Protein 1UGO (pdb70)

Solvent-accessible surface area: 7170 Å² total; per-residue (Å²): 137,115,88,73,117,107,71,163,145,170,73,132,128,58,86,6,27,35,112,4,110,98,6,54,158,66,6,126,69,11,64,74,93,0,80,66,21,107,12,113,58,79,63,180,82,12,88,170,10,55,133,34,0,55,120,17,42,153,74,0,106,80,7,95,27,138,71,81,38,101,4,78,86,18,42,92,115,0,18,109,66,0,82,136,16,29,135,71,0,79,102,44,6,75,25,108,64,107,112

GO terms:
  GO:0030314 junctional membrane complex (C, IDA)
  GO:0005515 protein binding (F, IPI)

Foldseek 3Di:
DDDDDDDDDDDPDDPLNVLLVVLQCQCVVCLVVLLVDEAAQDDDRLVVSLCSLVVSLVVLVVRDCVPPCVRVVSSVVSNVSSVVSNVSNNVNHPPDDDD

CATH classification: 1.20.58.120

Organism: Mus musculus (NCBI:txid10090)

Structure (mmCIF, N/CA/C/O backbone):
data_1UGO
#
_entry.id   1UGO
#
_cell.length_a   1.000
_cell.length_b   1.000
_cell.length_c   1.000
_cell.angle_alpha   90.00
_cell.angle_beta   90.00
_cell.angle_gamma   90.00
#
_symmetry.space_group_name_H-M   'P 1'
#
loop_
_atom_site.group_PDB
_atom_site.id
_atom_site.type_symbol
_atom_site.label_atom_id
_atom_site.label_alt_id
_atom_site.label_comp_id
_atom_site.label_asym_id
_atom_site.label_entity_id
_atom_site.label_seq_id
_atom_site.pdbx_PDB_ins_code
_atom_site.Cartn_x
_atom_site.Cartn_y
_atom_site.Cartn_z
_atom_site.occupancy
_atom_site.B_iso_or_equiv
_atom_site.auth_seq_id
_atom_site.auth_comp_id
_atom_site.auth_asym_id
_atom_site.auth_atom_id
_atom_site.pdbx_PDB_model_num
ATOM 1 N N . GLY A 1 1 ? -9.657 -5.046 -15.587 1.00 0.00 1 GLY A N 1
ATOM 2 C CA . GLY A 1 1 ? -10.838 -4.200 -15.622 1.00 0.00 1 GLY A CA 1
ATOM 3 C C . GLY A 1 1 ? -11.631 -4.312 -14.318 1.00 0.00 1 GLY A C 1
ATOM 4 O O . GLY A 1 1 ? -11.779 -3.331 -13.591 1.00 0.00 1 GLY A O 1
ATOM 8 N N . SER A 1 2 ? -12.121 -5.517 -14.062 1.00 0.00 2 SER A N 1
ATOM 9 C CA . SER A 1 2 ? -12.895 -5.770 -12.859 1.00 0.00 2 SER A CA 1
ATOM 10 C C . SER A 1 2 ? -12.827 -7.254 -12.495 1.00 0.00 2 SER A C 1
ATOM 11 O O . SER A 1 2 ? -13.543 -8.071 -13.071 1.00 0.00 2 SER A O 1
ATOM 19 N N . SER A 1 3 ? -11.958 -7.557 -11.541 1.00 0.00 3 SER A N 1
ATOM 20 C CA . SER A 1 3 ? -11.787 -8.929 -11.094 1.00 0.00 3 SER A CA 1
ATOM 21 C C . SER A 1 3 ? -12.815 -9.258 -10.009 1.00 0.00 3 SER A C 1
ATOM 22 O O . SER A 1 3 ? -12.622 -8.918 -8.843 1.00 0.00 3 SER A O 1
ATOM 30 N N . GLY A 1 4 ? -13.885 -9.915 -10.431 1.00 0.00 4 GLY A N 1
ATOM 31 C CA . GLY A 1 4 ? -14.943 -10.293 -9.510 1.00 0.00 4 GLY A CA 1
ATOM 32 C C . GLY A 1 4 ? -15.609 -11.600 -9.947 1.00 0.00 4 GLY A C 1
ATOM 33 O O . GLY A 1 4 ? -16.741 -11.593 -10.429 1.00 0.00 4 GLY A O 1
ATOM 37 N N . SER A 1 5 ? -14.878 -12.690 -9.764 1.00 0.00 5 SER A N 1
ATOM 38 C CA . SER A 1 5 ? -15.384 -14.001 -10.133 1.00 0.00 5 SER A CA 1
ATOM 39 C C . SER A 1 5 ? -14.402 -15.085 -9.684 1.00 0.00 5 SER A C 1
ATOM 40 O O . SER A 1 5 ? -13.576 -15.544 -10.471 1.00 0.00 5 SER A O 1
ATOM 48 N N . SER A 1 6 ? -14.526 -15.465 -8.421 1.00 0.00 6 SER A N 1
ATOM 49 C CA . SER A 1 6 ? -13.660 -16.487 -7.858 1.00 0.00 6 SER A CA 1
ATOM 50 C C . SER A 1 6 ? -14.261 -17.024 -6.558 1.00 0.00 6 SER A C 1
ATOM 51 O O . SER A 1 6 ? -14.868 -16.275 -5.794 1.00 0.00 6 SER A O 1
ATOM 59 N N . GLY A 1 7 ? -14.071 -18.318 -6.345 1.00 0.00 7 GLY A N 1
ATOM 60 C CA . GLY A 1 7 ? -14.587 -18.964 -5.150 1.00 0.00 7 GLY A CA 1
ATOM 61 C C . GLY A 1 7 ? -13.524 -19.010 -4.050 1.00 0.00 7 GLY A C 1
ATOM 62 O O . GLY A 1 7 ? -12.389 -18.585 -4.260 1.00 0.00 7 GLY A O 1
ATOM 66 N N . MET A 1 8 ? -13.930 -19.529 -2.901 1.00 0.00 8 MET A N 1
ATOM 67 C CA . MET A 1 8 ? -13.028 -19.637 -1.767 1.00 0.00 8 MET A CA 1
ATOM 68 C C . MET A 1 8 ? -13.617 -20.537 -0.680 1.00 0.00 8 MET A C 1
ATOM 69 O O . MET A 1 8 ? -14.528 -20.131 0.041 1.00 0.00 8 MET A O 1
ATOM 83 N N . ASP A 1 9 ? -13.074 -21.742 -0.595 1.00 0.00 9 ASP A N 1
ATOM 84 C CA . ASP A 1 9 ? -13.535 -22.703 0.393 1.00 0.00 9 ASP A CA 1
ATOM 85 C C . ASP A 1 9 ? -12.358 -23.572 0.840 1.00 0.00 9 ASP A C 1
ATOM 86 O O . ASP A 1 9 ? -11.865 -24.398 0.074 1.00 0.00 9 ASP A O 1
ATOM 95 N N . MET A 1 10 ? -11.942 -23.357 2.080 1.00 0.00 10 MET A N 1
ATOM 96 C CA . MET A 1 10 ? -10.833 -24.110 2.638 1.00 0.00 10 MET A CA 1
ATOM 97 C C . MET A 1 10 ? -10.521 -23.652 4.064 1.00 0.00 10 MET A C 1
ATOM 98 O O . MET A 1 10 ? -10.610 -22.464 4.372 1.00 0.00 10 MET A O 1
ATOM 112 N N . GLY A 1 11 ? -10.163 -24.618 4.897 1.00 0.00 11 GLY A N 1
ATOM 113 C CA . GLY A 1 11 ? -9.838 -24.328 6.284 1.00 0.00 11 GLY A CA 1
ATOM 114 C C . GLY A 1 11 ? -8.347 -24.021 6.445 1.00 0.00 11 GLY A C 1
ATOM 115 O O . GLY A 1 11 ? -7.571 -24.887 6.845 1.00 0.00 11 GLY A O 1
ATOM 119 N N . ASN A 1 12 ? -7.993 -22.785 6.125 1.00 0.00 12 ASN A N 1
ATOM 120 C CA . ASN A 1 12 ? -6.610 -22.352 6.229 1.00 0.00 12 ASN A CA 1
ATOM 121 C C . ASN A 1 12 ? -6.463 -20.970 5.590 1.00 0.00 12 ASN A C 1
ATOM 122 O O . ASN A 1 12 ? -6.736 -20.798 4.404 1.00 0.00 12 ASN A O 1
ATOM 133 N N . GLN A 1 13 ? -6.031 -20.019 6.406 1.00 0.00 13 GLN A N 1
ATOM 134 C CA . GLN A 1 13 ? -5.844 -18.657 5.936 1.00 0.00 13 GLN A CA 1
ATOM 135 C C . GLN A 1 13 ? -4.391 -18.437 5.510 1.00 0.00 13 GLN A C 1
ATOM 136 O O . GLN A 1 13 ? -3.509 -18.290 6.354 1.00 0.00 13 GLN A O 1
ATOM 150 N N . HIS A 1 14 ? -4.188 -18.423 4.200 1.00 0.00 14 HIS A N 1
ATOM 151 C CA . HIS A 1 14 ? -2.857 -18.224 3.652 1.00 0.00 14 HIS A CA 1
ATOM 152 C C . HIS A 1 14 ? -2.151 -17.101 4.415 1.00 0.00 14 HIS A C 1
ATOM 153 O O . HIS A 1 14 ? -2.773 -16.103 4.776 1.00 0.00 14 HIS A O 1
ATOM 167 N N . PRO A 1 15 ? -0.826 -17.307 4.643 1.00 0.00 15 PRO A N 1
ATOM 168 C CA . PRO A 1 15 ? -0.028 -16.324 5.356 1.00 0.00 15 PRO A CA 1
ATOM 169 C C . PRO A 1 15 ? 0.278 -15.116 4.467 1.00 0.00 15 PRO A C 1
ATOM 170 O O . PRO A 1 15 ? 0.855 -14.132 4.928 1.00 0.00 15 PRO A O 1
ATOM 181 N N . SER A 1 16 ? -0.123 -15.231 3.210 1.00 0.00 16 SER A N 1
ATOM 182 C CA . SER A 1 16 ? 0.100 -14.161 2.252 1.00 0.00 16 SER A CA 1
ATOM 183 C C . SER A 1 16 ? -1.172 -13.327 2.093 1.00 0.00 16 SER A C 1
ATOM 184 O O . SER A 1 16 ? -1.103 -12.116 1.888 1.00 0.00 16 SER A O 1
ATOM 192 N N . ILE A 1 17 ? -2.304 -14.008 2.194 1.00 0.00 17 ILE A N 1
ATOM 193 C CA . ILE A 1 17 ? -3.591 -13.345 2.064 1.00 0.00 17 ILE A CA 1
ATOM 194 C C . ILE A 1 17 ? -3.811 -12.428 3.268 1.00 0.00 17 ILE A C 1
ATOM 195 O O . ILE A 1 17 ? -4.060 -11.234 3.107 1.00 0.00 17 ILE A O 1
ATOM 211 N N . SER A 1 18 ? -3.711 -13.021 4.449 1.00 0.00 18 SER A N 1
ATOM 212 C CA . SER A 1 18 ? -3.897 -12.272 5.681 1.00 0.00 18 SER A CA 1
ATOM 213 C C . SER A 1 18 ? -2.982 -11.045 5.690 1.00 0.00 18 SER A C 1
ATOM 214 O O . SER A 1 18 ? -3.405 -9.955 6.070 1.00 0.00 18 SER A O 1
ATOM 222 N N . ARG A 1 19 ? -1.746 -11.265 5.266 1.00 0.00 19 ARG A N 1
ATOM 223 C CA . ARG A 1 19 ? -0.769 -10.191 5.221 1.00 0.00 19 ARG A CA 1
ATOM 224 C C . ARG A 1 19 ? -1.293 -9.032 4.370 1.00 0.00 19 ARG A C 1
ATOM 225 O O . ARG A 1 19 ? -1.480 -7.924 4.872 1.00 0.00 19 ARG A O 1
ATOM 246 N N . LEU A 1 20 ? -1.514 -9.327 3.098 1.00 0.00 20 LEU A N 1
ATOM 247 C CA . LEU A 1 20 ? -2.013 -8.323 2.173 1.00 0.00 20 LEU A CA 1
ATOM 248 C C . LEU A 1 20 ? -3.244 -7.645 2.778 1.00 0.00 20 LEU A C 1
ATOM 249 O O . LEU A 1 20 ? -3.444 -6.444 2.602 1.00 0.00 20 LEU A O 1
ATOM 265 N N . GLN A 1 21 ? -4.036 -8.444 3.477 1.00 0.00 21 GLN A N 1
ATOM 266 C CA . GLN A 1 21 ? -5.242 -7.936 4.109 1.00 0.00 21 GLN A CA 1
ATOM 267 C C . GLN A 1 21 ? -4.882 -7.050 5.304 1.00 0.00 21 GLN A C 1
ATOM 268 O O . GLN A 1 21 ? -5.663 -6.184 5.696 1.00 0.00 21 GLN A O 1
ATOM 282 N N . GLU A 1 22 ? -3.700 -7.297 5.849 1.00 0.00 22 GLU A N 1
ATOM 283 C CA . GLU A 1 22 ? -3.228 -6.533 6.990 1.00 0.00 22 GLU A CA 1
ATOM 284 C C . GLU A 1 22 ? -2.392 -5.340 6.522 1.00 0.00 22 GLU A C 1
ATOM 285 O O . GLU A 1 22 ? -2.140 -4.414 7.291 1.00 0.00 22 GLU A O 1
ATOM 297 N N . ILE A 1 23 ? -1.987 -5.401 5.262 1.00 0.00 23 ILE A N 1
ATOM 298 C CA . ILE A 1 23 ? -1.186 -4.337 4.681 1.00 0.00 23 ILE A CA 1
ATOM 299 C C . ILE A 1 23 ? -2.080 -3.442 3.820 1.00 0.00 23 ILE A C 1
ATOM 300 O O . ILE A 1 23 ? -1.823 -2.247 3.686 1.00 0.00 23 ILE A O 1
ATOM 316 N N . GLN A 1 24 ? -3.111 -4.056 3.259 1.00 0.00 24 GLN A N 1
ATOM 317 C CA . GLN A 1 24 ? -4.045 -3.330 2.415 1.00 0.00 24 GLN A CA 1
ATOM 318 C C . GLN A 1 24 ? -4.865 -2.347 3.253 1.00 0.00 24 GLN A C 1
ATOM 319 O O . GLN A 1 24 ? -4.929 -1.160 2.938 1.00 0.00 24 GLN A O 1
ATOM 333 N N . ARG A 1 25 ? -5.471 -2.878 4.305 1.00 0.00 25 ARG A N 1
ATOM 334 C CA . ARG A 1 25 ? -6.284 -2.062 5.191 1.00 0.00 25 ARG A CA 1
ATOM 335 C C . ARG A 1 25 ? -5.474 -0.874 5.711 1.00 0.00 25 ARG A C 1
ATOM 336 O O . ARG A 1 25 ? -6.042 0.131 6.137 1.00 0.00 25 ARG A O 1
ATOM 357 N N . GLU A 1 26 ? -4.159 -1.027 5.660 1.00 0.00 26 GLU A N 1
ATOM 358 C CA . GLU A 1 26 ? -3.264 0.021 6.121 1.00 0.00 26 GLU A CA 1
ATOM 359 C C . GLU A 1 26 ? -3.187 1.145 5.087 1.00 0.00 26 GLU A C 1
ATOM 360 O O . GLU A 1 26 ? -3.482 2.299 5.395 1.00 0.00 26 GLU A O 1
ATOM 372 N N . VAL A 1 27 ? -2.788 0.770 3.880 1.00 0.00 27 VAL A N 1
ATOM 373 C CA . VAL A 1 27 ? -2.668 1.733 2.799 1.00 0.00 27 VAL A CA 1
ATOM 374 C C . VAL A 1 27 ? -4.034 2.371 2.535 1.00 0.00 27 VAL A C 1
ATOM 375 O O . VAL A 1 27 ? -4.114 3.530 2.132 1.00 0.00 27 VAL A O 1
ATOM 388 N N . LYS A 1 28 ? -5.074 1.585 2.774 1.00 0.00 28 LYS A N 1
ATOM 389 C CA . LYS A 1 28 ? -6.432 2.059 2.568 1.00 0.00 28 LYS A CA 1
ATOM 390 C C . LYS A 1 28 ? -6.843 2.946 3.745 1.00 0.00 28 LYS A C 1
ATOM 391 O O . LYS A 1 28 ? -7.474 3.984 3.554 1.00 0.00 28 LYS A O 1
ATOM 410 N N . ALA A 1 29 ? -6.467 2.504 4.937 1.00 0.00 29 ALA A N 1
ATOM 411 C CA . ALA A 1 29 ? -6.789 3.245 6.145 1.00 0.00 29 ALA A CA 1
ATOM 412 C C . ALA A 1 29 ? -5.961 4.531 6.184 1.00 0.00 29 ALA A C 1
ATOM 413 O O . ALA A 1 29 ? -6.236 5.426 6.983 1.00 0.00 29 ALA A O 1
ATOM 420 N N . ILE A 1 30 ? -4.965 4.583 5.312 1.00 0.00 30 ILE A N 1
ATOM 421 C CA . ILE A 1 30 ? -4.096 5.745 5.238 1.00 0.00 30 ILE A CA 1
ATOM 422 C C . ILE A 1 30 ? -4.275 6.424 3.878 1.00 0.00 30 ILE A C 1
ATOM 423 O O . ILE A 1 30 ? -3.715 7.491 3.635 1.00 0.00 30 ILE A O 1
ATOM 439 N N . GLU A 1 31 ? -5.057 5.776 3.028 1.00 0.00 31 GLU A N 1
ATOM 440 C CA . GLU A 1 31 ? -5.317 6.304 1.699 1.00 0.00 31 GLU A CA 1
ATOM 441 C C . GLU A 1 31 ? -5.804 7.751 1.788 1.00 0.00 31 GLU A C 1
ATOM 442 O O . GLU A 1 31 ? -5.341 8.613 1.042 1.00 0.00 31 GLU A O 1
ATOM 454 N N . PRO A 1 32 ? -6.755 7.980 2.732 1.00 0.00 32 PRO A N 1
ATOM 455 C CA . PRO A 1 32 ? -7.310 9.309 2.929 1.00 0.00 32 PRO A CA 1
ATOM 456 C C . PRO A 1 32 ? -6.317 10.215 3.660 1.00 0.00 32 PRO A C 1
ATOM 457 O O . PRO A 1 32 ? -6.290 11.423 3.433 1.00 0.00 32 PRO A O 1
ATOM 468 N N . GLN A 1 33 ? -5.526 9.596 4.524 1.00 0.00 33 GLN A N 1
ATOM 469 C CA . GLN A 1 33 ? -4.534 10.331 5.290 1.00 0.00 33 GLN A CA 1
ATOM 470 C C . GLN A 1 33 ? -3.579 11.071 4.351 1.00 0.00 33 GLN A C 1
ATOM 471 O O . GLN A 1 33 ? -2.972 12.068 4.737 1.00 0.00 33 GLN A O 1
ATOM 485 N N . VAL A 1 34 ? -3.477 10.554 3.135 1.00 0.00 34 VAL A N 1
ATOM 486 C CA . VAL A 1 34 ? -2.607 11.153 2.138 1.00 0.00 34 VAL A CA 1
ATOM 487 C C . VAL A 1 34 ? -3.419 12.121 1.274 1.00 0.00 34 VAL A C 1
ATOM 488 O O . VAL A 1 34 ? -3.016 13.265 1.072 1.00 0.00 34 VAL A O 1
ATOM 501 N N . VAL A 1 35 ? -4.547 11.625 0.787 1.00 0.00 35 VAL A N 1
ATOM 502 C CA . VAL A 1 35 ? -5.419 12.431 -0.050 1.00 0.00 35 VAL A CA 1
ATOM 503 C C . VAL A 1 35 ? -5.866 13.669 0.730 1.00 0.00 35 VAL A C 1
ATOM 504 O O . VAL A 1 35 ? -6.052 14.738 0.150 1.00 0.00 35 VAL A O 1
ATOM 517 N N . GLY A 1 36 ? -6.026 13.483 2.032 1.00 0.00 36 GLY A N 1
ATOM 518 C CA . GLY A 1 36 ? -6.447 14.572 2.897 1.00 0.00 36 GLY A CA 1
ATOM 519 C C . GLY A 1 36 ? -5.250 15.193 3.619 1.00 0.00 36 GLY A C 1
ATOM 520 O O . GLY A 1 36 ? -5.416 15.872 4.632 1.00 0.00 36 GLY A O 1
ATOM 524 N N . PHE A 1 37 ? -4.072 14.939 3.071 1.00 0.00 37 PHE A N 1
ATOM 525 C CA . PHE A 1 37 ? -2.847 15.465 3.650 1.00 0.00 37 PHE A CA 1
ATOM 526 C C . PHE A 1 37 ? -2.718 16.967 3.388 1.00 0.00 37 PHE A C 1
ATOM 527 O O . PHE A 1 37 ? -3.469 17.529 2.593 1.00 0.00 37 PHE A O 1
ATOM 544 N N . SER A 1 38 ? -1.758 17.574 4.071 1.00 0.00 38 SER A N 1
ATOM 545 C CA . SER A 1 38 ? -1.520 19.000 3.922 1.00 0.00 38 SER A CA 1
ATOM 546 C C . SER A 1 38 ? -0.161 19.369 4.519 1.00 0.00 38 SER A C 1
ATOM 547 O O . SER A 1 38 ? -0.081 19.800 5.668 1.00 0.00 38 SER A O 1
ATOM 555 N N . GLY A 1 39 ? 0.873 19.186 3.712 1.00 0.00 39 GLY A N 1
ATOM 556 C CA . GLY A 1 39 ? 2.225 19.494 4.146 1.00 0.00 39 GLY A CA 1
ATOM 557 C C . GLY A 1 39 ? 3.198 19.478 2.965 1.00 0.00 39 GLY A C 1
ATOM 558 O O . GLY A 1 39 ? 3.066 18.657 2.059 1.00 0.00 39 GLY A O 1
ATOM 562 N N . LEU A 1 40 ? 4.153 20.394 3.014 1.00 0.00 40 LEU A N 1
ATOM 563 C CA . LEU A 1 40 ? 5.148 20.495 1.960 1.00 0.00 40 LEU A CA 1
ATOM 564 C C . LEU A 1 40 ? 5.890 19.163 1.835 1.00 0.00 40 LEU A C 1
ATOM 565 O O . LEU A 1 40 ? 5.818 18.322 2.729 1.00 0.00 40 LEU A O 1
ATOM 581 N N . SER A 1 41 ? 6.585 19.012 0.717 1.00 0.00 41 SER A N 1
ATOM 582 C CA . SER A 1 41 ? 7.339 17.796 0.463 1.00 0.00 41 SER A CA 1
ATOM 583 C C . SER A 1 41 ? 8.424 17.621 1.528 1.00 0.00 41 SER A C 1
ATOM 584 O O . SER A 1 41 ? 9.509 18.188 1.413 1.00 0.00 41 SER A O 1
ATOM 592 N N . ASP A 1 42 ? 8.092 16.834 2.541 1.00 0.00 42 ASP A N 1
ATOM 593 C CA . ASP A 1 42 ? 9.024 16.578 3.626 1.00 0.00 42 ASP A CA 1
ATOM 594 C C . ASP A 1 42 ? 9.004 17.758 4.600 1.00 0.00 42 ASP A C 1
ATOM 595 O O . ASP A 1 42 ? 9.920 18.579 4.604 1.00 0.00 42 ASP A O 1
ATOM 604 N N . ASP A 1 43 ? 7.951 17.805 5.401 1.00 0.00 43 ASP A N 1
ATOM 605 C CA . ASP A 1 43 ? 7.800 18.871 6.377 1.00 0.00 43 ASP A CA 1
ATOM 606 C C . ASP A 1 43 ? 8.089 18.321 7.776 1.00 0.00 43 ASP A C 1
ATOM 607 O O . ASP A 1 43 ? 8.993 18.798 8.459 1.00 0.00 43 ASP A O 1
ATOM 616 N N . LYS A 1 44 ? 7.304 17.325 8.159 1.00 0.00 44 LYS A N 1
ATOM 617 C CA . LYS A 1 44 ? 7.464 16.705 9.463 1.00 0.00 44 LYS A CA 1
ATOM 618 C C . LYS A 1 44 ? 6.504 15.519 9.581 1.00 0.00 44 LYS A C 1
ATOM 619 O O . LYS A 1 44 ? 6.863 14.478 10.129 1.00 0.00 44 LYS A O 1
ATOM 638 N N . ASN A 1 45 ? 5.303 15.717 9.059 1.00 0.00 45 ASN A N 1
ATOM 639 C CA . ASN A 1 45 ? 4.289 14.677 9.099 1.00 0.00 45 ASN A CA 1
ATOM 640 C C . ASN A 1 45 ? 4.300 13.910 7.776 1.00 0.00 45 ASN A C 1
ATOM 641 O O . ASN A 1 45 ? 3.760 12.808 7.689 1.00 0.00 45 ASN A O 1
ATOM 652 N N . TYR A 1 46 ? 4.920 14.522 6.778 1.00 0.00 46 TYR A N 1
ATOM 653 C CA . TYR A 1 46 ? 5.008 13.910 5.463 1.00 0.00 46 TYR A CA 1
ATOM 654 C C . TYR A 1 46 ? 5.815 12.611 5.516 1.00 0.00 46 TYR A C 1
ATOM 655 O O . TYR A 1 46 ? 5.582 11.699 4.724 1.00 0.00 46 TYR A O 1
ATOM 673 N N . LYS A 1 47 ? 6.747 12.569 6.457 1.00 0.00 47 LYS A N 1
ATOM 674 C CA . LYS A 1 47 ? 7.590 11.397 6.623 1.00 0.00 47 LYS A CA 1
ATOM 675 C C . LYS A 1 47 ? 6.724 10.207 7.041 1.00 0.00 47 LYS A C 1
ATOM 676 O O . LYS A 1 47 ? 6.685 9.190 6.349 1.00 0.00 47 LYS A O 1
ATOM 695 N N . ARG A 1 48 ? 6.050 10.372 8.170 1.00 0.00 48 ARG A N 1
ATOM 696 C CA . ARG A 1 48 ? 5.187 9.324 8.687 1.00 0.00 48 ARG A CA 1
ATOM 697 C C . ARG A 1 48 ? 4.365 8.706 7.555 1.00 0.00 48 ARG A C 1
ATOM 698 O O . ARG A 1 48 ? 4.491 7.516 7.269 1.00 0.00 48 ARG A O 1
ATOM 719 N N . LEU A 1 49 ? 3.541 9.542 6.940 1.00 0.00 49 LEU A N 1
ATOM 720 C CA . LEU A 1 49 ? 2.698 9.093 5.845 1.00 0.00 49 LEU A CA 1
ATOM 721 C C . LEU A 1 49 ? 3.519 8.206 4.907 1.00 0.00 49 LEU A C 1
ATOM 722 O O . LEU A 1 49 ? 3.260 7.008 4.795 1.00 0.00 49 LEU A O 1
ATOM 738 N N . GLU A 1 50 ? 4.491 8.828 4.256 1.00 0.00 50 GLU A N 1
ATOM 739 C CA . GLU A 1 50 ? 5.351 8.110 3.330 1.00 0.00 50 GLU A CA 1
ATOM 740 C C . GLU A 1 50 ? 5.876 6.828 3.980 1.00 0.00 50 GLU A C 1
ATOM 741 O O . GLU A 1 50 ? 5.734 5.741 3.421 1.00 0.00 50 GLU A O 1
ATOM 753 N N . ARG A 1 51 ? 6.471 6.997 5.151 1.00 0.00 51 ARG A N 1
ATOM 754 C CA . ARG A 1 51 ? 7.019 5.867 5.883 1.00 0.00 51 ARG A CA 1
ATOM 755 C C . ARG A 1 51 ? 6.025 4.704 5.884 1.00 0.00 51 ARG A C 1
ATOM 756 O O . ARG A 1 51 ? 6.392 3.569 5.582 1.00 0.00 51 ARG A O 1
ATOM 777 N N . ILE A 1 52 ? 4.786 5.026 6.226 1.00 0.00 52 ILE A N 1
ATOM 778 C CA . ILE A 1 52 ? 3.737 4.022 6.271 1.00 0.00 52 ILE A CA 1
ATOM 779 C C . ILE A 1 52 ? 3.720 3.249 4.950 1.00 0.00 52 ILE A C 1
ATOM 780 O O . ILE A 1 52 ? 3.995 2.051 4.924 1.00 0.00 52 ILE A O 1
ATOM 796 N N . LEU A 1 53 ? 3.396 3.968 3.885 1.00 0.00 53 LEU A N 1
ATOM 797 C CA . LEU A 1 53 ? 3.339 3.365 2.564 1.00 0.00 53 LEU A CA 1
ATOM 798 C C . LEU A 1 53 ? 4.644 2.612 2.296 1.00 0.00 53 LEU A C 1
ATOM 799 O O . LEU A 1 53 ? 4.624 1.438 1.929 1.00 0.00 53 LEU A O 1
ATOM 815 N N . THR A 1 54 ? 5.748 3.319 2.489 1.00 0.00 54 THR A N 1
ATOM 816 C CA . THR A 1 54 ? 7.060 2.732 2.273 1.00 0.00 54 THR A CA 1
ATOM 817 C C . THR A 1 54 ? 7.204 1.437 3.074 1.00 0.00 54 THR A C 1
ATOM 818 O O . THR A 1 54 ? 7.791 0.468 2.595 1.00 0.00 54 THR A O 1
ATOM 829 N N . LYS A 1 55 ? 6.657 1.462 4.281 1.00 0.00 55 LYS A N 1
ATOM 830 C CA . LYS A 1 55 ? 6.718 0.302 5.154 1.00 0.00 55 LYS A CA 1
ATOM 831 C C . LYS A 1 55 ? 5.769 -0.777 4.627 1.00 0.00 55 LYS A C 1
ATOM 832 O O . LYS A 1 55 ? 6.172 -1.922 4.433 1.00 0.00 55 LYS A O 1
ATOM 851 N N . GLN A 1 56 ? 4.526 -0.372 4.411 1.00 0.00 56 GLN A N 1
ATOM 852 C CA . GLN A 1 56 ? 3.516 -1.289 3.911 1.00 0.00 56 GLN A CA 1
ATOM 853 C C . GLN A 1 56 ? 3.982 -1.927 2.601 1.00 0.00 56 GLN A C 1
ATOM 854 O O . GLN A 1 56 ? 3.887 -3.142 2.430 1.00 0.00 56 GLN A O 1
ATOM 868 N N . LEU A 1 57 ? 4.474 -1.080 1.709 1.00 0.00 57 LEU A N 1
ATOM 869 C CA . LEU A 1 57 ? 4.954 -1.546 0.419 1.00 0.00 57 LEU A CA 1
ATOM 870 C C . LEU A 1 57 ? 6.009 -2.632 0.635 1.00 0.00 57 LEU A C 1
ATOM 871 O O . LEU A 1 57 ? 5.861 -3.752 0.147 1.00 0.00 57 LEU A O 1
ATOM 887 N N . PHE A 1 58 ? 7.051 -2.264 1.366 1.00 0.00 58 PHE A N 1
ATOM 888 C CA . PHE A 1 58 ? 8.131 -3.193 1.652 1.00 0.00 58 PHE A CA 1
ATOM 889 C C . PHE A 1 58 ? 7.583 -4.543 2.121 1.00 0.00 58 PHE A C 1
ATOM 890 O O . PHE A 1 58 ? 8.220 -5.577 1.928 1.00 0.00 58 PHE A O 1
ATOM 907 N N . GLU A 1 59 ? 6.406 -4.489 2.728 1.00 0.00 59 GLU A N 1
ATOM 908 C CA . GLU A 1 59 ? 5.765 -5.694 3.226 1.00 0.00 59 GLU A CA 1
ATOM 909 C C . GLU A 1 59 ? 5.105 -6.458 2.076 1.00 0.00 59 GLU A C 1
ATOM 910 O O . GLU A 1 59 ? 5.035 -7.686 2.101 1.00 0.00 59 GLU A O 1
ATOM 922 N N . ILE A 1 60 ? 4.637 -5.699 1.095 1.00 0.00 60 ILE A N 1
ATOM 923 C CA . ILE A 1 60 ? 3.985 -6.289 -0.061 1.00 0.00 60 ILE A CA 1
ATOM 924 C C . ILE A 1 60 ? 4.981 -7.184 -0.801 1.00 0.00 60 ILE A C 1
ATOM 925 O O . ILE A 1 60 ? 4.670 -8.330 -1.124 1.00 0.00 60 ILE A O 1
ATOM 941 N N . ASP A 1 61 ? 6.158 -6.628 -1.049 1.00 0.00 61 ASP A N 1
ATOM 942 C CA . ASP A 1 61 ? 7.201 -7.362 -1.745 1.00 0.00 61 ASP A CA 1
ATOM 943 C C . ASP A 1 61 ? 7.638 -8.553 -0.890 1.00 0.00 61 ASP A C 1
ATOM 944 O O . ASP A 1 61 ? 8.137 -9.548 -1.413 1.00 0.00 61 ASP A O 1
ATOM 953 N N . SER A 1 62 ? 7.434 -8.413 0.412 1.00 0.00 62 SER A N 1
ATOM 954 C CA . SER A 1 62 ? 7.800 -9.465 1.345 1.00 0.00 62 SER A CA 1
ATOM 955 C C . SER A 1 62 ? 6.780 -10.603 1.277 1.00 0.00 62 SER A C 1
ATOM 956 O O . SER A 1 62 ? 7.095 -11.745 1.607 1.00 0.00 62 SER A O 1
ATOM 964 N N . VAL A 1 63 ? 5.576 -10.251 0.848 1.00 0.00 63 VAL A N 1
ATOM 965 C CA . VAL A 1 63 ? 4.508 -11.229 0.733 1.00 0.00 63 VAL A CA 1
ATOM 966 C C . VAL A 1 63 ? 4.805 -12.169 -0.436 1.00 0.00 63 VAL A C 1
ATOM 967 O O . VAL A 1 63 ? 4.833 -11.742 -1.589 1.00 0.00 63 VAL A O 1
ATOM 980 N N . ASP A 1 64 ? 5.021 -13.432 -0.098 1.00 0.00 64 ASP A N 1
ATOM 981 C CA . ASP A 1 64 ? 5.316 -14.436 -1.106 1.00 0.00 64 ASP A CA 1
ATOM 982 C C . ASP A 1 64 ? 4.017 -14.857 -1.796 1.00 0.00 64 ASP A C 1
ATOM 983 O O . ASP A 1 64 ? 2.944 -14.801 -1.196 1.00 0.00 64 ASP A O 1
ATOM 992 N N . THR A 1 65 ? 4.156 -15.269 -3.048 1.00 0.00 65 THR A N 1
ATOM 993 C CA . THR A 1 65 ? 3.007 -15.698 -3.826 1.00 0.00 65 THR A CA 1
ATOM 994 C C . THR A 1 65 ? 3.058 -17.209 -4.064 1.00 0.00 65 THR A C 1
ATOM 995 O O . THR A 1 65 ? 2.084 -17.915 -3.811 1.00 0.00 65 THR A O 1
ATOM 1006 N N . GLU A 1 66 ? 4.206 -17.660 -4.549 1.00 0.00 66 GLU A N 1
ATOM 1007 C CA . GLU A 1 66 ? 4.398 -19.074 -4.824 1.00 0.00 66 GLU A CA 1
ATOM 1008 C C . GLU A 1 66 ? 3.595 -19.488 -6.059 1.00 0.00 66 GLU A C 1
ATOM 1009 O O . GLU A 1 66 ? 3.306 -20.668 -6.249 1.00 0.00 66 GLU A O 1
ATOM 1021 N N . GLY A 1 67 ? 3.257 -18.493 -6.867 1.00 0.00 67 GLY A N 1
ATOM 1022 C CA . GLY A 1 67 ? 2.493 -18.739 -8.078 1.00 0.00 67 GLY A CA 1
ATOM 1023 C C . GLY A 1 67 ? 1.013 -18.956 -7.758 1.00 0.00 67 GLY A C 1
ATOM 1024 O O . GLY A 1 67 ? 0.430 -19.965 -8.153 1.00 0.00 67 GLY A O 1
ATOM 1028 N N . LYS A 1 68 ? 0.447 -17.994 -7.045 1.00 0.00 68 LYS A N 1
ATOM 1029 C CA . LYS A 1 68 ? -0.954 -18.067 -6.667 1.00 0.00 68 LYS A CA 1
ATOM 1030 C C . LYS A 1 68 ? -1.664 -16.784 -7.105 1.00 0.00 68 LYS A C 1
ATOM 1031 O O . LYS A 1 68 ? -1.689 -15.802 -6.366 1.00 0.00 68 LYS A O 1
ATOM 1050 N N . GLY A 1 69 ? -2.223 -16.835 -8.305 1.00 0.00 69 GLY A N 1
ATOM 1051 C CA . GLY A 1 69 ? -2.931 -15.689 -8.850 1.00 0.00 69 GLY A CA 1
ATOM 1052 C C . GLY A 1 69 ? -3.704 -14.951 -7.755 1.00 0.00 69 GLY A C 1
ATOM 1053 O O . GLY A 1 69 ? -3.482 -13.762 -7.528 1.00 0.00 69 GLY A O 1
ATOM 1057 N N . ASP A 1 70 ? -4.594 -15.686 -7.105 1.00 0.00 70 ASP A N 1
ATOM 1058 C CA . ASP A 1 70 ? -5.400 -15.115 -6.039 1.00 0.00 70 ASP A CA 1
ATOM 1059 C C . ASP A 1 70 ? -4.540 -14.160 -5.210 1.00 0.00 70 ASP A C 1
ATOM 1060 O O . ASP A 1 70 ? -4.978 -13.062 -4.868 1.00 0.00 70 ASP A O 1
ATOM 1069 N N . ILE A 1 71 ? -3.331 -14.612 -4.911 1.00 0.00 71 ILE A N 1
ATOM 1070 C CA . ILE A 1 71 ? -2.405 -13.811 -4.129 1.00 0.00 71 ILE A CA 1
ATOM 1071 C C . ILE A 1 71 ? -1.655 -12.853 -5.057 1.00 0.00 71 ILE A C 1
ATOM 1072 O O . ILE A 1 71 ? -1.704 -11.638 -4.872 1.00 0.00 71 ILE A O 1
ATOM 1088 N N . GLN A 1 72 ? -0.979 -13.436 -6.035 1.00 0.00 72 GLN A N 1
ATOM 1089 C CA . GLN A 1 72 ? -0.220 -12.649 -6.993 1.00 0.00 72 GLN A CA 1
ATOM 1090 C C . GLN A 1 72 ? -0.997 -11.390 -7.380 1.00 0.00 72 GLN A C 1
ATOM 1091 O O . GLN A 1 72 ? -0.453 -10.287 -7.352 1.00 0.00 72 GLN A O 1
ATOM 1105 N N . GLN A 1 73 ? -2.258 -11.596 -7.731 1.00 0.00 73 GLN A N 1
ATOM 1106 C CA . GLN A 1 73 ? -3.116 -10.490 -8.122 1.00 0.00 73 GLN A CA 1
ATOM 1107 C C . GLN A 1 73 ? -3.159 -9.434 -7.016 1.00 0.00 73 GLN A C 1
ATOM 1108 O O . GLN A 1 73 ? -2.762 -8.290 -7.230 1.00 0.00 73 GLN A O 1
ATOM 1122 N N . ALA A 1 74 ? -3.644 -9.856 -5.858 1.00 0.00 74 ALA A N 1
ATOM 1123 C CA . ALA A 1 74 ? -3.745 -8.960 -4.718 1.00 0.00 74 ALA A CA 1
ATOM 1124 C C . ALA A 1 74 ? -2.411 -8.236 -4.525 1.00 0.00 74 ALA A C 1
ATOM 1125 O O . ALA A 1 74 ? -2.349 -7.010 -4.611 1.00 0.00 74 ALA A O 1
ATOM 1132 N N . ARG A 1 75 ? -1.377 -9.024 -4.269 1.00 0.00 75 ARG A N 1
ATOM 1133 C CA . ARG A 1 75 ? -0.049 -8.472 -4.064 1.00 0.00 75 ARG A CA 1
ATOM 1134 C C . ARG A 1 75 ? 0.233 -7.371 -5.088 1.00 0.00 75 ARG A C 1
ATOM 1135 O O . ARG A 1 75 ? 0.314 -6.196 -4.735 1.00 0.00 75 ARG A O 1
ATOM 1156 N N . LYS A 1 76 ? 0.375 -7.791 -6.337 1.00 0.00 76 LYS A N 1
ATOM 1157 C CA . LYS A 1 76 ? 0.647 -6.855 -7.415 1.00 0.00 76 LYS A CA 1
ATOM 1158 C C . LYS A 1 76 ? -0.371 -5.714 -7.361 1.00 0.00 76 LYS A C 1
ATOM 1159 O O . LYS A 1 76 ? -0.037 -4.566 -7.653 1.00 0.00 76 LYS A O 1
ATOM 1178 N N . ARG A 1 77 ? -1.591 -6.068 -6.986 1.00 0.00 77 ARG A N 1
ATOM 1179 C CA . ARG A 1 77 ? -2.659 -5.088 -6.890 1.00 0.00 77 ARG A CA 1
ATOM 1180 C C . ARG A 1 77 ? -2.405 -4.139 -5.716 1.00 0.00 77 ARG A C 1
ATOM 1181 O O . ARG A 1 77 ? -2.904 -3.015 -5.703 1.00 0.00 77 ARG A O 1
ATOM 1202 N N . ALA A 1 78 ? -1.630 -4.628 -4.759 1.00 0.00 78 ALA A N 1
ATOM 1203 C CA . ALA A 1 78 ? -1.304 -3.838 -3.584 1.00 0.00 78 ALA A CA 1
ATOM 1204 C C . ALA A 1 78 ? 0.017 -3.103 -3.819 1.00 0.00 78 ALA A C 1
ATOM 1205 O O . ALA A 1 78 ? 0.246 -2.034 -3.255 1.00 0.00 78 ALA A O 1
ATOM 1212 N N . ALA A 1 79 ? 0.852 -3.705 -4.653 1.00 0.00 79 ALA A N 1
ATOM 1213 C CA . ALA A 1 79 ? 2.145 -3.122 -4.969 1.00 0.00 79 ALA A CA 1
ATOM 1214 C C . ALA A 1 79 ? 1.935 -1.801 -5.713 1.00 0.00 79 ALA A C 1
ATOM 1215 O O . ALA A 1 79 ? 2.690 -0.850 -5.522 1.00 0.00 79 ALA A O 1
ATOM 1222 N N . GLN A 1 80 ? 0.904 -1.786 -6.547 1.00 0.00 80 GLN A N 1
ATOM 1223 C CA . GLN A 1 80 ? 0.586 -0.598 -7.320 1.00 0.00 80 GLN A CA 1
ATOM 1224 C C . GLN A 1 80 ? -0.251 0.372 -6.483 1.00 0.00 80 GLN A C 1
ATOM 1225 O O . GLN A 1 80 ? -0.050 1.584 -6.546 1.00 0.00 80 GLN A O 1
ATOM 1239 N N . GLU A 1 81 ? -1.172 -0.198 -5.720 1.00 0.00 81 GLU A N 1
ATOM 1240 C CA . GLU A 1 81 ? -2.040 0.601 -4.871 1.00 0.00 81 GLU A CA 1
ATOM 1241 C C . GLU A 1 81 ? -1.206 1.446 -3.906 1.00 0.00 81 GLU A C 1
ATOM 1242 O O . GLU A 1 81 ? -1.359 2.666 -3.853 1.00 0.00 81 GLU A O 1
ATOM 1254 N N . THR A 1 82 ? -0.343 0.765 -3.167 1.00 0.00 82 THR A N 1
ATOM 1255 C CA . THR A 1 82 ? 0.514 1.438 -2.206 1.00 0.00 82 THR A CA 1
ATOM 1256 C C . THR A 1 82 ? 1.242 2.609 -2.870 1.00 0.00 82 THR A C 1
ATOM 1257 O O . THR A 1 82 ? 1.073 3.759 -2.468 1.00 0.00 82 THR A O 1
ATOM 1268 N N . GLU A 1 83 ? 2.038 2.275 -3.876 1.00 0.00 83 GLU A N 1
ATOM 1269 C CA . GLU A 1 83 ? 2.792 3.284 -4.599 1.00 0.00 83 GLU A CA 1
ATOM 1270 C C . GLU A 1 83 ? 1.875 4.435 -5.018 1.00 0.00 83 GLU A C 1
ATOM 1271 O O . GLU A 1 83 ? 2.229 5.603 -4.866 1.00 0.00 83 GLU A O 1
ATOM 1283 N N . ARG A 1 84 ? 0.713 4.065 -5.536 1.00 0.00 84 ARG A N 1
ATOM 1284 C CA . ARG A 1 84 ? -0.258 5.052 -5.977 1.00 0.00 84 ARG A CA 1
ATOM 1285 C C . ARG A 1 84 ? -0.373 6.180 -4.949 1.00 0.00 84 ARG A C 1
ATOM 1286 O O . ARG A 1 84 ? -0.071 7.333 -5.252 1.00 0.00 84 ARG A O 1
ATOM 1307 N N . LEU A 1 85 ? -0.810 5.807 -3.755 1.00 0.00 85 LEU A N 1
ATOM 1308 C CA . LEU A 1 85 ? -0.969 6.773 -2.682 1.00 0.00 85 LEU A CA 1
ATOM 1309 C C . LEU A 1 85 ? 0.327 7.572 -2.525 1.00 0.00 85 LEU A C 1
ATOM 1310 O O . LEU A 1 85 ? 0.306 8.802 -2.524 1.00 0.00 85 LEU A O 1
ATOM 1326 N N . LEU A 1 86 ? 1.424 6.840 -2.395 1.00 0.00 86 LEU A N 1
ATOM 1327 C CA . LEU A 1 86 ? 2.726 7.464 -2.238 1.00 0.00 86 LEU A CA 1
ATOM 1328 C C . LEU A 1 86 ? 2.839 8.648 -3.201 1.00 0.00 86 LEU A C 1
ATOM 1329 O O . LEU A 1 86 ? 3.195 9.753 -2.793 1.00 0.00 86 LEU A O 1
ATOM 1345 N N . LYS A 1 87 ? 2.530 8.377 -4.460 1.00 0.00 87 LYS A N 1
ATOM 1346 C CA . LYS A 1 87 ? 2.592 9.405 -5.484 1.00 0.00 87 LYS A CA 1
ATOM 1347 C C . LYS A 1 87 ? 1.708 10.584 -5.071 1.00 0.00 87 LYS A C 1
ATOM 1348 O O . LYS A 1 87 ? 2.159 11.729 -5.061 1.00 0.00 87 LYS A O 1
ATOM 1367 N N . GLU A 1 88 ? 0.466 10.264 -4.740 1.00 0.00 88 GLU A N 1
ATOM 1368 C CA . GLU A 1 88 ? -0.485 11.282 -4.328 1.00 0.00 88 GLU A CA 1
ATOM 1369 C C . GLU A 1 88 ? 0.159 12.229 -3.312 1.00 0.00 88 GLU A C 1
ATOM 1370 O O . GLU A 1 88 ? 0.171 13.443 -3.511 1.00 0.00 88 GLU A O 1
ATOM 1382 N N . LEU A 1 89 ? 0.678 11.638 -2.247 1.00 0.00 89 LEU A N 1
ATOM 1383 C CA . LEU A 1 89 ? 1.322 12.413 -1.200 1.00 0.00 89 LEU A CA 1
ATOM 1384 C C . LEU A 1 89 ? 2.138 13.541 -1.835 1.00 0.00 89 LEU A C 1
ATOM 1385 O O . LEU A 1 89 ? 1.836 14.717 -1.639 1.00 0.00 89 LEU A O 1
ATOM 1401 N N . GLU A 1 90 ? 3.156 13.143 -2.583 1.00 0.00 90 GLU A N 1
ATOM 1402 C CA . GLU A 1 90 ? 4.018 14.105 -3.249 1.00 0.00 90 GLU A CA 1
ATOM 1403 C C . GLU A 1 90 ? 3.192 15.281 -3.776 1.00 0.00 90 GLU A C 1
ATOM 1404 O O . GLU A 1 90 ? 3.605 16.434 -3.662 1.00 0.00 90 GLU A O 1
ATOM 1416 N N . GLN A 1 91 ? 2.041 14.948 -4.342 1.00 0.00 91 GLN A N 1
ATOM 1417 C CA . GLN A 1 91 ? 1.154 15.961 -4.887 1.00 0.00 91 GLN A CA 1
ATOM 1418 C C . GLN A 1 91 ? 0.363 16.634 -3.763 1.00 0.00 91 GLN A C 1
ATOM 1419 O O . GLN A 1 91 ? 0.470 17.843 -3.562 1.00 0.00 91 GLN A O 1
ATOM 1433 N N . ASN A 1 92 ? -0.413 15.822 -3.061 1.00 0.00 92 ASN A N 1
ATOM 1434 C CA . ASN A 1 92 ? -1.222 16.323 -1.964 1.00 0.00 92 ASN A CA 1
ATOM 1435 C C . ASN A 1 92 ? -0.381 17.273 -1.108 1.00 0.00 92 ASN A C 1
ATOM 1436 O O . ASN A 1 92 ? -0.895 18.257 -0.579 1.00 0.00 92 ASN A O 1
ATOM 1447 N N . ALA A 1 93 ? 0.898 16.944 -0.999 1.00 0.00 93 ALA A N 1
ATOM 1448 C CA . ALA A 1 93 ? 1.815 17.756 -0.217 1.00 0.00 93 ALA A CA 1
ATOM 1449 C C . ALA A 1 93 ? 1.569 19.234 -0.523 1.00 0.00 93 ALA A C 1
ATOM 1450 O O . ALA A 1 93 ? 0.975 19.949 0.283 1.00 0.00 93 ALA A O 1
ATOM 1457 N N . SER A 1 94 ? 2.038 19.650 -1.691 1.00 0.00 94 SER A N 1
ATOM 1458 C CA . SER A 1 94 ? 1.877 21.031 -2.113 1.00 0.00 94 SER A CA 1
ATOM 1459 C C . SER A 1 94 ? 2.498 21.231 -3.497 1.00 0.00 94 SER A C 1
ATOM 1460 O O . SER A 1 94 ? 1.958 21.963 -4.324 1.00 0.00 94 SER A O 1
ATOM 1468 N N . GLY A 1 95 ? 3.626 20.566 -3.706 1.00 0.00 95 GLY A N 1
ATOM 1469 C CA . GLY A 1 95 ? 4.327 20.661 -4.975 1.00 0.00 95 GLY A CA 1
ATOM 1470 C C . GLY A 1 95 ? 3.705 19.728 -6.016 1.00 0.00 95 GLY A C 1
ATOM 1471 O O . GLY A 1 95 ? 3.009 18.777 -5.665 1.00 0.00 95 GLY A O 1
ATOM 1475 N N . PRO A 1 96 ? 3.987 20.042 -7.309 1.00 0.00 96 PRO A N 1
ATOM 1476 C CA . PRO A 1 96 ? 3.463 19.242 -8.404 1.00 0.00 96 PRO A CA 1
ATOM 1477 C C . PRO A 1 96 ? 4.218 17.917 -8.524 1.00 0.00 96 PRO A C 1
ATOM 1478 O O . PRO A 1 96 ? 5.344 17.794 -8.045 1.00 0.00 96 PRO A O 1
ATOM 1489 N N . SER A 1 97 ? 3.568 16.958 -9.168 1.00 0.00 97 SER A N 1
ATOM 1490 C CA . SER A 1 97 ? 4.163 15.647 -9.358 1.00 0.00 97 SER A CA 1
ATOM 1491 C C . SER A 1 97 ? 5.490 15.778 -10.109 1.00 0.00 97 SER A C 1
ATOM 1492 O O . SER A 1 97 ? 6.534 15.364 -9.608 1.00 0.00 97 SER A O 1
ATOM 1500 N N . SER A 1 98 ? 5.405 16.357 -11.298 1.00 0.00 98 SER A N 1
ATOM 1501 C CA . SER A 1 98 ? 6.586 16.548 -12.122 1.00 0.00 98 SER A CA 1
ATOM 1502 C C . SER A 1 98 ? 6.452 17.835 -12.938 1.00 0.00 98 SER A C 1
ATOM 1503 O O . SER A 1 98 ? 7.329 18.696 -12.894 1.00 0.00 98 SER A O 1
ATOM 1511 N N . GLY A 1 99 ? 5.346 17.926 -13.663 1.00 0.00 99 GLY A N 1
ATOM 1512 C CA . GLY A 1 99 ? 5.086 19.094 -14.488 1.00 0.00 99 GLY A CA 1
ATOM 1513 C C . GLY A 1 99 ? 5.014 18.715 -15.968 1.00 0.00 99 GLY A C 1
ATOM 1514 O O . GLY A 1 99 ? 6.038 18.650 -16.647 1.00 0.00 99 GLY A O 1
ATOM 1518 N N . GLY A 1 1 ? -12.319 -17.588 -17.427 1.00 0.00 1 GLY A N 2
ATOM 1519 C CA . GLY A 1 1 ? -11.426 -18.679 -17.781 1.00 0.00 1 GLY A CA 2
ATOM 1520 C C . GLY A 1 1 ? -12.183 -20.007 -17.847 1.00 0.00 1 GLY A C 2
ATOM 1521 O O . GLY A 1 1 ? -12.717 -20.371 -18.893 1.00 0.00 1 GLY A O 2
ATOM 1525 N N . SER A 1 2 ? -12.204 -20.696 -16.715 1.00 0.00 2 SER A N 2
ATOM 1526 C CA . SER A 1 2 ? -12.886 -21.976 -16.630 1.00 0.00 2 SER A CA 2
ATOM 1527 C C . SER A 1 2 ? -13.201 -22.306 -15.170 1.00 0.00 2 SER A C 2
ATOM 1528 O O . SER A 1 2 ? -12.472 -21.899 -14.267 1.00 0.00 2 SER A O 2
ATOM 1536 N N . SER A 1 3 ? -14.287 -23.041 -14.983 1.00 0.00 3 SER A N 2
ATOM 1537 C CA . SER A 1 3 ? -14.707 -23.430 -13.648 1.00 0.00 3 SER A CA 2
ATOM 1538 C C . SER A 1 3 ? -15.001 -22.185 -12.808 1.00 0.00 3 SER A C 2
ATOM 1539 O O . SER A 1 3 ? -14.135 -21.707 -12.077 1.00 0.00 3 SER A O 2
ATOM 1547 N N . GLY A 1 4 ? -16.226 -21.697 -12.941 1.00 0.00 4 GLY A N 2
ATOM 1548 C CA . GLY A 1 4 ? -16.644 -20.517 -12.203 1.00 0.00 4 GLY A CA 2
ATOM 1549 C C . GLY A 1 4 ? -18.031 -20.718 -11.589 1.00 0.00 4 GLY A C 2
ATOM 1550 O O . GLY A 1 4 ? -19.044 -20.444 -12.232 1.00 0.00 4 GLY A O 2
ATOM 1554 N N . SER A 1 5 ? -18.033 -21.194 -10.353 1.00 0.00 5 SER A N 2
ATOM 1555 C CA . SER A 1 5 ? -19.279 -21.434 -9.646 1.00 0.00 5 SER A CA 2
ATOM 1556 C C . SER A 1 5 ? -19.128 -21.049 -8.173 1.00 0.00 5 SER A C 2
ATOM 1557 O O . SER A 1 5 ? -18.117 -21.364 -7.546 1.00 0.00 5 SER A O 2
ATOM 1565 N N . SER A 1 6 ? -20.147 -20.372 -7.663 1.00 0.00 6 SER A N 2
ATOM 1566 C CA . SER A 1 6 ? -20.139 -19.941 -6.276 1.00 0.00 6 SER A CA 2
ATOM 1567 C C . SER A 1 6 ? -20.368 -21.140 -5.353 1.00 0.00 6 SER A C 2
ATOM 1568 O O . SER A 1 6 ? -21.491 -21.623 -5.224 1.00 0.00 6 SER A O 2
ATOM 1576 N N . GLY A 1 7 ? -19.284 -21.586 -4.736 1.00 0.00 7 GLY A N 2
ATOM 1577 C CA . GLY A 1 7 ? -19.352 -22.719 -3.829 1.00 0.00 7 GLY A CA 2
ATOM 1578 C C . GLY A 1 7 ? -18.115 -22.777 -2.930 1.00 0.00 7 GLY A C 2
ATOM 1579 O O . GLY A 1 7 ? -17.052 -23.226 -3.358 1.00 0.00 7 GLY A O 2
ATOM 1583 N N . MET A 1 8 ? -18.294 -22.317 -1.701 1.00 0.00 8 MET A N 2
ATOM 1584 C CA . MET A 1 8 ? -17.205 -22.311 -0.738 1.00 0.00 8 MET A CA 2
ATOM 1585 C C . MET A 1 8 ? -17.360 -23.451 0.271 1.00 0.00 8 MET A C 2
ATOM 1586 O O . MET A 1 8 ? -18.442 -23.661 0.815 1.00 0.00 8 MET A O 2
ATOM 1600 N N . ASP A 1 9 ? -16.260 -24.158 0.490 1.00 0.00 9 ASP A N 2
ATOM 1601 C CA . ASP A 1 9 ? -16.260 -25.271 1.424 1.00 0.00 9 ASP A CA 2
ATOM 1602 C C . ASP A 1 9 ? -14.850 -25.456 1.989 1.00 0.00 9 ASP A C 2
ATOM 1603 O O . ASP A 1 9 ? -13.986 -26.037 1.334 1.00 0.00 9 ASP A O 2
ATOM 1612 N N . MET A 1 10 ? -14.661 -24.951 3.199 1.00 0.00 10 MET A N 2
ATOM 1613 C CA . MET A 1 10 ? -13.371 -25.054 3.860 1.00 0.00 10 MET A CA 2
ATOM 1614 C C . MET A 1 10 ? -12.274 -24.390 3.026 1.00 0.00 10 MET A C 2
ATOM 1615 O O . MET A 1 10 ? -12.006 -24.808 1.901 1.00 0.00 10 MET A O 2
ATOM 1629 N N . GLY A 1 11 ? -11.668 -23.366 3.610 1.00 0.00 11 GLY A N 2
ATOM 1630 C CA . GLY A 1 11 ? -10.606 -22.641 2.935 1.00 0.00 11 GLY A CA 2
ATOM 1631 C C . GLY A 1 11 ? -9.559 -22.146 3.935 1.00 0.00 11 GLY A C 2
ATOM 1632 O O . GLY A 1 11 ? -9.884 -21.412 4.867 1.00 0.00 11 GLY A O 2
ATOM 1636 N N . ASN A 1 12 ? -8.324 -22.567 3.707 1.00 0.00 12 ASN A N 2
ATOM 1637 C CA . ASN A 1 12 ? -7.227 -22.176 4.576 1.00 0.00 12 ASN A CA 2
ATOM 1638 C C . ASN A 1 12 ? -6.969 -20.676 4.421 1.00 0.00 12 ASN A C 2
ATOM 1639 O O . ASN A 1 12 ? -7.283 -20.093 3.384 1.00 0.00 12 ASN A O 2
ATOM 1650 N N . GLN A 1 13 ? -6.399 -20.094 5.466 1.00 0.00 13 GLN A N 2
ATOM 1651 C CA . GLN A 1 13 ? -6.096 -18.673 5.459 1.00 0.00 13 GLN A CA 2
ATOM 1652 C C . GLN A 1 13 ? -4.609 -18.450 5.173 1.00 0.00 13 GLN A C 2
ATOM 1653 O O . GLN A 1 13 ? -3.804 -18.349 6.097 1.00 0.00 13 GLN A O 2
ATOM 1667 N N . HIS A 1 14 ? -4.290 -18.379 3.889 1.00 0.00 14 HIS A N 2
ATOM 1668 C CA . HIS A 1 14 ? -2.915 -18.170 3.469 1.00 0.00 14 HIS A CA 2
ATOM 1669 C C . HIS A 1 14 ? -2.243 -17.160 4.402 1.00 0.00 14 HIS A C 2
ATOM 1670 O O . HIS A 1 14 ? -2.879 -16.212 4.859 1.00 0.00 14 HIS A O 2
ATOM 1684 N N . PRO A 1 15 ? -0.930 -17.405 4.663 1.00 0.00 15 PRO A N 2
ATOM 1685 C CA . PRO A 1 15 ? -0.164 -16.529 5.533 1.00 0.00 15 PRO A CA 2
ATOM 1686 C C . PRO A 1 15 ? 0.186 -15.220 4.822 1.00 0.00 15 PRO A C 2
ATOM 1687 O O . PRO A 1 15 ? 0.577 -14.246 5.464 1.00 0.00 15 PRO A O 2
ATOM 1698 N N . SER A 1 16 ? 0.032 -15.239 3.506 1.00 0.00 16 SER A N 2
ATOM 1699 C CA . SER A 1 16 ? 0.326 -14.066 2.701 1.00 0.00 16 SER A CA 2
ATOM 1700 C C . SER A 1 16 ? -0.911 -13.171 2.607 1.00 0.00 16 SER A C 2
ATOM 1701 O O . SER A 1 16 ? -0.806 -11.949 2.696 1.00 0.00 16 SER A O 2
ATOM 1709 N N . ILE A 1 17 ? -2.055 -13.815 2.429 1.00 0.00 17 ILE A N 2
ATOM 1710 C CA . ILE A 1 17 ? -3.312 -13.093 2.321 1.00 0.00 17 ILE A CA 2
ATOM 1711 C C . ILE A 1 17 ? -3.626 -12.424 3.661 1.00 0.00 17 ILE A C 2
ATOM 1712 O O . ILE A 1 17 ? -3.943 -11.237 3.706 1.00 0.00 17 ILE A O 2
ATOM 1728 N N . SER A 1 18 ? -3.528 -13.216 4.719 1.00 0.00 18 SER A N 2
ATOM 1729 C CA . SER A 1 18 ? -3.798 -12.715 6.056 1.00 0.00 18 SER A CA 2
ATOM 1730 C C . SER A 1 18 ? -2.934 -11.484 6.338 1.00 0.00 18 SER A C 2
ATOM 1731 O O . SER A 1 18 ? -3.261 -10.678 7.207 1.00 0.00 18 SER A O 2
ATOM 1739 N N . ARG A 1 19 ? -1.847 -11.379 5.588 1.00 0.00 19 ARG A N 2
ATOM 1740 C CA . ARG A 1 19 ? -0.933 -10.261 5.746 1.00 0.00 19 ARG A CA 2
ATOM 1741 C C . ARG A 1 19 ? -1.414 -9.062 4.927 1.00 0.00 19 ARG A C 2
ATOM 1742 O O . ARG A 1 19 ? -1.663 -7.990 5.477 1.00 0.00 19 ARG A O 2
ATOM 1763 N N . LEU A 1 20 ? -1.531 -9.283 3.626 1.00 0.00 20 LEU A N 2
ATOM 1764 C CA . LEU A 1 20 ? -1.978 -8.234 2.726 1.00 0.00 20 LEU A CA 2
ATOM 1765 C C . LEU A 1 20 ? -3.245 -7.589 3.290 1.00 0.00 20 LEU A C 2
ATOM 1766 O O . LEU A 1 20 ? -3.336 -6.366 3.381 1.00 0.00 20 LEU A O 2
ATOM 1782 N N . GLN A 1 21 ? -4.192 -8.441 3.656 1.00 0.00 21 GLN A N 2
ATOM 1783 C CA . GLN A 1 21 ? -5.450 -7.969 4.209 1.00 0.00 21 GLN A CA 2
ATOM 1784 C C . GLN A 1 21 ? -5.194 -6.900 5.273 1.00 0.00 21 GLN A C 2
ATOM 1785 O O . GLN A 1 21 ? -5.985 -5.970 5.426 1.00 0.00 21 GLN A O 2
ATOM 1799 N N . GLU A 1 22 ? -4.087 -7.067 5.980 1.00 0.00 22 GLU A N 2
ATOM 1800 C CA . GLU A 1 22 ? -3.717 -6.128 7.026 1.00 0.00 22 GLU A CA 2
ATOM 1801 C C . GLU A 1 22 ? -3.007 -4.914 6.422 1.00 0.00 22 GLU A C 2
ATOM 1802 O O . GLU A 1 22 ? -3.125 -3.803 6.935 1.00 0.00 22 GLU A O 2
ATOM 1814 N N . ILE A 1 23 ? -2.286 -5.169 5.340 1.00 0.00 23 ILE A N 2
ATOM 1815 C CA . ILE A 1 23 ? -1.558 -4.111 4.660 1.00 0.00 23 ILE A CA 2
ATOM 1816 C C . ILE A 1 23 ? -2.545 -3.229 3.893 1.00 0.00 23 ILE A C 2
ATOM 1817 O O . ILE A 1 23 ? -2.407 -2.007 3.876 1.00 0.00 23 ILE A O 2
ATOM 1833 N N . GLN A 1 24 ? -3.518 -3.883 3.277 1.00 0.00 24 GLN A N 2
ATOM 1834 C CA . GLN A 1 24 ? -4.528 -3.174 2.510 1.00 0.00 24 GLN A CA 2
ATOM 1835 C C . GLN A 1 24 ? -5.285 -2.193 3.407 1.00 0.00 24 GLN A C 2
ATOM 1836 O O . GLN A 1 24 ? -5.267 -0.987 3.169 1.00 0.00 24 GLN A O 2
ATOM 1850 N N . ARG A 1 25 ? -5.933 -2.748 4.421 1.00 0.00 25 ARG A N 2
ATOM 1851 C CA . ARG A 1 25 ? -6.695 -1.937 5.356 1.00 0.00 25 ARG A CA 2
ATOM 1852 C C . ARG A 1 25 ? -5.861 -0.743 5.824 1.00 0.00 25 ARG A C 2
ATOM 1853 O O . ARG A 1 25 ? -6.405 0.319 6.123 1.00 0.00 25 ARG A O 2
ATOM 1874 N N . GLU A 1 26 ? -4.555 -0.956 5.873 1.00 0.00 26 GLU A N 2
ATOM 1875 C CA . GLU A 1 26 ? -3.641 0.090 6.300 1.00 0.00 26 GLU A CA 2
ATOM 1876 C C . GLU A 1 26 ? -3.537 1.174 5.226 1.00 0.00 26 GLU A C 2
ATOM 1877 O O . GLU A 1 26 ? -4.058 2.275 5.397 1.00 0.00 26 GLU A O 2
ATOM 1889 N N . VAL A 1 27 ? -2.859 0.826 4.142 1.00 0.00 27 VAL A N 2
ATOM 1890 C CA . VAL A 1 27 ? -2.680 1.756 3.040 1.00 0.00 27 VAL A CA 2
ATOM 1891 C C . VAL A 1 27 ? -4.017 2.429 2.724 1.00 0.00 27 VAL A C 2
ATOM 1892 O O . VAL A 1 27 ? -4.048 3.566 2.255 1.00 0.00 27 VAL A O 2
ATOM 1905 N N . LYS A 1 28 ? -5.090 1.700 2.994 1.00 0.00 28 LYS A N 2
ATOM 1906 C CA . LYS A 1 28 ? -6.426 2.213 2.745 1.00 0.00 28 LYS A CA 2
ATOM 1907 C C . LYS A 1 28 ? -6.827 3.154 3.882 1.00 0.00 28 LYS A C 2
ATOM 1908 O O . LYS A 1 28 ? -7.421 4.204 3.644 1.00 0.00 28 LYS A O 2
ATOM 1927 N N . ALA A 1 29 ? -6.485 2.743 5.095 1.00 0.00 29 ALA A N 2
ATOM 1928 C CA . ALA A 1 29 ? -6.802 3.537 6.270 1.00 0.00 29 ALA A CA 2
ATOM 1929 C C . ALA A 1 29 ? -5.950 4.807 6.267 1.00 0.00 29 ALA A C 2
ATOM 1930 O O . ALA A 1 29 ? -6.221 5.743 7.019 1.00 0.00 29 ALA A O 2
ATOM 1937 N N . ILE A 1 30 ? -4.937 4.800 5.414 1.00 0.00 30 ILE A N 2
ATOM 1938 C CA . ILE A 1 30 ? -4.043 5.940 5.303 1.00 0.00 30 ILE A CA 2
ATOM 1939 C C . ILE A 1 30 ? -4.216 6.587 3.927 1.00 0.00 30 ILE A C 2
ATOM 1940 O O . ILE A 1 30 ? -3.595 7.608 3.635 1.00 0.00 30 ILE A O 2
ATOM 1956 N N . GLU A 1 31 ? -5.061 5.965 3.119 1.00 0.00 31 GLU A N 2
ATOM 1957 C CA . GLU A 1 31 ? -5.323 6.467 1.780 1.00 0.00 31 GLU A CA 2
ATOM 1958 C C . GLU A 1 31 ? -5.798 7.920 1.842 1.00 0.00 31 GLU A C 2
ATOM 1959 O O . GLU A 1 31 ? -5.351 8.757 1.059 1.00 0.00 31 GLU A O 2
ATOM 1971 N N . PRO A 1 32 ? -6.722 8.182 2.805 1.00 0.00 32 PRO A N 2
ATOM 1972 C CA . PRO A 1 32 ? -7.263 9.520 2.979 1.00 0.00 32 PRO A CA 2
ATOM 1973 C C . PRO A 1 32 ? -6.245 10.439 3.657 1.00 0.00 32 PRO A C 2
ATOM 1974 O O . PRO A 1 32 ? -6.263 11.651 3.451 1.00 0.00 32 PRO A O 2
ATOM 1985 N N . GLN A 1 33 ? -5.380 9.826 4.452 1.00 0.00 33 GLN A N 2
ATOM 1986 C CA . GLN A 1 33 ? -4.356 10.574 5.162 1.00 0.00 33 GLN A CA 2
ATOM 1987 C C . GLN A 1 33 ? -3.414 11.257 4.168 1.00 0.00 33 GLN A C 2
ATOM 1988 O O . GLN A 1 33 ? -2.737 12.225 4.514 1.00 0.00 33 GLN A O 2
ATOM 2002 N N . VAL A 1 34 ? -3.399 10.727 2.954 1.00 0.00 34 VAL A N 2
ATOM 2003 C CA . VAL A 1 34 ? -2.551 11.274 1.909 1.00 0.00 34 VAL A CA 2
ATOM 2004 C C . VAL A 1 34 ? -3.375 12.218 1.032 1.00 0.00 34 VAL A C 2
ATOM 2005 O O . VAL A 1 34 ? -2.945 13.333 0.739 1.00 0.00 34 VAL A O 2
ATOM 2018 N N . VAL A 1 35 ? -4.545 11.738 0.636 1.00 0.00 35 VAL A N 2
ATOM 2019 C CA . VAL A 1 35 ? -5.433 12.526 -0.202 1.00 0.00 35 VAL A CA 2
ATOM 2020 C C . VAL A 1 35 ? -5.841 13.796 0.548 1.00 0.00 35 VAL A C 2
ATOM 2021 O O . VAL A 1 35 ? -5.954 14.864 -0.051 1.00 0.00 35 VAL A O 2
ATOM 2034 N N . GLY A 1 36 ? -6.051 13.637 1.846 1.00 0.00 36 GLY A N 2
ATOM 2035 C CA . GLY A 1 36 ? -6.444 14.757 2.684 1.00 0.00 36 GLY A CA 2
ATOM 2036 C C . GLY A 1 36 ? -5.245 15.309 3.458 1.00 0.00 36 GLY A C 2
ATOM 2037 O O . GLY A 1 36 ? -5.409 15.886 4.533 1.00 0.00 36 GLY A O 2
ATOM 2041 N N . PHE A 1 37 ? -4.068 15.113 2.883 1.00 0.00 37 PHE A N 2
ATOM 2042 C CA . PHE A 1 37 ? -2.843 15.584 3.506 1.00 0.00 37 PHE A CA 2
ATOM 2043 C C . PHE A 1 37 ? -2.671 17.092 3.306 1.00 0.00 37 PHE A C 2
ATOM 2044 O O . PHE A 1 37 ? -3.450 17.720 2.591 1.00 0.00 37 PHE A O 2
ATOM 2061 N N . SER A 1 38 ? -1.646 17.628 3.952 1.00 0.00 38 SER A N 2
ATOM 2062 C CA . SER A 1 38 ? -1.361 19.050 3.854 1.00 0.00 38 SER A CA 2
ATOM 2063 C C . SER A 1 38 ? -0.058 19.374 4.587 1.00 0.00 38 SER A C 2
ATOM 2064 O O . SER A 1 38 ? -0.082 19.870 5.712 1.00 0.00 38 SER A O 2
ATOM 2072 N N . GLY A 1 39 ? 1.048 19.082 3.919 1.00 0.00 39 GLY A N 2
ATOM 2073 C CA . GLY A 1 39 ? 2.358 19.336 4.493 1.00 0.00 39 GLY A CA 2
ATOM 2074 C C . GLY A 1 39 ? 3.383 19.651 3.401 1.00 0.00 39 GLY A C 2
ATOM 2075 O O . GLY A 1 39 ? 3.103 20.423 2.485 1.00 0.00 39 GLY A O 2
ATOM 2079 N N . LEU A 1 40 ? 4.550 19.036 3.535 1.00 0.00 40 LEU A N 2
ATOM 2080 C CA . LEU A 1 40 ? 5.618 19.241 2.571 1.00 0.00 40 LEU A CA 2
ATOM 2081 C C . LEU A 1 40 ? 6.040 17.890 1.990 1.00 0.00 40 LEU A C 2
ATOM 2082 O O . LEU A 1 40 ? 5.823 16.849 2.609 1.00 0.00 40 LEU A O 2
ATOM 2098 N N . SER A 1 41 ? 6.636 17.951 0.808 1.00 0.00 41 SER A N 2
ATOM 2099 C CA . SER A 1 41 ? 7.091 16.745 0.137 1.00 0.00 41 SER A CA 2
ATOM 2100 C C . SER A 1 41 ? 7.764 15.808 1.143 1.00 0.00 41 SER A C 2
ATOM 2101 O O . SER A 1 41 ? 7.428 14.627 1.218 1.00 0.00 41 SER A O 2
ATOM 2109 N N . ASP A 1 42 ? 8.702 16.370 1.891 1.00 0.00 42 ASP A N 2
ATOM 2110 C CA . ASP A 1 42 ? 9.425 15.600 2.888 1.00 0.00 42 ASP A CA 2
ATOM 2111 C C . ASP A 1 42 ? 9.537 16.419 4.176 1.00 0.00 42 ASP A C 2
ATOM 2112 O O . ASP A 1 42 ? 10.589 16.986 4.466 1.00 0.00 42 ASP A O 2
ATOM 2121 N N . ASP A 1 43 ? 8.437 16.455 4.914 1.00 0.00 43 ASP A N 2
ATOM 2122 C CA . ASP A 1 43 ? 8.398 17.195 6.164 1.00 0.00 43 ASP A CA 2
ATOM 2123 C C . ASP A 1 43 ? 6.983 17.137 6.743 1.00 0.00 43 ASP A C 2
ATOM 2124 O O . ASP A 1 43 ? 6.102 16.495 6.173 1.00 0.00 43 ASP A O 2
ATOM 2133 N N . LYS A 1 44 ? 6.810 17.816 7.867 1.00 0.00 44 LYS A N 2
ATOM 2134 C CA . LYS A 1 44 ? 5.517 17.849 8.529 1.00 0.00 44 LYS A CA 2
ATOM 2135 C C . LYS A 1 44 ? 5.169 16.445 9.030 1.00 0.00 44 LYS A C 2
ATOM 2136 O O . LYS A 1 44 ? 5.798 15.940 9.959 1.00 0.00 44 LYS A O 2
ATOM 2155 N N . ASN A 1 45 ? 4.168 15.856 8.393 1.00 0.00 45 ASN A N 2
ATOM 2156 C CA . ASN A 1 45 ? 3.729 14.521 8.762 1.00 0.00 45 ASN A CA 2
ATOM 2157 C C . ASN A 1 45 ? 4.023 13.555 7.612 1.00 0.00 45 ASN A C 2
ATOM 2158 O O . ASN A 1 45 ? 3.933 12.340 7.778 1.00 0.00 45 ASN A O 2
ATOM 2169 N N . TYR A 1 46 ? 4.368 14.133 6.470 1.00 0.00 46 TYR A N 2
ATOM 2170 C CA . TYR A 1 46 ? 4.676 13.339 5.293 1.00 0.00 46 TYR A CA 2
ATOM 2171 C C . TYR A 1 46 ? 5.538 12.129 5.657 1.00 0.00 46 TYR A C 2
ATOM 2172 O O . TYR A 1 46 ? 5.177 10.992 5.355 1.00 0.00 46 TYR A O 2
ATOM 2190 N N . LYS A 1 47 ? 6.660 12.414 6.302 1.00 0.00 47 LYS A N 2
ATOM 2191 C CA . LYS A 1 47 ? 7.576 11.363 6.710 1.00 0.00 47 LYS A CA 2
ATOM 2192 C C . LYS A 1 47 ? 6.774 10.155 7.199 1.00 0.00 47 LYS A C 2
ATOM 2193 O O . LYS A 1 47 ? 6.836 9.081 6.602 1.00 0.00 47 LYS A O 2
ATOM 2212 N N . ARG A 1 48 ? 6.039 10.371 8.280 1.00 0.00 48 ARG A N 2
ATOM 2213 C CA . ARG A 1 48 ? 5.226 9.313 8.855 1.00 0.00 48 ARG A CA 2
ATOM 2214 C C . ARG A 1 48 ? 4.401 8.625 7.766 1.00 0.00 48 ARG A C 2
ATOM 2215 O O . ARG A 1 48 ? 4.504 7.414 7.575 1.00 0.00 48 ARG A O 2
ATOM 2236 N N . LEU A 1 49 ? 3.601 9.427 7.079 1.00 0.00 49 LEU A N 2
ATOM 2237 C CA . LEU A 1 49 ? 2.759 8.911 6.013 1.00 0.00 49 LEU A CA 2
ATOM 2238 C C . LEU A 1 49 ? 3.611 8.077 5.054 1.00 0.00 49 LEU A C 2
ATOM 2239 O O . LEU A 1 49 ? 3.406 6.871 4.923 1.00 0.00 49 LEU A O 2
ATOM 2255 N N . GLU A 1 50 ? 4.550 8.753 4.408 1.00 0.00 50 GLU A N 2
ATOM 2256 C CA . GLU A 1 50 ? 5.435 8.089 3.465 1.00 0.00 50 GLU A CA 2
ATOM 2257 C C . GLU A 1 50 ? 5.954 6.778 4.057 1.00 0.00 50 GLU A C 2
ATOM 2258 O O . GLU A 1 50 ? 5.849 5.725 3.430 1.00 0.00 50 GLU A O 2
ATOM 2270 N N . ARG A 1 51 ? 6.505 6.884 5.258 1.00 0.00 51 ARG A N 2
ATOM 2271 C CA . ARG A 1 51 ? 7.041 5.720 5.941 1.00 0.00 51 ARG A CA 2
ATOM 2272 C C . ARG A 1 51 ? 6.011 4.588 5.949 1.00 0.00 51 ARG A C 2
ATOM 2273 O O . ARG A 1 51 ? 6.329 3.453 5.596 1.00 0.00 51 ARG A O 2
ATOM 2294 N N . ILE A 1 52 ? 4.799 4.936 6.355 1.00 0.00 52 ILE A N 2
ATOM 2295 C CA . ILE A 1 52 ? 3.721 3.963 6.413 1.00 0.00 52 ILE A CA 2
ATOM 2296 C C . ILE A 1 52 ? 3.659 3.198 5.090 1.00 0.00 52 ILE A C 2
ATOM 2297 O O . ILE A 1 52 ? 3.766 1.973 5.071 1.00 0.00 52 ILE A O 2
ATOM 2313 N N . LEU A 1 53 ? 3.486 3.953 4.014 1.00 0.00 53 LEU A N 2
ATOM 2314 C CA . LEU A 1 53 ? 3.407 3.361 2.690 1.00 0.00 53 LEU A CA 2
ATOM 2315 C C . LEU A 1 53 ? 4.704 2.603 2.397 1.00 0.00 53 LEU A C 2
ATOM 2316 O O . LEU A 1 53 ? 4.672 1.429 2.032 1.00 0.00 53 LEU A O 2
ATOM 2332 N N . THR A 1 54 ? 5.814 3.306 2.568 1.00 0.00 54 THR A N 2
ATOM 2333 C CA . THR A 1 54 ? 7.119 2.714 2.327 1.00 0.00 54 THR A CA 2
ATOM 2334 C C . THR A 1 54 ? 7.239 1.373 3.053 1.00 0.00 54 THR A C 2
ATOM 2335 O O . THR A 1 54 ? 7.602 0.366 2.448 1.00 0.00 54 THR A O 2
ATOM 2346 N N . LYS A 1 55 ? 6.927 1.403 4.340 1.00 0.00 55 LYS A N 2
ATOM 2347 C CA . LYS A 1 55 ? 6.995 0.202 5.155 1.00 0.00 55 LYS A CA 2
ATOM 2348 C C . LYS A 1 55 ? 6.048 -0.853 4.580 1.00 0.00 55 LYS A C 2
ATOM 2349 O O . LYS A 1 55 ? 6.487 -1.925 4.164 1.00 0.00 55 LYS A O 2
ATOM 2368 N N . GLN A 1 56 ? 4.767 -0.514 4.576 1.00 0.00 56 GLN A N 2
ATOM 2369 C CA . GLN A 1 56 ? 3.755 -1.420 4.059 1.00 0.00 56 GLN A CA 2
ATOM 2370 C C . GLN A 1 56 ? 4.180 -1.968 2.695 1.00 0.00 56 GLN A C 2
ATOM 2371 O O . GLN A 1 56 ? 4.103 -3.172 2.454 1.00 0.00 56 GLN A O 2
ATOM 2385 N N . LEU A 1 57 ? 4.620 -1.058 1.838 1.00 0.00 57 LEU A N 2
ATOM 2386 C CA . LEU A 1 57 ? 5.057 -1.435 0.505 1.00 0.00 57 LEU A CA 2
ATOM 2387 C C . LEU A 1 57 ? 6.134 -2.516 0.613 1.00 0.00 57 LEU A C 2
ATOM 2388 O O . LEU A 1 57 ? 5.991 -3.599 0.048 1.00 0.00 57 LEU A O 2
ATOM 2404 N N . PHE A 1 58 ? 7.189 -2.184 1.342 1.00 0.00 58 PHE A N 2
ATOM 2405 C CA . PHE A 1 58 ? 8.290 -3.113 1.532 1.00 0.00 58 PHE A CA 2
ATOM 2406 C C . PHE A 1 58 ? 7.777 -4.499 1.926 1.00 0.00 58 PHE A C 2
ATOM 2407 O O . PHE A 1 58 ? 8.426 -5.507 1.652 1.00 0.00 58 PHE A O 2
ATOM 2424 N N . GLU A 1 59 ? 6.615 -4.505 2.564 1.00 0.00 59 GLU A N 2
ATOM 2425 C CA . GLU A 1 59 ? 6.007 -5.751 2.999 1.00 0.00 59 GLU A CA 2
ATOM 2426 C C . GLU A 1 59 ? 5.318 -6.445 1.822 1.00 0.00 59 GLU A C 2
ATOM 2427 O O . GLU A 1 59 ? 5.252 -7.672 1.773 1.00 0.00 59 GLU A O 2
ATOM 2439 N N . ILE A 1 60 ? 4.822 -5.629 0.903 1.00 0.00 60 ILE A N 2
ATOM 2440 C CA . ILE A 1 60 ? 4.141 -6.149 -0.270 1.00 0.00 60 ILE A CA 2
ATOM 2441 C C . ILE A 1 60 ? 5.122 -6.983 -1.097 1.00 0.00 60 ILE A C 2
ATOM 2442 O O . ILE A 1 60 ? 4.772 -8.056 -1.586 1.00 0.00 60 ILE A O 2
ATOM 2458 N N . ASP A 1 61 ? 6.332 -6.457 -1.228 1.00 0.00 61 ASP A N 2
ATOM 2459 C CA . ASP A 1 61 ? 7.366 -7.139 -1.987 1.00 0.00 61 ASP A CA 2
ATOM 2460 C C . ASP A 1 61 ? 7.878 -8.336 -1.182 1.00 0.00 61 ASP A C 2
ATOM 2461 O O . ASP A 1 61 ? 8.390 -9.298 -1.752 1.00 0.00 61 ASP A O 2
ATOM 2470 N N . SER A 1 62 ? 7.721 -8.236 0.130 1.00 0.00 62 SER A N 2
ATOM 2471 C CA . SER A 1 62 ? 8.161 -9.298 1.019 1.00 0.00 62 SER A CA 2
ATOM 2472 C C . SER A 1 62 ? 7.184 -10.474 0.953 1.00 0.00 62 SER A C 2
ATOM 2473 O O . SER A 1 62 ? 7.570 -11.620 1.177 1.00 0.00 62 SER A O 2
ATOM 2481 N N . VAL A 1 63 ? 5.937 -10.148 0.646 1.00 0.00 63 VAL A N 2
ATOM 2482 C CA . VAL A 1 63 ? 4.901 -11.163 0.548 1.00 0.00 63 VAL A CA 2
ATOM 2483 C C . VAL A 1 63 ? 5.115 -11.983 -0.726 1.00 0.00 63 VAL A C 2
ATOM 2484 O O . VAL A 1 63 ? 5.032 -11.451 -1.832 1.00 0.00 63 VAL A O 2
ATOM 2497 N N . ASP A 1 64 ? 5.385 -13.265 -0.528 1.00 0.00 64 ASP A N 2
ATOM 2498 C CA . ASP A 1 64 ? 5.611 -14.163 -1.647 1.00 0.00 64 ASP A CA 2
ATOM 2499 C C . ASP A 1 64 ? 4.270 -14.727 -2.122 1.00 0.00 64 ASP A C 2
ATOM 2500 O O . ASP A 1 64 ? 3.422 -15.088 -1.309 1.00 0.00 64 ASP A O 2
ATOM 2509 N N . THR A 1 65 ? 4.122 -14.784 -3.438 1.00 0.00 65 THR A N 2
ATOM 2510 C CA . THR A 1 65 ? 2.898 -15.297 -4.030 1.00 0.00 65 THR A CA 2
ATOM 2511 C C . THR A 1 65 ? 3.038 -16.791 -4.332 1.00 0.00 65 THR A C 2
ATOM 2512 O O . THR A 1 65 ? 2.138 -17.575 -4.032 1.00 0.00 65 THR A O 2
ATOM 2523 N N . GLU A 1 66 ? 4.172 -17.140 -4.921 1.00 0.00 66 GLU A N 2
ATOM 2524 C CA . GLU A 1 66 ? 4.441 -18.526 -5.265 1.00 0.00 66 GLU A CA 2
ATOM 2525 C C . GLU A 1 66 ? 3.551 -18.965 -6.430 1.00 0.00 66 GLU A C 2
ATOM 2526 O O . GLU A 1 66 ? 3.019 -20.074 -6.425 1.00 0.00 66 GLU A O 2
ATOM 2538 N N . GLY A 1 67 ? 3.417 -18.072 -7.400 1.00 0.00 67 GLY A N 2
ATOM 2539 C CA . GLY A 1 67 ? 2.601 -18.354 -8.569 1.00 0.00 67 GLY A CA 2
ATOM 2540 C C . GLY A 1 67 ? 1.288 -19.031 -8.170 1.00 0.00 67 GLY A C 2
ATOM 2541 O O . GLY A 1 67 ? 1.009 -20.151 -8.596 1.00 0.00 67 GLY A O 2
ATOM 2545 N N . LYS A 1 68 ? 0.517 -18.324 -7.358 1.00 0.00 68 LYS A N 2
ATOM 2546 C CA . LYS A 1 68 ? -0.760 -18.843 -6.898 1.00 0.00 68 LYS A CA 2
ATOM 2547 C C . LYS A 1 68 ? -1.894 -18.045 -7.546 1.00 0.00 68 LYS A C 2
ATOM 2548 O O . LYS A 1 68 ? -2.995 -18.561 -7.727 1.00 0.00 68 LYS A O 2
ATOM 2567 N N . GLY A 1 69 ? -1.584 -16.800 -7.876 1.00 0.00 69 GLY A N 2
ATOM 2568 C CA . GLY A 1 69 ? -2.563 -15.926 -8.500 1.00 0.00 69 GLY A CA 2
ATOM 2569 C C . GLY A 1 69 ? -3.304 -15.095 -7.450 1.00 0.00 69 GLY A C 2
ATOM 2570 O O . GLY A 1 69 ? -3.228 -13.868 -7.458 1.00 0.00 69 GLY A O 2
ATOM 2574 N N . ASP A 1 70 ? -4.004 -15.798 -6.572 1.00 0.00 70 ASP A N 2
ATOM 2575 C CA . ASP A 1 70 ? -4.758 -15.141 -5.518 1.00 0.00 70 ASP A CA 2
ATOM 2576 C C . ASP A 1 70 ? -3.931 -13.987 -4.948 1.00 0.00 70 ASP A C 2
ATOM 2577 O O . ASP A 1 70 ? -4.369 -12.838 -4.961 1.00 0.00 70 ASP A O 2
ATOM 2586 N N . ILE A 1 71 ? -2.748 -14.334 -4.461 1.00 0.00 71 ILE A N 2
ATOM 2587 C CA . ILE A 1 71 ? -1.855 -13.342 -3.887 1.00 0.00 71 ILE A CA 2
ATOM 2588 C C . ILE A 1 71 ? -1.273 -12.478 -5.007 1.00 0.00 71 ILE A C 2
ATOM 2589 O O . ILE A 1 71 ? -1.376 -11.253 -4.968 1.00 0.00 71 ILE A O 2
ATOM 2605 N N . GLN A 1 72 ? -0.674 -13.150 -5.979 1.00 0.00 72 GLN A N 2
ATOM 2606 C CA . GLN A 1 72 ? -0.075 -12.459 -7.108 1.00 0.00 72 GLN A CA 2
ATOM 2607 C C . GLN A 1 72 ? -0.962 -11.292 -7.548 1.00 0.00 72 GLN A C 2
ATOM 2608 O O . GLN A 1 72 ? -0.470 -10.193 -7.798 1.00 0.00 72 GLN A O 2
ATOM 2622 N N . GLN A 1 73 ? -2.255 -11.572 -7.628 1.00 0.00 73 GLN A N 2
ATOM 2623 C CA . GLN A 1 73 ? -3.215 -10.559 -8.033 1.00 0.00 73 GLN A CA 2
ATOM 2624 C C . GLN A 1 73 ? -3.305 -9.459 -6.974 1.00 0.00 73 GLN A C 2
ATOM 2625 O O . GLN A 1 73 ? -3.089 -8.285 -7.273 1.00 0.00 73 GLN A O 2
ATOM 2639 N N . ALA A 1 74 ? -3.625 -9.877 -5.758 1.00 0.00 74 ALA A N 2
ATOM 2640 C CA . ALA A 1 74 ? -3.746 -8.942 -4.653 1.00 0.00 74 ALA A CA 2
ATOM 2641 C C . ALA A 1 74 ? -2.446 -8.145 -4.519 1.00 0.00 74 ALA A C 2
ATOM 2642 O O . ALA A 1 74 ? -2.419 -6.946 -4.790 1.00 0.00 74 ALA A O 2
ATOM 2649 N N . ARG A 1 75 ? -1.401 -8.845 -4.103 1.00 0.00 75 ARG A N 2
ATOM 2650 C CA . ARG A 1 75 ? -0.101 -8.218 -3.930 1.00 0.00 75 ARG A CA 2
ATOM 2651 C C . ARG A 1 75 ? 0.147 -7.198 -5.043 1.00 0.00 75 ARG A C 2
ATOM 2652 O O . ARG A 1 75 ? 0.264 -6.002 -4.779 1.00 0.00 75 ARG A O 2
ATOM 2673 N N . LYS A 1 76 ? 0.221 -7.707 -6.264 1.00 0.00 76 LYS A N 2
ATOM 2674 C CA . LYS A 1 76 ? 0.454 -6.855 -7.418 1.00 0.00 76 LYS A CA 2
ATOM 2675 C C . LYS A 1 76 ? -0.351 -5.564 -7.263 1.00 0.00 76 LYS A C 2
ATOM 2676 O O . LYS A 1 76 ? 0.217 -4.472 -7.246 1.00 0.00 76 LYS A O 2
ATOM 2695 N N . ARG A 1 77 ? -1.661 -5.730 -7.155 1.00 0.00 77 ARG A N 2
ATOM 2696 C CA . ARG A 1 77 ? -2.549 -4.590 -7.003 1.00 0.00 77 ARG A CA 2
ATOM 2697 C C . ARG A 1 77 ? -2.113 -3.732 -5.814 1.00 0.00 77 ARG A C 2
ATOM 2698 O O . ARG A 1 77 ? -1.992 -2.514 -5.934 1.00 0.00 77 ARG A O 2
ATOM 2719 N N . ALA A 1 78 ? -1.889 -4.401 -4.692 1.00 0.00 78 ALA A N 2
ATOM 2720 C CA . ALA A 1 78 ? -1.469 -3.715 -3.482 1.00 0.00 78 ALA A CA 2
ATOM 2721 C C . ALA A 1 78 ? -0.233 -2.866 -3.786 1.00 0.00 78 ALA A C 2
ATOM 2722 O O . ALA A 1 78 ? -0.204 -1.675 -3.481 1.00 0.00 78 ALA A O 2
ATOM 2729 N N . ALA A 1 79 ? 0.758 -3.512 -4.383 1.00 0.00 79 ALA A N 2
ATOM 2730 C CA . ALA A 1 79 ? 1.993 -2.831 -4.731 1.00 0.00 79 ALA A CA 2
ATOM 2731 C C . ALA A 1 79 ? 1.665 -1.554 -5.508 1.00 0.00 79 ALA A C 2
ATOM 2732 O O . ALA A 1 79 ? 2.302 -0.521 -5.308 1.00 0.00 79 ALA A O 2
ATOM 2739 N N . GLN A 1 80 ? 0.671 -1.667 -6.377 1.00 0.00 80 GLN A N 2
ATOM 2740 C CA . GLN A 1 80 ? 0.251 -0.535 -7.184 1.00 0.00 80 GLN A CA 2
ATOM 2741 C C . GLN A 1 80 ? -0.545 0.457 -6.333 1.00 0.00 80 GLN A C 2
ATOM 2742 O O . GLN A 1 80 ? -0.328 1.665 -6.417 1.00 0.00 80 GLN A O 2
ATOM 2756 N N . GLU A 1 81 ? -1.449 -0.090 -5.534 1.00 0.00 81 GLU A N 2
ATOM 2757 C CA . GLU A 1 81 ? -2.278 0.732 -4.669 1.00 0.00 81 GLU A CA 2
ATOM 2758 C C . GLU A 1 81 ? -1.404 1.548 -3.715 1.00 0.00 81 GLU A C 2
ATOM 2759 O O . GLU A 1 81 ? -1.551 2.766 -3.621 1.00 0.00 81 GLU A O 2
ATOM 2771 N N . THR A 1 82 ? -0.513 0.845 -3.031 1.00 0.00 82 THR A N 2
ATOM 2772 C CA . THR A 1 82 ? 0.385 1.489 -2.088 1.00 0.00 82 THR A CA 2
ATOM 2773 C C . THR A 1 82 ? 1.143 2.631 -2.768 1.00 0.00 82 THR A C 2
ATOM 2774 O O . THR A 1 82 ? 1.100 3.771 -2.307 1.00 0.00 82 THR A O 2
ATOM 2785 N N . GLU A 1 83 ? 1.819 2.286 -3.853 1.00 0.00 83 GLU A N 2
ATOM 2786 C CA . GLU A 1 83 ? 2.586 3.268 -4.601 1.00 0.00 83 GLU A CA 2
ATOM 2787 C C . GLU A 1 83 ? 1.694 4.447 -4.998 1.00 0.00 83 GLU A C 2
ATOM 2788 O O . GLU A 1 83 ? 2.007 5.597 -4.693 1.00 0.00 83 GLU A O 2
ATOM 2800 N N . ARG A 1 84 ? 0.602 4.120 -5.672 1.00 0.00 84 ARG A N 2
ATOM 2801 C CA . ARG A 1 84 ? -0.337 5.138 -6.114 1.00 0.00 84 ARG A CA 2
ATOM 2802 C C . ARG A 1 84 ? -0.493 6.218 -5.041 1.00 0.00 84 ARG A C 2
ATOM 2803 O O . ARG A 1 84 ? -0.320 7.404 -5.320 1.00 0.00 84 ARG A O 2
ATOM 2824 N N . LEU A 1 85 ? -0.817 5.769 -3.838 1.00 0.00 85 LEU A N 2
ATOM 2825 C CA . LEU A 1 85 ? -0.997 6.682 -2.722 1.00 0.00 85 LEU A CA 2
ATOM 2826 C C . LEU A 1 85 ? 0.288 7.486 -2.513 1.00 0.00 85 LEU A C 2
ATOM 2827 O O . LEU A 1 85 ? 0.258 8.715 -2.482 1.00 0.00 85 LEU A O 2
ATOM 2843 N N . LEU A 1 86 ? 1.387 6.758 -2.374 1.00 0.00 86 LEU A N 2
ATOM 2844 C CA . LEU A 1 86 ? 2.680 7.388 -2.169 1.00 0.00 86 LEU A CA 2
ATOM 2845 C C . LEU A 1 86 ? 2.821 8.577 -3.121 1.00 0.00 86 LEU A C 2
ATOM 2846 O O . LEU A 1 86 ? 3.224 9.663 -2.708 1.00 0.00 86 LEU A O 2
ATOM 2862 N N . LYS A 1 87 ? 2.480 8.331 -4.378 1.00 0.00 87 LYS A N 2
ATOM 2863 C CA . LYS A 1 87 ? 2.563 9.368 -5.392 1.00 0.00 87 LYS A CA 2
ATOM 2864 C C . LYS A 1 87 ? 1.764 10.590 -4.933 1.00 0.00 87 LYS A C 2
ATOM 2865 O O . LYS A 1 87 ? 2.326 11.668 -4.745 1.00 0.00 87 LYS A O 2
ATOM 2884 N N . GLU A 1 88 ? 0.467 10.380 -4.766 1.00 0.00 88 GLU A N 2
ATOM 2885 C CA . GLU A 1 88 ? -0.414 11.451 -4.332 1.00 0.00 88 GLU A CA 2
ATOM 2886 C C . GLU A 1 88 ? 0.262 12.288 -3.244 1.00 0.00 88 GLU A C 2
ATOM 2887 O O . GLU A 1 88 ? 0.221 13.516 -3.286 1.00 0.00 88 GLU A O 2
ATOM 2899 N N . LEU A 1 89 ? 0.869 11.589 -2.296 1.00 0.00 89 LEU A N 2
ATOM 2900 C CA . LEU A 1 89 ? 1.553 12.252 -1.200 1.00 0.00 89 LEU A CA 2
ATOM 2901 C C . LEU A 1 89 ? 2.453 13.356 -1.759 1.00 0.00 89 LEU A C 2
ATOM 2902 O O . LEU A 1 89 ? 2.332 14.517 -1.371 1.00 0.00 89 LEU A O 2
ATOM 2918 N N . GLU A 1 90 ? 3.337 12.954 -2.661 1.00 0.00 90 GLU A N 2
ATOM 2919 C CA . GLU A 1 90 ? 4.257 13.895 -3.277 1.00 0.00 90 GLU A CA 2
ATOM 2920 C C . GLU A 1 90 ? 3.531 15.195 -3.628 1.00 0.00 90 GLU A C 2
ATOM 2921 O O . GLU A 1 90 ? 3.907 16.267 -3.155 1.00 0.00 90 GLU A O 2
ATOM 2933 N N . GLN A 1 91 ? 2.504 15.058 -4.453 1.00 0.00 91 GLN A N 2
ATOM 2934 C CA . GLN A 1 91 ? 1.722 16.209 -4.872 1.00 0.00 91 GLN A CA 2
ATOM 2935 C C . GLN A 1 91 ? 0.984 16.814 -3.676 1.00 0.00 91 GLN A C 2
ATOM 2936 O O . GLN A 1 91 ? 1.203 17.973 -3.329 1.00 0.00 91 GLN A O 2
ATOM 2950 N N . ASN A 1 92 ? 0.125 16.001 -3.079 1.00 0.00 92 ASN A N 2
ATOM 2951 C CA . ASN A 1 92 ? -0.647 16.441 -1.930 1.00 0.00 92 ASN A CA 2
ATOM 2952 C C . ASN A 1 92 ? 0.245 17.284 -1.015 1.00 0.00 92 ASN A C 2
ATOM 2953 O O . ASN A 1 92 ? -0.184 18.318 -0.506 1.00 0.00 92 ASN A O 2
ATOM 2964 N N . ALA A 1 93 ? 1.469 16.811 -0.836 1.00 0.00 93 ALA A N 2
ATOM 2965 C CA . ALA A 1 93 ? 2.424 17.508 0.008 1.00 0.00 93 ALA A CA 2
ATOM 2966 C C . ALA A 1 93 ? 2.293 19.015 -0.218 1.00 0.00 93 ALA A C 2
ATOM 2967 O O . ALA A 1 93 ? 1.687 19.718 0.590 1.00 0.00 93 ALA A O 2
ATOM 2974 N N . SER A 1 94 ? 2.872 19.468 -1.321 1.00 0.00 94 SER A N 2
ATOM 2975 C CA . SER A 1 94 ? 2.827 20.880 -1.664 1.00 0.00 94 SER A CA 2
ATOM 2976 C C . SER A 1 94 ? 3.559 21.120 -2.986 1.00 0.00 94 SER A C 2
ATOM 2977 O O . SER A 1 94 ? 3.109 21.912 -3.813 1.00 0.00 94 SER A O 2
ATOM 2985 N N . GLY A 1 95 ? 4.674 20.423 -3.143 1.00 0.00 95 GLY A N 2
ATOM 2986 C CA . GLY A 1 95 ? 5.472 20.551 -4.351 1.00 0.00 95 GLY A CA 2
ATOM 2987 C C . GLY A 1 95 ? 5.595 22.016 -4.774 1.00 0.00 95 GLY A C 2
ATOM 2988 O O . GLY A 1 95 ? 5.274 22.918 -4.002 1.00 0.00 95 GLY A O 2
ATOM 2992 N N . PRO A 1 96 ? 6.072 22.213 -6.033 1.00 0.00 96 PRO A N 2
ATOM 2993 C CA . PRO A 1 96 ? 6.241 23.553 -6.568 1.00 0.00 96 PRO A CA 2
ATOM 2994 C C . PRO A 1 96 ? 4.892 24.166 -6.947 1.00 0.00 96 PRO A C 2
ATOM 2995 O O . PRO A 1 96 ? 3.980 23.456 -7.371 1.00 0.00 96 PRO A O 2
ATOM 3006 N N . SER A 1 97 ? 4.806 25.478 -6.782 1.00 0.00 97 SER A N 2
ATOM 3007 C CA . SER A 1 97 ? 3.583 26.194 -7.102 1.00 0.00 97 SER A CA 2
ATOM 3008 C C . SER A 1 97 ? 2.455 25.744 -6.172 1.00 0.00 97 SER A C 2
ATOM 3009 O O . SER A 1 97 ? 2.279 24.550 -5.935 1.00 0.00 97 SER A O 2
ATOM 3017 N N . SER A 1 98 ? 1.719 26.725 -5.669 1.00 0.00 98 SER A N 2
ATOM 3018 C CA . SER A 1 98 ? 0.612 26.445 -4.770 1.00 0.00 98 SER A CA 2
ATOM 3019 C C . SER A 1 98 ? -0.282 27.679 -4.641 1.00 0.00 98 SER A C 2
ATOM 3020 O O . SER A 1 98 ? -0.087 28.501 -3.747 1.00 0.00 98 SER A O 2
ATOM 3028 N N . GLY A 1 99 ? -1.245 27.770 -5.547 1.00 0.00 99 GLY A N 2
ATOM 3029 C CA . GLY A 1 99 ? -2.170 28.891 -5.546 1.00 0.00 99 GLY A CA 2
ATOM 3030 C C . GLY A 1 99 ? -3.529 28.480 -6.116 1.00 0.00 99 GLY A C 2
ATOM 3031 O O . GLY A 1 99 ? -3.791 28.668 -7.303 1.00 0.00 99 GLY A O 2
ATOM 3035 N N . GLY A 1 1 ? -21.039 -2.509 1.377 1.00 0.00 1 GLY A N 3
ATOM 3036 C CA . GLY A 1 1 ? -22.299 -2.724 2.068 1.00 0.00 1 GLY A CA 3
ATOM 3037 C C . GLY A 1 1 ? -22.115 -2.637 3.585 1.00 0.00 1 GLY A C 3
ATOM 3038 O O . GLY A 1 1 ? -22.482 -1.638 4.202 1.00 0.00 1 GLY A O 3
ATOM 3042 N N . SER A 1 2 ? -21.547 -3.696 4.141 1.00 0.00 2 SER A N 3
ATOM 3043 C CA . SER A 1 2 ? -21.310 -3.752 5.574 1.00 0.00 2 SER A CA 3
ATOM 3044 C C . SER A 1 2 ? -22.564 -3.310 6.330 1.00 0.00 2 SER A C 3
ATOM 3045 O O . SER A 1 2 ? -22.760 -2.120 6.572 1.00 0.00 2 SER A O 3
ATOM 3053 N N . SER A 1 3 ? -23.382 -4.292 6.681 1.00 0.00 3 SER A N 3
ATOM 3054 C CA . SER A 1 3 ? -24.612 -4.018 7.404 1.00 0.00 3 SER A CA 3
ATOM 3055 C C . SER A 1 3 ? -25.245 -5.330 7.873 1.00 0.00 3 SER A C 3
ATOM 3056 O O . SER A 1 3 ? -25.528 -6.211 7.063 1.00 0.00 3 SER A O 3
ATOM 3064 N N . GLY A 1 4 ? -25.450 -5.417 9.179 1.00 0.00 4 GLY A N 3
ATOM 3065 C CA . GLY A 1 4 ? -26.045 -6.606 9.766 1.00 0.00 4 GLY A CA 3
ATOM 3066 C C . GLY A 1 4 ? -25.071 -7.785 9.722 1.00 0.00 4 GLY A C 3
ATOM 3067 O O . GLY A 1 4 ? -25.275 -8.736 8.969 1.00 0.00 4 GLY A O 3
ATOM 3071 N N . SER A 1 5 ? -24.032 -7.684 10.539 1.00 0.00 5 SER A N 3
ATOM 3072 C CA . SER A 1 5 ? -23.026 -8.730 10.603 1.00 0.00 5 SER A CA 3
ATOM 3073 C C . SER A 1 5 ? -22.272 -8.650 11.932 1.00 0.00 5 SER A C 3
ATOM 3074 O O . SER A 1 5 ? -21.886 -7.566 12.366 1.00 0.00 5 SER A O 3
ATOM 3082 N N . SER A 1 6 ? -22.085 -9.812 12.541 1.00 0.00 6 SER A N 3
ATOM 3083 C CA . SER A 1 6 ? -21.385 -9.887 13.812 1.00 0.00 6 SER A CA 3
ATOM 3084 C C . SER A 1 6 ? -21.309 -11.341 14.283 1.00 0.00 6 SER A C 3
ATOM 3085 O O . SER A 1 6 ? -22.250 -12.109 14.089 1.00 0.00 6 SER A O 3
ATOM 3093 N N . GLY A 1 7 ? -20.181 -11.674 14.892 1.00 0.00 7 GLY A N 3
ATOM 3094 C CA . GLY A 1 7 ? -19.970 -13.022 15.392 1.00 0.00 7 GLY A CA 3
ATOM 3095 C C . GLY A 1 7 ? -19.426 -13.936 14.292 1.00 0.00 7 GLY A C 3
ATOM 3096 O O . GLY A 1 7 ? -20.185 -14.662 13.652 1.00 0.00 7 GLY A O 3
ATOM 3100 N N . MET A 1 8 ? -18.116 -13.871 14.107 1.00 0.00 8 MET A N 3
ATOM 3101 C CA . MET A 1 8 ? -17.461 -14.683 13.096 1.00 0.00 8 MET A CA 3
ATOM 3102 C C . MET A 1 8 ? -16.194 -15.336 13.653 1.00 0.00 8 MET A C 3
ATOM 3103 O O . MET A 1 8 ? -15.663 -14.899 14.673 1.00 0.00 8 MET A O 3
ATOM 3117 N N . ASP A 1 9 ? -15.747 -16.372 12.959 1.00 0.00 9 ASP A N 3
ATOM 3118 C CA . ASP A 1 9 ? -14.552 -17.089 13.371 1.00 0.00 9 ASP A CA 3
ATOM 3119 C C . ASP A 1 9 ? -14.199 -18.135 12.311 1.00 0.00 9 ASP A C 3
ATOM 3120 O O . ASP A 1 9 ? -15.080 -18.647 11.622 1.00 0.00 9 ASP A O 3
ATOM 3129 N N . MET A 1 10 ? -12.909 -18.421 12.215 1.00 0.00 10 MET A N 3
ATOM 3130 C CA . MET A 1 10 ? -12.429 -19.397 11.251 1.00 0.00 10 MET A CA 3
ATOM 3131 C C . MET A 1 10 ? -10.948 -19.707 11.476 1.00 0.00 10 MET A C 3
ATOM 3132 O O . MET A 1 10 ? -10.583 -20.853 11.735 1.00 0.00 10 MET A O 3
ATOM 3146 N N . GLY A 1 11 ? -10.135 -18.667 11.370 1.00 0.00 11 GLY A N 3
ATOM 3147 C CA . GLY A 1 11 ? -8.702 -18.814 11.559 1.00 0.00 11 GLY A CA 3
ATOM 3148 C C . GLY A 1 11 ? -8.088 -19.672 10.451 1.00 0.00 11 GLY A C 3
ATOM 3149 O O . GLY A 1 11 ? -7.513 -20.725 10.722 1.00 0.00 11 GLY A O 3
ATOM 3153 N N . ASN A 1 12 ? -8.231 -19.189 9.225 1.00 0.00 12 ASN A N 3
ATOM 3154 C CA . ASN A 1 12 ? -7.698 -19.898 8.074 1.00 0.00 12 ASN A CA 3
ATOM 3155 C C . ASN A 1 12 ? -8.011 -19.107 6.803 1.00 0.00 12 ASN A C 3
ATOM 3156 O O . ASN A 1 12 ? -9.171 -18.996 6.406 1.00 0.00 12 ASN A O 3
ATOM 3167 N N . GLN A 1 13 ? -6.958 -18.578 6.199 1.00 0.00 13 GLN A N 3
ATOM 3168 C CA . GLN A 1 13 ? -7.106 -17.800 4.981 1.00 0.00 13 GLN A CA 3
ATOM 3169 C C . GLN A 1 13 ? -5.732 -17.438 4.412 1.00 0.00 13 GLN A C 3
ATOM 3170 O O . GLN A 1 13 ? -5.500 -16.295 4.021 1.00 0.00 13 GLN A O 3
ATOM 3184 N N . HIS A 1 14 ? -4.858 -18.433 4.384 1.00 0.00 14 HIS A N 3
ATOM 3185 C CA . HIS A 1 14 ? -3.514 -18.233 3.869 1.00 0.00 14 HIS A CA 3
ATOM 3186 C C . HIS A 1 14 ? -2.790 -17.185 4.718 1.00 0.00 14 HIS A C 3
ATOM 3187 O O . HIS A 1 14 ? -3.385 -16.186 5.118 1.00 0.00 14 HIS A O 3
ATOM 3201 N N . PRO A 1 15 ? -1.482 -17.457 4.973 1.00 0.00 15 PRO A N 3
ATOM 3202 C CA . PRO A 1 15 ? -0.671 -16.550 5.767 1.00 0.00 15 PRO A CA 3
ATOM 3203 C C . PRO A 1 15 ? -0.291 -15.306 4.960 1.00 0.00 15 PRO A C 3
ATOM 3204 O O . PRO A 1 15 ? -0.059 -14.240 5.528 1.00 0.00 15 PRO A O 3
ATOM 3215 N N . SER A 1 16 ? -0.239 -15.484 3.648 1.00 0.00 16 SER A N 3
ATOM 3216 C CA . SER A 1 16 ? 0.109 -14.390 2.758 1.00 0.00 16 SER A CA 3
ATOM 3217 C C . SER A 1 16 ? -1.095 -13.465 2.570 1.00 0.00 16 SER A C 3
ATOM 3218 O O . SER A 1 16 ? -0.953 -12.243 2.591 1.00 0.00 16 SER A O 3
ATOM 3226 N N . ILE A 1 17 ? -2.253 -14.083 2.391 1.00 0.00 17 ILE A N 3
ATOM 3227 C CA . ILE A 1 17 ? -3.481 -13.331 2.200 1.00 0.00 17 ILE A CA 3
ATOM 3228 C C . ILE A 1 17 ? -3.799 -12.549 3.475 1.00 0.00 17 ILE A C 3
ATOM 3229 O O . ILE A 1 17 ? -4.033 -11.342 3.426 1.00 0.00 17 ILE A O 3
ATOM 3245 N N . SER A 1 18 ? -3.798 -13.268 4.588 1.00 0.00 18 SER A N 3
ATOM 3246 C CA . SER A 1 18 ? -4.083 -12.656 5.875 1.00 0.00 18 SER A CA 3
ATOM 3247 C C . SER A 1 18 ? -3.077 -11.538 6.158 1.00 0.00 18 SER A C 3
ATOM 3248 O O . SER A 1 18 ? -3.334 -10.661 6.980 1.00 0.00 18 SER A O 3
ATOM 3256 N N . ARG A 1 19 ? -1.953 -11.607 5.459 1.00 0.00 19 ARG A N 3
ATOM 3257 C CA . ARG A 1 19 ? -0.908 -10.611 5.625 1.00 0.00 19 ARG A CA 3
ATOM 3258 C C . ARG A 1 19 ? -1.217 -9.371 4.784 1.00 0.00 19 ARG A C 3
ATOM 3259 O O . ARG A 1 19 ? -1.228 -8.254 5.299 1.00 0.00 19 ARG A O 3
ATOM 3280 N N . LEU A 1 20 ? -1.461 -9.610 3.504 1.00 0.00 20 LEU A N 3
ATOM 3281 C CA . LEU A 1 20 ? -1.770 -8.526 2.587 1.00 0.00 20 LEU A CA 3
ATOM 3282 C C . LEU A 1 20 ? -3.006 -7.776 3.088 1.00 0.00 20 LEU A C 3
ATOM 3283 O O . LEU A 1 20 ? -3.061 -6.549 3.021 1.00 0.00 20 LEU A O 3
ATOM 3299 N N . GLN A 1 21 ? -3.967 -8.545 3.579 1.00 0.00 21 GLN A N 3
ATOM 3300 C CA . GLN A 1 21 ? -5.198 -7.969 4.091 1.00 0.00 21 GLN A CA 3
ATOM 3301 C C . GLN A 1 21 ? -4.890 -6.948 5.189 1.00 0.00 21 GLN A C 3
ATOM 3302 O O . GLN A 1 21 ? -5.593 -5.948 5.327 1.00 0.00 21 GLN A O 3
ATOM 3316 N N . GLU A 1 22 ? -3.839 -7.236 5.942 1.00 0.00 22 GLU A N 3
ATOM 3317 C CA . GLU A 1 22 ? -3.429 -6.356 7.024 1.00 0.00 22 GLU A CA 3
ATOM 3318 C C . GLU A 1 22 ? -2.673 -5.148 6.467 1.00 0.00 22 GLU A C 3
ATOM 3319 O O . GLU A 1 22 ? -2.834 -4.031 6.957 1.00 0.00 22 GLU A O 3
ATOM 3331 N N . ILE A 1 23 ? -1.866 -5.413 5.451 1.00 0.00 23 ILE A N 3
ATOM 3332 C CA . ILE A 1 23 ? -1.084 -4.361 4.823 1.00 0.00 23 ILE A CA 3
ATOM 3333 C C . ILE A 1 23 ? -2.024 -3.402 4.090 1.00 0.00 23 ILE A C 3
ATOM 3334 O O . ILE A 1 23 ? -1.839 -2.187 4.138 1.00 0.00 23 ILE A O 3
ATOM 3350 N N . GLN A 1 24 ? -3.013 -3.984 3.427 1.00 0.00 24 GLN A N 3
ATOM 3351 C CA . GLN A 1 24 ? -3.982 -3.197 2.684 1.00 0.00 24 GLN A CA 3
ATOM 3352 C C . GLN A 1 24 ? -4.748 -2.268 3.630 1.00 0.00 24 GLN A C 3
ATOM 3353 O O . GLN A 1 24 ? -4.621 -1.048 3.544 1.00 0.00 24 GLN A O 3
ATOM 3367 N N . ARG A 1 25 ? -5.525 -2.883 4.510 1.00 0.00 25 ARG A N 3
ATOM 3368 C CA . ARG A 1 25 ? -6.311 -2.127 5.470 1.00 0.00 25 ARG A CA 3
ATOM 3369 C C . ARG A 1 25 ? -5.441 -1.069 6.152 1.00 0.00 25 ARG A C 3
ATOM 3370 O O . ARG A 1 25 ? -5.947 -0.046 6.612 1.00 0.00 25 ARG A O 3
ATOM 3391 N N . GLU A 1 26 ? -4.147 -1.350 6.195 1.00 0.00 26 GLU A N 3
ATOM 3392 C CA . GLU A 1 26 ? -3.202 -0.436 6.813 1.00 0.00 26 GLU A CA 3
ATOM 3393 C C . GLU A 1 26 ? -2.980 0.783 5.916 1.00 0.00 26 GLU A C 3
ATOM 3394 O O . GLU A 1 26 ? -3.285 1.910 6.306 1.00 0.00 26 GLU A O 3
ATOM 3406 N N . VAL A 1 27 ? -2.450 0.518 4.731 1.00 0.00 27 VAL A N 3
ATOM 3407 C CA . VAL A 1 27 ? -2.182 1.579 3.776 1.00 0.00 27 VAL A CA 3
ATOM 3408 C C . VAL A 1 27 ? -3.489 2.304 3.447 1.00 0.00 27 VAL A C 3
ATOM 3409 O O . VAL A 1 27 ? -3.506 3.525 3.300 1.00 0.00 27 VAL A O 3
ATOM 3422 N N . LYS A 1 28 ? -4.553 1.521 3.341 1.00 0.00 28 LYS A N 3
ATOM 3423 C CA . LYS A 1 28 ? -5.861 2.073 3.032 1.00 0.00 28 LYS A CA 3
ATOM 3424 C C . LYS A 1 28 ? -6.197 3.171 4.042 1.00 0.00 28 LYS A C 3
ATOM 3425 O O . LYS A 1 28 ? -6.845 4.159 3.698 1.00 0.00 28 LYS A O 3
ATOM 3444 N N . ALA A 1 29 ? -5.743 2.962 5.269 1.00 0.00 29 ALA A N 3
ATOM 3445 C CA . ALA A 1 29 ? -5.988 3.922 6.332 1.00 0.00 29 ALA A CA 3
ATOM 3446 C C . ALA A 1 29 ? -5.099 5.149 6.120 1.00 0.00 29 ALA A C 3
ATOM 3447 O O . ALA A 1 29 ? -5.172 6.113 6.881 1.00 0.00 29 ALA A O 3
ATOM 3454 N N . ILE A 1 30 ? -4.280 5.074 5.081 1.00 0.00 30 ILE A N 3
ATOM 3455 C CA . ILE A 1 30 ? -3.377 6.167 4.759 1.00 0.00 30 ILE A CA 3
ATOM 3456 C C . ILE A 1 30 ? -3.830 6.829 3.456 1.00 0.00 30 ILE A C 3
ATOM 3457 O O . ILE A 1 30 ? -3.382 7.926 3.125 1.00 0.00 30 ILE A O 3
ATOM 3473 N N . GLU A 1 31 ? -4.712 6.135 2.752 1.00 0.00 31 GLU A N 3
ATOM 3474 C CA . GLU A 1 31 ? -5.231 6.642 1.493 1.00 0.00 31 GLU A CA 3
ATOM 3475 C C . GLU A 1 31 ? -5.809 8.045 1.684 1.00 0.00 31 GLU A C 3
ATOM 3476 O O . GLU A 1 31 ? -5.562 8.938 0.875 1.00 0.00 31 GLU A O 3
ATOM 3488 N N . PRO A 1 32 ? -6.590 8.200 2.787 1.00 0.00 32 PRO A N 3
ATOM 3489 C CA . PRO A 1 32 ? -7.205 9.480 3.094 1.00 0.00 32 PRO A CA 3
ATOM 3490 C C . PRO A 1 32 ? -6.173 10.468 3.643 1.00 0.00 32 PRO A C 3
ATOM 3491 O O . PRO A 1 32 ? -6.325 11.679 3.490 1.00 0.00 32 PRO A O 3
ATOM 3502 N N . GLN A 1 33 ? -5.147 9.913 4.271 1.00 0.00 33 GLN A N 3
ATOM 3503 C CA . GLN A 1 33 ? -4.090 10.730 4.843 1.00 0.00 33 GLN A CA 3
ATOM 3504 C C . GLN A 1 33 ? -3.292 11.419 3.734 1.00 0.00 33 GLN A C 3
ATOM 3505 O O . GLN A 1 33 ? -2.617 12.417 3.979 1.00 0.00 33 GLN A O 3
ATOM 3519 N N . VAL A 1 34 ? -3.396 10.857 2.539 1.00 0.00 34 VAL A N 3
ATOM 3520 C CA . VAL A 1 34 ? -2.692 11.405 1.391 1.00 0.00 34 VAL A CA 3
ATOM 3521 C C . VAL A 1 34 ? -3.619 12.363 0.639 1.00 0.00 34 VAL A C 3
ATOM 3522 O O . VAL A 1 34 ? -3.203 13.450 0.242 1.00 0.00 34 VAL A O 3
ATOM 3535 N N . VAL A 1 35 ? -4.857 11.924 0.467 1.00 0.00 35 VAL A N 3
ATOM 3536 C CA . VAL A 1 35 ? -5.846 12.729 -0.230 1.00 0.00 35 VAL A CA 3
ATOM 3537 C C . VAL A 1 35 ? -6.134 13.992 0.583 1.00 0.00 35 VAL A C 3
ATOM 3538 O O . VAL A 1 35 ? -6.275 15.077 0.022 1.00 0.00 35 VAL A O 3
ATOM 3551 N N . GLY A 1 36 ? -6.212 13.809 1.893 1.00 0.00 36 GLY A N 3
ATOM 3552 C CA . GLY A 1 36 ? -6.481 14.921 2.789 1.00 0.00 36 GLY A CA 3
ATOM 3553 C C . GLY A 1 36 ? -5.187 15.451 3.409 1.00 0.00 36 GLY A C 3
ATOM 3554 O O . GLY A 1 36 ? -5.211 16.067 4.473 1.00 0.00 36 GLY A O 3
ATOM 3558 N N . PHE A 1 37 ? -4.087 15.192 2.716 1.00 0.00 37 PHE A N 3
ATOM 3559 C CA . PHE A 1 37 ? -2.785 15.635 3.185 1.00 0.00 37 PHE A CA 3
ATOM 3560 C C . PHE A 1 37 ? -2.617 17.143 2.990 1.00 0.00 37 PHE A C 3
ATOM 3561 O O . PHE A 1 37 ? -3.229 17.729 2.099 1.00 0.00 37 PHE A O 3
ATOM 3578 N N . SER A 1 38 ? -1.784 17.728 3.838 1.00 0.00 38 SER A N 3
ATOM 3579 C CA . SER A 1 38 ? -1.527 19.156 3.770 1.00 0.00 38 SER A CA 3
ATOM 3580 C C . SER A 1 38 ? -0.147 19.468 4.353 1.00 0.00 38 SER A C 3
ATOM 3581 O O . SER A 1 38 ? -0.027 19.795 5.533 1.00 0.00 38 SER A O 3
ATOM 3589 N N . GLY A 1 39 ? 0.860 19.356 3.499 1.00 0.00 39 GLY A N 3
ATOM 3590 C CA . GLY A 1 39 ? 2.227 19.621 3.915 1.00 0.00 39 GLY A CA 3
ATOM 3591 C C . GLY A 1 39 ? 3.211 19.336 2.778 1.00 0.00 39 GLY A C 3
ATOM 3592 O O . GLY A 1 39 ? 2.953 18.486 1.928 1.00 0.00 39 GLY A O 3
ATOM 3596 N N . LEU A 1 40 ? 4.318 20.064 2.801 1.00 0.00 40 LEU A N 3
ATOM 3597 C CA . LEU A 1 40 ? 5.342 19.900 1.783 1.00 0.00 40 LEU A CA 3
ATOM 3598 C C . LEU A 1 40 ? 5.723 18.421 1.682 1.00 0.00 40 LEU A C 3
ATOM 3599 O O . LEU A 1 40 ? 5.243 17.599 2.461 1.00 0.00 40 LEU A O 3
ATOM 3615 N N . SER A 1 41 ? 6.582 18.129 0.717 1.00 0.00 41 SER A N 3
ATOM 3616 C CA . SER A 1 41 ? 7.033 16.764 0.504 1.00 0.00 41 SER A CA 3
ATOM 3617 C C . SER A 1 41 ? 7.845 16.288 1.710 1.00 0.00 41 SER A C 3
ATOM 3618 O O . SER A 1 41 ? 8.052 15.088 1.889 1.00 0.00 41 SER A O 3
ATOM 3626 N N . ASP A 1 42 ? 8.282 17.252 2.507 1.00 0.00 42 ASP A N 3
ATOM 3627 C CA . ASP A 1 42 ? 9.067 16.945 3.691 1.00 0.00 42 ASP A CA 3
ATOM 3628 C C . ASP A 1 42 ? 8.589 17.818 4.854 1.00 0.00 42 ASP A C 3
ATOM 3629 O O . ASP A 1 42 ? 9.238 18.803 5.203 1.00 0.00 42 ASP A O 3
ATOM 3638 N N . ASP A 1 43 ? 7.458 17.425 5.421 1.00 0.00 43 ASP A N 3
ATOM 3639 C CA . ASP A 1 43 ? 6.887 18.159 6.537 1.00 0.00 43 ASP A CA 3
ATOM 3640 C C . ASP A 1 43 ? 6.766 17.229 7.746 1.00 0.00 43 ASP A C 3
ATOM 3641 O O . ASP A 1 43 ? 7.108 16.050 7.663 1.00 0.00 43 ASP A O 3
ATOM 3650 N N . LYS A 1 44 ? 6.278 17.793 8.841 1.00 0.00 44 LYS A N 3
ATOM 3651 C CA . LYS A 1 44 ? 6.109 17.029 10.065 1.00 0.00 44 LYS A CA 3
ATOM 3652 C C . LYS A 1 44 ? 4.830 16.194 9.967 1.00 0.00 44 LYS A C 3
ATOM 3653 O O . LYS A 1 44 ? 3.862 16.449 10.680 1.00 0.00 44 LYS A O 3
ATOM 3672 N N . ASN A 1 45 ? 4.869 15.214 9.077 1.00 0.00 45 ASN A N 3
ATOM 3673 C CA . ASN A 1 45 ? 3.726 14.340 8.876 1.00 0.00 45 ASN A CA 3
ATOM 3674 C C . ASN A 1 45 ? 3.982 13.443 7.663 1.00 0.00 45 ASN A C 3
ATOM 3675 O O . ASN A 1 45 ? 3.843 12.224 7.747 1.00 0.00 45 ASN A O 3
ATOM 3686 N N . TYR A 1 46 ? 4.351 14.081 6.562 1.00 0.00 46 TYR A N 3
ATOM 3687 C CA . TYR A 1 46 ? 4.628 13.357 5.334 1.00 0.00 46 TYR A CA 3
ATOM 3688 C C . TYR A 1 46 ? 5.434 12.087 5.615 1.00 0.00 46 TYR A C 3
ATOM 3689 O O . TYR A 1 46 ? 5.138 11.026 5.069 1.00 0.00 46 TYR A O 3
ATOM 3707 N N . LYS A 1 47 ? 6.437 12.239 6.468 1.00 0.00 47 LYS A N 3
ATOM 3708 C CA . LYS A 1 47 ? 7.288 11.117 6.829 1.00 0.00 47 LYS A CA 3
ATOM 3709 C C . LYS A 1 47 ? 6.415 9.901 7.145 1.00 0.00 47 LYS A C 3
ATOM 3710 O O . LYS A 1 47 ? 6.498 8.880 6.464 1.00 0.00 47 LYS A O 3
ATOM 3729 N N . ARG A 1 48 ? 5.598 10.051 8.177 1.00 0.00 48 ARG A N 3
ATOM 3730 C CA . ARG A 1 48 ? 4.711 8.978 8.592 1.00 0.00 48 ARG A CA 3
ATOM 3731 C C . ARG A 1 48 ? 4.142 8.257 7.368 1.00 0.00 48 ARG A C 3
ATOM 3732 O O . ARG A 1 48 ? 4.563 7.147 7.045 1.00 0.00 48 ARG A O 3
ATOM 3753 N N . LEU A 1 49 ? 3.194 8.918 6.720 1.00 0.00 49 LEU A N 3
ATOM 3754 C CA . LEU A 1 49 ? 2.563 8.354 5.538 1.00 0.00 49 LEU A CA 3
ATOM 3755 C C . LEU A 1 49 ? 3.619 7.642 4.692 1.00 0.00 49 LEU A C 3
ATOM 3756 O O . LEU A 1 49 ? 3.568 6.424 4.524 1.00 0.00 49 LEU A O 3
ATOM 3772 N N . GLU A 1 50 ? 4.553 8.431 4.181 1.00 0.00 50 GLU A N 3
ATOM 3773 C CA . GLU A 1 50 ? 5.620 7.891 3.356 1.00 0.00 50 GLU A CA 3
ATOM 3774 C C . GLU A 1 50 ? 6.199 6.628 3.997 1.00 0.00 50 GLU A C 3
ATOM 3775 O O . GLU A 1 50 ? 6.030 5.528 3.472 1.00 0.00 50 GLU A O 3
ATOM 3787 N N . ARG A 1 51 ? 6.870 6.827 5.122 1.00 0.00 51 ARG A N 3
ATOM 3788 C CA . ARG A 1 51 ? 7.474 5.718 5.840 1.00 0.00 51 ARG A CA 3
ATOM 3789 C C . ARG A 1 51 ? 6.499 4.541 5.918 1.00 0.00 51 ARG A C 3
ATOM 3790 O O . ARG A 1 51 ? 6.873 3.401 5.648 1.00 0.00 51 ARG A O 3
ATOM 3811 N N . ILE A 1 52 ? 5.267 4.859 6.288 1.00 0.00 52 ILE A N 3
ATOM 3812 C CA . ILE A 1 52 ? 4.235 3.842 6.404 1.00 0.00 52 ILE A CA 3
ATOM 3813 C C . ILE A 1 52 ? 4.121 3.084 5.080 1.00 0.00 52 ILE A C 3
ATOM 3814 O O . ILE A 1 52 ? 4.090 1.854 5.066 1.00 0.00 52 ILE A O 3
ATOM 3830 N N . LEU A 1 53 ? 4.062 3.849 4.000 1.00 0.00 53 LEU A N 3
ATOM 3831 C CA . LEU A 1 53 ? 3.951 3.264 2.674 1.00 0.00 53 LEU A CA 3
ATOM 3832 C C . LEU A 1 53 ? 5.231 2.487 2.356 1.00 0.00 53 LEU A C 3
ATOM 3833 O O . LEU A 1 53 ? 5.172 1.369 1.846 1.00 0.00 53 LEU A O 3
ATOM 3849 N N . THR A 1 54 ? 6.357 3.110 2.671 1.00 0.00 54 THR A N 3
ATOM 3850 C CA . THR A 1 54 ? 7.648 2.491 2.425 1.00 0.00 54 THR A CA 3
ATOM 3851 C C . THR A 1 54 ? 7.795 1.215 3.255 1.00 0.00 54 THR A C 3
ATOM 3852 O O . THR A 1 54 ? 8.413 0.249 2.811 1.00 0.00 54 THR A O 3
ATOM 3863 N N . LYS A 1 55 ? 7.215 1.252 4.446 1.00 0.00 55 LYS A N 3
ATOM 3864 C CA . LYS A 1 55 ? 7.273 0.109 5.342 1.00 0.00 55 LYS A CA 3
ATOM 3865 C C . LYS A 1 55 ? 6.321 -0.977 4.839 1.00 0.00 55 LYS A C 3
ATOM 3866 O O . LYS A 1 55 ? 6.730 -2.118 4.629 1.00 0.00 55 LYS A O 3
ATOM 3885 N N . GLN A 1 56 ? 5.068 -0.585 4.660 1.00 0.00 56 GLN A N 3
ATOM 3886 C CA . GLN A 1 56 ? 4.054 -1.511 4.185 1.00 0.00 56 GLN A CA 3
ATOM 3887 C C . GLN A 1 56 ? 4.440 -2.062 2.811 1.00 0.00 56 GLN A C 3
ATOM 3888 O O . GLN A 1 56 ? 4.322 -3.262 2.564 1.00 0.00 56 GLN A O 3
ATOM 3902 N N . LEU A 1 57 ? 4.894 -1.160 1.954 1.00 0.00 57 LEU A N 3
ATOM 3903 C CA . LEU A 1 57 ? 5.298 -1.541 0.611 1.00 0.00 57 LEU A CA 3
ATOM 3904 C C . LEU A 1 57 ? 6.334 -2.664 0.694 1.00 0.00 57 LEU A C 3
ATOM 3905 O O . LEU A 1 57 ? 6.139 -3.737 0.123 1.00 0.00 57 LEU A O 3
ATOM 3921 N N . PHE A 1 58 ? 7.412 -2.380 1.409 1.00 0.00 58 PHE A N 3
ATOM 3922 C CA . PHE A 1 58 ? 8.479 -3.353 1.574 1.00 0.00 58 PHE A CA 3
ATOM 3923 C C . PHE A 1 58 ? 7.917 -4.721 1.968 1.00 0.00 58 PHE A C 3
ATOM 3924 O O . PHE A 1 58 ? 8.521 -5.752 1.676 1.00 0.00 58 PHE A O 3
ATOM 3941 N N . GLU A 1 59 ? 6.767 -4.686 2.624 1.00 0.00 59 GLU A N 3
ATOM 3942 C CA . GLU A 1 59 ? 6.117 -5.910 3.061 1.00 0.00 59 GLU A CA 3
ATOM 3943 C C . GLU A 1 59 ? 5.382 -6.567 1.891 1.00 0.00 59 GLU A C 3
ATOM 3944 O O . GLU A 1 59 ? 5.259 -7.790 1.839 1.00 0.00 59 GLU A O 3
ATOM 3956 N N . ILE A 1 60 ? 4.913 -5.726 0.980 1.00 0.00 60 ILE A N 3
ATOM 3957 C CA . ILE A 1 60 ? 4.194 -6.210 -0.186 1.00 0.00 60 ILE A CA 3
ATOM 3958 C C . ILE A 1 60 ? 5.128 -7.077 -1.032 1.00 0.00 60 ILE A C 3
ATOM 3959 O O . ILE A 1 60 ? 4.736 -8.145 -1.500 1.00 0.00 60 ILE A O 3
ATOM 3975 N N . ASP A 1 61 ? 6.347 -6.586 -1.202 1.00 0.00 61 ASP A N 3
ATOM 3976 C CA . ASP A 1 61 ? 7.340 -7.302 -1.984 1.00 0.00 61 ASP A CA 3
ATOM 3977 C C . ASP A 1 61 ? 7.797 -8.540 -1.210 1.00 0.00 61 ASP A C 3
ATOM 3978 O O . ASP A 1 61 ? 8.279 -9.504 -1.802 1.00 0.00 61 ASP A O 3
ATOM 3987 N N . SER A 1 62 ? 7.628 -8.473 0.103 1.00 0.00 62 SER A N 3
ATOM 3988 C CA . SER A 1 62 ? 8.017 -9.577 0.964 1.00 0.00 62 SER A CA 3
ATOM 3989 C C . SER A 1 62 ? 6.975 -10.694 0.885 1.00 0.00 62 SER A C 3
ATOM 3990 O O . SER A 1 62 ? 7.309 -11.870 1.020 1.00 0.00 62 SER A O 3
ATOM 3998 N N . VAL A 1 63 ? 5.733 -10.287 0.668 1.00 0.00 63 VAL A N 3
ATOM 3999 C CA . VAL A 1 63 ? 4.640 -11.240 0.570 1.00 0.00 63 VAL A CA 3
ATOM 4000 C C . VAL A 1 63 ? 4.860 -12.138 -0.649 1.00 0.00 63 VAL A C 3
ATOM 4001 O O . VAL A 1 63 ? 4.768 -11.680 -1.787 1.00 0.00 63 VAL A O 3
ATOM 4014 N N . ASP A 1 64 ? 5.146 -13.401 -0.369 1.00 0.00 64 ASP A N 3
ATOM 4015 C CA . ASP A 1 64 ? 5.380 -14.367 -1.429 1.00 0.00 64 ASP A CA 3
ATOM 4016 C C . ASP A 1 64 ? 4.044 -14.746 -2.072 1.00 0.00 64 ASP A C 3
ATOM 4017 O O . ASP A 1 64 ? 3.005 -14.723 -1.413 1.00 0.00 64 ASP A O 3
ATOM 4026 N N . THR A 1 65 ? 4.114 -15.086 -3.350 1.00 0.00 65 THR A N 3
ATOM 4027 C CA . THR A 1 65 ? 2.923 -15.469 -4.090 1.00 0.00 65 THR A CA 3
ATOM 4028 C C . THR A 1 65 ? 3.016 -16.932 -4.530 1.00 0.00 65 THR A C 3
ATOM 4029 O O . THR A 1 65 ? 2.019 -17.652 -4.516 1.00 0.00 65 THR A O 3
ATOM 4040 N N . GLU A 1 66 ? 4.223 -17.327 -4.909 1.00 0.00 66 GLU A N 3
ATOM 4041 C CA . GLU A 1 66 ? 4.459 -18.690 -5.352 1.00 0.00 66 GLU A CA 3
ATOM 4042 C C . GLU A 1 66 ? 3.614 -19.000 -6.590 1.00 0.00 66 GLU A C 3
ATOM 4043 O O . GLU A 1 66 ? 3.038 -20.081 -6.698 1.00 0.00 66 GLU A O 3
ATOM 4055 N N . GLY A 1 67 ? 3.567 -18.031 -7.493 1.00 0.00 67 GLY A N 3
ATOM 4056 C CA . GLY A 1 67 ? 2.803 -18.186 -8.718 1.00 0.00 67 GLY A CA 3
ATOM 4057 C C . GLY A 1 67 ? 1.475 -18.899 -8.450 1.00 0.00 67 GLY A C 3
ATOM 4058 O O . GLY A 1 67 ? 1.261 -20.016 -8.917 1.00 0.00 67 GLY A O 3
ATOM 4062 N N . LYS A 1 68 ? 0.619 -18.222 -7.698 1.00 0.00 68 LYS A N 3
ATOM 4063 C CA . LYS A 1 68 ? -0.681 -18.776 -7.362 1.00 0.00 68 LYS A CA 3
ATOM 4064 C C . LYS A 1 68 ? -1.775 -17.946 -8.037 1.00 0.00 68 LYS A C 3
ATOM 4065 O O . LYS A 1 68 ? -2.787 -18.488 -8.479 1.00 0.00 68 LYS A O 3
ATOM 4084 N N . GLY A 1 69 ? -1.534 -16.645 -8.097 1.00 0.00 69 GLY A N 3
ATOM 4085 C CA . GLY A 1 69 ? -2.485 -15.735 -8.711 1.00 0.00 69 GLY A CA 3
ATOM 4086 C C . GLY A 1 69 ? -3.338 -15.035 -7.651 1.00 0.00 69 GLY A C 3
ATOM 4087 O O . GLY A 1 69 ? -3.302 -13.812 -7.528 1.00 0.00 69 GLY A O 3
ATOM 4091 N N . ASP A 1 70 ? -4.085 -15.842 -6.911 1.00 0.00 70 ASP A N 3
ATOM 4092 C CA . ASP A 1 70 ? -4.945 -15.316 -5.865 1.00 0.00 70 ASP A CA 3
ATOM 4093 C C . ASP A 1 70 ? -4.213 -14.194 -5.125 1.00 0.00 70 ASP A C 3
ATOM 4094 O O . ASP A 1 70 ? -4.761 -13.109 -4.938 1.00 0.00 70 ASP A O 3
ATOM 4103 N N . ILE A 1 71 ? -2.987 -14.495 -4.724 1.00 0.00 71 ILE A N 3
ATOM 4104 C CA . ILE A 1 71 ? -2.175 -13.526 -4.008 1.00 0.00 71 ILE A CA 3
ATOM 4105 C C . ILE A 1 71 ? -1.537 -12.562 -5.011 1.00 0.00 71 ILE A C 3
ATOM 4106 O O . ILE A 1 71 ? -1.680 -11.346 -4.886 1.00 0.00 71 ILE A O 3
ATOM 4122 N N . GLN A 1 72 ? -0.848 -13.140 -5.984 1.00 0.00 72 GLN A N 3
ATOM 4123 C CA . GLN A 1 72 ? -0.189 -12.347 -7.007 1.00 0.00 72 GLN A CA 3
ATOM 4124 C C . GLN A 1 72 ? -1.086 -11.185 -7.439 1.00 0.00 72 GLN A C 3
ATOM 4125 O O . GLN A 1 72 ? -0.607 -10.074 -7.657 1.00 0.00 72 GLN A O 3
ATOM 4139 N N . GLN A 1 73 ? -2.372 -11.483 -7.550 1.00 0.00 73 GLN A N 3
ATOM 4140 C CA . GLN A 1 73 ? -3.341 -10.477 -7.952 1.00 0.00 73 GLN A CA 3
ATOM 4141 C C . GLN A 1 73 ? -3.459 -9.395 -6.877 1.00 0.00 73 GLN A C 3
ATOM 4142 O O . GLN A 1 73 ? -3.375 -8.205 -7.177 1.00 0.00 73 GLN A O 3
ATOM 4156 N N . ALA A 1 74 ? -3.653 -9.847 -5.647 1.00 0.00 74 ALA A N 3
ATOM 4157 C CA . ALA A 1 74 ? -3.784 -8.932 -4.526 1.00 0.00 74 ALA A CA 3
ATOM 4158 C C . ALA A 1 74 ? -2.462 -8.190 -4.321 1.00 0.00 74 ALA A C 3
ATOM 4159 O O . ALA A 1 74 ? -2.399 -6.971 -4.477 1.00 0.00 74 ALA A O 3
ATOM 4166 N N . ARG A 1 75 ? -1.437 -8.956 -3.975 1.00 0.00 75 ARG A N 3
ATOM 4167 C CA . ARG A 1 75 ? -0.120 -8.387 -3.748 1.00 0.00 75 ARG A CA 3
ATOM 4168 C C . ARG A 1 75 ? 0.156 -7.268 -4.755 1.00 0.00 75 ARG A C 3
ATOM 4169 O O . ARG A 1 75 ? 0.295 -6.106 -4.375 1.00 0.00 75 ARG A O 3
ATOM 4190 N N . LYS A 1 76 ? 0.226 -7.658 -6.019 1.00 0.00 76 LYS A N 3
ATOM 4191 C CA . LYS A 1 76 ? 0.483 -6.702 -7.083 1.00 0.00 76 LYS A CA 3
ATOM 4192 C C . LYS A 1 76 ? -0.528 -5.558 -6.990 1.00 0.00 76 LYS A C 3
ATOM 4193 O O . LYS A 1 76 ? -0.173 -4.395 -7.179 1.00 0.00 76 LYS A O 3
ATOM 4212 N N . ARG A 1 77 ? -1.766 -5.927 -6.699 1.00 0.00 77 ARG A N 3
ATOM 4213 C CA . ARG A 1 77 ? -2.831 -4.945 -6.578 1.00 0.00 77 ARG A CA 3
ATOM 4214 C C . ARG A 1 77 ? -2.581 -4.036 -5.373 1.00 0.00 77 ARG A C 3
ATOM 4215 O O . ARG A 1 77 ? -3.152 -2.951 -5.280 1.00 0.00 77 ARG A O 3
ATOM 4236 N N . ALA A 1 78 ? -1.726 -4.513 -4.480 1.00 0.00 78 ALA A N 3
ATOM 4237 C CA . ALA A 1 78 ? -1.394 -3.757 -3.284 1.00 0.00 78 ALA A CA 3
ATOM 4238 C C . ALA A 1 78 ? -0.070 -3.022 -3.503 1.00 0.00 78 ALA A C 3
ATOM 4239 O O . ALA A 1 78 ? 0.248 -2.079 -2.780 1.00 0.00 78 ALA A O 3
ATOM 4246 N N . ALA A 1 79 ? 0.668 -3.483 -4.503 1.00 0.00 79 ALA A N 3
ATOM 4247 C CA . ALA A 1 79 ? 1.950 -2.881 -4.826 1.00 0.00 79 ALA A CA 3
ATOM 4248 C C . ALA A 1 79 ? 1.718 -1.549 -5.542 1.00 0.00 79 ALA A C 3
ATOM 4249 O O . ALA A 1 79 ? 2.509 -0.618 -5.401 1.00 0.00 79 ALA A O 3
ATOM 4256 N N . GLN A 1 80 ? 0.629 -1.501 -6.296 1.00 0.00 80 GLN A N 3
ATOM 4257 C CA . GLN A 1 80 ? 0.283 -0.299 -7.034 1.00 0.00 80 GLN A CA 3
ATOM 4258 C C . GLN A 1 80 ? -0.551 0.640 -6.160 1.00 0.00 80 GLN A C 3
ATOM 4259 O O . GLN A 1 80 ? -0.452 1.860 -6.283 1.00 0.00 80 GLN A O 3
ATOM 4273 N N . GLU A 1 81 ? -1.353 0.035 -5.296 1.00 0.00 81 GLU A N 3
ATOM 4274 C CA . GLU A 1 81 ? -2.203 0.802 -4.402 1.00 0.00 81 GLU A CA 3
ATOM 4275 C C . GLU A 1 81 ? -1.354 1.712 -3.512 1.00 0.00 81 GLU A C 3
ATOM 4276 O O . GLU A 1 81 ? -1.599 2.915 -3.434 1.00 0.00 81 GLU A O 3
ATOM 4288 N N . THR A 1 82 ? -0.372 1.103 -2.863 1.00 0.00 82 THR A N 3
ATOM 4289 C CA . THR A 1 82 ? 0.515 1.843 -1.982 1.00 0.00 82 THR A CA 3
ATOM 4290 C C . THR A 1 82 ? 1.246 2.939 -2.760 1.00 0.00 82 THR A C 3
ATOM 4291 O O . THR A 1 82 ? 1.257 4.097 -2.345 1.00 0.00 82 THR A O 3
ATOM 4302 N N . GLU A 1 83 ? 1.839 2.535 -3.873 1.00 0.00 83 GLU A N 3
ATOM 4303 C CA . GLU A 1 83 ? 2.570 3.469 -4.713 1.00 0.00 83 GLU A CA 3
ATOM 4304 C C . GLU A 1 83 ? 1.635 4.564 -5.229 1.00 0.00 83 GLU A C 3
ATOM 4305 O O . GLU A 1 83 ? 1.965 5.748 -5.166 1.00 0.00 83 GLU A O 3
ATOM 4317 N N . ARG A 1 84 ? 0.486 4.131 -5.727 1.00 0.00 84 ARG A N 3
ATOM 4318 C CA . ARG A 1 84 ? -0.500 5.060 -6.253 1.00 0.00 84 ARG A CA 3
ATOM 4319 C C . ARG A 1 84 ? -0.711 6.219 -5.277 1.00 0.00 84 ARG A C 3
ATOM 4320 O O . ARG A 1 84 ? -0.675 7.383 -5.672 1.00 0.00 84 ARG A O 3
ATOM 4341 N N . LEU A 1 85 ? -0.928 5.859 -4.020 1.00 0.00 85 LEU A N 3
ATOM 4342 C CA . LEU A 1 85 ? -1.146 6.855 -2.984 1.00 0.00 85 LEU A CA 3
ATOM 4343 C C . LEU A 1 85 ? 0.132 7.673 -2.792 1.00 0.00 85 LEU A C 3
ATOM 4344 O O . LEU A 1 85 ? 0.078 8.896 -2.673 1.00 0.00 85 LEU A O 3
ATOM 4360 N N . LEU A 1 86 ? 1.252 6.966 -2.769 1.00 0.00 86 LEU A N 3
ATOM 4361 C CA . LEU A 1 86 ? 2.542 7.611 -2.594 1.00 0.00 86 LEU A CA 3
ATOM 4362 C C . LEU A 1 86 ? 2.674 8.758 -3.599 1.00 0.00 86 LEU A C 3
ATOM 4363 O O . LEU A 1 86 ? 3.123 9.847 -3.247 1.00 0.00 86 LEU A O 3
ATOM 4379 N N . LYS A 1 87 ? 2.273 8.473 -4.829 1.00 0.00 87 LYS A N 3
ATOM 4380 C CA . LYS A 1 87 ? 2.341 9.467 -5.887 1.00 0.00 87 LYS A CA 3
ATOM 4381 C C . LYS A 1 87 ? 1.522 10.694 -5.481 1.00 0.00 87 LYS A C 3
ATOM 4382 O O . LYS A 1 87 ? 2.056 11.799 -5.390 1.00 0.00 87 LYS A O 3
ATOM 4401 N N . GLU A 1 88 ? 0.239 10.459 -5.249 1.00 0.00 88 GLU A N 3
ATOM 4402 C CA . GLU A 1 88 ? -0.659 11.531 -4.855 1.00 0.00 88 GLU A CA 3
ATOM 4403 C C . GLU A 1 88 ? -0.032 12.363 -3.734 1.00 0.00 88 GLU A C 3
ATOM 4404 O O . GLU A 1 88 ? 0.009 13.590 -3.815 1.00 0.00 88 GLU A O 3
ATOM 4416 N N . LEU A 1 89 ? 0.441 11.663 -2.713 1.00 0.00 89 LEU A N 3
ATOM 4417 C CA . LEU A 1 89 ? 1.063 12.321 -1.578 1.00 0.00 89 LEU A CA 3
ATOM 4418 C C . LEU A 1 89 ? 1.940 13.471 -2.078 1.00 0.00 89 LEU A C 3
ATOM 4419 O O . LEU A 1 89 ? 1.598 14.639 -1.902 1.00 0.00 89 LEU A O 3
ATOM 4435 N N . GLU A 1 90 ? 3.054 13.100 -2.692 1.00 0.00 90 GLU A N 3
ATOM 4436 C CA . GLU A 1 90 ? 3.982 14.086 -3.219 1.00 0.00 90 GLU A CA 3
ATOM 4437 C C . GLU A 1 90 ? 3.217 15.246 -3.858 1.00 0.00 90 GLU A C 3
ATOM 4438 O O . GLU A 1 90 ? 3.596 16.406 -3.700 1.00 0.00 90 GLU A O 3
ATOM 4450 N N . GLN A 1 91 ? 2.155 14.894 -4.567 1.00 0.00 91 GLN A N 3
ATOM 4451 C CA . GLN A 1 91 ? 1.334 15.892 -5.231 1.00 0.00 91 GLN A CA 3
ATOM 4452 C C . GLN A 1 91 ? 0.562 16.716 -4.199 1.00 0.00 91 GLN A C 3
ATOM 4453 O O . GLN A 1 91 ? 0.785 17.919 -4.067 1.00 0.00 91 GLN A O 3
ATOM 4467 N N . ASN A 1 92 ? -0.330 16.037 -3.493 1.00 0.00 92 ASN A N 3
ATOM 4468 C CA . ASN A 1 92 ? -1.136 16.691 -2.477 1.00 0.00 92 ASN A CA 3
ATOM 4469 C C . ASN A 1 92 ? -0.222 17.480 -1.537 1.00 0.00 92 ASN A C 3
ATOM 4470 O O . ASN A 1 92 ? -0.657 18.444 -0.908 1.00 0.00 92 ASN A O 3
ATOM 4481 N N . ALA A 1 93 ? 1.026 17.042 -1.472 1.00 0.00 93 ALA A N 3
ATOM 4482 C CA . ALA A 1 93 ? 2.005 17.695 -0.620 1.00 0.00 93 ALA A CA 3
ATOM 4483 C C . ALA A 1 93 ? 1.829 19.212 -0.718 1.00 0.00 93 ALA A C 3
ATOM 4484 O O . ALA A 1 93 ? 1.348 19.847 0.220 1.00 0.00 93 ALA A O 3
ATOM 4491 N N . SER A 1 94 ? 2.227 19.749 -1.862 1.00 0.00 94 SER A N 3
ATOM 4492 C CA . SER A 1 94 ? 2.119 21.179 -2.095 1.00 0.00 94 SER A CA 3
ATOM 4493 C C . SER A 1 94 ? 2.632 21.521 -3.495 1.00 0.00 94 SER A C 3
ATOM 4494 O O . SER A 1 94 ? 2.083 22.395 -4.164 1.00 0.00 94 SER A O 3
ATOM 4502 N N . GLY A 1 95 ? 3.678 20.814 -3.897 1.00 0.00 95 GLY A N 3
ATOM 4503 C CA . GLY A 1 95 ? 4.270 21.032 -5.206 1.00 0.00 95 GLY A CA 3
ATOM 4504 C C . GLY A 1 95 ? 3.623 20.129 -6.258 1.00 0.00 95 GLY A C 3
ATOM 4505 O O . GLY A 1 95 ? 3.041 19.099 -5.923 1.00 0.00 95 GLY A O 3
ATOM 4509 N N . PRO A 1 96 ? 3.749 20.561 -7.541 1.00 0.00 96 PRO A N 3
ATOM 4510 C CA . PRO A 1 96 ? 3.183 19.803 -8.645 1.00 0.00 96 PRO A CA 3
ATOM 4511 C C . PRO A 1 96 ? 4.023 18.560 -8.943 1.00 0.00 96 PRO A C 3
ATOM 4512 O O . PRO A 1 96 ? 3.485 17.463 -9.089 1.00 0.00 96 PRO A O 3
ATOM 4523 N N . SER A 1 97 ? 5.328 18.772 -9.026 1.00 0.00 97 SER A N 3
ATOM 4524 C CA . SER A 1 97 ? 6.248 17.681 -9.305 1.00 0.00 97 SER A CA 3
ATOM 4525 C C . SER A 1 97 ? 5.843 16.974 -10.599 1.00 0.00 97 SER A C 3
ATOM 4526 O O . SER A 1 97 ? 5.220 15.914 -10.562 1.00 0.00 97 SER A O 3
ATOM 4534 N N . SER A 1 98 ? 6.213 17.588 -11.713 1.00 0.00 98 SER A N 3
ATOM 4535 C CA . SER A 1 98 ? 5.897 17.030 -13.016 1.00 0.00 98 SER A CA 3
ATOM 4536 C C . SER A 1 98 ? 7.145 16.393 -13.630 1.00 0.00 98 SER A C 3
ATOM 4537 O O . SER A 1 98 ? 8.094 17.092 -13.982 1.00 0.00 98 SER A O 3
ATOM 4545 N N . GLY A 1 99 ? 7.103 15.073 -13.741 1.00 0.00 99 GLY A N 3
ATOM 4546 C CA . GLY A 1 99 ? 8.219 14.334 -14.306 1.00 0.00 99 GLY A CA 3
ATOM 4547 C C . GLY A 1 99 ? 8.025 14.112 -15.807 1.00 0.00 99 GLY A C 3
ATOM 4548 O O . GLY A 1 99 ? 8.920 14.397 -16.601 1.00 0.00 99 GLY A O 3
ATOM 4552 N N . GLY A 1 1 ? -38.624 -12.535 -0.031 1.00 0.00 1 GLY A N 4
ATOM 4553 C CA . GLY A 1 1 ? -37.266 -12.960 -0.325 1.00 0.00 1 GLY A CA 4
ATOM 4554 C C . GLY A 1 1 ? -36.310 -11.766 -0.342 1.00 0.00 1 GLY A C 4
ATOM 4555 O O . GLY A 1 1 ? -36.573 -10.764 -1.005 1.00 0.00 1 GLY A O 4
ATOM 4559 N N . SER A 1 2 ? -35.219 -11.912 0.397 1.00 0.00 2 SER A N 4
ATOM 4560 C CA . SER A 1 2 ? -34.222 -10.858 0.476 1.00 0.00 2 SER A CA 4
ATOM 4561 C C . SER A 1 2 ? -33.022 -11.333 1.297 1.00 0.00 2 SER A C 4
ATOM 4562 O O . SER A 1 2 ? -33.186 -12.039 2.291 1.00 0.00 2 SER A O 4
ATOM 4570 N N . SER A 1 3 ? -31.842 -10.927 0.851 1.00 0.00 3 SER A N 4
ATOM 4571 C CA . SER A 1 3 ? -30.615 -11.302 1.533 1.00 0.00 3 SER A CA 4
ATOM 4572 C C . SER A 1 3 ? -30.193 -12.711 1.111 1.00 0.00 3 SER A C 4
ATOM 4573 O O . SER A 1 3 ? -31.021 -13.504 0.666 1.00 0.00 3 SER A O 4
ATOM 4581 N N . GLY A 1 4 ? -28.905 -12.980 1.267 1.00 0.00 4 GLY A N 4
ATOM 4582 C CA . GLY A 1 4 ? -28.362 -14.279 0.909 1.00 0.00 4 GLY A CA 4
ATOM 4583 C C . GLY A 1 4 ? -27.523 -14.189 -0.367 1.00 0.00 4 GLY A C 4
ATOM 4584 O O . GLY A 1 4 ? -27.977 -13.654 -1.377 1.00 0.00 4 GLY A O 4
ATOM 4588 N N . SER A 1 5 ? -26.313 -14.722 -0.280 1.00 0.00 5 SER A N 4
ATOM 4589 C CA . SER A 1 5 ? -25.406 -14.709 -1.415 1.00 0.00 5 SER A CA 4
ATOM 4590 C C . SER A 1 5 ? -24.493 -15.935 -1.370 1.00 0.00 5 SER A C 4
ATOM 4591 O O . SER A 1 5 ? -24.483 -16.741 -2.299 1.00 0.00 5 SER A O 4
ATOM 4599 N N . SER A 1 6 ? -23.747 -16.039 -0.280 1.00 0.00 6 SER A N 4
ATOM 4600 C CA . SER A 1 6 ? -22.833 -17.154 -0.101 1.00 0.00 6 SER A CA 4
ATOM 4601 C C . SER A 1 6 ? -21.806 -17.176 -1.235 1.00 0.00 6 SER A C 4
ATOM 4602 O O . SER A 1 6 ? -22.089 -17.673 -2.324 1.00 0.00 6 SER A O 4
ATOM 4610 N N . GLY A 1 7 ? -20.635 -16.630 -0.941 1.00 0.00 7 GLY A N 4
ATOM 4611 C CA . GLY A 1 7 ? -19.565 -16.581 -1.923 1.00 0.00 7 GLY A CA 4
ATOM 4612 C C . GLY A 1 7 ? -18.240 -17.042 -1.313 1.00 0.00 7 GLY A C 4
ATOM 4613 O O . GLY A 1 7 ? -17.941 -18.235 -1.299 1.00 0.00 7 GLY A O 4
ATOM 4617 N N . MET A 1 8 ? -17.481 -16.073 -0.824 1.00 0.00 8 MET A N 4
ATOM 4618 C CA . MET A 1 8 ? -16.194 -16.365 -0.214 1.00 0.00 8 MET A CA 4
ATOM 4619 C C . MET A 1 8 ? -16.265 -17.638 0.631 1.00 0.00 8 MET A C 4
ATOM 4620 O O . MET A 1 8 ? -17.275 -17.901 1.282 1.00 0.00 8 MET A O 4
ATOM 4634 N N . ASP A 1 9 ? -15.178 -18.395 0.594 1.00 0.00 9 ASP A N 4
ATOM 4635 C CA . ASP A 1 9 ? -15.103 -19.635 1.348 1.00 0.00 9 ASP A CA 4
ATOM 4636 C C . ASP A 1 9 ? -14.340 -19.389 2.651 1.00 0.00 9 ASP A C 4
ATOM 4637 O O . ASP A 1 9 ? -13.576 -18.430 2.755 1.00 0.00 9 ASP A O 4
ATOM 4646 N N . MET A 1 10 ? -14.572 -20.272 3.611 1.00 0.00 10 MET A N 4
ATOM 4647 C CA . MET A 1 10 ? -13.915 -20.163 4.903 1.00 0.00 10 MET A CA 4
ATOM 4648 C C . MET A 1 10 ? -13.170 -21.453 5.250 1.00 0.00 10 MET A C 4
ATOM 4649 O O . MET A 1 10 ? -13.787 -22.449 5.625 1.00 0.00 10 MET A O 4
ATOM 4663 N N . GLY A 1 11 ? -11.853 -21.393 5.112 1.00 0.00 11 GLY A N 4
ATOM 4664 C CA . GLY A 1 11 ? -11.017 -22.545 5.406 1.00 0.00 11 GLY A CA 4
ATOM 4665 C C . GLY A 1 11 ? -9.573 -22.118 5.679 1.00 0.00 11 GLY A C 4
ATOM 4666 O O . GLY A 1 11 ? -9.332 -21.192 6.451 1.00 0.00 11 GLY A O 4
ATOM 4670 N N . ASN A 1 12 ? -8.652 -22.815 5.031 1.00 0.00 12 ASN A N 4
ATOM 4671 C CA . ASN A 1 12 ? -7.238 -22.520 5.194 1.00 0.00 12 ASN A CA 4
ATOM 4672 C C . ASN A 1 12 ? -6.950 -21.115 4.661 1.00 0.00 12 ASN A C 4
ATOM 4673 O O . ASN A 1 12 ? -6.896 -20.905 3.450 1.00 0.00 12 ASN A O 4
ATOM 4684 N N . GLN A 1 13 ? -6.772 -20.189 5.592 1.00 0.00 13 GLN A N 4
ATOM 4685 C CA . GLN A 1 13 ? -6.491 -18.810 5.231 1.00 0.00 13 GLN A CA 4
ATOM 4686 C C . GLN A 1 13 ? -4.996 -18.626 4.963 1.00 0.00 13 GLN A C 4
ATOM 4687 O O . GLN A 1 13 ? -4.202 -18.529 5.897 1.00 0.00 13 GLN A O 4
ATOM 4701 N N . HIS A 1 14 ? -4.657 -18.583 3.683 1.00 0.00 14 HIS A N 4
ATOM 4702 C CA . HIS A 1 14 ? -3.272 -18.413 3.280 1.00 0.00 14 HIS A CA 4
ATOM 4703 C C . HIS A 1 14 ? -2.615 -17.335 4.145 1.00 0.00 14 HIS A C 4
ATOM 4704 O O . HIS A 1 14 ? -3.242 -16.328 4.471 1.00 0.00 14 HIS A O 4
ATOM 4718 N N . PRO A 1 15 ? -1.327 -17.589 4.501 1.00 0.00 15 PRO A N 4
ATOM 4719 C CA . PRO A 1 15 ? -0.579 -16.652 5.322 1.00 0.00 15 PRO A CA 4
ATOM 4720 C C . PRO A 1 15 ? -0.149 -15.431 4.506 1.00 0.00 15 PRO A C 4
ATOM 4721 O O . PRO A 1 15 ? 0.445 -14.498 5.045 1.00 0.00 15 PRO A O 4
ATOM 4732 N N . SER A 1 16 ? -0.465 -15.477 3.220 1.00 0.00 16 SER A N 4
ATOM 4733 C CA . SER A 1 16 ? -0.119 -14.386 2.326 1.00 0.00 16 SER A CA 4
ATOM 4734 C C . SER A 1 16 ? -1.353 -13.525 2.047 1.00 0.00 16 SER A C 4
ATOM 4735 O O . SER A 1 16 ? -1.236 -12.324 1.809 1.00 0.00 16 SER A O 4
ATOM 4743 N N . ILE A 1 17 ? -2.508 -14.173 2.087 1.00 0.00 17 ILE A N 4
ATOM 4744 C CA . ILE A 1 17 ? -3.762 -13.482 1.842 1.00 0.00 17 ILE A CA 4
ATOM 4745 C C . ILE A 1 17 ? -4.119 -12.633 3.064 1.00 0.00 17 ILE A C 4
ATOM 4746 O O . ILE A 1 17 ? -4.491 -11.469 2.928 1.00 0.00 17 ILE A O 4
ATOM 4762 N N . SER A 1 18 ? -3.992 -13.249 4.230 1.00 0.00 18 SER A N 4
ATOM 4763 C CA . SER A 1 18 ? -4.296 -12.564 5.475 1.00 0.00 18 SER A CA 4
ATOM 4764 C C . SER A 1 18 ? -3.358 -11.370 5.658 1.00 0.00 18 SER A C 4
ATOM 4765 O O . SER A 1 18 ? -3.784 -10.303 6.099 1.00 0.00 18 SER A O 4
ATOM 4773 N N . ARG A 1 19 ? -2.099 -11.588 5.310 1.00 0.00 19 ARG A N 4
ATOM 4774 C CA . ARG A 1 19 ? -1.097 -10.543 5.430 1.00 0.00 19 ARG A CA 4
ATOM 4775 C C . ARG A 1 19 ? -1.505 -9.319 4.607 1.00 0.00 19 ARG A C 4
ATOM 4776 O O . ARG A 1 19 ? -1.661 -8.226 5.148 1.00 0.00 19 ARG A O 4
ATOM 4797 N N . LEU A 1 20 ? -1.667 -9.545 3.311 1.00 0.00 20 LEU A N 4
ATOM 4798 C CA . LEU A 1 20 ? -2.054 -8.474 2.408 1.00 0.00 20 LEU A CA 4
ATOM 4799 C C . LEU A 1 20 ? -3.314 -7.792 2.943 1.00 0.00 20 LEU A C 4
ATOM 4800 O O . LEU A 1 20 ? -3.460 -6.576 2.833 1.00 0.00 20 LEU A O 4
ATOM 4816 N N . GLN A 1 21 ? -4.193 -8.605 3.512 1.00 0.00 21 GLN A N 4
ATOM 4817 C CA . GLN A 1 21 ? -5.436 -8.094 4.064 1.00 0.00 21 GLN A CA 4
ATOM 4818 C C . GLN A 1 21 ? -5.150 -7.168 5.247 1.00 0.00 21 GLN A C 4
ATOM 4819 O O . GLN A 1 21 ? -5.990 -6.349 5.616 1.00 0.00 21 GLN A O 4
ATOM 4833 N N . GLU A 1 22 ? -3.960 -7.328 5.809 1.00 0.00 22 GLU A N 4
ATOM 4834 C CA . GLU A 1 22 ? -3.553 -6.516 6.943 1.00 0.00 22 GLU A CA 4
ATOM 4835 C C . GLU A 1 22 ? -2.648 -5.373 6.479 1.00 0.00 22 GLU A C 4
ATOM 4836 O O . GLU A 1 22 ? -2.343 -4.465 7.251 1.00 0.00 22 GLU A O 4
ATOM 4848 N N . ILE A 1 23 ? -2.243 -5.455 5.221 1.00 0.00 23 ILE A N 4
ATOM 4849 C CA . ILE A 1 23 ? -1.378 -4.439 4.645 1.00 0.00 23 ILE A CA 4
ATOM 4850 C C . ILE A 1 23 ? -2.222 -3.464 3.821 1.00 0.00 23 ILE A C 4
ATOM 4851 O O . ILE A 1 23 ? -1.938 -2.268 3.785 1.00 0.00 23 ILE A O 4
ATOM 4867 N N . GLN A 1 24 ? -3.245 -4.012 3.180 1.00 0.00 24 GLN A N 4
ATOM 4868 C CA . GLN A 1 24 ? -4.132 -3.206 2.359 1.00 0.00 24 GLN A CA 4
ATOM 4869 C C . GLN A 1 24 ? -4.948 -2.254 3.237 1.00 0.00 24 GLN A C 4
ATOM 4870 O O . GLN A 1 24 ? -5.014 -1.056 2.964 1.00 0.00 24 GLN A O 4
ATOM 4884 N N . ARG A 1 25 ? -5.549 -2.823 4.271 1.00 0.00 25 ARG A N 4
ATOM 4885 C CA . ARG A 1 25 ? -6.357 -2.040 5.190 1.00 0.00 25 ARG A CA 4
ATOM 4886 C C . ARG A 1 25 ? -5.529 -0.900 5.787 1.00 0.00 25 ARG A C 4
ATOM 4887 O O . ARG A 1 25 ? -6.081 0.102 6.240 1.00 0.00 25 ARG A O 4
ATOM 4908 N N . GLU A 1 26 ? -4.218 -1.091 5.768 1.00 0.00 26 GLU A N 4
ATOM 4909 C CA . GLU A 1 26 ? -3.309 -0.091 6.302 1.00 0.00 26 GLU A CA 4
ATOM 4910 C C . GLU A 1 26 ? -3.206 1.098 5.345 1.00 0.00 26 GLU A C 4
ATOM 4911 O O . GLU A 1 26 ? -3.471 2.235 5.732 1.00 0.00 26 GLU A O 4
ATOM 4923 N N . VAL A 1 27 ? -2.822 0.795 4.114 1.00 0.00 27 VAL A N 4
ATOM 4924 C CA . VAL A 1 27 ? -2.681 1.825 3.099 1.00 0.00 27 VAL A CA 4
ATOM 4925 C C . VAL A 1 27 ? -4.043 2.472 2.843 1.00 0.00 27 VAL A C 4
ATOM 4926 O O . VAL A 1 27 ? -4.120 3.652 2.501 1.00 0.00 27 VAL A O 4
ATOM 4939 N N . LYS A 1 28 ? -5.085 1.673 3.019 1.00 0.00 28 LYS A N 4
ATOM 4940 C CA . LYS A 1 28 ? -6.441 2.154 2.812 1.00 0.00 28 LYS A CA 4
ATOM 4941 C C . LYS A 1 28 ? -6.856 3.023 4.001 1.00 0.00 28 LYS A C 4
ATOM 4942 O O . LYS A 1 28 ? -7.489 4.063 3.823 1.00 0.00 28 LYS A O 4
ATOM 4961 N N . ALA A 1 29 ? -6.483 2.566 5.187 1.00 0.00 29 ALA A N 4
ATOM 4962 C CA . ALA A 1 29 ? -6.808 3.289 6.404 1.00 0.00 29 ALA A CA 4
ATOM 4963 C C . ALA A 1 29 ? -5.970 4.567 6.473 1.00 0.00 29 ALA A C 4
ATOM 4964 O O . ALA A 1 29 ? -6.249 5.454 7.278 1.00 0.00 29 ALA A O 4
ATOM 4971 N N . ILE A 1 30 ? -4.958 4.619 5.619 1.00 0.00 30 ILE A N 4
ATOM 4972 C CA . ILE A 1 30 ? -4.077 5.774 5.574 1.00 0.00 30 ILE A CA 4
ATOM 4973 C C . ILE A 1 30 ? -4.208 6.456 4.210 1.00 0.00 30 ILE A C 4
ATOM 4974 O O . ILE A 1 30 ? -3.570 7.477 3.960 1.00 0.00 30 ILE A O 4
ATOM 4990 N N . GLU A 1 31 ? -5.039 5.864 3.366 1.00 0.00 31 GLU A N 4
ATOM 4991 C CA . GLU A 1 31 ? -5.262 6.402 2.034 1.00 0.00 31 GLU A CA 4
ATOM 4992 C C . GLU A 1 31 ? -5.761 7.846 2.122 1.00 0.00 31 GLU A C 4
ATOM 4993 O O . GLU A 1 31 ? -5.261 8.723 1.419 1.00 0.00 31 GLU A O 4
ATOM 5005 N N . PRO A 1 32 ? -6.765 8.054 3.015 1.00 0.00 32 PRO A N 4
ATOM 5006 C CA . PRO A 1 32 ? -7.337 9.376 3.204 1.00 0.00 32 PRO A CA 4
ATOM 5007 C C . PRO A 1 32 ? -6.392 10.273 4.006 1.00 0.00 32 PRO A C 4
ATOM 5008 O O . PRO A 1 32 ? -6.581 11.487 4.062 1.00 0.00 32 PRO A O 4
ATOM 5019 N N . GLN A 1 33 ? -5.396 9.639 4.608 1.00 0.00 33 GLN A N 4
ATOM 5020 C CA . GLN A 1 33 ? -4.421 10.364 5.405 1.00 0.00 33 GLN A CA 4
ATOM 5021 C C . GLN A 1 33 ? -3.502 11.187 4.500 1.00 0.00 33 GLN A C 4
ATOM 5022 O O . GLN A 1 33 ? -2.983 12.223 4.913 1.00 0.00 33 GLN A O 4
ATOM 5036 N N . VAL A 1 34 ? -3.328 10.694 3.283 1.00 0.00 34 VAL A N 4
ATOM 5037 C CA . VAL A 1 34 ? -2.480 11.371 2.316 1.00 0.00 34 VAL A CA 4
ATOM 5038 C C . VAL A 1 34 ? -3.346 12.255 1.416 1.00 0.00 34 VAL A C 4
ATOM 5039 O O . VAL A 1 34 ? -2.968 13.382 1.098 1.00 0.00 34 VAL A O 4
ATOM 5052 N N . VAL A 1 35 ? -4.490 11.711 1.029 1.00 0.00 35 VAL A N 4
ATOM 5053 C CA . VAL A 1 35 ? -5.412 12.437 0.172 1.00 0.00 35 VAL A CA 4
ATOM 5054 C C . VAL A 1 35 ? -5.897 13.693 0.899 1.00 0.00 35 VAL A C 4
ATOM 5055 O O . VAL A 1 35 ? -6.131 14.725 0.273 1.00 0.00 35 VAL A O 4
ATOM 5068 N N . GLY A 1 36 ? -6.032 13.564 2.211 1.00 0.00 36 GLY A N 4
ATOM 5069 C CA . GLY A 1 36 ? -6.484 14.676 3.029 1.00 0.00 36 GLY A CA 4
ATOM 5070 C C . GLY A 1 36 ? -5.307 15.347 3.740 1.00 0.00 36 GLY A C 4
ATOM 5071 O O . GLY A 1 36 ? -5.490 16.009 4.761 1.00 0.00 36 GLY A O 4
ATOM 5075 N N . PHE A 1 37 ? -4.126 15.153 3.173 1.00 0.00 37 PHE A N 4
ATOM 5076 C CA . PHE A 1 37 ? -2.919 15.731 3.740 1.00 0.00 37 PHE A CA 4
ATOM 5077 C C . PHE A 1 37 ? -2.797 17.212 3.374 1.00 0.00 37 PHE A C 4
ATOM 5078 O O . PHE A 1 37 ? -3.570 17.721 2.564 1.00 0.00 37 PHE A O 4
ATOM 5095 N N . SER A 1 38 ? -1.819 17.861 3.987 1.00 0.00 38 SER A N 4
ATOM 5096 C CA . SER A 1 38 ? -1.585 19.273 3.736 1.00 0.00 38 SER A CA 4
ATOM 5097 C C . SER A 1 38 ? -0.242 19.696 4.335 1.00 0.00 38 SER A C 4
ATOM 5098 O O . SER A 1 38 ? -0.168 20.062 5.507 1.00 0.00 38 SER A O 4
ATOM 5106 N N . GLY A 1 39 ? 0.788 19.631 3.503 1.00 0.00 39 GLY A N 4
ATOM 5107 C CA . GLY A 1 39 ? 2.124 20.003 3.936 1.00 0.00 39 GLY A CA 4
ATOM 5108 C C . GLY A 1 39 ? 3.050 20.213 2.736 1.00 0.00 39 GLY A C 4
ATOM 5109 O O . GLY A 1 39 ? 2.669 20.853 1.758 1.00 0.00 39 GLY A O 4
ATOM 5113 N N . LEU A 1 40 ? 4.249 19.661 2.851 1.00 0.00 40 LEU A N 4
ATOM 5114 C CA . LEU A 1 40 ? 5.233 19.780 1.788 1.00 0.00 40 LEU A CA 4
ATOM 5115 C C . LEU A 1 40 ? 5.964 18.446 1.624 1.00 0.00 40 LEU A C 4
ATOM 5116 O O . LEU A 1 40 ? 6.135 17.705 2.591 1.00 0.00 40 LEU A O 4
ATOM 5132 N N . SER A 1 41 ? 6.377 18.181 0.393 1.00 0.00 41 SER A N 4
ATOM 5133 C CA . SER A 1 41 ? 7.086 16.950 0.090 1.00 0.00 41 SER A CA 4
ATOM 5134 C C . SER A 1 41 ? 8.338 16.839 0.963 1.00 0.00 41 SER A C 4
ATOM 5135 O O . SER A 1 41 ? 9.321 17.542 0.735 1.00 0.00 41 SER A O 4
ATOM 5143 N N . ASP A 1 42 ? 8.261 15.951 1.943 1.00 0.00 42 ASP A N 4
ATOM 5144 C CA . ASP A 1 42 ? 9.376 15.739 2.850 1.00 0.00 42 ASP A CA 4
ATOM 5145 C C . ASP A 1 42 ? 9.367 16.828 3.925 1.00 0.00 42 ASP A C 4
ATOM 5146 O O . ASP A 1 42 ? 10.000 17.870 3.763 1.00 0.00 42 ASP A O 4
ATOM 5155 N N . ASP A 1 43 ? 8.642 16.549 4.999 1.00 0.00 43 ASP A N 4
ATOM 5156 C CA . ASP A 1 43 ? 8.542 17.491 6.100 1.00 0.00 43 ASP A CA 4
ATOM 5157 C C . ASP A 1 43 ? 8.253 16.728 7.394 1.00 0.00 43 ASP A C 4
ATOM 5158 O O . ASP A 1 43 ? 8.251 15.498 7.406 1.00 0.00 43 ASP A O 4
ATOM 5167 N N . LYS A 1 44 ? 8.016 17.490 8.452 1.00 0.00 44 LYS A N 4
ATOM 5168 C CA . LYS A 1 44 ? 7.726 16.901 9.748 1.00 0.00 44 LYS A CA 4
ATOM 5169 C C . LYS A 1 44 ? 6.259 16.468 9.791 1.00 0.00 44 LYS A C 4
ATOM 5170 O O . LYS A 1 44 ? 5.498 16.924 10.643 1.00 0.00 44 LYS A O 4
ATOM 5189 N N . ASN A 1 45 ? 5.907 15.593 8.861 1.00 0.00 45 ASN A N 4
ATOM 5190 C CA . ASN A 1 45 ? 4.544 15.094 8.781 1.00 0.00 45 ASN A CA 4
ATOM 5191 C C . ASN A 1 45 ? 4.412 14.178 7.563 1.00 0.00 45 ASN A C 4
ATOM 5192 O O . ASN A 1 45 ? 3.922 13.055 7.676 1.00 0.00 45 ASN A O 4
ATOM 5203 N N . TYR A 1 46 ? 4.857 14.691 6.425 1.00 0.00 46 TYR A N 4
ATOM 5204 C CA . TYR A 1 46 ? 4.794 13.933 5.187 1.00 0.00 46 TYR A CA 4
ATOM 5205 C C . TYR A 1 46 ? 5.632 12.657 5.283 1.00 0.00 46 TYR A C 4
ATOM 5206 O O . TYR A 1 46 ? 5.221 11.603 4.799 1.00 0.00 46 TYR A O 4
ATOM 5224 N N . LYS A 1 47 ? 6.791 12.793 5.909 1.00 0.00 47 LYS A N 4
ATOM 5225 C CA . LYS A 1 47 ? 7.690 11.664 6.075 1.00 0.00 47 LYS A CA 4
ATOM 5226 C C . LYS A 1 47 ? 6.922 10.491 6.687 1.00 0.00 47 LYS A C 4
ATOM 5227 O O . LYS A 1 47 ? 6.970 9.375 6.171 1.00 0.00 47 LYS A O 4
ATOM 5246 N N . ARG A 1 48 ? 6.231 10.784 7.779 1.00 0.00 48 ARG A N 4
ATOM 5247 C CA . ARG A 1 48 ? 5.454 9.767 8.468 1.00 0.00 48 ARG A CA 4
ATOM 5248 C C . ARG A 1 48 ? 4.549 9.030 7.478 1.00 0.00 48 ARG A C 4
ATOM 5249 O O . ARG A 1 48 ? 4.661 7.816 7.316 1.00 0.00 48 ARG A O 4
ATOM 5270 N N . LEU A 1 49 ? 3.674 9.795 6.842 1.00 0.00 49 LEU A N 4
ATOM 5271 C CA . LEU A 1 49 ? 2.751 9.229 5.873 1.00 0.00 49 LEU A CA 4
ATOM 5272 C C . LEU A 1 49 ? 3.520 8.318 4.915 1.00 0.00 49 LEU A C 4
ATOM 5273 O O . LEU A 1 49 ? 3.283 7.111 4.876 1.00 0.00 49 LEU A O 4
ATOM 5289 N N . GLU A 1 50 ? 4.424 8.929 4.164 1.00 0.00 50 GLU A N 4
ATOM 5290 C CA . GLU A 1 50 ? 5.229 8.188 3.209 1.00 0.00 50 GLU A CA 4
ATOM 5291 C C . GLU A 1 50 ? 5.811 6.934 3.865 1.00 0.00 50 GLU A C 4
ATOM 5292 O O . GLU A 1 50 ? 5.799 5.856 3.272 1.00 0.00 50 GLU A O 4
ATOM 5304 N N . ARG A 1 51 ? 6.306 7.116 5.080 1.00 0.00 51 ARG A N 4
ATOM 5305 C CA . ARG A 1 51 ? 6.891 6.012 5.823 1.00 0.00 51 ARG A CA 4
ATOM 5306 C C . ARG A 1 51 ? 5.931 4.821 5.848 1.00 0.00 51 ARG A C 4
ATOM 5307 O O . ARG A 1 51 ? 6.277 3.730 5.398 1.00 0.00 51 ARG A O 4
ATOM 5328 N N . ILE A 1 52 ? 4.743 5.071 6.379 1.00 0.00 52 ILE A N 4
ATOM 5329 C CA . ILE A 1 52 ? 3.730 4.033 6.469 1.00 0.00 52 ILE A CA 4
ATOM 5330 C C . ILE A 1 52 ? 3.608 3.327 5.117 1.00 0.00 52 ILE A C 4
ATOM 5331 O O . ILE A 1 52 ? 3.493 2.103 5.060 1.00 0.00 52 ILE A O 4
ATOM 5347 N N . LEU A 1 53 ? 3.638 4.128 4.062 1.00 0.00 53 LEU A N 4
ATOM 5348 C CA . LEU A 1 53 ? 3.533 3.595 2.715 1.00 0.00 53 LEU A CA 4
ATOM 5349 C C . LEU A 1 53 ? 4.799 2.803 2.383 1.00 0.00 53 LEU A C 4
ATOM 5350 O O . LEU A 1 53 ? 4.726 1.624 2.041 1.00 0.00 53 LEU A O 4
ATOM 5366 N N . THR A 1 54 ? 5.930 3.483 2.497 1.00 0.00 54 THR A N 4
ATOM 5367 C CA . THR A 1 54 ? 7.211 2.858 2.214 1.00 0.00 54 THR A CA 4
ATOM 5368 C C . THR A 1 54 ? 7.359 1.560 3.010 1.00 0.00 54 THR A C 4
ATOM 5369 O O . THR A 1 54 ? 7.836 0.556 2.485 1.00 0.00 54 THR A O 4
ATOM 5380 N N . LYS A 1 55 ? 6.940 1.624 4.266 1.00 0.00 55 LYS A N 4
ATOM 5381 C CA . LYS A 1 55 ? 7.020 0.466 5.140 1.00 0.00 55 LYS A CA 4
ATOM 5382 C C . LYS A 1 55 ? 6.078 -0.624 4.624 1.00 0.00 55 LYS A C 4
ATOM 5383 O O . LYS A 1 55 ? 6.523 -1.706 4.247 1.00 0.00 55 LYS A O 4
ATOM 5402 N N . GLN A 1 56 ? 4.793 -0.299 4.624 1.00 0.00 56 GLN A N 4
ATOM 5403 C CA . GLN A 1 56 ? 3.785 -1.237 4.160 1.00 0.00 56 GLN A CA 4
ATOM 5404 C C . GLN A 1 56 ? 4.219 -1.872 2.838 1.00 0.00 56 GLN A C 4
ATOM 5405 O O . GLN A 1 56 ? 4.106 -3.084 2.661 1.00 0.00 56 GLN A O 4
ATOM 5419 N N . LEU A 1 57 ? 4.706 -1.025 1.943 1.00 0.00 57 LEU A N 4
ATOM 5420 C CA . LEU A 1 57 ? 5.158 -1.489 0.642 1.00 0.00 57 LEU A CA 4
ATOM 5421 C C . LEU A 1 57 ? 6.193 -2.599 0.832 1.00 0.00 57 LEU A C 4
ATOM 5422 O O . LEU A 1 57 ? 6.021 -3.706 0.325 1.00 0.00 57 LEU A O 4
ATOM 5438 N N . PHE A 1 58 ? 7.245 -2.264 1.564 1.00 0.00 58 PHE A N 4
ATOM 5439 C CA . PHE A 1 58 ? 8.309 -3.218 1.827 1.00 0.00 58 PHE A CA 4
ATOM 5440 C C . PHE A 1 58 ? 7.738 -4.561 2.287 1.00 0.00 58 PHE A C 4
ATOM 5441 O O . PHE A 1 58 ? 8.356 -5.605 2.081 1.00 0.00 58 PHE A O 4
ATOM 5458 N N . GLU A 1 59 ? 6.566 -4.491 2.900 1.00 0.00 59 GLU A N 4
ATOM 5459 C CA . GLU A 1 59 ? 5.905 -5.689 3.391 1.00 0.00 59 GLU A CA 4
ATOM 5460 C C . GLU A 1 59 ? 5.214 -6.423 2.240 1.00 0.00 59 GLU A C 4
ATOM 5461 O O . GLU A 1 59 ? 5.100 -7.648 2.260 1.00 0.00 59 GLU A O 4
ATOM 5473 N N . ILE A 1 60 ? 4.771 -5.644 1.265 1.00 0.00 60 ILE A N 4
ATOM 5474 C CA . ILE A 1 60 ? 4.095 -6.205 0.107 1.00 0.00 60 ILE A CA 4
ATOM 5475 C C . ILE A 1 60 ? 5.055 -7.132 -0.640 1.00 0.00 60 ILE A C 4
ATOM 5476 O O . ILE A 1 60 ? 4.663 -8.208 -1.088 1.00 0.00 60 ILE A O 4
ATOM 5492 N N . ASP A 1 61 ? 6.296 -6.679 -0.752 1.00 0.00 61 ASP A N 4
ATOM 5493 C CA . ASP A 1 61 ? 7.316 -7.455 -1.438 1.00 0.00 61 ASP A CA 4
ATOM 5494 C C . ASP A 1 61 ? 7.704 -8.656 -0.574 1.00 0.00 61 ASP A C 4
ATOM 5495 O O . ASP A 1 61 ? 8.168 -9.672 -1.089 1.00 0.00 61 ASP A O 4
ATOM 5504 N N . SER A 1 62 ? 7.500 -8.500 0.726 1.00 0.00 62 SER A N 4
ATOM 5505 C CA . SER A 1 62 ? 7.822 -9.560 1.666 1.00 0.00 62 SER A CA 4
ATOM 5506 C C . SER A 1 62 ? 6.784 -10.680 1.570 1.00 0.00 62 SER A C 4
ATOM 5507 O O . SER A 1 62 ? 7.016 -11.788 2.049 1.00 0.00 62 SER A O 4
ATOM 5515 N N . VAL A 1 63 ? 5.662 -10.351 0.947 1.00 0.00 63 VAL A N 4
ATOM 5516 C CA . VAL A 1 63 ? 4.588 -11.315 0.781 1.00 0.00 63 VAL A CA 4
ATOM 5517 C C . VAL A 1 63 ? 4.929 -12.259 -0.374 1.00 0.00 63 VAL A C 4
ATOM 5518 O O . VAL A 1 63 ? 5.050 -11.826 -1.519 1.00 0.00 63 VAL A O 4
ATOM 5531 N N . ASP A 1 64 ? 5.075 -13.531 -0.033 1.00 0.00 64 ASP A N 4
ATOM 5532 C CA . ASP A 1 64 ? 5.400 -14.539 -1.027 1.00 0.00 64 ASP A CA 4
ATOM 5533 C C . ASP A 1 64 ? 4.134 -14.912 -1.802 1.00 0.00 64 ASP A C 4
ATOM 5534 O O . ASP A 1 64 ? 3.022 -14.665 -1.337 1.00 0.00 64 ASP A O 4
ATOM 5543 N N . THR A 1 65 ? 4.345 -15.501 -2.970 1.00 0.00 65 THR A N 4
ATOM 5544 C CA . THR A 1 65 ? 3.235 -15.910 -3.813 1.00 0.00 65 THR A CA 4
ATOM 5545 C C . THR A 1 65 ? 3.306 -17.412 -4.096 1.00 0.00 65 THR A C 4
ATOM 5546 O O . THR A 1 65 ? 2.334 -18.134 -3.881 1.00 0.00 65 THR A O 4
ATOM 5557 N N . GLU A 1 66 ? 4.466 -17.837 -4.576 1.00 0.00 66 GLU A N 4
ATOM 5558 C CA . GLU A 1 66 ? 4.676 -19.240 -4.891 1.00 0.00 66 GLU A CA 4
ATOM 5559 C C . GLU A 1 66 ? 3.847 -19.639 -6.112 1.00 0.00 66 GLU A C 4
ATOM 5560 O O . GLU A 1 66 ? 3.487 -20.805 -6.268 1.00 0.00 66 GLU A O 4
ATOM 5572 N N . GLY A 1 67 ? 3.567 -18.650 -6.948 1.00 0.00 67 GLY A N 4
ATOM 5573 C CA . GLY A 1 67 ? 2.786 -18.884 -8.151 1.00 0.00 67 GLY A CA 4
ATOM 5574 C C . GLY A 1 67 ? 1.303 -19.052 -7.817 1.00 0.00 67 GLY A C 4
ATOM 5575 O O . GLY A 1 67 ? 0.696 -20.065 -8.162 1.00 0.00 67 GLY A O 4
ATOM 5579 N N . LYS A 1 68 ? 0.761 -18.043 -7.151 1.00 0.00 68 LYS A N 4
ATOM 5580 C CA . LYS A 1 68 ? -0.641 -18.066 -6.767 1.00 0.00 68 LYS A CA 4
ATOM 5581 C C . LYS A 1 68 ? -1.302 -16.752 -7.186 1.00 0.00 68 LYS A C 4
ATOM 5582 O O . LYS A 1 68 ? -1.295 -15.781 -6.430 1.00 0.00 68 LYS A O 4
ATOM 5601 N N . GLY A 1 69 ? -1.857 -16.763 -8.389 1.00 0.00 69 GLY A N 4
ATOM 5602 C CA . GLY A 1 69 ? -2.521 -15.583 -8.917 1.00 0.00 69 GLY A CA 4
ATOM 5603 C C . GLY A 1 69 ? -3.334 -14.878 -7.830 1.00 0.00 69 GLY A C 4
ATOM 5604 O O . GLY A 1 69 ? -3.104 -13.705 -7.540 1.00 0.00 69 GLY A O 4
ATOM 5608 N N . ASP A 1 70 ? -4.268 -15.624 -7.258 1.00 0.00 70 ASP A N 4
ATOM 5609 C CA . ASP A 1 70 ? -5.117 -15.085 -6.209 1.00 0.00 70 ASP A CA 4
ATOM 5610 C C . ASP A 1 70 ? -4.286 -14.172 -5.304 1.00 0.00 70 ASP A C 4
ATOM 5611 O O . ASP A 1 70 ? -4.785 -13.164 -4.808 1.00 0.00 70 ASP A O 4
ATOM 5620 N N . ILE A 1 71 ? -3.033 -14.559 -5.119 1.00 0.00 71 ILE A N 4
ATOM 5621 C CA . ILE A 1 71 ? -2.127 -13.788 -4.283 1.00 0.00 71 ILE A CA 4
ATOM 5622 C C . ILE A 1 71 ? -1.330 -12.821 -5.160 1.00 0.00 71 ILE A C 4
ATOM 5623 O O . ILE A 1 71 ? -1.356 -11.611 -4.938 1.00 0.00 71 ILE A O 4
ATOM 5639 N N . GLN A 1 72 ? -0.641 -13.389 -6.138 1.00 0.00 72 GLN A N 4
ATOM 5640 C CA . GLN A 1 72 ? 0.163 -12.592 -7.049 1.00 0.00 72 GLN A CA 4
ATOM 5641 C C . GLN A 1 72 ? -0.610 -11.346 -7.486 1.00 0.00 72 GLN A C 4
ATOM 5642 O O . GLN A 1 72 ? -0.051 -10.252 -7.539 1.00 0.00 72 GLN A O 4
ATOM 5656 N N . GLN A 1 73 ? -1.883 -11.555 -7.790 1.00 0.00 73 GLN A N 4
ATOM 5657 C CA . GLN A 1 73 ? -2.738 -10.462 -8.221 1.00 0.00 73 GLN A CA 4
ATOM 5658 C C . GLN A 1 73 ? -2.863 -9.416 -7.111 1.00 0.00 73 GLN A C 4
ATOM 5659 O O . GLN A 1 73 ? -2.490 -8.259 -7.298 1.00 0.00 73 GLN A O 4
ATOM 5673 N N . ALA A 1 74 ? -3.390 -9.861 -5.980 1.00 0.00 74 ALA A N 4
ATOM 5674 C CA . ALA A 1 74 ? -3.569 -8.978 -4.840 1.00 0.00 74 ALA A CA 4
ATOM 5675 C C . ALA A 1 74 ? -2.260 -8.236 -4.564 1.00 0.00 74 ALA A C 4
ATOM 5676 O O . ALA A 1 74 ? -2.225 -7.006 -4.574 1.00 0.00 74 ALA A O 4
ATOM 5683 N N . ARG A 1 75 ? -1.215 -9.014 -4.324 1.00 0.00 75 ARG A N 4
ATOM 5684 C CA . ARG A 1 75 ? 0.093 -8.446 -4.046 1.00 0.00 75 ARG A CA 4
ATOM 5685 C C . ARG A 1 75 ? 0.443 -7.383 -5.089 1.00 0.00 75 ARG A C 4
ATOM 5686 O O . ARG A 1 75 ? 0.594 -6.208 -4.757 1.00 0.00 75 ARG A O 4
ATOM 5707 N N . LYS A 1 76 ? 0.561 -7.833 -6.330 1.00 0.00 76 LYS A N 4
ATOM 5708 C CA . LYS A 1 76 ? 0.889 -6.934 -7.424 1.00 0.00 76 LYS A CA 4
ATOM 5709 C C . LYS A 1 76 ? -0.153 -5.816 -7.490 1.00 0.00 76 LYS A C 4
ATOM 5710 O O . LYS A 1 76 ? 0.110 -4.750 -8.046 1.00 0.00 76 LYS A O 4
ATOM 5729 N N . ARG A 1 77 ? -1.313 -6.097 -6.916 1.00 0.00 77 ARG A N 4
ATOM 5730 C CA . ARG A 1 77 ? -2.396 -5.128 -6.903 1.00 0.00 77 ARG A CA 4
ATOM 5731 C C . ARG A 1 77 ? -2.221 -4.152 -5.739 1.00 0.00 77 ARG A C 4
ATOM 5732 O O . ARG A 1 77 ? -2.715 -3.026 -5.788 1.00 0.00 77 ARG A O 4
ATOM 5753 N N . ALA A 1 78 ? -1.516 -4.618 -4.718 1.00 0.00 78 ALA A N 4
ATOM 5754 C CA . ALA A 1 78 ? -1.269 -3.800 -3.543 1.00 0.00 78 ALA A CA 4
ATOM 5755 C C . ALA A 1 78 ? 0.029 -3.014 -3.738 1.00 0.00 78 ALA A C 4
ATOM 5756 O O . ALA A 1 78 ? 0.192 -1.929 -3.181 1.00 0.00 78 ALA A O 4
ATOM 5763 N N . ALA A 1 79 ? 0.921 -3.592 -4.529 1.00 0.00 79 ALA A N 4
ATOM 5764 C CA . ALA A 1 79 ? 2.199 -2.960 -4.804 1.00 0.00 79 ALA A CA 4
ATOM 5765 C C . ALA A 1 79 ? 1.970 -1.697 -5.637 1.00 0.00 79 ALA A C 4
ATOM 5766 O O . ALA A 1 79 ? 2.866 -0.863 -5.766 1.00 0.00 79 ALA A O 4
ATOM 5773 N N . GLN A 1 80 ? 0.767 -1.596 -6.181 1.00 0.00 80 GLN A N 4
ATOM 5774 C CA . GLN A 1 80 ? 0.409 -0.449 -6.998 1.00 0.00 80 GLN A CA 4
ATOM 5775 C C . GLN A 1 80 ? -0.394 0.560 -6.174 1.00 0.00 80 GLN A C 4
ATOM 5776 O O . GLN A 1 80 ? -0.135 1.761 -6.233 1.00 0.00 80 GLN A O 4
ATOM 5790 N N . GLU A 1 81 ? -1.352 0.035 -5.424 1.00 0.00 81 GLU A N 4
ATOM 5791 C CA . GLU A 1 81 ? -2.194 0.875 -4.590 1.00 0.00 81 GLU A CA 4
ATOM 5792 C C . GLU A 1 81 ? -1.332 1.750 -3.677 1.00 0.00 81 GLU A C 4
ATOM 5793 O O . GLU A 1 81 ? -1.463 2.973 -3.679 1.00 0.00 81 GLU A O 4
ATOM 5805 N N . THR A 1 82 ? -0.470 1.089 -2.918 1.00 0.00 82 THR A N 4
ATOM 5806 C CA . THR A 1 82 ? 0.413 1.791 -2.002 1.00 0.00 82 THR A CA 4
ATOM 5807 C C . THR A 1 82 ? 1.218 2.856 -2.749 1.00 0.00 82 THR A C 4
ATOM 5808 O O . THR A 1 82 ? 1.206 4.027 -2.372 1.00 0.00 82 THR A O 4
ATOM 5819 N N . GLU A 1 83 ? 1.899 2.412 -3.795 1.00 0.00 83 GLU A N 4
ATOM 5820 C CA . GLU A 1 83 ? 2.709 3.312 -4.599 1.00 0.00 83 GLU A CA 4
ATOM 5821 C C . GLU A 1 83 ? 1.841 4.429 -5.182 1.00 0.00 83 GLU A C 4
ATOM 5822 O O . GLU A 1 83 ? 2.339 5.510 -5.490 1.00 0.00 83 GLU A O 4
ATOM 5834 N N . ARG A 1 84 ? 0.557 4.129 -5.316 1.00 0.00 84 ARG A N 4
ATOM 5835 C CA . ARG A 1 84 ? -0.385 5.094 -5.856 1.00 0.00 84 ARG A CA 4
ATOM 5836 C C . ARG A 1 84 ? -0.516 6.293 -4.914 1.00 0.00 84 ARG A C 4
ATOM 5837 O O . ARG A 1 84 ? -0.418 7.440 -5.347 1.00 0.00 84 ARG A O 4
ATOM 5858 N N . LEU A 1 85 ? -0.735 5.985 -3.644 1.00 0.00 85 LEU A N 4
ATOM 5859 C CA . LEU A 1 85 ? -0.880 7.023 -2.638 1.00 0.00 85 LEU A CA 4
ATOM 5860 C C . LEU A 1 85 ? 0.393 7.870 -2.597 1.00 0.00 85 LEU A C 4
ATOM 5861 O O . LEU A 1 85 ? 0.326 9.098 -2.593 1.00 0.00 85 LEU A O 4
ATOM 5877 N N . LEU A 1 86 ? 1.524 7.180 -2.568 1.00 0.00 86 LEU A N 4
ATOM 5878 C CA . LEU A 1 86 ? 2.811 7.853 -2.527 1.00 0.00 86 LEU A CA 4
ATOM 5879 C C . LEU A 1 86 ? 2.821 8.986 -3.556 1.00 0.00 86 LEU A C 4
ATOM 5880 O O . LEU A 1 86 ? 3.532 9.975 -3.388 1.00 0.00 86 LEU A O 4
ATOM 5896 N N . LYS A 1 87 ? 2.024 8.803 -4.598 1.00 0.00 87 LYS A N 4
ATOM 5897 C CA . LYS A 1 87 ? 1.932 9.798 -5.654 1.00 0.00 87 LYS A CA 4
ATOM 5898 C C . LYS A 1 87 ? 0.942 10.888 -5.237 1.00 0.00 87 LYS A C 4
ATOM 5899 O O . LYS A 1 87 ? 1.206 12.075 -5.423 1.00 0.00 87 LYS A O 4
ATOM 5918 N N . GLU A 1 88 ? -0.177 10.445 -4.683 1.00 0.00 88 GLU A N 4
ATOM 5919 C CA . GLU A 1 88 ? -1.208 11.368 -4.239 1.00 0.00 88 GLU A CA 4
ATOM 5920 C C . GLU A 1 88 ? -0.654 12.304 -3.162 1.00 0.00 88 GLU A C 4
ATOM 5921 O O . GLU A 1 88 ? -0.945 13.499 -3.164 1.00 0.00 88 GLU A O 4
ATOM 5933 N N . LEU A 1 89 ? 0.133 11.725 -2.267 1.00 0.00 89 LEU A N 4
ATOM 5934 C CA . LEU A 1 89 ? 0.730 12.492 -1.187 1.00 0.00 89 LEU A CA 4
ATOM 5935 C C . LEU A 1 89 ? 1.591 13.610 -1.777 1.00 0.00 89 LEU A C 4
ATOM 5936 O O . LEU A 1 89 ? 1.444 14.774 -1.407 1.00 0.00 89 LEU A O 4
ATOM 5952 N N . GLU A 1 90 ? 2.473 13.218 -2.686 1.00 0.00 90 GLU A N 4
ATOM 5953 C CA . GLU A 1 90 ? 3.358 14.172 -3.330 1.00 0.00 90 GLU A CA 4
ATOM 5954 C C . GLU A 1 90 ? 2.550 15.321 -3.937 1.00 0.00 90 GLU A C 4
ATOM 5955 O O . GLU A 1 90 ? 2.996 16.467 -3.935 1.00 0.00 90 GLU A O 4
ATOM 5967 N N . GLN A 1 91 ? 1.375 14.974 -4.441 1.00 0.00 91 GLN A N 4
ATOM 5968 C CA . GLN A 1 91 ? 0.500 15.961 -5.049 1.00 0.00 91 GLN A CA 4
ATOM 5969 C C . GLN A 1 91 ? -0.195 16.792 -3.968 1.00 0.00 91 GLN A C 4
ATOM 5970 O O . GLN A 1 91 ? -0.043 18.012 -3.924 1.00 0.00 91 GLN A O 4
ATOM 5984 N N . ASN A 1 92 ? -0.943 16.099 -3.123 1.00 0.00 92 ASN A N 4
ATOM 5985 C CA . ASN A 1 92 ? -1.661 16.757 -2.045 1.00 0.00 92 ASN A CA 4
ATOM 5986 C C . ASN A 1 92 ? -0.688 17.623 -1.243 1.00 0.00 92 ASN A C 4
ATOM 5987 O O . ASN A 1 92 ? -1.065 18.676 -0.731 1.00 0.00 92 ASN A O 4
ATOM 5998 N N . ALA A 1 93 ? 0.546 17.147 -1.159 1.00 0.00 93 ALA A N 4
ATOM 5999 C CA . ALA A 1 93 ? 1.577 17.864 -0.428 1.00 0.00 93 ALA A CA 4
ATOM 6000 C C . ALA A 1 93 ? 1.516 19.348 -0.793 1.00 0.00 93 ALA A C 4
ATOM 6001 O O . ALA A 1 93 ? 0.979 20.156 -0.037 1.00 0.00 93 ALA A O 4
ATOM 6008 N N . SER A 1 94 ? 2.074 19.663 -1.953 1.00 0.00 94 SER A N 4
ATOM 6009 C CA . SER A 1 94 ? 2.090 21.036 -2.429 1.00 0.00 94 SER A CA 4
ATOM 6010 C C . SER A 1 94 ? 2.800 21.113 -3.781 1.00 0.00 94 SER A C 4
ATOM 6011 O O . SER A 1 94 ? 2.239 21.618 -4.753 1.00 0.00 94 SER A O 4
ATOM 6019 N N . GLY A 1 95 ? 4.023 20.605 -3.801 1.00 0.00 95 GLY A N 4
ATOM 6020 C CA . GLY A 1 95 ? 4.816 20.610 -5.019 1.00 0.00 95 GLY A CA 4
ATOM 6021 C C . GLY A 1 95 ? 5.396 19.223 -5.302 1.00 0.00 95 GLY A C 4
ATOM 6022 O O . GLY A 1 95 ? 5.550 18.413 -4.389 1.00 0.00 95 GLY A O 4
ATOM 6026 N N . PRO A 1 96 ? 5.710 18.985 -6.604 1.00 0.00 96 PRO A N 4
ATOM 6027 C CA . PRO A 1 96 ? 6.269 17.710 -7.018 1.00 0.00 96 PRO A CA 4
ATOM 6028 C C . PRO A 1 96 ? 7.739 17.596 -6.607 1.00 0.00 96 PRO A C 4
ATOM 6029 O O . PRO A 1 96 ? 8.286 18.507 -5.988 1.00 0.00 96 PRO A O 4
ATOM 6040 N N . SER A 1 97 ? 8.336 16.470 -6.969 1.00 0.00 97 SER A N 4
ATOM 6041 C CA . SER A 1 97 ? 9.731 16.226 -6.645 1.00 0.00 97 SER A CA 4
ATOM 6042 C C . SER A 1 97 ? 10.216 14.955 -7.347 1.00 0.00 97 SER A C 4
ATOM 6043 O O . SER A 1 97 ? 9.431 14.042 -7.597 1.00 0.00 97 SER A O 4
ATOM 6051 N N . SER A 1 98 ? 11.507 14.938 -7.644 1.00 0.00 98 SER A N 4
ATOM 6052 C CA . SER A 1 98 ? 12.106 13.795 -8.312 1.00 0.00 98 SER A CA 4
ATOM 6053 C C . SER A 1 98 ? 13.629 13.938 -8.330 1.00 0.00 98 SER A C 4
ATOM 6054 O O . SER A 1 98 ? 14.190 14.532 -9.250 1.00 0.00 98 SER A O 4
ATOM 6062 N N . GLY A 1 99 ? 14.256 13.384 -7.302 1.00 0.00 99 GLY A N 4
ATOM 6063 C CA . GLY A 1 99 ? 15.703 13.443 -7.188 1.00 0.00 99 GLY A CA 4
ATOM 6064 C C . GLY A 1 99 ? 16.124 14.207 -5.931 1.00 0.00 99 GLY A C 4
ATOM 6065 O O . GLY A 1 99 ? 15.585 15.273 -5.638 1.00 0.00 99 GLY A O 4
ATOM 6069 N N . GLY A 1 1 ? -14.599 -5.164 -0.136 1.00 0.00 1 GLY A N 5
ATOM 6070 C CA . GLY A 1 1 ? -15.307 -5.979 0.837 1.00 0.00 1 GLY A CA 5
ATOM 6071 C C . GLY A 1 1 ? -14.763 -7.409 0.854 1.00 0.00 1 GLY A C 5
ATOM 6072 O O . GLY A 1 1 ? -13.806 -7.705 1.569 1.00 0.00 1 GLY A O 5
ATOM 6076 N N . SER A 1 2 ? -15.395 -8.259 0.058 1.00 0.00 2 SER A N 5
ATOM 6077 C CA . SER A 1 2 ? -14.986 -9.650 -0.027 1.00 0.00 2 SER A CA 5
ATOM 6078 C C . SER A 1 2 ? -14.634 -10.005 -1.473 1.00 0.00 2 SER A C 5
ATOM 6079 O O . SER A 1 2 ? -15.490 -10.459 -2.231 1.00 0.00 2 SER A O 5
ATOM 6087 N N . SER A 1 3 ? -13.372 -9.784 -1.812 1.00 0.00 3 SER A N 5
ATOM 6088 C CA . SER A 1 3 ? -12.897 -10.074 -3.154 1.00 0.00 3 SER A CA 5
ATOM 6089 C C . SER A 1 3 ? -11.530 -10.760 -3.088 1.00 0.00 3 SER A C 5
ATOM 6090 O O . SER A 1 3 ? -10.542 -10.145 -2.691 1.00 0.00 3 SER A O 5
ATOM 6098 N N . GLY A 1 4 ? -11.519 -12.025 -3.482 1.00 0.00 4 GLY A N 5
ATOM 6099 C CA . GLY A 1 4 ? -10.291 -12.800 -3.473 1.00 0.00 4 GLY A CA 5
ATOM 6100 C C . GLY A 1 4 ? -9.884 -13.166 -2.044 1.00 0.00 4 GLY A C 5
ATOM 6101 O O . GLY A 1 4 ? -9.193 -12.398 -1.375 1.00 0.00 4 GLY A O 5
ATOM 6105 N N . SER A 1 5 ? -10.330 -14.338 -1.617 1.00 0.00 5 SER A N 5
ATOM 6106 C CA . SER A 1 5 ? -10.021 -14.815 -0.279 1.00 0.00 5 SER A CA 5
ATOM 6107 C C . SER A 1 5 ? -10.267 -16.322 -0.191 1.00 0.00 5 SER A C 5
ATOM 6108 O O . SER A 1 5 ? -11.285 -16.818 -0.672 1.00 0.00 5 SER A O 5
ATOM 6116 N N . SER A 1 6 ? -9.317 -17.009 0.427 1.00 0.00 6 SER A N 5
ATOM 6117 C CA . SER A 1 6 ? -9.418 -18.450 0.584 1.00 0.00 6 SER A CA 5
ATOM 6118 C C . SER A 1 6 ? -9.471 -19.124 -0.789 1.00 0.00 6 SER A C 5
ATOM 6119 O O . SER A 1 6 ? -9.871 -18.504 -1.773 1.00 0.00 6 SER A O 5
ATOM 6127 N N . GLY A 1 7 ? -9.062 -20.384 -0.810 1.00 0.00 7 GLY A N 5
ATOM 6128 C CA . GLY A 1 7 ? -9.058 -21.149 -2.045 1.00 0.00 7 GLY A CA 5
ATOM 6129 C C . GLY A 1 7 ? -8.134 -22.363 -1.936 1.00 0.00 7 GLY A C 5
ATOM 6130 O O . GLY A 1 7 ? -6.970 -22.299 -2.326 1.00 0.00 7 GLY A O 5
ATOM 6134 N N . MET A 1 8 ? -8.689 -23.442 -1.402 1.00 0.00 8 MET A N 5
ATOM 6135 C CA . MET A 1 8 ? -7.929 -24.669 -1.236 1.00 0.00 8 MET A CA 5
ATOM 6136 C C . MET A 1 8 ? -6.491 -24.370 -0.805 1.00 0.00 8 MET A C 5
ATOM 6137 O O . MET A 1 8 ? -5.613 -24.187 -1.647 1.00 0.00 8 MET A O 5
ATOM 6151 N N . ASP A 1 9 ? -6.296 -24.330 0.504 1.00 0.00 9 ASP A N 5
ATOM 6152 C CA . ASP A 1 9 ? -4.980 -24.057 1.057 1.00 0.00 9 ASP A CA 5
ATOM 6153 C C . ASP A 1 9 ? -4.828 -24.794 2.389 1.00 0.00 9 ASP A C 5
ATOM 6154 O O . ASP A 1 9 ? -5.819 -25.120 3.039 1.00 0.00 9 ASP A O 5
ATOM 6163 N N . MET A 1 10 ? -3.577 -25.037 2.754 1.00 0.00 10 MET A N 5
ATOM 6164 C CA . MET A 1 10 ? -3.282 -25.730 3.997 1.00 0.00 10 MET A CA 5
ATOM 6165 C C . MET A 1 10 ? -3.917 -25.012 5.189 1.00 0.00 10 MET A C 5
ATOM 6166 O O . MET A 1 10 ? -3.376 -24.023 5.683 1.00 0.00 10 MET A O 5
ATOM 6180 N N . GLY A 1 11 ? -5.055 -25.537 5.618 1.00 0.00 11 GLY A N 5
ATOM 6181 C CA . GLY A 1 11 ? -5.770 -24.958 6.743 1.00 0.00 11 GLY A CA 5
ATOM 6182 C C . GLY A 1 11 ? -6.901 -24.047 6.264 1.00 0.00 11 GLY A C 5
ATOM 6183 O O . GLY A 1 11 ? -7.790 -24.485 5.536 1.00 0.00 11 GLY A O 5
ATOM 6187 N N . ASN A 1 12 ? -6.832 -22.795 6.693 1.00 0.00 12 ASN A N 5
ATOM 6188 C CA . ASN A 1 12 ? -7.840 -21.818 6.317 1.00 0.00 12 ASN A CA 5
ATOM 6189 C C . ASN A 1 12 ? -7.227 -20.417 6.363 1.00 0.00 12 ASN A C 5
ATOM 6190 O O . ASN A 1 12 ? -6.490 -20.088 7.291 1.00 0.00 12 ASN A O 5
ATOM 6201 N N . GLN A 1 13 ? -7.556 -19.629 5.350 1.00 0.00 13 GLN A N 5
ATOM 6202 C CA . GLN A 1 13 ? -7.047 -18.271 5.263 1.00 0.00 13 GLN A CA 5
ATOM 6203 C C . GLN A 1 13 ? -5.541 -18.284 4.995 1.00 0.00 13 GLN A C 5
ATOM 6204 O O . GLN A 1 13 ? -4.741 -18.336 5.928 1.00 0.00 13 GLN A O 5
ATOM 6218 N N . HIS A 1 14 ? -5.199 -18.235 3.715 1.00 0.00 14 HIS A N 5
ATOM 6219 C CA . HIS A 1 14 ? -3.803 -18.241 3.313 1.00 0.00 14 HIS A CA 5
ATOM 6220 C C . HIS A 1 14 ? -3.015 -17.259 4.181 1.00 0.00 14 HIS A C 5
ATOM 6221 O O . HIS A 1 14 ? -3.520 -16.194 4.535 1.00 0.00 14 HIS A O 5
ATOM 6235 N N . PRO A 1 15 ? -1.757 -17.661 4.507 1.00 0.00 15 PRO A N 5
ATOM 6236 C CA . PRO A 1 15 ? -0.894 -16.828 5.327 1.00 0.00 15 PRO A CA 5
ATOM 6237 C C . PRO A 1 15 ? -0.345 -15.648 4.522 1.00 0.00 15 PRO A C 5
ATOM 6238 O O . PRO A 1 15 ? 0.149 -14.678 5.095 1.00 0.00 15 PRO A O 5
ATOM 6249 N N . SER A 1 16 ? -0.450 -15.770 3.207 1.00 0.00 16 SER A N 5
ATOM 6250 C CA . SER A 1 16 ? 0.030 -14.726 2.318 1.00 0.00 16 SER A CA 5
ATOM 6251 C C . SER A 1 16 ? -1.094 -13.729 2.027 1.00 0.00 16 SER A C 5
ATOM 6252 O O . SER A 1 16 ? -0.838 -12.615 1.574 1.00 0.00 16 SER A O 5
ATOM 6260 N N . ILE A 1 17 ? -2.315 -14.166 2.301 1.00 0.00 17 ILE A N 5
ATOM 6261 C CA . ILE A 1 17 ? -3.478 -13.326 2.074 1.00 0.00 17 ILE A CA 5
ATOM 6262 C C . ILE A 1 17 ? -3.805 -12.558 3.357 1.00 0.00 17 ILE A C 5
ATOM 6263 O O . ILE A 1 17 ? -3.882 -11.331 3.347 1.00 0.00 17 ILE A O 5
ATOM 6279 N N . SER A 1 18 ? -3.989 -13.313 4.430 1.00 0.00 18 SER A N 5
ATOM 6280 C CA . SER A 1 18 ? -4.306 -12.719 5.717 1.00 0.00 18 SER A CA 5
ATOM 6281 C C . SER A 1 18 ? -3.283 -11.634 6.059 1.00 0.00 18 SER A C 5
ATOM 6282 O O . SER A 1 18 ? -3.560 -10.745 6.862 1.00 0.00 18 SER A O 5
ATOM 6290 N N . ARG A 1 19 ? -2.121 -11.743 5.432 1.00 0.00 19 ARG A N 5
ATOM 6291 C CA . ARG A 1 19 ? -1.055 -10.782 5.660 1.00 0.00 19 ARG A CA 5
ATOM 6292 C C . ARG A 1 19 ? -1.315 -9.502 4.863 1.00 0.00 19 ARG A C 5
ATOM 6293 O O . ARG A 1 19 ? -1.190 -8.400 5.395 1.00 0.00 19 ARG A O 5
ATOM 6314 N N . LEU A 1 20 ? -1.671 -9.691 3.601 1.00 0.00 20 LEU A N 5
ATOM 6315 C CA . LEU A 1 20 ? -1.950 -8.565 2.726 1.00 0.00 20 LEU A CA 5
ATOM 6316 C C . LEU A 1 20 ? -3.143 -7.781 3.275 1.00 0.00 20 LEU A C 5
ATOM 6317 O O . LEU A 1 20 ? -3.118 -6.552 3.314 1.00 0.00 20 LEU A O 5
ATOM 6333 N N . GLN A 1 21 ? -4.160 -8.524 3.686 1.00 0.00 21 GLN A N 5
ATOM 6334 C CA . GLN A 1 21 ? -5.361 -7.914 4.231 1.00 0.00 21 GLN A CA 5
ATOM 6335 C C . GLN A 1 21 ? -4.997 -6.925 5.340 1.00 0.00 21 GLN A C 5
ATOM 6336 O O . GLN A 1 21 ? -5.655 -5.898 5.502 1.00 0.00 21 GLN A O 5
ATOM 6350 N N . GLU A 1 22 ? -3.951 -7.269 6.077 1.00 0.00 22 GLU A N 5
ATOM 6351 C CA . GLU A 1 22 ? -3.492 -6.425 7.166 1.00 0.00 22 GLU A CA 5
ATOM 6352 C C . GLU A 1 22 ? -2.701 -5.235 6.618 1.00 0.00 22 GLU A C 5
ATOM 6353 O O . GLU A 1 22 ? -2.698 -4.159 7.215 1.00 0.00 22 GLU A O 5
ATOM 6365 N N . ILE A 1 23 ? -2.050 -5.468 5.488 1.00 0.00 23 ILE A N 5
ATOM 6366 C CA . ILE A 1 23 ? -1.257 -4.429 4.853 1.00 0.00 23 ILE A CA 5
ATOM 6367 C C . ILE A 1 23 ? -2.184 -3.482 4.089 1.00 0.00 23 ILE A C 5
ATOM 6368 O O . ILE A 1 23 ? -1.954 -2.274 4.056 1.00 0.00 23 ILE A O 5
ATOM 6384 N N . GLN A 1 24 ? -3.212 -4.066 3.492 1.00 0.00 24 GLN A N 5
ATOM 6385 C CA . GLN A 1 24 ? -4.175 -3.289 2.729 1.00 0.00 24 GLN A CA 5
ATOM 6386 C C . GLN A 1 24 ? -4.940 -2.339 3.652 1.00 0.00 24 GLN A C 5
ATOM 6387 O O . GLN A 1 24 ? -4.934 -1.127 3.445 1.00 0.00 24 GLN A O 5
ATOM 6401 N N . ARG A 1 25 ? -5.582 -2.926 4.652 1.00 0.00 25 ARG A N 5
ATOM 6402 C CA . ARG A 1 25 ? -6.351 -2.146 5.608 1.00 0.00 25 ARG A CA 5
ATOM 6403 C C . ARG A 1 25 ? -5.514 -0.979 6.136 1.00 0.00 25 ARG A C 5
ATOM 6404 O O . ARG A 1 25 ? -6.058 0.055 6.521 1.00 0.00 25 ARG A O 5
ATOM 6425 N N . GLU A 1 26 ? -4.205 -1.184 6.138 1.00 0.00 26 GLU A N 5
ATOM 6426 C CA . GLU A 1 26 ? -3.288 -0.162 6.613 1.00 0.00 26 GLU A CA 5
ATOM 6427 C C . GLU A 1 26 ? -3.202 0.984 5.603 1.00 0.00 26 GLU A C 5
ATOM 6428 O O . GLU A 1 26 ? -3.687 2.084 5.865 1.00 0.00 26 GLU A O 5
ATOM 6440 N N . VAL A 1 27 ? -2.582 0.688 4.471 1.00 0.00 27 VAL A N 5
ATOM 6441 C CA . VAL A 1 27 ? -2.426 1.680 3.421 1.00 0.00 27 VAL A CA 5
ATOM 6442 C C . VAL A 1 27 ? -3.784 2.321 3.125 1.00 0.00 27 VAL A C 5
ATOM 6443 O O . VAL A 1 27 ? -3.854 3.490 2.750 1.00 0.00 27 VAL A O 5
ATOM 6456 N N . LYS A 1 28 ? -4.829 1.527 3.306 1.00 0.00 28 LYS A N 5
ATOM 6457 C CA . LYS A 1 28 ? -6.181 2.002 3.064 1.00 0.00 28 LYS A CA 5
ATOM 6458 C C . LYS A 1 28 ? -6.612 2.911 4.216 1.00 0.00 28 LYS A C 5
ATOM 6459 O O . LYS A 1 28 ? -7.318 3.895 4.004 1.00 0.00 28 LYS A O 5
ATOM 6478 N N . ALA A 1 29 ? -6.168 2.549 5.411 1.00 0.00 29 ALA A N 5
ATOM 6479 C CA . ALA A 1 29 ? -6.499 3.319 6.597 1.00 0.00 29 ALA A CA 5
ATOM 6480 C C . ALA A 1 29 ? -5.718 4.635 6.580 1.00 0.00 29 ALA A C 5
ATOM 6481 O O . ALA A 1 29 ? -5.915 5.490 7.442 1.00 0.00 29 ALA A O 5
ATOM 6488 N N . ILE A 1 30 ? -4.848 4.756 5.588 1.00 0.00 30 ILE A N 5
ATOM 6489 C CA . ILE A 1 30 ? -4.036 5.954 5.447 1.00 0.00 30 ILE A CA 5
ATOM 6490 C C . ILE A 1 30 ? -4.257 6.553 4.057 1.00 0.00 30 ILE A C 5
ATOM 6491 O O . ILE A 1 30 ? -3.593 7.518 3.681 1.00 0.00 30 ILE A O 5
ATOM 6507 N N . GLU A 1 31 ? -5.192 5.957 3.332 1.00 0.00 31 GLU A N 5
ATOM 6508 C CA . GLU A 1 31 ? -5.509 6.420 1.992 1.00 0.00 31 GLU A CA 5
ATOM 6509 C C . GLU A 1 31 ? -6.190 7.789 2.051 1.00 0.00 31 GLU A C 5
ATOM 6510 O O . GLU A 1 31 ? -5.877 8.677 1.259 1.00 0.00 31 GLU A O 5
ATOM 6522 N N . PRO A 1 32 ? -7.133 7.921 3.022 1.00 0.00 32 PRO A N 5
ATOM 6523 C CA . PRO A 1 32 ? -7.860 9.167 3.194 1.00 0.00 32 PRO A CA 5
ATOM 6524 C C . PRO A 1 32 ? -6.980 10.229 3.856 1.00 0.00 32 PRO A C 5
ATOM 6525 O O . PRO A 1 32 ? -7.419 11.358 4.073 1.00 0.00 32 PRO A O 5
ATOM 6536 N N . GLN A 1 33 ? -5.753 9.830 4.159 1.00 0.00 33 GLN A N 5
ATOM 6537 C CA . GLN A 1 33 ? -4.807 10.734 4.792 1.00 0.00 33 GLN A CA 5
ATOM 6538 C C . GLN A 1 33 ? -4.029 11.515 3.732 1.00 0.00 33 GLN A C 5
ATOM 6539 O O . GLN A 1 33 ? -3.985 12.744 3.768 1.00 0.00 33 GLN A O 5
ATOM 6553 N N . VAL A 1 34 ? -3.433 10.770 2.812 1.00 0.00 34 VAL A N 5
ATOM 6554 C CA . VAL A 1 34 ? -2.658 11.378 1.743 1.00 0.00 34 VAL A CA 5
ATOM 6555 C C . VAL A 1 34 ? -3.578 12.249 0.885 1.00 0.00 34 VAL A C 5
ATOM 6556 O O . VAL A 1 34 ? -3.187 13.333 0.454 1.00 0.00 34 VAL A O 5
ATOM 6569 N N . VAL A 1 35 ? -4.781 11.742 0.662 1.00 0.00 35 VAL A N 5
ATOM 6570 C CA . VAL A 1 35 ? -5.759 12.461 -0.138 1.00 0.00 35 VAL A CA 5
ATOM 6571 C C . VAL A 1 35 ? -6.020 13.830 0.492 1.00 0.00 35 VAL A C 5
ATOM 6572 O O . VAL A 1 35 ? -6.034 14.845 -0.203 1.00 0.00 35 VAL A O 5
ATOM 6585 N N . GLY A 1 36 ? -6.218 13.816 1.802 1.00 0.00 36 GLY A N 5
ATOM 6586 C CA . GLY A 1 36 ? -6.477 15.044 2.534 1.00 0.00 36 GLY A CA 5
ATOM 6587 C C . GLY A 1 36 ? -5.264 15.449 3.373 1.00 0.00 36 GLY A C 5
ATOM 6588 O O . GLY A 1 36 ? -5.414 16.000 4.462 1.00 0.00 36 GLY A O 5
ATOM 6592 N N . PHE A 1 37 ? -4.088 15.159 2.834 1.00 0.00 37 PHE A N 5
ATOM 6593 C CA . PHE A 1 37 ? -2.850 15.485 3.520 1.00 0.00 37 PHE A CA 5
ATOM 6594 C C . PHE A 1 37 ? -2.402 16.911 3.194 1.00 0.00 37 PHE A C 5
ATOM 6595 O O . PHE A 1 37 ? -2.809 17.477 2.180 1.00 0.00 37 PHE A O 5
ATOM 6612 N N . SER A 1 38 ? -1.569 17.452 4.071 1.00 0.00 38 SER A N 5
ATOM 6613 C CA . SER A 1 38 ? -1.062 18.801 3.889 1.00 0.00 38 SER A CA 5
ATOM 6614 C C . SER A 1 38 ? 0.089 19.063 4.863 1.00 0.00 38 SER A C 5
ATOM 6615 O O . SER A 1 38 ? -0.138 19.304 6.048 1.00 0.00 38 SER A O 5
ATOM 6623 N N . GLY A 1 39 ? 1.300 19.007 4.328 1.00 0.00 39 GLY A N 5
ATOM 6624 C CA . GLY A 1 39 ? 2.486 19.235 5.134 1.00 0.00 39 GLY A CA 5
ATOM 6625 C C . GLY A 1 39 ? 3.738 19.318 4.258 1.00 0.00 39 GLY A C 5
ATOM 6626 O O . GLY A 1 39 ? 4.784 18.776 4.611 1.00 0.00 39 GLY A O 5
ATOM 6630 N N . LEU A 1 40 ? 3.588 20.000 3.132 1.00 0.00 40 LEU A N 5
ATOM 6631 C CA . LEU A 1 40 ? 4.693 20.161 2.203 1.00 0.00 40 LEU A CA 5
ATOM 6632 C C . LEU A 1 40 ? 5.314 18.793 1.914 1.00 0.00 40 LEU A C 5
ATOM 6633 O O . LEU A 1 40 ? 4.851 17.776 2.428 1.00 0.00 40 LEU A O 5
ATOM 6649 N N . SER A 1 41 ? 6.353 18.812 1.092 1.00 0.00 41 SER A N 5
ATOM 6650 C CA . SER A 1 41 ? 7.043 17.585 0.728 1.00 0.00 41 SER A CA 5
ATOM 6651 C C . SER A 1 41 ? 8.375 17.492 1.475 1.00 0.00 41 SER A C 5
ATOM 6652 O O . SER A 1 41 ? 9.250 18.338 1.298 1.00 0.00 41 SER A O 5
ATOM 6660 N N . ASP A 1 42 ? 8.486 16.457 2.294 1.00 0.00 42 ASP A N 5
ATOM 6661 C CA . ASP A 1 42 ? 9.696 16.243 3.069 1.00 0.00 42 ASP A CA 5
ATOM 6662 C C . ASP A 1 42 ? 9.665 17.132 4.313 1.00 0.00 42 ASP A C 5
ATOM 6663 O O . ASP A 1 42 ? 10.700 17.638 4.745 1.00 0.00 42 ASP A O 5
ATOM 6672 N N . ASP A 1 43 ? 8.467 17.296 4.854 1.00 0.00 43 ASP A N 5
ATOM 6673 C CA . ASP A 1 43 ? 8.287 18.117 6.040 1.00 0.00 43 ASP A CA 5
ATOM 6674 C C . ASP A 1 43 ? 7.962 17.216 7.233 1.00 0.00 43 ASP A C 5
ATOM 6675 O O . ASP A 1 43 ? 7.850 16.000 7.085 1.00 0.00 43 ASP A O 5
ATOM 6684 N N . LYS A 1 44 ? 7.820 17.847 8.389 1.00 0.00 44 LYS A N 5
ATOM 6685 C CA . LYS A 1 44 ? 7.511 17.118 9.607 1.00 0.00 44 LYS A CA 5
ATOM 6686 C C . LYS A 1 44 ? 6.060 16.636 9.553 1.00 0.00 44 LYS A C 5
ATOM 6687 O O . LYS A 1 44 ? 5.205 17.146 10.276 1.00 0.00 44 LYS A O 5
ATOM 6706 N N . ASN A 1 45 ? 5.826 15.659 8.689 1.00 0.00 45 ASN A N 5
ATOM 6707 C CA . ASN A 1 45 ? 4.493 15.103 8.532 1.00 0.00 45 ASN A CA 5
ATOM 6708 C C . ASN A 1 45 ? 4.475 14.167 7.321 1.00 0.00 45 ASN A C 5
ATOM 6709 O O . ASN A 1 45 ? 3.985 13.042 7.409 1.00 0.00 45 ASN A O 5
ATOM 6720 N N . TYR A 1 46 ? 5.017 14.665 6.220 1.00 0.00 46 TYR A N 5
ATOM 6721 C CA . TYR A 1 46 ? 5.070 13.888 4.994 1.00 0.00 46 TYR A CA 5
ATOM 6722 C C . TYR A 1 46 ? 5.842 12.584 5.205 1.00 0.00 46 TYR A C 5
ATOM 6723 O O . TYR A 1 46 ? 5.426 11.528 4.731 1.00 0.00 46 TYR A O 5
ATOM 6741 N N . LYS A 1 47 ? 6.954 12.700 5.916 1.00 0.00 47 LYS A N 5
ATOM 6742 C CA . LYS A 1 47 ? 7.788 11.543 6.195 1.00 0.00 47 LYS A CA 5
ATOM 6743 C C . LYS A 1 47 ? 6.909 10.395 6.694 1.00 0.00 47 LYS A C 5
ATOM 6744 O O . LYS A 1 47 ? 6.792 9.365 6.032 1.00 0.00 47 LYS A O 5
ATOM 6763 N N . ARG A 1 48 ? 6.315 10.610 7.859 1.00 0.00 48 ARG A N 5
ATOM 6764 C CA . ARG A 1 48 ? 5.450 9.605 8.454 1.00 0.00 48 ARG A CA 5
ATOM 6765 C C . ARG A 1 48 ? 4.571 8.958 7.382 1.00 0.00 48 ARG A C 5
ATOM 6766 O O . ARG A 1 48 ? 4.732 7.779 7.071 1.00 0.00 48 ARG A O 5
ATOM 6787 N N . LEU A 1 49 ? 3.661 9.758 6.845 1.00 0.00 49 LEU A N 5
ATOM 6788 C CA . LEU A 1 49 ? 2.757 9.277 5.814 1.00 0.00 49 LEU A CA 5
ATOM 6789 C C . LEU A 1 49 ? 3.543 8.439 4.804 1.00 0.00 49 LEU A C 5
ATOM 6790 O O . LEU A 1 49 ? 3.323 7.234 4.687 1.00 0.00 49 LEU A O 5
ATOM 6806 N N . GLU A 1 50 ? 4.442 9.110 4.098 1.00 0.00 50 GLU A N 5
ATOM 6807 C CA . GLU A 1 50 ? 5.261 8.442 3.101 1.00 0.00 50 GLU A CA 5
ATOM 6808 C C . GLU A 1 50 ? 5.804 7.124 3.657 1.00 0.00 50 GLU A C 5
ATOM 6809 O O . GLU A 1 50 ? 5.663 6.076 3.030 1.00 0.00 50 GLU A O 5
ATOM 6821 N N . ARG A 1 51 ? 6.415 7.220 4.829 1.00 0.00 51 ARG A N 5
ATOM 6822 C CA . ARG A 1 51 ? 6.981 6.049 5.477 1.00 0.00 51 ARG A CA 5
ATOM 6823 C C . ARG A 1 51 ? 5.930 4.941 5.581 1.00 0.00 51 ARG A C 5
ATOM 6824 O O . ARG A 1 51 ? 6.145 3.830 5.100 1.00 0.00 51 ARG A O 5
ATOM 6845 N N . ILE A 1 52 ? 4.817 5.283 6.213 1.00 0.00 52 ILE A N 5
ATOM 6846 C CA . ILE A 1 52 ? 3.733 4.331 6.387 1.00 0.00 52 ILE A CA 5
ATOM 6847 C C . ILE A 1 52 ? 3.553 3.529 5.097 1.00 0.00 52 ILE A C 5
ATOM 6848 O O . ILE A 1 52 ? 3.385 2.311 5.137 1.00 0.00 52 ILE A O 5
ATOM 6864 N N . LEU A 1 53 ? 3.594 4.244 3.982 1.00 0.00 53 LEU A N 5
ATOM 6865 C CA . LEU A 1 53 ? 3.437 3.614 2.683 1.00 0.00 53 LEU A CA 5
ATOM 6866 C C . LEU A 1 53 ? 4.686 2.789 2.367 1.00 0.00 53 LEU A C 5
ATOM 6867 O O . LEU A 1 53 ? 4.591 1.598 2.076 1.00 0.00 53 LEU A O 5
ATOM 6883 N N . THR A 1 54 ? 5.829 3.455 2.434 1.00 0.00 54 THR A N 5
ATOM 6884 C CA . THR A 1 54 ? 7.096 2.799 2.159 1.00 0.00 54 THR A CA 5
ATOM 6885 C C . THR A 1 54 ? 7.218 1.512 2.978 1.00 0.00 54 THR A C 5
ATOM 6886 O O . THR A 1 54 ? 7.701 0.497 2.477 1.00 0.00 54 THR A O 5
ATOM 6897 N N . LYS A 1 55 ? 6.774 1.596 4.223 1.00 0.00 55 LYS A N 5
ATOM 6898 C CA . LYS A 1 55 ? 6.827 0.451 5.116 1.00 0.00 55 LYS A CA 5
ATOM 6899 C C . LYS A 1 55 ? 5.934 -0.663 4.565 1.00 0.00 55 LYS A C 5
ATOM 6900 O O . LYS A 1 55 ? 6.427 -1.708 4.145 1.00 0.00 55 LYS A O 5
ATOM 6919 N N . GLN A 1 56 ? 4.636 -0.400 4.584 1.00 0.00 56 GLN A N 5
ATOM 6920 C CA . GLN A 1 56 ? 3.669 -1.367 4.091 1.00 0.00 56 GLN A CA 5
ATOM 6921 C C . GLN A 1 56 ? 4.141 -1.959 2.761 1.00 0.00 56 GLN A C 5
ATOM 6922 O O . GLN A 1 56 ? 4.084 -3.171 2.563 1.00 0.00 56 GLN A O 5
ATOM 6936 N N . LEU A 1 57 ? 4.597 -1.075 1.885 1.00 0.00 57 LEU A N 5
ATOM 6937 C CA . LEU A 1 57 ? 5.078 -1.495 0.580 1.00 0.00 57 LEU A CA 5
ATOM 6938 C C . LEU A 1 57 ? 6.148 -2.574 0.759 1.00 0.00 57 LEU A C 5
ATOM 6939 O O . LEU A 1 57 ? 6.015 -3.678 0.233 1.00 0.00 57 LEU A O 5
ATOM 6955 N N . PHE A 1 58 ? 7.185 -2.217 1.503 1.00 0.00 58 PHE A N 5
ATOM 6956 C CA . PHE A 1 58 ? 8.277 -3.141 1.757 1.00 0.00 58 PHE A CA 5
ATOM 6957 C C . PHE A 1 58 ? 7.747 -4.510 2.189 1.00 0.00 58 PHE A C 5
ATOM 6958 O O . PHE A 1 58 ? 8.400 -5.529 1.970 1.00 0.00 58 PHE A O 5
ATOM 6975 N N . GLU A 1 59 ? 6.569 -4.489 2.796 1.00 0.00 59 GLU A N 5
ATOM 6976 C CA . GLU A 1 59 ? 5.945 -5.716 3.260 1.00 0.00 59 GLU A CA 5
ATOM 6977 C C . GLU A 1 59 ? 5.276 -6.445 2.093 1.00 0.00 59 GLU A C 5
ATOM 6978 O O . GLU A 1 59 ? 5.207 -7.673 2.082 1.00 0.00 59 GLU A O 5
ATOM 6990 N N . ILE A 1 60 ? 4.800 -5.658 1.140 1.00 0.00 60 ILE A N 5
ATOM 6991 C CA . ILE A 1 60 ? 4.139 -6.214 -0.029 1.00 0.00 60 ILE A CA 5
ATOM 6992 C C . ILE A 1 60 ? 5.136 -7.065 -0.818 1.00 0.00 60 ILE A C 5
ATOM 6993 O O . ILE A 1 60 ? 4.845 -8.208 -1.163 1.00 0.00 60 ILE A O 5
ATOM 7009 N N . ASP A 1 61 ? 6.293 -6.473 -1.079 1.00 0.00 61 ASP A N 5
ATOM 7010 C CA . ASP A 1 61 ? 7.335 -7.162 -1.820 1.00 0.00 61 ASP A CA 5
ATOM 7011 C C . ASP A 1 61 ? 7.760 -8.414 -1.050 1.00 0.00 61 ASP A C 5
ATOM 7012 O O . ASP A 1 61 ? 8.256 -9.372 -1.641 1.00 0.00 61 ASP A O 5
ATOM 7021 N N . SER A 1 62 ? 7.551 -8.365 0.257 1.00 0.00 62 SER A N 5
ATOM 7022 C CA . SER A 1 62 ? 7.907 -9.483 1.114 1.00 0.00 62 SER A CA 5
ATOM 7023 C C . SER A 1 62 ? 6.892 -10.616 0.945 1.00 0.00 62 SER A C 5
ATOM 7024 O O . SER A 1 62 ? 7.272 -11.775 0.785 1.00 0.00 62 SER A O 5
ATOM 7032 N N . VAL A 1 63 ? 5.622 -10.240 0.985 1.00 0.00 63 VAL A N 5
ATOM 7033 C CA . VAL A 1 63 ? 4.550 -11.210 0.838 1.00 0.00 63 VAL A CA 5
ATOM 7034 C C . VAL A 1 63 ? 4.871 -12.145 -0.330 1.00 0.00 63 VAL A C 5
ATOM 7035 O O . VAL A 1 63 ? 4.946 -11.707 -1.477 1.00 0.00 63 VAL A O 5
ATOM 7048 N N . ASP A 1 64 ? 5.051 -13.415 0.002 1.00 0.00 64 ASP A N 5
ATOM 7049 C CA . ASP A 1 64 ? 5.362 -14.415 -1.005 1.00 0.00 64 ASP A CA 5
ATOM 7050 C C . ASP A 1 64 ? 4.119 -14.678 -1.857 1.00 0.00 64 ASP A C 5
ATOM 7051 O O . ASP A 1 64 ? 3.009 -14.312 -1.472 1.00 0.00 64 ASP A O 5
ATOM 7060 N N . THR A 1 65 ? 4.346 -15.310 -2.999 1.00 0.00 65 THR A N 5
ATOM 7061 C CA . THR A 1 65 ? 3.258 -15.627 -3.908 1.00 0.00 65 THR A CA 5
ATOM 7062 C C . THR A 1 65 ? 3.309 -17.103 -4.308 1.00 0.00 65 THR A C 5
ATOM 7063 O O . THR A 1 65 ? 2.328 -17.828 -4.146 1.00 0.00 65 THR A O 5
ATOM 7074 N N . GLU A 1 66 ? 4.461 -17.503 -4.824 1.00 0.00 66 GLU A N 5
ATOM 7075 C CA . GLU A 1 66 ? 4.653 -18.880 -5.248 1.00 0.00 66 GLU A CA 5
ATOM 7076 C C . GLU A 1 66 ? 3.843 -19.163 -6.515 1.00 0.00 66 GLU A C 5
ATOM 7077 O O . GLU A 1 66 ? 3.351 -20.274 -6.706 1.00 0.00 66 GLU A O 5
ATOM 7089 N N . GLY A 1 67 ? 3.729 -18.138 -7.347 1.00 0.00 67 GLY A N 5
ATOM 7090 C CA . GLY A 1 67 ? 2.987 -18.262 -8.590 1.00 0.00 67 GLY A CA 5
ATOM 7091 C C . GLY A 1 67 ? 1.649 -18.968 -8.361 1.00 0.00 67 GLY A C 5
ATOM 7092 O O . GLY A 1 67 ? 1.419 -20.056 -8.886 1.00 0.00 67 GLY A O 5
ATOM 7096 N N . LYS A 1 68 ? 0.800 -18.319 -7.577 1.00 0.00 68 LYS A N 5
ATOM 7097 C CA . LYS A 1 68 ? -0.509 -18.871 -7.272 1.00 0.00 68 LYS A CA 5
ATOM 7098 C C . LYS A 1 68 ? -1.585 -18.027 -7.958 1.00 0.00 68 LYS A C 5
ATOM 7099 O O . LYS A 1 68 ? -2.647 -18.538 -8.312 1.00 0.00 68 LYS A O 5
ATOM 7118 N N . GLY A 1 69 ? -1.273 -16.751 -8.126 1.00 0.00 69 GLY A N 5
ATOM 7119 C CA . GLY A 1 69 ? -2.201 -15.832 -8.764 1.00 0.00 69 GLY A CA 5
ATOM 7120 C C . GLY A 1 69 ? -3.085 -15.138 -7.726 1.00 0.00 69 GLY A C 5
ATOM 7121 O O . GLY A 1 69 ? -3.016 -13.921 -7.560 1.00 0.00 69 GLY A O 5
ATOM 7125 N N . ASP A 1 70 ? -3.897 -15.941 -7.055 1.00 0.00 70 ASP A N 5
ATOM 7126 C CA . ASP A 1 70 ? -4.794 -15.420 -6.038 1.00 0.00 70 ASP A CA 5
ATOM 7127 C C . ASP A 1 70 ? -4.071 -14.340 -5.231 1.00 0.00 70 ASP A C 5
ATOM 7128 O O . ASP A 1 70 ? -4.648 -13.300 -4.921 1.00 0.00 70 ASP A O 5
ATOM 7137 N N . ILE A 1 71 ? -2.816 -14.626 -4.913 1.00 0.00 71 ILE A N 5
ATOM 7138 C CA . ILE A 1 71 ? -2.008 -13.693 -4.147 1.00 0.00 71 ILE A CA 5
ATOM 7139 C C . ILE A 1 71 ? -1.282 -12.747 -5.106 1.00 0.00 71 ILE A C 5
ATOM 7140 O O . ILE A 1 71 ? -1.341 -11.529 -4.946 1.00 0.00 71 ILE A O 5
ATOM 7156 N N . GLN A 1 72 ? -0.615 -13.343 -6.083 1.00 0.00 72 GLN A N 5
ATOM 7157 C CA . GLN A 1 72 ? 0.121 -12.569 -7.069 1.00 0.00 72 GLN A CA 5
ATOM 7158 C C . GLN A 1 72 ? -0.731 -11.400 -7.569 1.00 0.00 72 GLN A C 5
ATOM 7159 O O . GLN A 1 72 ? -0.200 -10.351 -7.931 1.00 0.00 72 GLN A O 5
ATOM 7173 N N . GLN A 1 73 ? -2.037 -11.620 -7.572 1.00 0.00 73 GLN A N 5
ATOM 7174 C CA . GLN A 1 73 ? -2.967 -10.598 -8.022 1.00 0.00 73 GLN A CA 5
ATOM 7175 C C . GLN A 1 73 ? -3.126 -9.517 -6.951 1.00 0.00 73 GLN A C 5
ATOM 7176 O O . GLN A 1 73 ? -2.937 -8.333 -7.227 1.00 0.00 73 GLN A O 5
ATOM 7190 N N . ALA A 1 74 ? -3.471 -9.963 -5.752 1.00 0.00 74 ALA A N 5
ATOM 7191 C CA . ALA A 1 74 ? -3.657 -9.048 -4.639 1.00 0.00 74 ALA A CA 5
ATOM 7192 C C . ALA A 1 74 ? -2.356 -8.284 -4.388 1.00 0.00 74 ALA A C 5
ATOM 7193 O O . ALA A 1 74 ? -2.337 -7.055 -4.419 1.00 0.00 74 ALA A O 5
ATOM 7200 N N . ARG A 1 75 ? -1.298 -9.045 -4.146 1.00 0.00 75 ARG A N 5
ATOM 7201 C CA . ARG A 1 75 ? 0.005 -8.455 -3.890 1.00 0.00 75 ARG A CA 5
ATOM 7202 C C . ARG A 1 75 ? 0.328 -7.401 -4.952 1.00 0.00 75 ARG A C 5
ATOM 7203 O O . ARG A 1 75 ? 0.485 -6.223 -4.635 1.00 0.00 75 ARG A O 5
ATOM 7224 N N . LYS A 1 76 ? 0.417 -7.863 -6.190 1.00 0.00 76 LYS A N 5
ATOM 7225 C CA . LYS A 1 76 ? 0.719 -6.975 -7.300 1.00 0.00 76 LYS A CA 5
ATOM 7226 C C . LYS A 1 76 ? -0.310 -5.843 -7.336 1.00 0.00 76 LYS A C 5
ATOM 7227 O O . LYS A 1 76 ? -0.023 -4.754 -7.831 1.00 0.00 76 LYS A O 5
ATOM 7246 N N . ARG A 1 77 ? -1.487 -6.139 -6.805 1.00 0.00 77 ARG A N 5
ATOM 7247 C CA . ARG A 1 77 ? -2.559 -5.159 -6.769 1.00 0.00 77 ARG A CA 5
ATOM 7248 C C . ARG A 1 77 ? -2.345 -4.179 -5.614 1.00 0.00 77 ARG A C 5
ATOM 7249 O O . ARG A 1 77 ? -2.829 -3.049 -5.657 1.00 0.00 77 ARG A O 5
ATOM 7270 N N . ALA A 1 78 ? -1.621 -4.648 -4.609 1.00 0.00 78 ALA A N 5
ATOM 7271 C CA . ALA A 1 78 ? -1.337 -3.827 -3.444 1.00 0.00 78 ALA A CA 5
ATOM 7272 C C . ALA A 1 78 ? -0.023 -3.075 -3.664 1.00 0.00 78 ALA A C 5
ATOM 7273 O O . ALA A 1 78 ? 0.177 -1.993 -3.113 1.00 0.00 78 ALA A O 5
ATOM 7280 N N . ALA A 1 79 ? 0.839 -3.676 -4.471 1.00 0.00 79 ALA A N 5
ATOM 7281 C CA . ALA A 1 79 ? 2.128 -3.076 -4.771 1.00 0.00 79 ALA A CA 5
ATOM 7282 C C . ALA A 1 79 ? 1.919 -1.840 -5.647 1.00 0.00 79 ALA A C 5
ATOM 7283 O O . ALA A 1 79 ? 2.801 -0.988 -5.746 1.00 0.00 79 ALA A O 5
ATOM 7290 N N . GLN A 1 80 ? 0.746 -1.779 -6.260 1.00 0.00 80 GLN A N 5
ATOM 7291 C CA . GLN A 1 80 ? 0.410 -0.661 -7.124 1.00 0.00 80 GLN A CA 5
ATOM 7292 C C . GLN A 1 80 ? -0.415 0.374 -6.356 1.00 0.00 80 GLN A C 5
ATOM 7293 O O . GLN A 1 80 ? -0.179 1.575 -6.479 1.00 0.00 80 GLN A O 5
ATOM 7307 N N . GLU A 1 81 ? -1.365 -0.129 -5.582 1.00 0.00 81 GLU A N 5
ATOM 7308 C CA . GLU A 1 81 ? -2.225 0.737 -4.794 1.00 0.00 81 GLU A CA 5
ATOM 7309 C C . GLU A 1 81 ? -1.384 1.660 -3.910 1.00 0.00 81 GLU A C 5
ATOM 7310 O O . GLU A 1 81 ? -1.464 2.882 -4.029 1.00 0.00 81 GLU A O 5
ATOM 7322 N N . THR A 1 82 ? -0.596 1.040 -3.044 1.00 0.00 82 THR A N 5
ATOM 7323 C CA . THR A 1 82 ? 0.259 1.790 -2.140 1.00 0.00 82 THR A CA 5
ATOM 7324 C C . THR A 1 82 ? 1.032 2.865 -2.907 1.00 0.00 82 THR A C 5
ATOM 7325 O O . THR A 1 82 ? 0.917 4.052 -2.604 1.00 0.00 82 THR A O 5
ATOM 7336 N N . GLU A 1 83 ? 1.802 2.411 -3.885 1.00 0.00 83 GLU A N 5
ATOM 7337 C CA . GLU A 1 83 ? 2.593 3.320 -4.698 1.00 0.00 83 GLU A CA 5
ATOM 7338 C C . GLU A 1 83 ? 1.692 4.371 -5.349 1.00 0.00 83 GLU A C 5
ATOM 7339 O O . GLU A 1 83 ? 2.129 5.491 -5.611 1.00 0.00 83 GLU A O 5
ATOM 7351 N N . ARG A 1 84 ? 0.452 3.973 -5.592 1.00 0.00 84 ARG A N 5
ATOM 7352 C CA . ARG A 1 84 ? -0.514 4.867 -6.207 1.00 0.00 84 ARG A CA 5
ATOM 7353 C C . ARG A 1 84 ? -0.755 6.085 -5.313 1.00 0.00 84 ARG A C 5
ATOM 7354 O O . ARG A 1 84 ? -0.828 7.212 -5.801 1.00 0.00 84 ARG A O 5
ATOM 7375 N N . LEU A 1 85 ? -0.871 5.817 -4.021 1.00 0.00 85 LEU A N 5
ATOM 7376 C CA . LEU A 1 85 ? -1.103 6.877 -3.055 1.00 0.00 85 LEU A CA 5
ATOM 7377 C C . LEU A 1 85 ? 0.197 7.655 -2.837 1.00 0.00 85 LEU A C 5
ATOM 7378 O O . LEU A 1 85 ? 0.213 8.882 -2.931 1.00 0.00 85 LEU A O 5
ATOM 7394 N N . LEU A 1 86 ? 1.254 6.911 -2.551 1.00 0.00 86 LEU A N 5
ATOM 7395 C CA . LEU A 1 86 ? 2.555 7.515 -2.320 1.00 0.00 86 LEU A CA 5
ATOM 7396 C C . LEU A 1 86 ? 2.768 8.655 -3.318 1.00 0.00 86 LEU A C 5
ATOM 7397 O O . LEU A 1 86 ? 3.420 9.648 -3.002 1.00 0.00 86 LEU A O 5
ATOM 7413 N N . LYS A 1 87 ? 2.205 8.472 -4.504 1.00 0.00 87 LYS A N 5
ATOM 7414 C CA . LYS A 1 87 ? 2.326 9.472 -5.551 1.00 0.00 87 LYS A CA 5
ATOM 7415 C C . LYS A 1 87 ? 1.523 10.714 -5.159 1.00 0.00 87 LYS A C 5
ATOM 7416 O O . LYS A 1 87 ? 2.064 11.818 -5.109 1.00 0.00 87 LYS A O 5
ATOM 7435 N N . GLU A 1 88 ? 0.245 10.493 -4.889 1.00 0.00 88 GLU A N 5
ATOM 7436 C CA . GLU A 1 88 ? -0.638 11.581 -4.503 1.00 0.00 88 GLU A CA 5
ATOM 7437 C C . GLU A 1 88 ? -0.072 12.317 -3.287 1.00 0.00 88 GLU A C 5
ATOM 7438 O O . GLU A 1 88 ? -0.316 13.509 -3.110 1.00 0.00 88 GLU A O 5
ATOM 7450 N N . LEU A 1 89 ? 0.673 11.575 -2.480 1.00 0.00 89 LEU A N 5
ATOM 7451 C CA . LEU A 1 89 ? 1.276 12.143 -1.286 1.00 0.00 89 LEU A CA 5
ATOM 7452 C C . LEU A 1 89 ? 2.097 13.375 -1.670 1.00 0.00 89 LEU A C 5
ATOM 7453 O O . LEU A 1 89 ? 1.842 14.474 -1.180 1.00 0.00 89 LEU A O 5
ATOM 7469 N N . GLU A 1 90 ? 3.066 13.151 -2.545 1.00 0.00 90 GLU A N 5
ATOM 7470 C CA . GLU A 1 90 ? 3.927 14.229 -3.001 1.00 0.00 90 GLU A CA 5
ATOM 7471 C C . GLU A 1 90 ? 3.086 15.434 -3.429 1.00 0.00 90 GLU A C 5
ATOM 7472 O O . GLU A 1 90 ? 3.289 16.543 -2.937 1.00 0.00 90 GLU A O 5
ATOM 7484 N N . GLN A 1 91 ? 2.160 15.176 -4.340 1.00 0.00 91 GLN A N 5
ATOM 7485 C CA . GLN A 1 91 ? 1.288 16.225 -4.840 1.00 0.00 91 GLN A CA 5
ATOM 7486 C C . GLN A 1 91 ? 0.478 16.832 -3.693 1.00 0.00 91 GLN A C 5
ATOM 7487 O O . GLN A 1 91 ? 0.659 17.999 -3.349 1.00 0.00 91 GLN A O 5
ATOM 7501 N N . ASN A 1 92 ? -0.400 16.013 -3.132 1.00 0.00 92 ASN A N 5
ATOM 7502 C CA . ASN A 1 92 ? -1.239 16.454 -2.031 1.00 0.00 92 ASN A CA 5
ATOM 7503 C C . ASN A 1 92 ? -0.407 17.309 -1.073 1.00 0.00 92 ASN A C 5
ATOM 7504 O O . ASN A 1 92 ? -0.899 18.298 -0.531 1.00 0.00 92 ASN A O 5
ATOM 7515 N N . ALA A 1 93 ? 0.839 16.897 -0.893 1.00 0.00 93 ALA A N 5
ATOM 7516 C CA . ALA A 1 93 ? 1.744 17.613 -0.010 1.00 0.00 93 ALA A CA 5
ATOM 7517 C C . ALA A 1 93 ? 1.541 19.119 -0.190 1.00 0.00 93 ALA A C 5
ATOM 7518 O O . ALA A 1 93 ? 0.965 19.779 0.673 1.00 0.00 93 ALA A O 5
ATOM 7525 N N . SER A 1 94 ? 2.026 19.617 -1.318 1.00 0.00 94 SER A N 5
ATOM 7526 C CA . SER A 1 94 ? 1.905 21.033 -1.623 1.00 0.00 94 SER A CA 5
ATOM 7527 C C . SER A 1 94 ? 2.502 21.324 -3.001 1.00 0.00 94 SER A C 5
ATOM 7528 O O . SER A 1 94 ? 1.975 22.146 -3.749 1.00 0.00 94 SER A O 5
ATOM 7536 N N . GLY A 1 95 ? 3.594 20.633 -3.296 1.00 0.00 95 GLY A N 5
ATOM 7537 C CA . GLY A 1 95 ? 4.268 20.808 -4.572 1.00 0.00 95 GLY A CA 5
ATOM 7538 C C . GLY A 1 95 ? 4.670 22.268 -4.784 1.00 0.00 95 GLY A C 5
ATOM 7539 O O . GLY A 1 95 ? 4.104 23.168 -4.165 1.00 0.00 95 GLY A O 5
ATOM 7543 N N . PRO A 1 96 ? 5.670 22.464 -5.684 1.00 0.00 96 PRO A N 5
ATOM 7544 C CA . PRO A 1 96 ? 6.155 23.800 -5.986 1.00 0.00 96 PRO A CA 5
ATOM 7545 C C . PRO A 1 96 ? 5.163 24.556 -6.873 1.00 0.00 96 PRO A C 5
ATOM 7546 O O . PRO A 1 96 ? 5.268 24.521 -8.098 1.00 0.00 96 PRO A O 5
ATOM 7557 N N . SER A 1 97 ? 4.222 25.221 -6.219 1.00 0.00 97 SER A N 5
ATOM 7558 C CA . SER A 1 97 ? 3.212 25.984 -6.932 1.00 0.00 97 SER A CA 5
ATOM 7559 C C . SER A 1 97 ? 2.655 25.158 -8.093 1.00 0.00 97 SER A C 5
ATOM 7560 O O . SER A 1 97 ? 3.129 25.269 -9.222 1.00 0.00 97 SER A O 5
ATOM 7568 N N . SER A 1 98 ? 1.656 24.347 -7.774 1.00 0.00 98 SER A N 5
ATOM 7569 C CA . SER A 1 98 ? 1.029 23.502 -8.776 1.00 0.00 98 SER A CA 5
ATOM 7570 C C . SER A 1 98 ? 0.524 24.358 -9.940 1.00 0.00 98 SER A C 5
ATOM 7571 O O . SER A 1 98 ? 0.904 24.137 -11.089 1.00 0.00 98 SER A O 5
ATOM 7579 N N . GLY A 1 99 ? -0.326 25.317 -9.602 1.00 0.00 99 GLY A N 5
ATOM 7580 C CA . GLY A 1 99 ? -0.887 26.207 -10.605 1.00 0.00 99 GLY A CA 5
ATOM 7581 C C . GLY A 1 99 ? -2.228 25.679 -11.117 1.00 0.00 99 GLY A C 5
ATOM 7582 O O . GLY A 1 99 ? -3.056 25.214 -10.335 1.00 0.00 99 GLY A O 5
ATOM 7586 N N . GLY A 1 1 ? -25.283 3.157 -13.808 1.00 0.00 1 GLY A N 6
ATOM 7587 C CA . GLY A 1 1 ? -25.130 1.722 -13.636 1.00 0.00 1 GLY A CA 6
ATOM 7588 C C . GLY A 1 1 ? -24.562 1.393 -12.254 1.00 0.00 1 GLY A C 6
ATOM 7589 O O . GLY A 1 1 ? -24.458 2.269 -11.397 1.00 0.00 1 GLY A O 6
ATOM 7593 N N . SER A 1 2 ? -24.209 0.128 -12.081 1.00 0.00 2 SER A N 6
ATOM 7594 C CA . SER A 1 2 ? -23.654 -0.328 -10.817 1.00 0.00 2 SER A CA 6
ATOM 7595 C C . SER A 1 2 ? -23.236 -1.795 -10.928 1.00 0.00 2 SER A C 6
ATOM 7596 O O . SER A 1 2 ? -23.889 -2.580 -11.615 1.00 0.00 2 SER A O 6
ATOM 7604 N N . SER A 1 3 ? -22.150 -2.121 -10.243 1.00 0.00 3 SER A N 6
ATOM 7605 C CA . SER A 1 3 ? -21.637 -3.481 -10.256 1.00 0.00 3 SER A CA 6
ATOM 7606 C C . SER A 1 3 ? -20.811 -3.740 -8.995 1.00 0.00 3 SER A C 6
ATOM 7607 O O . SER A 1 3 ? -19.977 -2.920 -8.615 1.00 0.00 3 SER A O 6
ATOM 7615 N N . GLY A 1 4 ? -21.072 -4.885 -8.380 1.00 0.00 4 GLY A N 6
ATOM 7616 C CA . GLY A 1 4 ? -20.363 -5.263 -7.170 1.00 0.00 4 GLY A CA 6
ATOM 7617 C C . GLY A 1 4 ? -19.557 -6.546 -7.384 1.00 0.00 4 GLY A C 6
ATOM 7618 O O . GLY A 1 4 ? -18.644 -6.579 -8.208 1.00 0.00 4 GLY A O 6
ATOM 7622 N N . SER A 1 5 ? -19.924 -7.570 -6.629 1.00 0.00 5 SER A N 6
ATOM 7623 C CA . SER A 1 5 ? -19.246 -8.852 -6.726 1.00 0.00 5 SER A CA 6
ATOM 7624 C C . SER A 1 5 ? -17.762 -8.686 -6.392 1.00 0.00 5 SER A C 6
ATOM 7625 O O . SER A 1 5 ? -16.998 -8.150 -7.193 1.00 0.00 5 SER A O 6
ATOM 7633 N N . SER A 1 6 ? -17.399 -9.156 -5.207 1.00 0.00 6 SER A N 6
ATOM 7634 C CA . SER A 1 6 ? -16.020 -9.066 -4.758 1.00 0.00 6 SER A CA 6
ATOM 7635 C C . SER A 1 6 ? -15.746 -10.133 -3.696 1.00 0.00 6 SER A C 6
ATOM 7636 O O . SER A 1 6 ? -15.957 -9.899 -2.507 1.00 0.00 6 SER A O 6
ATOM 7644 N N . GLY A 1 7 ? -15.280 -11.281 -4.163 1.00 0.00 7 GLY A N 6
ATOM 7645 C CA . GLY A 1 7 ? -14.974 -12.385 -3.268 1.00 0.00 7 GLY A CA 6
ATOM 7646 C C . GLY A 1 7 ? -14.925 -13.711 -4.030 1.00 0.00 7 GLY A C 6
ATOM 7647 O O . GLY A 1 7 ? -15.354 -13.786 -5.180 1.00 0.00 7 GLY A O 6
ATOM 7651 N N . MET A 1 8 ? -14.399 -14.724 -3.357 1.00 0.00 8 MET A N 6
ATOM 7652 C CA . MET A 1 8 ? -14.288 -16.043 -3.956 1.00 0.00 8 MET A CA 6
ATOM 7653 C C . MET A 1 8 ? -14.131 -17.121 -2.882 1.00 0.00 8 MET A C 6
ATOM 7654 O O . MET A 1 8 ? -13.806 -16.818 -1.735 1.00 0.00 8 MET A O 6
ATOM 7668 N N . ASP A 1 9 ? -14.369 -18.359 -3.292 1.00 0.00 9 ASP A N 6
ATOM 7669 C CA . ASP A 1 9 ? -14.258 -19.484 -2.379 1.00 0.00 9 ASP A CA 6
ATOM 7670 C C . ASP A 1 9 ? -12.810 -19.604 -1.899 1.00 0.00 9 ASP A C 6
ATOM 7671 O O . ASP A 1 9 ? -11.906 -19.845 -2.697 1.00 0.00 9 ASP A O 6
ATOM 7680 N N . MET A 1 10 ? -12.636 -19.432 -0.596 1.00 0.00 10 MET A N 6
ATOM 7681 C CA . MET A 1 10 ? -11.314 -19.518 -0.001 1.00 0.00 10 MET A CA 6
ATOM 7682 C C . MET A 1 10 ? -11.306 -20.494 1.178 1.00 0.00 10 MET A C 6
ATOM 7683 O O . MET A 1 10 ? -11.748 -20.152 2.274 1.00 0.00 10 MET A O 6
ATOM 7697 N N . GLY A 1 11 ? -10.801 -21.689 0.913 1.00 0.00 11 GLY A N 6
ATOM 7698 C CA . GLY A 1 11 ? -10.730 -22.716 1.938 1.00 0.00 11 GLY A CA 6
ATOM 7699 C C . GLY A 1 11 ? -9.698 -22.353 3.008 1.00 0.00 11 GLY A C 6
ATOM 7700 O O . GLY A 1 11 ? -10.038 -21.748 4.024 1.00 0.00 11 GLY A O 6
ATOM 7704 N N . ASN A 1 12 ? -8.458 -22.738 2.744 1.00 0.00 12 ASN A N 6
ATOM 7705 C CA . ASN A 1 12 ? -7.375 -22.461 3.671 1.00 0.00 12 ASN A CA 6
ATOM 7706 C C . ASN A 1 12 ? -6.977 -20.988 3.558 1.00 0.00 12 ASN A C 6
ATOM 7707 O O . ASN A 1 12 ? -6.691 -20.501 2.465 1.00 0.00 12 ASN A O 6
ATOM 7718 N N . GLN A 1 13 ? -6.971 -20.320 4.702 1.00 0.00 13 GLN A N 6
ATOM 7719 C CA . GLN A 1 13 ? -6.612 -18.912 4.745 1.00 0.00 13 GLN A CA 6
ATOM 7720 C C . GLN A 1 13 ? -5.100 -18.745 4.586 1.00 0.00 13 GLN A C 6
ATOM 7721 O O . GLN A 1 13 ? -4.372 -18.682 5.576 1.00 0.00 13 GLN A O 6
ATOM 7735 N N . HIS A 1 14 ? -4.672 -18.676 3.334 1.00 0.00 14 HIS A N 6
ATOM 7736 C CA . HIS A 1 14 ? -3.259 -18.517 3.033 1.00 0.00 14 HIS A CA 6
ATOM 7737 C C . HIS A 1 14 ? -2.637 -17.517 4.009 1.00 0.00 14 HIS A C 6
ATOM 7738 O O . HIS A 1 14 ? -3.267 -16.527 4.376 1.00 0.00 14 HIS A O 6
ATOM 7752 N N . PRO A 1 15 ? -1.374 -17.819 4.413 1.00 0.00 15 PRO A N 6
ATOM 7753 C CA . PRO A 1 15 ? -0.658 -16.958 5.340 1.00 0.00 15 PRO A CA 6
ATOM 7754 C C . PRO A 1 15 ? -0.169 -15.688 4.641 1.00 0.00 15 PRO A C 6
ATOM 7755 O O . PRO A 1 15 ? 0.379 -14.793 5.284 1.00 0.00 15 PRO A O 6
ATOM 7766 N N . SER A 1 16 ? -0.383 -15.649 3.334 1.00 0.00 16 SER A N 6
ATOM 7767 C CA . SER A 1 16 ? 0.030 -14.504 2.541 1.00 0.00 16 SER A CA 6
ATOM 7768 C C . SER A 1 16 ? -1.148 -13.544 2.356 1.00 0.00 16 SER A C 6
ATOM 7769 O O . SER A 1 16 ? -0.953 -12.337 2.218 1.00 0.00 16 SER A O 6
ATOM 7777 N N . ILE A 1 17 ? -2.342 -14.116 2.360 1.00 0.00 17 ILE A N 6
ATOM 7778 C CA . ILE A 1 17 ? -3.551 -13.327 2.194 1.00 0.00 17 ILE A CA 6
ATOM 7779 C C . ILE A 1 17 ? -3.860 -12.595 3.501 1.00 0.00 17 ILE A C 6
ATOM 7780 O O . ILE A 1 17 ? -4.114 -11.391 3.498 1.00 0.00 17 ILE A O 6
ATOM 7796 N N . SER A 1 18 ? -3.828 -13.352 4.588 1.00 0.00 18 SER A N 6
ATOM 7797 C CA . SER A 1 18 ? -4.102 -12.790 5.900 1.00 0.00 18 SER A CA 6
ATOM 7798 C C . SER A 1 18 ? -3.118 -11.657 6.199 1.00 0.00 18 SER A C 6
ATOM 7799 O O . SER A 1 18 ? -3.370 -10.825 7.070 1.00 0.00 18 SER A O 6
ATOM 7807 N N . ARG A 1 19 ? -2.018 -11.661 5.461 1.00 0.00 19 ARG A N 6
ATOM 7808 C CA . ARG A 1 19 ? -0.995 -10.644 5.637 1.00 0.00 19 ARG A CA 6
ATOM 7809 C C . ARG A 1 19 ? -1.379 -9.369 4.883 1.00 0.00 19 ARG A C 6
ATOM 7810 O O . ARG A 1 19 ? -1.495 -8.301 5.481 1.00 0.00 19 ARG A O 6
ATOM 7831 N N . LEU A 1 20 ? -1.565 -9.524 3.580 1.00 0.00 20 LEU A N 6
ATOM 7832 C CA . LEU A 1 20 ? -1.934 -8.399 2.738 1.00 0.00 20 LEU A CA 6
ATOM 7833 C C . LEU A 1 20 ? -3.169 -7.712 3.323 1.00 0.00 20 LEU A C 6
ATOM 7834 O O . LEU A 1 20 ? -3.315 -6.495 3.220 1.00 0.00 20 LEU A O 6
ATOM 7850 N N . GLN A 1 21 ? -4.028 -8.523 3.925 1.00 0.00 21 GLN A N 6
ATOM 7851 C CA . GLN A 1 21 ? -5.246 -8.008 4.527 1.00 0.00 21 GLN A CA 6
ATOM 7852 C C . GLN A 1 21 ? -4.910 -7.058 5.678 1.00 0.00 21 GLN A C 6
ATOM 7853 O O . GLN A 1 21 ? -5.674 -6.141 5.974 1.00 0.00 21 GLN A O 6
ATOM 7867 N N . GLU A 1 22 ? -3.765 -7.311 6.296 1.00 0.00 22 GLU A N 6
ATOM 7868 C CA . GLU A 1 22 ? -3.318 -6.490 7.408 1.00 0.00 22 GLU A CA 6
ATOM 7869 C C . GLU A 1 22 ? -2.478 -5.317 6.898 1.00 0.00 22 GLU A C 6
ATOM 7870 O O . GLU A 1 22 ? -2.199 -4.379 7.643 1.00 0.00 22 GLU A O 6
ATOM 7882 N N . ILE A 1 23 ? -2.098 -5.410 5.632 1.00 0.00 23 ILE A N 6
ATOM 7883 C CA . ILE A 1 23 ? -1.295 -4.368 5.014 1.00 0.00 23 ILE A CA 6
ATOM 7884 C C . ILE A 1 23 ? -2.206 -3.435 4.214 1.00 0.00 23 ILE A C 6
ATOM 7885 O O . ILE A 1 23 ? -2.023 -2.218 4.231 1.00 0.00 23 ILE A O 6
ATOM 7901 N N . GLN A 1 24 ? -3.168 -4.040 3.533 1.00 0.00 24 GLN A N 6
ATOM 7902 C CA . GLN A 1 24 ? -4.109 -3.278 2.729 1.00 0.00 24 GLN A CA 6
ATOM 7903 C C . GLN A 1 24 ? -4.928 -2.339 3.617 1.00 0.00 24 GLN A C 6
ATOM 7904 O O . GLN A 1 24 ? -5.096 -1.164 3.295 1.00 0.00 24 GLN A O 6
ATOM 7918 N N . ARG A 1 25 ? -5.416 -2.893 4.717 1.00 0.00 25 ARG A N 6
ATOM 7919 C CA . ARG A 1 25 ? -6.213 -2.120 5.654 1.00 0.00 25 ARG A CA 6
ATOM 7920 C C . ARG A 1 25 ? -5.400 -0.944 6.200 1.00 0.00 25 ARG A C 6
ATOM 7921 O O . ARG A 1 25 ? -5.965 0.056 6.638 1.00 0.00 25 ARG A O 6
ATOM 7942 N N . GLU A 1 26 ? -4.085 -1.105 6.156 1.00 0.00 26 GLU A N 6
ATOM 7943 C CA . GLU A 1 26 ? -3.188 -0.069 6.640 1.00 0.00 26 GLU A CA 6
ATOM 7944 C C . GLU A 1 26 ? -3.083 1.063 5.617 1.00 0.00 26 GLU A C 6
ATOM 7945 O O . GLU A 1 26 ? -3.486 2.193 5.892 1.00 0.00 26 GLU A O 6
ATOM 7957 N N . VAL A 1 27 ? -2.539 0.722 4.458 1.00 0.00 27 VAL A N 6
ATOM 7958 C CA . VAL A 1 27 ? -2.375 1.696 3.392 1.00 0.00 27 VAL A CA 6
ATOM 7959 C C . VAL A 1 27 ? -3.728 2.342 3.086 1.00 0.00 27 VAL A C 6
ATOM 7960 O O . VAL A 1 27 ? -3.786 3.489 2.644 1.00 0.00 27 VAL A O 6
ATOM 7973 N N . LYS A 1 28 ? -4.782 1.579 3.333 1.00 0.00 28 LYS A N 6
ATOM 7974 C CA . LYS A 1 28 ? -6.130 2.063 3.090 1.00 0.00 28 LYS A CA 6
ATOM 7975 C C . LYS A 1 28 ? -6.548 2.992 4.231 1.00 0.00 28 LYS A C 6
ATOM 7976 O O . LYS A 1 28 ? -7.186 4.018 3.999 1.00 0.00 28 LYS A O 6
ATOM 7995 N N . ALA A 1 29 ? -6.171 2.600 5.439 1.00 0.00 29 ALA A N 6
ATOM 7996 C CA . ALA A 1 29 ? -6.499 3.385 6.617 1.00 0.00 29 ALA A CA 6
ATOM 7997 C C . ALA A 1 29 ? -5.696 4.687 6.597 1.00 0.00 29 ALA A C 6
ATOM 7998 O O . ALA A 1 29 ? -5.953 5.592 7.389 1.00 0.00 29 ALA A O 6
ATOM 8005 N N . ILE A 1 30 ? -4.740 4.741 5.681 1.00 0.00 30 ILE A N 6
ATOM 8006 C CA . ILE A 1 30 ? -3.897 5.917 5.547 1.00 0.00 30 ILE A CA 6
ATOM 8007 C C . ILE A 1 30 ? -4.098 6.527 4.158 1.00 0.00 30 ILE A C 6
ATOM 8008 O O . ILE A 1 30 ? -3.379 7.446 3.770 1.00 0.00 30 ILE A O 6
ATOM 8024 N N . GLU A 1 31 ? -5.079 5.990 3.447 1.00 0.00 31 GLU A N 6
ATOM 8025 C CA . GLU A 1 31 ? -5.383 6.469 2.110 1.00 0.00 31 GLU A CA 6
ATOM 8026 C C . GLU A 1 31 ? -5.999 7.868 2.175 1.00 0.00 31 GLU A C 6
ATOM 8027 O O . GLU A 1 31 ? -5.651 8.741 1.382 1.00 0.00 31 GLU A O 6
ATOM 8039 N N . PRO A 1 32 ? -6.928 8.042 3.152 1.00 0.00 32 PRO A N 6
ATOM 8040 C CA . PRO A 1 32 ? -7.596 9.320 3.331 1.00 0.00 32 PRO A CA 6
ATOM 8041 C C . PRO A 1 32 ? -6.664 10.339 3.989 1.00 0.00 32 PRO A C 6
ATOM 8042 O O . PRO A 1 32 ? -7.056 11.479 4.232 1.00 0.00 32 PRO A O 6
ATOM 8053 N N . GLN A 1 33 ? -5.446 9.891 4.258 1.00 0.00 33 GLN A N 6
ATOM 8054 C CA . GLN A 1 33 ? -4.454 10.750 4.882 1.00 0.00 33 GLN A CA 6
ATOM 8055 C C . GLN A 1 33 ? -3.671 11.519 3.816 1.00 0.00 33 GLN A C 6
ATOM 8056 O O . GLN A 1 33 ? -3.614 12.747 3.848 1.00 0.00 33 GLN A O 6
ATOM 8070 N N . VAL A 1 34 ? -3.087 10.764 2.897 1.00 0.00 34 VAL A N 6
ATOM 8071 C CA . VAL A 1 34 ? -2.310 11.360 1.823 1.00 0.00 34 VAL A CA 6
ATOM 8072 C C . VAL A 1 34 ? -3.232 12.203 0.939 1.00 0.00 34 VAL A C 6
ATOM 8073 O O . VAL A 1 34 ? -2.848 13.279 0.485 1.00 0.00 34 VAL A O 6
ATOM 8086 N N . VAL A 1 35 ? -4.430 11.681 0.721 1.00 0.00 35 VAL A N 6
ATOM 8087 C CA . VAL A 1 35 ? -5.409 12.372 -0.100 1.00 0.00 35 VAL A CA 6
ATOM 8088 C C . VAL A 1 35 ? -5.786 13.695 0.568 1.00 0.00 35 VAL A C 6
ATOM 8089 O O . VAL A 1 35 ? -5.951 14.711 -0.107 1.00 0.00 35 VAL A O 6
ATOM 8102 N N . GLY A 1 36 ? -5.912 13.641 1.886 1.00 0.00 36 GLY A N 6
ATOM 8103 C CA . GLY A 1 36 ? -6.267 14.823 2.653 1.00 0.00 36 GLY A CA 6
ATOM 8104 C C . GLY A 1 36 ? -5.059 15.359 3.424 1.00 0.00 36 GLY A C 6
ATOM 8105 O O . GLY A 1 36 ? -5.214 15.969 4.481 1.00 0.00 36 GLY A O 6
ATOM 8109 N N . PHE A 1 37 ? -3.883 15.111 2.866 1.00 0.00 37 PHE A N 6
ATOM 8110 C CA . PHE A 1 37 ? -2.650 15.561 3.488 1.00 0.00 37 PHE A CA 6
ATOM 8111 C C . PHE A 1 37 ? -2.341 17.011 3.110 1.00 0.00 37 PHE A C 6
ATOM 8112 O O . PHE A 1 37 ? -2.649 17.446 2.001 1.00 0.00 37 PHE A O 6
ATOM 8129 N N . SER A 1 38 ? -1.738 17.720 4.052 1.00 0.00 38 SER A N 6
ATOM 8130 C CA . SER A 1 38 ? -1.384 19.112 3.831 1.00 0.00 38 SER A CA 6
ATOM 8131 C C . SER A 1 38 ? -0.051 19.428 4.512 1.00 0.00 38 SER A C 6
ATOM 8132 O O . SER A 1 38 ? 0.043 19.414 5.738 1.00 0.00 38 SER A O 6
ATOM 8140 N N . GLY A 1 39 ? 0.948 19.704 3.686 1.00 0.00 39 GLY A N 6
ATOM 8141 C CA . GLY A 1 39 ? 2.272 20.023 4.192 1.00 0.00 39 GLY A CA 6
ATOM 8142 C C . GLY A 1 39 ? 3.284 20.134 3.050 1.00 0.00 39 GLY A C 6
ATOM 8143 O O . GLY A 1 39 ? 3.064 20.872 2.091 1.00 0.00 39 GLY A O 6
ATOM 8147 N N . LEU A 1 40 ? 4.371 19.390 3.191 1.00 0.00 40 LEU A N 6
ATOM 8148 C CA . LEU A 1 40 ? 5.417 19.395 2.183 1.00 0.00 40 LEU A CA 6
ATOM 8149 C C . LEU A 1 40 ? 5.825 17.954 1.870 1.00 0.00 40 LEU A C 6
ATOM 8150 O O . LEU A 1 40 ? 5.216 17.010 2.370 1.00 0.00 40 LEU A O 6
ATOM 8166 N N . SER A 1 41 ? 6.854 17.830 1.044 1.00 0.00 41 SER A N 6
ATOM 8167 C CA . SER A 1 41 ? 7.351 16.520 0.659 1.00 0.00 41 SER A CA 6
ATOM 8168 C C . SER A 1 41 ? 8.374 16.026 1.683 1.00 0.00 41 SER A C 6
ATOM 8169 O O . SER A 1 41 ? 9.015 14.997 1.478 1.00 0.00 41 SER A O 6
ATOM 8177 N N . ASP A 1 42 ? 8.495 16.783 2.764 1.00 0.00 42 ASP A N 6
ATOM 8178 C CA . ASP A 1 42 ? 9.429 16.435 3.821 1.00 0.00 42 ASP A CA 6
ATOM 8179 C C . ASP A 1 42 ? 9.195 17.350 5.025 1.00 0.00 42 ASP A C 6
ATOM 8180 O O . ASP A 1 42 ? 10.020 18.212 5.323 1.00 0.00 42 ASP A O 6
ATOM 8189 N N . ASP A 1 43 ? 8.066 17.130 5.683 1.00 0.00 43 ASP A N 6
ATOM 8190 C CA . ASP A 1 43 ? 7.713 17.924 6.848 1.00 0.00 43 ASP A CA 6
ATOM 8191 C C . ASP A 1 43 ? 6.206 17.824 7.090 1.00 0.00 43 ASP A C 6
ATOM 8192 O O . ASP A 1 43 ? 5.497 17.153 6.342 1.00 0.00 43 ASP A O 6
ATOM 8201 N N . LYS A 1 44 ? 5.761 18.500 8.139 1.00 0.00 44 LYS A N 6
ATOM 8202 C CA . LYS A 1 44 ? 4.351 18.495 8.489 1.00 0.00 44 LYS A CA 6
ATOM 8203 C C . LYS A 1 44 ? 3.949 17.093 8.951 1.00 0.00 44 LYS A C 6
ATOM 8204 O O . LYS A 1 44 ? 3.773 16.856 10.145 1.00 0.00 44 LYS A O 6
ATOM 8223 N N . ASN A 1 45 ? 3.817 16.200 7.981 1.00 0.00 45 ASN A N 6
ATOM 8224 C CA . ASN A 1 45 ? 3.440 14.828 8.273 1.00 0.00 45 ASN A CA 6
ATOM 8225 C C . ASN A 1 45 ? 3.566 13.987 7.001 1.00 0.00 45 ASN A C 6
ATOM 8226 O O . ASN A 1 45 ? 2.669 13.212 6.674 1.00 0.00 45 ASN A O 6
ATOM 8237 N N . TYR A 1 46 ? 4.686 14.170 6.318 1.00 0.00 46 TYR A N 6
ATOM 8238 C CA . TYR A 1 46 ? 4.941 13.438 5.088 1.00 0.00 46 TYR A CA 6
ATOM 8239 C C . TYR A 1 46 ? 5.822 12.215 5.351 1.00 0.00 46 TYR A C 6
ATOM 8240 O O . TYR A 1 46 ? 5.541 11.125 4.856 1.00 0.00 46 TYR A O 6
ATOM 8258 N N . LYS A 1 47 ? 6.871 12.437 6.130 1.00 0.00 47 LYS A N 6
ATOM 8259 C CA . LYS A 1 47 ? 7.795 11.367 6.464 1.00 0.00 47 LYS A CA 6
ATOM 8260 C C . LYS A 1 47 ? 7.006 10.155 6.963 1.00 0.00 47 LYS A C 6
ATOM 8261 O O . LYS A 1 47 ? 7.177 9.047 6.456 1.00 0.00 47 LYS A O 6
ATOM 8280 N N . ARG A 1 48 ? 6.159 10.406 7.951 1.00 0.00 48 ARG A N 6
ATOM 8281 C CA . ARG A 1 48 ? 5.343 9.349 8.523 1.00 0.00 48 ARG A CA 6
ATOM 8282 C C . ARG A 1 48 ? 4.521 8.662 7.431 1.00 0.00 48 ARG A C 6
ATOM 8283 O O . ARG A 1 48 ? 4.757 7.498 7.112 1.00 0.00 48 ARG A O 6
ATOM 8304 N N . LEU A 1 49 ? 3.573 9.411 6.888 1.00 0.00 49 LEU A N 6
ATOM 8305 C CA . LEU A 1 49 ? 2.715 8.889 5.839 1.00 0.00 49 LEU A CA 6
ATOM 8306 C C . LEU A 1 49 ? 3.560 8.086 4.848 1.00 0.00 49 LEU A C 6
ATOM 8307 O O . LEU A 1 49 ? 3.270 6.921 4.581 1.00 0.00 49 LEU A O 6
ATOM 8323 N N . GLU A 1 50 ? 4.588 8.741 4.329 1.00 0.00 50 GLU A N 6
ATOM 8324 C CA . GLU A 1 50 ? 5.477 8.102 3.374 1.00 0.00 50 GLU A CA 6
ATOM 8325 C C . GLU A 1 50 ? 6.058 6.816 3.966 1.00 0.00 50 GLU A C 6
ATOM 8326 O O . GLU A 1 50 ? 5.989 5.757 3.345 1.00 0.00 50 GLU A O 6
ATOM 8338 N N . ARG A 1 51 ? 6.616 6.952 5.160 1.00 0.00 51 ARG A N 6
ATOM 8339 C CA . ARG A 1 51 ? 7.207 5.814 5.842 1.00 0.00 51 ARG A CA 6
ATOM 8340 C C . ARG A 1 51 ? 6.211 4.654 5.903 1.00 0.00 51 ARG A C 6
ATOM 8341 O O . ARG A 1 51 ? 6.590 3.496 5.733 1.00 0.00 51 ARG A O 6
ATOM 8362 N N . ILE A 1 52 ? 4.957 5.005 6.145 1.00 0.00 52 ILE A N 6
ATOM 8363 C CA . ILE A 1 52 ? 3.903 4.008 6.229 1.00 0.00 52 ILE A CA 6
ATOM 8364 C C . ILE A 1 52 ? 3.760 3.308 4.877 1.00 0.00 52 ILE A C 6
ATOM 8365 O O . ILE A 1 52 ? 3.810 2.081 4.800 1.00 0.00 52 ILE A O 6
ATOM 8381 N N . LEU A 1 53 ? 3.584 4.117 3.843 1.00 0.00 53 LEU A N 6
ATOM 8382 C CA . LEU A 1 53 ? 3.434 3.591 2.497 1.00 0.00 53 LEU A CA 6
ATOM 8383 C C . LEU A 1 53 ? 4.703 2.831 2.106 1.00 0.00 53 LEU A C 6
ATOM 8384 O O . LEU A 1 53 ? 4.635 1.682 1.673 1.00 0.00 53 LEU A O 6
ATOM 8400 N N . THR A 1 54 ? 5.832 3.505 2.272 1.00 0.00 54 THR A N 6
ATOM 8401 C CA . THR A 1 54 ? 7.115 2.908 1.941 1.00 0.00 54 THR A CA 6
ATOM 8402 C C . THR A 1 54 ? 7.327 1.623 2.743 1.00 0.00 54 THR A C 6
ATOM 8403 O O . THR A 1 54 ? 7.728 0.600 2.190 1.00 0.00 54 THR A O 6
ATOM 8414 N N . LYS A 1 55 ? 7.050 1.717 4.036 1.00 0.00 55 LYS A N 6
ATOM 8415 C CA . LYS A 1 55 ? 7.206 0.574 4.920 1.00 0.00 55 LYS A CA 6
ATOM 8416 C C . LYS A 1 55 ? 6.245 -0.535 4.487 1.00 0.00 55 LYS A C 6
ATOM 8417 O O . LYS A 1 55 ? 6.635 -1.698 4.396 1.00 0.00 55 LYS A O 6
ATOM 8436 N N . GLN A 1 56 ? 5.008 -0.136 4.231 1.00 0.00 56 GLN A N 6
ATOM 8437 C CA . GLN A 1 56 ? 3.988 -1.082 3.810 1.00 0.00 56 GLN A CA 6
ATOM 8438 C C . GLN A 1 56 ? 4.389 -1.741 2.489 1.00 0.00 56 GLN A C 6
ATOM 8439 O O . GLN A 1 56 ? 4.383 -2.966 2.375 1.00 0.00 56 GLN A O 6
ATOM 8453 N N . LEU A 1 57 ? 4.729 -0.900 1.523 1.00 0.00 57 LEU A N 6
ATOM 8454 C CA . LEU A 1 57 ? 5.132 -1.386 0.214 1.00 0.00 57 LEU A CA 6
ATOM 8455 C C . LEU A 1 57 ? 6.233 -2.435 0.382 1.00 0.00 57 LEU A C 6
ATOM 8456 O O . LEU A 1 57 ? 6.124 -3.543 -0.140 1.00 0.00 57 LEU A O 6
ATOM 8472 N N . PHE A 1 58 ? 7.269 -2.047 1.111 1.00 0.00 58 PHE A N 6
ATOM 8473 C CA . PHE A 1 58 ? 8.389 -2.940 1.354 1.00 0.00 58 PHE A CA 6
ATOM 8474 C C . PHE A 1 58 ? 7.908 -4.290 1.890 1.00 0.00 58 PHE A C 6
ATOM 8475 O O . PHE A 1 58 ? 8.576 -5.307 1.710 1.00 0.00 58 PHE A O 6
ATOM 8492 N N . GLU A 1 59 ? 6.753 -4.255 2.539 1.00 0.00 59 GLU A N 6
ATOM 8493 C CA . GLU A 1 59 ? 6.175 -5.463 3.103 1.00 0.00 59 GLU A CA 6
ATOM 8494 C C . GLU A 1 59 ? 5.446 -6.259 2.019 1.00 0.00 59 GLU A C 6
ATOM 8495 O O . GLU A 1 59 ? 5.393 -7.486 2.074 1.00 0.00 59 GLU A O 6
ATOM 8507 N N . ILE A 1 60 ? 4.901 -5.527 1.058 1.00 0.00 60 ILE A N 6
ATOM 8508 C CA . ILE A 1 60 ? 4.177 -6.149 -0.037 1.00 0.00 60 ILE A CA 6
ATOM 8509 C C . ILE A 1 60 ? 5.127 -7.057 -0.820 1.00 0.00 60 ILE A C 6
ATOM 8510 O O . ILE A 1 60 ? 4.770 -8.181 -1.169 1.00 0.00 60 ILE A O 6
ATOM 8526 N N . ASP A 1 61 ? 6.318 -6.535 -1.074 1.00 0.00 61 ASP A N 6
ATOM 8527 C CA . ASP A 1 61 ? 7.322 -7.285 -1.810 1.00 0.00 61 ASP A CA 6
ATOM 8528 C C . ASP A 1 61 ? 7.742 -8.507 -0.991 1.00 0.00 61 ASP A C 6
ATOM 8529 O O . ASP A 1 61 ? 8.192 -9.507 -1.547 1.00 0.00 61 ASP A O 6
ATOM 8538 N N . SER A 1 62 ? 7.580 -8.386 0.319 1.00 0.00 62 SER A N 6
ATOM 8539 C CA . SER A 1 62 ? 7.936 -9.468 1.220 1.00 0.00 62 SER A CA 6
ATOM 8540 C C . SER A 1 62 ? 6.923 -10.608 1.095 1.00 0.00 62 SER A C 6
ATOM 8541 O O . SER A 1 62 ? 7.288 -11.780 1.184 1.00 0.00 62 SER A O 6
ATOM 8549 N N . VAL A 1 63 ? 5.672 -10.225 0.891 1.00 0.00 63 VAL A N 6
ATOM 8550 C CA . VAL A 1 63 ? 4.603 -11.200 0.753 1.00 0.00 63 VAL A CA 6
ATOM 8551 C C . VAL A 1 63 ? 4.912 -12.125 -0.426 1.00 0.00 63 VAL A C 6
ATOM 8552 O O . VAL A 1 63 ? 4.995 -11.675 -1.568 1.00 0.00 63 VAL A O 6
ATOM 8565 N N . ASP A 1 64 ? 5.075 -13.401 -0.109 1.00 0.00 64 ASP A N 6
ATOM 8566 C CA . ASP A 1 64 ? 5.373 -14.394 -1.128 1.00 0.00 64 ASP A CA 6
ATOM 8567 C C . ASP A 1 64 ? 4.086 -14.761 -1.868 1.00 0.00 64 ASP A C 6
ATOM 8568 O O . ASP A 1 64 ? 3.002 -14.734 -1.286 1.00 0.00 64 ASP A O 6
ATOM 8577 N N . THR A 1 65 ? 4.247 -15.095 -3.140 1.00 0.00 65 THR A N 6
ATOM 8578 C CA . THR A 1 65 ? 3.111 -15.468 -3.965 1.00 0.00 65 THR A CA 6
ATOM 8579 C C . THR A 1 65 ? 3.114 -16.975 -4.229 1.00 0.00 65 THR A C 6
ATOM 8580 O O . THR A 1 65 ? 2.094 -17.641 -4.056 1.00 0.00 65 THR A O 6
ATOM 8591 N N . GLU A 1 66 ? 4.272 -17.469 -4.642 1.00 0.00 66 GLU A N 6
ATOM 8592 C CA . GLU A 1 66 ? 4.421 -18.885 -4.931 1.00 0.00 66 GLU A CA 6
ATOM 8593 C C . GLU A 1 66 ? 3.606 -19.263 -6.169 1.00 0.00 66 GLU A C 6
ATOM 8594 O O . GLU A 1 66 ? 3.177 -20.407 -6.309 1.00 0.00 66 GLU A O 6
ATOM 8606 N N . GLY A 1 67 ? 3.417 -18.279 -7.036 1.00 0.00 67 GLY A N 6
ATOM 8607 C CA . GLY A 1 67 ? 2.661 -18.494 -8.259 1.00 0.00 67 GLY A CA 6
ATOM 8608 C C . GLY A 1 67 ? 1.186 -18.761 -7.951 1.00 0.00 67 GLY A C 6
ATOM 8609 O O . GLY A 1 67 ? 0.643 -19.794 -8.343 1.00 0.00 67 GLY A O 6
ATOM 8613 N N . LYS A 1 68 ? 0.579 -17.813 -7.253 1.00 0.00 68 LYS A N 6
ATOM 8614 C CA . LYS A 1 68 ? -0.823 -17.933 -6.889 1.00 0.00 68 LYS A CA 6
ATOM 8615 C C . LYS A 1 68 ? -1.549 -16.633 -7.241 1.00 0.00 68 LYS A C 6
ATOM 8616 O O . LYS A 1 68 ? -1.568 -15.693 -6.448 1.00 0.00 68 LYS A O 6
ATOM 8635 N N . GLY A 1 69 ? -2.130 -16.621 -8.432 1.00 0.00 69 GLY A N 6
ATOM 8636 C CA . GLY A 1 69 ? -2.857 -15.453 -8.899 1.00 0.00 69 GLY A CA 6
ATOM 8637 C C . GLY A 1 69 ? -3.629 -14.794 -7.754 1.00 0.00 69 GLY A C 6
ATOM 8638 O O . GLY A 1 69 ? -3.425 -13.617 -7.460 1.00 0.00 69 GLY A O 6
ATOM 8642 N N . ASP A 1 70 ? -4.499 -15.581 -7.140 1.00 0.00 70 ASP A N 6
ATOM 8643 C CA . ASP A 1 70 ? -5.303 -15.089 -6.034 1.00 0.00 70 ASP A CA 6
ATOM 8644 C C . ASP A 1 70 ? -4.466 -14.126 -5.189 1.00 0.00 70 ASP A C 6
ATOM 8645 O O . ASP A 1 70 ? -4.962 -13.091 -4.746 1.00 0.00 70 ASP A O 6
ATOM 8654 N N . ILE A 1 71 ? -3.210 -14.501 -4.992 1.00 0.00 71 ILE A N 6
ATOM 8655 C CA . ILE A 1 71 ? -2.299 -13.684 -4.209 1.00 0.00 71 ILE A CA 6
ATOM 8656 C C . ILE A 1 71 ? -1.596 -12.685 -5.130 1.00 0.00 71 ILE A C 6
ATOM 8657 O O . ILE A 1 71 ? -1.713 -11.475 -4.945 1.00 0.00 71 ILE A O 6
ATOM 8673 N N . GLN A 1 72 ? -0.881 -13.229 -6.104 1.00 0.00 72 GLN A N 6
ATOM 8674 C CA . GLN A 1 72 ? -0.159 -12.401 -7.055 1.00 0.00 72 GLN A CA 6
ATOM 8675 C C . GLN A 1 72 ? -0.988 -11.169 -7.422 1.00 0.00 72 GLN A C 6
ATOM 8676 O O . GLN A 1 72 ? -0.449 -10.070 -7.549 1.00 0.00 72 GLN A O 6
ATOM 8690 N N . GLN A 1 73 ? -2.284 -11.393 -7.582 1.00 0.00 73 GLN A N 6
ATOM 8691 C CA . GLN A 1 73 ? -3.192 -10.314 -7.932 1.00 0.00 73 GLN A CA 6
ATOM 8692 C C . GLN A 1 73 ? -3.259 -9.288 -6.799 1.00 0.00 73 GLN A C 6
ATOM 8693 O O . GLN A 1 73 ? -2.987 -8.107 -7.009 1.00 0.00 73 GLN A O 6
ATOM 8707 N N . ALA A 1 74 ? -3.622 -9.776 -5.622 1.00 0.00 74 ALA A N 6
ATOM 8708 C CA . ALA A 1 74 ? -3.728 -8.917 -4.456 1.00 0.00 74 ALA A CA 6
ATOM 8709 C C . ALA A 1 74 ? -2.403 -8.182 -4.246 1.00 0.00 74 ALA A C 6
ATOM 8710 O O . ALA A 1 74 ? -2.379 -6.958 -4.126 1.00 0.00 74 ALA A O 6
ATOM 8717 N N . ARG A 1 75 ? -1.331 -8.961 -4.209 1.00 0.00 75 ARG A N 6
ATOM 8718 C CA . ARG A 1 75 ? -0.005 -8.400 -4.016 1.00 0.00 75 ARG A CA 6
ATOM 8719 C C . ARG A 1 75 ? 0.256 -7.290 -5.037 1.00 0.00 75 ARG A C 6
ATOM 8720 O O . ARG A 1 75 ? 0.327 -6.116 -4.677 1.00 0.00 75 ARG A O 6
ATOM 8741 N N . LYS A 1 76 ? 0.390 -7.701 -6.289 1.00 0.00 76 LYS A N 6
ATOM 8742 C CA . LYS A 1 76 ? 0.641 -6.756 -7.364 1.00 0.00 76 LYS A CA 6
ATOM 8743 C C . LYS A 1 76 ? -0.391 -5.628 -7.297 1.00 0.00 76 LYS A C 6
ATOM 8744 O O . LYS A 1 76 ? -0.094 -4.488 -7.653 1.00 0.00 76 LYS A O 6
ATOM 8763 N N . ARG A 1 77 ? -1.581 -5.984 -6.837 1.00 0.00 77 ARG A N 6
ATOM 8764 C CA . ARG A 1 77 ? -2.658 -5.016 -6.718 1.00 0.00 77 ARG A CA 6
ATOM 8765 C C . ARG A 1 77 ? -2.336 -3.995 -5.624 1.00 0.00 77 ARG A C 6
ATOM 8766 O O . ARG A 1 77 ? -2.675 -2.819 -5.748 1.00 0.00 77 ARG A O 6
ATOM 8787 N N . ALA A 1 78 ? -1.685 -4.482 -4.578 1.00 0.00 78 ALA A N 6
ATOM 8788 C CA . ALA A 1 78 ? -1.314 -3.628 -3.463 1.00 0.00 78 ALA A CA 6
ATOM 8789 C C . ALA A 1 78 ? -0.022 -2.883 -3.806 1.00 0.00 78 ALA A C 6
ATOM 8790 O O . ALA A 1 78 ? 0.124 -1.705 -3.483 1.00 0.00 78 ALA A O 6
ATOM 8797 N N . ALA A 1 79 ? 0.883 -3.601 -4.456 1.00 0.00 79 ALA A N 6
ATOM 8798 C CA . ALA A 1 79 ? 2.158 -3.023 -4.845 1.00 0.00 79 ALA A CA 6
ATOM 8799 C C . ALA A 1 79 ? 1.909 -1.767 -5.683 1.00 0.00 79 ALA A C 6
ATOM 8800 O O . ALA A 1 79 ? 2.734 -0.855 -5.703 1.00 0.00 79 ALA A O 6
ATOM 8807 N N . GLN A 1 80 ? 0.767 -1.760 -6.355 1.00 0.00 80 GLN A N 6
ATOM 8808 C CA . GLN A 1 80 ? 0.398 -0.631 -7.193 1.00 0.00 80 GLN A CA 6
ATOM 8809 C C . GLN A 1 80 ? -0.382 0.403 -6.378 1.00 0.00 80 GLN A C 6
ATOM 8810 O O . GLN A 1 80 ? -0.099 1.597 -6.450 1.00 0.00 80 GLN A O 6
ATOM 8824 N N . GLU A 1 81 ? -1.349 -0.095 -5.621 1.00 0.00 81 GLU A N 6
ATOM 8825 C CA . GLU A 1 81 ? -2.173 0.770 -4.794 1.00 0.00 81 GLU A CA 6
ATOM 8826 C C . GLU A 1 81 ? -1.293 1.615 -3.871 1.00 0.00 81 GLU A C 6
ATOM 8827 O O . GLU A 1 81 ? -1.293 2.842 -3.960 1.00 0.00 81 GLU A O 6
ATOM 8839 N N . THR A 1 82 ? -0.565 0.925 -3.005 1.00 0.00 82 THR A N 6
ATOM 8840 C CA . THR A 1 82 ? 0.318 1.598 -2.066 1.00 0.00 82 THR A CA 6
ATOM 8841 C C . THR A 1 82 ? 1.227 2.584 -2.802 1.00 0.00 82 THR A C 6
ATOM 8842 O O . THR A 1 82 ? 1.469 3.689 -2.319 1.00 0.00 82 THR A O 6
ATOM 8853 N N . GLU A 1 83 ? 1.707 2.148 -3.957 1.00 0.00 83 GLU A N 6
ATOM 8854 C CA . GLU A 1 83 ? 2.585 2.978 -4.764 1.00 0.00 83 GLU A CA 6
ATOM 8855 C C . GLU A 1 83 ? 1.787 4.098 -5.436 1.00 0.00 83 GLU A C 6
ATOM 8856 O O . GLU A 1 83 ? 2.350 5.121 -5.821 1.00 0.00 83 GLU A O 6
ATOM 8868 N N . ARG A 1 84 ? 0.488 3.865 -5.556 1.00 0.00 84 ARG A N 6
ATOM 8869 C CA . ARG A 1 84 ? -0.393 4.841 -6.174 1.00 0.00 84 ARG A CA 6
ATOM 8870 C C . ARG A 1 84 ? -0.575 6.050 -5.254 1.00 0.00 84 ARG A C 6
ATOM 8871 O O . ARG A 1 84 ? -0.479 7.193 -5.698 1.00 0.00 84 ARG A O 6
ATOM 8892 N N . LEU A 1 85 ? -0.836 5.756 -3.989 1.00 0.00 85 LEU A N 6
ATOM 8893 C CA . LEU A 1 85 ? -1.033 6.805 -3.002 1.00 0.00 85 LEU A CA 6
ATOM 8894 C C . LEU A 1 85 ? 0.283 7.558 -2.796 1.00 0.00 85 LEU A C 6
ATOM 8895 O O . LEU A 1 85 ? 0.314 8.787 -2.854 1.00 0.00 85 LEU A O 6
ATOM 8911 N N . LEU A 1 86 ? 1.337 6.791 -2.560 1.00 0.00 86 LEU A N 6
ATOM 8912 C CA . LEU A 1 86 ? 2.651 7.371 -2.345 1.00 0.00 86 LEU A CA 6
ATOM 8913 C C . LEU A 1 86 ? 2.891 8.476 -3.376 1.00 0.00 86 LEU A C 6
ATOM 8914 O O . LEU A 1 86 ? 3.477 9.510 -3.058 1.00 0.00 86 LEU A O 6
ATOM 8930 N N . LYS A 1 87 ? 2.426 8.220 -4.590 1.00 0.00 87 LYS A N 6
ATOM 8931 C CA . LYS A 1 87 ? 2.583 9.180 -5.669 1.00 0.00 87 LYS A CA 6
ATOM 8932 C C . LYS A 1 87 ? 1.886 10.487 -5.288 1.00 0.00 87 LYS A C 6
ATOM 8933 O O . LYS A 1 87 ? 2.452 11.567 -5.452 1.00 0.00 87 LYS A O 6
ATOM 8952 N N . GLU A 1 88 ? 0.667 10.347 -4.788 1.00 0.00 88 GLU A N 6
ATOM 8953 C CA . GLU A 1 88 ? -0.114 11.504 -4.383 1.00 0.00 88 GLU A CA 6
ATOM 8954 C C . GLU A 1 88 ? 0.574 12.228 -3.223 1.00 0.00 88 GLU A C 6
ATOM 8955 O O . GLU A 1 88 ? 0.615 13.457 -3.191 1.00 0.00 88 GLU A O 6
ATOM 8967 N N . LEU A 1 89 ? 1.097 11.435 -2.299 1.00 0.00 89 LEU A N 6
ATOM 8968 C CA . LEU A 1 89 ? 1.780 11.986 -1.141 1.00 0.00 89 LEU A CA 6
ATOM 8969 C C . LEU A 1 89 ? 2.726 13.099 -1.594 1.00 0.00 89 LEU A C 6
ATOM 8970 O O . LEU A 1 89 ? 2.884 14.104 -0.903 1.00 0.00 89 LEU A O 6
ATOM 8986 N N . GLU A 1 90 ? 3.331 12.883 -2.753 1.00 0.00 90 GLU A N 6
ATOM 8987 C CA . GLU A 1 90 ? 4.258 13.856 -3.306 1.00 0.00 90 GLU A CA 6
ATOM 8988 C C . GLU A 1 90 ? 3.508 15.119 -3.736 1.00 0.00 90 GLU A C 6
ATOM 8989 O O . GLU A 1 90 ? 3.917 16.231 -3.405 1.00 0.00 90 GLU A O 6
ATOM 9001 N N . GLN A 1 91 ? 2.423 14.905 -4.466 1.00 0.00 91 GLN A N 6
ATOM 9002 C CA . GLN A 1 91 ? 1.612 16.012 -4.943 1.00 0.00 91 GLN A CA 6
ATOM 9003 C C . GLN A 1 91 ? 0.884 16.679 -3.775 1.00 0.00 91 GLN A C 6
ATOM 9004 O O . GLN A 1 91 ? 1.114 17.852 -3.484 1.00 0.00 91 GLN A O 6
ATOM 9018 N N . ASN A 1 92 ? 0.019 15.904 -3.137 1.00 0.00 92 ASN A N 6
ATOM 9019 C CA . ASN A 1 92 ? -0.744 16.405 -2.007 1.00 0.00 92 ASN A CA 6
ATOM 9020 C C . ASN A 1 92 ? 0.169 17.246 -1.113 1.00 0.00 92 ASN A C 6
ATOM 9021 O O . ASN A 1 92 ? -0.244 18.284 -0.599 1.00 0.00 92 ASN A O 6
ATOM 9032 N N . ALA A 1 93 ? 1.394 16.766 -0.955 1.00 0.00 93 ALA A N 6
ATOM 9033 C CA . ALA A 1 93 ? 2.369 17.461 -0.132 1.00 0.00 93 ALA A CA 6
ATOM 9034 C C . ALA A 1 93 ? 2.252 18.968 -0.372 1.00 0.00 93 ALA A C 6
ATOM 9035 O O . ALA A 1 93 ? 1.698 19.690 0.456 1.00 0.00 93 ALA A O 6
ATOM 9042 N N . SER A 1 94 ? 2.781 19.397 -1.508 1.00 0.00 94 SER A N 6
ATOM 9043 C CA . SER A 1 94 ? 2.743 20.804 -1.867 1.00 0.00 94 SER A CA 6
ATOM 9044 C C . SER A 1 94 ? 3.571 21.044 -3.131 1.00 0.00 94 SER A C 6
ATOM 9045 O O . SER A 1 94 ? 3.079 21.621 -4.099 1.00 0.00 94 SER A O 6
ATOM 9053 N N . GLY A 1 95 ? 4.814 20.590 -3.081 1.00 0.00 95 GLY A N 6
ATOM 9054 C CA . GLY A 1 95 ? 5.715 20.748 -4.209 1.00 0.00 95 GLY A CA 6
ATOM 9055 C C . GLY A 1 95 ? 6.786 19.655 -4.214 1.00 0.00 95 GLY A C 6
ATOM 9056 O O . GLY A 1 95 ? 7.133 19.117 -3.164 1.00 0.00 95 GLY A O 6
ATOM 9060 N N . PRO A 1 96 ? 7.292 19.352 -5.440 1.00 0.00 96 PRO A N 6
ATOM 9061 C CA . PRO A 1 96 ? 8.315 18.332 -5.595 1.00 0.00 96 PRO A CA 6
ATOM 9062 C C . PRO A 1 96 ? 9.677 18.846 -5.122 1.00 0.00 96 PRO A C 6
ATOM 9063 O O . PRO A 1 96 ? 10.643 18.844 -5.883 1.00 0.00 96 PRO A O 6
ATOM 9074 N N . SER A 1 97 ? 9.709 19.273 -3.868 1.00 0.00 97 SER A N 6
ATOM 9075 C CA . SER A 1 97 ? 10.936 19.788 -3.285 1.00 0.00 97 SER A CA 6
ATOM 9076 C C . SER A 1 97 ? 11.347 21.083 -3.989 1.00 0.00 97 SER A C 6
ATOM 9077 O O . SER A 1 97 ? 11.642 21.077 -5.184 1.00 0.00 97 SER A O 6
ATOM 9085 N N . SER A 1 98 ? 11.355 22.161 -3.220 1.00 0.00 98 SER A N 6
ATOM 9086 C CA . SER A 1 98 ? 11.725 23.460 -3.756 1.00 0.00 98 SER A CA 6
ATOM 9087 C C . SER A 1 98 ? 13.109 23.862 -3.243 1.00 0.00 98 SER A C 6
ATOM 9088 O O . SER A 1 98 ? 13.585 23.325 -2.244 1.00 0.00 98 SER A O 6
ATOM 9096 N N . GLY A 1 99 ? 13.717 24.804 -3.950 1.00 0.00 99 GLY A N 6
ATOM 9097 C CA . GLY A 1 99 ? 15.037 25.284 -3.579 1.00 0.00 99 GLY A CA 6
ATOM 9098 C C . GLY A 1 99 ? 16.070 24.933 -4.652 1.00 0.00 99 GLY A C 6
ATOM 9099 O O . GLY A 1 99 ? 15.879 25.242 -5.827 1.00 0.00 99 GLY A O 6
ATOM 9103 N N . GLY A 1 1 ? -10.706 -2.780 -15.114 1.00 0.00 1 GLY A N 7
ATOM 9104 C CA . GLY A 1 1 ? -12.133 -2.509 -15.067 1.00 0.00 1 GLY A CA 7
ATOM 9105 C C . GLY A 1 1 ? -12.547 -1.983 -13.691 1.00 0.00 1 GLY A C 7
ATOM 9106 O O . GLY A 1 1 ? -12.718 -2.759 -12.752 1.00 0.00 1 GLY A O 7
ATOM 9110 N N . SER A 1 2 ? -12.695 -0.669 -13.616 1.00 0.00 2 SER A N 7
ATOM 9111 C CA . SER A 1 2 ? -13.085 -0.030 -12.370 1.00 0.00 2 SER A CA 7
ATOM 9112 C C . SER A 1 2 ? -14.164 -0.860 -11.672 1.00 0.00 2 SER A C 7
ATOM 9113 O O . SER A 1 2 ? -15.053 -1.404 -12.324 1.00 0.00 2 SER A O 7
ATOM 9121 N N . SER A 1 3 ? -14.049 -0.932 -10.354 1.00 0.00 3 SER A N 7
ATOM 9122 C CA . SER A 1 3 ? -15.003 -1.687 -9.559 1.00 0.00 3 SER A CA 7
ATOM 9123 C C . SER A 1 3 ? -14.989 -3.157 -9.983 1.00 0.00 3 SER A C 7
ATOM 9124 O O . SER A 1 3 ? -14.419 -3.504 -11.016 1.00 0.00 3 SER A O 7
ATOM 9132 N N . GLY A 1 4 ? -15.625 -3.982 -9.163 1.00 0.00 4 GLY A N 7
ATOM 9133 C CA . GLY A 1 4 ? -15.693 -5.406 -9.440 1.00 0.00 4 GLY A CA 7
ATOM 9134 C C . GLY A 1 4 ? -17.001 -6.004 -8.919 1.00 0.00 4 GLY A C 7
ATOM 9135 O O . GLY A 1 4 ? -17.966 -6.145 -9.669 1.00 0.00 4 GLY A O 7
ATOM 9139 N N . SER A 1 5 ? -16.991 -6.340 -7.637 1.00 0.00 5 SER A N 7
ATOM 9140 C CA . SER A 1 5 ? -18.165 -6.920 -7.007 1.00 0.00 5 SER A CA 7
ATOM 9141 C C . SER A 1 5 ? -17.955 -7.012 -5.494 1.00 0.00 5 SER A C 7
ATOM 9142 O O . SER A 1 5 ? -18.728 -6.449 -4.721 1.00 0.00 5 SER A O 7
ATOM 9150 N N . SER A 1 6 ? -16.905 -7.727 -5.117 1.00 0.00 6 SER A N 7
ATOM 9151 C CA . SER A 1 6 ? -16.584 -7.900 -3.711 1.00 0.00 6 SER A CA 7
ATOM 9152 C C . SER A 1 6 ? -15.189 -8.512 -3.564 1.00 0.00 6 SER A C 7
ATOM 9153 O O . SER A 1 6 ? -14.990 -9.690 -3.860 1.00 0.00 6 SER A O 7
ATOM 9161 N N . GLY A 1 7 ? -14.260 -7.686 -3.108 1.00 0.00 7 GLY A N 7
ATOM 9162 C CA . GLY A 1 7 ? -12.890 -8.131 -2.919 1.00 0.00 7 GLY A CA 7
ATOM 9163 C C . GLY A 1 7 ? -12.746 -8.924 -1.619 1.00 0.00 7 GLY A C 7
ATOM 9164 O O . GLY A 1 7 ? -12.260 -8.400 -0.618 1.00 0.00 7 GLY A O 7
ATOM 9168 N N . MET A 1 8 ? -13.176 -10.176 -1.676 1.00 0.00 8 MET A N 7
ATOM 9169 C CA . MET A 1 8 ? -13.101 -11.047 -0.516 1.00 0.00 8 MET A CA 7
ATOM 9170 C C . MET A 1 8 ? -12.897 -12.504 -0.936 1.00 0.00 8 MET A C 7
ATOM 9171 O O . MET A 1 8 ? -13.506 -12.967 -1.899 1.00 0.00 8 MET A O 7
ATOM 9185 N N . ASP A 1 9 ? -12.039 -13.186 -0.192 1.00 0.00 9 ASP A N 7
ATOM 9186 C CA . ASP A 1 9 ? -11.747 -14.581 -0.475 1.00 0.00 9 ASP A CA 7
ATOM 9187 C C . ASP A 1 9 ? -12.306 -15.453 0.651 1.00 0.00 9 ASP A C 7
ATOM 9188 O O . ASP A 1 9 ? -12.523 -14.974 1.763 1.00 0.00 9 ASP A O 7
ATOM 9197 N N . MET A 1 10 ? -12.522 -16.719 0.324 1.00 0.00 10 MET A N 7
ATOM 9198 C CA . MET A 1 10 ? -13.051 -17.663 1.295 1.00 0.00 10 MET A CA 7
ATOM 9199 C C . MET A 1 10 ? -12.385 -19.032 1.147 1.00 0.00 10 MET A C 7
ATOM 9200 O O . MET A 1 10 ? -11.760 -19.316 0.126 1.00 0.00 10 MET A O 7
ATOM 9214 N N . GLY A 1 11 ? -12.541 -19.845 2.182 1.00 0.00 11 GLY A N 7
ATOM 9215 C CA . GLY A 1 11 ? -11.963 -21.178 2.180 1.00 0.00 11 GLY A CA 7
ATOM 9216 C C . GLY A 1 11 ? -10.450 -21.120 2.405 1.00 0.00 11 GLY A C 7
ATOM 9217 O O . GLY A 1 11 ? -9.713 -20.608 1.564 1.00 0.00 11 GLY A O 7
ATOM 9221 N N . ASN A 1 12 ? -10.033 -21.651 3.545 1.00 0.00 12 ASN A N 7
ATOM 9222 C CA . ASN A 1 12 ? -8.622 -21.666 3.892 1.00 0.00 12 ASN A CA 7
ATOM 9223 C C . ASN A 1 12 ? -8.034 -20.269 3.678 1.00 0.00 12 ASN A C 7
ATOM 9224 O O . ASN A 1 12 ? -7.631 -19.924 2.569 1.00 0.00 12 ASN A O 7
ATOM 9235 N N . GLN A 1 13 ? -8.004 -19.503 4.759 1.00 0.00 13 GLN A N 7
ATOM 9236 C CA . GLN A 1 13 ? -7.472 -18.152 4.704 1.00 0.00 13 GLN A CA 7
ATOM 9237 C C . GLN A 1 13 ? -5.951 -18.187 4.544 1.00 0.00 13 GLN A C 7
ATOM 9238 O O . GLN A 1 13 ? -5.221 -18.254 5.531 1.00 0.00 13 GLN A O 7
ATOM 9252 N N . HIS A 1 14 ? -5.519 -18.139 3.292 1.00 0.00 14 HIS A N 7
ATOM 9253 C CA . HIS A 1 14 ? -4.098 -18.164 2.990 1.00 0.00 14 HIS A CA 7
ATOM 9254 C C . HIS A 1 14 ? -3.342 -17.303 4.005 1.00 0.00 14 HIS A C 7
ATOM 9255 O O . HIS A 1 14 ? -3.820 -16.241 4.401 1.00 0.00 14 HIS A O 7
ATOM 9269 N N . PRO A 1 15 ? -2.144 -17.806 4.406 1.00 0.00 15 PRO A N 7
ATOM 9270 C CA . PRO A 1 15 ? -1.318 -17.095 5.367 1.00 0.00 15 PRO A CA 7
ATOM 9271 C C . PRO A 1 15 ? -0.633 -15.891 4.716 1.00 0.00 15 PRO A C 7
ATOM 9272 O O . PRO A 1 15 ? -0.094 -15.030 5.409 1.00 0.00 15 PRO A O 7
ATOM 9283 N N . SER A 1 16 ? -0.677 -15.871 3.392 1.00 0.00 16 SER A N 7
ATOM 9284 C CA . SER A 1 16 ? -0.068 -14.787 2.640 1.00 0.00 16 SER A CA 7
ATOM 9285 C C . SER A 1 16 ? -1.111 -13.710 2.336 1.00 0.00 16 SER A C 7
ATOM 9286 O O . SER A 1 16 ? -0.765 -12.550 2.113 1.00 0.00 16 SER A O 7
ATOM 9294 N N . ILE A 1 17 ? -2.367 -14.131 2.336 1.00 0.00 17 ILE A N 7
ATOM 9295 C CA . ILE A 1 17 ? -3.463 -13.217 2.063 1.00 0.00 17 ILE A CA 7
ATOM 9296 C C . ILE A 1 17 ? -3.866 -12.509 3.359 1.00 0.00 17 ILE A C 7
ATOM 9297 O O . ILE A 1 17 ? -4.157 -11.313 3.352 1.00 0.00 17 ILE A O 7
ATOM 9313 N N . SER A 1 18 ? -3.870 -13.276 4.438 1.00 0.00 18 SER A N 7
ATOM 9314 C CA . SER A 1 18 ? -4.231 -12.737 5.738 1.00 0.00 18 SER A CA 7
ATOM 9315 C C . SER A 1 18 ? -3.282 -11.598 6.116 1.00 0.00 18 SER A C 7
ATOM 9316 O O . SER A 1 18 ? -3.636 -10.727 6.909 1.00 0.00 18 SER A O 7
ATOM 9324 N N . ARG A 1 19 ? -2.095 -11.642 5.529 1.00 0.00 19 ARG A N 7
ATOM 9325 C CA . ARG A 1 19 ? -1.092 -10.624 5.794 1.00 0.00 19 ARG A CA 7
ATOM 9326 C C . ARG A 1 19 ? -1.414 -9.346 5.017 1.00 0.00 19 ARG A C 7
ATOM 9327 O O . ARG A 1 19 ? -1.424 -8.256 5.585 1.00 0.00 19 ARG A O 7
ATOM 9348 N N . LEU A 1 20 ? -1.669 -9.523 3.729 1.00 0.00 20 LEU A N 7
ATOM 9349 C CA . LEU A 1 20 ? -1.991 -8.398 2.868 1.00 0.00 20 LEU A CA 7
ATOM 9350 C C . LEU A 1 20 ? -3.187 -7.642 3.450 1.00 0.00 20 LEU A C 7
ATOM 9351 O O . LEU A 1 20 ? -3.215 -6.412 3.435 1.00 0.00 20 LEU A O 7
ATOM 9367 N N . GLN A 1 21 ? -4.145 -8.408 3.949 1.00 0.00 21 GLN A N 7
ATOM 9368 C CA . GLN A 1 21 ? -5.340 -7.826 4.535 1.00 0.00 21 GLN A CA 7
ATOM 9369 C C . GLN A 1 21 ? -4.965 -6.893 5.688 1.00 0.00 21 GLN A C 7
ATOM 9370 O O . GLN A 1 21 ? -5.687 -5.941 5.981 1.00 0.00 21 GLN A O 7
ATOM 9384 N N . GLU A 1 22 ? -3.837 -7.199 6.312 1.00 0.00 22 GLU A N 7
ATOM 9385 C CA . GLU A 1 22 ? -3.358 -6.400 7.427 1.00 0.00 22 GLU A CA 7
ATOM 9386 C C . GLU A 1 22 ? -2.535 -5.215 6.916 1.00 0.00 22 GLU A C 7
ATOM 9387 O O . GLU A 1 22 ? -2.373 -4.218 7.618 1.00 0.00 22 GLU A O 7
ATOM 9399 N N . ILE A 1 23 ? -2.038 -5.364 5.697 1.00 0.00 23 ILE A N 7
ATOM 9400 C CA . ILE A 1 23 ? -1.236 -4.319 5.084 1.00 0.00 23 ILE A CA 7
ATOM 9401 C C . ILE A 1 23 ? -2.157 -3.332 4.363 1.00 0.00 23 ILE A C 7
ATOM 9402 O O . ILE A 1 23 ? -1.909 -2.127 4.371 1.00 0.00 23 ILE A O 7
ATOM 9418 N N . GLN A 1 24 ? -3.200 -3.879 3.758 1.00 0.00 24 GLN A N 7
ATOM 9419 C CA . GLN A 1 24 ? -4.159 -3.062 3.034 1.00 0.00 24 GLN A CA 7
ATOM 9420 C C . GLN A 1 24 ? -4.880 -2.113 3.995 1.00 0.00 24 GLN A C 7
ATOM 9421 O O . GLN A 1 24 ? -4.879 -0.900 3.792 1.00 0.00 24 GLN A O 7
ATOM 9435 N N . ARG A 1 25 ? -5.477 -2.702 5.020 1.00 0.00 25 ARG A N 7
ATOM 9436 C CA . ARG A 1 25 ? -6.200 -1.925 6.013 1.00 0.00 25 ARG A CA 7
ATOM 9437 C C . ARG A 1 25 ? -5.315 -0.799 6.552 1.00 0.00 25 ARG A C 7
ATOM 9438 O O . ARG A 1 25 ? -5.819 0.208 7.046 1.00 0.00 25 ARG A O 7
ATOM 9459 N N . GLU A 1 26 ? -4.012 -1.007 6.438 1.00 0.00 26 GLU A N 7
ATOM 9460 C CA . GLU A 1 26 ? -3.053 -0.022 6.908 1.00 0.00 26 GLU A CA 7
ATOM 9461 C C . GLU A 1 26 ? -2.925 1.119 5.897 1.00 0.00 26 GLU A C 7
ATOM 9462 O O . GLU A 1 26 ? -3.318 2.250 6.179 1.00 0.00 26 GLU A O 7
ATOM 9474 N N . VAL A 1 27 ? -2.374 0.782 4.740 1.00 0.00 27 VAL A N 7
ATOM 9475 C CA . VAL A 1 27 ? -2.190 1.765 3.685 1.00 0.00 27 VAL A CA 7
ATOM 9476 C C . VAL A 1 27 ? -3.527 2.448 3.391 1.00 0.00 27 VAL A C 7
ATOM 9477 O O . VAL A 1 27 ? -3.559 3.611 2.993 1.00 0.00 27 VAL A O 7
ATOM 9490 N N . LYS A 1 28 ? -4.598 1.696 3.599 1.00 0.00 28 LYS A N 7
ATOM 9491 C CA . LYS A 1 28 ? -5.934 2.215 3.361 1.00 0.00 28 LYS A CA 7
ATOM 9492 C C . LYS A 1 28 ? -6.338 3.123 4.524 1.00 0.00 28 LYS A C 7
ATOM 9493 O O . LYS A 1 28 ? -6.936 4.177 4.314 1.00 0.00 28 LYS A O 7
ATOM 9512 N N . ALA A 1 29 ? -5.994 2.682 5.725 1.00 0.00 29 ALA A N 7
ATOM 9513 C CA . ALA A 1 29 ? -6.314 3.442 6.922 1.00 0.00 29 ALA A CA 7
ATOM 9514 C C . ALA A 1 29 ? -5.485 4.728 6.940 1.00 0.00 29 ALA A C 7
ATOM 9515 O O . ALA A 1 29 ? -5.721 5.612 7.763 1.00 0.00 29 ALA A O 7
ATOM 9522 N N . ILE A 1 30 ? -4.531 4.793 6.022 1.00 0.00 30 ILE A N 7
ATOM 9523 C CA . ILE A 1 30 ? -3.667 5.956 5.922 1.00 0.00 30 ILE A CA 7
ATOM 9524 C C . ILE A 1 30 ? -3.841 6.599 4.545 1.00 0.00 30 ILE A C 7
ATOM 9525 O O . ILE A 1 30 ? -3.149 7.560 4.212 1.00 0.00 30 ILE A O 7
ATOM 9541 N N . GLU A 1 31 ? -4.769 6.042 3.780 1.00 0.00 31 GLU A N 7
ATOM 9542 C CA . GLU A 1 31 ? -5.042 6.549 2.446 1.00 0.00 31 GLU A CA 7
ATOM 9543 C C . GLU A 1 31 ? -5.587 7.977 2.522 1.00 0.00 31 GLU A C 7
ATOM 9544 O O . GLU A 1 31 ? -5.186 8.841 1.744 1.00 0.00 31 GLU A O 7
ATOM 9556 N N . PRO A 1 32 ? -6.518 8.186 3.492 1.00 0.00 32 PRO A N 7
ATOM 9557 C CA . PRO A 1 32 ? -7.122 9.494 3.680 1.00 0.00 32 PRO A CA 7
ATOM 9558 C C . PRO A 1 32 ? -6.146 10.456 4.361 1.00 0.00 32 PRO A C 7
ATOM 9559 O O . PRO A 1 32 ? -6.484 11.611 4.617 1.00 0.00 32 PRO A O 7
ATOM 9570 N N . GLN A 1 33 ? -4.955 9.945 4.634 1.00 0.00 33 GLN A N 7
ATOM 9571 C CA . GLN A 1 33 ? -3.927 10.744 5.280 1.00 0.00 33 GLN A CA 7
ATOM 9572 C C . GLN A 1 33 ? -3.006 11.371 4.232 1.00 0.00 33 GLN A C 7
ATOM 9573 O O . GLN A 1 33 ? -2.180 12.224 4.557 1.00 0.00 33 GLN A O 7
ATOM 9587 N N . VAL A 1 34 ? -3.178 10.925 2.996 1.00 0.00 34 VAL A N 7
ATOM 9588 C CA . VAL A 1 34 ? -2.372 11.432 1.899 1.00 0.00 34 VAL A CA 7
ATOM 9589 C C . VAL A 1 34 ? -3.284 12.095 0.866 1.00 0.00 34 VAL A C 7
ATOM 9590 O O . VAL A 1 34 ? -2.935 13.128 0.295 1.00 0.00 34 VAL A O 7
ATOM 9603 N N . VAL A 1 35 ? -4.436 11.475 0.656 1.00 0.00 35 VAL A N 7
ATOM 9604 C CA . VAL A 1 35 ? -5.401 11.993 -0.299 1.00 0.00 35 VAL A CA 7
ATOM 9605 C C . VAL A 1 35 ? -5.796 13.416 0.102 1.00 0.00 35 VAL A C 7
ATOM 9606 O O . VAL A 1 35 ? -5.698 14.341 -0.702 1.00 0.00 35 VAL A O 7
ATOM 9619 N N . GLY A 1 36 ? -6.235 13.546 1.346 1.00 0.00 36 GLY A N 7
ATOM 9620 C CA . GLY A 1 36 ? -6.646 14.840 1.863 1.00 0.00 36 GLY A CA 7
ATOM 9621 C C . GLY A 1 36 ? -5.556 15.446 2.750 1.00 0.00 36 GLY A C 7
ATOM 9622 O O . GLY A 1 36 ? -5.853 16.058 3.775 1.00 0.00 36 GLY A O 7
ATOM 9626 N N . PHE A 1 37 ? -4.316 15.256 2.322 1.00 0.00 37 PHE A N 7
ATOM 9627 C CA . PHE A 1 37 ? -3.181 15.777 3.064 1.00 0.00 37 PHE A CA 7
ATOM 9628 C C . PHE A 1 37 ? -2.870 17.217 2.652 1.00 0.00 37 PHE A C 7
ATOM 9629 O O . PHE A 1 37 ? -3.309 17.673 1.597 1.00 0.00 37 PHE A O 7
ATOM 9646 N N . SER A 1 38 ? -2.114 17.893 3.504 1.00 0.00 38 SER A N 7
ATOM 9647 C CA . SER A 1 38 ? -1.739 19.272 3.242 1.00 0.00 38 SER A CA 7
ATOM 9648 C C . SER A 1 38 ? -0.411 19.593 3.929 1.00 0.00 38 SER A C 7
ATOM 9649 O O . SER A 1 38 ? -0.280 19.431 5.141 1.00 0.00 38 SER A O 7
ATOM 9657 N N . GLY A 1 39 ? 0.541 20.044 3.125 1.00 0.00 39 GLY A N 7
ATOM 9658 C CA . GLY A 1 39 ? 1.855 20.389 3.642 1.00 0.00 39 GLY A CA 7
ATOM 9659 C C . GLY A 1 39 ? 2.912 20.326 2.537 1.00 0.00 39 GLY A C 7
ATOM 9660 O O . GLY A 1 39 ? 2.610 20.567 1.369 1.00 0.00 39 GLY A O 7
ATOM 9664 N N . LEU A 1 40 ? 4.130 20.001 2.945 1.00 0.00 40 LEU A N 7
ATOM 9665 C CA . LEU A 1 40 ? 5.233 19.903 2.005 1.00 0.00 40 LEU A CA 7
ATOM 9666 C C . LEU A 1 40 ? 5.631 18.434 1.844 1.00 0.00 40 LEU A C 7
ATOM 9667 O O . LEU A 1 40 ? 5.049 17.556 2.479 1.00 0.00 40 LEU A O 7
ATOM 9683 N N . SER A 1 41 ? 6.621 18.213 0.991 1.00 0.00 41 SER A N 7
ATOM 9684 C CA . SER A 1 41 ? 7.104 16.866 0.738 1.00 0.00 41 SER A CA 7
ATOM 9685 C C . SER A 1 41 ? 8.319 16.572 1.620 1.00 0.00 41 SER A C 7
ATOM 9686 O O . SER A 1 41 ? 9.241 15.875 1.199 1.00 0.00 41 SER A O 7
ATOM 9694 N N . ASP A 1 42 ? 8.281 17.118 2.826 1.00 0.00 42 ASP A N 7
ATOM 9695 C CA . ASP A 1 42 ? 9.368 16.923 3.771 1.00 0.00 42 ASP A CA 7
ATOM 9696 C C . ASP A 1 42 ? 9.074 17.710 5.049 1.00 0.00 42 ASP A C 7
ATOM 9697 O O . ASP A 1 42 ? 9.878 18.539 5.471 1.00 0.00 42 ASP A O 7
ATOM 9706 N N . ASP A 1 43 ? 7.919 17.422 5.631 1.00 0.00 43 ASP A N 7
ATOM 9707 C CA . ASP A 1 43 ? 7.509 18.092 6.853 1.00 0.00 43 ASP A CA 7
ATOM 9708 C C . ASP A 1 43 ? 7.387 17.062 7.978 1.00 0.00 43 ASP A C 7
ATOM 9709 O O . ASP A 1 43 ? 7.697 15.888 7.786 1.00 0.00 43 ASP A O 7
ATOM 9718 N N . LYS A 1 44 ? 6.933 17.540 9.128 1.00 0.00 44 LYS A N 7
ATOM 9719 C CA . LYS A 1 44 ? 6.766 16.676 10.284 1.00 0.00 44 LYS A CA 7
ATOM 9720 C C . LYS A 1 44 ? 5.446 15.912 10.158 1.00 0.00 44 LYS A C 7
ATOM 9721 O O . LYS A 1 44 ? 4.591 15.993 11.038 1.00 0.00 44 LYS A O 7
ATOM 9740 N N . ASN A 1 45 ? 5.322 15.188 9.055 1.00 0.00 45 ASN A N 7
ATOM 9741 C CA . ASN A 1 45 ? 4.121 14.410 8.802 1.00 0.00 45 ASN A CA 7
ATOM 9742 C C . ASN A 1 45 ? 4.285 13.637 7.493 1.00 0.00 45 ASN A C 7
ATOM 9743 O O . ASN A 1 45 ? 4.218 12.409 7.480 1.00 0.00 45 ASN A O 7
ATOM 9754 N N . TYR A 1 46 ? 4.498 14.387 6.422 1.00 0.00 46 TYR A N 7
ATOM 9755 C CA . TYR A 1 46 ? 4.673 13.787 5.110 1.00 0.00 46 TYR A CA 7
ATOM 9756 C C . TYR A 1 46 ? 5.539 12.529 5.194 1.00 0.00 46 TYR A C 7
ATOM 9757 O O . TYR A 1 46 ? 5.140 11.464 4.725 1.00 0.00 46 TYR A O 7
ATOM 9775 N N . LYS A 1 47 ? 6.709 12.694 5.794 1.00 0.00 47 LYS A N 7
ATOM 9776 C CA . LYS A 1 47 ? 7.635 11.584 5.945 1.00 0.00 47 LYS A CA 7
ATOM 9777 C C . LYS A 1 47 ? 6.863 10.337 6.381 1.00 0.00 47 LYS A C 7
ATOM 9778 O O . LYS A 1 47 ? 6.796 9.355 5.644 1.00 0.00 47 LYS A O 7
ATOM 9797 N N . ARG A 1 48 ? 6.300 10.417 7.578 1.00 0.00 48 ARG A N 7
ATOM 9798 C CA . ARG A 1 48 ? 5.536 9.307 8.121 1.00 0.00 48 ARG A CA 7
ATOM 9799 C C . ARG A 1 48 ? 4.597 8.737 7.056 1.00 0.00 48 ARG A C 7
ATOM 9800 O O . ARG A 1 48 ? 4.619 7.539 6.781 1.00 0.00 48 ARG A O 7
ATOM 9821 N N . LEU A 1 49 ? 3.794 9.624 6.485 1.00 0.00 49 LEU A N 7
ATOM 9822 C CA . LEU A 1 49 ? 2.850 9.224 5.456 1.00 0.00 49 LEU A CA 7
ATOM 9823 C C . LEU A 1 49 ? 3.549 8.296 4.460 1.00 0.00 49 LEU A C 7
ATOM 9824 O O . LEU A 1 49 ? 3.068 7.198 4.186 1.00 0.00 49 LEU A O 7
ATOM 9840 N N . GLU A 1 50 ? 4.673 8.773 3.945 1.00 0.00 50 GLU A N 7
ATOM 9841 C CA . GLU A 1 50 ? 5.444 8.000 2.986 1.00 0.00 50 GLU A CA 7
ATOM 9842 C C . GLU A 1 50 ? 6.050 6.769 3.661 1.00 0.00 50 GLU A C 7
ATOM 9843 O O . GLU A 1 50 ? 5.888 5.649 3.179 1.00 0.00 50 GLU A O 7
ATOM 9855 N N . ARG A 1 51 ? 6.737 7.017 4.767 1.00 0.00 51 ARG A N 7
ATOM 9856 C CA . ARG A 1 51 ? 7.369 5.942 5.513 1.00 0.00 51 ARG A CA 7
ATOM 9857 C C . ARG A 1 51 ? 6.416 4.752 5.638 1.00 0.00 51 ARG A C 7
ATOM 9858 O O . ARG A 1 51 ? 6.829 3.603 5.484 1.00 0.00 51 ARG A O 7
ATOM 9879 N N . ILE A 1 52 ? 5.160 5.067 5.916 1.00 0.00 52 ILE A N 7
ATOM 9880 C CA . ILE A 1 52 ? 4.145 4.037 6.064 1.00 0.00 52 ILE A CA 7
ATOM 9881 C C . ILE A 1 52 ? 3.985 3.291 4.738 1.00 0.00 52 ILE A C 7
ATOM 9882 O O . ILE A 1 52 ? 4.169 2.076 4.678 1.00 0.00 52 ILE A O 7
ATOM 9898 N N . LEU A 1 53 ? 3.643 4.050 3.706 1.00 0.00 53 LEU A N 7
ATOM 9899 C CA . LEU A 1 53 ? 3.456 3.476 2.385 1.00 0.00 53 LEU A CA 7
ATOM 9900 C C . LEU A 1 53 ? 4.704 2.679 1.998 1.00 0.00 53 LEU A C 7
ATOM 9901 O O . LEU A 1 53 ? 4.620 1.483 1.723 1.00 0.00 53 LEU A O 7
ATOM 9917 N N . THR A 1 54 ? 5.832 3.373 1.990 1.00 0.00 54 THR A N 7
ATOM 9918 C CA . THR A 1 54 ? 7.095 2.745 1.642 1.00 0.00 54 THR A CA 7
ATOM 9919 C C . THR A 1 54 ? 7.320 1.493 2.492 1.00 0.00 54 THR A C 7
ATOM 9920 O O . THR A 1 54 ? 7.744 0.458 1.979 1.00 0.00 54 THR A O 7
ATOM 9931 N N . LYS A 1 55 ? 7.026 1.627 3.776 1.00 0.00 55 LYS A N 7
ATOM 9932 C CA . LYS A 1 55 ? 7.190 0.519 4.702 1.00 0.00 55 LYS A CA 7
ATOM 9933 C C . LYS A 1 55 ? 6.232 -0.609 4.316 1.00 0.00 55 LYS A C 7
ATOM 9934 O O . LYS A 1 55 ? 6.666 -1.694 3.934 1.00 0.00 55 LYS A O 7
ATOM 9953 N N . GLN A 1 56 ? 4.945 -0.314 4.429 1.00 0.00 56 GLN A N 7
ATOM 9954 C CA . GLN A 1 56 ? 3.921 -1.290 4.096 1.00 0.00 56 GLN A CA 7
ATOM 9955 C C . GLN A 1 56 ? 4.245 -1.965 2.762 1.00 0.00 56 GLN A C 7
ATOM 9956 O O . GLN A 1 56 ? 4.117 -3.182 2.631 1.00 0.00 56 GLN A O 7
ATOM 9970 N N . LEU A 1 57 ? 4.659 -1.147 1.806 1.00 0.00 57 LEU A N 7
ATOM 9971 C CA . LEU A 1 57 ? 5.002 -1.650 0.487 1.00 0.00 57 LEU A CA 7
ATOM 9972 C C . LEU A 1 57 ? 6.003 -2.799 0.629 1.00 0.00 57 LEU A C 7
ATOM 9973 O O . LEU A 1 57 ? 5.755 -3.906 0.154 1.00 0.00 57 LEU A O 7
ATOM 9989 N N . PHE A 1 58 ? 7.114 -2.496 1.285 1.00 0.00 58 PHE A N 7
ATOM 9990 C CA . PHE A 1 58 ? 8.154 -3.489 1.495 1.00 0.00 58 PHE A CA 7
ATOM 9991 C C . PHE A 1 58 ? 7.562 -4.799 2.018 1.00 0.00 58 PHE A C 7
ATOM 9992 O O . PHE A 1 58 ? 8.115 -5.872 1.782 1.00 0.00 58 PHE A O 7
ATOM 10009 N N . GLU A 1 59 ? 6.445 -4.669 2.718 1.00 0.00 59 GLU A N 7
ATOM 10010 C CA . GLU A 1 59 ? 5.772 -5.830 3.277 1.00 0.00 59 GLU A CA 7
ATOM 10011 C C . GLU A 1 59 ? 4.965 -6.548 2.193 1.00 0.00 59 GLU A C 7
ATOM 10012 O O . GLU A 1 59 ? 4.790 -7.764 2.248 1.00 0.00 59 GLU A O 7
ATOM 10024 N N . ILE A 1 60 ? 4.495 -5.764 1.234 1.00 0.00 60 ILE A N 7
ATOM 10025 C CA . ILE A 1 60 ? 3.710 -6.310 0.139 1.00 0.00 60 ILE A CA 7
ATOM 10026 C C . ILE A 1 60 ? 4.573 -7.286 -0.664 1.00 0.00 60 ILE A C 7
ATOM 10027 O O . ILE A 1 60 ? 4.118 -8.371 -1.023 1.00 0.00 60 ILE A O 7
ATOM 10043 N N . ASP A 1 61 ? 5.802 -6.864 -0.923 1.00 0.00 61 ASP A N 7
ATOM 10044 C CA . ASP A 1 61 ? 6.732 -7.687 -1.677 1.00 0.00 61 ASP A CA 7
ATOM 10045 C C . ASP A 1 61 ? 7.125 -8.905 -0.838 1.00 0.00 61 ASP A C 7
ATOM 10046 O O . ASP A 1 61 ? 7.406 -9.972 -1.380 1.00 0.00 61 ASP A O 7
ATOM 10055 N N . SER A 1 62 ? 7.132 -8.704 0.472 1.00 0.00 62 SER A N 7
ATOM 10056 C CA . SER A 1 62 ? 7.485 -9.772 1.391 1.00 0.00 62 SER A CA 7
ATOM 10057 C C . SER A 1 62 ? 6.525 -10.950 1.218 1.00 0.00 62 SER A C 7
ATOM 10058 O O . SER A 1 62 ? 6.940 -12.107 1.273 1.00 0.00 62 SER A O 7
ATOM 10066 N N . VAL A 1 63 ? 5.260 -10.616 1.013 1.00 0.00 63 VAL A N 7
ATOM 10067 C CA . VAL A 1 63 ? 4.237 -11.632 0.832 1.00 0.00 63 VAL A CA 7
ATOM 10068 C C . VAL A 1 63 ? 4.651 -12.569 -0.305 1.00 0.00 63 VAL A C 7
ATOM 10069 O O . VAL A 1 63 ? 4.679 -12.167 -1.467 1.00 0.00 63 VAL A O 7
ATOM 10082 N N . ASP A 1 64 ? 4.962 -13.801 0.070 1.00 0.00 64 ASP A N 7
ATOM 10083 C CA . ASP A 1 64 ? 5.374 -14.799 -0.903 1.00 0.00 64 ASP A CA 7
ATOM 10084 C C . ASP A 1 64 ? 4.198 -15.117 -1.829 1.00 0.00 64 ASP A C 7
ATOM 10085 O O . ASP A 1 64 ? 3.103 -15.428 -1.363 1.00 0.00 64 ASP A O 7
ATOM 10094 N N . THR A 1 65 ? 4.465 -15.027 -3.124 1.00 0.00 65 THR A N 7
ATOM 10095 C CA . THR A 1 65 ? 3.442 -15.302 -4.119 1.00 0.00 65 THR A CA 7
ATOM 10096 C C . THR A 1 65 ? 3.570 -16.737 -4.633 1.00 0.00 65 THR A C 7
ATOM 10097 O O . THR A 1 65 ? 2.581 -17.464 -4.708 1.00 0.00 65 THR A O 7
ATOM 10108 N N . GLU A 1 66 ? 4.797 -17.102 -4.975 1.00 0.00 66 GLU A N 7
ATOM 10109 C CA . GLU A 1 66 ? 5.067 -18.437 -5.480 1.00 0.00 66 GLU A CA 7
ATOM 10110 C C . GLU A 1 66 ? 4.254 -18.699 -6.749 1.00 0.00 66 GLU A C 7
ATOM 10111 O O . GLU A 1 66 ? 3.717 -19.791 -6.932 1.00 0.00 66 GLU A O 7
ATOM 10123 N N . GLY A 1 67 ? 4.189 -17.680 -7.593 1.00 0.00 67 GLY A N 7
ATOM 10124 C CA . GLY A 1 67 ? 3.450 -17.786 -8.840 1.00 0.00 67 GLY A CA 7
ATOM 10125 C C . GLY A 1 67 ? 2.158 -18.582 -8.645 1.00 0.00 67 GLY A C 7
ATOM 10126 O O . GLY A 1 67 ? 1.869 -19.500 -9.410 1.00 0.00 67 GLY A O 7
ATOM 10130 N N . LYS A 1 68 ? 1.415 -18.199 -7.617 1.00 0.00 68 LYS A N 7
ATOM 10131 C CA . LYS A 1 68 ? 0.160 -18.865 -7.312 1.00 0.00 68 LYS A CA 7
ATOM 10132 C C . LYS A 1 68 ? -0.983 -18.143 -8.029 1.00 0.00 68 LYS A C 7
ATOM 10133 O O . LYS A 1 68 ? -1.835 -18.781 -8.645 1.00 0.00 68 LYS A O 7
ATOM 10152 N N . GLY A 1 69 ? -0.964 -16.823 -7.924 1.00 0.00 69 GLY A N 7
ATOM 10153 C CA . GLY A 1 69 ? -1.988 -16.007 -8.555 1.00 0.00 69 GLY A CA 7
ATOM 10154 C C . GLY A 1 69 ? -2.841 -15.290 -7.506 1.00 0.00 69 GLY A C 7
ATOM 10155 O O . GLY A 1 69 ? -2.865 -14.062 -7.455 1.00 0.00 69 GLY A O 7
ATOM 10159 N N . ASP A 1 70 ? -3.520 -16.089 -6.696 1.00 0.00 70 ASP A N 7
ATOM 10160 C CA . ASP A 1 70 ? -4.372 -15.546 -5.652 1.00 0.00 70 ASP A CA 7
ATOM 10161 C C . ASP A 1 70 ? -3.646 -14.393 -4.955 1.00 0.00 70 ASP A C 7
ATOM 10162 O O . ASP A 1 70 ? -4.283 -13.477 -4.437 1.00 0.00 70 ASP A O 7
ATOM 10171 N N . ILE A 1 71 ? -2.324 -14.476 -4.966 1.00 0.00 71 ILE A N 7
ATOM 10172 C CA . ILE A 1 71 ? -1.505 -13.450 -4.342 1.00 0.00 71 ILE A CA 7
ATOM 10173 C C . ILE A 1 71 ? -0.963 -12.510 -5.420 1.00 0.00 71 ILE A C 7
ATOM 10174 O O . ILE A 1 71 ? -1.093 -11.292 -5.309 1.00 0.00 71 ILE A O 7
ATOM 10190 N N . GLN A 1 72 ? -0.367 -13.111 -6.440 1.00 0.00 72 GLN A N 7
ATOM 10191 C CA . GLN A 1 72 ? 0.194 -12.342 -7.537 1.00 0.00 72 GLN A CA 7
ATOM 10192 C C . GLN A 1 72 ? -0.803 -11.281 -8.007 1.00 0.00 72 GLN A C 7
ATOM 10193 O O . GLN A 1 72 ? -0.411 -10.265 -8.579 1.00 0.00 72 GLN A O 7
ATOM 10207 N N . GLN A 1 73 ? -2.074 -11.553 -7.748 1.00 0.00 73 GLN A N 7
ATOM 10208 C CA . GLN A 1 73 ? -3.130 -10.634 -8.138 1.00 0.00 73 GLN A CA 7
ATOM 10209 C C . GLN A 1 73 ? -3.296 -9.539 -7.082 1.00 0.00 73 GLN A C 7
ATOM 10210 O O . GLN A 1 73 ? -3.264 -8.352 -7.404 1.00 0.00 73 GLN A O 7
ATOM 10224 N N . ALA A 1 74 ? -3.471 -9.977 -5.844 1.00 0.00 74 ALA A N 7
ATOM 10225 C CA . ALA A 1 74 ? -3.642 -9.048 -4.739 1.00 0.00 74 ALA A CA 7
ATOM 10226 C C . ALA A 1 74 ? -2.339 -8.278 -4.519 1.00 0.00 74 ALA A C 7
ATOM 10227 O O . ALA A 1 74 ? -2.322 -7.050 -4.577 1.00 0.00 74 ALA A O 7
ATOM 10234 N N . ARG A 1 75 ? -1.278 -9.032 -4.270 1.00 0.00 75 ARG A N 7
ATOM 10235 C CA . ARG A 1 75 ? 0.027 -8.436 -4.041 1.00 0.00 75 ARG A CA 7
ATOM 10236 C C . ARG A 1 75 ? 0.227 -7.228 -4.958 1.00 0.00 75 ARG A C 7
ATOM 10237 O O . ARG A 1 75 ? 0.220 -6.087 -4.499 1.00 0.00 75 ARG A O 7
ATOM 10258 N N . LYS A 1 76 ? 0.402 -7.521 -6.239 1.00 0.00 76 LYS A N 7
ATOM 10259 C CA . LYS A 1 76 ? 0.604 -6.473 -7.225 1.00 0.00 76 LYS A CA 7
ATOM 10260 C C . LYS A 1 76 ? -0.470 -5.397 -7.048 1.00 0.00 76 LYS A C 7
ATOM 10261 O O . LYS A 1 76 ? -0.157 -4.211 -6.959 1.00 0.00 76 LYS A O 7
ATOM 10280 N N . ARG A 1 77 ? -1.714 -5.851 -7.000 1.00 0.00 77 ARG A N 7
ATOM 10281 C CA . ARG A 1 77 ? -2.836 -4.942 -6.835 1.00 0.00 77 ARG A CA 7
ATOM 10282 C C . ARG A 1 77 ? -2.588 -4.003 -5.653 1.00 0.00 77 ARG A C 7
ATOM 10283 O O . ARG A 1 77 ? -2.843 -2.803 -5.744 1.00 0.00 77 ARG A O 7
ATOM 10304 N N . ALA A 1 78 ? -2.093 -4.584 -4.570 1.00 0.00 78 ALA A N 7
ATOM 10305 C CA . ALA A 1 78 ? -1.809 -3.814 -3.371 1.00 0.00 78 ALA A CA 7
ATOM 10306 C C . ALA A 1 78 ? -0.573 -2.945 -3.610 1.00 0.00 78 ALA A C 7
ATOM 10307 O O . ALA A 1 78 ? -0.582 -1.751 -3.315 1.00 0.00 78 ALA A O 7
ATOM 10314 N N . ALA A 1 79 ? 0.462 -3.577 -4.143 1.00 0.00 79 ALA A N 7
ATOM 10315 C CA . ALA A 1 79 ? 1.703 -2.877 -4.426 1.00 0.00 79 ALA A CA 7
ATOM 10316 C C . ALA A 1 79 ? 1.397 -1.605 -5.219 1.00 0.00 79 ALA A C 7
ATOM 10317 O O . ALA A 1 79 ? 1.978 -0.552 -4.960 1.00 0.00 79 ALA A O 7
ATOM 10324 N N . GLN A 1 80 ? 0.484 -1.744 -6.170 1.00 0.00 80 GLN A N 7
ATOM 10325 C CA . GLN A 1 80 ? 0.093 -0.620 -7.003 1.00 0.00 80 GLN A CA 7
ATOM 10326 C C . GLN A 1 80 ? -0.715 0.390 -6.186 1.00 0.00 80 GLN A C 7
ATOM 10327 O O . GLN A 1 80 ? -0.466 1.593 -6.256 1.00 0.00 80 GLN A O 7
ATOM 10341 N N . GLU A 1 81 ? -1.667 -0.136 -5.429 1.00 0.00 81 GLU A N 7
ATOM 10342 C CA . GLU A 1 81 ? -2.514 0.705 -4.600 1.00 0.00 81 GLU A CA 7
ATOM 10343 C C . GLU A 1 81 ? -1.657 1.615 -3.717 1.00 0.00 81 GLU A C 7
ATOM 10344 O O . GLU A 1 81 ? -1.870 2.825 -3.676 1.00 0.00 81 GLU A O 7
ATOM 10356 N N . THR A 1 82 ? -0.705 0.997 -3.033 1.00 0.00 82 THR A N 7
ATOM 10357 C CA . THR A 1 82 ? 0.185 1.736 -2.154 1.00 0.00 82 THR A CA 7
ATOM 10358 C C . THR A 1 82 ? 1.011 2.743 -2.956 1.00 0.00 82 THR A C 7
ATOM 10359 O O . THR A 1 82 ? 0.997 3.937 -2.661 1.00 0.00 82 THR A O 7
ATOM 10370 N N . GLU A 1 83 ? 1.711 2.225 -3.954 1.00 0.00 83 GLU A N 7
ATOM 10371 C CA . GLU A 1 83 ? 2.542 3.064 -4.801 1.00 0.00 83 GLU A CA 7
ATOM 10372 C C . GLU A 1 83 ? 1.718 4.218 -5.376 1.00 0.00 83 GLU A C 7
ATOM 10373 O O . GLU A 1 83 ? 2.254 5.289 -5.655 1.00 0.00 83 GLU A O 7
ATOM 10385 N N . ARG A 1 84 ? 0.429 3.959 -5.538 1.00 0.00 84 ARG A N 7
ATOM 10386 C CA . ARG A 1 84 ? -0.474 4.962 -6.075 1.00 0.00 84 ARG A CA 7
ATOM 10387 C C . ARG A 1 84 ? -0.531 6.177 -5.147 1.00 0.00 84 ARG A C 7
ATOM 10388 O O . ARG A 1 84 ? -0.298 7.305 -5.579 1.00 0.00 84 ARG A O 7
ATOM 10409 N N . LEU A 1 85 ? -0.843 5.905 -3.888 1.00 0.00 85 LEU A N 7
ATOM 10410 C CA . LEU A 1 85 ? -0.934 6.962 -2.895 1.00 0.00 85 LEU A CA 7
ATOM 10411 C C . LEU A 1 85 ? 0.429 7.642 -2.754 1.00 0.00 85 LEU A C 7
ATOM 10412 O O . LEU A 1 85 ? 0.508 8.864 -2.631 1.00 0.00 85 LEU A O 7
ATOM 10428 N N . LEU A 1 86 ? 1.469 6.822 -2.777 1.00 0.00 86 LEU A N 7
ATOM 10429 C CA . LEU A 1 86 ? 2.825 7.329 -2.653 1.00 0.00 86 LEU A CA 7
ATOM 10430 C C . LEU A 1 86 ? 3.048 8.434 -3.688 1.00 0.00 86 LEU A C 7
ATOM 10431 O O . LEU A 1 86 ? 3.935 9.271 -3.527 1.00 0.00 86 LEU A O 7
ATOM 10447 N N . LYS A 1 87 ? 2.228 8.401 -4.728 1.00 0.00 87 LYS A N 7
ATOM 10448 C CA . LYS A 1 87 ? 2.324 9.389 -5.789 1.00 0.00 87 LYS A CA 7
ATOM 10449 C C . LYS A 1 87 ? 1.468 10.604 -5.427 1.00 0.00 87 LYS A C 7
ATOM 10450 O O . LYS A 1 87 ? 1.868 11.743 -5.666 1.00 0.00 87 LYS A O 7
ATOM 10469 N N . GLU A 1 88 ? 0.306 10.321 -4.857 1.00 0.00 88 GLU A N 7
ATOM 10470 C CA . GLU A 1 88 ? -0.610 11.377 -4.460 1.00 0.00 88 GLU A CA 7
ATOM 10471 C C . GLU A 1 88 ? 0.032 12.263 -3.391 1.00 0.00 88 GLU A C 7
ATOM 10472 O O . GLU A 1 88 ? -0.041 13.488 -3.468 1.00 0.00 88 GLU A O 7
ATOM 10484 N N . LEU A 1 89 ? 0.648 11.608 -2.417 1.00 0.00 89 LEU A N 7
ATOM 10485 C CA . LEU A 1 89 ? 1.303 12.321 -1.334 1.00 0.00 89 LEU A CA 7
ATOM 10486 C C . LEU A 1 89 ? 2.063 13.520 -1.904 1.00 0.00 89 LEU A C 7
ATOM 10487 O O . LEU A 1 89 ? 1.765 14.665 -1.569 1.00 0.00 89 LEU A O 7
ATOM 10503 N N . GLU A 1 90 ? 3.032 13.215 -2.755 1.00 0.00 90 GLU A N 7
ATOM 10504 C CA . GLU A 1 90 ? 3.838 14.253 -3.374 1.00 0.00 90 GLU A CA 7
ATOM 10505 C C . GLU A 1 90 ? 2.949 15.410 -3.837 1.00 0.00 90 GLU A C 7
ATOM 10506 O O . GLU A 1 90 ? 3.073 16.529 -3.343 1.00 0.00 90 GLU A O 7
ATOM 10518 N N . GLN A 1 91 ? 2.073 15.099 -4.781 1.00 0.00 91 GLN A N 7
ATOM 10519 C CA . GLN A 1 91 ? 1.163 16.098 -5.316 1.00 0.00 91 GLN A CA 7
ATOM 10520 C C . GLN A 1 91 ? 0.400 16.783 -4.181 1.00 0.00 91 GLN A C 7
ATOM 10521 O O . GLN A 1 91 ? 0.502 17.996 -4.002 1.00 0.00 91 GLN A O 7
ATOM 10535 N N . ASN A 1 92 ? -0.349 15.976 -3.443 1.00 0.00 92 ASN A N 7
ATOM 10536 C CA . ASN A 1 92 ? -1.129 16.489 -2.330 1.00 0.00 92 ASN A CA 7
ATOM 10537 C C . ASN A 1 92 ? -0.286 17.494 -1.541 1.00 0.00 92 ASN A C 7
ATOM 10538 O O . ASN A 1 92 ? -0.725 18.614 -1.288 1.00 0.00 92 ASN A O 7
ATOM 10549 N N . ALA A 1 93 ? 0.909 17.055 -1.175 1.00 0.00 93 ALA A N 7
ATOM 10550 C CA . ALA A 1 93 ? 1.818 17.902 -0.421 1.00 0.00 93 ALA A CA 7
ATOM 10551 C C . ALA A 1 93 ? 1.766 19.325 -0.980 1.00 0.00 93 ALA A C 7
ATOM 10552 O O . ALA A 1 93 ? 1.056 20.179 -0.450 1.00 0.00 93 ALA A O 7
ATOM 10559 N N . SER A 1 94 ? 2.526 19.536 -2.045 1.00 0.00 94 SER A N 7
ATOM 10560 C CA . SER A 1 94 ? 2.576 20.841 -2.682 1.00 0.00 94 SER A CA 7
ATOM 10561 C C . SER A 1 94 ? 3.300 20.740 -4.026 1.00 0.00 94 SER A C 7
ATOM 10562 O O . SER A 1 94 ? 2.735 21.074 -5.066 1.00 0.00 94 SER A O 7
ATOM 10570 N N . GLY A 1 95 ? 4.540 20.278 -3.960 1.00 0.00 95 GLY A N 7
ATOM 10571 C CA . GLY A 1 95 ? 5.347 20.128 -5.159 1.00 0.00 95 GLY A CA 7
ATOM 10572 C C . GLY A 1 95 ? 4.848 18.962 -6.015 1.00 0.00 95 GLY A C 7
ATOM 10573 O O . GLY A 1 95 ? 4.253 18.018 -5.498 1.00 0.00 95 GLY A O 7
ATOM 10577 N N . PRO A 1 96 ? 5.114 19.070 -7.344 1.00 0.00 96 PRO A N 7
ATOM 10578 C CA . PRO A 1 96 ? 4.698 18.036 -8.277 1.00 0.00 96 PRO A CA 7
ATOM 10579 C C . PRO A 1 96 ? 5.594 16.801 -8.162 1.00 0.00 96 PRO A C 7
ATOM 10580 O O . PRO A 1 96 ? 6.542 16.788 -7.377 1.00 0.00 96 PRO A O 7
ATOM 10591 N N . SER A 1 97 ? 5.263 15.793 -8.955 1.00 0.00 97 SER A N 7
ATOM 10592 C CA . SER A 1 97 ? 6.026 14.557 -8.952 1.00 0.00 97 SER A CA 7
ATOM 10593 C C . SER A 1 97 ? 7.223 14.678 -9.897 1.00 0.00 97 SER A C 7
ATOM 10594 O O . SER A 1 97 ? 8.372 14.609 -9.462 1.00 0.00 97 SER A O 7
ATOM 10602 N N . SER A 1 98 ? 6.913 14.856 -11.173 1.00 0.00 98 SER A N 7
ATOM 10603 C CA . SER A 1 98 ? 7.949 14.988 -12.184 1.00 0.00 98 SER A CA 7
ATOM 10604 C C . SER A 1 98 ? 8.830 13.737 -12.196 1.00 0.00 98 SER A C 7
ATOM 10605 O O . SER A 1 98 ? 9.803 13.651 -11.448 1.00 0.00 98 SER A O 7
ATOM 10613 N N . GLY A 1 99 ? 8.458 12.798 -13.053 1.00 0.00 99 GLY A N 7
ATOM 10614 C CA . GLY A 1 99 ? 9.202 11.555 -13.172 1.00 0.00 99 GLY A CA 7
ATOM 10615 C C . GLY A 1 99 ? 8.837 10.588 -12.044 1.00 0.00 99 GLY A C 7
ATOM 10616 O O . GLY A 1 99 ? 9.179 9.407 -12.100 1.00 0.00 99 GLY A O 7
ATOM 10620 N N . GLY A 1 1 ? -17.926 5.038 -2.879 1.00 0.00 1 GLY A N 8
ATOM 10621 C CA . GLY A 1 1 ? -17.342 5.366 -4.169 1.00 0.00 1 GLY A CA 8
ATOM 10622 C C . GLY A 1 1 ? -16.311 4.315 -4.586 1.00 0.00 1 GLY A C 8
ATOM 10623 O O . GLY A 1 1 ? -15.325 4.093 -3.885 1.00 0.00 1 GLY A O 8
ATOM 10627 N N . SER A 1 2 ? -16.574 3.695 -5.727 1.00 0.00 2 SER A N 8
ATOM 10628 C CA . SER A 1 2 ? -15.682 2.673 -6.247 1.00 0.00 2 SER A CA 8
ATOM 10629 C C . SER A 1 2 ? -15.307 1.691 -5.135 1.00 0.00 2 SER A C 8
ATOM 10630 O O . SER A 1 2 ? -14.364 1.930 -4.383 1.00 0.00 2 SER A O 8
ATOM 10638 N N . SER A 1 3 ? -16.065 0.606 -5.067 1.00 0.00 3 SER A N 8
ATOM 10639 C CA . SER A 1 3 ? -15.825 -0.413 -4.059 1.00 0.00 3 SER A CA 8
ATOM 10640 C C . SER A 1 3 ? -16.610 -1.681 -4.400 1.00 0.00 3 SER A C 8
ATOM 10641 O O . SER A 1 3 ? -17.648 -1.615 -5.057 1.00 0.00 3 SER A O 8
ATOM 10649 N N . GLY A 1 4 ? -16.084 -2.806 -3.937 1.00 0.00 4 GLY A N 8
ATOM 10650 C CA . GLY A 1 4 ? -16.723 -4.087 -4.184 1.00 0.00 4 GLY A CA 8
ATOM 10651 C C . GLY A 1 4 ? -15.978 -5.218 -3.472 1.00 0.00 4 GLY A C 8
ATOM 10652 O O . GLY A 1 4 ? -14.863 -5.569 -3.855 1.00 0.00 4 GLY A O 8
ATOM 10656 N N . SER A 1 5 ? -16.624 -5.756 -2.449 1.00 0.00 5 SER A N 8
ATOM 10657 C CA . SER A 1 5 ? -16.036 -6.840 -1.679 1.00 0.00 5 SER A CA 8
ATOM 10658 C C . SER A 1 5 ? -17.090 -7.913 -1.397 1.00 0.00 5 SER A C 8
ATOM 10659 O O . SER A 1 5 ? -18.255 -7.596 -1.160 1.00 0.00 5 SER A O 8
ATOM 10667 N N . SER A 1 6 ? -16.643 -9.160 -1.431 1.00 0.00 6 SER A N 8
ATOM 10668 C CA . SER A 1 6 ? -17.533 -10.280 -1.181 1.00 0.00 6 SER A CA 8
ATOM 10669 C C . SER A 1 6 ? -16.717 -11.538 -0.874 1.00 0.00 6 SER A C 8
ATOM 10670 O O . SER A 1 6 ? -15.534 -11.610 -1.202 1.00 0.00 6 SER A O 8
ATOM 10678 N N . GLY A 1 7 ? -17.383 -12.498 -0.248 1.00 0.00 7 GLY A N 8
ATOM 10679 C CA . GLY A 1 7 ? -16.734 -13.748 0.108 1.00 0.00 7 GLY A CA 8
ATOM 10680 C C . GLY A 1 7 ? -16.956 -14.808 -0.974 1.00 0.00 7 GLY A C 8
ATOM 10681 O O . GLY A 1 7 ? -17.533 -14.519 -2.022 1.00 0.00 7 GLY A O 8
ATOM 10685 N N . MET A 1 8 ? -16.486 -16.012 -0.683 1.00 0.00 8 MET A N 8
ATOM 10686 C CA . MET A 1 8 ? -16.626 -17.116 -1.618 1.00 0.00 8 MET A CA 8
ATOM 10687 C C . MET A 1 8 ? -16.409 -18.458 -0.917 1.00 0.00 8 MET A C 8
ATOM 10688 O O . MET A 1 8 ? -17.290 -19.317 -0.925 1.00 0.00 8 MET A O 8
ATOM 10702 N N . ASP A 1 9 ? -15.230 -18.598 -0.328 1.00 0.00 9 ASP A N 8
ATOM 10703 C CA . ASP A 1 9 ? -14.886 -19.822 0.376 1.00 0.00 9 ASP A CA 8
ATOM 10704 C C . ASP A 1 9 ? -14.366 -19.473 1.772 1.00 0.00 9 ASP A C 8
ATOM 10705 O O . ASP A 1 9 ? -14.003 -18.327 2.035 1.00 0.00 9 ASP A O 8
ATOM 10714 N N . MET A 1 10 ? -14.347 -20.482 2.631 1.00 0.00 10 MET A N 8
ATOM 10715 C CA . MET A 1 10 ? -13.878 -20.296 3.993 1.00 0.00 10 MET A CA 8
ATOM 10716 C C . MET A 1 10 ? -13.368 -21.613 4.582 1.00 0.00 10 MET A C 8
ATOM 10717 O O . MET A 1 10 ? -14.159 -22.455 5.006 1.00 0.00 10 MET A O 8
ATOM 10731 N N . GLY A 1 11 ? -12.050 -21.751 4.589 1.00 0.00 11 GLY A N 8
ATOM 10732 C CA . GLY A 1 11 ? -11.426 -22.951 5.119 1.00 0.00 11 GLY A CA 8
ATOM 10733 C C . GLY A 1 11 ? -10.044 -22.641 5.696 1.00 0.00 11 GLY A C 8
ATOM 10734 O O . GLY A 1 11 ? -9.852 -22.679 6.911 1.00 0.00 11 GLY A O 8
ATOM 10738 N N . ASN A 1 12 ? -9.116 -22.341 4.799 1.00 0.00 12 ASN A N 8
ATOM 10739 C CA . ASN A 1 12 ? -7.757 -22.024 5.205 1.00 0.00 12 ASN A CA 8
ATOM 10740 C C . ASN A 1 12 ? -7.409 -20.608 4.744 1.00 0.00 12 ASN A C 8
ATOM 10741 O O . ASN A 1 12 ? -7.495 -20.299 3.556 1.00 0.00 12 ASN A O 8
ATOM 10752 N N . GLN A 1 13 ? -7.023 -19.784 5.708 1.00 0.00 13 GLN A N 8
ATOM 10753 C CA . GLN A 1 13 ? -6.662 -18.408 5.416 1.00 0.00 13 GLN A CA 8
ATOM 10754 C C . GLN A 1 13 ? -5.164 -18.303 5.122 1.00 0.00 13 GLN A C 8
ATOM 10755 O O . GLN A 1 13 ? -4.354 -18.191 6.040 1.00 0.00 13 GLN A O 8
ATOM 10769 N N . HIS A 1 14 ? -4.841 -18.343 3.837 1.00 0.00 14 HIS A N 8
ATOM 10770 C CA . HIS A 1 14 ? -3.455 -18.254 3.411 1.00 0.00 14 HIS A CA 8
ATOM 10771 C C . HIS A 1 14 ? -2.719 -17.223 4.268 1.00 0.00 14 HIS A C 8
ATOM 10772 O O . HIS A 1 14 ? -3.287 -16.194 4.631 1.00 0.00 14 HIS A O 8
ATOM 10786 N N . PRO A 1 15 ? -1.434 -17.542 4.575 1.00 0.00 15 PRO A N 8
ATOM 10787 C CA . PRO A 1 15 ? -0.614 -16.655 5.383 1.00 0.00 15 PRO A CA 8
ATOM 10788 C C . PRO A 1 15 ? -0.155 -15.442 4.571 1.00 0.00 15 PRO A C 8
ATOM 10789 O O . PRO A 1 15 ? 0.522 -14.559 5.096 1.00 0.00 15 PRO A O 8
ATOM 10800 N N . SER A 1 16 ? -0.543 -15.437 3.304 1.00 0.00 16 SER A N 8
ATOM 10801 C CA . SER A 1 16 ? -0.180 -14.346 2.415 1.00 0.00 16 SER A CA 8
ATOM 10802 C C . SER A 1 16 ? -1.362 -13.389 2.252 1.00 0.00 16 SER A C 8
ATOM 10803 O O . SER A 1 16 ? -1.180 -12.173 2.215 1.00 0.00 16 SER A O 8
ATOM 10811 N N . ILE A 1 17 ? -2.547 -13.973 2.158 1.00 0.00 17 ILE A N 8
ATOM 10812 C CA . ILE A 1 17 ? -3.759 -13.187 1.999 1.00 0.00 17 ILE A CA 8
ATOM 10813 C C . ILE A 1 17 ? -3.951 -12.299 3.230 1.00 0.00 17 ILE A C 8
ATOM 10814 O O . ILE A 1 17 ? -4.108 -11.086 3.107 1.00 0.00 17 ILE A O 8
ATOM 10830 N N . SER A 1 18 ? -3.931 -12.939 4.391 1.00 0.00 18 SER A N 8
ATOM 10831 C CA . SER A 1 18 ? -4.101 -12.223 5.643 1.00 0.00 18 SER A CA 8
ATOM 10832 C C . SER A 1 18 ? -3.105 -11.064 5.723 1.00 0.00 18 SER A C 8
ATOM 10833 O O . SER A 1 18 ? -3.465 -9.959 6.124 1.00 0.00 18 SER A O 8
ATOM 10841 N N . ARG A 1 19 ? -1.873 -11.357 5.333 1.00 0.00 19 ARG A N 8
ATOM 10842 C CA . ARG A 1 19 ? -0.823 -10.353 5.356 1.00 0.00 19 ARG A CA 8
ATOM 10843 C C . ARG A 1 19 ? -1.220 -9.150 4.498 1.00 0.00 19 ARG A C 8
ATOM 10844 O O . ARG A 1 19 ? -1.274 -8.024 4.990 1.00 0.00 19 ARG A O 8
ATOM 10865 N N . LEU A 1 20 ? -1.488 -9.429 3.231 1.00 0.00 20 LEU A N 8
ATOM 10866 C CA . LEU A 1 20 ? -1.879 -8.384 2.301 1.00 0.00 20 LEU A CA 8
ATOM 10867 C C . LEU A 1 20 ? -3.058 -7.603 2.884 1.00 0.00 20 LEU A C 8
ATOM 10868 O O . LEU A 1 20 ? -3.123 -6.382 2.755 1.00 0.00 20 LEU A O 8
ATOM 10884 N N . GLN A 1 21 ? -3.962 -8.341 3.513 1.00 0.00 21 GLN A N 8
ATOM 10885 C CA . GLN A 1 21 ? -5.136 -7.733 4.116 1.00 0.00 21 GLN A CA 8
ATOM 10886 C C . GLN A 1 21 ? -4.729 -6.857 5.303 1.00 0.00 21 GLN A C 8
ATOM 10887 O O . GLN A 1 21 ? -5.368 -5.842 5.579 1.00 0.00 21 GLN A O 8
ATOM 10901 N N . GLU A 1 22 ? -3.668 -7.280 5.974 1.00 0.00 22 GLU A N 8
ATOM 10902 C CA . GLU A 1 22 ? -3.168 -6.547 7.125 1.00 0.00 22 GLU A CA 8
ATOM 10903 C C . GLU A 1 22 ? -2.328 -5.352 6.669 1.00 0.00 22 GLU A C 8
ATOM 10904 O O . GLU A 1 22 ? -2.171 -4.381 7.407 1.00 0.00 22 GLU A O 8
ATOM 10916 N N . ILE A 1 23 ? -1.809 -5.463 5.454 1.00 0.00 23 ILE A N 8
ATOM 10917 C CA . ILE A 1 23 ? -0.989 -4.404 4.892 1.00 0.00 23 ILE A CA 8
ATOM 10918 C C . ILE A 1 23 ? -1.882 -3.426 4.125 1.00 0.00 23 ILE A C 8
ATOM 10919 O O . ILE A 1 23 ? -1.674 -2.215 4.183 1.00 0.00 23 ILE A O 8
ATOM 10935 N N . GLN A 1 24 ? -2.856 -3.988 3.425 1.00 0.00 24 GLN A N 8
ATOM 10936 C CA . GLN A 1 24 ? -3.781 -3.180 2.649 1.00 0.00 24 GLN A CA 8
ATOM 10937 C C . GLN A 1 24 ? -4.558 -2.233 3.565 1.00 0.00 24 GLN A C 8
ATOM 10938 O O . GLN A 1 24 ? -4.625 -1.032 3.309 1.00 0.00 24 GLN A O 8
ATOM 10952 N N . ARG A 1 25 ? -5.124 -2.809 4.616 1.00 0.00 25 ARG A N 8
ATOM 10953 C CA . ARG A 1 25 ? -5.893 -2.030 5.572 1.00 0.00 25 ARG A CA 8
ATOM 10954 C C . ARG A 1 25 ? -5.044 -0.886 6.130 1.00 0.00 25 ARG A C 8
ATOM 10955 O O . ARG A 1 25 ? -5.567 0.180 6.451 1.00 0.00 25 ARG A O 8
ATOM 10976 N N . GLU A 1 26 ? -3.749 -1.145 6.227 1.00 0.00 26 GLU A N 8
ATOM 10977 C CA . GLU A 1 26 ? -2.822 -0.150 6.740 1.00 0.00 26 GLU A CA 8
ATOM 10978 C C . GLU A 1 26 ? -2.727 1.034 5.775 1.00 0.00 26 GLU A C 8
ATOM 10979 O O . GLU A 1 26 ? -3.038 2.165 6.143 1.00 0.00 26 GLU A O 8
ATOM 10991 N N . VAL A 1 27 ? -2.296 0.732 4.559 1.00 0.00 27 VAL A N 8
ATOM 10992 C CA . VAL A 1 27 ? -2.156 1.757 3.539 1.00 0.00 27 VAL A CA 8
ATOM 10993 C C . VAL A 1 27 ? -3.517 2.411 3.290 1.00 0.00 27 VAL A C 8
ATOM 10994 O O . VAL A 1 27 ? -3.588 3.580 2.912 1.00 0.00 27 VAL A O 8
ATOM 11007 N N . LYS A 1 28 ? -4.563 1.629 3.511 1.00 0.00 28 LYS A N 8
ATOM 11008 C CA . LYS A 1 28 ? -5.917 2.118 3.315 1.00 0.00 28 LYS A CA 8
ATOM 11009 C C . LYS A 1 28 ? -6.312 3.003 4.499 1.00 0.00 28 LYS A C 8
ATOM 11010 O O . LYS A 1 28 ? -6.955 4.036 4.319 1.00 0.00 28 LYS A O 8
ATOM 11029 N N . ALA A 1 29 ? -5.910 2.565 5.683 1.00 0.00 29 ALA A N 8
ATOM 11030 C CA . ALA A 1 29 ? -6.214 3.305 6.896 1.00 0.00 29 ALA A CA 8
ATOM 11031 C C . ALA A 1 29 ? -5.426 4.616 6.900 1.00 0.00 29 ALA A C 8
ATOM 11032 O O . ALA A 1 29 ? -5.677 5.494 7.725 1.00 0.00 29 ALA A O 8
ATOM 11039 N N . ILE A 1 30 ? -4.489 4.709 5.968 1.00 0.00 30 ILE A N 8
ATOM 11040 C CA . ILE A 1 30 ? -3.662 5.899 5.853 1.00 0.00 30 ILE A CA 8
ATOM 11041 C C . ILE A 1 30 ? -3.899 6.549 4.489 1.00 0.00 30 ILE A C 8
ATOM 11042 O O . ILE A 1 30 ? -3.239 7.526 4.140 1.00 0.00 30 ILE A O 8
ATOM 11058 N N . GLU A 1 31 ? -4.843 5.980 3.754 1.00 0.00 31 GLU A N 8
ATOM 11059 C CA . GLU A 1 31 ? -5.175 6.492 2.435 1.00 0.00 31 GLU A CA 8
ATOM 11060 C C . GLU A 1 31 ? -5.762 7.901 2.545 1.00 0.00 31 GLU A C 8
ATOM 11061 O O . GLU A 1 31 ? -5.427 8.780 1.752 1.00 0.00 31 GLU A O 8
ATOM 11073 N N . PRO A 1 32 ? -6.650 8.077 3.560 1.00 0.00 32 PRO A N 8
ATOM 11074 C CA . PRO A 1 32 ? -7.286 9.363 3.784 1.00 0.00 32 PRO A CA 8
ATOM 11075 C C . PRO A 1 32 ? -6.309 10.354 4.421 1.00 0.00 32 PRO A C 8
ATOM 11076 O O . PRO A 1 32 ? -6.666 11.503 4.680 1.00 0.00 32 PRO A O 8
ATOM 11087 N N . GLN A 1 33 ? -5.097 9.874 4.654 1.00 0.00 33 GLN A N 8
ATOM 11088 C CA . GLN A 1 33 ? -4.066 10.703 5.256 1.00 0.00 33 GLN A CA 8
ATOM 11089 C C . GLN A 1 33 ? -3.207 11.353 4.169 1.00 0.00 33 GLN A C 8
ATOM 11090 O O . GLN A 1 33 ? -2.401 12.237 4.456 1.00 0.00 33 GLN A O 8
ATOM 11104 N N . VAL A 1 34 ? -3.407 10.888 2.945 1.00 0.00 34 VAL A N 8
ATOM 11105 C CA . VAL A 1 34 ? -2.660 11.413 1.814 1.00 0.00 34 VAL A CA 8
ATOM 11106 C C . VAL A 1 34 ? -3.619 12.136 0.866 1.00 0.00 34 VAL A C 8
ATOM 11107 O O . VAL A 1 34 ? -3.241 13.113 0.221 1.00 0.00 34 VAL A O 8
ATOM 11120 N N . VAL A 1 35 ? -4.841 11.628 0.811 1.00 0.00 35 VAL A N 8
ATOM 11121 C CA . VAL A 1 35 ? -5.857 12.214 -0.047 1.00 0.00 35 VAL A CA 8
ATOM 11122 C C . VAL A 1 35 ? -6.121 13.655 0.392 1.00 0.00 35 VAL A C 8
ATOM 11123 O O . VAL A 1 35 ? -6.235 14.551 -0.442 1.00 0.00 35 VAL A O 8
ATOM 11136 N N . GLY A 1 36 ? -6.210 13.834 1.702 1.00 0.00 36 GLY A N 8
ATOM 11137 C CA . GLY A 1 36 ? -6.459 15.151 2.263 1.00 0.00 36 GLY A CA 8
ATOM 11138 C C . GLY A 1 36 ? -5.201 15.708 2.933 1.00 0.00 36 GLY A C 8
ATOM 11139 O O . GLY A 1 36 ? -5.291 16.447 3.912 1.00 0.00 36 GLY A O 8
ATOM 11143 N N . PHE A 1 37 ? -4.058 15.332 2.379 1.00 0.00 37 PHE A N 8
ATOM 11144 C CA . PHE A 1 37 ? -2.784 15.784 2.911 1.00 0.00 37 PHE A CA 8
ATOM 11145 C C . PHE A 1 37 ? -2.399 17.146 2.328 1.00 0.00 37 PHE A C 8
ATOM 11146 O O . PHE A 1 37 ? -2.805 17.488 1.219 1.00 0.00 37 PHE A O 8
ATOM 11163 N N . SER A 1 38 ? -1.619 17.886 3.103 1.00 0.00 38 SER A N 8
ATOM 11164 C CA . SER A 1 38 ? -1.175 19.202 2.678 1.00 0.00 38 SER A CA 8
ATOM 11165 C C . SER A 1 38 ? 0.137 19.563 3.378 1.00 0.00 38 SER A C 8
ATOM 11166 O O . SER A 1 38 ? 0.183 19.663 4.603 1.00 0.00 38 SER A O 8
ATOM 11174 N N . GLY A 1 39 ? 1.170 19.749 2.570 1.00 0.00 39 GLY A N 8
ATOM 11175 C CA . GLY A 1 39 ? 2.479 20.097 3.097 1.00 0.00 39 GLY A CA 8
ATOM 11176 C C . GLY A 1 39 ? 3.593 19.519 2.223 1.00 0.00 39 GLY A C 8
ATOM 11177 O O . GLY A 1 39 ? 3.454 18.426 1.675 1.00 0.00 39 GLY A O 8
ATOM 11181 N N . LEU A 1 40 ? 4.675 20.278 2.119 1.00 0.00 40 LEU A N 8
ATOM 11182 C CA . LEU A 1 40 ? 5.812 19.854 1.321 1.00 0.00 40 LEU A CA 8
ATOM 11183 C C . LEU A 1 40 ? 6.114 18.383 1.611 1.00 0.00 40 LEU A C 8
ATOM 11184 O O . LEU A 1 40 ? 5.620 17.825 2.590 1.00 0.00 40 LEU A O 8
ATOM 11200 N N . SER A 1 41 ? 6.924 17.795 0.743 1.00 0.00 41 SER A N 8
ATOM 11201 C CA . SER A 1 41 ? 7.298 16.399 0.894 1.00 0.00 41 SER A CA 8
ATOM 11202 C C . SER A 1 41 ? 8.406 16.264 1.940 1.00 0.00 41 SER A C 8
ATOM 11203 O O . SER A 1 41 ? 9.456 15.684 1.667 1.00 0.00 41 SER A O 8
ATOM 11211 N N . ASP A 1 42 ? 8.135 16.810 3.117 1.00 0.00 42 ASP A N 8
ATOM 11212 C CA . ASP A 1 42 ? 9.096 16.758 4.205 1.00 0.00 42 ASP A CA 8
ATOM 11213 C C . ASP A 1 42 ? 8.582 17.601 5.374 1.00 0.00 42 ASP A C 8
ATOM 11214 O O . ASP A 1 42 ? 9.297 18.461 5.886 1.00 0.00 42 ASP A O 8
ATOM 11223 N N . ASP A 1 43 ? 7.345 17.325 5.762 1.00 0.00 43 ASP A N 8
ATOM 11224 C CA . ASP A 1 43 ? 6.728 18.048 6.861 1.00 0.00 43 ASP A CA 8
ATOM 11225 C C . ASP A 1 43 ? 6.330 17.057 7.958 1.00 0.00 43 ASP A C 8
ATOM 11226 O O . ASP A 1 43 ? 6.440 15.846 7.774 1.00 0.00 43 ASP A O 8
ATOM 11235 N N . LYS A 1 44 ? 5.877 17.609 9.074 1.00 0.00 44 LYS A N 8
ATOM 11236 C CA . LYS A 1 44 ? 5.463 16.790 10.199 1.00 0.00 44 LYS A CA 8
ATOM 11237 C C . LYS A 1 44 ? 4.137 16.104 9.865 1.00 0.00 44 LYS A C 8
ATOM 11238 O O . LYS A 1 44 ? 3.110 16.398 10.475 1.00 0.00 44 LYS A O 8
ATOM 11257 N N . ASN A 1 45 ? 4.201 15.202 8.896 1.00 0.00 45 ASN A N 8
ATOM 11258 C CA . ASN A 1 45 ? 3.018 14.472 8.473 1.00 0.00 45 ASN A CA 8
ATOM 11259 C C . ASN A 1 45 ? 3.366 13.604 7.262 1.00 0.00 45 ASN A C 8
ATOM 11260 O O . ASN A 1 45 ? 3.039 12.419 7.230 1.00 0.00 45 ASN A O 8
ATOM 11271 N N . TYR A 1 46 ? 4.025 14.227 6.297 1.00 0.00 46 TYR A N 8
ATOM 11272 C CA . TYR A 1 46 ? 4.421 13.526 5.087 1.00 0.00 46 TYR A CA 8
ATOM 11273 C C . TYR A 1 46 ? 5.358 12.360 5.411 1.00 0.00 46 TYR A C 8
ATOM 11274 O O . TYR A 1 46 ? 5.147 11.242 4.946 1.00 0.00 46 TYR A O 8
ATOM 11292 N N . LYS A 1 47 ? 6.374 12.663 6.206 1.00 0.00 47 LYS A N 8
ATOM 11293 C CA . LYS A 1 47 ? 7.344 11.654 6.598 1.00 0.00 47 LYS A CA 8
ATOM 11294 C C . LYS A 1 47 ? 6.608 10.374 6.999 1.00 0.00 47 LYS A C 8
ATOM 11295 O O . LYS A 1 47 ? 6.705 9.357 6.314 1.00 0.00 47 LYS A O 8
ATOM 11314 N N . ARG A 1 48 ? 5.889 10.466 8.108 1.00 0.00 48 ARG A N 8
ATOM 11315 C CA . ARG A 1 48 ? 5.137 9.328 8.609 1.00 0.00 48 ARG A CA 8
ATOM 11316 C C . ARG A 1 48 ? 4.480 8.574 7.451 1.00 0.00 48 ARG A C 8
ATOM 11317 O O . ARG A 1 48 ? 4.848 7.437 7.158 1.00 0.00 48 ARG A O 8
ATOM 11338 N N . LEU A 1 49 ? 3.520 9.238 6.824 1.00 0.00 49 LEU A N 8
ATOM 11339 C CA . LEU A 1 49 ? 2.809 8.644 5.704 1.00 0.00 49 LEU A CA 8
ATOM 11340 C C . LEU A 1 49 ? 3.798 7.874 4.827 1.00 0.00 49 LEU A C 8
ATOM 11341 O O . LEU A 1 49 ? 3.731 6.649 4.738 1.00 0.00 49 LEU A O 8
ATOM 11357 N N . GLU A 1 50 ? 4.694 8.624 4.202 1.00 0.00 50 GLU A N 8
ATOM 11358 C CA . GLU A 1 50 ? 5.696 8.027 3.335 1.00 0.00 50 GLU A CA 8
ATOM 11359 C C . GLU A 1 50 ? 6.267 6.761 3.978 1.00 0.00 50 GLU A C 8
ATOM 11360 O O . GLU A 1 50 ? 6.267 5.695 3.364 1.00 0.00 50 GLU A O 8
ATOM 11372 N N . ARG A 1 51 ? 6.740 6.920 5.205 1.00 0.00 51 ARG A N 8
ATOM 11373 C CA . ARG A 1 51 ? 7.312 5.804 5.937 1.00 0.00 51 ARG A CA 8
ATOM 11374 C C . ARG A 1 51 ? 6.349 4.615 5.931 1.00 0.00 51 ARG A C 8
ATOM 11375 O O . ARG A 1 51 ? 6.713 3.518 5.511 1.00 0.00 51 ARG A O 8
ATOM 11396 N N . ILE A 1 52 ? 5.138 4.874 6.403 1.00 0.00 52 ILE A N 8
ATOM 11397 C CA . ILE A 1 52 ? 4.119 3.839 6.458 1.00 0.00 52 ILE A CA 8
ATOM 11398 C C . ILE A 1 52 ? 4.048 3.128 5.105 1.00 0.00 52 ILE A C 8
ATOM 11399 O O . ILE A 1 52 ? 4.222 1.912 5.029 1.00 0.00 52 ILE A O 8
ATOM 11415 N N . LEU A 1 53 ? 3.792 3.915 4.071 1.00 0.00 53 LEU A N 8
ATOM 11416 C CA . LEU A 1 53 ? 3.696 3.376 2.725 1.00 0.00 53 LEU A CA 8
ATOM 11417 C C . LEU A 1 53 ? 4.968 2.590 2.403 1.00 0.00 53 LEU A C 8
ATOM 11418 O O . LEU A 1 53 ? 4.907 1.400 2.096 1.00 0.00 53 LEU A O 8
ATOM 11434 N N . THR A 1 54 ? 6.093 3.287 2.484 1.00 0.00 54 THR A N 8
ATOM 11435 C CA . THR A 1 54 ? 7.378 2.669 2.205 1.00 0.00 54 THR A CA 8
ATOM 11436 C C . THR A 1 54 ? 7.536 1.380 3.014 1.00 0.00 54 THR A C 8
ATOM 11437 O O . THR A 1 54 ? 8.147 0.420 2.546 1.00 0.00 54 THR A O 8
ATOM 11448 N N . LYS A 1 55 ? 6.976 1.400 4.214 1.00 0.00 55 LYS A N 8
ATOM 11449 C CA . LYS A 1 55 ? 7.048 0.245 5.093 1.00 0.00 55 LYS A CA 8
ATOM 11450 C C . LYS A 1 55 ? 6.097 -0.840 4.581 1.00 0.00 55 LYS A C 8
ATOM 11451 O O . LYS A 1 55 ? 6.513 -1.974 4.346 1.00 0.00 55 LYS A O 8
ATOM 11470 N N . GLN A 1 56 ? 4.840 -0.454 4.423 1.00 0.00 56 GLN A N 8
ATOM 11471 C CA . GLN A 1 56 ? 3.828 -1.379 3.943 1.00 0.00 56 GLN A CA 8
ATOM 11472 C C . GLN A 1 56 ? 4.272 -2.015 2.625 1.00 0.00 56 GLN A C 8
ATOM 11473 O O . GLN A 1 56 ? 4.181 -3.230 2.456 1.00 0.00 56 GLN A O 8
ATOM 11487 N N . LEU A 1 57 ? 4.743 -1.166 1.724 1.00 0.00 57 LEU A N 8
ATOM 11488 C CA . LEU A 1 57 ? 5.202 -1.630 0.426 1.00 0.00 57 LEU A CA 8
ATOM 11489 C C . LEU A 1 57 ? 6.266 -2.711 0.622 1.00 0.00 57 LEU A C 8
ATOM 11490 O O . LEU A 1 57 ? 6.113 -3.833 0.140 1.00 0.00 57 LEU A O 8
ATOM 11506 N N . PHE A 1 58 ? 7.321 -2.337 1.332 1.00 0.00 58 PHE A N 8
ATOM 11507 C CA . PHE A 1 58 ? 8.410 -3.261 1.598 1.00 0.00 58 PHE A CA 8
ATOM 11508 C C . PHE A 1 58 ? 7.877 -4.610 2.084 1.00 0.00 58 PHE A C 8
ATOM 11509 O O . PHE A 1 58 ? 8.522 -5.641 1.895 1.00 0.00 58 PHE A O 8
ATOM 11526 N N . GLU A 1 59 ? 6.706 -4.561 2.700 1.00 0.00 59 GLU A N 8
ATOM 11527 C CA . GLU A 1 59 ? 6.079 -5.767 3.214 1.00 0.00 59 GLU A CA 8
ATOM 11528 C C . GLU A 1 59 ? 5.389 -6.531 2.083 1.00 0.00 59 GLU A C 8
ATOM 11529 O O . GLU A 1 59 ? 5.327 -7.759 2.105 1.00 0.00 59 GLU A O 8
ATOM 11541 N N . ILE A 1 60 ? 4.887 -5.772 1.120 1.00 0.00 60 ILE A N 8
ATOM 11542 C CA . ILE A 1 60 ? 4.203 -6.361 -0.019 1.00 0.00 60 ILE A CA 8
ATOM 11543 C C . ILE A 1 60 ? 5.182 -7.245 -0.794 1.00 0.00 60 ILE A C 8
ATOM 11544 O O . ILE A 1 60 ? 4.886 -8.405 -1.078 1.00 0.00 60 ILE A O 8
ATOM 11560 N N . ASP A 1 61 ? 6.329 -6.664 -1.114 1.00 0.00 61 ASP A N 8
ATOM 11561 C CA . ASP A 1 61 ? 7.354 -7.385 -1.850 1.00 0.00 61 ASP A CA 8
ATOM 11562 C C . ASP A 1 61 ? 7.788 -8.611 -1.045 1.00 0.00 61 ASP A C 8
ATOM 11563 O O . ASP A 1 61 ? 8.274 -9.589 -1.610 1.00 0.00 61 ASP A O 8
ATOM 11572 N N . SER A 1 62 ? 7.597 -8.517 0.263 1.00 0.00 62 SER A N 8
ATOM 11573 C CA . SER A 1 62 ? 7.963 -9.607 1.152 1.00 0.00 62 SER A CA 8
ATOM 11574 C C . SER A 1 62 ? 6.925 -10.727 1.063 1.00 0.00 62 SER A C 8
ATOM 11575 O O . SER A 1 62 ? 7.253 -11.898 1.247 1.00 0.00 62 SER A O 8
ATOM 11583 N N . VAL A 1 63 ? 5.694 -10.328 0.780 1.00 0.00 63 VAL A N 8
ATOM 11584 C CA . VAL A 1 63 ? 4.605 -11.284 0.664 1.00 0.00 63 VAL A CA 8
ATOM 11585 C C . VAL A 1 63 ? 4.857 -12.193 -0.540 1.00 0.00 63 VAL A C 8
ATOM 11586 O O . VAL A 1 63 ? 4.851 -11.734 -1.682 1.00 0.00 63 VAL A O 8
ATOM 11599 N N . ASP A 1 64 ? 5.073 -13.466 -0.245 1.00 0.00 64 ASP A N 8
ATOM 11600 C CA . ASP A 1 64 ? 5.327 -14.444 -1.289 1.00 0.00 64 ASP A CA 8
ATOM 11601 C C . ASP A 1 64 ? 4.016 -14.767 -2.009 1.00 0.00 64 ASP A C 8
ATOM 11602 O O . ASP A 1 64 ? 2.940 -14.670 -1.420 1.00 0.00 64 ASP A O 8
ATOM 11611 N N . THR A 1 65 ? 4.149 -15.146 -3.272 1.00 0.00 65 THR A N 8
ATOM 11612 C CA . THR A 1 65 ? 2.988 -15.484 -4.078 1.00 0.00 65 THR A CA 8
ATOM 11613 C C . THR A 1 65 ? 2.962 -16.985 -4.371 1.00 0.00 65 THR A C 8
ATOM 11614 O O . THR A 1 65 ? 1.895 -17.596 -4.403 1.00 0.00 65 THR A O 8
ATOM 11625 N N . GLU A 1 66 ? 4.149 -17.536 -4.578 1.00 0.00 66 GLU A N 8
ATOM 11626 C CA . GLU A 1 66 ? 4.275 -18.954 -4.868 1.00 0.00 66 GLU A CA 8
ATOM 11627 C C . GLU A 1 66 ? 3.503 -19.307 -6.141 1.00 0.00 66 GLU A C 8
ATOM 11628 O O . GLU A 1 66 ? 3.089 -20.451 -6.324 1.00 0.00 66 GLU A O 8
ATOM 11640 N N . GLY A 1 67 ? 3.333 -18.303 -6.988 1.00 0.00 67 GLY A N 8
ATOM 11641 C CA . GLY A 1 67 ? 2.618 -18.492 -8.239 1.00 0.00 67 GLY A CA 8
ATOM 11642 C C . GLY A 1 67 ? 1.134 -18.766 -7.987 1.00 0.00 67 GLY A C 8
ATOM 11643 O O . GLY A 1 67 ? 0.605 -19.788 -8.420 1.00 0.00 67 GLY A O 8
ATOM 11647 N N . LYS A 1 68 ? 0.504 -17.835 -7.286 1.00 0.00 68 LYS A N 8
ATOM 11648 C CA . LYS A 1 68 ? -0.908 -17.963 -6.970 1.00 0.00 68 LYS A CA 8
ATOM 11649 C C . LYS A 1 68 ? -1.632 -16.671 -7.357 1.00 0.00 68 LYS A C 8
ATOM 11650 O O . LYS A 1 68 ? -1.577 -15.682 -6.628 1.00 0.00 68 LYS A O 8
ATOM 11669 N N . GLY A 1 69 ? -2.294 -16.722 -8.504 1.00 0.00 69 GLY A N 8
ATOM 11670 C CA . GLY A 1 69 ? -3.027 -15.569 -8.997 1.00 0.00 69 GLY A CA 8
ATOM 11671 C C . GLY A 1 69 ? -3.715 -14.826 -7.850 1.00 0.00 69 GLY A C 8
ATOM 11672 O O . GLY A 1 69 ? -3.488 -13.633 -7.653 1.00 0.00 69 GLY A O 8
ATOM 11676 N N . ASP A 1 70 ? -4.543 -15.562 -7.122 1.00 0.00 70 ASP A N 8
ATOM 11677 C CA . ASP A 1 70 ? -5.265 -14.988 -6.000 1.00 0.00 70 ASP A CA 8
ATOM 11678 C C . ASP A 1 70 ? -4.352 -14.011 -5.257 1.00 0.00 70 ASP A C 8
ATOM 11679 O O . ASP A 1 70 ? -4.699 -12.844 -5.079 1.00 0.00 70 ASP A O 8
ATOM 11688 N N . ILE A 1 71 ? -3.202 -14.523 -4.844 1.00 0.00 71 ILE A N 8
ATOM 11689 C CA . ILE A 1 71 ? -2.236 -13.710 -4.124 1.00 0.00 71 ILE A CA 8
ATOM 11690 C C . ILE A 1 71 ? -1.560 -12.746 -5.101 1.00 0.00 71 ILE A C 8
ATOM 11691 O O . ILE A 1 71 ? -1.625 -11.530 -4.923 1.00 0.00 71 ILE A O 8
ATOM 11707 N N . GLN A 1 72 ? -0.926 -13.324 -6.110 1.00 0.00 72 GLN A N 8
ATOM 11708 C CA . GLN A 1 72 ? -0.238 -12.531 -7.115 1.00 0.00 72 GLN A CA 8
ATOM 11709 C C . GLN A 1 72 ? -1.031 -11.258 -7.420 1.00 0.00 72 GLN A C 8
ATOM 11710 O O . GLN A 1 72 ? -0.495 -10.154 -7.338 1.00 0.00 72 GLN A O 8
ATOM 11724 N N . GLN A 1 73 ? -2.295 -11.455 -7.766 1.00 0.00 73 GLN A N 8
ATOM 11725 C CA . GLN A 1 73 ? -3.166 -10.336 -8.084 1.00 0.00 73 GLN A CA 8
ATOM 11726 C C . GLN A 1 73 ? -3.172 -9.325 -6.936 1.00 0.00 73 GLN A C 8
ATOM 11727 O O . GLN A 1 73 ? -2.814 -8.163 -7.126 1.00 0.00 73 GLN A O 8
ATOM 11741 N N . ALA A 1 74 ? -3.582 -9.803 -5.771 1.00 0.00 74 ALA A N 8
ATOM 11742 C CA . ALA A 1 74 ? -3.639 -8.955 -4.592 1.00 0.00 74 ALA A CA 8
ATOM 11743 C C . ALA A 1 74 ? -2.300 -8.234 -4.423 1.00 0.00 74 ALA A C 8
ATOM 11744 O O . ALA A 1 74 ? -2.243 -7.006 -4.463 1.00 0.00 74 ALA A O 8
ATOM 11751 N N . ARG A 1 75 ? -1.257 -9.028 -4.236 1.00 0.00 75 ARG A N 8
ATOM 11752 C CA . ARG A 1 75 ? 0.078 -8.482 -4.060 1.00 0.00 75 ARG A CA 8
ATOM 11753 C C . ARG A 1 75 ? 0.341 -7.382 -5.090 1.00 0.00 75 ARG A C 8
ATOM 11754 O O . ARG A 1 75 ? 0.426 -6.206 -4.740 1.00 0.00 75 ARG A O 8
ATOM 11775 N N . LYS A 1 76 ? 0.463 -7.804 -6.340 1.00 0.00 76 LYS A N 8
ATOM 11776 C CA . LYS A 1 76 ? 0.715 -6.869 -7.424 1.00 0.00 76 LYS A CA 8
ATOM 11777 C C . LYS A 1 76 ? -0.271 -5.703 -7.326 1.00 0.00 76 LYS A C 8
ATOM 11778 O O . LYS A 1 76 ? 0.101 -4.551 -7.544 1.00 0.00 76 LYS A O 8
ATOM 11797 N N . ARG A 1 77 ? -1.509 -6.042 -6.998 1.00 0.00 77 ARG A N 8
ATOM 11798 C CA . ARG A 1 77 ? -2.550 -5.038 -6.868 1.00 0.00 77 ARG A CA 8
ATOM 11799 C C . ARG A 1 77 ? -2.236 -4.094 -5.705 1.00 0.00 77 ARG A C 8
ATOM 11800 O O . ARG A 1 77 ? -2.635 -2.931 -5.720 1.00 0.00 77 ARG A O 8
ATOM 11821 N N . ALA A 1 78 ? -1.524 -4.631 -4.725 1.00 0.00 78 ALA A N 8
ATOM 11822 C CA . ALA A 1 78 ? -1.151 -3.851 -3.557 1.00 0.00 78 ALA A CA 8
ATOM 11823 C C . ALA A 1 78 ? 0.155 -3.108 -3.841 1.00 0.00 78 ALA A C 8
ATOM 11824 O O . ALA A 1 78 ? 0.336 -1.973 -3.403 1.00 0.00 78 ALA A O 8
ATOM 11831 N N . ALA A 1 79 ? 1.033 -3.778 -4.573 1.00 0.00 79 ALA A N 8
ATOM 11832 C CA . ALA A 1 79 ? 2.318 -3.195 -4.921 1.00 0.00 79 ALA A CA 8
ATOM 11833 C C . ALA A 1 79 ? 2.091 -1.910 -5.719 1.00 0.00 79 ALA A C 8
ATOM 11834 O O . ALA A 1 79 ? 2.989 -1.077 -5.830 1.00 0.00 79 ALA A O 8
ATOM 11841 N N . GLN A 1 80 ? 0.885 -1.790 -6.255 1.00 0.00 80 GLN A N 8
ATOM 11842 C CA . GLN A 1 80 ? 0.529 -0.620 -7.040 1.00 0.00 80 GLN A CA 8
ATOM 11843 C C . GLN A 1 80 ? -0.282 0.362 -6.192 1.00 0.00 80 GLN A C 8
ATOM 11844 O O . GLN A 1 80 ? 0.024 1.552 -6.151 1.00 0.00 80 GLN A O 8
ATOM 11858 N N . GLU A 1 81 ? -1.301 -0.174 -5.536 1.00 0.00 81 GLU A N 8
ATOM 11859 C CA . GLU A 1 81 ? -2.159 0.640 -4.691 1.00 0.00 81 GLU A CA 8
ATOM 11860 C C . GLU A 1 81 ? -1.314 1.559 -3.807 1.00 0.00 81 GLU A C 8
ATOM 11861 O O . GLU A 1 81 ? -1.527 2.770 -3.781 1.00 0.00 81 GLU A O 8
ATOM 11873 N N . THR A 1 82 ? -0.372 0.948 -3.103 1.00 0.00 82 THR A N 8
ATOM 11874 C CA . THR A 1 82 ? 0.506 1.696 -2.219 1.00 0.00 82 THR A CA 8
ATOM 11875 C C . THR A 1 82 ? 1.262 2.770 -3.003 1.00 0.00 82 THR A C 8
ATOM 11876 O O . THR A 1 82 ? 1.131 3.959 -2.718 1.00 0.00 82 THR A O 8
ATOM 11887 N N . GLU A 1 83 ? 2.038 2.312 -3.975 1.00 0.00 83 GLU A N 8
ATOM 11888 C CA . GLU A 1 83 ? 2.816 3.219 -4.802 1.00 0.00 83 GLU A CA 8
ATOM 11889 C C . GLU A 1 83 ? 1.896 4.226 -5.495 1.00 0.00 83 GLU A C 8
ATOM 11890 O O . GLU A 1 83 ? 2.356 5.251 -5.994 1.00 0.00 83 GLU A O 8
ATOM 11902 N N . ARG A 1 84 ? 0.612 3.898 -5.504 1.00 0.00 84 ARG A N 8
ATOM 11903 C CA . ARG A 1 84 ? -0.377 4.760 -6.128 1.00 0.00 84 ARG A CA 8
ATOM 11904 C C . ARG A 1 84 ? -0.634 5.990 -5.256 1.00 0.00 84 ARG A C 8
ATOM 11905 O O . ARG A 1 84 ? -0.663 7.114 -5.755 1.00 0.00 84 ARG A O 8
ATOM 11926 N N . LEU A 1 85 ? -0.815 5.736 -3.968 1.00 0.00 85 LEU A N 8
ATOM 11927 C CA . LEU A 1 85 ? -1.069 6.809 -3.022 1.00 0.00 85 LEU A CA 8
ATOM 11928 C C . LEU A 1 85 ? 0.204 7.639 -2.845 1.00 0.00 85 LEU A C 8
ATOM 11929 O O . LEU A 1 85 ? 0.150 8.868 -2.826 1.00 0.00 85 LEU A O 8
ATOM 11945 N N . LEU A 1 86 ? 1.320 6.935 -2.720 1.00 0.00 86 LEU A N 8
ATOM 11946 C CA . LEU A 1 86 ? 2.604 7.592 -2.546 1.00 0.00 86 LEU A CA 8
ATOM 11947 C C . LEU A 1 86 ? 2.668 8.825 -3.450 1.00 0.00 86 LEU A C 8
ATOM 11948 O O . LEU A 1 86 ? 3.204 9.860 -3.056 1.00 0.00 86 LEU A O 8
ATOM 11964 N N . LYS A 1 87 ? 2.114 8.673 -4.644 1.00 0.00 87 LYS A N 8
ATOM 11965 C CA . LYS A 1 87 ? 2.102 9.762 -5.607 1.00 0.00 87 LYS A CA 8
ATOM 11966 C C . LYS A 1 87 ? 1.303 10.934 -5.034 1.00 0.00 87 LYS A C 8
ATOM 11967 O O . LYS A 1 87 ? 1.868 11.982 -4.722 1.00 0.00 87 LYS A O 8
ATOM 11986 N N . GLU A 1 88 ? 0.001 10.719 -4.913 1.00 0.00 88 GLU A N 8
ATOM 11987 C CA . GLU A 1 88 ? -0.881 11.745 -4.384 1.00 0.00 88 GLU A CA 8
ATOM 11988 C C . GLU A 1 88 ? -0.206 12.478 -3.223 1.00 0.00 88 GLU A C 8
ATOM 11989 O O . GLU A 1 88 ? -0.299 13.700 -3.118 1.00 0.00 88 GLU A O 8
ATOM 12001 N N . LEU A 1 89 ? 0.459 11.701 -2.380 1.00 0.00 89 LEU A N 8
ATOM 12002 C CA . LEU A 1 89 ? 1.149 12.261 -1.231 1.00 0.00 89 LEU A CA 8
ATOM 12003 C C . LEU A 1 89 ? 2.020 13.433 -1.687 1.00 0.00 89 LEU A C 8
ATOM 12004 O O . LEU A 1 89 ? 1.991 14.505 -1.083 1.00 0.00 89 LEU A O 8
ATOM 12020 N N . GLU A 1 90 ? 2.776 13.190 -2.748 1.00 0.00 90 GLU A N 8
ATOM 12021 C CA . GLU A 1 90 ? 3.654 14.212 -3.291 1.00 0.00 90 GLU A CA 8
ATOM 12022 C C . GLU A 1 90 ? 2.834 15.308 -3.975 1.00 0.00 90 GLU A C 8
ATOM 12023 O O . GLU A 1 90 ? 2.971 16.486 -3.649 1.00 0.00 90 GLU A O 8
ATOM 12035 N N . GLN A 1 91 ? 1.999 14.881 -4.910 1.00 0.00 91 GLN A N 8
ATOM 12036 C CA . GLN A 1 91 ? 1.156 15.811 -5.643 1.00 0.00 91 GLN A CA 8
ATOM 12037 C C . GLN A 1 91 ? 0.472 16.781 -4.677 1.00 0.00 91 GLN A C 8
ATOM 12038 O O . GLN A 1 91 ? 0.605 17.996 -4.814 1.00 0.00 91 GLN A O 8
ATOM 12052 N N . ASN A 1 92 ? -0.246 16.207 -3.723 1.00 0.00 92 ASN A N 8
ATOM 12053 C CA . ASN A 1 92 ? -0.951 17.005 -2.735 1.00 0.00 92 ASN A CA 8
ATOM 12054 C C . ASN A 1 92 ? 0.052 17.881 -1.982 1.00 0.00 92 ASN A C 8
ATOM 12055 O O . ASN A 1 92 ? -0.224 19.047 -1.701 1.00 0.00 92 ASN A O 8
ATOM 12066 N N . ALA A 1 93 ? 1.196 17.286 -1.676 1.00 0.00 93 ALA A N 8
ATOM 12067 C CA . ALA A 1 93 ? 2.242 17.998 -0.962 1.00 0.00 93 ALA A CA 8
ATOM 12068 C C . ALA A 1 93 ? 2.336 19.429 -1.496 1.00 0.00 93 ALA A C 8
ATOM 12069 O O . ALA A 1 93 ? 1.865 20.367 -0.855 1.00 0.00 93 ALA A O 8
ATOM 12076 N N . SER A 1 94 ? 2.948 19.551 -2.665 1.00 0.00 94 SER A N 8
ATOM 12077 C CA . SER A 1 94 ? 3.111 20.851 -3.293 1.00 0.00 94 SER A CA 8
ATOM 12078 C C . SER A 1 94 ? 3.791 20.694 -4.654 1.00 0.00 94 SER A C 8
ATOM 12079 O O . SER A 1 94 ? 3.427 21.370 -5.615 1.00 0.00 94 SER A O 8
ATOM 12087 N N . GLY A 1 95 ? 4.766 19.797 -4.693 1.00 0.00 95 GLY A N 8
ATOM 12088 C CA . GLY A 1 95 ? 5.500 19.542 -5.921 1.00 0.00 95 GLY A CA 8
ATOM 12089 C C . GLY A 1 95 ? 6.153 20.823 -6.445 1.00 0.00 95 GLY A C 8
ATOM 12090 O O . GLY A 1 95 ? 5.714 21.925 -6.121 1.00 0.00 95 GLY A O 8
ATOM 12094 N N . PRO A 1 96 ? 7.218 20.630 -7.267 1.00 0.00 96 PRO A N 8
ATOM 12095 C CA . PRO A 1 96 ? 7.936 21.756 -7.839 1.00 0.00 96 PRO A CA 8
ATOM 12096 C C . PRO A 1 96 ? 7.134 22.399 -8.973 1.00 0.00 96 PRO A C 8
ATOM 12097 O O . PRO A 1 96 ? 6.993 23.620 -9.023 1.00 0.00 96 PRO A O 8
ATOM 12108 N N . SER A 1 97 ? 6.630 21.548 -9.854 1.00 0.00 97 SER A N 8
ATOM 12109 C CA . SER A 1 97 ? 5.846 22.018 -10.984 1.00 0.00 97 SER A CA 8
ATOM 12110 C C . SER A 1 97 ? 4.956 20.889 -11.509 1.00 0.00 97 SER A C 8
ATOM 12111 O O . SER A 1 97 ? 5.423 19.769 -11.710 1.00 0.00 97 SER A O 8
ATOM 12119 N N . SER A 1 98 ? 3.691 21.223 -11.716 1.00 0.00 98 SER A N 8
ATOM 12120 C CA . SER A 1 98 ? 2.732 20.252 -12.214 1.00 0.00 98 SER A CA 8
ATOM 12121 C C . SER A 1 98 ? 2.548 20.425 -13.723 1.00 0.00 98 SER A C 8
ATOM 12122 O O . SER A 1 98 ? 2.935 21.447 -14.286 1.00 0.00 98 SER A O 8
ATOM 12130 N N . GLY A 1 99 ? 1.956 19.409 -14.335 1.00 0.00 99 GLY A N 8
ATOM 12131 C CA . GLY A 1 99 ? 1.715 19.436 -15.767 1.00 0.00 99 GLY A CA 8
ATOM 12132 C C . GLY A 1 99 ? 2.408 18.261 -16.462 1.00 0.00 99 GLY A C 8
ATOM 12133 O O . GLY A 1 99 ? 1.751 17.309 -16.880 1.00 0.00 99 GLY A O 8
ATOM 12137 N N . GLY A 1 1 ? -35.042 1.537 -1.056 1.00 0.00 1 GLY A N 9
ATOM 12138 C CA . GLY A 1 1 ? -34.313 0.583 -0.238 1.00 0.00 1 GLY A CA 9
ATOM 12139 C C . GLY A 1 1 ? -33.471 -0.353 -1.106 1.00 0.00 1 GLY A C 9
ATOM 12140 O O . GLY A 1 1 ? -33.547 -0.304 -2.333 1.00 0.00 1 GLY A O 9
ATOM 12144 N N . SER A 1 2 ? -32.687 -1.185 -0.435 1.00 0.00 2 SER A N 9
ATOM 12145 C CA . SER A 1 2 ? -31.832 -2.132 -1.131 1.00 0.00 2 SER A CA 9
ATOM 12146 C C . SER A 1 2 ? -31.362 -3.221 -0.164 1.00 0.00 2 SER A C 9
ATOM 12147 O O . SER A 1 2 ? -31.602 -4.405 -0.394 1.00 0.00 2 SER A O 9
ATOM 12155 N N . SER A 1 3 ? -30.702 -2.781 0.897 1.00 0.00 3 SER A N 9
ATOM 12156 C CA . SER A 1 3 ? -30.197 -3.703 1.900 1.00 0.00 3 SER A CA 9
ATOM 12157 C C . SER A 1 3 ? -29.170 -4.648 1.272 1.00 0.00 3 SER A C 9
ATOM 12158 O O . SER A 1 3 ? -29.082 -4.751 0.049 1.00 0.00 3 SER A O 9
ATOM 12166 N N . GLY A 1 4 ? -28.419 -5.314 2.137 1.00 0.00 4 GLY A N 9
ATOM 12167 C CA . GLY A 1 4 ? -27.402 -6.246 1.682 1.00 0.00 4 GLY A CA 9
ATOM 12168 C C . GLY A 1 4 ? -26.489 -6.667 2.835 1.00 0.00 4 GLY A C 9
ATOM 12169 O O . GLY A 1 4 ? -26.966 -7.113 3.878 1.00 0.00 4 GLY A O 9
ATOM 12173 N N . SER A 1 5 ? -25.193 -6.512 2.610 1.00 0.00 5 SER A N 9
ATOM 12174 C CA . SER A 1 5 ? -24.209 -6.870 3.617 1.00 0.00 5 SER A CA 9
ATOM 12175 C C . SER A 1 5 ? -24.293 -8.368 3.921 1.00 0.00 5 SER A C 9
ATOM 12176 O O . SER A 1 5 ? -25.317 -8.850 4.402 1.00 0.00 5 SER A O 9
ATOM 12184 N N . SER A 1 6 ? -23.203 -9.061 3.626 1.00 0.00 6 SER A N 9
ATOM 12185 C CA . SER A 1 6 ? -23.141 -10.493 3.862 1.00 0.00 6 SER A CA 9
ATOM 12186 C C . SER A 1 6 ? -21.719 -11.002 3.618 1.00 0.00 6 SER A C 9
ATOM 12187 O O . SER A 1 6 ? -20.938 -10.361 2.917 1.00 0.00 6 SER A O 9
ATOM 12195 N N . GLY A 1 7 ? -21.425 -12.150 4.212 1.00 0.00 7 GLY A N 9
ATOM 12196 C CA . GLY A 1 7 ? -20.111 -12.752 4.068 1.00 0.00 7 GLY A CA 9
ATOM 12197 C C . GLY A 1 7 ? -19.433 -12.921 5.429 1.00 0.00 7 GLY A C 9
ATOM 12198 O O . GLY A 1 7 ? -18.979 -11.945 6.026 1.00 0.00 7 GLY A O 9
ATOM 12202 N N . MET A 1 8 ? -19.387 -14.165 5.881 1.00 0.00 8 MET A N 9
ATOM 12203 C CA . MET A 1 8 ? -18.772 -14.474 7.161 1.00 0.00 8 MET A CA 9
ATOM 12204 C C . MET A 1 8 ? -17.723 -15.578 7.013 1.00 0.00 8 MET A C 9
ATOM 12205 O O . MET A 1 8 ? -17.915 -16.523 6.250 1.00 0.00 8 MET A O 9
ATOM 12219 N N . ASP A 1 9 ? -16.638 -15.422 7.757 1.00 0.00 9 ASP A N 9
ATOM 12220 C CA . ASP A 1 9 ? -15.558 -16.394 7.718 1.00 0.00 9 ASP A CA 9
ATOM 12221 C C . ASP A 1 9 ? -15.006 -16.593 9.131 1.00 0.00 9 ASP A C 9
ATOM 12222 O O . ASP A 1 9 ? -15.257 -15.780 10.020 1.00 0.00 9 ASP A O 9
ATOM 12231 N N . MET A 1 10 ? -14.265 -17.679 9.295 1.00 0.00 10 MET A N 9
ATOM 12232 C CA . MET A 1 10 ? -13.675 -17.995 10.585 1.00 0.00 10 MET A CA 9
ATOM 12233 C C . MET A 1 10 ? -12.662 -19.135 10.460 1.00 0.00 10 MET A C 9
ATOM 12234 O O . MET A 1 10 ? -13.022 -20.252 10.094 1.00 0.00 10 MET A O 9
ATOM 12248 N N . GLY A 1 11 ? -11.415 -18.813 10.772 1.00 0.00 11 GLY A N 9
ATOM 12249 C CA . GLY A 1 11 ? -10.348 -19.796 10.700 1.00 0.00 11 GLY A CA 9
ATOM 12250 C C . GLY A 1 11 ? -9.036 -19.148 10.253 1.00 0.00 11 GLY A C 9
ATOM 12251 O O . GLY A 1 11 ? -8.411 -18.413 11.016 1.00 0.00 11 GLY A O 9
ATOM 12255 N N . ASN A 1 12 ? -8.657 -19.445 9.018 1.00 0.00 12 ASN A N 9
ATOM 12256 C CA . ASN A 1 12 ? -7.431 -18.901 8.461 1.00 0.00 12 ASN A CA 9
ATOM 12257 C C . ASN A 1 12 ? -7.683 -18.462 7.017 1.00 0.00 12 ASN A C 9
ATOM 12258 O O . ASN A 1 12 ? -8.548 -19.013 6.339 1.00 0.00 12 ASN A O 9
ATOM 12269 N N . GLN A 1 13 ? -6.911 -17.474 6.589 1.00 0.00 13 GLN A N 9
ATOM 12270 C CA . GLN A 1 13 ? -7.039 -16.955 5.238 1.00 0.00 13 GLN A CA 9
ATOM 12271 C C . GLN A 1 13 ? -5.658 -16.751 4.614 1.00 0.00 13 GLN A C 9
ATOM 12272 O O . GLN A 1 13 ? -5.374 -15.691 4.058 1.00 0.00 13 GLN A O 9
ATOM 12286 N N . HIS A 1 14 ? -4.834 -17.783 4.727 1.00 0.00 14 HIS A N 9
ATOM 12287 C CA . HIS A 1 14 ? -3.489 -17.730 4.181 1.00 0.00 14 HIS A CA 9
ATOM 12288 C C . HIS A 1 14 ? -2.705 -16.603 4.855 1.00 0.00 14 HIS A C 9
ATOM 12289 O O . HIS A 1 14 ? -3.255 -15.537 5.130 1.00 0.00 14 HIS A O 9
ATOM 12303 N N . PRO A 1 15 ? -1.398 -16.883 5.108 1.00 0.00 15 PRO A N 9
ATOM 12304 C CA . PRO A 1 15 ? -0.533 -15.904 5.745 1.00 0.00 15 PRO A CA 9
ATOM 12305 C C . PRO A 1 15 ? -0.141 -14.798 4.764 1.00 0.00 15 PRO A C 9
ATOM 12306 O O . PRO A 1 15 ? 0.292 -13.722 5.176 1.00 0.00 15 PRO A O 9
ATOM 12317 N N . SER A 1 16 ? -0.308 -15.099 3.484 1.00 0.00 16 SER A N 9
ATOM 12318 C CA . SER A 1 16 ? 0.023 -14.143 2.441 1.00 0.00 16 SER A CA 9
ATOM 12319 C C . SER A 1 16 ? -1.203 -13.291 2.105 1.00 0.00 16 SER A C 9
ATOM 12320 O O . SER A 1 16 ? -1.092 -12.078 1.932 1.00 0.00 16 SER A O 9
ATOM 12328 N N . ILE A 1 17 ? -2.344 -13.959 2.021 1.00 0.00 17 ILE A N 9
ATOM 12329 C CA . ILE A 1 17 ? -3.589 -13.279 1.709 1.00 0.00 17 ILE A CA 9
ATOM 12330 C C . ILE A 1 17 ? -4.026 -12.446 2.915 1.00 0.00 17 ILE A C 9
ATOM 12331 O O . ILE A 1 17 ? -4.385 -11.278 2.770 1.00 0.00 17 ILE A O 9
ATOM 12347 N N . SER A 1 18 ? -3.983 -13.078 4.078 1.00 0.00 18 SER A N 9
ATOM 12348 C CA . SER A 1 18 ? -4.370 -12.410 5.309 1.00 0.00 18 SER A CA 9
ATOM 12349 C C . SER A 1 18 ? -3.493 -11.176 5.533 1.00 0.00 18 SER A C 9
ATOM 12350 O O . SER A 1 18 ? -3.924 -10.209 6.159 1.00 0.00 18 SER A O 9
ATOM 12358 N N . ARG A 1 19 ? -2.279 -11.250 5.009 1.00 0.00 19 ARG A N 9
ATOM 12359 C CA . ARG A 1 19 ? -1.337 -10.152 5.144 1.00 0.00 19 ARG A CA 9
ATOM 12360 C C . ARG A 1 19 ? -1.875 -8.903 4.442 1.00 0.00 19 ARG A C 9
ATOM 12361 O O . ARG A 1 19 ? -2.066 -7.865 5.074 1.00 0.00 19 ARG A O 9
ATOM 12382 N N . LEU A 1 20 ? -2.103 -9.044 3.144 1.00 0.00 20 LEU A N 9
ATOM 12383 C CA . LEU A 1 20 ? -2.615 -7.941 2.350 1.00 0.00 20 LEU A CA 9
ATOM 12384 C C . LEU A 1 20 ? -3.816 -7.318 3.064 1.00 0.00 20 LEU A C 9
ATOM 12385 O O . LEU A 1 20 ? -3.990 -6.100 3.047 1.00 0.00 20 LEU A O 9
ATOM 12401 N N . GLN A 1 21 ? -4.615 -8.182 3.673 1.00 0.00 21 GLN A N 9
ATOM 12402 C CA . GLN A 1 21 ? -5.795 -7.732 4.392 1.00 0.00 21 GLN A CA 9
ATOM 12403 C C . GLN A 1 21 ? -5.391 -6.856 5.579 1.00 0.00 21 GLN A C 9
ATOM 12404 O O . GLN A 1 21 ? -6.139 -5.966 5.981 1.00 0.00 21 GLN A O 9
ATOM 12418 N N . GLU A 1 22 ? -4.210 -7.139 6.108 1.00 0.00 22 GLU A N 9
ATOM 12419 C CA . GLU A 1 22 ? -3.698 -6.388 7.242 1.00 0.00 22 GLU A CA 9
ATOM 12420 C C . GLU A 1 22 ? -2.952 -5.142 6.760 1.00 0.00 22 GLU A C 9
ATOM 12421 O O . GLU A 1 22 ? -2.650 -4.250 7.552 1.00 0.00 22 GLU A O 9
ATOM 12433 N N . ILE A 1 23 ? -2.678 -5.119 5.464 1.00 0.00 23 ILE A N 9
ATOM 12434 C CA . ILE A 1 23 ? -1.974 -3.997 4.868 1.00 0.00 23 ILE A CA 9
ATOM 12435 C C . ILE A 1 23 ? -2.985 -3.064 4.198 1.00 0.00 23 ILE A C 9
ATOM 12436 O O . ILE A 1 23 ? -3.024 -1.870 4.493 1.00 0.00 23 ILE A O 9
ATOM 12452 N N . GLN A 1 24 ? -3.778 -3.643 3.309 1.00 0.00 24 GLN A N 9
ATOM 12453 C CA . GLN A 1 24 ? -4.786 -2.879 2.594 1.00 0.00 24 GLN A CA 9
ATOM 12454 C C . GLN A 1 24 ? -5.554 -1.978 3.564 1.00 0.00 24 GLN A C 9
ATOM 12455 O O . GLN A 1 24 ? -5.850 -0.827 3.245 1.00 0.00 24 GLN A O 9
ATOM 12469 N N . ARG A 1 25 ? -5.856 -2.535 4.727 1.00 0.00 25 ARG A N 9
ATOM 12470 C CA . ARG A 1 25 ? -6.584 -1.796 5.745 1.00 0.00 25 ARG A CA 9
ATOM 12471 C C . ARG A 1 25 ? -5.755 -0.606 6.232 1.00 0.00 25 ARG A C 9
ATOM 12472 O O . ARG A 1 25 ? -6.305 0.436 6.583 1.00 0.00 25 ARG A O 9
ATOM 12493 N N . GLU A 1 26 ? -4.444 -0.802 6.237 1.00 0.00 26 GLU A N 9
ATOM 12494 C CA . GLU A 1 26 ? -3.534 0.243 6.675 1.00 0.00 26 GLU A CA 9
ATOM 12495 C C . GLU A 1 26 ? -3.476 1.366 5.638 1.00 0.00 26 GLU A C 9
ATOM 12496 O O . GLU A 1 26 ? -3.841 2.504 5.929 1.00 0.00 26 GLU A O 9
ATOM 12508 N N . VAL A 1 27 ? -3.015 1.007 4.449 1.00 0.00 27 VAL A N 9
ATOM 12509 C CA . VAL A 1 27 ? -2.905 1.971 3.367 1.00 0.00 27 VAL A CA 9
ATOM 12510 C C . VAL A 1 27 ? -4.255 2.661 3.166 1.00 0.00 27 VAL A C 9
ATOM 12511 O O . VAL A 1 27 ? -4.308 3.831 2.790 1.00 0.00 27 VAL A O 9
ATOM 12524 N N . LYS A 1 28 ? -5.314 1.908 3.425 1.00 0.00 28 LYS A N 9
ATOM 12525 C CA . LYS A 1 28 ? -6.661 2.433 3.277 1.00 0.00 28 LYS A CA 9
ATOM 12526 C C . LYS A 1 28 ? -6.986 3.334 4.470 1.00 0.00 28 LYS A C 9
ATOM 12527 O O . LYS A 1 28 ? -7.605 4.385 4.308 1.00 0.00 28 LYS A O 9
ATOM 12546 N N . ALA A 1 29 ? -6.555 2.890 5.641 1.00 0.00 29 ALA A N 9
ATOM 12547 C CA . ALA A 1 29 ? -6.793 3.643 6.861 1.00 0.00 29 ALA A CA 9
ATOM 12548 C C . ALA A 1 29 ? -5.900 4.885 6.870 1.00 0.00 29 ALA A C 9
ATOM 12549 O O . ALA A 1 29 ? -6.075 5.773 7.703 1.00 0.00 29 ALA A O 9
ATOM 12556 N N . ILE A 1 30 ? -4.962 4.908 5.935 1.00 0.00 30 ILE A N 9
ATOM 12557 C CA . ILE A 1 30 ? -4.041 6.026 5.825 1.00 0.00 30 ILE A CA 9
ATOM 12558 C C . ILE A 1 30 ? -4.213 6.691 4.458 1.00 0.00 30 ILE A C 9
ATOM 12559 O O . ILE A 1 30 ? -3.545 7.679 4.155 1.00 0.00 30 ILE A O 9
ATOM 12575 N N . GLU A 1 31 ? -5.113 6.122 3.668 1.00 0.00 31 GLU A N 9
ATOM 12576 C CA . GLU A 1 31 ? -5.381 6.648 2.340 1.00 0.00 31 GLU A CA 9
ATOM 12577 C C . GLU A 1 31 ? -5.856 8.099 2.430 1.00 0.00 31 GLU A C 9
ATOM 12578 O O . GLU A 1 31 ? -5.378 8.959 1.691 1.00 0.00 31 GLU A O 9
ATOM 12590 N N . PRO A 1 32 ? -6.814 8.335 3.365 1.00 0.00 32 PRO A N 9
ATOM 12591 C CA . PRO A 1 32 ? -7.359 9.668 3.560 1.00 0.00 32 PRO A CA 9
ATOM 12592 C C . PRO A 1 32 ? -6.365 10.562 4.304 1.00 0.00 32 PRO A C 9
ATOM 12593 O O . PRO A 1 32 ? -6.563 11.772 4.398 1.00 0.00 32 PRO A O 9
ATOM 12604 N N . GLN A 1 33 ? -5.317 9.931 4.814 1.00 0.00 33 GLN A N 9
ATOM 12605 C CA . GLN A 1 33 ? -4.292 10.654 5.547 1.00 0.00 33 GLN A CA 9
ATOM 12606 C C . GLN A 1 33 ? -3.330 11.342 4.576 1.00 0.00 33 GLN A C 9
ATOM 12607 O O . GLN A 1 33 ? -2.576 12.231 4.968 1.00 0.00 33 GLN A O 9
ATOM 12621 N N . VAL A 1 34 ? -3.387 10.903 3.327 1.00 0.00 34 VAL A N 9
ATOM 12622 C CA . VAL A 1 34 ? -2.531 11.465 2.296 1.00 0.00 34 VAL A CA 9
ATOM 12623 C C . VAL A 1 34 ? -3.379 12.294 1.330 1.00 0.00 34 VAL A C 9
ATOM 12624 O O . VAL A 1 34 ? -2.924 13.316 0.818 1.00 0.00 34 VAL A O 9
ATOM 12637 N N . VAL A 1 35 ? -4.598 11.822 1.109 1.00 0.00 35 VAL A N 9
ATOM 12638 C CA . VAL A 1 35 ? -5.514 12.507 0.213 1.00 0.00 35 VAL A CA 9
ATOM 12639 C C . VAL A 1 35 ? -5.815 13.901 0.766 1.00 0.00 35 VAL A C 9
ATOM 12640 O O . VAL A 1 35 ? -5.797 14.884 0.025 1.00 0.00 35 VAL A O 9
ATOM 12653 N N . GLY A 1 36 ? -6.083 13.944 2.062 1.00 0.00 36 GLY A N 9
ATOM 12654 C CA . GLY A 1 36 ? -6.388 15.201 2.723 1.00 0.00 36 GLY A CA 9
ATOM 12655 C C . GLY A 1 36 ? -5.179 15.714 3.509 1.00 0.00 36 GLY A C 9
ATOM 12656 O O . GLY A 1 36 ? -5.336 16.359 4.545 1.00 0.00 36 GLY A O 9
ATOM 12660 N N . PHE A 1 37 ? -4.001 15.407 2.988 1.00 0.00 37 PHE A N 9
ATOM 12661 C CA . PHE A 1 37 ? -2.766 15.829 3.628 1.00 0.00 37 PHE A CA 9
ATOM 12662 C C . PHE A 1 37 ? -2.392 17.253 3.213 1.00 0.00 37 PHE A C 9
ATOM 12663 O O . PHE A 1 37 ? -2.774 17.711 2.137 1.00 0.00 37 PHE A O 9
ATOM 12680 N N . SER A 1 38 ? -1.649 17.914 4.089 1.00 0.00 38 SER A N 9
ATOM 12681 C CA . SER A 1 38 ? -1.219 19.277 3.827 1.00 0.00 38 SER A CA 9
ATOM 12682 C C . SER A 1 38 ? 0.162 19.517 4.440 1.00 0.00 38 SER A C 9
ATOM 12683 O O . SER A 1 38 ? 0.296 19.611 5.659 1.00 0.00 38 SER A O 9
ATOM 12691 N N . GLY A 1 39 ? 1.155 19.608 3.567 1.00 0.00 39 GLY A N 9
ATOM 12692 C CA . GLY A 1 39 ? 2.521 19.835 4.007 1.00 0.00 39 GLY A CA 9
ATOM 12693 C C . GLY A 1 39 ? 3.523 19.352 2.957 1.00 0.00 39 GLY A C 9
ATOM 12694 O O . GLY A 1 39 ? 3.333 18.298 2.351 1.00 0.00 39 GLY A O 9
ATOM 12698 N N . LEU A 1 40 ? 4.568 20.145 2.773 1.00 0.00 40 LEU A N 9
ATOM 12699 C CA . LEU A 1 40 ? 5.600 19.811 1.807 1.00 0.00 40 LEU A CA 9
ATOM 12700 C C . LEU A 1 40 ? 6.066 18.373 2.041 1.00 0.00 40 LEU A C 9
ATOM 12701 O O . LEU A 1 40 ? 5.599 17.708 2.964 1.00 0.00 40 LEU A O 9
ATOM 12717 N N . SER A 1 41 ? 6.981 17.935 1.189 1.00 0.00 41 SER A N 9
ATOM 12718 C CA . SER A 1 41 ? 7.516 16.588 1.292 1.00 0.00 41 SER A CA 9
ATOM 12719 C C . SER A 1 41 ? 8.811 16.599 2.106 1.00 0.00 41 SER A C 9
ATOM 12720 O O . SER A 1 41 ? 9.281 17.659 2.517 1.00 0.00 41 SER A O 9
ATOM 12728 N N . ASP A 1 42 ? 9.352 15.408 2.314 1.00 0.00 42 ASP A N 9
ATOM 12729 C CA . ASP A 1 42 ? 10.584 15.267 3.071 1.00 0.00 42 ASP A CA 9
ATOM 12730 C C . ASP A 1 42 ? 10.569 16.246 4.247 1.00 0.00 42 ASP A C 9
ATOM 12731 O O . ASP A 1 42 ? 11.511 17.016 4.431 1.00 0.00 42 ASP A O 9
ATOM 12740 N N . ASP A 1 43 ? 9.490 16.184 5.013 1.00 0.00 43 ASP A N 9
ATOM 12741 C CA . ASP A 1 43 ? 9.340 17.056 6.166 1.00 0.00 43 ASP A CA 9
ATOM 12742 C C . ASP A 1 43 ? 8.880 16.229 7.368 1.00 0.00 43 ASP A C 9
ATOM 12743 O O . ASP A 1 43 ? 8.439 15.091 7.212 1.00 0.00 43 ASP A O 9
ATOM 12752 N N . LYS A 1 44 ? 8.998 16.833 8.542 1.00 0.00 44 LYS A N 9
ATOM 12753 C CA . LYS A 1 44 ? 8.599 16.166 9.770 1.00 0.00 44 LYS A CA 9
ATOM 12754 C C . LYS A 1 44 ? 7.078 16.001 9.785 1.00 0.00 44 LYS A C 9
ATOM 12755 O O . LYS A 1 44 ? 6.389 16.634 10.583 1.00 0.00 44 LYS A O 9
ATOM 12774 N N . ASN A 1 45 ? 6.599 15.146 8.892 1.00 0.00 45 ASN A N 9
ATOM 12775 C CA . ASN A 1 45 ? 5.173 14.889 8.793 1.00 0.00 45 ASN A CA 9
ATOM 12776 C C . ASN A 1 45 ? 4.902 14.005 7.574 1.00 0.00 45 ASN A C 9
ATOM 12777 O O . ASN A 1 45 ? 4.146 13.038 7.660 1.00 0.00 45 ASN A O 9
ATOM 12788 N N . TYR A 1 46 ? 5.534 14.367 6.468 1.00 0.00 46 TYR A N 9
ATOM 12789 C CA . TYR A 1 46 ? 5.371 13.619 5.233 1.00 0.00 46 TYR A CA 9
ATOM 12790 C C . TYR A 1 46 ? 6.088 12.269 5.311 1.00 0.00 46 TYR A C 9
ATOM 12791 O O . TYR A 1 46 ? 5.740 11.335 4.591 1.00 0.00 46 TYR A O 9
ATOM 12809 N N . LYS A 1 47 ? 7.075 12.210 6.192 1.00 0.00 47 LYS A N 9
ATOM 12810 C CA . LYS A 1 47 ? 7.844 10.991 6.374 1.00 0.00 47 LYS A CA 9
ATOM 12811 C C . LYS A 1 47 ? 6.935 9.900 6.943 1.00 0.00 47 LYS A C 9
ATOM 12812 O O . LYS A 1 47 ? 6.931 8.772 6.452 1.00 0.00 47 LYS A O 9
ATOM 12831 N N . ARG A 1 48 ? 6.186 10.274 7.970 1.00 0.00 48 ARG A N 9
ATOM 12832 C CA . ARG A 1 48 ? 5.275 9.342 8.611 1.00 0.00 48 ARG A CA 9
ATOM 12833 C C . ARG A 1 48 ? 4.328 8.729 7.577 1.00 0.00 48 ARG A C 9
ATOM 12834 O O . ARG A 1 48 ? 4.162 7.511 7.527 1.00 0.00 48 ARG A O 9
ATOM 12855 N N . LEU A 1 49 ? 3.733 9.601 6.777 1.00 0.00 49 LEU A N 9
ATOM 12856 C CA . LEU A 1 49 ? 2.807 9.161 5.747 1.00 0.00 49 LEU A CA 9
ATOM 12857 C C . LEU A 1 49 ? 3.539 8.238 4.771 1.00 0.00 49 LEU A C 9
ATOM 12858 O O . LEU A 1 49 ? 3.210 7.057 4.663 1.00 0.00 49 LEU A O 9
ATOM 12874 N N . GLU A 1 50 ? 4.516 8.810 4.084 1.00 0.00 50 GLU A N 9
ATOM 12875 C CA . GLU A 1 50 ? 5.297 8.053 3.120 1.00 0.00 50 GLU A CA 9
ATOM 12876 C C . GLU A 1 50 ? 5.789 6.746 3.746 1.00 0.00 50 GLU A C 9
ATOM 12877 O O . GLU A 1 50 ? 5.547 5.666 3.208 1.00 0.00 50 GLU A O 9
ATOM 12889 N N . ARG A 1 51 ? 6.471 6.887 4.873 1.00 0.00 51 ARG A N 9
ATOM 12890 C CA . ARG A 1 51 ? 6.999 5.731 5.577 1.00 0.00 51 ARG A CA 9
ATOM 12891 C C . ARG A 1 51 ? 5.948 4.621 5.640 1.00 0.00 51 ARG A C 9
ATOM 12892 O O . ARG A 1 51 ? 6.224 3.477 5.281 1.00 0.00 51 ARG A O 9
ATOM 12913 N N . ILE A 1 52 ? 4.763 4.998 6.099 1.00 0.00 52 ILE A N 9
ATOM 12914 C CA . ILE A 1 52 ? 3.669 4.049 6.213 1.00 0.00 52 ILE A CA 9
ATOM 12915 C C . ILE A 1 52 ? 3.509 3.299 4.889 1.00 0.00 52 ILE A C 9
ATOM 12916 O O . ILE A 1 52 ? 3.675 2.081 4.837 1.00 0.00 52 ILE A O 9
ATOM 12932 N N . LEU A 1 53 ? 3.188 4.058 3.851 1.00 0.00 53 LEU A N 9
ATOM 12933 C CA . LEU A 1 53 ? 3.004 3.480 2.531 1.00 0.00 53 LEU A CA 9
ATOM 12934 C C . LEU A 1 53 ? 4.247 2.672 2.155 1.00 0.00 53 LEU A C 9
ATOM 12935 O O . LEU A 1 53 ? 4.151 1.484 1.849 1.00 0.00 53 LEU A O 9
ATOM 12951 N N . THR A 1 54 ? 5.387 3.348 2.189 1.00 0.00 54 THR A N 9
ATOM 12952 C CA . THR A 1 54 ? 6.647 2.707 1.856 1.00 0.00 54 THR A CA 9
ATOM 12953 C C . THR A 1 54 ? 6.781 1.375 2.596 1.00 0.00 54 THR A C 9
ATOM 12954 O O . THR A 1 54 ? 7.097 0.352 1.990 1.00 0.00 54 THR A O 9
ATOM 12965 N N . LYS A 1 55 ? 6.533 1.430 3.897 1.00 0.00 55 LYS A N 9
ATOM 12966 C CA . LYS A 1 55 ? 6.621 0.240 4.726 1.00 0.00 55 LYS A CA 9
ATOM 12967 C C . LYS A 1 55 ? 5.601 -0.792 4.241 1.00 0.00 55 LYS A C 9
ATOM 12968 O O . LYS A 1 55 ? 5.965 -1.913 3.889 1.00 0.00 55 LYS A O 9
ATOM 12987 N N . GLN A 1 56 ? 4.343 -0.377 4.238 1.00 0.00 56 GLN A N 9
ATOM 12988 C CA . GLN A 1 56 ? 3.267 -1.251 3.803 1.00 0.00 56 GLN A CA 9
ATOM 12989 C C . GLN A 1 56 ? 3.595 -1.855 2.436 1.00 0.00 56 GLN A C 9
ATOM 12990 O O . GLN A 1 56 ? 3.510 -3.069 2.253 1.00 0.00 56 GLN A O 9
ATOM 13004 N N . LEU A 1 57 ? 3.963 -0.981 1.511 1.00 0.00 57 LEU A N 9
ATOM 13005 C CA . LEU A 1 57 ? 4.305 -1.414 0.166 1.00 0.00 57 LEU A CA 9
ATOM 13006 C C . LEU A 1 57 ? 5.376 -2.504 0.242 1.00 0.00 57 LEU A C 9
ATOM 13007 O O . LEU A 1 57 ? 5.153 -3.630 -0.200 1.00 0.00 57 LEU A O 9
ATOM 13023 N N . PHE A 1 58 ? 6.515 -2.131 0.806 1.00 0.00 58 PHE A N 9
ATOM 13024 C CA . PHE A 1 58 ? 7.621 -3.062 0.946 1.00 0.00 58 PHE A CA 9
ATOM 13025 C C . PHE A 1 58 ? 7.140 -4.406 1.497 1.00 0.00 58 PHE A C 9
ATOM 13026 O O . PHE A 1 58 ? 7.715 -5.449 1.190 1.00 0.00 58 PHE A O 9
ATOM 13043 N N . GLU A 1 59 ? 6.091 -4.337 2.303 1.00 0.00 59 GLU A N 9
ATOM 13044 C CA . GLU A 1 59 ? 5.526 -5.535 2.900 1.00 0.00 59 GLU A CA 9
ATOM 13045 C C . GLU A 1 59 ? 4.746 -6.333 1.853 1.00 0.00 59 GLU A C 9
ATOM 13046 O O . GLU A 1 59 ? 4.681 -7.559 1.925 1.00 0.00 59 GLU A O 9
ATOM 13058 N N . ILE A 1 60 ? 4.174 -5.605 0.906 1.00 0.00 60 ILE A N 9
ATOM 13059 C CA . ILE A 1 60 ? 3.401 -6.229 -0.154 1.00 0.00 60 ILE A CA 9
ATOM 13060 C C . ILE A 1 60 ? 4.312 -7.150 -0.969 1.00 0.00 60 ILE A C 9
ATOM 13061 O O . ILE A 1 60 ? 3.972 -8.306 -1.217 1.00 0.00 60 ILE A O 9
ATOM 13077 N N . ASP A 1 61 ? 5.453 -6.603 -1.363 1.00 0.00 61 ASP A N 9
ATOM 13078 C CA . ASP A 1 61 ? 6.415 -7.360 -2.145 1.00 0.00 61 ASP A CA 9
ATOM 13079 C C . ASP A 1 61 ? 7.046 -8.439 -1.263 1.00 0.00 61 ASP A C 9
ATOM 13080 O O . ASP A 1 61 ? 7.344 -9.536 -1.734 1.00 0.00 61 ASP A O 9
ATOM 13089 N N . SER A 1 62 ? 7.232 -8.090 0.002 1.00 0.00 62 SER A N 9
ATOM 13090 C CA . SER A 1 62 ? 7.822 -9.015 0.955 1.00 0.00 62 SER A CA 9
ATOM 13091 C C . SER A 1 62 ? 7.034 -10.327 0.967 1.00 0.00 62 SER A C 9
ATOM 13092 O O . SER A 1 62 ? 7.590 -11.391 0.698 1.00 0.00 62 SER A O 9
ATOM 13100 N N . VAL A 1 63 ? 5.753 -10.208 1.281 1.00 0.00 63 VAL A N 9
ATOM 13101 C CA . VAL A 1 63 ? 4.884 -11.371 1.332 1.00 0.00 63 VAL A CA 9
ATOM 13102 C C . VAL A 1 63 ? 5.210 -12.298 0.160 1.00 0.00 63 VAL A C 9
ATOM 13103 O O . VAL A 1 63 ? 5.015 -11.932 -0.998 1.00 0.00 63 VAL A O 9
ATOM 13116 N N . ASP A 1 64 ? 5.701 -13.480 0.501 1.00 0.00 64 ASP A N 9
ATOM 13117 C CA . ASP A 1 64 ? 6.057 -14.462 -0.509 1.00 0.00 64 ASP A CA 9
ATOM 13118 C C . ASP A 1 64 ? 4.818 -14.806 -1.339 1.00 0.00 64 ASP A C 9
ATOM 13119 O O . ASP A 1 64 ? 3.697 -14.482 -0.950 1.00 0.00 64 ASP A O 9
ATOM 13128 N N . THR A 1 65 ? 5.062 -15.457 -2.467 1.00 0.00 65 THR A N 9
ATOM 13129 C CA . THR A 1 65 ? 3.980 -15.848 -3.354 1.00 0.00 65 THR A CA 9
ATOM 13130 C C . THR A 1 65 ? 4.192 -17.277 -3.856 1.00 0.00 65 THR A C 9
ATOM 13131 O O . THR A 1 65 ? 3.278 -18.099 -3.804 1.00 0.00 65 THR A O 9
ATOM 13142 N N . GLU A 1 66 ? 5.403 -17.531 -4.331 1.00 0.00 66 GLU A N 9
ATOM 13143 C CA . GLU A 1 66 ? 5.746 -18.847 -4.842 1.00 0.00 66 GLU A CA 9
ATOM 13144 C C . GLU A 1 66 ? 5.031 -19.104 -6.170 1.00 0.00 66 GLU A C 9
ATOM 13145 O O . GLU A 1 66 ? 4.499 -20.190 -6.393 1.00 0.00 66 GLU A O 9
ATOM 13157 N N . GLY A 1 67 ? 5.042 -18.086 -7.018 1.00 0.00 67 GLY A N 9
ATOM 13158 C CA . GLY A 1 67 ? 4.401 -18.188 -8.318 1.00 0.00 67 GLY A CA 9
ATOM 13159 C C . GLY A 1 67 ? 3.097 -18.983 -8.226 1.00 0.00 67 GLY A C 9
ATOM 13160 O O . GLY A 1 67 ? 2.978 -20.057 -8.814 1.00 0.00 67 GLY A O 9
ATOM 13164 N N . LYS A 1 68 ? 2.153 -18.425 -7.483 1.00 0.00 68 LYS A N 9
ATOM 13165 C CA . LYS A 1 68 ? 0.862 -19.068 -7.306 1.00 0.00 68 LYS A CA 9
ATOM 13166 C C . LYS A 1 68 ? -0.210 -18.261 -8.040 1.00 0.00 68 LYS A C 9
ATOM 13167 O O . LYS A 1 68 ? -1.277 -18.784 -8.360 1.00 0.00 68 LYS A O 9
ATOM 13186 N N . GLY A 1 69 ? 0.109 -16.999 -8.286 1.00 0.00 69 GLY A N 9
ATOM 13187 C CA . GLY A 1 69 ? -0.813 -16.114 -8.977 1.00 0.00 69 GLY A CA 9
ATOM 13188 C C . GLY A 1 69 ? -1.881 -15.579 -8.020 1.00 0.00 69 GLY A C 9
ATOM 13189 O O . GLY A 1 69 ? -1.909 -14.387 -7.719 1.00 0.00 69 GLY A O 9
ATOM 13193 N N . ASP A 1 70 ? -2.732 -16.488 -7.567 1.00 0.00 70 ASP A N 9
ATOM 13194 C CA . ASP A 1 70 ? -3.799 -16.123 -6.650 1.00 0.00 70 ASP A CA 9
ATOM 13195 C C . ASP A 1 70 ? -3.272 -15.094 -5.646 1.00 0.00 70 ASP A C 9
ATOM 13196 O O . ASP A 1 70 ? -3.998 -14.185 -5.246 1.00 0.00 70 ASP A O 9
ATOM 13205 N N . ILE A 1 71 ? -2.015 -15.272 -5.269 1.00 0.00 71 ILE A N 9
ATOM 13206 C CA . ILE A 1 71 ? -1.383 -14.371 -4.320 1.00 0.00 71 ILE A CA 9
ATOM 13207 C C . ILE A 1 71 ? -0.661 -13.259 -5.083 1.00 0.00 71 ILE A C 9
ATOM 13208 O O . ILE A 1 71 ? -0.883 -12.078 -4.823 1.00 0.00 71 ILE A O 9
ATOM 13224 N N . GLN A 1 72 ? 0.189 -13.676 -6.010 1.00 0.00 72 GLN A N 9
ATOM 13225 C CA . GLN A 1 72 ? 0.946 -12.730 -6.812 1.00 0.00 72 GLN A CA 9
ATOM 13226 C C . GLN A 1 72 ? 0.022 -11.638 -7.356 1.00 0.00 72 GLN A C 9
ATOM 13227 O O . GLN A 1 72 ? 0.332 -10.452 -7.257 1.00 0.00 72 GLN A O 9
ATOM 13241 N N . GLN A 1 73 ? -1.094 -12.078 -7.919 1.00 0.00 73 GLN A N 9
ATOM 13242 C CA . GLN A 1 73 ? -2.064 -11.153 -8.478 1.00 0.00 73 GLN A CA 9
ATOM 13243 C C . GLN A 1 73 ? -2.466 -10.108 -7.435 1.00 0.00 73 GLN A C 9
ATOM 13244 O O . GLN A 1 73 ? -2.396 -8.908 -7.694 1.00 0.00 73 GLN A O 9
ATOM 13258 N N . ALA A 1 74 ? -2.877 -10.604 -6.277 1.00 0.00 74 ALA A N 9
ATOM 13259 C CA . ALA A 1 74 ? -3.290 -9.728 -5.193 1.00 0.00 74 ALA A CA 9
ATOM 13260 C C . ALA A 1 74 ? -2.195 -8.691 -4.936 1.00 0.00 74 ALA A C 9
ATOM 13261 O O . ALA A 1 74 ? -2.453 -7.489 -4.976 1.00 0.00 74 ALA A O 9
ATOM 13268 N N . ARG A 1 75 ? -0.997 -9.194 -4.678 1.00 0.00 75 ARG A N 9
ATOM 13269 C CA . ARG A 1 75 ? 0.138 -8.326 -4.414 1.00 0.00 75 ARG A CA 9
ATOM 13270 C C . ARG A 1 75 ? 0.240 -7.243 -5.491 1.00 0.00 75 ARG A C 9
ATOM 13271 O O . ARG A 1 75 ? -0.067 -6.079 -5.237 1.00 0.00 75 ARG A O 9
ATOM 13292 N N . LYS A 1 76 ? 0.670 -7.665 -6.670 1.00 0.00 76 LYS A N 9
ATOM 13293 C CA . LYS A 1 76 ? 0.816 -6.747 -7.786 1.00 0.00 76 LYS A CA 9
ATOM 13294 C C . LYS A 1 76 ? -0.356 -5.764 -7.789 1.00 0.00 76 LYS A C 9
ATOM 13295 O O . LYS A 1 76 ? -0.180 -4.582 -8.081 1.00 0.00 76 LYS A O 9
ATOM 13314 N N . ARG A 1 77 ? -1.528 -6.288 -7.459 1.00 0.00 77 ARG A N 9
ATOM 13315 C CA . ARG A 1 77 ? -2.729 -5.472 -7.419 1.00 0.00 77 ARG A CA 9
ATOM 13316 C C . ARG A 1 77 ? -2.658 -4.481 -6.256 1.00 0.00 77 ARG A C 9
ATOM 13317 O O . ARG A 1 77 ? -2.924 -3.292 -6.431 1.00 0.00 77 ARG A O 9
ATOM 13338 N N . ALA A 1 78 ? -2.299 -5.006 -5.094 1.00 0.00 78 ALA A N 9
ATOM 13339 C CA . ALA A 1 78 ? -2.191 -4.182 -3.902 1.00 0.00 78 ALA A CA 9
ATOM 13340 C C . ALA A 1 78 ? -1.043 -3.186 -4.078 1.00 0.00 78 ALA A C 9
ATOM 13341 O O . ALA A 1 78 ? -1.204 -1.995 -3.817 1.00 0.00 78 ALA A O 9
ATOM 13348 N N . ALA A 1 79 ? 0.091 -3.711 -4.520 1.00 0.00 79 ALA A N 9
ATOM 13349 C CA . ALA A 1 79 ? 1.266 -2.883 -4.734 1.00 0.00 79 ALA A CA 9
ATOM 13350 C C . ALA A 1 79 ? 0.845 -1.571 -5.397 1.00 0.00 79 ALA A C 9
ATOM 13351 O O . ALA A 1 79 ? 1.162 -0.491 -4.901 1.00 0.00 79 ALA A O 9
ATOM 13358 N N . GLN A 1 80 ? 0.138 -1.707 -6.509 1.00 0.00 80 GLN A N 9
ATOM 13359 C CA . GLN A 1 80 ? -0.330 -0.545 -7.246 1.00 0.00 80 GLN A CA 9
ATOM 13360 C C . GLN A 1 80 ? -1.119 0.386 -6.324 1.00 0.00 80 GLN A C 9
ATOM 13361 O O . GLN A 1 80 ? -0.871 1.590 -6.291 1.00 0.00 80 GLN A O 9
ATOM 13375 N N . GLU A 1 81 ? -2.055 -0.207 -5.597 1.00 0.00 81 GLU A N 9
ATOM 13376 C CA . GLU A 1 81 ? -2.882 0.554 -4.676 1.00 0.00 81 GLU A CA 9
ATOM 13377 C C . GLU A 1 81 ? -2.011 1.461 -3.805 1.00 0.00 81 GLU A C 9
ATOM 13378 O O . GLU A 1 81 ? -2.142 2.683 -3.849 1.00 0.00 81 GLU A O 9
ATOM 13390 N N . THR A 1 82 ? -1.140 0.827 -3.033 1.00 0.00 82 THR A N 9
ATOM 13391 C CA . THR A 1 82 ? -0.247 1.561 -2.153 1.00 0.00 82 THR A CA 9
ATOM 13392 C C . THR A 1 82 ? 0.366 2.754 -2.889 1.00 0.00 82 THR A C 9
ATOM 13393 O O . THR A 1 82 ? 0.170 3.901 -2.492 1.00 0.00 82 THR A O 9
ATOM 13404 N N . GLU A 1 83 ? 1.097 2.441 -3.949 1.00 0.00 83 GLU A N 9
ATOM 13405 C CA . GLU A 1 83 ? 1.741 3.472 -4.745 1.00 0.00 83 GLU A CA 9
ATOM 13406 C C . GLU A 1 83 ? 0.742 4.579 -5.087 1.00 0.00 83 GLU A C 9
ATOM 13407 O O . GLU A 1 83 ? 1.026 5.760 -4.889 1.00 0.00 83 GLU A O 9
ATOM 13419 N N . ARG A 1 84 ? -0.407 4.159 -5.596 1.00 0.00 84 ARG A N 9
ATOM 13420 C CA . ARG A 1 84 ? -1.450 5.100 -5.968 1.00 0.00 84 ARG A CA 9
ATOM 13421 C C . ARG A 1 84 ? -1.535 6.231 -4.941 1.00 0.00 84 ARG A C 9
ATOM 13422 O O . ARG A 1 84 ? -1.500 7.406 -5.301 1.00 0.00 84 ARG A O 9
ATOM 13443 N N . LEU A 1 85 ? -1.646 5.835 -3.681 1.00 0.00 85 LEU A N 9
ATOM 13444 C CA . LEU A 1 85 ? -1.737 6.801 -2.599 1.00 0.00 85 LEU A CA 9
ATOM 13445 C C . LEU A 1 85 ? -0.439 7.608 -2.530 1.00 0.00 85 LEU A C 9
ATOM 13446 O O . LEU A 1 85 ? -0.464 8.836 -2.583 1.00 0.00 85 LEU A O 9
ATOM 13462 N N . LEU A 1 86 ? 0.664 6.884 -2.413 1.00 0.00 86 LEU A N 9
ATOM 13463 C CA . LEU A 1 86 ? 1.970 7.517 -2.337 1.00 0.00 86 LEU A CA 9
ATOM 13464 C C . LEU A 1 86 ? 2.022 8.688 -3.320 1.00 0.00 86 LEU A C 9
ATOM 13465 O O . LEU A 1 86 ? 2.426 9.791 -2.955 1.00 0.00 86 LEU A O 9
ATOM 13481 N N . LYS A 1 87 ? 1.608 8.408 -4.547 1.00 0.00 87 LYS A N 9
ATOM 13482 C CA . LYS A 1 87 ? 1.603 9.425 -5.585 1.00 0.00 87 LYS A CA 9
ATOM 13483 C C . LYS A 1 87 ? 0.907 10.682 -5.058 1.00 0.00 87 LYS A C 9
ATOM 13484 O O . LYS A 1 87 ? 1.516 11.748 -4.983 1.00 0.00 87 LYS A O 9
ATOM 13503 N N . GLU A 1 88 ? -0.359 10.515 -4.706 1.00 0.00 88 GLU A N 9
ATOM 13504 C CA . GLU A 1 88 ? -1.145 11.622 -4.189 1.00 0.00 88 GLU A CA 9
ATOM 13505 C C . GLU A 1 88 ? -0.355 12.379 -3.118 1.00 0.00 88 GLU A C 9
ATOM 13506 O O . GLU A 1 88 ? -0.200 13.596 -3.201 1.00 0.00 88 GLU A O 9
ATOM 13518 N N . LEU A 1 89 ? 0.123 11.626 -2.139 1.00 0.00 89 LEU A N 9
ATOM 13519 C CA . LEU A 1 89 ? 0.893 12.210 -1.053 1.00 0.00 89 LEU A CA 9
ATOM 13520 C C . LEU A 1 89 ? 1.849 13.261 -1.620 1.00 0.00 89 LEU A C 9
ATOM 13521 O O . LEU A 1 89 ? 1.769 14.435 -1.261 1.00 0.00 89 LEU A O 9
ATOM 13537 N N . GLU A 1 90 ? 2.730 12.803 -2.496 1.00 0.00 90 GLU A N 9
ATOM 13538 C CA . GLU A 1 90 ? 3.700 13.690 -3.116 1.00 0.00 90 GLU A CA 9
ATOM 13539 C C . GLU A 1 90 ? 3.032 15.004 -3.525 1.00 0.00 90 GLU A C 9
ATOM 13540 O O . GLU A 1 90 ? 3.427 16.074 -3.065 1.00 0.00 90 GLU A O 9
ATOM 13552 N N . GLN A 1 91 ? 2.032 14.880 -4.385 1.00 0.00 91 GLN A N 9
ATOM 13553 C CA . GLN A 1 91 ? 1.305 16.045 -4.861 1.00 0.00 91 GLN A CA 9
ATOM 13554 C C . GLN A 1 91 ? 0.647 16.775 -3.688 1.00 0.00 91 GLN A C 9
ATOM 13555 O O . GLN A 1 91 ? 0.997 17.916 -3.388 1.00 0.00 91 GLN A O 9
ATOM 13569 N N . ASN A 1 92 ? -0.295 16.088 -3.058 1.00 0.00 92 ASN A N 9
ATOM 13570 C CA . ASN A 1 92 ? -1.005 16.658 -1.926 1.00 0.00 92 ASN A CA 9
ATOM 13571 C C . ASN A 1 92 ? -0.021 17.438 -1.052 1.00 0.00 92 ASN A C 9
ATOM 13572 O O . ASN A 1 92 ? -0.394 18.424 -0.419 1.00 0.00 92 ASN A O 9
ATOM 13583 N N . ALA A 1 93 ? 1.218 16.967 -1.045 1.00 0.00 93 ALA A N 9
ATOM 13584 C CA . ALA A 1 93 ? 2.258 17.608 -0.259 1.00 0.00 93 ALA A CA 9
ATOM 13585 C C . ALA A 1 93 ? 2.286 19.103 -0.581 1.00 0.00 93 ALA A C 9
ATOM 13586 O O . ALA A 1 93 ? 1.872 19.925 0.234 1.00 0.00 93 ALA A O 9
ATOM 13593 N N . SER A 1 94 ? 2.778 19.410 -1.773 1.00 0.00 94 SER A N 9
ATOM 13594 C CA . SER A 1 94 ? 2.865 20.792 -2.213 1.00 0.00 94 SER A CA 9
ATOM 13595 C C . SER A 1 94 ? 3.471 20.857 -3.616 1.00 0.00 94 SER A C 9
ATOM 13596 O O . SER A 1 94 ? 3.067 21.684 -4.433 1.00 0.00 94 SER A O 9
ATOM 13604 N N . GLY A 1 95 ? 4.430 19.975 -3.854 1.00 0.00 95 GLY A N 9
ATOM 13605 C CA . GLY A 1 95 ? 5.095 19.921 -5.144 1.00 0.00 95 GLY A CA 9
ATOM 13606 C C . GLY A 1 95 ? 6.347 19.044 -5.080 1.00 0.00 95 GLY A C 9
ATOM 13607 O O . GLY A 1 95 ? 6.726 18.574 -4.009 1.00 0.00 95 GLY A O 9
ATOM 13611 N N . PRO A 1 96 ? 6.971 18.844 -6.272 1.00 0.00 96 PRO A N 9
ATOM 13612 C CA . PRO A 1 96 ? 8.172 18.032 -6.362 1.00 0.00 96 PRO A CA 9
ATOM 13613 C C . PRO A 1 96 ? 9.385 18.785 -5.813 1.00 0.00 96 PRO A C 9
ATOM 13614 O O . PRO A 1 96 ? 9.346 20.004 -5.659 1.00 0.00 96 PRO A O 9
ATOM 13625 N N . SER A 1 97 ? 10.436 18.026 -5.534 1.00 0.00 97 SER A N 9
ATOM 13626 C CA . SER A 1 97 ? 11.659 18.607 -5.006 1.00 0.00 97 SER A CA 9
ATOM 13627 C C . SER A 1 97 ? 12.874 17.968 -5.681 1.00 0.00 97 SER A C 9
ATOM 13628 O O . SER A 1 97 ? 12.792 16.850 -6.187 1.00 0.00 97 SER A O 9
ATOM 13636 N N . SER A 1 98 ? 13.975 18.707 -5.666 1.00 0.00 98 SER A N 9
ATOM 13637 C CA . SER A 1 98 ? 15.206 18.226 -6.270 1.00 0.00 98 SER A CA 9
ATOM 13638 C C . SER A 1 98 ? 16.410 18.719 -5.466 1.00 0.00 98 SER A C 9
ATOM 13639 O O . SER A 1 98 ? 17.210 17.918 -4.984 1.00 0.00 98 SER A O 9
ATOM 13647 N N . GLY A 1 99 ? 16.502 20.036 -5.345 1.00 0.00 99 GLY A N 9
ATOM 13648 C CA . GLY A 1 99 ? 17.596 20.645 -4.607 1.00 0.00 99 GLY A CA 9
ATOM 13649 C C . GLY A 1 99 ? 17.513 20.299 -3.119 1.00 0.00 99 GLY A C 9
ATOM 13650 O O . GLY A 1 99 ? 18.421 20.616 -2.353 1.00 0.00 99 GLY A O 9
ATOM 13654 N N . GLY A 1 1 ? -2.389 -17.247 -13.641 1.00 0.00 1 GLY A N 10
ATOM 13655 C CA . GLY A 1 1 ? -2.872 -16.216 -14.544 1.00 0.00 1 GLY A CA 10
ATOM 13656 C C . GLY A 1 1 ? -4.282 -16.541 -15.043 1.00 0.00 1 GLY A C 10
ATOM 13657 O O . GLY A 1 1 ? -4.977 -17.369 -14.456 1.00 0.00 1 GLY A O 10
ATOM 13661 N N . SER A 1 2 ? -4.663 -15.871 -16.121 1.00 0.00 2 SER A N 10
ATOM 13662 C CA . SER A 1 2 ? -5.977 -16.077 -16.705 1.00 0.00 2 SER A CA 10
ATOM 13663 C C . SER A 1 2 ? -7.061 -15.834 -15.653 1.00 0.00 2 SER A C 10
ATOM 13664 O O . SER A 1 2 ? -6.767 -15.749 -14.462 1.00 0.00 2 SER A O 10
ATOM 13672 N N . SER A 1 3 ? -8.292 -15.728 -16.132 1.00 0.00 3 SER A N 10
ATOM 13673 C CA . SER A 1 3 ? -9.422 -15.496 -15.248 1.00 0.00 3 SER A CA 10
ATOM 13674 C C . SER A 1 3 ? -9.330 -16.416 -14.028 1.00 0.00 3 SER A C 10
ATOM 13675 O O . SER A 1 3 ? -9.143 -17.623 -14.170 1.00 0.00 3 SER A O 10
ATOM 13683 N N . GLY A 1 4 ? -9.464 -15.809 -12.858 1.00 0.00 4 GLY A N 10
ATOM 13684 C CA . GLY A 1 4 ? -9.399 -16.558 -11.615 1.00 0.00 4 GLY A CA 10
ATOM 13685 C C . GLY A 1 4 ? -10.693 -16.405 -10.813 1.00 0.00 4 GLY A C 10
ATOM 13686 O O . GLY A 1 4 ? -11.695 -17.050 -11.116 1.00 0.00 4 GLY A O 10
ATOM 13690 N N . SER A 1 5 ? -10.629 -15.547 -9.806 1.00 0.00 5 SER A N 10
ATOM 13691 C CA . SER A 1 5 ? -11.783 -15.300 -8.959 1.00 0.00 5 SER A CA 10
ATOM 13692 C C . SER A 1 5 ? -12.442 -16.627 -8.572 1.00 0.00 5 SER A C 10
ATOM 13693 O O . SER A 1 5 ? -13.323 -17.114 -9.278 1.00 0.00 5 SER A O 10
ATOM 13701 N N . SER A 1 6 ? -11.988 -17.172 -7.454 1.00 0.00 6 SER A N 10
ATOM 13702 C CA . SER A 1 6 ? -12.522 -18.432 -6.965 1.00 0.00 6 SER A CA 10
ATOM 13703 C C . SER A 1 6 ? -11.977 -18.724 -5.566 1.00 0.00 6 SER A C 10
ATOM 13704 O O . SER A 1 6 ? -10.804 -18.479 -5.289 1.00 0.00 6 SER A O 10
ATOM 13712 N N . GLY A 1 7 ? -12.855 -19.244 -4.720 1.00 0.00 7 GLY A N 10
ATOM 13713 C CA . GLY A 1 7 ? -12.476 -19.572 -3.356 1.00 0.00 7 GLY A CA 10
ATOM 13714 C C . GLY A 1 7 ? -13.671 -19.439 -2.409 1.00 0.00 7 GLY A C 10
ATOM 13715 O O . GLY A 1 7 ? -14.613 -18.701 -2.692 1.00 0.00 7 GLY A O 10
ATOM 13719 N N . MET A 1 8 ? -13.592 -20.165 -1.304 1.00 0.00 8 MET A N 10
ATOM 13720 C CA . MET A 1 8 ? -14.654 -20.138 -0.313 1.00 0.00 8 MET A CA 10
ATOM 13721 C C . MET A 1 8 ? -14.329 -19.155 0.813 1.00 0.00 8 MET A C 10
ATOM 13722 O O . MET A 1 8 ? -13.160 -18.904 1.104 1.00 0.00 8 MET A O 10
ATOM 13736 N N . ASP A 1 9 ? -15.383 -18.626 1.417 1.00 0.00 9 ASP A N 10
ATOM 13737 C CA . ASP A 1 9 ? -15.224 -17.677 2.505 1.00 0.00 9 ASP A CA 10
ATOM 13738 C C . ASP A 1 9 ? -14.553 -18.374 3.691 1.00 0.00 9 ASP A C 10
ATOM 13739 O O . ASP A 1 9 ? -13.522 -17.917 4.182 1.00 0.00 9 ASP A O 10
ATOM 13748 N N . MET A 1 10 ? -15.166 -19.469 4.116 1.00 0.00 10 MET A N 10
ATOM 13749 C CA . MET A 1 10 ? -14.641 -20.233 5.235 1.00 0.00 10 MET A CA 10
ATOM 13750 C C . MET A 1 10 ? -13.718 -21.353 4.749 1.00 0.00 10 MET A C 10
ATOM 13751 O O . MET A 1 10 ? -14.097 -22.144 3.887 1.00 0.00 10 MET A O 10
ATOM 13765 N N . GLY A 1 11 ? -12.525 -21.383 5.323 1.00 0.00 11 GLY A N 10
ATOM 13766 C CA . GLY A 1 11 ? -11.544 -22.392 4.959 1.00 0.00 11 GLY A CA 10
ATOM 13767 C C . GLY A 1 11 ? -10.160 -22.033 5.504 1.00 0.00 11 GLY A C 10
ATOM 13768 O O . GLY A 1 11 ? -10.047 -21.347 6.518 1.00 0.00 11 GLY A O 10
ATOM 13772 N N . ASN A 1 12 ? -9.142 -22.514 4.806 1.00 0.00 12 ASN A N 10
ATOM 13773 C CA . ASN A 1 12 ? -7.770 -22.252 5.206 1.00 0.00 12 ASN A CA 10
ATOM 13774 C C . ASN A 1 12 ? -7.414 -20.802 4.875 1.00 0.00 12 ASN A C 10
ATOM 13775 O O . ASN A 1 12 ? -7.464 -20.396 3.715 1.00 0.00 12 ASN A O 10
ATOM 13786 N N . GLN A 1 13 ? -7.062 -20.060 5.915 1.00 0.00 13 GLN A N 10
ATOM 13787 C CA . GLN A 1 13 ? -6.698 -18.663 5.748 1.00 0.00 13 GLN A CA 10
ATOM 13788 C C . GLN A 1 13 ? -5.201 -18.536 5.456 1.00 0.00 13 GLN A C 10
ATOM 13789 O O . GLN A 1 13 ? -4.387 -18.489 6.377 1.00 0.00 13 GLN A O 10
ATOM 13803 N N . HIS A 1 14 ? -4.884 -18.484 4.171 1.00 0.00 14 HIS A N 10
ATOM 13804 C CA . HIS A 1 14 ? -3.500 -18.364 3.746 1.00 0.00 14 HIS A CA 10
ATOM 13805 C C . HIS A 1 14 ? -2.786 -17.324 4.612 1.00 0.00 14 HIS A C 10
ATOM 13806 O O . HIS A 1 14 ? -3.376 -16.313 4.989 1.00 0.00 14 HIS A O 10
ATOM 13820 N N . PRO A 1 15 ? -1.492 -17.617 4.911 1.00 0.00 15 PRO A N 10
ATOM 13821 C CA . PRO A 1 15 ? -0.691 -16.719 5.726 1.00 0.00 15 PRO A CA 10
ATOM 13822 C C . PRO A 1 15 ? -0.264 -15.487 4.927 1.00 0.00 15 PRO A C 10
ATOM 13823 O O . PRO A 1 15 ? 0.110 -14.467 5.504 1.00 0.00 15 PRO A O 10
ATOM 13834 N N . SER A 1 16 ? -0.333 -15.621 3.610 1.00 0.00 16 SER A N 10
ATOM 13835 C CA . SER A 1 16 ? 0.042 -14.531 2.726 1.00 0.00 16 SER A CA 10
ATOM 13836 C C . SER A 1 16 ? -1.160 -13.616 2.485 1.00 0.00 16 SER A C 10
ATOM 13837 O O . SER A 1 16 ? -1.001 -12.409 2.311 1.00 0.00 16 SER A O 10
ATOM 13845 N N . ILE A 1 17 ? -2.337 -14.225 2.483 1.00 0.00 17 ILE A N 10
ATOM 13846 C CA . ILE A 1 17 ? -3.565 -13.480 2.267 1.00 0.00 17 ILE A CA 10
ATOM 13847 C C . ILE A 1 17 ? -3.915 -12.702 3.536 1.00 0.00 17 ILE A C 10
ATOM 13848 O O . ILE A 1 17 ? -4.164 -11.498 3.482 1.00 0.00 17 ILE A O 10
ATOM 13864 N N . SER A 1 18 ? -3.923 -13.421 4.649 1.00 0.00 18 SER A N 10
ATOM 13865 C CA . SER A 1 18 ? -4.239 -12.812 5.931 1.00 0.00 18 SER A CA 10
ATOM 13866 C C . SER A 1 18 ? -3.287 -11.646 6.204 1.00 0.00 18 SER A C 10
ATOM 13867 O O . SER A 1 18 ? -3.572 -10.792 7.043 1.00 0.00 18 SER A O 10
ATOM 13875 N N . ARG A 1 19 ? -2.177 -11.647 5.481 1.00 0.00 19 ARG A N 10
ATOM 13876 C CA . ARG A 1 19 ? -1.183 -10.599 5.635 1.00 0.00 19 ARG A CA 10
ATOM 13877 C C . ARG A 1 19 ? -1.553 -9.385 4.781 1.00 0.00 19 ARG A C 10
ATOM 13878 O O . ARG A 1 19 ? -1.736 -8.287 5.303 1.00 0.00 19 ARG A O 10
ATOM 13899 N N . LEU A 1 20 ? -1.653 -9.625 3.481 1.00 0.00 20 LEU A N 10
ATOM 13900 C CA . LEU A 1 20 ? -1.998 -8.565 2.549 1.00 0.00 20 LEU A CA 10
ATOM 13901 C C . LEU A 1 20 ? -3.233 -7.822 3.063 1.00 0.00 20 LEU A C 10
ATOM 13902 O O . LEU A 1 20 ? -3.281 -6.593 3.030 1.00 0.00 20 LEU A O 10
ATOM 13918 N N . GLN A 1 21 ? -4.201 -8.599 3.526 1.00 0.00 21 GLN A N 10
ATOM 13919 C CA . GLN A 1 21 ? -5.433 -8.030 4.046 1.00 0.00 21 GLN A CA 10
ATOM 13920 C C . GLN A 1 21 ? -5.123 -6.975 5.110 1.00 0.00 21 GLN A C 10
ATOM 13921 O O . GLN A 1 21 ? -5.874 -6.016 5.276 1.00 0.00 21 GLN A O 10
ATOM 13935 N N . GLU A 1 22 ? -4.014 -7.189 5.804 1.00 0.00 22 GLU A N 10
ATOM 13936 C CA . GLU A 1 22 ? -3.595 -6.268 6.847 1.00 0.00 22 GLU A CA 10
ATOM 13937 C C . GLU A 1 22 ? -2.805 -5.106 6.243 1.00 0.00 22 GLU A C 10
ATOM 13938 O O . GLU A 1 22 ? -2.820 -3.997 6.776 1.00 0.00 22 GLU A O 10
ATOM 13950 N N . ILE A 1 23 ? -2.132 -5.399 5.140 1.00 0.00 23 ILE A N 10
ATOM 13951 C CA . ILE A 1 23 ? -1.338 -4.391 4.458 1.00 0.00 23 ILE A CA 10
ATOM 13952 C C . ILE A 1 23 ? -2.263 -3.472 3.659 1.00 0.00 23 ILE A C 10
ATOM 13953 O O . ILE A 1 23 ? -2.008 -2.273 3.548 1.00 0.00 23 ILE A O 10
ATOM 13969 N N . GLN A 1 24 ? -3.319 -4.067 3.125 1.00 0.00 24 GLN A N 10
ATOM 13970 C CA . GLN A 1 24 ? -4.285 -3.316 2.340 1.00 0.00 24 GLN A CA 10
ATOM 13971 C C . GLN A 1 24 ? -5.051 -2.339 3.235 1.00 0.00 24 GLN A C 10
ATOM 13972 O O . GLN A 1 24 ? -4.951 -1.126 3.063 1.00 0.00 24 GLN A O 10
ATOM 13986 N N . ARG A 1 25 ? -5.799 -2.906 4.170 1.00 0.00 25 ARG A N 10
ATOM 13987 C CA . ARG A 1 25 ? -6.582 -2.100 5.092 1.00 0.00 25 ARG A CA 10
ATOM 13988 C C . ARG A 1 25 ? -5.741 -0.942 5.631 1.00 0.00 25 ARG A C 10
ATOM 13989 O O . ARG A 1 25 ? -6.280 0.090 6.027 1.00 0.00 25 ARG A O 10
ATOM 14010 N N . GLU A 1 26 ? -4.432 -1.152 5.629 1.00 0.00 26 GLU A N 10
ATOM 14011 C CA . GLU A 1 26 ? -3.511 -0.138 6.113 1.00 0.00 26 GLU A CA 10
ATOM 14012 C C . GLU A 1 26 ? -3.395 1.002 5.099 1.00 0.00 26 GLU A C 10
ATOM 14013 O O . GLU A 1 26 ? -3.820 2.124 5.370 1.00 0.00 26 GLU A O 10
ATOM 14025 N N . VAL A 1 27 ? -2.818 0.674 3.952 1.00 0.00 27 VAL A N 10
ATOM 14026 C CA . VAL A 1 27 ? -2.641 1.657 2.896 1.00 0.00 27 VAL A CA 10
ATOM 14027 C C . VAL A 1 27 ? -3.981 2.339 2.610 1.00 0.00 27 VAL A C 10
ATOM 14028 O O . VAL A 1 27 ? -4.017 3.499 2.204 1.00 0.00 27 VAL A O 10
ATOM 14041 N N . LYS A 1 28 ? -5.050 1.588 2.833 1.00 0.00 28 LYS A N 10
ATOM 14042 C CA . LYS A 1 28 ? -6.388 2.106 2.604 1.00 0.00 28 LYS A CA 10
ATOM 14043 C C . LYS A 1 28 ? -6.807 2.969 3.796 1.00 0.00 28 LYS A C 10
ATOM 14044 O O . LYS A 1 28 ? -7.407 4.028 3.619 1.00 0.00 28 LYS A O 10
ATOM 14063 N N . ALA A 1 29 ? -6.474 2.484 4.983 1.00 0.00 29 ALA A N 10
ATOM 14064 C CA . ALA A 1 29 ? -6.809 3.198 6.204 1.00 0.00 29 ALA A CA 10
ATOM 14065 C C . ALA A 1 29 ? -5.927 4.443 6.319 1.00 0.00 29 ALA A C 10
ATOM 14066 O O . ALA A 1 29 ? -6.088 5.239 7.243 1.00 0.00 29 ALA A O 10
ATOM 14073 N N . ILE A 1 30 ? -5.014 4.572 5.367 1.00 0.00 30 ILE A N 10
ATOM 14074 C CA . ILE A 1 30 ? -4.107 5.707 5.351 1.00 0.00 30 ILE A CA 10
ATOM 14075 C C . ILE A 1 30 ? -4.222 6.427 4.005 1.00 0.00 30 ILE A C 10
ATOM 14076 O O . ILE A 1 30 ? -3.539 7.422 3.769 1.00 0.00 30 ILE A O 10
ATOM 14092 N N . GLU A 1 31 ? -5.091 5.895 3.158 1.00 0.00 31 GLU A N 10
ATOM 14093 C CA . GLU A 1 31 ? -5.304 6.474 1.843 1.00 0.00 31 GLU A CA 10
ATOM 14094 C C . GLU A 1 31 ? -5.851 7.897 1.971 1.00 0.00 31 GLU A C 10
ATOM 14095 O O . GLU A 1 31 ? -5.390 8.807 1.285 1.00 0.00 31 GLU A O 10
ATOM 14107 N N . PRO A 1 32 ? -6.853 8.047 2.878 1.00 0.00 32 PRO A N 10
ATOM 14108 C CA . PRO A 1 32 ? -7.468 9.344 3.106 1.00 0.00 32 PRO A CA 10
ATOM 14109 C C . PRO A 1 32 ? -6.546 10.253 3.922 1.00 0.00 32 PRO A C 10
ATOM 14110 O O . PRO A 1 32 ? -6.865 11.417 4.156 1.00 0.00 32 PRO A O 10
ATOM 14121 N N . GLN A 1 33 ? -5.421 9.686 4.331 1.00 0.00 33 GLN A N 10
ATOM 14122 C CA . GLN A 1 33 ? -4.451 10.430 5.116 1.00 0.00 33 GLN A CA 10
ATOM 14123 C C . GLN A 1 33 ? -3.484 11.177 4.195 1.00 0.00 33 GLN A C 10
ATOM 14124 O O . GLN A 1 33 ? -2.843 12.140 4.612 1.00 0.00 33 GLN A O 10
ATOM 14138 N N . VAL A 1 34 ? -3.410 10.705 2.959 1.00 0.00 34 VAL A N 10
ATOM 14139 C CA . VAL A 1 34 ? -2.533 11.316 1.975 1.00 0.00 34 VAL A CA 10
ATOM 14140 C C . VAL A 1 34 ? -3.360 12.202 1.041 1.00 0.00 34 VAL A C 10
ATOM 14141 O O . VAL A 1 34 ? -2.900 13.261 0.617 1.00 0.00 34 VAL A O 10
ATOM 14154 N N . VAL A 1 35 ? -4.564 11.735 0.748 1.00 0.00 35 VAL A N 10
ATOM 14155 C CA . VAL A 1 35 ? -5.460 12.472 -0.128 1.00 0.00 35 VAL A CA 10
ATOM 14156 C C . VAL A 1 35 ? -5.821 13.807 0.526 1.00 0.00 35 VAL A C 10
ATOM 14157 O O . VAL A 1 35 ? -5.881 14.835 -0.147 1.00 0.00 35 VAL A O 10
ATOM 14170 N N . GLY A 1 36 ? -6.053 13.748 1.829 1.00 0.00 36 GLY A N 10
ATOM 14171 C CA . GLY A 1 36 ? -6.407 14.940 2.580 1.00 0.00 36 GLY A CA 10
ATOM 14172 C C . GLY A 1 36 ? -5.217 15.446 3.398 1.00 0.00 36 GLY A C 10
ATOM 14173 O O . GLY A 1 36 ? -5.397 16.045 4.458 1.00 0.00 36 GLY A O 10
ATOM 14177 N N . PHE A 1 37 ? -4.027 15.187 2.875 1.00 0.00 37 PHE A N 10
ATOM 14178 C CA . PHE A 1 37 ? -2.808 15.609 3.544 1.00 0.00 37 PHE A CA 10
ATOM 14179 C C . PHE A 1 37 ? -2.481 17.068 3.219 1.00 0.00 37 PHE A C 10
ATOM 14180 O O . PHE A 1 37 ? -2.847 17.568 2.156 1.00 0.00 37 PHE A O 10
ATOM 14197 N N . SER A 1 38 ? -1.795 17.709 4.153 1.00 0.00 38 SER A N 10
ATOM 14198 C CA . SER A 1 38 ? -1.414 19.101 3.979 1.00 0.00 38 SER A CA 10
ATOM 14199 C C . SER A 1 38 ? -0.053 19.356 4.629 1.00 0.00 38 SER A C 10
ATOM 14200 O O . SER A 1 38 ? 0.024 19.659 5.818 1.00 0.00 38 SER A O 10
ATOM 14208 N N . GLY A 1 39 ? 0.987 19.224 3.819 1.00 0.00 39 GLY A N 10
ATOM 14209 C CA . GLY A 1 39 ? 2.342 19.436 4.300 1.00 0.00 39 GLY A CA 10
ATOM 14210 C C . GLY A 1 39 ? 3.357 19.280 3.166 1.00 0.00 39 GLY A C 10
ATOM 14211 O O . GLY A 1 39 ? 3.348 18.278 2.453 1.00 0.00 39 GLY A O 10
ATOM 14215 N N . LEU A 1 40 ? 4.209 20.287 3.035 1.00 0.00 40 LEU A N 10
ATOM 14216 C CA . LEU A 1 40 ? 5.229 20.274 2.000 1.00 0.00 40 LEU A CA 10
ATOM 14217 C C . LEU A 1 40 ? 6.141 19.063 2.204 1.00 0.00 40 LEU A C 10
ATOM 14218 O O . LEU A 1 40 ? 6.478 18.719 3.335 1.00 0.00 40 LEU A O 10
ATOM 14234 N N . SER A 1 41 ? 6.515 18.450 1.090 1.00 0.00 41 SER A N 10
ATOM 14235 C CA . SER A 1 41 ? 7.382 17.285 1.133 1.00 0.00 41 SER A CA 10
ATOM 14236 C C . SER A 1 41 ? 8.442 17.460 2.222 1.00 0.00 41 SER A C 10
ATOM 14237 O O . SER A 1 41 ? 9.269 18.368 2.149 1.00 0.00 41 SER A O 10
ATOM 14245 N N . ASP A 1 42 ? 8.382 16.578 3.209 1.00 0.00 42 ASP A N 10
ATOM 14246 C CA . ASP A 1 42 ? 9.326 16.623 4.312 1.00 0.00 42 ASP A CA 10
ATOM 14247 C C . ASP A 1 42 ? 9.143 17.934 5.080 1.00 0.00 42 ASP A C 10
ATOM 14248 O O . ASP A 1 42 ? 9.960 18.846 4.962 1.00 0.00 42 ASP A O 10
ATOM 14257 N N . ASP A 1 43 ? 8.066 17.986 5.850 1.00 0.00 43 ASP A N 10
ATOM 14258 C CA . ASP A 1 43 ? 7.765 19.170 6.637 1.00 0.00 43 ASP A CA 10
ATOM 14259 C C . ASP A 1 43 ? 7.600 18.773 8.105 1.00 0.00 43 ASP A C 10
ATOM 14260 O O . ASP A 1 43 ? 6.979 19.497 8.882 1.00 0.00 43 ASP A O 10
ATOM 14269 N N . LYS A 1 44 ? 8.166 17.623 8.441 1.00 0.00 44 LYS A N 10
ATOM 14270 C CA . LYS A 1 44 ? 8.089 17.121 9.802 1.00 0.00 44 LYS A CA 10
ATOM 14271 C C . LYS A 1 44 ? 6.719 16.477 10.027 1.00 0.00 44 LYS A C 10
ATOM 14272 O O . LYS A 1 44 ? 6.079 16.712 11.051 1.00 0.00 44 LYS A O 10
ATOM 14291 N N . ASN A 1 45 ? 6.309 15.678 9.053 1.00 0.00 45 ASN A N 10
ATOM 14292 C CA . ASN A 1 45 ? 5.027 14.999 9.131 1.00 0.00 45 ASN A CA 10
ATOM 14293 C C . ASN A 1 45 ? 4.827 14.149 7.875 1.00 0.00 45 ASN A C 10
ATOM 14294 O O . ASN A 1 45 ? 4.341 13.021 7.955 1.00 0.00 45 ASN A O 10
ATOM 14305 N N . TYR A 1 46 ? 5.212 14.721 6.744 1.00 0.00 46 TYR A N 10
ATOM 14306 C CA . TYR A 1 46 ? 5.082 14.030 5.473 1.00 0.00 46 TYR A CA 10
ATOM 14307 C C . TYR A 1 46 ? 5.790 12.674 5.511 1.00 0.00 46 TYR A C 10
ATOM 14308 O O . TYR A 1 46 ? 5.267 11.683 5.003 1.00 0.00 46 TYR A O 10
ATOM 14326 N N . LYS A 1 47 ? 6.968 12.674 6.117 1.00 0.00 47 LYS A N 10
ATOM 14327 C CA . LYS A 1 47 ? 7.752 11.457 6.228 1.00 0.00 47 LYS A CA 10
ATOM 14328 C C . LYS A 1 47 ? 6.859 10.324 6.736 1.00 0.00 47 LYS A C 10
ATOM 14329 O O . LYS A 1 47 ? 6.662 9.326 6.044 1.00 0.00 47 LYS A O 10
ATOM 14348 N N . ARG A 1 48 ? 6.342 10.515 7.941 1.00 0.00 48 ARG A N 10
ATOM 14349 C CA . ARG A 1 48 ? 5.474 9.522 8.550 1.00 0.00 48 ARG A CA 10
ATOM 14350 C C . ARG A 1 48 ? 4.555 8.902 7.495 1.00 0.00 48 ARG A C 10
ATOM 14351 O O . ARG A 1 48 ? 4.562 7.689 7.297 1.00 0.00 48 ARG A O 10
ATOM 14372 N N . LEU A 1 49 ? 3.786 9.765 6.847 1.00 0.00 49 LEU A N 10
ATOM 14373 C CA . LEU A 1 49 ? 2.863 9.317 5.818 1.00 0.00 49 LEU A CA 10
ATOM 14374 C C . LEU A 1 49 ? 3.589 8.365 4.866 1.00 0.00 49 LEU A C 10
ATOM 14375 O O . LEU A 1 49 ? 3.229 7.193 4.761 1.00 0.00 49 LEU A O 10
ATOM 14391 N N . GLU A 1 50 ? 4.599 8.903 4.198 1.00 0.00 50 GLU A N 10
ATOM 14392 C CA . GLU A 1 50 ? 5.379 8.115 3.259 1.00 0.00 50 GLU A CA 10
ATOM 14393 C C . GLU A 1 50 ? 5.892 6.841 3.933 1.00 0.00 50 GLU A C 10
ATOM 14394 O O . GLU A 1 50 ? 5.689 5.740 3.424 1.00 0.00 50 GLU A O 10
ATOM 14406 N N . ARG A 1 51 ? 6.547 7.033 5.068 1.00 0.00 51 ARG A N 10
ATOM 14407 C CA . ARG A 1 51 ? 7.091 5.913 5.817 1.00 0.00 51 ARG A CA 10
ATOM 14408 C C . ARG A 1 51 ? 6.089 4.757 5.846 1.00 0.00 51 ARG A C 10
ATOM 14409 O O . ARG A 1 51 ? 6.466 3.600 5.667 1.00 0.00 51 ARG A O 10
ATOM 14430 N N . ILE A 1 52 ? 4.833 5.111 6.073 1.00 0.00 52 ILE A N 10
ATOM 14431 C CA . ILE A 1 52 ? 3.774 4.117 6.128 1.00 0.00 52 ILE A CA 10
ATOM 14432 C C . ILE A 1 52 ? 3.705 3.378 4.790 1.00 0.00 52 ILE A C 10
ATOM 14433 O O . ILE A 1 52 ? 3.939 2.171 4.731 1.00 0.00 52 ILE A O 10
ATOM 14449 N N . LEU A 1 53 ? 3.383 4.131 3.749 1.00 0.00 53 LEU A N 10
ATOM 14450 C CA . LEU A 1 53 ? 3.280 3.562 2.416 1.00 0.00 53 LEU A CA 10
ATOM 14451 C C . LEU A 1 53 ? 4.575 2.820 2.082 1.00 0.00 53 LEU A C 10
ATOM 14452 O O . LEU A 1 53 ? 4.551 1.629 1.774 1.00 0.00 53 LEU A O 10
ATOM 14468 N N . THR A 1 54 ? 5.676 3.554 2.155 1.00 0.00 54 THR A N 10
ATOM 14469 C CA . THR A 1 54 ? 6.979 2.980 1.864 1.00 0.00 54 THR A CA 10
ATOM 14470 C C . THR A 1 54 ? 7.191 1.700 2.675 1.00 0.00 54 THR A C 10
ATOM 14471 O O . THR A 1 54 ? 7.577 0.669 2.126 1.00 0.00 54 THR A O 10
ATOM 14482 N N . LYS A 1 55 ? 6.928 1.807 3.970 1.00 0.00 55 LYS A N 10
ATOM 14483 C CA . LYS A 1 55 ? 7.086 0.671 4.862 1.00 0.00 55 LYS A CA 10
ATOM 14484 C C . LYS A 1 55 ? 6.188 -0.473 4.387 1.00 0.00 55 LYS A C 10
ATOM 14485 O O . LYS A 1 55 ? 6.667 -1.577 4.131 1.00 0.00 55 LYS A O 10
ATOM 14504 N N . GLN A 1 56 ? 4.902 -0.170 4.284 1.00 0.00 56 GLN A N 10
ATOM 14505 C CA . GLN A 1 56 ? 3.933 -1.160 3.844 1.00 0.00 56 GLN A CA 10
ATOM 14506 C C . GLN A 1 56 ? 4.382 -1.792 2.525 1.00 0.00 56 GLN A C 10
ATOM 14507 O O . GLN A 1 56 ? 4.351 -3.013 2.376 1.00 0.00 56 GLN A O 10
ATOM 14521 N N . LEU A 1 57 ? 4.789 -0.933 1.602 1.00 0.00 57 LEU A N 10
ATOM 14522 C CA . LEU A 1 57 ? 5.244 -1.393 0.301 1.00 0.00 57 LEU A CA 10
ATOM 14523 C C . LEU A 1 57 ? 6.308 -2.476 0.490 1.00 0.00 57 LEU A C 10
ATOM 14524 O O . LEU A 1 57 ? 6.184 -3.574 -0.049 1.00 0.00 57 LEU A O 10
ATOM 14540 N N . PHE A 1 58 ? 7.330 -2.128 1.258 1.00 0.00 58 PHE A N 10
ATOM 14541 C CA . PHE A 1 58 ? 8.415 -3.056 1.526 1.00 0.00 58 PHE A CA 10
ATOM 14542 C C . PHE A 1 58 ? 7.876 -4.407 2.003 1.00 0.00 58 PHE A C 10
ATOM 14543 O O . PHE A 1 58 ? 8.522 -5.437 1.818 1.00 0.00 58 PHE A O 10
ATOM 14560 N N . GLU A 1 59 ? 6.698 -4.358 2.607 1.00 0.00 59 GLU A N 10
ATOM 14561 C CA . GLU A 1 59 ? 6.065 -5.564 3.112 1.00 0.00 59 GLU A CA 10
ATOM 14562 C C . GLU A 1 59 ? 5.371 -6.316 1.974 1.00 0.00 59 GLU A C 10
ATOM 14563 O O . GLU A 1 59 ? 5.283 -7.542 1.998 1.00 0.00 59 GLU A O 10
ATOM 14575 N N . ILE A 1 60 ? 4.897 -5.548 1.004 1.00 0.00 60 ILE A N 10
ATOM 14576 C CA . ILE A 1 60 ? 4.213 -6.126 -0.141 1.00 0.00 60 ILE A CA 10
ATOM 14577 C C . ILE A 1 60 ? 5.178 -7.044 -0.895 1.00 0.00 60 ILE A C 10
ATOM 14578 O O . ILE A 1 60 ? 4.797 -8.133 -1.323 1.00 0.00 60 ILE A O 10
ATOM 14594 N N . ASP A 1 61 ? 6.407 -6.571 -1.035 1.00 0.00 61 ASP A N 10
ATOM 14595 C CA . ASP A 1 61 ? 7.429 -7.336 -1.730 1.00 0.00 61 ASP A CA 10
ATOM 14596 C C . ASP A 1 61 ? 7.790 -8.569 -0.899 1.00 0.00 61 ASP A C 10
ATOM 14597 O O . ASP A 1 61 ? 8.202 -9.591 -1.445 1.00 0.00 61 ASP A O 10
ATOM 14606 N N . SER A 1 62 ? 7.623 -8.432 0.408 1.00 0.00 62 SER A N 10
ATOM 14607 C CA . SER A 1 62 ? 7.927 -9.521 1.320 1.00 0.00 62 SER A CA 10
ATOM 14608 C C . SER A 1 62 ? 6.914 -10.654 1.137 1.00 0.00 62 SER A C 10
ATOM 14609 O O . SER A 1 62 ? 7.278 -11.828 1.174 1.00 0.00 62 SER A O 10
ATOM 14617 N N . VAL A 1 63 ? 5.664 -10.261 0.945 1.00 0.00 63 VAL A N 10
ATOM 14618 C CA . VAL A 1 63 ? 4.596 -11.228 0.757 1.00 0.00 63 VAL A CA 10
ATOM 14619 C C . VAL A 1 63 ? 4.922 -12.113 -0.448 1.00 0.00 63 VAL A C 10
ATOM 14620 O O . VAL A 1 63 ? 5.005 -11.628 -1.575 1.00 0.00 63 VAL A O 10
ATOM 14633 N N . ASP A 1 64 ? 5.098 -13.396 -0.169 1.00 0.00 64 ASP A N 10
ATOM 14634 C CA . ASP A 1 64 ? 5.413 -14.353 -1.216 1.00 0.00 64 ASP A CA 10
ATOM 14635 C C . ASP A 1 64 ? 4.149 -14.652 -2.025 1.00 0.00 64 ASP A C 10
ATOM 14636 O O . ASP A 1 64 ? 3.048 -14.280 -1.623 1.00 0.00 64 ASP A O 10
ATOM 14645 N N . THR A 1 65 ? 4.350 -15.322 -3.151 1.00 0.00 65 THR A N 10
ATOM 14646 C CA . THR A 1 65 ? 3.240 -15.675 -4.020 1.00 0.00 65 THR A CA 10
ATOM 14647 C C . THR A 1 65 ? 3.296 -17.161 -4.378 1.00 0.00 65 THR A C 10
ATOM 14648 O O . THR A 1 65 ? 2.332 -17.892 -4.159 1.00 0.00 65 THR A O 10
ATOM 14659 N N . GLU A 1 66 ? 4.434 -17.563 -4.924 1.00 0.00 66 GLU A N 10
ATOM 14660 C CA . GLU A 1 66 ? 4.628 -18.949 -5.315 1.00 0.00 66 GLU A CA 10
ATOM 14661 C C . GLU A 1 66 ? 3.736 -19.293 -6.510 1.00 0.00 66 GLU A C 10
ATOM 14662 O O . GLU A 1 66 ? 3.195 -20.394 -6.588 1.00 0.00 66 GLU A O 10
ATOM 14674 N N . GLY A 1 67 ? 3.611 -18.330 -7.411 1.00 0.00 67 GLY A N 10
ATOM 14675 C CA . GLY A 1 67 ? 2.794 -18.517 -8.598 1.00 0.00 67 GLY A CA 10
ATOM 14676 C C . GLY A 1 67 ? 1.455 -19.168 -8.245 1.00 0.00 67 GLY A C 10
ATOM 14677 O O . GLY A 1 67 ? 1.181 -20.294 -8.659 1.00 0.00 67 GLY A O 10
ATOM 14681 N N . LYS A 1 68 ? 0.658 -18.433 -7.484 1.00 0.00 68 LYS A N 10
ATOM 14682 C CA . LYS A 1 68 ? -0.645 -18.925 -7.071 1.00 0.00 68 LYS A CA 10
ATOM 14683 C C . LYS A 1 68 ? -1.737 -18.094 -7.748 1.00 0.00 68 LYS A C 10
ATOM 14684 O O . LYS A 1 68 ? -2.809 -18.610 -8.063 1.00 0.00 68 LYS A O 10
ATOM 14703 N N . GLY A 1 69 ? -1.428 -16.823 -7.953 1.00 0.00 69 GLY A N 10
ATOM 14704 C CA . GLY A 1 69 ? -2.369 -15.916 -8.587 1.00 0.00 69 GLY A CA 10
ATOM 14705 C C . GLY A 1 69 ? -3.231 -15.203 -7.544 1.00 0.00 69 GLY A C 10
ATOM 14706 O O . GLY A 1 69 ? -3.170 -13.981 -7.413 1.00 0.00 69 GLY A O 10
ATOM 14710 N N . ASP A 1 70 ? -4.014 -15.996 -6.827 1.00 0.00 70 ASP A N 10
ATOM 14711 C CA . ASP A 1 70 ? -4.888 -15.455 -5.799 1.00 0.00 70 ASP A CA 10
ATOM 14712 C C . ASP A 1 70 ? -4.150 -14.353 -5.038 1.00 0.00 70 ASP A C 10
ATOM 14713 O O . ASP A 1 70 ? -4.693 -13.270 -4.825 1.00 0.00 70 ASP A O 10
ATOM 14722 N N . ILE A 1 71 ? -2.923 -14.666 -4.647 1.00 0.00 71 ILE A N 10
ATOM 14723 C CA . ILE A 1 71 ? -2.105 -13.715 -3.914 1.00 0.00 71 ILE A CA 10
ATOM 14724 C C . ILE A 1 71 ? -1.442 -12.752 -4.900 1.00 0.00 71 ILE A C 10
ATOM 14725 O O . ILE A 1 71 ? -1.568 -11.536 -4.766 1.00 0.00 71 ILE A O 10
ATOM 14741 N N . GLN A 1 72 ? -0.750 -13.332 -5.870 1.00 0.00 72 GLN A N 10
ATOM 14742 C CA . GLN A 1 72 ? -0.067 -12.540 -6.879 1.00 0.00 72 GLN A CA 10
ATOM 14743 C C . GLN A 1 72 ? -0.950 -11.373 -7.326 1.00 0.00 72 GLN A C 10
ATOM 14744 O O . GLN A 1 72 ? -0.481 -10.241 -7.435 1.00 0.00 72 GLN A O 10
ATOM 14758 N N . GLN A 1 73 ? -2.213 -11.689 -7.571 1.00 0.00 73 GLN A N 10
ATOM 14759 C CA . GLN A 1 73 ? -3.166 -10.681 -8.004 1.00 0.00 73 GLN A CA 10
ATOM 14760 C C . GLN A 1 73 ? -3.293 -9.582 -6.947 1.00 0.00 73 GLN A C 10
ATOM 14761 O O . GLN A 1 73 ? -3.214 -8.396 -7.266 1.00 0.00 73 GLN A O 10
ATOM 14775 N N . ALA A 1 74 ? -3.486 -10.014 -5.710 1.00 0.00 74 ALA A N 10
ATOM 14776 C CA . ALA A 1 74 ? -3.624 -9.082 -4.604 1.00 0.00 74 ALA A CA 10
ATOM 14777 C C . ALA A 1 74 ? -2.322 -8.295 -4.440 1.00 0.00 74 ALA A C 10
ATOM 14778 O O . ALA A 1 74 ? -2.315 -7.070 -4.549 1.00 0.00 74 ALA A O 10
ATOM 14785 N N . ARG A 1 75 ? -1.251 -9.031 -4.183 1.00 0.00 75 ARG A N 10
ATOM 14786 C CA . ARG A 1 75 ? 0.054 -8.417 -4.003 1.00 0.00 75 ARG A CA 10
ATOM 14787 C C . ARG A 1 75 ? 0.274 -7.324 -5.050 1.00 0.00 75 ARG A C 10
ATOM 14788 O O . ARG A 1 75 ? 0.290 -6.139 -4.721 1.00 0.00 75 ARG A O 10
ATOM 14809 N N .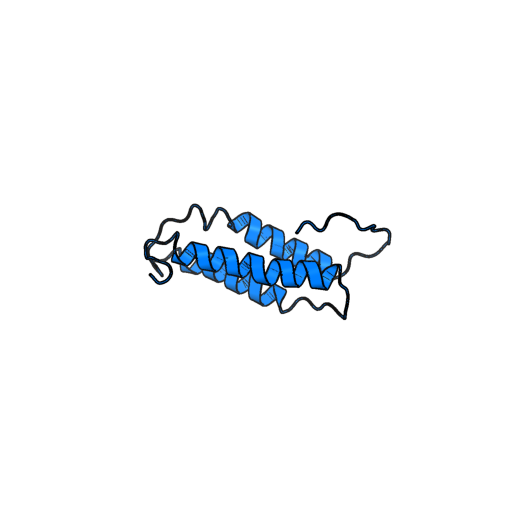 LYS A 1 76 ? 0.439 -7.760 -6.290 1.00 0.00 76 LYS A N 10
ATOM 14810 C CA . LYS A 1 76 ? 0.658 -6.833 -7.387 1.00 0.00 76 LYS A CA 10
ATOM 14811 C C . LYS A 1 76 ? -0.316 -5.660 -7.260 1.00 0.00 76 LYS A C 10
ATOM 14812 O O . LYS A 1 76 ? 0.092 -4.501 -7.312 1.00 0.00 76 LYS A O 10
ATOM 14831 N N . ARG A 1 77 ? -1.586 -6.002 -7.096 1.00 0.00 77 ARG A N 10
ATOM 14832 C CA . ARG A 1 77 ? -2.622 -4.992 -6.961 1.00 0.00 77 ARG A CA 10
ATOM 14833 C C . ARG A 1 77 ? -2.302 -4.057 -5.793 1.00 0.00 77 ARG A C 10
ATOM 14834 O O . ARG A 1 77 ? -2.556 -2.856 -5.867 1.00 0.00 77 ARG A O 10
ATOM 14855 N N . ALA A 1 78 ? -1.750 -4.644 -4.741 1.00 0.00 78 ALA A N 10
ATOM 14856 C CA . ALA A 1 78 ? -1.394 -3.879 -3.558 1.00 0.00 78 ALA A CA 10
ATOM 14857 C C . ALA A 1 78 ? -0.137 -3.057 -3.848 1.00 0.00 78 ALA A C 10
ATOM 14858 O O . ALA A 1 78 ? -0.050 -1.892 -3.461 1.00 0.00 78 ALA A O 10
ATOM 14865 N N . ALA A 1 79 ? 0.806 -3.694 -4.527 1.00 0.00 79 ALA A N 10
ATOM 14866 C CA . ALA A 1 79 ? 2.054 -3.036 -4.873 1.00 0.00 79 ALA A CA 10
ATOM 14867 C C . ALA A 1 79 ? 1.749 -1.729 -5.608 1.00 0.00 79 ALA A C 10
ATOM 14868 O O . ALA A 1 79 ? 2.386 -0.708 -5.355 1.00 0.00 79 ALA A O 10
ATOM 14875 N N . GLN A 1 80 ? 0.775 -1.803 -6.503 1.00 0.00 80 GLN A N 10
ATOM 14876 C CA . GLN A 1 80 ? 0.378 -0.639 -7.276 1.00 0.00 80 GLN A CA 10
ATOM 14877 C C . GLN A 1 80 ? -0.439 0.321 -6.408 1.00 0.00 80 GLN A C 10
ATOM 14878 O O . GLN A 1 80 ? -0.222 1.531 -6.442 1.00 0.00 80 GLN A O 10
ATOM 14892 N N . GLU A 1 81 ? -1.361 -0.256 -5.652 1.00 0.00 81 GLU A N 10
ATOM 14893 C CA . GLU A 1 81 ? -2.212 0.533 -4.777 1.00 0.00 81 GLU A CA 10
ATOM 14894 C C . GLU A 1 81 ? -1.362 1.445 -3.890 1.00 0.00 81 GLU A C 10
ATOM 14895 O O . GLU A 1 81 ? -1.488 2.667 -3.948 1.00 0.00 81 GLU A O 10
ATOM 14907 N N . THR A 1 82 ? -0.513 0.815 -3.091 1.00 0.00 82 THR A N 10
ATOM 14908 C CA . THR A 1 82 ? 0.358 1.554 -2.193 1.00 0.00 82 THR A CA 10
ATOM 14909 C C . THR A 1 82 ? 1.034 2.708 -2.936 1.00 0.00 82 THR A C 10
ATOM 14910 O O . THR A 1 82 ? 0.854 3.871 -2.578 1.00 0.00 82 THR A O 10
ATOM 14921 N N . GLU A 1 83 ? 1.797 2.347 -3.956 1.00 0.00 83 GLU A N 10
ATOM 14922 C CA . GLU A 1 83 ? 2.501 3.338 -4.753 1.00 0.00 83 GLU A CA 10
ATOM 14923 C C . GLU A 1 83 ? 1.549 4.464 -5.161 1.00 0.00 83 GLU A C 10
ATOM 14924 O O . GLU A 1 83 ? 1.877 5.641 -5.020 1.00 0.00 83 GLU A O 10
ATOM 14936 N N . ARG A 1 84 ? 0.388 4.062 -5.659 1.00 0.00 84 ARG A N 10
ATOM 14937 C CA . ARG A 1 84 ? -0.614 5.023 -6.089 1.00 0.00 84 ARG A CA 10
ATOM 14938 C C . ARG A 1 84 ? -0.715 6.171 -5.083 1.00 0.00 84 ARG A C 10
ATOM 14939 O O . ARG A 1 84 ? -0.380 7.311 -5.400 1.00 0.00 84 ARG A O 10
ATOM 14960 N N . LEU A 1 85 ? -1.179 5.830 -3.889 1.00 0.00 85 LEU A N 10
ATOM 14961 C CA . LEU A 1 85 ? -1.329 6.818 -2.834 1.00 0.00 85 LEU A CA 10
ATOM 14962 C C . LEU A 1 85 ? -0.023 7.601 -2.686 1.00 0.00 85 LEU A C 10
ATOM 14963 O O . LEU A 1 85 ? -0.029 8.831 -2.697 1.00 0.00 85 LEU A O 10
ATOM 14979 N N . LEU A 1 86 ? 1.064 6.857 -2.551 1.00 0.00 86 LEU A N 10
ATOM 14980 C CA . LEU A 1 86 ? 2.375 7.466 -2.401 1.00 0.00 86 LEU A CA 10
ATOM 14981 C C . LEU A 1 86 ? 2.495 8.651 -3.362 1.00 0.00 86 LEU A C 10
ATOM 14982 O O . LEU A 1 86 ? 2.891 9.743 -2.960 1.00 0.00 86 LEU A O 10
ATOM 14998 N N . LYS A 1 87 ? 2.145 8.393 -4.614 1.00 0.00 87 LYS A N 10
ATOM 14999 C CA . LYS A 1 87 ? 2.208 9.425 -5.636 1.00 0.00 87 LYS A CA 10
ATOM 15000 C C . LYS A 1 87 ? 1.329 10.605 -5.218 1.00 0.00 87 LYS A C 10
ATOM 15001 O O . LYS A 1 87 ? 1.787 11.746 -5.191 1.00 0.00 87 LYS A O 10
ATOM 15020 N N . GLU A 1 88 ? 0.081 10.290 -4.903 1.00 0.00 88 GLU A N 10
ATOM 15021 C CA . GLU A 1 88 ? -0.867 11.310 -4.487 1.00 0.00 88 GLU A CA 10
ATOM 15022 C C . GLU A 1 88 ? -0.287 12.136 -3.337 1.00 0.00 88 GLU A C 10
ATOM 15023 O O . GLU A 1 88 ? -0.474 13.351 -3.284 1.00 0.00 88 GLU A O 10
ATOM 15035 N N . LEU A 1 89 ? 0.404 11.443 -2.443 1.00 0.00 89 LEU A N 10
ATOM 15036 C CA . LEU A 1 89 ? 1.011 12.097 -1.297 1.00 0.00 89 LEU A CA 10
ATOM 15037 C C . LEU A 1 89 ? 1.898 13.247 -1.781 1.00 0.00 89 LEU A C 10
ATOM 15038 O O . LEU A 1 89 ? 1.643 14.408 -1.464 1.00 0.00 89 LEU A O 10
ATOM 15054 N N . GLU A 1 90 ? 2.920 12.883 -2.542 1.00 0.00 90 GLU A N 10
ATOM 15055 C CA . GLU A 1 90 ? 3.845 13.870 -3.073 1.00 0.00 90 GLU A CA 10
ATOM 15056 C C . GLU A 1 90 ? 3.086 15.117 -3.531 1.00 0.00 90 GLU A C 10
ATOM 15057 O O . GLU A 1 90 ? 3.369 16.223 -3.073 1.00 0.00 90 GLU A O 10
ATOM 15069 N N . GLN A 1 91 ? 2.137 14.897 -4.429 1.00 0.00 91 GLN A N 10
ATOM 15070 C CA . GLN A 1 91 ? 1.335 15.989 -4.954 1.00 0.00 91 GLN A CA 10
ATOM 15071 C C . GLN A 1 91 ? 0.549 16.660 -3.826 1.00 0.00 91 GLN A C 10
ATOM 15072 O O . GLN A 1 91 ? 0.754 17.838 -3.538 1.00 0.00 91 GLN A O 10
ATOM 15086 N N . ASN A 1 92 ? -0.333 15.881 -3.218 1.00 0.00 92 ASN A N 10
ATOM 15087 C CA . ASN A 1 92 ? -1.151 16.386 -2.128 1.00 0.00 92 ASN A CA 10
ATOM 15088 C C . ASN A 1 92 ? -0.295 17.276 -1.224 1.00 0.00 92 ASN A C 10
ATOM 15089 O O . ASN A 1 92 ? -0.772 18.287 -0.712 1.00 0.00 92 ASN A O 10
ATOM 15100 N N . ALA A 1 93 ? 0.954 16.867 -1.056 1.00 0.00 93 ALA A N 10
ATOM 15101 C CA . ALA A 1 93 ? 1.880 17.614 -0.222 1.00 0.00 93 ALA A CA 10
ATOM 15102 C C . ALA A 1 93 ? 1.744 19.107 -0.529 1.00 0.00 93 ALA A C 10
ATOM 15103 O O . ALA A 1 93 ? 1.187 19.860 0.269 1.00 0.00 93 ALA A O 10
ATOM 15110 N N . SER A 1 94 ? 2.262 19.491 -1.686 1.00 0.00 94 SER A N 10
ATOM 15111 C CA . SER A 1 94 ? 2.205 20.880 -2.108 1.00 0.00 94 SER A CA 10
ATOM 15112 C C . SER A 1 94 ? 2.839 21.033 -3.492 1.00 0.00 94 SER A C 10
ATOM 15113 O O . SER A 1 94 ? 2.323 21.763 -4.338 1.00 0.00 94 SER A O 10
ATOM 15121 N N . GLY A 1 95 ? 3.948 20.333 -3.681 1.00 0.00 95 GLY A N 10
ATOM 15122 C CA . GLY A 1 95 ? 4.656 20.382 -4.949 1.00 0.00 95 GLY A CA 10
ATOM 15123 C C . GLY A 1 95 ? 4.257 19.209 -5.846 1.00 0.00 95 GLY A C 10
ATOM 15124 O O . GLY A 1 95 ? 3.543 18.306 -5.413 1.00 0.00 95 GLY A O 10
ATOM 15128 N N . PRO A 1 96 ? 4.749 19.261 -7.113 1.00 0.00 96 PRO A N 10
ATOM 15129 C CA . PRO A 1 96 ? 4.451 18.214 -8.075 1.00 0.00 96 PRO A CA 10
ATOM 15130 C C . PRO A 1 96 ? 5.259 16.949 -7.777 1.00 0.00 96 PRO A C 10
ATOM 15131 O O . PRO A 1 96 ? 6.210 16.986 -6.998 1.00 0.00 96 PRO A O 10
ATOM 15142 N N . SER A 1 97 ? 4.850 15.861 -8.412 1.00 0.00 97 SER A N 10
ATOM 15143 C CA . SER A 1 97 ? 5.524 14.587 -8.225 1.00 0.00 97 SER A CA 10
ATOM 15144 C C . SER A 1 97 ? 6.757 14.510 -9.128 1.00 0.00 97 SER A C 10
ATOM 15145 O O . SER A 1 97 ? 6.634 14.307 -10.335 1.00 0.00 97 SER A O 10
ATOM 15153 N N . SER A 1 98 ? 7.916 14.675 -8.509 1.00 0.00 98 SER A N 10
ATOM 15154 C CA . SER A 1 98 ? 9.170 14.625 -9.242 1.00 0.00 98 SER A CA 10
ATOM 15155 C C . SER A 1 98 ? 10.347 14.594 -8.265 1.00 0.00 98 SER A C 10
ATOM 15156 O O . SER A 1 98 ? 11.150 13.663 -8.285 1.00 0.00 98 SER A O 10
ATOM 15164 N N . GLY A 1 99 ? 10.411 15.623 -7.433 1.00 0.00 99 GLY A N 10
ATOM 15165 C CA . GLY A 1 99 ? 11.477 15.725 -6.450 1.00 0.00 99 GLY A CA 10
ATOM 15166 C C . GLY A 1 99 ? 10.958 16.321 -5.140 1.00 0.00 99 GLY A C 10
ATOM 15167 O O . GLY A 1 99 ? 9.775 16.202 -4.825 1.00 0.00 99 GLY A O 10
ATOM 15171 N N . GLY A 1 1 ? -6.071 -2.507 -13.683 1.00 0.00 1 GLY A N 11
ATOM 15172 C CA . GLY A 1 1 ? -6.268 -3.803 -13.055 1.00 0.00 1 GLY A CA 11
ATOM 15173 C C . GLY A 1 1 ? -7.692 -3.940 -12.514 1.00 0.00 1 GLY A C 11
ATOM 15174 O O . GLY A 1 1 ? -8.595 -4.365 -13.233 1.00 0.00 1 GLY A O 11
ATOM 15178 N N . SER A 1 2 ? -7.849 -3.571 -11.251 1.00 0.00 2 SER A N 11
ATOM 15179 C CA . SER A 1 2 ? -9.148 -3.647 -10.605 1.00 0.00 2 SER A CA 11
ATOM 15180 C C . SER A 1 2 ? -9.732 -5.052 -10.768 1.00 0.00 2 SER A C 11
ATOM 15181 O O . SER A 1 2 ? -10.646 -5.260 -11.564 1.00 0.00 2 SER A O 11
ATOM 15189 N N . SER A 1 3 ? -9.180 -5.980 -10.001 1.00 0.00 3 SER A N 11
ATOM 15190 C CA . SER A 1 3 ? -9.634 -7.360 -10.050 1.00 0.00 3 SER A CA 11
ATOM 15191 C C . SER A 1 3 ? -9.056 -8.144 -8.871 1.00 0.00 3 SER A C 11
ATOM 15192 O O . SER A 1 3 ? -7.840 -8.195 -8.692 1.00 0.00 3 SER A O 11
ATOM 15200 N N . GLY A 1 4 ? -9.954 -8.735 -8.097 1.00 0.00 4 GLY A N 11
ATOM 15201 C CA . GLY A 1 4 ? -9.548 -9.514 -6.939 1.00 0.00 4 GLY A CA 11
ATOM 15202 C C . GLY A 1 4 ? -10.727 -9.744 -5.992 1.00 0.00 4 GLY A C 11
ATOM 15203 O O . GLY A 1 4 ? -11.339 -8.791 -5.514 1.00 0.00 4 GLY A O 11
ATOM 15207 N N . SER A 1 5 ? -11.011 -11.016 -5.751 1.00 0.00 5 SER A N 11
ATOM 15208 C CA . SER A 1 5 ? -12.106 -11.384 -4.870 1.00 0.00 5 SER A CA 11
ATOM 15209 C C . SER A 1 5 ? -11.595 -12.295 -3.752 1.00 0.00 5 SER A C 11
ATOM 15210 O O . SER A 1 5 ? -10.514 -12.873 -3.862 1.00 0.00 5 SER A O 11
ATOM 15218 N N . SER A 1 6 ? -12.396 -12.396 -2.701 1.00 0.00 6 SER A N 11
ATOM 15219 C CA . SER A 1 6 ? -12.038 -13.228 -1.565 1.00 0.00 6 SER A CA 11
ATOM 15220 C C . SER A 1 6 ? -12.913 -14.482 -1.538 1.00 0.00 6 SER A C 11
ATOM 15221 O O . SER A 1 6 ? -14.029 -14.455 -1.023 1.00 0.00 6 SER A O 11
ATOM 15229 N N . GLY A 1 7 ? -12.373 -15.554 -2.101 1.00 0.00 7 GLY A N 11
ATOM 15230 C CA . GLY A 1 7 ? -13.091 -16.816 -2.148 1.00 0.00 7 GLY A CA 11
ATOM 15231 C C . GLY A 1 7 ? -12.591 -17.772 -1.063 1.00 0.00 7 GLY A C 11
ATOM 15232 O O . GLY A 1 7 ? -11.508 -17.580 -0.512 1.00 0.00 7 GLY A O 11
ATOM 15236 N N . MET A 1 8 ? -13.405 -18.781 -0.788 1.00 0.00 8 MET A N 11
ATOM 15237 C CA . MET A 1 8 ? -13.059 -19.767 0.222 1.00 0.00 8 MET A CA 11
ATOM 15238 C C . MET A 1 8 ? -12.893 -19.111 1.595 1.00 0.00 8 MET A C 11
ATOM 15239 O O . MET A 1 8 ? -12.315 -18.031 1.705 1.00 0.00 8 MET A O 11
ATOM 15253 N N . ASP A 1 9 ? -13.412 -19.791 2.607 1.00 0.00 9 ASP A N 11
ATOM 15254 C CA . ASP A 1 9 ? -13.329 -19.288 3.967 1.00 0.00 9 ASP A CA 11
ATOM 15255 C C . ASP A 1 9 ? -13.721 -20.400 4.942 1.00 0.00 9 ASP A C 11
ATOM 15256 O O . ASP A 1 9 ? -14.905 -20.650 5.160 1.00 0.00 9 ASP A O 11
ATOM 15265 N N . MET A 1 10 ? -12.704 -21.037 5.503 1.00 0.00 10 MET A N 11
ATOM 15266 C CA . MET A 1 10 ? -12.928 -22.117 6.450 1.00 0.00 10 MET A CA 11
ATOM 15267 C C . MET A 1 10 ? -11.619 -22.534 7.124 1.00 0.00 10 MET A C 11
ATOM 15268 O O . MET A 1 10 ? -10.973 -23.489 6.695 1.00 0.00 10 MET A O 11
ATOM 15282 N N . GLY A 1 11 ? -11.268 -21.799 8.169 1.00 0.00 11 GLY A N 11
ATOM 15283 C CA . GLY A 1 11 ? -10.049 -22.081 8.907 1.00 0.00 11 GLY A CA 11
ATOM 15284 C C . GLY A 1 11 ? -8.844 -21.399 8.256 1.00 0.00 11 GLY A C 11
ATOM 15285 O O . GLY A 1 11 ? -8.464 -21.739 7.136 1.00 0.00 11 GLY A O 11
ATOM 15289 N N . ASN A 1 12 ? -8.275 -20.450 8.985 1.00 0.00 12 ASN A N 11
ATOM 15290 C CA . ASN A 1 12 ? -7.121 -19.718 8.493 1.00 0.00 12 ASN A CA 11
ATOM 15291 C C . ASN A 1 12 ? -7.486 -19.024 7.179 1.00 0.00 12 ASN A C 11
ATOM 15292 O O . ASN A 1 12 ? -8.481 -19.370 6.545 1.00 0.00 12 ASN A O 11
ATOM 15303 N N . GLN A 1 13 ? -6.659 -18.057 6.808 1.00 0.00 13 GLN A N 11
ATOM 15304 C CA . GLN A 1 13 ? -6.882 -17.311 5.581 1.00 0.00 13 GLN A CA 11
ATOM 15305 C C . GLN A 1 13 ? -5.555 -17.066 4.861 1.00 0.00 13 GLN A C 11
ATOM 15306 O O . GLN A 1 13 ? -5.291 -15.958 4.398 1.00 0.00 13 GLN A O 11
ATOM 15320 N N . HIS A 1 14 ? -4.754 -18.119 4.788 1.00 0.00 14 HIS A N 11
ATOM 15321 C CA . HIS A 1 14 ? -3.461 -18.032 4.132 1.00 0.00 14 HIS A CA 11
ATOM 15322 C C . HIS A 1 14 ? -2.592 -16.995 4.845 1.00 0.00 14 HIS A C 11
ATOM 15323 O O . HIS A 1 14 ? -3.093 -15.969 5.302 1.00 0.00 14 HIS A O 11
ATOM 15337 N N . PRO A 1 15 ? -1.270 -17.306 4.921 1.00 0.00 15 PRO A N 11
ATOM 15338 C CA . PRO A 1 15 ? -0.327 -16.412 5.571 1.00 0.00 15 PRO A CA 11
ATOM 15339 C C . PRO A 1 15 ? -0.026 -15.198 4.690 1.00 0.00 15 PRO A C 11
ATOM 15340 O O . PRO A 1 15 ? 0.421 -14.164 5.184 1.00 0.00 15 PRO A O 11
ATOM 15351 N N . SER A 1 16 ? -0.284 -15.363 3.401 1.00 0.00 16 SER A N 11
ATOM 15352 C CA . SER A 1 16 ? -0.046 -14.293 2.447 1.00 0.00 16 SER A CA 11
ATOM 15353 C C . SER A 1 16 ? -1.280 -13.392 2.353 1.00 0.00 16 SER A C 11
ATOM 15354 O O . SER A 1 16 ? -1.181 -12.179 2.528 1.00 0.00 16 SER A O 11
ATOM 15362 N N . ILE A 1 17 ? -2.412 -14.022 2.077 1.00 0.00 17 ILE A N 11
ATOM 15363 C CA . ILE A 1 17 ? -3.664 -13.293 1.958 1.00 0.00 17 ILE A CA 11
ATOM 15364 C C . ILE A 1 17 ? -3.913 -12.502 3.244 1.00 0.00 17 ILE A C 11
ATOM 15365 O O . ILE A 1 17 ? -4.226 -11.314 3.195 1.00 0.00 17 ILE A O 11
ATOM 15381 N N . SER A 1 18 ? -3.765 -13.194 4.364 1.00 0.00 18 SER A N 11
ATOM 15382 C CA . SER A 1 18 ? -3.970 -12.572 5.661 1.00 0.00 18 SER A CA 11
ATOM 15383 C C . SER A 1 18 ? -2.982 -11.419 5.851 1.00 0.00 18 SER A C 11
ATOM 15384 O O . SER A 1 18 ? -3.197 -10.544 6.687 1.00 0.00 18 SER A O 11
ATOM 15392 N N . ARG A 1 19 ? -1.919 -11.457 5.060 1.00 0.00 19 ARG A N 11
ATOM 15393 C CA . ARG A 1 19 ? -0.897 -10.427 5.131 1.00 0.00 19 ARG A CA 11
ATOM 15394 C C . ARG A 1 19 ? -1.349 -9.178 4.372 1.00 0.00 19 ARG A C 11
ATOM 15395 O O . ARG A 1 19 ? -1.311 -8.073 4.910 1.00 0.00 19 ARG A O 11
ATOM 15416 N N . LEU A 1 20 ? -1.766 -9.396 3.133 1.00 0.00 20 LEU A N 11
ATOM 15417 C CA . LEU A 1 20 ? -2.224 -8.302 2.295 1.00 0.00 20 LEU A CA 11
ATOM 15418 C C . LEU A 1 20 ? -3.359 -7.561 3.005 1.00 0.00 20 LEU A C 11
ATOM 15419 O O . LEU A 1 20 ? -3.424 -6.333 2.967 1.00 0.00 20 LEU A O 11
ATOM 15435 N N . GLN A 1 21 ? -4.226 -8.339 3.638 1.00 0.00 21 GLN A N 11
ATOM 15436 C CA . GLN A 1 21 ? -5.354 -7.772 4.356 1.00 0.00 21 GLN A CA 11
ATOM 15437 C C . GLN A 1 21 ? -4.866 -6.969 5.563 1.00 0.00 21 GLN A C 11
ATOM 15438 O O . GLN A 1 21 ? -5.561 -6.072 6.039 1.00 0.00 21 GLN A O 11
ATOM 15452 N N . GLU A 1 22 ? -3.674 -7.318 6.023 1.00 0.00 22 GLU A N 11
ATOM 15453 C CA . GLU A 1 22 ? -3.084 -6.641 7.166 1.00 0.00 22 GLU A CA 11
ATOM 15454 C C . GLU A 1 22 ? -2.224 -5.465 6.699 1.00 0.00 22 GLU A C 11
ATOM 15455 O O . GLU A 1 22 ? -1.723 -4.694 7.517 1.00 0.00 22 GLU A O 11
ATOM 15467 N N . ILE A 1 23 ? -2.078 -5.363 5.386 1.00 0.00 23 ILE A N 11
ATOM 15468 C CA . ILE A 1 23 ? -1.287 -4.294 4.801 1.00 0.00 23 ILE A CA 11
ATOM 15469 C C . ILE A 1 23 ? -2.212 -3.330 4.055 1.00 0.00 23 ILE A C 11
ATOM 15470 O O . ILE A 1 23 ? -1.983 -2.122 4.053 1.00 0.00 23 ILE A O 11
ATOM 15486 N N . GLN A 1 24 ? -3.237 -3.902 3.440 1.00 0.00 24 GLN A N 11
ATOM 15487 C CA . GLN A 1 24 ? -4.198 -3.108 2.692 1.00 0.00 24 GLN A CA 11
ATOM 15488 C C . GLN A 1 24 ? -4.917 -2.130 3.622 1.00 0.00 24 GLN A C 11
ATOM 15489 O O . GLN A 1 24 ? -5.002 -0.938 3.331 1.00 0.00 24 GLN A O 11
ATOM 15503 N N . ARG A 1 25 ? -5.418 -2.671 4.724 1.00 0.00 25 ARG A N 11
ATOM 15504 C CA . ARG A 1 25 ? -6.128 -1.860 5.699 1.00 0.00 25 ARG A CA 11
ATOM 15505 C C . ARG A 1 25 ? -5.246 -0.702 6.169 1.00 0.00 25 ARG A C 11
ATOM 15506 O O . ARG A 1 25 ? -5.751 0.353 6.550 1.00 0.00 25 ARG A O 11
ATOM 15527 N N . GLU A 1 26 ? -3.943 -0.937 6.127 1.00 0.00 26 GLU A N 11
ATOM 15528 C CA . GLU A 1 26 ? -2.986 0.074 6.544 1.00 0.00 26 GLU A CA 11
ATOM 15529 C C . GLU A 1 26 ? -2.923 1.203 5.514 1.00 0.00 26 GLU A C 11
ATOM 15530 O O . GLU A 1 26 ? -3.260 2.346 5.819 1.00 0.00 26 GLU A O 11
ATOM 15542 N N . VAL A 1 27 ? -2.491 0.843 4.314 1.00 0.00 27 VAL A N 11
ATOM 15543 C CA . VAL A 1 27 ? -2.380 1.812 3.237 1.00 0.00 27 VAL A CA 11
ATOM 15544 C C . VAL A 1 27 ? -3.731 2.500 3.035 1.00 0.00 27 VAL A C 11
ATOM 15545 O O . VAL A 1 27 ? -3.786 3.660 2.628 1.00 0.00 27 VAL A O 11
ATOM 15558 N N . LYS A 1 28 ? -4.788 1.757 3.329 1.00 0.00 28 LYS A N 11
ATOM 15559 C CA . LYS A 1 28 ? -6.135 2.281 3.185 1.00 0.00 28 LYS A CA 11
ATOM 15560 C C . LYS A 1 28 ? -6.466 3.165 4.389 1.00 0.00 28 LYS A C 11
ATOM 15561 O O . LYS A 1 28 ? -7.073 4.224 4.239 1.00 0.00 28 LYS A O 11
ATOM 15580 N N . ALA A 1 29 ? -6.051 2.697 5.557 1.00 0.00 29 ALA A N 11
ATOM 15581 C CA . ALA A 1 29 ? -6.295 3.431 6.787 1.00 0.00 29 ALA A CA 11
ATOM 15582 C C . ALA A 1 29 ? -5.447 4.705 6.792 1.00 0.00 29 ALA A C 11
ATOM 15583 O O . ALA A 1 29 ? -5.674 5.603 7.602 1.00 0.00 29 ALA A O 11
ATOM 15590 N N . ILE A 1 30 ? -4.488 4.743 5.879 1.00 0.00 30 ILE A N 11
ATOM 15591 C CA . ILE A 1 30 ? -3.606 5.892 5.768 1.00 0.00 30 ILE A CA 11
ATOM 15592 C C . ILE A 1 30 ? -3.871 6.608 4.442 1.00 0.00 30 ILE A C 11
ATOM 15593 O O . ILE A 1 30 ? -3.175 7.562 4.097 1.00 0.00 30 ILE A O 11
ATOM 15609 N N . GLU A 1 31 ? -4.880 6.120 3.734 1.00 0.00 31 GLU A N 11
ATOM 15610 C CA . GLU A 1 31 ? -5.246 6.701 2.454 1.00 0.00 31 GLU A CA 11
ATOM 15611 C C . GLU A 1 31 ? -5.773 8.124 2.648 1.00 0.00 31 GLU A C 11
ATOM 15612 O O . GLU A 1 31 ? -5.431 9.026 1.884 1.00 0.00 31 GLU A O 11
ATOM 15624 N N . PRO A 1 32 ? -6.619 8.285 3.701 1.00 0.00 32 PRO A N 11
ATOM 15625 C CA . PRO A 1 32 ? -7.196 9.583 4.005 1.00 0.00 32 PRO A CA 11
ATOM 15626 C C . PRO A 1 32 ? -6.161 10.506 4.650 1.00 0.00 32 PRO A C 11
ATOM 15627 O O . PRO A 1 32 ? -6.461 11.657 4.964 1.00 0.00 32 PRO A O 11
ATOM 15638 N N . GLN A 1 33 ? -4.965 9.966 4.830 1.00 0.00 33 GLN A N 11
ATOM 15639 C CA . GLN A 1 33 ? -3.884 10.727 5.433 1.00 0.00 33 GLN A CA 11
ATOM 15640 C C . GLN A 1 33 ? -3.056 11.423 4.350 1.00 0.00 33 GLN A C 11
ATOM 15641 O O . GLN A 1 33 ? -2.174 12.224 4.657 1.00 0.00 33 GLN A O 11
ATOM 15655 N N . VAL A 1 34 ? -3.370 11.092 3.106 1.00 0.00 34 VAL A N 11
ATOM 15656 C CA . VAL A 1 34 ? -2.667 11.675 1.977 1.00 0.00 34 VAL A CA 11
ATOM 15657 C C . VAL A 1 34 ? -3.675 12.363 1.054 1.00 0.00 34 VAL A C 11
ATOM 15658 O O . VAL A 1 34 ? -3.389 13.421 0.495 1.00 0.00 34 VAL A O 11
ATOM 15671 N N . VAL A 1 35 ? -4.834 11.734 0.922 1.00 0.00 35 VAL A N 11
ATOM 15672 C CA . VAL A 1 35 ? -5.886 12.272 0.076 1.00 0.00 35 VAL A CA 11
ATOM 15673 C C . VAL A 1 35 ? -5.910 13.796 0.207 1.00 0.00 35 VAL A C 11
ATOM 15674 O O . VAL A 1 35 ? -5.567 14.509 -0.735 1.00 0.00 35 VAL A O 11
ATOM 15687 N N . GLY A 1 36 ? -6.318 14.251 1.383 1.00 0.00 36 GLY A N 11
ATOM 15688 C CA . GLY A 1 36 ? -6.391 15.677 1.649 1.00 0.00 36 GLY A CA 11
ATOM 15689 C C . GLY A 1 36 ? -5.336 16.099 2.673 1.00 0.00 36 GLY A C 11
ATOM 15690 O O . GLY A 1 36 ? -5.648 16.781 3.647 1.00 0.00 36 GLY A O 11
ATOM 15694 N N . PHE A 1 37 ? -4.107 15.675 2.417 1.00 0.00 37 PHE A N 11
ATOM 15695 C CA . PHE A 1 37 ? -3.003 16.000 3.305 1.00 0.00 37 PHE A CA 11
ATOM 15696 C C . PHE A 1 37 ? -2.475 17.409 3.030 1.00 0.00 37 PHE A C 11
ATOM 15697 O O . PHE A 1 37 ? -2.778 17.998 1.993 1.00 0.00 37 PHE A O 11
ATOM 15714 N N . SER A 1 38 ? -1.695 17.910 3.976 1.00 0.00 38 SER A N 11
ATOM 15715 C CA . SER A 1 38 ? -1.122 19.239 3.849 1.00 0.00 38 SER A CA 11
ATOM 15716 C C . SER A 1 38 ? 0.260 19.278 4.505 1.00 0.00 38 SER A C 11
ATOM 15717 O O . SER A 1 38 ? 0.369 19.287 5.730 1.00 0.00 38 SER A O 11
ATOM 15725 N N . GLY A 1 39 ? 1.280 19.301 3.660 1.00 0.00 39 GLY A N 11
ATOM 15726 C CA . GLY A 1 39 ? 2.650 19.339 4.143 1.00 0.00 39 GLY A CA 11
ATOM 15727 C C . GLY A 1 39 ? 3.642 19.326 2.978 1.00 0.00 39 GLY A C 11
ATOM 15728 O O . GLY A 1 39 ? 3.374 18.728 1.937 1.00 0.00 39 GLY A O 11
ATOM 15732 N N . LEU A 1 40 ? 4.767 19.991 3.193 1.00 0.00 40 LEU A N 11
ATOM 15733 C CA . LEU A 1 40 ? 5.801 20.063 2.174 1.00 0.00 40 LEU A CA 11
ATOM 15734 C C . LEU A 1 40 ? 6.456 18.689 2.020 1.00 0.00 40 LEU A C 11
ATOM 15735 O O . LEU A 1 40 ? 6.604 17.955 2.996 1.00 0.00 40 LEU A O 11
ATOM 15751 N N . SER A 1 41 ? 6.831 18.382 0.787 1.00 0.00 41 SER A N 11
ATOM 15752 C CA . SER A 1 41 ? 7.467 17.110 0.493 1.00 0.00 41 SER A CA 11
ATOM 15753 C C . SER A 1 41 ? 8.445 16.743 1.611 1.00 0.00 41 SER A C 11
ATOM 15754 O O . SER A 1 41 ? 9.505 17.354 1.739 1.00 0.00 41 SER A O 11
ATOM 15762 N N . ASP A 1 42 ? 8.055 15.746 2.391 1.00 0.00 42 ASP A N 11
ATOM 15763 C CA . ASP A 1 42 ? 8.885 15.290 3.494 1.00 0.00 42 ASP A CA 11
ATOM 15764 C C . ASP A 1 42 ? 8.845 16.326 4.619 1.00 0.00 42 ASP A C 11
ATOM 15765 O O . ASP A 1 42 ? 9.743 17.158 4.734 1.00 0.00 42 ASP A O 11
ATOM 15774 N N . ASP A 1 43 ? 7.793 16.243 5.420 1.00 0.00 43 ASP A N 11
ATOM 15775 C CA . ASP A 1 43 ? 7.624 17.163 6.532 1.00 0.00 43 ASP A CA 11
ATOM 15776 C C . ASP A 1 43 ? 6.171 17.117 7.010 1.00 0.00 43 ASP A C 11
ATOM 15777 O O . ASP A 1 43 ? 5.294 16.635 6.296 1.00 0.00 43 ASP A O 11
ATOM 15786 N N . LYS A 1 44 ? 5.962 17.624 8.216 1.00 0.00 44 LYS A N 11
ATOM 15787 C CA . LYS A 1 44 ? 4.631 17.647 8.799 1.00 0.00 44 LYS A CA 11
ATOM 15788 C C . LYS A 1 44 ? 4.200 16.217 9.129 1.00 0.00 44 LYS A C 11
ATOM 15789 O O . LYS A 1 44 ? 4.568 15.679 10.172 1.00 0.00 44 LYS A O 11
ATOM 15808 N N . ASN A 1 45 ? 3.425 15.642 8.221 1.00 0.00 45 ASN A N 11
ATOM 15809 C CA . ASN A 1 45 ? 2.939 14.284 8.404 1.00 0.00 45 ASN A CA 11
ATOM 15810 C C . ASN A 1 45 ? 3.501 13.393 7.295 1.00 0.00 45 ASN A C 11
ATOM 15811 O O . ASN A 1 45 ? 3.829 12.231 7.533 1.00 0.00 45 ASN A O 11
ATOM 15822 N N . TYR A 1 46 ? 3.596 13.970 6.106 1.00 0.00 46 TYR A N 11
ATOM 15823 C CA . TYR A 1 46 ? 4.113 13.243 4.960 1.00 0.00 46 TYR A CA 11
ATOM 15824 C C . TYR A 1 46 ? 5.227 12.281 5.377 1.00 0.00 46 TYR A C 11
ATOM 15825 O O . TYR A 1 46 ? 5.301 11.158 4.882 1.00 0.00 46 TYR A O 11
ATOM 15843 N N . LYS A 1 47 ? 6.067 12.758 6.285 1.00 0.00 47 LYS A N 11
ATOM 15844 C CA . LYS A 1 47 ? 7.174 11.955 6.775 1.00 0.00 47 LYS A CA 11
ATOM 15845 C C . LYS A 1 47 ? 6.660 10.566 7.159 1.00 0.00 47 LYS A C 11
ATOM 15846 O O . LYS A 1 47 ? 7.101 9.561 6.604 1.00 0.00 47 LYS A O 11
ATOM 15865 N N . ARG A 1 48 ? 5.736 10.554 8.108 1.00 0.00 48 ARG A N 11
ATOM 15866 C CA . ARG A 1 48 ? 5.157 9.306 8.574 1.00 0.00 48 ARG A CA 11
ATOM 15867 C C . ARG A 1 48 ? 4.489 8.565 7.414 1.00 0.00 48 ARG A C 11
ATOM 15868 O O . ARG A 1 48 ? 4.795 7.401 7.157 1.00 0.00 48 ARG A O 11
ATOM 15889 N N . LEU A 1 49 ? 3.589 9.269 6.744 1.00 0.00 49 LEU A N 11
ATOM 15890 C CA . LEU A 1 49 ? 2.875 8.693 5.617 1.00 0.00 49 LEU A CA 11
ATOM 15891 C C . LEU A 1 49 ? 3.845 7.859 4.777 1.00 0.00 49 LEU A C 11
ATOM 15892 O O . LEU A 1 49 ? 3.637 6.661 4.590 1.00 0.00 49 LEU A O 11
ATOM 15908 N N . GLU A 1 50 ? 4.882 8.526 4.293 1.00 0.00 50 GLU A N 11
ATOM 15909 C CA . GLU A 1 50 ? 5.885 7.861 3.478 1.00 0.00 50 GLU A CA 11
ATOM 15910 C C . GLU A 1 50 ? 6.366 6.582 4.166 1.00 0.00 50 GLU A C 11
ATOM 15911 O O . GLU A 1 50 ? 6.172 5.483 3.649 1.00 0.00 50 GLU A O 11
ATOM 15923 N N . ARG A 1 51 ? 6.986 6.768 5.323 1.00 0.00 51 ARG A N 11
ATOM 15924 C CA . ARG A 1 51 ? 7.496 5.643 6.087 1.00 0.00 51 ARG A CA 11
ATOM 15925 C C . ARG A 1 51 ? 6.454 4.524 6.146 1.00 0.00 51 ARG A C 11
ATOM 15926 O O . ARG A 1 51 ? 6.751 3.377 5.817 1.00 0.00 51 ARG A O 11
ATOM 15947 N N . ILE A 1 52 ? 5.255 4.898 6.568 1.00 0.00 52 ILE A N 11
ATOM 15948 C CA . ILE A 1 52 ? 4.167 3.940 6.675 1.00 0.00 52 ILE A CA 11
ATOM 15949 C C . ILE A 1 52 ? 4.070 3.139 5.375 1.00 0.00 52 ILE A C 11
ATOM 15950 O O . ILE A 1 52 ? 4.214 1.917 5.383 1.00 0.00 52 ILE A O 11
ATOM 15966 N N . LEU A 1 53 ? 3.827 3.859 4.290 1.00 0.00 53 LEU A N 11
ATOM 15967 C CA . LEU A 1 53 ? 3.710 3.230 2.985 1.00 0.00 53 LEU A CA 11
ATOM 15968 C C . LEU A 1 53 ? 4.992 2.453 2.681 1.00 0.00 53 LEU A C 11
ATOM 15969 O O . LEU A 1 53 ? 4.947 1.252 2.418 1.00 0.00 53 LEU A O 11
ATOM 15985 N N . THR A 1 54 ? 6.105 3.171 2.725 1.00 0.00 54 THR A N 11
ATOM 15986 C CA . THR A 1 54 ? 7.398 2.564 2.457 1.00 0.00 54 THR A CA 11
ATOM 15987 C C . THR A 1 54 ? 7.524 1.229 3.195 1.00 0.00 54 THR A C 11
ATOM 15988 O O . THR A 1 54 ? 8.087 0.273 2.664 1.00 0.00 54 THR A O 11
ATOM 15999 N N . LYS A 1 55 ? 6.989 1.207 4.407 1.00 0.00 55 LYS A N 11
ATOM 16000 C CA . LYS A 1 55 ? 7.034 0.005 5.222 1.00 0.00 55 LYS A CA 11
ATOM 16001 C C . LYS A 1 55 ? 6.055 -1.027 4.658 1.00 0.00 55 LYS A C 11
ATOM 16002 O O . LYS A 1 55 ? 6.413 -2.188 4.467 1.00 0.00 55 LYS A O 11
ATOM 16021 N N . GLN A 1 56 ? 4.839 -0.565 4.406 1.00 0.00 56 GLN A N 11
ATOM 16022 C CA . GLN A 1 56 ? 3.806 -1.433 3.867 1.00 0.00 56 GLN A CA 11
ATOM 16023 C C . GLN A 1 56 ? 4.245 -2.007 2.518 1.00 0.00 56 GLN A C 11
ATOM 16024 O O . GLN A 1 56 ? 4.132 -3.209 2.285 1.00 0.00 56 GLN A O 11
ATOM 16038 N N . LEU A 1 57 ? 4.736 -1.119 1.666 1.00 0.00 57 LEU A N 11
ATOM 16039 C CA . LEU A 1 57 ? 5.192 -1.522 0.346 1.00 0.00 57 LEU A CA 11
ATOM 16040 C C . LEU A 1 57 ? 6.229 -2.638 0.489 1.00 0.00 57 LEU A C 11
ATOM 16041 O O . LEU A 1 57 ? 6.053 -3.727 -0.055 1.00 0.00 57 LEU A O 11
ATOM 16057 N N . PHE A 1 58 ? 7.288 -2.329 1.223 1.00 0.00 58 PHE A N 11
ATOM 16058 C CA . PHE A 1 58 ? 8.353 -3.292 1.444 1.00 0.00 58 PHE A CA 11
ATOM 16059 C C . PHE A 1 58 ? 7.785 -4.653 1.851 1.00 0.00 58 PHE A C 11
ATOM 16060 O O . PHE A 1 58 ? 8.398 -5.688 1.592 1.00 0.00 58 PHE A O 11
ATOM 16077 N N . GLU A 1 59 ? 6.621 -4.608 2.481 1.00 0.00 59 GLU A N 11
ATOM 16078 C CA . GLU A 1 59 ? 5.964 -5.825 2.927 1.00 0.00 59 GLU A CA 11
ATOM 16079 C C . GLU A 1 59 ? 5.277 -6.520 1.749 1.00 0.00 59 GLU A C 11
ATOM 16080 O O . GLU A 1 59 ? 5.189 -7.746 1.713 1.00 0.00 59 GLU A O 11
ATOM 16092 N N . ILE A 1 60 ? 4.809 -5.706 0.815 1.00 0.00 60 ILE A N 11
ATOM 16093 C CA . ILE A 1 60 ? 4.133 -6.226 -0.362 1.00 0.00 60 ILE A CA 11
ATOM 16094 C C . ILE A 1 60 ? 5.111 -7.082 -1.170 1.00 0.00 60 ILE A C 11
ATOM 16095 O O . ILE A 1 60 ? 4.780 -8.194 -1.576 1.00 0.00 60 ILE A O 11
ATOM 16111 N N . ASP A 1 61 ? 6.297 -6.529 -1.379 1.00 0.00 61 ASP A N 11
ATOM 16112 C CA . ASP A 1 61 ? 7.326 -7.227 -2.131 1.00 0.00 61 ASP A CA 11
ATOM 16113 C C . ASP A 1 61 ? 7.870 -8.384 -1.290 1.00 0.00 61 ASP A C 11
ATOM 16114 O O . ASP A 1 61 ? 8.535 -9.277 -1.813 1.00 0.00 61 ASP A O 11
ATOM 16123 N N . SER A 1 62 ? 7.567 -8.330 -0.001 1.00 0.00 62 SER A N 11
ATOM 16124 C CA . SER A 1 62 ? 8.018 -9.363 0.917 1.00 0.00 62 SER A CA 11
ATOM 16125 C C . SER A 1 62 ? 7.060 -10.555 0.874 1.00 0.00 62 SER A C 11
ATOM 16126 O O . SER A 1 62 ? 7.489 -11.704 0.973 1.00 0.00 62 SER A O 11
ATOM 16134 N N . VAL A 1 63 ? 5.782 -10.242 0.726 1.00 0.00 63 VAL A N 11
ATOM 16135 C CA . VAL A 1 63 ? 4.760 -11.273 0.668 1.00 0.00 63 VAL A CA 11
ATOM 16136 C C . VAL A 1 63 ? 5.038 -12.194 -0.521 1.00 0.00 63 VAL A C 11
ATOM 16137 O O . VAL A 1 63 ? 5.017 -11.754 -1.670 1.00 0.00 63 VAL A O 11
ATOM 16150 N N . ASP A 1 64 ? 5.291 -13.456 -0.206 1.00 0.00 64 ASP A N 11
ATOM 16151 C CA . ASP A 1 64 ? 5.573 -14.443 -1.234 1.00 0.00 64 ASP A CA 11
ATOM 16152 C C . ASP A 1 64 ? 4.254 -14.981 -1.793 1.00 0.00 64 ASP A C 11
ATOM 16153 O O . ASP A 1 64 ? 3.322 -15.254 -1.039 1.00 0.00 64 ASP A O 11
ATOM 16162 N N . THR A 1 65 ? 4.219 -15.118 -3.111 1.00 0.00 65 THR A N 11
ATOM 16163 C CA . THR A 1 65 ? 3.030 -15.618 -3.780 1.00 0.00 65 THR A CA 11
ATOM 16164 C C . THR A 1 65 ? 3.178 -17.110 -4.085 1.00 0.00 65 THR A C 11
ATOM 16165 O O . THR A 1 65 ? 2.195 -17.849 -4.076 1.00 0.00 65 THR A O 11
ATOM 16176 N N . GLU A 1 66 ? 4.414 -17.508 -4.346 1.00 0.00 66 GLU A N 11
ATOM 16177 C CA . GLU A 1 66 ? 4.704 -18.898 -4.654 1.00 0.00 66 GLU A CA 11
ATOM 16178 C C . GLU A 1 66 ? 3.892 -19.354 -5.868 1.00 0.00 66 GLU A C 11
ATOM 16179 O O . GLU A 1 66 ? 3.381 -20.472 -5.894 1.00 0.00 66 GLU A O 11
ATOM 16191 N N . GLY A 1 67 ? 3.800 -18.464 -6.845 1.00 0.00 67 GLY A N 11
ATOM 16192 C CA . GLY A 1 67 ? 3.059 -18.760 -8.060 1.00 0.00 67 GLY A CA 11
ATOM 16193 C C . GLY A 1 67 ? 1.582 -19.012 -7.754 1.00 0.00 67 GLY A C 11
ATOM 16194 O O . GLY A 1 67 ? 1.046 -20.068 -8.086 1.00 0.00 67 GLY A O 11
ATOM 16198 N N . LYS A 1 68 ? 0.964 -18.023 -7.123 1.00 0.00 68 LYS A N 11
ATOM 16199 C CA . LYS A 1 68 ? -0.441 -18.125 -6.768 1.00 0.00 68 LYS A CA 11
ATOM 16200 C C . LYS A 1 68 ? -1.174 -16.868 -7.241 1.00 0.00 68 LYS A C 11
ATOM 16201 O O . LYS A 1 68 ? -1.256 -15.881 -6.512 1.00 0.00 68 LYS A O 11
ATOM 16220 N N . GLY A 1 69 ? -1.688 -16.945 -8.460 1.00 0.00 69 GLY A N 11
ATOM 16221 C CA . GLY A 1 69 ? -2.411 -15.825 -9.039 1.00 0.00 69 GLY A CA 11
ATOM 16222 C C . GLY A 1 69 ? -3.288 -15.138 -7.991 1.00 0.00 69 GLY A C 11
ATOM 16223 O O . GLY A 1 69 ? -3.139 -13.943 -7.739 1.00 0.00 69 GLY A O 11
ATOM 16227 N N . ASP A 1 70 ? -4.184 -15.922 -7.409 1.00 0.00 70 ASP A N 11
ATOM 16228 C CA . ASP A 1 70 ? -5.084 -15.403 -6.394 1.00 0.00 70 ASP A CA 11
ATOM 16229 C C . ASP A 1 70 ? -4.329 -14.414 -5.504 1.00 0.00 70 ASP A C 11
ATOM 16230 O O . ASP A 1 70 ? -4.886 -13.402 -5.082 1.00 0.00 70 ASP A O 11
ATOM 16239 N N . ILE A 1 71 ? -3.071 -14.740 -5.246 1.00 0.00 71 ILE A N 11
ATOM 16240 C CA . ILE A 1 71 ? -2.233 -13.893 -4.415 1.00 0.00 71 ILE A CA 11
ATOM 16241 C C . ILE A 1 71 ? -1.479 -12.901 -5.303 1.00 0.00 71 ILE A C 11
ATOM 16242 O O . ILE A 1 71 ? -1.579 -11.690 -5.111 1.00 0.00 71 ILE A O 11
ATOM 16258 N N . GLN A 1 72 ? -0.739 -13.452 -6.255 1.00 0.00 72 GLN A N 11
ATOM 16259 C CA . GLN A 1 72 ? 0.032 -12.630 -7.172 1.00 0.00 72 GLN A CA 11
ATOM 16260 C C . GLN A 1 72 ? -0.801 -11.436 -7.644 1.00 0.00 72 GLN A C 11
ATOM 16261 O O . GLN A 1 72 ? -0.316 -10.306 -7.662 1.00 0.00 72 GLN A O 11
ATOM 16275 N N . GLN A 1 73 ? -2.039 -11.728 -8.013 1.00 0.00 73 GLN A N 11
ATOM 16276 C CA . GLN A 1 73 ? -2.944 -10.693 -8.483 1.00 0.00 73 GLN A CA 11
ATOM 16277 C C . GLN A 1 73 ? -3.128 -9.620 -7.408 1.00 0.00 73 GLN A C 11
ATOM 16278 O O . GLN A 1 73 ? -2.911 -8.437 -7.662 1.00 0.00 73 GLN A O 11
ATOM 16292 N N . ALA A 1 74 ? -3.527 -10.073 -6.228 1.00 0.00 74 ALA A N 11
ATOM 16293 C CA . ALA A 1 74 ? -3.743 -9.167 -5.113 1.00 0.00 74 ALA A CA 11
ATOM 16294 C C . ALA A 1 74 ? -2.459 -8.380 -4.845 1.00 0.00 74 ALA A C 11
ATOM 16295 O O . ALA A 1 74 ? -2.474 -7.150 -4.823 1.00 0.00 74 ALA A O 11
ATOM 16302 N N . ARG A 1 75 ? -1.378 -9.121 -4.648 1.00 0.00 75 ARG A N 11
ATOM 16303 C CA . ARG A 1 75 ? -0.088 -8.507 -4.383 1.00 0.00 75 ARG A CA 11
ATOM 16304 C C . ARG A 1 75 ? 0.212 -7.429 -5.426 1.00 0.00 75 ARG A C 11
ATOM 16305 O O . ARG A 1 75 ? 0.262 -6.244 -5.103 1.00 0.00 75 ARG A O 11
ATOM 16326 N N . LYS A 1 76 ? 0.403 -7.880 -6.658 1.00 0.00 76 LYS A N 11
ATOM 16327 C CA . LYS A 1 76 ? 0.696 -6.969 -7.751 1.00 0.00 76 LYS A CA 11
ATOM 16328 C C . LYS A 1 76 ? -0.324 -5.828 -7.746 1.00 0.00 76 LYS A C 11
ATOM 16329 O O . LYS A 1 76 ? -0.042 -4.737 -8.238 1.00 0.00 76 LYS A O 11
ATOM 16348 N N . ARG A 1 77 ? -1.488 -6.120 -7.185 1.00 0.00 77 ARG A N 11
ATOM 16349 C CA . ARG A 1 77 ? -2.551 -5.133 -7.109 1.00 0.00 77 ARG A CA 11
ATOM 16350 C C . ARG A 1 77 ? -2.325 -4.199 -5.918 1.00 0.00 77 ARG A C 11
ATOM 16351 O O . ARG A 1 77 ? -2.686 -3.025 -5.968 1.00 0.00 77 ARG A O 11
ATOM 16372 N N . ALA A 1 78 ? -1.729 -4.757 -4.875 1.00 0.00 78 ALA A N 11
ATOM 16373 C CA . ALA A 1 78 ? -1.451 -3.990 -3.673 1.00 0.00 78 ALA A CA 11
ATOM 16374 C C . ALA A 1 78 ? -0.201 -3.137 -3.895 1.00 0.00 78 ALA A C 11
ATOM 16375 O O . ALA A 1 78 ? 0.000 -2.133 -3.213 1.00 0.00 78 ALA A O 11
ATOM 16382 N N . ALA A 1 79 ? 0.607 -3.567 -4.853 1.00 0.00 79 ALA A N 11
ATOM 16383 C CA . ALA A 1 79 ? 1.833 -2.856 -5.174 1.00 0.00 79 ALA A CA 11
ATOM 16384 C C . ALA A 1 79 ? 1.484 -1.517 -5.827 1.00 0.00 79 ALA A C 11
ATOM 16385 O O . ALA A 1 79 ? 2.169 -0.519 -5.610 1.00 0.00 79 ALA A O 11
ATOM 16392 N N . GLN A 1 80 ? 0.418 -1.538 -6.614 1.00 0.00 80 GLN A N 11
ATOM 16393 C CA . GLN A 1 80 ? -0.030 -0.339 -7.300 1.00 0.00 80 GLN A CA 11
ATOM 16394 C C . GLN A 1 80 ? -0.833 0.549 -6.347 1.00 0.00 80 GLN A C 11
ATOM 16395 O O . GLN A 1 80 ? -0.729 1.773 -6.397 1.00 0.00 80 GLN A O 11
ATOM 16409 N N . GLU A 1 81 ? -1.617 -0.104 -5.501 1.00 0.00 81 GLU A N 11
ATOM 16410 C CA . GLU A 1 81 ? -2.438 0.611 -4.538 1.00 0.00 81 GLU A CA 11
ATOM 16411 C C . GLU A 1 81 ? -1.570 1.541 -3.688 1.00 0.00 81 GLU A C 11
ATOM 16412 O O . GLU A 1 81 ? -1.740 2.759 -3.724 1.00 0.00 81 GLU A O 11
ATOM 16424 N N . THR A 1 82 ? -0.659 0.932 -2.943 1.00 0.00 82 THR A N 11
ATOM 16425 C CA . THR A 1 82 ? 0.235 1.690 -2.085 1.00 0.00 82 THR A CA 11
ATOM 16426 C C . THR A 1 82 ? 0.901 2.819 -2.874 1.00 0.00 82 THR A C 11
ATOM 16427 O O . THR A 1 82 ? 0.760 3.991 -2.528 1.00 0.00 82 THR A O 11
ATOM 16438 N N . GLU A 1 83 ? 1.612 2.426 -3.921 1.00 0.00 83 GLU A N 11
ATOM 16439 C CA . GLU A 1 83 ? 2.301 3.391 -4.762 1.00 0.00 83 GLU A CA 11
ATOM 16440 C C . GLU A 1 83 ? 1.347 4.516 -5.170 1.00 0.00 83 GLU A C 11
ATOM 16441 O O . GLU A 1 83 ? 1.738 5.681 -5.209 1.00 0.00 83 GLU A O 11
ATOM 16453 N N . ARG A 1 84 ? 0.115 4.127 -5.463 1.00 0.00 84 ARG A N 11
ATOM 16454 C CA . ARG A 1 84 ? -0.897 5.088 -5.865 1.00 0.00 84 ARG A CA 11
ATOM 16455 C C . ARG A 1 84 ? -0.926 6.268 -4.892 1.00 0.00 84 ARG A C 11
ATOM 16456 O O . ARG A 1 84 ? -0.701 7.411 -5.289 1.00 0.00 84 ARG A O 11
ATOM 16477 N N . LEU A 1 85 ? -1.205 5.951 -3.636 1.00 0.00 85 LEU A N 11
ATOM 16478 C CA . LEU A 1 85 ? -1.266 6.971 -2.603 1.00 0.00 85 LEU A CA 11
ATOM 16479 C C . LEU A 1 85 ? 0.064 7.726 -2.558 1.00 0.00 85 LEU A C 11
ATOM 16480 O O . LEU A 1 85 ? 0.087 8.954 -2.612 1.00 0.00 85 LEU A O 11
ATOM 16496 N N . LEU A 1 86 ? 1.140 6.959 -2.458 1.00 0.00 86 LEU A N 11
ATOM 16497 C CA . LEU A 1 86 ? 2.471 7.539 -2.405 1.00 0.00 86 LEU A CA 11
ATOM 16498 C C . LEU A 1 86 ? 2.558 8.696 -3.403 1.00 0.00 86 LEU A C 11
ATOM 16499 O O . LEU A 1 86 ? 2.811 9.836 -3.016 1.00 0.00 86 LEU A O 11
ATOM 16515 N N . LYS A 1 87 ? 2.344 8.363 -4.667 1.00 0.00 87 LYS A N 11
ATOM 16516 C CA . LYS A 1 87 ? 2.395 9.359 -5.723 1.00 0.00 87 LYS A CA 11
ATOM 16517 C C . LYS A 1 87 ? 1.740 10.652 -5.230 1.00 0.00 87 LYS A C 11
ATOM 16518 O O . LYS A 1 87 ? 2.352 11.718 -5.275 1.00 0.00 87 LYS A O 11
ATOM 16537 N N . GLU A 1 88 ? 0.504 10.514 -4.773 1.00 0.00 88 GLU A N 11
ATOM 16538 C CA . GLU A 1 88 ? -0.240 11.658 -4.272 1.00 0.00 88 GLU A CA 11
ATOM 16539 C C . GLU A 1 88 ? 0.510 12.312 -3.110 1.00 0.00 88 GLU A C 11
ATOM 16540 O O . GLU A 1 88 ? 0.560 13.537 -3.010 1.00 0.00 88 GLU A O 11
ATOM 16552 N N . LEU A 1 89 ? 1.074 11.466 -2.261 1.00 0.00 89 LEU A N 11
ATOM 16553 C CA . LEU A 1 89 ? 1.819 11.946 -1.109 1.00 0.00 89 LEU A CA 11
ATOM 16554 C C . LEU A 1 89 ? 2.727 13.099 -1.540 1.00 0.00 89 LEU A C 11
ATOM 16555 O O . LEU A 1 89 ? 3.035 13.984 -0.742 1.00 0.00 89 LEU A O 11
ATOM 16571 N N . GLU A 1 90 ? 3.132 13.053 -2.801 1.00 0.00 90 GLU A N 11
ATOM 16572 C CA . GLU A 1 90 ? 3.999 14.083 -3.347 1.00 0.00 90 GLU A CA 11
ATOM 16573 C C . GLU A 1 90 ? 3.169 15.277 -3.826 1.00 0.00 90 GLU A C 11
ATOM 16574 O O . GLU A 1 90 ? 3.409 16.410 -3.412 1.00 0.00 90 GLU A O 11
ATOM 16586 N N . GLN A 1 91 ? 2.210 14.981 -4.691 1.00 0.00 91 GLN A N 11
ATOM 16587 C CA . GLN A 1 91 ? 1.343 16.016 -5.230 1.00 0.00 91 GLN A CA 11
ATOM 16588 C C . GLN A 1 91 ? 0.619 16.744 -4.097 1.00 0.00 91 GLN A C 11
ATOM 16589 O O . GLN A 1 91 ? 0.710 17.966 -3.980 1.00 0.00 91 GLN A O 11
ATOM 16603 N N . ASN A 1 92 ? -0.086 15.965 -3.289 1.00 0.00 92 ASN A N 11
ATOM 16604 C CA . ASN A 1 92 ? -0.826 16.521 -2.169 1.00 0.00 92 ASN A CA 11
ATOM 16605 C C . ASN A 1 92 ? 0.110 17.391 -1.327 1.00 0.00 92 ASN A C 11
ATOM 16606 O O . ASN A 1 92 ? -0.256 18.496 -0.929 1.00 0.00 92 ASN A O 11
ATOM 16617 N N . ALA A 1 93 ? 1.298 16.860 -1.082 1.00 0.00 93 ALA A N 11
ATOM 16618 C CA . ALA A 1 93 ? 2.289 17.575 -0.294 1.00 0.00 93 ALA A CA 11
ATOM 16619 C C . ALA A 1 93 ? 2.270 19.055 -0.681 1.00 0.00 93 ALA A C 11
ATOM 16620 O O . ALA A 1 93 ? 1.628 19.866 -0.015 1.00 0.00 93 ALA A O 11
ATOM 16627 N N . SER A 1 94 ? 2.982 19.362 -1.755 1.00 0.00 94 SER A N 11
ATOM 16628 C CA . SER A 1 94 ? 3.056 20.730 -2.238 1.00 0.00 94 SER A CA 11
ATOM 16629 C C . SER A 1 94 ? 3.758 20.769 -3.597 1.00 0.00 94 SER A C 11
ATOM 16630 O O . SER A 1 94 ? 3.347 21.506 -4.492 1.00 0.00 94 SER A O 11
ATOM 16638 N N . GLY A 1 95 ? 4.805 19.965 -3.709 1.00 0.00 95 GLY A N 11
ATOM 16639 C CA . GLY A 1 95 ? 5.569 19.897 -4.943 1.00 0.00 95 GLY A CA 11
ATOM 16640 C C . GLY A 1 95 ? 6.197 21.253 -5.274 1.00 0.00 95 GLY A C 11
ATOM 16641 O O . GLY A 1 95 ? 5.770 22.282 -4.753 1.00 0.00 95 GLY A O 11
ATOM 16645 N N . PRO A 1 96 ? 7.226 21.208 -6.161 1.00 0.00 96 PRO A N 11
ATOM 16646 C CA . PRO A 1 96 ? 7.917 22.419 -6.568 1.00 0.00 96 PRO A CA 11
ATOM 16647 C C . PRO A 1 96 ? 7.067 23.234 -7.544 1.00 0.00 96 PRO A C 11
ATOM 16648 O O . PRO A 1 96 ? 6.941 24.449 -7.398 1.00 0.00 96 PRO A O 11
ATOM 16659 N N . SER A 1 97 ? 6.505 22.533 -8.518 1.00 0.00 97 SER A N 11
ATOM 16660 C CA . SER A 1 97 ? 5.670 23.177 -9.517 1.00 0.00 97 SER A CA 11
ATOM 16661 C C . SER A 1 97 ? 4.193 22.930 -9.203 1.00 0.00 97 SER A C 11
ATOM 16662 O O . SER A 1 97 ? 3.739 21.787 -9.191 1.00 0.00 97 SER A O 11
ATOM 16670 N N . SER A 1 98 ? 3.483 24.022 -8.955 1.00 0.00 98 SER A N 11
ATOM 16671 C CA . SER A 1 98 ? 2.067 23.939 -8.641 1.00 0.00 98 SER A CA 11
ATOM 16672 C C . SER A 1 98 ? 1.850 23.009 -7.446 1.00 0.00 98 SER A C 11
ATOM 16673 O O . SER A 1 98 ? 2.760 22.286 -7.044 1.00 0.00 98 SER A O 11
ATOM 16681 N N . GLY A 1 99 ? 0.639 23.058 -6.911 1.00 0.00 99 GLY A N 11
ATOM 16682 C CA . GLY A 1 99 ? 0.290 22.230 -5.769 1.00 0.00 99 GLY A CA 11
ATOM 16683 C C . GLY A 1 99 ? -0.714 22.942 -4.861 1.00 0.00 99 GLY A C 11
ATOM 16684 O O . GLY A 1 99 ? -1.889 22.579 -4.825 1.00 0.00 99 GLY A O 11
ATOM 16688 N N . GLY A 1 1 ? -15.187 4.014 0.555 1.00 0.00 1 GLY A N 12
ATOM 16689 C CA . GLY A 1 1 ? -15.885 5.269 0.334 1.00 0.00 1 GLY A CA 12
ATOM 16690 C C . GLY A 1 1 ? -17.288 5.230 0.945 1.00 0.00 1 GLY A C 12
ATOM 16691 O O . GLY A 1 1 ? -17.615 6.042 1.809 1.00 0.00 1 GLY A O 12
ATOM 16695 N N . SER A 1 2 ? -18.079 4.278 0.472 1.00 0.00 2 SER A N 12
ATOM 16696 C CA . SER A 1 2 ? -19.438 4.123 0.960 1.00 0.00 2 SER A CA 12
ATOM 16697 C C . SER A 1 2 ? -19.572 2.805 1.725 1.00 0.00 2 SER A C 12
ATOM 16698 O O . SER A 1 2 ? -19.935 2.800 2.900 1.00 0.00 2 SER A O 12
ATOM 16706 N N . SER A 1 3 ? -19.272 1.720 1.028 1.00 0.00 3 SER A N 12
ATOM 16707 C CA . SER A 1 3 ? -19.354 0.398 1.627 1.00 0.00 3 SER A CA 12
ATOM 16708 C C . SER A 1 3 ? -18.887 -0.660 0.626 1.00 0.00 3 SER A C 12
ATOM 16709 O O . SER A 1 3 ? -19.110 -0.525 -0.576 1.00 0.00 3 SER A O 12
ATOM 16717 N N . GLY A 1 4 ? -18.246 -1.690 1.159 1.00 0.00 4 GLY A N 12
ATOM 16718 C CA . GLY A 1 4 ? -17.746 -2.772 0.327 1.00 0.00 4 GLY A CA 12
ATOM 16719 C C . GLY A 1 4 ? -18.420 -4.097 0.687 1.00 0.00 4 GLY A C 12
ATOM 16720 O O . GLY A 1 4 ? -19.620 -4.135 0.952 1.00 0.00 4 GLY A O 12
ATOM 16724 N N . SER A 1 5 ? -17.618 -5.152 0.684 1.00 0.00 5 SER A N 12
ATOM 16725 C CA . SER A 1 5 ? -18.122 -6.476 1.006 1.00 0.00 5 SER A CA 12
ATOM 16726 C C . SER A 1 5 ? -17.038 -7.290 1.717 1.00 0.00 5 SER A C 12
ATOM 16727 O O . SER A 1 5 ? -15.851 -7.122 1.443 1.00 0.00 5 SER A O 12
ATOM 16735 N N . SER A 1 6 ? -17.486 -8.153 2.617 1.00 0.00 6 SER A N 12
ATOM 16736 C CA . SER A 1 6 ? -16.569 -8.993 3.369 1.00 0.00 6 SER A CA 12
ATOM 16737 C C . SER A 1 6 ? -17.065 -10.440 3.368 1.00 0.00 6 SER A C 12
ATOM 16738 O O . SER A 1 6 ? -18.261 -10.691 3.510 1.00 0.00 6 SER A O 12
ATOM 16746 N N . GLY A 1 7 ? -16.121 -11.355 3.205 1.00 0.00 7 GLY A N 12
ATOM 16747 C CA . GLY A 1 7 ? -16.446 -12.771 3.183 1.00 0.00 7 GLY A CA 12
ATOM 16748 C C . GLY A 1 7 ? -15.901 -13.440 1.920 1.00 0.00 7 GLY A C 12
ATOM 16749 O O . GLY A 1 7 ? -15.951 -12.861 0.836 1.00 0.00 7 GLY A O 12
ATOM 16753 N N . MET A 1 8 ? -15.392 -14.649 2.102 1.00 0.00 8 MET A N 12
ATOM 16754 C CA . MET A 1 8 ? -14.837 -15.403 0.990 1.00 0.00 8 MET A CA 12
ATOM 16755 C C . MET A 1 8 ? -14.421 -16.807 1.433 1.00 0.00 8 MET A C 12
ATOM 16756 O O . MET A 1 8 ? -14.903 -17.801 0.892 1.00 0.00 8 MET A O 12
ATOM 16770 N N . ASP A 1 9 ? -13.529 -16.844 2.413 1.00 0.00 9 ASP A N 12
ATOM 16771 C CA . ASP A 1 9 ? -13.043 -18.110 2.935 1.00 0.00 9 ASP A CA 12
ATOM 16772 C C . ASP A 1 9 ? -13.445 -18.239 4.405 1.00 0.00 9 ASP A C 12
ATOM 16773 O O . ASP A 1 9 ? -13.759 -17.244 5.056 1.00 0.00 9 ASP A O 12
ATOM 16782 N N . MET A 1 10 ? -13.424 -19.474 4.885 1.00 0.00 10 MET A N 12
ATOM 16783 C CA . MET A 1 10 ? -13.783 -19.746 6.266 1.00 0.00 10 MET A CA 12
ATOM 16784 C C . MET A 1 10 ? -12.550 -20.129 7.088 1.00 0.00 10 MET A C 12
ATOM 16785 O O . MET A 1 10 ? -11.717 -20.913 6.636 1.00 0.00 10 MET A O 12
ATOM 16799 N N . GLY A 1 11 ? -12.473 -19.558 8.281 1.00 0.00 11 GLY A N 12
ATOM 16800 C CA . GLY A 1 11 ? -11.357 -19.829 9.170 1.00 0.00 11 GLY A CA 12
ATOM 16801 C C . GLY A 1 11 ? -10.105 -19.069 8.726 1.00 0.00 11 GLY A C 12
ATOM 16802 O O . GLY A 1 11 ? -10.132 -17.847 8.592 1.00 0.00 11 GLY A O 12
ATOM 16806 N N . ASN A 1 12 ? -9.038 -19.825 8.510 1.00 0.00 12 ASN A N 12
ATOM 16807 C CA . ASN A 1 12 ? -7.779 -19.238 8.084 1.00 0.00 12 ASN A CA 12
ATOM 16808 C C . ASN A 1 12 ? -7.985 -18.509 6.755 1.00 0.00 12 ASN A C 12
ATOM 16809 O O . ASN A 1 12 ? -8.912 -18.820 6.009 1.00 0.00 12 ASN A O 12
ATOM 16820 N N . GLN A 1 13 ? -7.106 -17.551 6.499 1.00 0.00 13 GLN A N 12
ATOM 16821 C CA . GLN A 1 13 ? -7.180 -16.775 5.273 1.00 0.00 13 GLN A CA 12
ATOM 16822 C C . GLN A 1 13 ? -5.799 -16.679 4.622 1.00 0.00 13 GLN A C 12
ATOM 16823 O O . GLN A 1 13 ? -5.402 -15.613 4.153 1.00 0.00 13 GLN A O 12
ATOM 16837 N N . HIS A 1 14 ? -5.105 -17.808 4.612 1.00 0.00 14 HIS A N 12
ATOM 16838 C CA . HIS A 1 14 ? -3.776 -17.864 4.026 1.00 0.00 14 HIS A CA 12
ATOM 16839 C C . HIS A 1 14 ? -2.843 -16.912 4.776 1.00 0.00 14 HIS A C 12
ATOM 16840 O O . HIS A 1 14 ? -3.239 -15.804 5.134 1.00 0.00 14 HIS A O 12
ATOM 16854 N N . PRO A 1 15 ? -1.590 -17.391 4.996 1.00 0.00 15 PRO A N 12
ATOM 16855 C CA . PRO A 1 15 ? -0.597 -16.595 5.697 1.00 0.00 15 PRO A CA 12
ATOM 16856 C C . PRO A 1 15 ? -0.051 -15.483 4.798 1.00 0.00 15 PRO A C 12
ATOM 16857 O O . PRO A 1 15 ? 0.755 -14.664 5.237 1.00 0.00 15 PRO A O 12
ATOM 16868 N N . SER A 1 16 ? -0.512 -15.491 3.556 1.00 0.00 16 SER A N 12
ATOM 16869 C CA . SER A 1 16 ? -0.080 -14.494 2.591 1.00 0.00 16 SER A CA 12
ATOM 16870 C C . SER A 1 16 ? -1.216 -13.507 2.315 1.00 0.00 16 SER A C 12
ATOM 16871 O O . SER A 1 16 ? -1.008 -12.294 2.337 1.00 0.00 16 SER A O 12
ATOM 16879 N N . ILE A 1 17 ? -2.392 -14.062 2.062 1.00 0.00 17 ILE A N 12
ATOM 16880 C CA . ILE A 1 17 ? -3.561 -13.245 1.783 1.00 0.00 17 ILE A CA 12
ATOM 16881 C C . ILE A 1 17 ? -3.894 -12.400 3.014 1.00 0.00 17 ILE A C 12
ATOM 16882 O O . ILE A 1 17 ? -4.252 -11.230 2.890 1.00 0.00 17 ILE A O 12
ATOM 16898 N N . SER A 1 18 ? -3.763 -13.026 4.175 1.00 0.00 18 SER A N 12
ATOM 16899 C CA . SER A 1 18 ? -4.045 -12.346 5.427 1.00 0.00 18 SER A CA 12
ATOM 16900 C C . SER A 1 18 ? -3.125 -11.134 5.584 1.00 0.00 18 SER A C 12
ATOM 16901 O O . SER A 1 18 ? -3.530 -10.110 6.132 1.00 0.00 18 SER A O 12
ATOM 16909 N N . ARG A 1 19 ? -1.905 -11.291 5.093 1.00 0.00 19 ARG A N 12
ATOM 16910 C CA . ARG A 1 19 ? -0.924 -10.222 5.172 1.00 0.00 19 ARG A CA 12
ATOM 16911 C C . ARG A 1 19 ? -1.387 -9.014 4.354 1.00 0.00 19 ARG A C 12
ATOM 16912 O O . ARG A 1 19 ? -1.670 -7.955 4.912 1.00 0.00 19 ARG A O 12
ATOM 16933 N N . LEU A 1 20 ? -1.452 -9.215 3.046 1.00 0.00 20 LEU A N 12
ATOM 16934 C CA . LEU A 1 20 ? -1.877 -8.156 2.147 1.00 0.00 20 LEU A CA 12
ATOM 16935 C C . LEU A 1 20 ? -3.110 -7.462 2.729 1.00 0.00 20 LEU A C 12
ATOM 16936 O O . LEU A 1 20 ? -3.260 -6.247 2.605 1.00 0.00 20 LEU A O 12
ATOM 16952 N N . GLN A 1 21 ? -3.961 -8.263 3.353 1.00 0.00 21 GLN A N 12
ATOM 16953 C CA . GLN A 1 21 ? -5.176 -7.741 3.955 1.00 0.00 21 GLN A CA 12
ATOM 16954 C C . GLN A 1 21 ? -4.835 -6.847 5.149 1.00 0.00 21 GLN A C 12
ATOM 16955 O O . GLN A 1 21 ? -5.455 -5.803 5.344 1.00 0.00 21 GLN A O 12
ATOM 16969 N N . GLU A 1 22 ? -3.851 -7.291 5.917 1.00 0.00 22 GLU A N 12
ATOM 16970 C CA . GLU A 1 22 ? -3.421 -6.544 7.087 1.00 0.00 22 GLU A CA 12
ATOM 16971 C C . GLU A 1 22 ? -2.544 -5.362 6.669 1.00 0.00 22 GLU A C 12
ATOM 16972 O O . GLU A 1 22 ? -2.245 -4.488 7.481 1.00 0.00 22 GLU A O 12
ATOM 16984 N N . ILE A 1 23 ? -2.156 -5.373 5.402 1.00 0.00 23 ILE A N 12
ATOM 16985 C CA . ILE A 1 23 ? -1.320 -4.312 4.866 1.00 0.00 23 ILE A CA 12
ATOM 16986 C C . ILE A 1 23 ? -2.190 -3.331 4.078 1.00 0.00 23 ILE A C 12
ATOM 16987 O O . ILE A 1 23 ? -1.881 -2.143 4.004 1.00 0.00 23 ILE A O 12
ATOM 17003 N N . GLN A 1 24 ? -3.261 -3.864 3.509 1.00 0.00 24 GLN A N 12
ATOM 17004 C CA . GLN A 1 24 ? -4.178 -3.051 2.730 1.00 0.00 24 GLN A CA 12
ATOM 17005 C C . GLN A 1 24 ? -4.929 -2.077 3.640 1.00 0.00 24 GLN A C 12
ATOM 17006 O O . GLN A 1 24 ? -4.937 -0.872 3.393 1.00 0.00 24 GLN A O 12
ATOM 17020 N N . ARG A 1 25 ? -5.541 -2.635 4.674 1.00 0.00 25 ARG A N 12
ATOM 17021 C CA . ARG A 1 25 ? -6.293 -1.831 5.622 1.00 0.00 25 ARG A CA 12
ATOM 17022 C C . ARG A 1 25 ? -5.417 -0.703 6.173 1.00 0.00 25 ARG A C 12
ATOM 17023 O O . ARG A 1 25 ? -5.929 0.306 6.654 1.00 0.00 25 ARG A O 12
ATOM 17044 N N . GLU A 1 26 ? -4.112 -0.913 6.084 1.00 0.00 26 GLU A N 12
ATOM 17045 C CA . GLU A 1 26 ? -3.161 0.073 6.568 1.00 0.00 26 GLU A CA 12
ATOM 17046 C C . GLU A 1 26 ? -3.076 1.250 5.594 1.00 0.00 26 GLU A C 12
ATOM 17047 O O . GLU A 1 26 ? -3.289 2.398 5.982 1.00 0.00 26 GLU A O 12
ATOM 17059 N N . VAL A 1 27 ? -2.764 0.925 4.349 1.00 0.00 27 VAL A N 12
ATOM 17060 C CA . VAL A 1 27 ? -2.648 1.941 3.317 1.00 0.00 27 VAL A CA 12
ATOM 17061 C C . VAL A 1 27 ? -3.994 2.647 3.149 1.00 0.00 27 VAL A C 12
ATOM 17062 O O . VAL A 1 27 ? -4.043 3.819 2.777 1.00 0.00 27 VAL A O 12
ATOM 17075 N N . LYS A 1 28 ? -5.055 1.905 3.431 1.00 0.00 28 LYS A N 12
ATOM 17076 C CA . LYS A 1 28 ? -6.399 2.445 3.315 1.00 0.00 28 LYS A CA 12
ATOM 17077 C C . LYS A 1 28 ? -6.690 3.337 4.524 1.00 0.00 28 LYS A C 12
ATOM 17078 O O . LYS A 1 28 ? -7.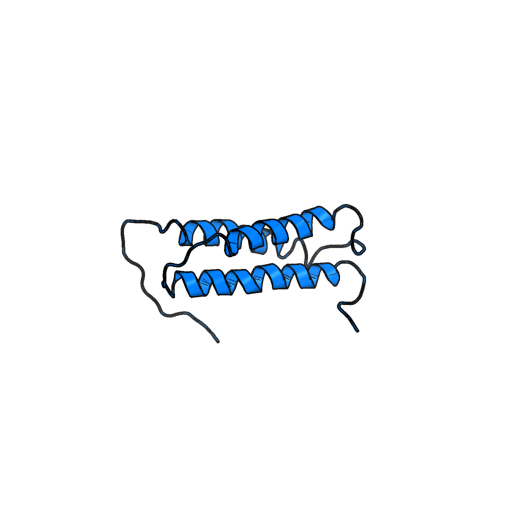340 4.373 4.393 1.00 0.00 28 LYS A O 12
ATOM 17097 N N . ALA A 1 29 ? -6.195 2.903 5.673 1.00 0.00 29 ALA A N 12
ATOM 17098 C CA . ALA A 1 29 ? -6.395 3.649 6.904 1.00 0.00 29 ALA A CA 12
ATOM 17099 C C . ALA A 1 29 ? -5.488 4.881 6.901 1.00 0.00 29 ALA A C 12
ATOM 17100 O O . ALA A 1 29 ? -5.612 5.750 7.762 1.00 0.00 29 ALA A O 12
ATOM 17107 N N . ILE A 1 30 ? -4.596 4.918 5.922 1.00 0.00 30 ILE A N 12
ATOM 17108 C CA . ILE A 1 30 ? -3.669 6.029 5.795 1.00 0.00 30 ILE A CA 12
ATOM 17109 C C . ILE A 1 30 ? -3.875 6.707 4.439 1.00 0.00 30 ILE A C 12
ATOM 17110 O O . ILE A 1 30 ? -3.149 7.636 4.089 1.00 0.00 30 ILE A O 12
ATOM 17126 N N . GLU A 1 31 ? -4.869 6.217 3.713 1.00 0.00 31 GLU A N 12
ATOM 17127 C CA . GLU A 1 31 ? -5.180 6.764 2.404 1.00 0.00 31 GLU A CA 12
ATOM 17128 C C . GLU A 1 31 ? -5.690 8.201 2.536 1.00 0.00 31 GLU A C 12
ATOM 17129 O O . GLU A 1 31 ? -5.300 9.076 1.765 1.00 0.00 31 GLU A O 12
ATOM 17141 N N . PRO A 1 32 ? -6.579 8.404 3.546 1.00 0.00 32 PRO A N 12
ATOM 17142 C CA . PRO A 1 32 ? -7.147 9.719 3.789 1.00 0.00 32 PRO A CA 12
ATOM 17143 C C . PRO A 1 32 ? -6.125 10.643 4.456 1.00 0.00 32 PRO A C 12
ATOM 17144 O O . PRO A 1 32 ? -6.430 11.795 4.758 1.00 0.00 32 PRO A O 12
ATOM 17155 N N . GLN A 1 33 ? -4.934 10.102 4.664 1.00 0.00 33 GLN A N 12
ATOM 17156 C CA . GLN A 1 33 ? -3.865 10.863 5.289 1.00 0.00 33 GLN A CA 12
ATOM 17157 C C . GLN A 1 33 ? -2.986 11.518 4.222 1.00 0.00 33 GLN A C 12
ATOM 17158 O O . GLN A 1 33 ? -2.165 12.379 4.533 1.00 0.00 33 GLN A O 12
ATOM 17172 N N . VAL A 1 34 ? -3.189 11.086 2.986 1.00 0.00 34 VAL A N 12
ATOM 17173 C CA . VAL A 1 34 ? -2.425 11.620 1.872 1.00 0.00 34 VAL A CA 12
ATOM 17174 C C . VAL A 1 34 ? -3.360 12.400 0.946 1.00 0.00 34 VAL A C 12
ATOM 17175 O O . VAL A 1 34 ? -2.954 13.390 0.338 1.00 0.00 34 VAL A O 12
ATOM 17188 N N . VAL A 1 35 ? -4.594 11.925 0.866 1.00 0.00 35 VAL A N 12
ATOM 17189 C CA . VAL A 1 35 ? -5.590 12.566 0.024 1.00 0.00 35 VAL A CA 12
ATOM 17190 C C . VAL A 1 35 ? -5.999 13.900 0.651 1.00 0.00 35 VAL A C 12
ATOM 17191 O O . VAL A 1 35 ? -6.126 14.905 -0.047 1.00 0.00 35 VAL A O 12
ATOM 17204 N N . GLY A 1 36 ? -6.195 13.867 1.961 1.00 0.00 36 GLY A N 12
ATOM 17205 C CA . GLY A 1 36 ? -6.587 15.061 2.690 1.00 0.00 36 GLY A CA 12
ATOM 17206 C C . GLY A 1 36 ? -5.380 15.707 3.374 1.00 0.00 36 GLY A C 12
ATOM 17207 O O . GLY A 1 36 ? -5.536 16.456 4.338 1.00 0.00 36 GLY A O 12
ATOM 17211 N N . PHE A 1 37 ? -4.205 15.394 2.849 1.00 0.00 37 PHE A N 12
ATOM 17212 C CA . PHE A 1 37 ? -2.973 15.934 3.397 1.00 0.00 37 PHE A CA 12
ATOM 17213 C C . PHE A 1 37 ? -2.811 17.411 3.031 1.00 0.00 37 PHE A C 12
ATOM 17214 O O . PHE A 1 37 ? -3.560 17.936 2.208 1.00 0.00 37 PHE A O 12
ATOM 17231 N N . SER A 1 38 ? -1.829 18.040 3.661 1.00 0.00 38 SER A N 12
ATOM 17232 C CA . SER A 1 38 ? -1.560 19.446 3.412 1.00 0.00 38 SER A CA 12
ATOM 17233 C C . SER A 1 38 ? -0.211 19.836 4.019 1.00 0.00 38 SER A C 12
ATOM 17234 O O . SER A 1 38 ? -0.099 20.008 5.232 1.00 0.00 38 SER A O 12
ATOM 17242 N N . GLY A 1 39 ? 0.779 19.964 3.148 1.00 0.00 39 GLY A N 12
ATOM 17243 C CA . GLY A 1 39 ? 2.116 20.331 3.584 1.00 0.00 39 GLY A CA 12
ATOM 17244 C C . GLY A 1 39 ? 3.131 20.145 2.454 1.00 0.00 39 GLY A C 12
ATOM 17245 O O . GLY A 1 39 ? 2.756 20.066 1.285 1.00 0.00 39 GLY A O 12
ATOM 17249 N N . LEU A 1 40 ? 4.396 20.080 2.843 1.00 0.00 40 LEU A N 12
ATOM 17250 C CA . LEU A 1 40 ? 5.467 19.905 1.877 1.00 0.00 40 LEU A CA 12
ATOM 17251 C C . LEU A 1 40 ? 5.909 18.440 1.872 1.00 0.00 40 LEU A C 12
ATOM 17252 O O . LEU A 1 40 ? 5.429 17.640 2.674 1.00 0.00 40 LEU A O 12
ATOM 17268 N N . SER A 1 41 ? 6.819 18.133 0.960 1.00 0.00 41 SER A N 12
ATOM 17269 C CA . SER A 1 41 ? 7.331 16.778 0.840 1.00 0.00 41 SER A CA 12
ATOM 17270 C C . SER A 1 41 ? 8.511 16.578 1.793 1.00 0.00 41 SER A C 12
ATOM 17271 O O . SER A 1 41 ? 9.565 16.092 1.388 1.00 0.00 41 SER A O 12
ATOM 17279 N N . ASP A 1 42 ? 8.293 16.963 3.042 1.00 0.00 42 ASP A N 12
ATOM 17280 C CA . ASP A 1 42 ? 9.325 16.832 4.057 1.00 0.00 42 ASP A CA 12
ATOM 17281 C C . ASP A 1 42 ? 8.912 17.619 5.302 1.00 0.00 42 ASP A C 12
ATOM 17282 O O . ASP A 1 42 ? 9.655 18.478 5.773 1.00 0.00 42 ASP A O 12
ATOM 17291 N N . ASP A 1 43 ? 7.727 17.297 5.801 1.00 0.00 43 ASP A N 12
ATOM 17292 C CA . ASP A 1 43 ? 7.206 17.963 6.983 1.00 0.00 43 ASP A CA 12
ATOM 17293 C C . ASP A 1 43 ? 7.046 16.940 8.110 1.00 0.00 43 ASP A C 12
ATOM 17294 O O . ASP A 1 43 ? 7.274 15.748 7.909 1.00 0.00 43 ASP A O 12
ATOM 17303 N N . LYS A 1 44 ? 6.655 17.444 9.271 1.00 0.00 44 LYS A N 12
ATOM 17304 C CA . LYS A 1 44 ? 6.462 16.589 10.430 1.00 0.00 44 LYS A CA 12
ATOM 17305 C C . LYS A 1 44 ? 5.152 15.814 10.274 1.00 0.00 44 LYS A C 12
ATOM 17306 O O . LYS A 1 44 ? 4.253 15.933 11.106 1.00 0.00 44 LYS A O 12
ATOM 17325 N N . ASN A 1 45 ? 5.084 15.038 9.202 1.00 0.00 45 ASN A N 12
ATOM 17326 C CA . ASN A 1 45 ? 3.899 14.244 8.927 1.00 0.00 45 ASN A CA 12
ATOM 17327 C C . ASN A 1 45 ? 4.114 13.445 7.640 1.00 0.00 45 ASN A C 12
ATOM 17328 O O . ASN A 1 45 ? 3.993 12.221 7.638 1.00 0.00 45 ASN A O 12
ATOM 17339 N N . TYR A 1 46 ? 4.430 14.169 6.577 1.00 0.00 46 TYR A N 12
ATOM 17340 C CA . TYR A 1 46 ? 4.663 13.543 5.287 1.00 0.00 46 TYR A CA 12
ATOM 17341 C C . TYR A 1 46 ? 5.583 12.328 5.425 1.00 0.00 46 TYR A C 12
ATOM 17342 O O . TYR A 1 46 ? 5.271 11.248 4.927 1.00 0.00 46 TYR A O 12
ATOM 17360 N N . LYS A 1 47 ? 6.699 12.545 6.105 1.00 0.00 47 LYS A N 12
ATOM 17361 C CA . LYS A 1 47 ? 7.667 11.482 6.316 1.00 0.00 47 LYS A CA 12
ATOM 17362 C C . LYS A 1 47 ? 6.935 10.214 6.760 1.00 0.00 47 LYS A C 12
ATOM 17363 O O . LYS A 1 47 ? 7.087 9.158 6.148 1.00 0.00 47 LYS A O 12
ATOM 17382 N N . ARG A 1 48 ? 6.157 10.359 7.823 1.00 0.00 48 ARG A N 12
ATOM 17383 C CA . ARG A 1 48 ? 5.402 9.239 8.357 1.00 0.00 48 ARG A CA 12
ATOM 17384 C C . ARG A 1 48 ? 4.691 8.491 7.226 1.00 0.00 48 ARG A C 12
ATOM 17385 O O . ARG A 1 48 ? 5.030 7.348 6.924 1.00 0.00 48 ARG A O 12
ATOM 17406 N N . LEU A 1 49 ? 3.719 9.167 6.633 1.00 0.00 49 LEU A N 12
ATOM 17407 C CA . LEU A 1 49 ? 2.957 8.581 5.543 1.00 0.00 49 LEU A CA 12
ATOM 17408 C C . LEU A 1 49 ? 3.908 7.832 4.607 1.00 0.00 49 LEU A C 12
ATOM 17409 O O . LEU A 1 49 ? 3.838 6.609 4.494 1.00 0.00 49 LEU A O 12
ATOM 17425 N N . GLU A 1 50 ? 4.776 8.597 3.961 1.00 0.00 50 GLU A N 12
ATOM 17426 C CA . GLU A 1 50 ? 5.740 8.021 3.039 1.00 0.00 50 GLU A CA 12
ATOM 17427 C C . GLU A 1 50 ? 6.296 6.711 3.602 1.00 0.00 50 GLU A C 12
ATOM 17428 O O . GLU A 1 50 ? 6.218 5.669 2.953 1.00 0.00 50 GLU A O 12
ATOM 17440 N N . ARG A 1 51 ? 6.845 6.807 4.804 1.00 0.00 51 ARG A N 12
ATOM 17441 C CA . ARG A 1 51 ? 7.414 5.643 5.462 1.00 0.00 51 ARG A CA 12
ATOM 17442 C C . ARG A 1 51 ? 6.370 4.529 5.566 1.00 0.00 51 ARG A C 12
ATOM 17443 O O . ARG A 1 51 ? 6.639 3.386 5.201 1.00 0.00 51 ARG A O 12
ATOM 17464 N N . ILE A 1 52 ? 5.202 4.902 6.067 1.00 0.00 52 ILE A N 12
ATOM 17465 C CA . ILE A 1 52 ? 4.116 3.949 6.224 1.00 0.00 52 ILE A CA 12
ATOM 17466 C C . ILE A 1 52 ? 3.878 3.230 4.895 1.00 0.00 52 ILE A C 12
ATOM 17467 O O . ILE A 1 52 ? 3.909 2.002 4.835 1.00 0.00 52 ILE A O 12
ATOM 17483 N N . LEU A 1 53 ? 3.647 4.027 3.861 1.00 0.00 53 LEU A N 12
ATOM 17484 C CA . LEU A 1 53 ? 3.404 3.482 2.537 1.00 0.00 53 LEU A CA 12
ATOM 17485 C C . LEU A 1 53 ? 4.589 2.605 2.125 1.00 0.00 53 LEU A C 12
ATOM 17486 O O . LEU A 1 53 ? 4.420 1.420 1.843 1.00 0.00 53 LEU A O 12
ATOM 17502 N N . THR A 1 54 ? 5.761 3.222 2.104 1.00 0.00 54 THR A N 12
ATOM 17503 C CA . THR A 1 54 ? 6.973 2.513 1.732 1.00 0.00 54 THR A CA 12
ATOM 17504 C C . THR A 1 54 ? 7.094 1.211 2.525 1.00 0.00 54 THR A C 12
ATOM 17505 O O . THR A 1 54 ? 7.425 0.167 1.965 1.00 0.00 54 THR A O 12
ATOM 17516 N N . LYS A 1 55 ? 6.820 1.315 3.818 1.00 0.00 55 LYS A N 12
ATOM 17517 C CA . LYS A 1 55 ? 6.894 0.158 4.694 1.00 0.00 55 LYS A CA 12
ATOM 17518 C C . LYS A 1 55 ? 5.908 -0.907 4.210 1.00 0.00 55 LYS A C 12
ATOM 17519 O O . LYS A 1 55 ? 6.313 -1.998 3.812 1.00 0.00 55 LYS A O 12
ATOM 17538 N N . GLN A 1 56 ? 4.632 -0.553 4.261 1.00 0.00 56 GLN A N 12
ATOM 17539 C CA . GLN A 1 56 ? 3.585 -1.464 3.832 1.00 0.00 56 GLN A CA 12
ATOM 17540 C C . GLN A 1 56 ? 3.973 -2.137 2.514 1.00 0.00 56 GLN A C 12
ATOM 17541 O O . GLN A 1 56 ? 3.923 -3.361 2.400 1.00 0.00 56 GLN A O 12
ATOM 17555 N N . LEU A 1 57 ? 4.351 -1.308 1.552 1.00 0.00 57 LEU A N 12
ATOM 17556 C CA . LEU A 1 57 ? 4.748 -1.808 0.247 1.00 0.00 57 LEU A CA 12
ATOM 17557 C C . LEU A 1 57 ? 5.851 -2.854 0.420 1.00 0.00 57 LEU A C 12
ATOM 17558 O O . LEU A 1 57 ? 5.704 -3.994 -0.018 1.00 0.00 57 LEU A O 12
ATOM 17574 N N . PHE A 1 58 ? 6.931 -2.429 1.058 1.00 0.00 58 PHE A N 12
ATOM 17575 C CA . PHE A 1 58 ? 8.059 -3.314 1.294 1.00 0.00 58 PHE A CA 12
ATOM 17576 C C . PHE A 1 58 ? 7.592 -4.658 1.857 1.00 0.00 58 PHE A C 12
ATOM 17577 O O . PHE A 1 58 ? 8.249 -5.679 1.661 1.00 0.00 58 PHE A O 12
ATOM 17594 N N . GLU A 1 59 ? 6.460 -4.615 2.544 1.00 0.00 59 GLU A N 12
ATOM 17595 C CA . GLU A 1 59 ? 5.898 -5.816 3.137 1.00 0.00 59 GLU A CA 12
ATOM 17596 C C . GLU A 1 59 ? 5.167 -6.640 2.074 1.00 0.00 59 GLU A C 12
ATOM 17597 O O . GLU A 1 59 ? 5.136 -7.867 2.148 1.00 0.00 59 GLU A O 12
ATOM 17609 N N . ILE A 1 60 ? 4.597 -5.931 1.110 1.00 0.00 60 ILE A N 12
ATOM 17610 C CA . ILE A 1 60 ? 3.869 -6.581 0.034 1.00 0.00 60 ILE A CA 12
ATOM 17611 C C . ILE A 1 60 ? 4.822 -7.488 -0.746 1.00 0.00 60 ILE A C 12
ATOM 17612 O O . ILE A 1 60 ? 4.515 -8.654 -0.992 1.00 0.00 60 ILE A O 12
ATOM 17628 N N . ASP A 1 61 ? 5.961 -6.919 -1.114 1.00 0.00 61 ASP A N 12
ATOM 17629 C CA . ASP A 1 61 ? 6.961 -7.662 -1.862 1.00 0.00 61 ASP A CA 12
ATOM 17630 C C . ASP A 1 61 ? 7.410 -8.872 -1.041 1.00 0.00 61 ASP A C 12
ATOM 17631 O O . ASP A 1 61 ? 7.788 -9.901 -1.600 1.00 0.00 61 ASP A O 12
ATOM 17640 N N . SER A 1 62 ? 7.354 -8.710 0.273 1.00 0.00 62 SER A N 12
ATOM 17641 C CA . SER A 1 62 ? 7.750 -9.777 1.177 1.00 0.00 62 SER A CA 12
ATOM 17642 C C . SER A 1 62 ? 6.820 -10.980 1.006 1.00 0.00 62 SER A C 12
ATOM 17643 O O . SER A 1 62 ? 7.266 -12.125 1.054 1.00 0.00 62 SER A O 12
ATOM 17651 N N . VAL A 1 63 ? 5.545 -10.678 0.810 1.00 0.00 63 VAL A N 12
ATOM 17652 C CA . VAL A 1 63 ? 4.548 -11.720 0.632 1.00 0.00 63 VAL A CA 12
ATOM 17653 C C . VAL A 1 63 ? 4.915 -12.568 -0.587 1.00 0.00 63 VAL A C 12
ATOM 17654 O O . VAL A 1 63 ? 4.859 -12.091 -1.719 1.00 0.00 63 VAL A O 12
ATOM 17667 N N . ASP A 1 64 ? 5.283 -13.811 -0.314 1.00 0.00 64 ASP A N 12
ATOM 17668 C CA . ASP A 1 64 ? 5.659 -14.730 -1.375 1.00 0.00 64 ASP A CA 12
ATOM 17669 C C . ASP A 1 64 ? 4.396 -15.286 -2.035 1.00 0.00 64 ASP A C 12
ATOM 17670 O O . ASP A 1 64 ? 3.614 -15.987 -1.395 1.00 0.00 64 ASP A O 12
ATOM 17679 N N . THR A 1 65 ? 4.235 -14.951 -3.307 1.00 0.00 65 THR A N 12
ATOM 17680 C CA . THR A 1 65 ? 3.079 -15.407 -4.060 1.00 0.00 65 THR A CA 12
ATOM 17681 C C . THR A 1 65 ? 3.331 -16.806 -4.627 1.00 0.00 65 THR A C 12
ATOM 17682 O O . THR A 1 65 ? 2.398 -17.483 -5.056 1.00 0.00 65 THR A O 12
ATOM 17693 N N . GLU A 1 66 ? 4.596 -17.198 -4.609 1.00 0.00 66 GLU A N 12
ATOM 17694 C CA . GLU A 1 66 ? 4.982 -18.505 -5.115 1.00 0.00 66 GLU A CA 12
ATOM 17695 C C . GLU A 1 66 ? 4.181 -18.844 -6.374 1.00 0.00 66 GLU A C 12
ATOM 17696 O O . GLU A 1 66 ? 3.674 -19.956 -6.510 1.00 0.00 66 GLU A O 12
ATOM 17708 N N . GLY A 1 67 ? 4.092 -17.865 -7.262 1.00 0.00 67 GLY A N 12
ATOM 17709 C CA . GLY A 1 67 ? 3.361 -18.045 -8.504 1.00 0.00 67 GLY A CA 12
ATOM 17710 C C . GLY A 1 67 ? 2.091 -18.868 -8.279 1.00 0.00 67 GLY A C 12
ATOM 17711 O O . GLY A 1 67 ? 1.919 -19.929 -8.878 1.00 0.00 67 GLY A O 12
ATOM 17715 N N . LYS A 1 68 ? 1.233 -18.348 -7.413 1.00 0.00 68 LYS A N 12
ATOM 17716 C CA . LYS A 1 68 ? -0.016 -19.022 -7.101 1.00 0.00 68 LYS A CA 12
ATOM 17717 C C . LYS A 1 68 ? -1.166 -18.311 -7.817 1.00 0.00 68 LYS A C 12
ATOM 17718 O O . LYS A 1 68 ? -2.230 -18.894 -8.021 1.00 0.00 68 LYS A O 12
ATOM 17737 N N . GLY A 1 69 ? -0.914 -17.061 -8.178 1.00 0.00 69 GLY A N 12
ATOM 17738 C CA . GLY A 1 69 ? -1.915 -16.265 -8.867 1.00 0.00 69 GLY A CA 12
ATOM 17739 C C . GLY A 1 69 ? -2.846 -15.572 -7.869 1.00 0.00 69 GLY A C 12
ATOM 17740 O O . GLY A 1 69 ? -3.071 -14.366 -7.959 1.00 0.00 69 GLY A O 12
ATOM 17744 N N . ASP A 1 70 ? -3.361 -16.365 -6.941 1.00 0.00 70 ASP A N 12
ATOM 17745 C CA . ASP A 1 70 ? -4.262 -15.843 -5.928 1.00 0.00 70 ASP A CA 12
ATOM 17746 C C . ASP A 1 70 ? -3.643 -14.595 -5.294 1.00 0.00 70 ASP A C 12
ATOM 17747 O O . ASP A 1 70 ? -4.245 -13.523 -5.311 1.00 0.00 70 ASP A O 12
ATOM 17756 N N . ILE A 1 71 ? -2.449 -14.777 -4.751 1.00 0.00 71 ILE A N 12
ATOM 17757 C CA . ILE A 1 71 ? -1.741 -13.680 -4.113 1.00 0.00 71 ILE A CA 12
ATOM 17758 C C . ILE A 1 71 ? -1.174 -12.751 -5.189 1.00 0.00 71 ILE A C 12
ATOM 17759 O O . ILE A 1 71 ? -1.441 -11.550 -5.180 1.00 0.00 71 ILE A O 12
ATOM 17775 N N . GLN A 1 72 ? -0.403 -13.342 -6.089 1.00 0.00 72 GLN A N 12
ATOM 17776 C CA . GLN A 1 72 ? 0.204 -12.583 -7.169 1.00 0.00 72 GLN A CA 12
ATOM 17777 C C . GLN A 1 72 ? -0.772 -11.525 -7.688 1.00 0.00 72 GLN A C 12
ATOM 17778 O O . GLN A 1 72 ? -0.356 -10.468 -8.160 1.00 0.00 72 GLN A O 12
ATOM 17792 N N . GLN A 1 73 ? -2.053 -11.847 -7.585 1.00 0.00 73 GLN A N 12
ATOM 17793 C CA . GLN A 1 73 ? -3.092 -10.939 -8.038 1.00 0.00 73 GLN A CA 12
ATOM 17794 C C . GLN A 1 73 ? -3.275 -9.798 -7.035 1.00 0.00 73 GLN A C 12
ATOM 17795 O O . GLN A 1 73 ? -3.136 -8.628 -7.388 1.00 0.00 73 GLN A O 12
ATOM 17809 N N . ALA A 1 74 ? -3.585 -10.179 -5.804 1.00 0.00 74 ALA A N 12
ATOM 17810 C CA . ALA A 1 74 ? -3.788 -9.203 -4.747 1.00 0.00 74 ALA A CA 12
ATOM 17811 C C . ALA A 1 74 ? -2.484 -8.439 -4.508 1.00 0.00 74 ALA A C 12
ATOM 17812 O O . ALA A 1 74 ? -2.490 -7.213 -4.401 1.00 0.00 74 ALA A O 12
ATOM 17819 N N . ARG A 1 75 ? -1.398 -9.194 -4.429 1.00 0.00 75 ARG A N 12
ATOM 17820 C CA . ARG A 1 75 ? -0.090 -8.603 -4.204 1.00 0.00 75 ARG A CA 12
ATOM 17821 C C . ARG A 1 75 ? 0.154 -7.462 -5.193 1.00 0.00 75 ARG A C 12
ATOM 17822 O O . ARG A 1 75 ? 0.134 -6.292 -4.815 1.00 0.00 75 ARG A O 12
ATOM 17843 N N . LYS A 1 76 ? 0.380 -7.843 -6.442 1.00 0.00 76 LYS A N 12
ATOM 17844 C CA . LYS A 1 76 ? 0.628 -6.866 -7.489 1.00 0.00 76 LYS A CA 12
ATOM 17845 C C . LYS A 1 76 ? -0.438 -5.770 -7.422 1.00 0.00 76 LYS A C 12
ATOM 17846 O O . LYS A 1 76 ? -0.190 -4.633 -7.819 1.00 0.00 76 LYS A O 12
ATOM 17865 N N . ARG A 1 77 ? -1.602 -6.152 -6.916 1.00 0.00 77 ARG A N 12
ATOM 17866 C CA . ARG A 1 77 ? -2.706 -5.216 -6.791 1.00 0.00 77 ARG A CA 12
ATOM 17867 C C . ARG A 1 77 ? -2.479 -4.282 -5.600 1.00 0.00 77 ARG A C 12
ATOM 17868 O O . ARG A 1 77 ? -2.861 -3.114 -5.641 1.00 0.00 77 ARG A O 12
ATOM 17889 N N . ALA A 1 78 ? -1.858 -4.833 -4.567 1.00 0.00 78 ALA A N 12
ATOM 17890 C CA . ALA A 1 78 ? -1.576 -4.064 -3.367 1.00 0.00 78 ALA A CA 12
ATOM 17891 C C . ALA A 1 78 ? -0.315 -3.227 -3.588 1.00 0.00 78 ALA A C 12
ATOM 17892 O O . ALA A 1 78 ? -0.201 -2.120 -3.065 1.00 0.00 78 ALA A O 12
ATOM 17899 N N . ALA A 1 79 ? 0.601 -3.788 -4.364 1.00 0.00 79 ALA A N 12
ATOM 17900 C CA . ALA A 1 79 ? 1.850 -3.107 -4.661 1.00 0.00 79 ALA A CA 12
ATOM 17901 C C . ALA A 1 79 ? 1.547 -1.762 -5.325 1.00 0.00 79 ALA A C 12
ATOM 17902 O O . ALA A 1 79 ? 2.116 -0.738 -4.950 1.00 0.00 79 ALA A O 12
ATOM 17909 N N . GLN A 1 80 ? 0.650 -1.808 -6.299 1.00 0.00 80 GLN A N 12
ATOM 17910 C CA . GLN A 1 80 ? 0.265 -0.607 -7.019 1.00 0.00 80 GLN A CA 12
ATOM 17911 C C . GLN A 1 80 ? -0.540 0.323 -6.109 1.00 0.00 80 GLN A C 12
ATOM 17912 O O . GLN A 1 80 ? -0.344 1.537 -6.125 1.00 0.00 80 GLN A O 12
ATOM 17926 N N . GLU A 1 81 ? -1.429 -0.283 -5.335 1.00 0.00 81 GLU A N 12
ATOM 17927 C CA . GLU A 1 81 ? -2.264 0.475 -4.420 1.00 0.00 81 GLU A CA 12
ATOM 17928 C C . GLU A 1 81 ? -1.406 1.419 -3.576 1.00 0.00 81 GLU A C 12
ATOM 17929 O O . GLU A 1 81 ? -1.554 2.638 -3.658 1.00 0.00 81 GLU A O 12
ATOM 17941 N N . THR A 1 82 ? -0.527 0.821 -2.785 1.00 0.00 82 THR A N 12
ATOM 17942 C CA . THR A 1 82 ? 0.355 1.594 -1.927 1.00 0.00 82 THR A CA 12
ATOM 17943 C C . THR A 1 82 ? 0.986 2.747 -2.711 1.00 0.00 82 THR A C 12
ATOM 17944 O O . THR A 1 82 ? 0.759 3.914 -2.396 1.00 0.00 82 THR A O 12
ATOM 17955 N N . GLU A 1 83 ? 1.765 2.379 -3.718 1.00 0.00 83 GLU A N 12
ATOM 17956 C CA . GLU A 1 83 ? 2.430 3.368 -4.549 1.00 0.00 83 GLU A CA 12
ATOM 17957 C C . GLU A 1 83 ? 1.435 4.441 -4.997 1.00 0.00 83 GLU A C 12
ATOM 17958 O O . GLU A 1 83 ? 1.721 5.634 -4.909 1.00 0.00 83 GLU A O 12
ATOM 17970 N N . ARG A 1 84 ? 0.286 3.978 -5.467 1.00 0.00 84 ARG A N 12
ATOM 17971 C CA . ARG A 1 84 ? -0.753 4.883 -5.929 1.00 0.00 84 ARG A CA 12
ATOM 17972 C C . ARG A 1 84 ? -0.855 6.092 -4.998 1.00 0.00 84 ARG A C 12
ATOM 17973 O O . ARG A 1 84 ? -0.664 7.229 -5.428 1.00 0.00 84 ARG A O 12
ATOM 17994 N N . LEU A 1 85 ? -1.156 5.807 -3.740 1.00 0.00 85 LEU A N 12
ATOM 17995 C CA . LEU A 1 85 ? -1.286 6.858 -2.744 1.00 0.00 85 LEU A CA 12
ATOM 17996 C C . LEU A 1 85 ? 0.010 7.670 -2.695 1.00 0.00 85 LEU A C 12
ATOM 17997 O O . LEU A 1 85 ? -0.023 8.899 -2.725 1.00 0.00 85 LEU A O 12
ATOM 18013 N N . LEU A 1 86 ? 1.120 6.950 -2.620 1.00 0.00 86 LEU A N 12
ATOM 18014 C CA . LEU A 1 86 ? 2.424 7.589 -2.566 1.00 0.00 86 LEU A CA 12
ATOM 18015 C C . LEU A 1 86 ? 2.456 8.758 -3.553 1.00 0.00 86 LEU A C 12
ATOM 18016 O O . LEU A 1 86 ? 2.613 9.910 -3.151 1.00 0.00 86 LEU A O 12
ATOM 18032 N N . LYS A 1 87 ? 2.304 8.420 -4.825 1.00 0.00 87 LYS A N 12
ATOM 18033 C CA . LYS A 1 87 ? 2.314 9.427 -5.873 1.00 0.00 87 LYS A CA 12
ATOM 18034 C C . LYS A 1 87 ? 1.474 10.626 -5.429 1.00 0.00 87 LYS A C 12
ATOM 18035 O O . LYS A 1 87 ? 1.973 11.748 -5.361 1.00 0.00 87 LYS A O 12
ATOM 18054 N N . GLU A 1 88 ? 0.211 10.348 -5.139 1.00 0.00 88 GLU A N 12
ATOM 18055 C CA . GLU A 1 88 ? -0.703 11.390 -4.703 1.00 0.00 88 GLU A CA 12
ATOM 18056 C C . GLU A 1 88 ? -0.054 12.246 -3.614 1.00 0.00 88 GLU A C 12
ATOM 18057 O O . GLU A 1 88 ? -0.125 13.473 -3.658 1.00 0.00 88 GLU A O 12
ATOM 18069 N N . LEU A 1 89 ? 0.566 11.564 -2.662 1.00 0.00 89 LEU A N 12
ATOM 18070 C CA . LEU A 1 89 ? 1.228 12.247 -1.563 1.00 0.00 89 LEU A CA 12
ATOM 18071 C C . LEU A 1 89 ? 1.983 13.463 -2.104 1.00 0.00 89 LEU A C 12
ATOM 18072 O O . LEU A 1 89 ? 1.579 14.602 -1.872 1.00 0.00 89 LEU A O 12
ATOM 18088 N N . GLU A 1 90 ? 3.064 13.180 -2.815 1.00 0.00 90 GLU A N 12
ATOM 18089 C CA . GLU A 1 90 ? 3.879 14.236 -3.391 1.00 0.00 90 GLU A CA 12
ATOM 18090 C C . GLU A 1 90 ? 2.990 15.368 -3.910 1.00 0.00 90 GLU A C 12
ATOM 18091 O O . GLU A 1 90 ? 3.090 16.503 -3.447 1.00 0.00 90 GLU A O 12
ATOM 18103 N N . GLN A 1 91 ? 2.141 15.020 -4.866 1.00 0.00 91 GLN A N 12
ATOM 18104 C CA . GLN A 1 91 ? 1.236 15.993 -5.453 1.00 0.00 91 GLN A CA 12
ATOM 18105 C C . GLN A 1 91 ? 0.455 16.721 -4.357 1.00 0.00 91 GLN A C 12
ATOM 18106 O O . GLN A 1 91 ? 0.607 17.929 -4.180 1.00 0.00 91 GLN A O 12
ATOM 18120 N N . ASN A 1 92 ? -0.363 15.956 -3.650 1.00 0.00 92 ASN A N 12
ATOM 18121 C CA . ASN A 1 92 ? -1.168 16.513 -2.576 1.00 0.00 92 ASN A CA 12
ATOM 18122 C C . ASN A 1 92 ? -0.333 17.530 -1.795 1.00 0.00 92 ASN A C 12
ATOM 18123 O O . ASN A 1 92 ? -0.764 18.664 -1.587 1.00 0.00 92 ASN A O 12
ATOM 18134 N N . ALA A 1 93 ? 0.846 17.089 -1.382 1.00 0.00 93 ALA A N 12
ATOM 18135 C CA . ALA A 1 93 ? 1.744 17.946 -0.628 1.00 0.00 93 ALA A CA 12
ATOM 18136 C C . ALA A 1 93 ? 1.714 19.356 -1.221 1.00 0.00 93 ALA A C 12
ATOM 18137 O O . ALA A 1 93 ? 0.992 20.224 -0.732 1.00 0.00 93 ALA A O 12
ATOM 18144 N N . SER A 1 94 ? 2.506 19.541 -2.267 1.00 0.00 94 SER A N 12
ATOM 18145 C CA . SER A 1 94 ? 2.579 20.831 -2.932 1.00 0.00 94 SER A CA 12
ATOM 18146 C C . SER A 1 94 ? 3.340 20.697 -4.253 1.00 0.00 94 SER A C 12
ATOM 18147 O O . SER A 1 94 ? 2.746 20.789 -5.326 1.00 0.00 94 SER A O 12
ATOM 18155 N N . GLY A 1 95 ? 4.641 20.481 -4.130 1.00 0.00 95 GLY A N 12
ATOM 18156 C CA . GLY A 1 95 ? 5.489 20.333 -5.301 1.00 0.00 95 GLY A CA 12
ATOM 18157 C C . GLY A 1 95 ? 5.227 18.999 -6.002 1.00 0.00 95 GLY A C 12
ATOM 18158 O O . GLY A 1 95 ? 4.768 18.044 -5.377 1.00 0.00 95 GLY A O 12
ATOM 18162 N N . PRO A 1 96 ? 5.539 18.974 -7.326 1.00 0.00 96 PRO A N 12
ATOM 18163 C CA . PRO A 1 96 ? 5.343 17.772 -8.118 1.00 0.00 96 PRO A CA 12
ATOM 18164 C C . PRO A 1 96 ? 6.420 16.729 -7.809 1.00 0.00 96 PRO A C 12
ATOM 18165 O O . PRO A 1 96 ? 6.109 15.565 -7.564 1.00 0.00 96 PRO A O 12
ATOM 18176 N N . SER A 1 97 ? 7.663 17.186 -7.831 1.00 0.00 97 SER A N 12
ATOM 18177 C CA . SER A 1 97 ? 8.788 16.307 -7.556 1.00 0.00 97 SER A CA 12
ATOM 18178 C C . SER A 1 97 ? 10.054 17.134 -7.327 1.00 0.00 97 SER A C 12
ATOM 18179 O O . SER A 1 97 ? 10.696 17.018 -6.284 1.00 0.00 97 SER A O 12
ATOM 18187 N N . SER A 1 98 ? 10.377 17.951 -8.319 1.00 0.00 98 SER A N 12
ATOM 18188 C CA . SER A 1 98 ? 11.555 18.798 -8.239 1.00 0.00 98 SER A CA 12
ATOM 18189 C C . SER A 1 98 ? 11.452 19.935 -9.257 1.00 0.00 98 SER A C 12
ATOM 18190 O O . SER A 1 98 ? 11.118 19.706 -10.418 1.00 0.00 98 SER A O 12
ATOM 18198 N N . GLY A 1 99 ? 11.746 21.138 -8.784 1.00 0.00 99 GLY A N 12
ATOM 18199 C CA . GLY A 1 99 ? 11.691 22.312 -9.638 1.00 0.00 99 GLY A CA 12
ATOM 18200 C C . GLY A 1 99 ? 12.502 22.097 -10.918 1.00 0.00 99 GLY A C 12
ATOM 18201 O O . GLY A 1 99 ? 12.753 23.042 -11.664 1.00 0.00 99 GLY A O 12
ATOM 18205 N N . GLY A 1 1 ? -5.158 -4.642 -17.493 1.00 0.00 1 GLY A N 13
ATOM 18206 C CA . GLY A 1 1 ? -6.231 -5.603 -17.679 1.00 0.00 1 GLY A CA 13
ATOM 18207 C C . GLY A 1 1 ? -7.541 -5.085 -17.082 1.00 0.00 1 GLY A C 13
ATOM 18208 O O . GLY A 1 1 ? -8.497 -4.819 -17.809 1.00 0.00 1 GLY A O 13
ATOM 18212 N N . SER A 1 2 ? -7.543 -4.956 -15.763 1.00 0.00 2 SER A N 13
ATOM 18213 C CA . SER A 1 2 ? -8.720 -4.474 -15.060 1.00 0.00 2 SER A CA 13
ATOM 18214 C C . SER A 1 2 ? -9.962 -5.225 -15.542 1.00 0.00 2 SER A C 13
ATOM 18215 O O . SER A 1 2 ? -10.692 -4.736 -16.403 1.00 0.00 2 SER A O 13
ATOM 18223 N N . SER A 1 3 ? -10.164 -6.402 -14.967 1.00 0.00 3 SER A N 13
ATOM 18224 C CA . SER A 1 3 ? -11.305 -7.225 -15.328 1.00 0.00 3 SER A CA 13
ATOM 18225 C C . SER A 1 3 ? -11.438 -8.394 -14.350 1.00 0.00 3 SER A C 13
ATOM 18226 O O . SER A 1 3 ? -10.452 -8.824 -13.754 1.00 0.00 3 SER A O 13
ATOM 18234 N N . GLY A 1 4 ? -12.665 -8.874 -14.215 1.00 0.00 4 GLY A N 13
ATOM 18235 C CA . GLY A 1 4 ? -12.939 -9.985 -13.318 1.00 0.00 4 GLY A CA 13
ATOM 18236 C C . GLY A 1 4 ? -13.109 -9.498 -11.878 1.00 0.00 4 GLY A C 13
ATOM 18237 O O . GLY A 1 4 ? -14.212 -9.141 -11.466 1.00 0.00 4 GLY A O 13
ATOM 18241 N N . SER A 1 5 ? -12.001 -9.499 -11.152 1.00 0.00 5 SER A N 13
ATOM 18242 C CA . SER A 1 5 ? -12.013 -9.062 -9.767 1.00 0.00 5 SER A CA 13
ATOM 18243 C C . SER A 1 5 ? -12.937 -9.961 -8.942 1.00 0.00 5 SER A C 13
ATOM 18244 O O . SER A 1 5 ? -14.145 -9.736 -8.892 1.00 0.00 5 SER A O 13
ATOM 18252 N N . SER A 1 6 ? -12.333 -10.961 -8.317 1.00 0.00 6 SER A N 13
ATOM 18253 C CA . SER A 1 6 ? -13.087 -11.895 -7.498 1.00 0.00 6 SER A CA 13
ATOM 18254 C C . SER A 1 6 ? -12.134 -12.880 -6.817 1.00 0.00 6 SER A C 13
ATOM 18255 O O . SER A 1 6 ? -11.043 -13.142 -7.320 1.00 0.00 6 SER A O 13
ATOM 18263 N N . GLY A 1 7 ? -12.582 -13.399 -5.683 1.00 0.00 7 GLY A N 13
ATOM 18264 C CA . GLY A 1 7 ? -11.783 -14.350 -4.929 1.00 0.00 7 GLY A CA 13
ATOM 18265 C C . GLY A 1 7 ? -12.662 -15.188 -3.998 1.00 0.00 7 GLY A C 13
ATOM 18266 O O . GLY A 1 7 ? -13.814 -14.839 -3.746 1.00 0.00 7 GLY A O 13
ATOM 18270 N N . MET A 1 8 ? -12.084 -16.277 -3.512 1.00 0.00 8 MET A N 13
ATOM 18271 C CA . MET A 1 8 ? -12.800 -17.167 -2.615 1.00 0.00 8 MET A CA 13
ATOM 18272 C C . MET A 1 8 ? -11.900 -18.310 -2.142 1.00 0.00 8 MET A C 13
ATOM 18273 O O . MET A 1 8 ? -11.219 -18.943 -2.948 1.00 0.00 8 MET A O 13
ATOM 18287 N N . ASP A 1 9 ? -11.925 -18.540 -0.838 1.00 0.00 9 ASP A N 13
ATOM 18288 C CA . ASP A 1 9 ? -11.119 -19.596 -0.248 1.00 0.00 9 ASP A CA 13
ATOM 18289 C C . ASP A 1 9 ? -11.615 -19.877 1.172 1.00 0.00 9 ASP A C 13
ATOM 18290 O O . ASP A 1 9 ? -12.080 -18.971 1.862 1.00 0.00 9 ASP A O 13
ATOM 18299 N N . MET A 1 10 ? -11.498 -21.137 1.566 1.00 0.00 10 MET A N 13
ATOM 18300 C CA . MET A 1 10 ? -11.928 -21.549 2.892 1.00 0.00 10 MET A CA 13
ATOM 18301 C C . MET A 1 10 ? -10.943 -22.548 3.502 1.00 0.00 10 MET A C 13
ATOM 18302 O O . MET A 1 10 ? -10.296 -23.306 2.781 1.00 0.00 10 MET A O 13
ATOM 18316 N N . GLY A 1 11 ? -10.861 -22.517 4.824 1.00 0.00 11 GLY A N 13
ATOM 18317 C CA . GLY A 1 11 ? -9.966 -23.410 5.539 1.00 0.00 11 GLY A CA 13
ATOM 18318 C C . GLY A 1 11 ? -8.851 -22.627 6.236 1.00 0.00 11 GLY A C 13
ATOM 18319 O O . GLY A 1 11 ? -9.117 -21.823 7.128 1.00 0.00 11 GLY A O 13
ATOM 18323 N N . ASN A 1 12 ? -7.627 -22.890 5.803 1.00 0.00 12 ASN A N 13
ATOM 18324 C CA . ASN A 1 12 ? -6.471 -22.220 6.375 1.00 0.00 12 ASN A CA 13
ATOM 18325 C C . ASN A 1 12 ? -6.271 -20.873 5.677 1.00 0.00 12 ASN A C 13
ATOM 18326 O O . ASN A 1 12 ? -6.315 -20.793 4.450 1.00 0.00 12 ASN A O 13
ATOM 18337 N N . GLN A 1 13 ? -6.056 -19.849 6.489 1.00 0.00 13 GLN A N 13
ATOM 18338 C CA . GLN A 1 13 ? -5.849 -18.509 5.965 1.00 0.00 13 GLN A CA 13
ATOM 18339 C C . GLN A 1 13 ? -4.379 -18.305 5.597 1.00 0.00 13 GLN A C 13
ATOM 18340 O O . GLN A 1 13 ? -3.524 -18.201 6.475 1.00 0.00 13 GLN A O 13
ATOM 18354 N N . HIS A 1 14 ? -4.129 -18.253 4.296 1.00 0.00 14 HIS A N 13
ATOM 18355 C CA . HIS A 1 14 ? -2.776 -18.063 3.801 1.00 0.00 14 HIS A CA 13
ATOM 18356 C C . HIS A 1 14 ? -2.090 -16.950 4.597 1.00 0.00 14 HIS A C 13
ATOM 18357 O O . HIS A 1 14 ? -2.719 -15.952 4.945 1.00 0.00 14 HIS A O 13
ATOM 18371 N N . PRO A 1 15 ? -0.775 -17.165 4.868 1.00 0.00 15 PRO A N 13
ATOM 18372 C CA . PRO A 1 15 ? 0.004 -16.192 5.616 1.00 0.00 15 PRO A CA 13
ATOM 18373 C C . PRO A 1 15 ? 0.345 -14.979 4.748 1.00 0.00 15 PRO A C 13
ATOM 18374 O O . PRO A 1 15 ? 0.745 -13.936 5.263 1.00 0.00 15 PRO A O 13
ATOM 18385 N N . SER A 1 16 ? 0.174 -15.156 3.446 1.00 0.00 16 SER A N 13
ATOM 18386 C CA . SER A 1 16 ? 0.459 -14.089 2.502 1.00 0.00 16 SER A CA 13
ATOM 18387 C C . SER A 1 16 ? -0.804 -13.265 2.247 1.00 0.00 16 SER A C 13
ATOM 18388 O O . SER A 1 16 ? -0.730 -12.052 2.054 1.00 0.00 16 SER A O 13
ATOM 18396 N N . ILE A 1 17 ? -1.935 -13.955 2.256 1.00 0.00 17 ILE A N 13
ATOM 18397 C CA . ILE A 1 17 ? -3.212 -13.302 2.028 1.00 0.00 17 ILE A CA 13
ATOM 18398 C C . ILE A 1 17 ? -3.521 -12.371 3.202 1.00 0.00 17 ILE A C 13
ATOM 18399 O O . ILE A 1 17 ? -3.758 -11.179 3.008 1.00 0.00 17 ILE A O 13
ATOM 18415 N N . SER A 1 18 ? -3.507 -12.949 4.394 1.00 0.00 18 SER A N 13
ATOM 18416 C CA . SER A 1 18 ? -3.782 -12.185 5.599 1.00 0.00 18 SER A CA 13
ATOM 18417 C C . SER A 1 18 ? -2.952 -10.900 5.605 1.00 0.00 18 SER A C 13
ATOM 18418 O O . SER A 1 18 ? -3.465 -9.827 5.920 1.00 0.00 18 SER A O 13
ATOM 18426 N N . ARG A 1 19 ? -1.684 -11.050 5.252 1.00 0.00 19 ARG A N 13
ATOM 18427 C CA . ARG A 1 19 ? -0.778 -9.915 5.213 1.00 0.00 19 ARG A CA 13
ATOM 18428 C C . ARG A 1 19 ? -1.361 -8.800 4.343 1.00 0.00 19 ARG A C 13
ATOM 18429 O O . ARG A 1 19 ? -1.574 -7.685 4.816 1.00 0.00 19 ARG A O 13
ATOM 18450 N N . LEU A 1 20 ? -1.604 -9.140 3.085 1.00 0.00 20 LEU A N 13
ATOM 18451 C CA . LEU A 1 20 ? -2.159 -8.182 2.145 1.00 0.00 20 LEU A CA 13
ATOM 18452 C C . LEU A 1 20 ? -3.385 -7.512 2.769 1.00 0.00 20 LEU A C 13
ATOM 18453 O O . LEU A 1 20 ? -3.520 -6.291 2.722 1.00 0.00 20 LEU A O 13
ATOM 18469 N N . GLN A 1 21 ? -4.247 -8.342 3.339 1.00 0.00 21 GLN A N 13
ATOM 18470 C CA . GLN A 1 21 ? -5.457 -7.845 3.971 1.00 0.00 21 GLN A CA 13
ATOM 18471 C C . GLN A 1 21 ? -5.104 -6.927 5.143 1.00 0.00 21 GLN A C 13
ATOM 18472 O O . GLN A 1 21 ? -5.919 -6.104 5.558 1.00 0.00 21 GLN A O 13
ATOM 18486 N N . GLU A 1 22 ? -3.890 -7.099 5.644 1.00 0.00 22 GLU A N 13
ATOM 18487 C CA . GLU A 1 22 ? -3.420 -6.296 6.760 1.00 0.00 22 GLU A CA 13
ATOM 18488 C C . GLU A 1 22 ? -2.623 -5.094 6.251 1.00 0.00 22 GLU A C 13
ATOM 18489 O O . GLU A 1 22 ? -2.395 -4.137 6.990 1.00 0.00 22 GLU A O 13
ATOM 18501 N N . ILE A 1 23 ? -2.220 -5.183 4.992 1.00 0.00 23 ILE A N 13
ATOM 18502 C CA . ILE A 1 23 ? -1.452 -4.114 4.375 1.00 0.00 23 ILE A CA 13
ATOM 18503 C C . ILE A 1 23 ? -2.408 -3.137 3.688 1.00 0.00 23 ILE A C 13
ATOM 18504 O O . ILE A 1 23 ? -2.190 -1.927 3.714 1.00 0.00 23 ILE A O 13
ATOM 18520 N N . GLN A 1 24 ? -3.448 -3.699 3.088 1.00 0.00 24 GLN A N 13
ATOM 18521 C CA . GLN A 1 24 ? -4.438 -2.892 2.394 1.00 0.00 24 GLN A CA 13
ATOM 18522 C C . GLN A 1 24 ? -5.134 -1.947 3.376 1.00 0.00 24 GLN A C 13
ATOM 18523 O O . GLN A 1 24 ? -5.283 -0.758 3.097 1.00 0.00 24 GLN A O 13
ATOM 18537 N N . ARG A 1 25 ? -5.540 -2.511 4.504 1.00 0.00 25 ARG A N 13
ATOM 18538 C CA . ARG A 1 25 ? -6.217 -1.733 5.528 1.00 0.00 25 ARG A CA 13
ATOM 18539 C C . ARG A 1 25 ? -5.326 -0.580 5.994 1.00 0.00 25 ARG A C 13
ATOM 18540 O O . ARG A 1 25 ? -5.823 0.469 6.400 1.00 0.00 25 ARG A O 13
ATOM 18561 N N . GLU A 1 26 ? -4.024 -0.813 5.920 1.00 0.00 26 GLU A N 13
ATOM 18562 C CA . GLU A 1 26 ? -3.058 0.193 6.329 1.00 0.00 26 GLU A CA 13
ATOM 18563 C C . GLU A 1 26 ? -3.074 1.371 5.353 1.00 0.00 26 GLU A C 13
ATOM 18564 O O . GLU A 1 26 ? -3.344 2.505 5.747 1.00 0.00 26 GLU A O 13
ATOM 18576 N N . VAL A 1 27 ? -2.780 1.063 4.098 1.00 0.00 27 VAL A N 13
ATOM 18577 C CA . VAL A 1 27 ? -2.757 2.083 3.063 1.00 0.00 27 VAL A CA 13
ATOM 18578 C C . VAL A 1 27 ? -4.139 2.730 2.960 1.00 0.00 27 VAL A C 13
ATOM 18579 O O . VAL A 1 27 ? -4.252 3.913 2.644 1.00 0.00 27 VAL A O 13
ATOM 18592 N N . LYS A 1 28 ? -5.156 1.926 3.233 1.00 0.00 28 LYS A N 13
ATOM 18593 C CA . LYS A 1 28 ? -6.526 2.406 3.175 1.00 0.00 28 LYS A CA 13
ATOM 18594 C C . LYS A 1 28 ? -6.786 3.340 4.359 1.00 0.00 28 LYS A C 13
ATOM 18595 O O . LYS A 1 28 ? -7.396 4.396 4.199 1.00 0.00 28 LYS A O 13
ATOM 18614 N N . ALA A 1 29 ? -6.308 2.918 5.520 1.00 0.00 29 ALA A N 13
ATOM 18615 C CA . ALA A 1 29 ? -6.481 3.704 6.730 1.00 0.00 29 ALA A CA 13
ATOM 18616 C C . ALA A 1 29 ? -5.659 4.990 6.620 1.00 0.00 29 ALA A C 13
ATOM 18617 O O . ALA A 1 29 ? -5.931 5.966 7.316 1.00 0.00 29 ALA A O 13
ATOM 18624 N N . ILE A 1 30 ? -4.670 4.948 5.739 1.00 0.00 30 ILE A N 13
ATOM 18625 C CA . ILE A 1 30 ? -3.807 6.098 5.528 1.00 0.00 30 ILE A CA 13
ATOM 18626 C C . ILE A 1 30 ? -4.108 6.712 4.160 1.00 0.00 30 ILE A C 13
ATOM 18627 O O . ILE A 1 30 ? -3.416 7.630 3.722 1.00 0.00 30 ILE A O 13
ATOM 18643 N N . GLU A 1 31 ? -5.141 6.181 3.523 1.00 0.00 31 GLU A N 13
ATOM 18644 C CA . GLU A 1 31 ? -5.542 6.665 2.213 1.00 0.00 31 GLU A CA 13
ATOM 18645 C C . GLU A 1 31 ? -6.016 8.117 2.306 1.00 0.00 31 GLU A C 13
ATOM 18646 O O . GLU A 1 31 ? -5.713 8.930 1.435 1.00 0.00 31 GLU A O 13
ATOM 18658 N N . PRO A 1 32 ? -6.772 8.405 3.399 1.00 0.00 32 PRO A N 13
ATOM 18659 C CA . PRO A 1 32 ? -7.292 9.745 3.618 1.00 0.00 32 PRO A CA 13
ATOM 18660 C C . PRO A 1 32 ? -6.186 10.691 4.091 1.00 0.00 32 PRO A C 13
ATOM 18661 O O . PRO A 1 32 ? -6.229 11.888 3.814 1.00 0.00 32 PRO A O 13
ATOM 18672 N N . GLN A 1 33 ? -5.222 10.117 4.796 1.00 0.00 33 GLN A N 13
ATOM 18673 C CA . GLN A 1 33 ? -4.107 10.895 5.310 1.00 0.00 33 GLN A CA 13
ATOM 18674 C C . GLN A 1 33 ? -3.305 11.499 4.155 1.00 0.00 33 GLN A C 13
ATOM 18675 O O . GLN A 1 33 ? -2.587 12.480 4.340 1.00 0.00 33 GLN A O 13
ATOM 18689 N N . VAL A 1 34 ? -3.453 10.886 2.990 1.00 0.00 34 VAL A N 13
ATOM 18690 C CA . VAL A 1 34 ? -2.751 11.351 1.806 1.00 0.00 34 VAL A CA 13
ATOM 18691 C C . VAL A 1 34 ? -3.648 12.321 1.034 1.00 0.00 34 VAL A C 13
ATOM 18692 O O . VAL A 1 34 ? -3.214 13.410 0.661 1.00 0.00 34 VAL A O 13
ATOM 18705 N N . VAL A 1 35 ? -4.882 11.892 0.819 1.00 0.00 35 VAL A N 13
ATOM 18706 C CA . VAL A 1 35 ? -5.844 12.709 0.099 1.00 0.00 35 VAL A CA 13
ATOM 18707 C C . VAL A 1 35 ? -6.097 13.999 0.880 1.00 0.00 35 VAL A C 13
ATOM 18708 O O . VAL A 1 35 ? -6.235 15.070 0.291 1.00 0.00 35 VAL A O 13
ATOM 18721 N N . GLY A 1 36 ? -6.151 13.855 2.196 1.00 0.00 36 GLY A N 13
ATOM 18722 C CA . GLY A 1 36 ? -6.385 14.996 3.065 1.00 0.00 36 GLY A CA 13
ATOM 18723 C C . GLY A 1 36 ? -5.065 15.567 3.588 1.00 0.00 36 GLY A C 13
ATOM 18724 O O . GLY A 1 36 ? -5.048 16.289 4.584 1.00 0.00 36 GLY A O 13
ATOM 18728 N N . PHE A 1 37 ? -3.991 15.223 2.892 1.00 0.00 37 PHE A N 13
ATOM 18729 C CA . PHE A 1 37 ? -2.670 15.692 3.274 1.00 0.00 37 PHE A CA 13
ATOM 18730 C C . PHE A 1 37 ? -2.542 17.202 3.060 1.00 0.00 37 PHE A C 13
ATOM 18731 O O . PHE A 1 37 ? -3.446 17.835 2.518 1.00 0.00 37 PHE A O 13
ATOM 18748 N N . SER A 1 38 ? -1.410 17.735 3.497 1.00 0.00 38 SER A N 13
ATOM 18749 C CA . SER A 1 38 ? -1.151 19.158 3.360 1.00 0.00 38 SER A CA 13
ATOM 18750 C C . SER A 1 38 ? 0.220 19.499 3.945 1.00 0.00 38 SER A C 13
ATOM 18751 O O . SER A 1 38 ? 0.333 19.814 5.129 1.00 0.00 38 SER A O 13
ATOM 18759 N N . GLY A 1 39 ? 1.229 19.425 3.089 1.00 0.00 39 GLY A N 13
ATOM 18760 C CA . GLY A 1 39 ? 2.588 19.722 3.507 1.00 0.00 39 GLY A CA 13
ATOM 18761 C C . GLY A 1 39 ? 3.592 19.348 2.414 1.00 0.00 39 GLY A C 13
ATOM 18762 O O . GLY A 1 39 ? 3.224 18.737 1.412 1.00 0.00 39 GLY A O 13
ATOM 18766 N N . LEU A 1 40 ? 4.839 19.732 2.644 1.00 0.00 40 LEU A N 13
ATOM 18767 C CA . LEU A 1 40 ? 5.898 19.445 1.691 1.00 0.00 40 LEU A CA 13
ATOM 18768 C C . LEU A 1 40 ? 6.080 17.930 1.579 1.00 0.00 40 LEU A C 13
ATOM 18769 O O . LEU A 1 40 ? 5.400 17.167 2.263 1.00 0.00 40 LEU A O 13
ATOM 18785 N N . SER A 1 41 ? 7.002 17.539 0.711 1.00 0.00 41 SER A N 13
ATOM 18786 C CA . SER A 1 41 ? 7.282 16.129 0.501 1.00 0.00 41 SER A CA 13
ATOM 18787 C C . SER A 1 41 ? 8.424 15.680 1.415 1.00 0.00 41 SER A C 13
ATOM 18788 O O . SER A 1 41 ? 9.205 14.801 1.053 1.00 0.00 41 SER A O 13
ATOM 18796 N N . ASP A 1 42 ? 8.486 16.305 2.582 1.00 0.00 42 ASP A N 13
ATOM 18797 C CA . ASP A 1 42 ? 9.519 15.981 3.550 1.00 0.00 42 ASP A CA 13
ATOM 18798 C C . ASP A 1 42 ? 9.356 16.873 4.782 1.00 0.00 42 ASP A C 13
ATOM 18799 O O . ASP A 1 42 ? 10.326 17.454 5.266 1.00 0.00 42 ASP A O 13
ATOM 18808 N N . ASP A 1 43 ? 8.120 16.955 5.255 1.00 0.00 43 ASP A N 13
ATOM 18809 C CA . ASP A 1 43 ? 7.817 17.767 6.421 1.00 0.00 43 ASP A CA 13
ATOM 18810 C C . ASP A 1 43 ? 6.308 17.750 6.670 1.00 0.00 43 ASP A C 13
ATOM 18811 O O . ASP A 1 43 ? 5.573 17.024 6.003 1.00 0.00 43 ASP A O 13
ATOM 18820 N N . LYS A 1 44 ? 5.890 18.558 7.634 1.00 0.00 44 LYS A N 13
ATOM 18821 C CA . LYS A 1 44 ? 4.482 18.645 7.980 1.00 0.00 44 LYS A CA 13
ATOM 18822 C C . LYS A 1 44 ? 4.038 17.331 8.624 1.00 0.00 44 LYS A C 13
ATOM 18823 O O . LYS A 1 44 ? 3.830 17.268 9.835 1.00 0.00 44 LYS A O 13
ATOM 18842 N N . ASN A 1 45 ? 3.905 16.313 7.786 1.00 0.00 45 ASN A N 13
ATOM 18843 C CA . ASN A 1 45 ? 3.489 15.004 8.259 1.00 0.00 45 ASN A CA 13
ATOM 18844 C C . ASN A 1 45 ? 3.653 13.983 7.132 1.00 0.00 45 ASN A C 13
ATOM 18845 O O . ASN A 1 45 ? 2.871 13.039 7.025 1.00 0.00 45 ASN A O 13
ATOM 18856 N N . TYR A 1 46 ? 4.674 14.207 6.318 1.00 0.00 46 TYR A N 13
ATOM 18857 C CA . TYR A 1 46 ? 4.951 13.318 5.202 1.00 0.00 46 TYR A CA 13
ATOM 18858 C C . TYR A 1 46 ? 5.727 12.084 5.664 1.00 0.00 46 TYR A C 13
ATOM 18859 O O . TYR A 1 46 ? 5.504 10.982 5.164 1.00 0.00 46 TYR A O 13
ATOM 18877 N N . LYS A 1 47 ? 6.624 12.309 6.613 1.00 0.00 47 LYS A N 13
ATOM 18878 C CA . LYS A 1 47 ? 7.435 11.228 7.148 1.00 0.00 47 LYS A CA 13
ATOM 18879 C C . LYS A 1 47 ? 6.527 10.062 7.543 1.00 0.00 47 LYS A C 13
ATOM 18880 O O . LYS A 1 47 ? 6.529 9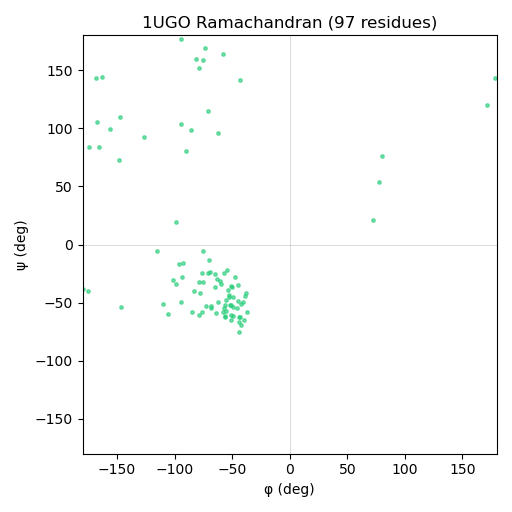.020 6.890 1.00 0.00 47 LYS A O 13
ATOM 18899 N N . ARG A 1 48 ? 5.772 10.278 8.611 1.00 0.00 48 ARG A N 13
ATOM 18900 C CA . ARG A 1 48 ? 4.861 9.258 9.101 1.00 0.00 48 ARG A CA 13
ATOM 18901 C C . ARG A 1 48 ? 4.204 8.525 7.929 1.00 0.00 48 ARG A C 13
ATOM 18902 O O . ARG A 1 48 ? 4.555 7.385 7.630 1.00 0.00 48 ARG A O 13
ATOM 18923 N N . LEU A 1 49 ? 3.262 9.210 7.298 1.00 0.00 49 LEU A N 13
ATOM 18924 C CA . LEU A 1 49 ? 2.553 8.639 6.165 1.00 0.00 49 LEU A CA 13
ATOM 18925 C C . LEU A 1 49 ? 3.534 7.838 5.307 1.00 0.00 49 LEU A C 13
ATOM 18926 O O . LEU A 1 49 ? 3.371 6.631 5.134 1.00 0.00 49 LEU A O 13
ATOM 18942 N N . GLU A 1 50 ? 4.530 8.542 4.790 1.00 0.00 50 GLU A N 13
ATOM 18943 C CA . GLU A 1 50 ? 5.537 7.911 3.954 1.00 0.00 50 GLU A CA 13
ATOM 18944 C C . GLU A 1 50 ? 6.042 6.624 4.609 1.00 0.00 50 GLU A C 13
ATOM 18945 O O . GLU A 1 50 ? 5.938 5.545 4.028 1.00 0.00 50 GLU A O 13
ATOM 18957 N N . ARG A 1 51 ? 6.578 6.781 5.811 1.00 0.00 51 ARG A N 13
ATOM 18958 C CA . ARG A 1 51 ? 7.100 5.645 6.552 1.00 0.00 51 ARG A CA 13
ATOM 18959 C C . ARG A 1 51 ? 6.135 4.462 6.457 1.00 0.00 51 ARG A C 13
ATOM 18960 O O . ARG A 1 51 ? 6.549 3.339 6.174 1.00 0.00 51 ARG A O 13
ATOM 18981 N N . ILE A 1 52 ? 4.865 4.754 6.700 1.00 0.00 52 ILE A N 13
ATOM 18982 C CA . ILE A 1 52 ? 3.838 3.728 6.645 1.00 0.00 52 ILE A CA 13
ATOM 18983 C C . ILE A 1 52 ? 3.898 3.023 5.288 1.00 0.00 52 ILE A C 13
ATOM 18984 O O . ILE A 1 52 ? 4.306 1.866 5.203 1.00 0.00 52 ILE A O 13
ATOM 19000 N N . LEU A 1 53 ? 3.485 3.751 4.261 1.00 0.00 53 LEU A N 13
ATOM 19001 C CA . LEU A 1 53 ? 3.487 3.210 2.912 1.00 0.00 53 LEU A CA 13
ATOM 19002 C C . LEU A 1 53 ? 4.803 2.470 2.666 1.00 0.00 53 LEU A C 13
ATOM 19003 O O . LEU A 1 53 ? 4.800 1.293 2.307 1.00 0.00 53 LEU A O 13
ATOM 19019 N N . THR A 1 54 ? 5.897 3.190 2.868 1.00 0.00 54 THR A N 13
ATOM 19020 C CA . THR A 1 54 ? 7.217 2.616 2.673 1.00 0.00 54 THR A CA 13
ATOM 19021 C C . THR A 1 54 ? 7.339 1.289 3.426 1.00 0.00 54 THR A C 13
ATOM 19022 O O . THR A 1 54 ? 8.011 0.369 2.964 1.00 0.00 54 THR A O 13
ATOM 19033 N N . LYS A 1 55 ? 6.679 1.234 4.573 1.00 0.00 55 LYS A N 13
ATOM 19034 C CA . LYS A 1 55 ? 6.704 0.036 5.394 1.00 0.00 55 LYS A CA 13
ATOM 19035 C C . LYS A 1 55 ? 5.770 -1.013 4.788 1.00 0.00 55 LYS A C 13
ATOM 19036 O O . LYS A 1 55 ? 6.141 -2.178 4.657 1.00 0.00 55 LYS A O 13
ATOM 19055 N N . GLN A 1 56 ? 4.576 -0.562 4.435 1.00 0.00 56 GLN A N 13
ATOM 19056 C CA . GLN A 1 56 ? 3.585 -1.447 3.845 1.00 0.00 56 GLN A CA 13
ATOM 19057 C C . GLN A 1 56 ? 4.105 -2.022 2.526 1.00 0.00 56 GLN A C 13
ATOM 19058 O O . GLN A 1 56 ? 3.994 -3.222 2.281 1.00 0.00 56 GLN A O 13
ATOM 19072 N N . LEU A 1 57 ? 4.662 -1.138 1.711 1.00 0.00 57 LEU A N 13
ATOM 19073 C CA . LEU A 1 57 ? 5.200 -1.543 0.423 1.00 0.00 57 LEU A CA 13
ATOM 19074 C C . LEU A 1 57 ? 6.198 -2.684 0.628 1.00 0.00 57 LEU A C 13
ATOM 19075 O O . LEU A 1 57 ? 6.041 -3.761 0.056 1.00 0.00 57 LEU A O 13
ATOM 19091 N N . PHE A 1 58 ? 7.204 -2.408 1.445 1.00 0.00 58 PHE A N 13
ATOM 19092 C CA . PHE A 1 58 ? 8.228 -3.398 1.732 1.00 0.00 58 PHE A CA 13
ATOM 19093 C C . PHE A 1 58 ? 7.601 -4.749 2.083 1.00 0.00 58 PHE A C 13
ATOM 19094 O O . PHE A 1 58 ? 8.211 -5.795 1.866 1.00 0.00 58 PHE A O 13
ATOM 19111 N N . GLU A 1 59 ? 6.392 -4.683 2.618 1.00 0.00 59 GLU A N 13
ATOM 19112 C CA . GLU A 1 59 ? 5.676 -5.888 3.001 1.00 0.00 59 GLU A CA 13
ATOM 19113 C C . GLU A 1 59 ? 5.050 -6.548 1.770 1.00 0.00 59 GLU A C 13
ATOM 19114 O O . GLU A 1 59 ? 4.928 -7.770 1.711 1.00 0.00 59 GLU A O 13
ATOM 19126 N N . ILE A 1 60 ? 4.671 -5.709 0.817 1.00 0.00 60 ILE A N 13
ATOM 19127 C CA . ILE A 1 60 ? 4.061 -6.195 -0.409 1.00 0.00 60 ILE A CA 13
ATOM 19128 C C . ILE A 1 60 ? 5.061 -7.081 -1.154 1.00 0.00 60 ILE A C 13
ATOM 19129 O O . ILE A 1 60 ? 4.721 -8.182 -1.584 1.00 0.00 60 ILE A O 13
ATOM 19145 N N . ASP A 1 61 ? 6.276 -6.567 -1.284 1.00 0.00 61 ASP A N 13
ATOM 19146 C CA . ASP A 1 61 ? 7.328 -7.298 -1.970 1.00 0.00 61 ASP A CA 13
ATOM 19147 C C . ASP A 1 61 ? 7.675 -8.555 -1.170 1.00 0.00 61 ASP A C 13
ATOM 19148 O O . ASP A 1 61 ? 8.055 -9.574 -1.743 1.00 0.00 61 ASP A O 13
ATOM 19157 N N . SER A 1 62 ? 7.531 -8.440 0.142 1.00 0.00 62 SER A N 13
ATOM 19158 C CA . SER A 1 62 ? 7.825 -9.555 1.027 1.00 0.00 62 SER A CA 13
ATOM 19159 C C . SER A 1 62 ? 6.857 -10.708 0.755 1.00 0.00 62 SER A C 13
ATOM 19160 O O . SER A 1 62 ? 7.236 -11.875 0.838 1.00 0.00 62 SER A O 13
ATOM 19168 N N . VAL A 1 63 ? 5.624 -10.340 0.436 1.00 0.00 63 VAL A N 13
ATOM 19169 C CA . VAL A 1 63 ? 4.598 -11.330 0.152 1.00 0.00 63 VAL A CA 13
ATOM 19170 C C . VAL A 1 63 ? 5.052 -12.207 -1.017 1.00 0.00 63 VAL A C 13
ATOM 19171 O O . VAL A 1 63 ? 5.196 -11.725 -2.140 1.00 0.00 63 VAL A O 13
ATOM 19184 N N . ASP A 1 64 ? 5.263 -13.479 -0.714 1.00 0.00 64 ASP A N 13
ATOM 19185 C CA . ASP A 1 64 ? 5.697 -14.427 -1.725 1.00 0.00 64 ASP A CA 13
ATOM 19186 C C . ASP A 1 64 ? 4.473 -14.976 -2.462 1.00 0.00 64 ASP A C 13
ATOM 19187 O O . ASP A 1 64 ? 3.505 -15.401 -1.833 1.00 0.00 64 ASP A O 13
ATOM 19196 N N . THR A 1 65 ? 4.557 -14.949 -3.784 1.00 0.00 65 THR A N 13
ATOM 19197 C CA . THR A 1 65 ? 3.468 -15.439 -4.612 1.00 0.00 65 THR A CA 13
ATOM 19198 C C . THR A 1 65 ? 3.902 -16.690 -5.378 1.00 0.00 65 THR A C 13
ATOM 19199 O O . THR A 1 65 ? 4.342 -16.601 -6.523 1.00 0.00 65 THR A O 13
ATOM 19210 N N . GLU A 1 66 ? 3.763 -17.829 -4.714 1.00 0.00 66 GLU A N 13
ATOM 19211 C CA . GLU A 1 66 ? 4.135 -19.097 -5.318 1.00 0.00 66 GLU A CA 13
ATOM 19212 C C . GLU A 1 66 ? 3.177 -19.443 -6.459 1.00 0.00 66 GLU A C 13
ATOM 19213 O O . GLU A 1 66 ? 2.462 -20.442 -6.393 1.00 0.00 66 GLU A O 13
ATOM 19225 N N . GLY A 1 67 ? 3.194 -18.599 -7.480 1.00 0.00 67 GLY A N 13
ATOM 19226 C CA . GLY A 1 67 ? 2.335 -18.803 -8.634 1.00 0.00 67 GLY A CA 13
ATOM 19227 C C . GLY A 1 67 ? 0.969 -19.347 -8.212 1.00 0.00 67 GLY A C 13
ATOM 19228 O O . GLY A 1 67 ? 0.603 -20.465 -8.573 1.00 0.00 67 GLY A O 13
ATOM 19232 N N . LYS A 1 68 ? 0.251 -18.532 -7.452 1.00 0.00 68 LYS A N 13
ATOM 19233 C CA . LYS A 1 68 ? -1.066 -18.918 -6.977 1.00 0.00 68 LYS A CA 13
ATOM 19234 C C . LYS A 1 68 ? -2.122 -18.031 -7.639 1.00 0.00 68 LYS A C 13
ATOM 19235 O O . LYS A 1 68 ? -3.247 -18.471 -7.876 1.00 0.00 68 LYS A O 13
ATOM 19254 N N . GLY A 1 69 ? -1.724 -16.799 -7.920 1.00 0.00 69 GLY A N 13
ATOM 19255 C CA . GLY A 1 69 ? -2.622 -15.847 -8.550 1.00 0.00 69 GLY A CA 13
ATOM 19256 C C . GLY A 1 69 ? -3.394 -15.044 -7.501 1.00 0.00 69 GLY A C 13
ATOM 19257 O O . GLY A 1 69 ? -3.237 -13.827 -7.407 1.00 0.00 69 GLY A O 13
ATOM 19261 N N . ASP A 1 70 ? -4.210 -15.756 -6.739 1.00 0.00 70 ASP A N 13
ATOM 19262 C CA . ASP A 1 70 ? -5.007 -15.125 -5.701 1.00 0.00 70 ASP A CA 13
ATOM 19263 C C . ASP A 1 70 ? -4.153 -14.087 -4.970 1.00 0.00 70 ASP A C 13
ATOM 19264 O O . ASP A 1 70 ? -4.621 -12.987 -4.679 1.00 0.00 70 ASP A O 13
ATOM 19273 N N . ILE A 1 71 ? -2.916 -14.472 -4.695 1.00 0.00 71 ILE A N 13
ATOM 19274 C CA . ILE A 1 71 ? -1.992 -13.588 -4.004 1.00 0.00 71 ILE A CA 13
ATOM 19275 C C . ILE A 1 71 ? -1.289 -12.692 -5.026 1.00 0.00 71 ILE A C 13
ATOM 19276 O O . ILE A 1 71 ? -1.279 -11.471 -4.882 1.00 0.00 71 ILE A O 13
ATOM 19292 N N . GLN A 1 72 ? -0.719 -13.334 -6.035 1.00 0.00 72 GLN A N 13
ATOM 19293 C CA . GLN A 1 72 ? -0.016 -12.610 -7.080 1.00 0.00 72 GLN A CA 13
ATOM 19294 C C . GLN A 1 72 ? -0.835 -11.400 -7.531 1.00 0.00 72 GLN A C 13
ATOM 19295 O O . GLN A 1 72 ? -0.293 -10.310 -7.708 1.00 0.00 72 GLN A O 13
ATOM 19309 N N . GLN A 1 73 ? -2.128 -11.631 -7.705 1.00 0.00 73 GLN A N 13
ATOM 19310 C CA . GLN A 1 73 ? -3.027 -10.573 -8.132 1.00 0.00 73 GLN A CA 13
ATOM 19311 C C . GLN A 1 73 ? -3.103 -9.478 -7.065 1.00 0.00 73 GLN A C 13
ATOM 19312 O O . GLN A 1 73 ? -2.775 -8.323 -7.332 1.00 0.00 73 GLN A O 13
ATOM 19326 N N . ALA A 1 74 ? -3.536 -9.881 -5.880 1.00 0.00 74 ALA A N 13
ATOM 19327 C CA . ALA A 1 74 ? -3.659 -8.948 -4.772 1.00 0.00 74 ALA A CA 13
ATOM 19328 C C . ALA A 1 74 ? -2.356 -8.158 -4.629 1.00 0.00 74 ALA A C 13
ATOM 19329 O O . ALA A 1 74 ? -2.326 -6.954 -4.878 1.00 0.00 74 ALA A O 13
ATOM 19336 N N . ARG A 1 75 ? -1.312 -8.868 -4.230 1.00 0.00 75 ARG A N 13
ATOM 19337 C CA . ARG A 1 75 ? -0.010 -8.249 -4.051 1.00 0.00 75 ARG A CA 13
ATOM 19338 C C . ARG A 1 75 ? 0.266 -7.257 -5.183 1.00 0.00 75 ARG A C 13
ATOM 19339 O O . ARG A 1 75 ? 0.403 -6.058 -4.943 1.00 0.00 75 ARG A O 13
ATOM 19360 N N . LYS A 1 76 ? 0.338 -7.793 -6.393 1.00 0.00 76 LYS A N 13
ATOM 19361 C CA . LYS A 1 76 ? 0.595 -6.970 -7.562 1.00 0.00 76 LYS A CA 13
ATOM 19362 C C . LYS A 1 76 ? -0.188 -5.661 -7.441 1.00 0.00 76 LYS A C 13
ATOM 19363 O O . LYS A 1 76 ? 0.399 -4.580 -7.432 1.00 0.00 76 LYS A O 13
ATOM 19382 N N . ARG A 1 77 ? -1.503 -5.801 -7.350 1.00 0.00 77 ARG A N 13
ATOM 19383 C CA . ARG A 1 77 ? -2.372 -4.643 -7.230 1.00 0.00 77 ARG A CA 13
ATOM 19384 C C . ARG A 1 77 ? -1.977 -3.807 -6.012 1.00 0.00 77 ARG A C 13
ATOM 19385 O O . ARG A 1 77 ? -1.863 -2.585 -6.103 1.00 0.00 77 ARG A O 13
ATOM 19406 N N . ALA A 1 78 ? -1.778 -4.498 -4.899 1.00 0.00 78 ALA A N 13
ATOM 19407 C CA . ALA A 1 78 ? -1.398 -3.834 -3.664 1.00 0.00 78 ALA A CA 13
ATOM 19408 C C . ALA A 1 78 ? -0.148 -2.987 -3.909 1.00 0.00 78 ALA A C 13
ATOM 19409 O O . ALA A 1 78 ? -0.111 -1.810 -3.551 1.00 0.00 78 ALA A O 13
ATOM 19416 N N . ALA A 1 79 ? 0.846 -3.618 -4.517 1.00 0.00 79 ALA A N 13
ATOM 19417 C CA . ALA A 1 79 ? 2.094 -2.937 -4.815 1.00 0.00 79 ALA A CA 13
ATOM 19418 C C . ALA A 1 79 ? 1.792 -1.605 -5.503 1.00 0.00 79 ALA A C 13
ATOM 19419 O O . ALA A 1 79 ? 2.381 -0.579 -5.165 1.00 0.00 79 ALA A O 13
ATOM 19426 N N . GLN A 1 80 ? 0.874 -1.663 -6.457 1.00 0.00 80 GLN A N 13
ATOM 19427 C CA . GLN A 1 80 ? 0.487 -0.473 -7.196 1.00 0.00 80 GLN A CA 13
ATOM 19428 C C . GLN A 1 80 ? -0.344 0.456 -6.309 1.00 0.00 80 GLN A C 13
ATOM 19429 O O . GLN A 1 80 ? -0.122 1.665 -6.291 1.00 0.00 80 GLN A O 13
ATOM 19443 N N . GLU A 1 81 ? -1.285 -0.145 -5.595 1.00 0.00 81 GLU A N 13
ATOM 19444 C CA . GLU A 1 81 ? -2.151 0.613 -4.708 1.00 0.00 81 GLU A CA 13
ATOM 19445 C C . GLU A 1 81 ? -1.318 1.528 -3.808 1.00 0.00 81 GLU A C 13
ATOM 19446 O O . GLU A 1 81 ? -1.446 2.750 -3.870 1.00 0.00 81 GLU A O 13
ATOM 19458 N N . THR A 1 82 ? -0.482 0.902 -2.993 1.00 0.00 82 THR A N 13
ATOM 19459 C CA . THR A 1 82 ? 0.372 1.644 -2.081 1.00 0.00 82 THR A CA 13
ATOM 19460 C C . THR A 1 82 ? 1.074 2.786 -2.819 1.00 0.00 82 THR A C 13
ATOM 19461 O O . THR A 1 82 ? 0.881 3.955 -2.488 1.00 0.00 82 THR A O 13
ATOM 19472 N N . GLU A 1 83 ? 1.874 2.407 -3.805 1.00 0.00 83 GLU A N 13
ATOM 19473 C CA . GLU A 1 83 ? 2.606 3.384 -4.592 1.00 0.00 83 GLU A CA 13
ATOM 19474 C C . GLU A 1 83 ? 1.668 4.498 -5.062 1.00 0.00 83 GLU A C 13
ATOM 19475 O O . GLU A 1 83 ? 2.057 5.663 -5.113 1.00 0.00 83 GLU A O 13
ATOM 19487 N N . ARG A 1 84 ? 0.448 4.099 -5.395 1.00 0.00 84 ARG A N 13
ATOM 19488 C CA . ARG A 1 84 ? -0.549 5.048 -5.859 1.00 0.00 84 ARG A CA 13
ATOM 19489 C C . ARG A 1 84 ? -0.764 6.145 -4.814 1.00 0.00 84 ARG A C 13
ATOM 19490 O O . ARG A 1 84 ? -0.834 7.325 -5.154 1.00 0.00 84 ARG A O 13
ATOM 19511 N N . LEU A 1 85 ? -0.865 5.716 -3.565 1.00 0.00 85 LEU A N 13
ATOM 19512 C CA . LEU A 1 85 ? -1.071 6.647 -2.468 1.00 0.00 85 LEU A CA 13
ATOM 19513 C C . LEU A 1 85 ? 0.229 7.407 -2.199 1.00 0.00 85 LEU A C 13
ATOM 19514 O O . LEU A 1 85 ? 0.213 8.622 -2.006 1.00 0.00 85 LEU A O 13
ATOM 19530 N N . LEU A 1 86 ? 1.323 6.661 -2.194 1.00 0.00 86 LEU A N 13
ATOM 19531 C CA . LEU A 1 86 ? 2.630 7.249 -1.952 1.00 0.00 86 LEU A CA 13
ATOM 19532 C C . LEU A 1 86 ? 2.862 8.391 -2.943 1.00 0.00 86 LEU A C 13
ATOM 19533 O O . LEU A 1 86 ? 3.373 9.446 -2.572 1.00 0.00 86 LEU A O 13
ATOM 19549 N N . LYS A 1 87 ? 2.476 8.141 -4.186 1.00 0.00 87 LYS A N 13
ATOM 19550 C CA . LYS A 1 87 ? 2.636 9.134 -5.234 1.00 0.00 87 LYS A CA 13
ATOM 19551 C C . LYS A 1 87 ? 1.598 10.242 -5.043 1.00 0.00 87 LYS A C 13
ATOM 19552 O O . LYS A 1 87 ? 1.863 11.405 -5.343 1.00 0.00 87 LYS A O 13
ATOM 19571 N N . GLU A 1 88 ? 0.437 9.842 -4.545 1.00 0.00 88 GLU A N 13
ATOM 19572 C CA . GLU A 1 88 ? -0.642 10.786 -4.311 1.00 0.00 88 GLU A CA 13
ATOM 19573 C C . GLU A 1 88 ? -0.279 11.735 -3.168 1.00 0.00 88 GLU A C 13
ATOM 19574 O O . GLU A 1 88 ? -0.888 12.793 -3.017 1.00 0.00 88 GLU A O 13
ATOM 19586 N N . LEU A 1 89 ? 0.713 11.322 -2.392 1.00 0.00 89 LEU A N 13
ATOM 19587 C CA . LEU A 1 89 ? 1.165 12.123 -1.266 1.00 0.00 89 LEU A CA 13
ATOM 19588 C C . LEU A 1 89 ? 2.213 13.128 -1.749 1.00 0.00 89 LEU A C 13
ATOM 19589 O O . LEU A 1 89 ? 2.024 14.337 -1.621 1.00 0.00 89 LEU A O 13
ATOM 19605 N N . GLU A 1 90 ? 3.294 12.591 -2.295 1.00 0.00 90 GLU A N 13
ATOM 19606 C CA . GLU A 1 90 ? 4.372 13.426 -2.797 1.00 0.00 90 GLU A CA 13
ATOM 19607 C C . GLU A 1 90 ? 3.807 14.571 -3.641 1.00 0.00 90 GLU A C 13
ATOM 19608 O O . GLU A 1 90 ? 4.325 15.686 -3.606 1.00 0.00 90 GLU A O 13
ATOM 19620 N N . GLN A 1 91 ? 2.753 14.255 -4.379 1.00 0.00 91 GLN A N 13
ATOM 19621 C CA . GLN A 1 91 ? 2.113 15.244 -5.230 1.00 0.00 91 GLN A CA 13
ATOM 19622 C C . GLN A 1 91 ? 1.267 16.201 -4.388 1.00 0.00 91 GLN A C 13
ATOM 19623 O O . GLN A 1 91 ? 1.520 17.405 -4.368 1.00 0.00 91 GLN A O 13
ATOM 19637 N N . ASN A 1 92 ? 0.281 15.630 -3.712 1.00 0.00 92 ASN A N 13
ATOM 19638 C CA . ASN A 1 92 ? -0.604 16.418 -2.870 1.00 0.00 92 ASN A CA 13
ATOM 19639 C C . ASN A 1 92 ? 0.234 17.268 -1.913 1.00 0.00 92 ASN A C 13
ATOM 19640 O O . ASN A 1 92 ? -0.196 18.340 -1.490 1.00 0.00 92 ASN A O 13
ATOM 19651 N N . ALA A 1 93 ? 1.416 16.758 -1.599 1.00 0.00 93 ALA A N 13
ATOM 19652 C CA . ALA A 1 93 ? 2.318 17.457 -0.699 1.00 0.00 93 ALA A CA 13
ATOM 19653 C C . ALA A 1 93 ? 2.390 18.932 -1.100 1.00 0.00 93 ALA A C 13
ATOM 19654 O O . ALA A 1 93 ? 1.849 19.793 -0.409 1.00 0.00 93 ALA A O 13
ATOM 19661 N N . SER A 1 94 ? 3.062 19.177 -2.216 1.00 0.00 94 SER A N 13
ATOM 19662 C CA . SER A 1 94 ? 3.211 20.532 -2.717 1.00 0.00 94 SER A CA 13
ATOM 19663 C C . SER A 1 94 ? 4.005 20.522 -4.025 1.00 0.00 94 SER A C 13
ATOM 19664 O O . SER A 1 94 ? 3.705 21.284 -4.943 1.00 0.00 94 SER A O 13
ATOM 19672 N N . GLY A 1 95 ? 5.001 19.650 -4.068 1.00 0.00 95 GLY A N 13
ATOM 19673 C CA . GLY A 1 95 ? 5.840 19.531 -5.249 1.00 0.00 95 GLY A CA 13
ATOM 19674 C C . GLY A 1 95 ? 6.465 20.878 -5.616 1.00 0.00 95 GLY A C 13
ATOM 19675 O O . GLY A 1 95 ? 6.134 21.903 -5.021 1.00 0.00 95 GLY A O 13
ATOM 19679 N N . PRO A 1 96 ? 7.380 20.833 -6.621 1.00 0.00 96 PRO A N 13
ATOM 19680 C CA . PRO A 1 96 ? 8.053 22.038 -7.075 1.00 0.00 96 PRO A CA 13
ATOM 19681 C C . PRO A 1 96 ? 7.117 22.904 -7.921 1.00 0.00 96 PRO A C 13
ATOM 19682 O O . PRO A 1 96 ? 6.076 22.435 -8.377 1.00 0.00 96 PRO A O 13
ATOM 19693 N N . SER A 1 97 ? 7.522 24.152 -8.104 1.00 0.00 97 SER A N 13
ATOM 19694 C CA . SER A 1 97 ? 6.732 25.087 -8.886 1.00 0.00 97 SER A CA 13
ATOM 19695 C C . SER A 1 97 ? 7.148 25.021 -10.357 1.00 0.00 97 SER A C 13
ATOM 19696 O O . SER A 1 97 ? 8.337 25.030 -10.671 1.00 0.00 97 SER A O 13
ATOM 19704 N N . SER A 1 98 ? 6.145 24.955 -11.220 1.00 0.00 98 SER A N 13
ATOM 19705 C CA . SER A 1 98 ? 6.392 24.887 -12.650 1.00 0.00 98 SER A CA 13
ATOM 19706 C C . SER A 1 98 ? 7.154 23.604 -12.989 1.00 0.00 98 SER A C 13
ATOM 19707 O O . SER A 1 98 ? 6.556 22.616 -13.412 1.00 0.00 98 SER A O 13
ATOM 19715 N N . GLY A 1 99 ? 8.463 23.662 -12.792 1.00 0.00 99 GLY A N 13
ATOM 19716 C CA . GLY A 1 99 ? 9.313 22.517 -13.071 1.00 0.00 99 GLY A CA 13
ATOM 19717 C C . GLY A 1 99 ? 9.520 22.343 -14.577 1.00 0.00 99 GLY A C 13
ATOM 19718 O O . GLY A 1 99 ? 10.603 21.961 -15.018 1.00 0.00 99 GLY A O 13
ATOM 19722 N N . GLY A 1 1 ? -6.964 1.713 -10.738 1.00 0.00 1 GLY A N 14
ATOM 19723 C CA . GLY A 1 1 ? -6.685 0.356 -11.178 1.00 0.00 1 GLY A CA 14
ATOM 19724 C C . GLY A 1 1 ? -7.920 -0.277 -11.822 1.00 0.00 1 GLY A C 14
ATOM 19725 O O . GLY A 1 1 ? -8.861 0.424 -12.190 1.00 0.00 1 GLY A O 14
ATOM 19729 N N . SER A 1 2 ? -7.876 -1.596 -11.938 1.00 0.00 2 SER A N 14
ATOM 19730 C CA . SER A 1 2 ? -8.980 -2.332 -12.531 1.00 0.00 2 SER A CA 14
ATOM 19731 C C . SER A 1 2 ? -10.042 -2.627 -11.470 1.00 0.00 2 SER A C 14
ATOM 19732 O O . SER A 1 2 ? -9.986 -3.658 -10.801 1.00 0.00 2 SER A O 14
ATOM 19740 N N . SER A 1 3 ? -10.985 -1.705 -11.350 1.00 0.00 3 SER A N 14
ATOM 19741 C CA . SER A 1 3 ? -12.058 -1.853 -10.382 1.00 0.00 3 SER A CA 14
ATOM 19742 C C . SER A 1 3 ? -12.626 -3.273 -10.444 1.00 0.00 3 SER A C 14
ATOM 19743 O O . SER A 1 3 ? -13.265 -3.647 -11.427 1.00 0.00 3 SER A O 14
ATOM 19751 N N . GLY A 1 4 ? -12.373 -4.024 -9.383 1.00 0.00 4 GLY A N 14
ATOM 19752 C CA . GLY A 1 4 ? -12.851 -5.394 -9.305 1.00 0.00 4 GLY A CA 14
ATOM 19753 C C . GLY A 1 4 ? -14.317 -5.439 -8.869 1.00 0.00 4 GLY A C 14
ATOM 19754 O O . GLY A 1 4 ? -14.982 -4.406 -8.806 1.00 0.00 4 GLY A O 14
ATOM 19758 N N . SER A 1 5 ? -14.779 -6.647 -8.580 1.00 0.00 5 SER A N 14
ATOM 19759 C CA . SER A 1 5 ? -16.154 -6.840 -8.152 1.00 0.00 5 SER A CA 14
ATOM 19760 C C . SER A 1 5 ? -16.380 -8.302 -7.761 1.00 0.00 5 SER A C 14
ATOM 19761 O O . SER A 1 5 ? -15.694 -9.194 -8.258 1.00 0.00 5 SER A O 14
ATOM 19769 N N . SER A 1 6 ? -17.344 -8.502 -6.875 1.00 0.00 6 SER A N 14
ATOM 19770 C CA . SER A 1 6 ? -17.669 -9.841 -6.413 1.00 0.00 6 SER A CA 14
ATOM 19771 C C . SER A 1 6 ? -16.411 -10.532 -5.884 1.00 0.00 6 SER A C 14
ATOM 19772 O O . SER A 1 6 ? -15.658 -11.130 -6.652 1.00 0.00 6 SER A O 14
ATOM 19780 N N . GLY A 1 7 ? -16.221 -10.427 -4.577 1.00 0.00 7 GLY A N 14
ATOM 19781 C CA . GLY A 1 7 ? -15.067 -11.035 -3.937 1.00 0.00 7 GLY A CA 14
ATOM 19782 C C . GLY A 1 7 ? -15.407 -11.500 -2.520 1.00 0.00 7 GLY A C 14
ATOM 19783 O O . GLY A 1 7 ? -15.471 -10.691 -1.596 1.00 0.00 7 GLY A O 14
ATOM 19787 N N . MET A 1 8 ? -15.617 -12.802 -2.393 1.00 0.00 8 MET A N 14
ATOM 19788 C CA . MET A 1 8 ? -15.949 -13.384 -1.104 1.00 0.00 8 MET A CA 14
ATOM 19789 C C . MET A 1 8 ? -15.613 -14.877 -1.074 1.00 0.00 8 MET A C 14
ATOM 19790 O O . MET A 1 8 ? -16.422 -15.708 -1.483 1.00 0.00 8 MET A O 14
ATOM 19804 N N . ASP A 1 9 ? -14.417 -15.171 -0.585 1.00 0.00 9 ASP A N 14
ATOM 19805 C CA . ASP A 1 9 ? -13.963 -16.549 -0.496 1.00 0.00 9 ASP A CA 14
ATOM 19806 C C . ASP A 1 9 ? -14.269 -17.092 0.902 1.00 0.00 9 ASP A C 14
ATOM 19807 O O . ASP A 1 9 ? -14.592 -16.330 1.811 1.00 0.00 9 ASP A O 14
ATOM 19816 N N . MET A 1 10 ? -14.156 -18.406 1.028 1.00 0.00 10 MET A N 14
ATOM 19817 C CA . MET A 1 10 ? -14.416 -19.060 2.299 1.00 0.00 10 MET A CA 14
ATOM 19818 C C . MET A 1 10 ? -13.758 -20.441 2.350 1.00 0.00 10 MET A C 14
ATOM 19819 O O . MET A 1 10 ? -13.862 -21.217 1.402 1.00 0.00 10 MET A O 14
ATOM 19833 N N . GLY A 1 11 ? -13.095 -20.704 3.467 1.00 0.00 11 GLY A N 14
ATOM 19834 C CA . GLY A 1 11 ? -12.420 -21.977 3.654 1.00 0.00 11 GLY A CA 14
ATOM 19835 C C . GLY A 1 11 ? -10.980 -21.769 4.127 1.00 0.00 11 GLY A C 14
ATOM 19836 O O . GLY A 1 11 ? -10.745 -21.125 5.148 1.00 0.00 11 GLY A O 14
ATOM 19840 N N . ASN A 1 12 ? -10.053 -22.328 3.363 1.00 0.00 12 ASN A N 14
ATOM 19841 C CA . ASN A 1 12 ? -8.642 -22.213 3.692 1.00 0.00 12 ASN A CA 14
ATOM 19842 C C . ASN A 1 12 ? -8.171 -20.786 3.403 1.00 0.00 12 ASN A C 14
ATOM 19843 O O . ASN A 1 12 ? -7.959 -20.421 2.248 1.00 0.00 12 ASN A O 14
ATOM 19854 N N . GLN A 1 13 ? -8.020 -20.019 4.473 1.00 0.00 13 GLN A N 14
ATOM 19855 C CA . GLN A 1 13 ? -7.577 -18.640 4.348 1.00 0.00 13 GLN A CA 14
ATOM 19856 C C . GLN A 1 13 ? -6.049 -18.572 4.349 1.00 0.00 13 GLN A C 14
ATOM 19857 O O . GLN A 1 13 ? -5.427 -18.519 5.410 1.00 0.00 13 GLN A O 14
ATOM 19871 N N . HIS A 1 14 ? -5.487 -18.574 3.149 1.00 0.00 14 HIS A N 14
ATOM 19872 C CA . HIS A 1 14 ? -4.043 -18.513 2.999 1.00 0.00 14 HIS A CA 14
ATOM 19873 C C . HIS A 1 14 ? -3.464 -17.521 4.009 1.00 0.00 14 HIS A C 14
ATOM 19874 O O . HIS A 1 14 ? -4.070 -16.487 4.288 1.00 0.00 14 HIS A O 14
ATOM 19888 N N . PRO A 1 15 ? -2.266 -17.879 4.544 1.00 0.00 15 PRO A N 14
ATOM 19889 C CA . PRO A 1 15 ? -1.598 -17.032 5.517 1.00 0.00 15 PRO A CA 14
ATOM 19890 C C . PRO A 1 15 ? -0.970 -15.810 4.842 1.00 0.00 15 PRO A C 14
ATOM 19891 O O . PRO A 1 15 ? -0.901 -14.735 5.436 1.00 0.00 15 PRO A O 14
ATOM 19902 N N . SER A 1 16 ? -0.529 -16.017 3.610 1.00 0.00 16 SER A N 14
ATOM 19903 C CA . SER A 1 16 ? 0.090 -14.946 2.848 1.00 0.00 16 SER A CA 14
ATOM 19904 C C . SER A 1 16 ? -0.968 -13.927 2.422 1.00 0.00 16 SER A C 14
ATOM 19905 O O . SER A 1 16 ? -0.693 -12.729 2.361 1.00 0.00 16 SER A O 14
ATOM 19913 N N . ILE A 1 17 ? -2.157 -14.439 2.139 1.00 0.00 17 ILE A N 14
ATOM 19914 C CA . ILE A 1 17 ? -3.258 -13.588 1.721 1.00 0.00 17 ILE A CA 14
ATOM 19915 C C . ILE A 1 17 ? -3.691 -12.708 2.895 1.00 0.00 17 ILE A C 14
ATOM 19916 O O . ILE A 1 17 ? -3.657 -11.482 2.802 1.00 0.00 17 ILE A O 14
ATOM 19932 N N . SER A 1 18 ? -4.088 -13.368 3.973 1.00 0.00 18 SER A N 14
ATOM 19933 C CA . SER A 1 18 ? -4.527 -12.661 5.164 1.00 0.00 18 SER A CA 14
ATOM 19934 C C . SER A 1 18 ? -3.481 -11.621 5.571 1.00 0.00 18 SER A C 14
ATOM 19935 O O . SER A 1 18 ? -3.813 -10.612 6.191 1.00 0.00 18 SER A O 14
ATOM 19943 N N . ARG A 1 19 ? -2.240 -11.903 5.205 1.00 0.00 19 ARG A N 14
ATOM 19944 C CA . ARG A 1 19 ? -1.143 -11.004 5.524 1.00 0.00 19 ARG A CA 14
ATOM 19945 C C . ARG A 1 19 ? -1.202 -9.759 4.637 1.00 0.00 19 ARG A C 14
ATOM 19946 O O . ARG A 1 19 ? -1.465 -8.660 5.121 1.00 0.00 19 ARG A O 14
ATOM 19967 N N . LEU A 1 20 ? -0.952 -9.974 3.353 1.00 0.00 20 LEU A N 14
ATOM 19968 C CA . LEU A 1 20 ? -0.973 -8.883 2.394 1.00 0.00 20 LEU A CA 14
ATOM 19969 C C . LEU A 1 20 ? -2.308 -8.143 2.499 1.00 0.00 20 LEU A C 14
ATOM 19970 O O . LEU A 1 20 ? -2.397 -6.963 2.161 1.00 0.00 20 LEU A O 14
ATOM 19986 N N . GLN A 1 21 ? -3.314 -8.867 2.968 1.00 0.00 21 GLN A N 14
ATOM 19987 C CA . GLN A 1 21 ? -4.641 -8.294 3.121 1.00 0.00 21 GLN A CA 14
ATOM 19988 C C . GLN A 1 21 ? -4.665 -7.321 4.301 1.00 0.00 21 GLN A C 14
ATOM 19989 O O . GLN A 1 21 ? -5.430 -6.358 4.300 1.00 0.00 21 GLN A O 14
ATOM 20003 N N . GLU A 1 22 ? -3.819 -7.606 5.280 1.00 0.00 22 GLU A N 14
ATOM 20004 C CA . GLU A 1 22 ? -3.734 -6.767 6.464 1.00 0.00 22 GLU A CA 14
ATOM 20005 C C . GLU A 1 22 ? -2.966 -5.482 6.150 1.00 0.00 22 GLU A C 14
ATOM 20006 O O . GLU A 1 22 ? -3.161 -4.462 6.809 1.00 0.00 22 GLU A O 14
ATOM 20018 N N . ILE A 1 23 ? -2.110 -5.573 5.143 1.00 0.00 23 ILE A N 14
ATOM 20019 C CA . ILE A 1 23 ? -1.312 -4.430 4.734 1.00 0.00 23 ILE A CA 14
ATOM 20020 C C . ILE A 1 23 ? -2.168 -3.497 3.874 1.00 0.00 23 ILE A C 14
ATOM 20021 O O . ILE A 1 23 ? -1.895 -2.301 3.789 1.00 0.00 23 ILE A O 14
ATOM 20037 N N . GLN A 1 24 ? -3.186 -4.080 3.259 1.00 0.00 24 GLN A N 14
ATOM 20038 C CA . GLN A 1 24 ? -4.083 -3.316 2.409 1.00 0.00 24 GLN A CA 14
ATOM 20039 C C . GLN A 1 24 ? -4.907 -2.339 3.250 1.00 0.00 24 GLN A C 14
ATOM 20040 O O . GLN A 1 24 ? -4.944 -1.144 2.961 1.00 0.00 24 GLN A O 14
ATOM 20054 N N . ARG A 1 25 ? -5.547 -2.883 4.274 1.00 0.00 25 ARG A N 14
ATOM 20055 C CA . ARG A 1 25 ? -6.368 -2.075 5.159 1.00 0.00 25 ARG A CA 14
ATOM 20056 C C . ARG A 1 25 ? -5.552 -0.909 5.723 1.00 0.00 25 ARG A C 14
ATOM 20057 O O . ARG A 1 25 ? -6.104 0.142 6.043 1.00 0.00 25 ARG A O 14
ATOM 20078 N N . GLU A 1 26 ? -4.251 -1.136 5.826 1.00 0.00 26 GLU A N 14
ATOM 20079 C CA . GLU A 1 26 ? -3.353 -0.118 6.345 1.00 0.00 26 GLU A CA 14
ATOM 20080 C C . GLU A 1 26 ? -3.230 1.038 5.351 1.00 0.00 26 GLU A C 14
ATOM 20081 O O . GLU A 1 26 ? -3.605 2.169 5.657 1.00 0.00 26 GLU A O 14
ATOM 20093 N N . VAL A 1 27 ? -2.702 0.715 4.179 1.00 0.00 27 VAL A N 14
ATOM 20094 C CA . VAL A 1 27 ? -2.524 1.712 3.138 1.00 0.00 27 VAL A CA 14
ATOM 20095 C C . VAL A 1 27 ? -3.861 2.405 2.867 1.00 0.00 27 VAL A C 14
ATOM 20096 O O . VAL A 1 27 ? -3.892 3.562 2.452 1.00 0.00 27 VAL A O 14
ATOM 20109 N N . LYS A 1 28 ? -4.933 1.667 3.113 1.00 0.00 28 LYS A N 14
ATOM 20110 C CA . LYS A 1 28 ? -6.270 2.195 2.900 1.00 0.00 28 LYS A CA 14
ATOM 20111 C C . LYS A 1 28 ? -6.647 3.104 4.072 1.00 0.00 28 LYS A C 14
ATOM 20112 O O . LYS A 1 28 ? -7.267 4.148 3.878 1.00 0.00 28 LYS A O 14
ATOM 20131 N N . ALA A 1 29 ? -6.256 2.673 5.263 1.00 0.00 29 ALA A N 14
ATOM 20132 C CA . ALA A 1 29 ? -6.545 3.435 6.466 1.00 0.00 29 ALA A CA 14
ATOM 20133 C C . ALA A 1 29 ? -5.723 4.726 6.456 1.00 0.00 29 ALA A C 14
ATOM 20134 O O . ALA A 1 29 ? -5.961 5.623 7.264 1.00 0.00 29 ALA A O 14
ATOM 20141 N N . ILE A 1 30 ? -4.774 4.779 5.534 1.00 0.00 30 ILE A N 14
ATOM 20142 C CA . ILE A 1 30 ? -3.916 5.945 5.408 1.00 0.00 30 ILE A CA 14
ATOM 20143 C C . ILE A 1 30 ? -4.160 6.609 4.052 1.00 0.00 30 ILE A C 14
ATOM 20144 O O . ILE A 1 30 ? -3.587 7.657 3.758 1.00 0.00 30 ILE A O 14
ATOM 20160 N N . GLU A 1 31 ? -5.011 5.971 3.261 1.00 0.00 31 GLU A N 14
ATOM 20161 C CA . GLU A 1 31 ? -5.338 6.487 1.943 1.00 0.00 31 GLU A CA 14
ATOM 20162 C C . GLU A 1 31 ? -5.842 7.928 2.047 1.00 0.00 31 GLU A C 14
ATOM 20163 O O . GLU A 1 31 ? -5.442 8.787 1.263 1.00 0.00 31 GLU A O 14
ATOM 20175 N N . PRO A 1 32 ? -6.735 8.154 3.047 1.00 0.00 32 PRO A N 14
ATOM 20176 C CA . PRO A 1 32 ? -7.298 9.476 3.263 1.00 0.00 32 PRO A CA 14
ATOM 20177 C C . PRO A 1 32 ? -6.276 10.406 3.920 1.00 0.00 32 PRO A C 14
ATOM 20178 O O . PRO A 1 32 ? -6.194 11.585 3.577 1.00 0.00 32 PRO A O 14
ATOM 20189 N N . GLN A 1 33 ? -5.522 9.842 4.852 1.00 0.00 33 GLN A N 14
ATOM 20190 C CA . GLN A 1 33 ? -4.509 10.606 5.559 1.00 0.00 33 GLN A CA 14
ATOM 20191 C C . GLN A 1 33 ? -3.564 11.283 4.564 1.00 0.00 33 GLN A C 14
ATOM 20192 O O . GLN A 1 33 ? -2.892 12.255 4.904 1.00 0.00 33 GLN A O 14
ATOM 20206 N N . VAL A 1 34 ? -3.544 10.743 3.355 1.00 0.00 34 VAL A N 14
ATOM 20207 C CA . VAL A 1 34 ? -2.693 11.282 2.308 1.00 0.00 34 VAL A CA 14
ATOM 20208 C C . VAL A 1 34 ? -3.497 12.272 1.462 1.00 0.00 34 VAL A C 14
ATOM 20209 O O . VAL A 1 34 ? -3.060 13.399 1.236 1.00 0.00 34 VAL A O 14
ATOM 20222 N N . VAL A 1 35 ? -4.658 11.814 1.018 1.00 0.00 35 VAL A N 14
ATOM 20223 C CA . VAL A 1 35 ? -5.527 12.644 0.202 1.00 0.00 35 VAL A CA 14
ATOM 20224 C C . VAL A 1 35 ? -5.875 13.920 0.971 1.00 0.00 35 VAL A C 14
ATOM 20225 O O . VAL A 1 35 ? -5.957 14.999 0.386 1.00 0.00 35 VAL A O 14
ATOM 20238 N N . GLY A 1 36 ? -6.071 13.755 2.271 1.00 0.00 36 GLY A N 14
ATOM 20239 C CA . GLY A 1 36 ? -6.408 14.880 3.126 1.00 0.00 36 GLY A CA 14
ATOM 20240 C C . GLY A 1 36 ? -5.179 15.374 3.892 1.00 0.00 36 GLY A C 14
ATOM 20241 O O . GLY A 1 36 ? -5.305 15.940 4.977 1.00 0.00 36 GLY A O 14
ATOM 20245 N N . PHE A 1 37 ? -4.018 15.143 3.297 1.00 0.00 37 PHE A N 14
ATOM 20246 C CA . PHE A 1 37 ? -2.768 15.558 3.909 1.00 0.00 37 PHE A CA 14
ATOM 20247 C C . PHE A 1 37 ? -2.562 17.068 3.768 1.00 0.00 37 PHE A C 14
ATOM 20248 O O . PHE A 1 37 ? -3.213 17.712 2.947 1.00 0.00 37 PHE A O 14
ATOM 20265 N N . SER A 1 38 ? -1.654 17.588 4.580 1.00 0.00 38 SER A N 14
ATOM 20266 C CA . SER A 1 38 ? -1.354 19.009 4.556 1.00 0.00 38 SER A CA 14
ATOM 20267 C C . SER A 1 38 ? 0.100 19.245 4.969 1.00 0.00 38 SER A C 14
ATOM 20268 O O . SER A 1 38 ? 0.430 19.189 6.153 1.00 0.00 38 SER A O 14
ATOM 20276 N N . GLY A 1 39 ? 0.931 19.503 3.970 1.00 0.00 39 GLY A N 14
ATOM 20277 C CA . GLY A 1 39 ? 2.342 19.748 4.214 1.00 0.00 39 GLY A CA 14
ATOM 20278 C C . GLY A 1 39 ? 3.117 19.846 2.899 1.00 0.00 39 GLY A C 14
ATOM 20279 O O . GLY A 1 39 ? 2.662 19.355 1.867 1.00 0.00 39 GLY A O 14
ATOM 20283 N N . LEU A 1 40 ? 4.276 20.484 2.979 1.00 0.00 40 LEU A N 14
ATOM 20284 C CA . LEU A 1 40 ? 5.119 20.654 1.807 1.00 0.00 40 LEU A CA 14
ATOM 20285 C C . LEU A 1 40 ? 5.980 19.403 1.619 1.00 0.00 40 LEU A C 14
ATOM 20286 O O . LEU A 1 40 ? 6.427 18.800 2.594 1.00 0.00 40 LEU A O 14
ATOM 20302 N N . SER A 1 41 ? 6.188 19.051 0.359 1.00 0.00 41 SER A N 14
ATOM 20303 C CA . SER A 1 41 ? 6.988 17.883 0.031 1.00 0.00 41 SER A CA 14
ATOM 20304 C C . SER A 1 41 ? 8.209 17.810 0.950 1.00 0.00 41 SER A C 14
ATOM 20305 O O . SER A 1 41 ? 9.146 18.594 0.806 1.00 0.00 41 SER A O 14
ATOM 20313 N N . ASP A 1 42 ? 8.158 16.862 1.874 1.00 0.00 42 ASP A N 14
ATOM 20314 C CA . ASP A 1 42 ? 9.248 16.677 2.817 1.00 0.00 42 ASP A CA 14
ATOM 20315 C C . ASP A 1 42 ? 9.096 17.672 3.968 1.00 0.00 42 ASP A C 14
ATOM 20316 O O . ASP A 1 42 ? 9.421 18.849 3.823 1.00 0.00 42 ASP A O 14
ATOM 20325 N N . ASP A 1 43 ? 8.601 17.163 5.087 1.00 0.00 43 ASP A N 14
ATOM 20326 C CA . ASP A 1 43 ? 8.402 17.992 6.263 1.00 0.00 43 ASP A CA 14
ATOM 20327 C C . ASP A 1 43 ? 8.210 17.096 7.488 1.00 0.00 43 ASP A C 14
ATOM 20328 O O . ASP A 1 43 ? 8.324 15.875 7.392 1.00 0.00 43 ASP A O 14
ATOM 20337 N N . LYS A 1 44 ? 7.922 17.736 8.611 1.00 0.00 44 LYS A N 14
ATOM 20338 C CA . LYS A 1 44 ? 7.713 17.012 9.853 1.00 0.00 44 LYS A CA 14
ATOM 20339 C C . LYS A 1 44 ? 6.316 16.389 9.847 1.00 0.00 44 LYS A C 14
ATOM 20340 O O . LYS A 1 44 ? 5.473 16.738 10.672 1.00 0.00 44 LYS A O 14
ATOM 20359 N N . ASN A 1 45 ? 6.113 15.478 8.906 1.00 0.00 45 ASN A N 14
ATOM 20360 C CA . ASN A 1 45 ? 4.832 14.803 8.782 1.00 0.00 45 ASN A CA 14
ATOM 20361 C C . ASN A 1 45 ? 4.826 13.963 7.503 1.00 0.00 45 ASN A C 14
ATOM 20362 O O . ASN A 1 45 ? 4.558 12.763 7.547 1.00 0.00 45 ASN A O 14
ATOM 20373 N N . TYR A 1 46 ? 5.125 14.626 6.396 1.00 0.00 46 TYR A N 14
ATOM 20374 C CA . TYR A 1 46 ? 5.157 13.954 5.108 1.00 0.00 46 TYR A CA 14
ATOM 20375 C C . TYR A 1 46 ? 5.959 12.654 5.187 1.00 0.00 46 TYR A C 14
ATOM 20376 O O . TYR A 1 46 ? 5.513 11.614 4.704 1.00 0.00 46 TYR A O 14
ATOM 20394 N N . LYS A 1 47 ? 7.130 12.755 5.799 1.00 0.00 47 LYS A N 14
ATOM 20395 C CA . LYS A 1 47 ? 7.999 11.600 5.947 1.00 0.00 47 LYS A CA 14
ATOM 20396 C C . LYS A 1 47 ? 7.178 10.411 6.450 1.00 0.00 47 LYS A C 14
ATOM 20397 O O . LYS A 1 47 ? 7.306 9.301 5.935 1.00 0.00 47 LYS A O 14
ATOM 20416 N N . ARG A 1 48 ? 6.353 10.683 7.451 1.00 0.00 48 ARG A N 14
ATOM 20417 C CA . ARG A 1 48 ? 5.511 9.649 8.029 1.00 0.00 48 ARG A CA 14
ATOM 20418 C C . ARG A 1 48 ? 4.713 8.940 6.933 1.00 0.00 48 ARG A C 14
ATOM 20419 O O . ARG A 1 48 ? 4.924 7.756 6.674 1.00 0.00 48 ARG A O 14
ATOM 20440 N N . LEU A 1 49 ? 3.814 9.694 6.318 1.00 0.00 49 LEU A N 14
ATOM 20441 C CA . LEU A 1 49 ? 2.984 9.153 5.256 1.00 0.00 49 LEU A CA 14
ATOM 20442 C C . LEU A 1 49 ? 3.855 8.337 4.299 1.00 0.00 49 LEU A C 14
ATOM 20443 O O . LEU A 1 49 ? 3.655 7.133 4.145 1.00 0.00 49 LEU A O 14
ATOM 20459 N N . GLU A 1 50 ? 4.803 9.025 3.680 1.00 0.00 50 GLU A N 14
ATOM 20460 C CA . GLU A 1 50 ? 5.706 8.380 2.742 1.00 0.00 50 GLU A CA 14
ATOM 20461 C C . GLU A 1 50 ? 6.307 7.119 3.366 1.00 0.00 50 GLU A C 14
ATOM 20462 O O . GLU A 1 50 ? 6.496 6.113 2.684 1.00 0.00 50 GLU A O 14
ATOM 20474 N N . ARG A 1 51 ? 6.592 7.214 4.657 1.00 0.00 51 ARG A N 14
ATOM 20475 C CA . ARG A 1 51 ? 7.168 6.094 5.381 1.00 0.00 51 ARG A CA 14
ATOM 20476 C C . ARG A 1 51 ? 6.165 4.942 5.462 1.00 0.00 51 ARG A C 14
ATOM 20477 O O . ARG A 1 51 ? 6.548 3.775 5.401 1.00 0.00 51 ARG A O 14
ATOM 20498 N N . ILE A 1 52 ? 4.899 5.310 5.599 1.00 0.00 52 ILE A N 14
ATOM 20499 C CA . ILE A 1 52 ? 3.838 4.321 5.689 1.00 0.00 52 ILE A CA 14
ATOM 20500 C C . ILE A 1 52 ? 3.809 3.492 4.403 1.00 0.00 52 ILE A C 14
ATOM 20501 O O . ILE A 1 52 ? 4.075 2.291 4.429 1.00 0.00 52 ILE A O 14
ATOM 20517 N N . LEU A 1 53 ? 3.483 4.166 3.310 1.00 0.00 53 LEU A N 14
ATOM 20518 C CA . LEU A 1 53 ? 3.416 3.506 2.017 1.00 0.00 53 LEU A CA 14
ATOM 20519 C C . LEU A 1 53 ? 4.650 2.620 1.837 1.00 0.00 53 LEU A C 14
ATOM 20520 O O . LEU A 1 53 ? 4.531 1.401 1.719 1.00 0.00 53 LEU A O 14
ATOM 20536 N N . THR A 1 54 ? 5.806 3.266 1.820 1.00 0.00 54 THR A N 14
ATOM 20537 C CA . THR A 1 54 ? 7.061 2.552 1.656 1.00 0.00 54 THR A CA 14
ATOM 20538 C C . THR A 1 54 ? 7.128 1.364 2.617 1.00 0.00 54 THR A C 14
ATOM 20539 O O . THR A 1 54 ? 7.374 0.234 2.197 1.00 0.00 54 THR A O 14
ATOM 20550 N N . LYS A 1 55 ? 6.904 1.660 3.889 1.00 0.00 55 LYS A N 14
ATOM 20551 C CA . LYS A 1 55 ? 6.936 0.630 4.913 1.00 0.00 55 LYS A CA 14
ATOM 20552 C C . LYS A 1 55 ? 5.974 -0.496 4.529 1.00 0.00 55 LYS A C 14
ATOM 20553 O O . LYS A 1 55 ? 6.365 -1.661 4.475 1.00 0.00 55 LYS A O 14
ATOM 20572 N N . GLN A 1 56 ? 4.733 -0.108 4.272 1.00 0.00 56 GLN A N 14
ATOM 20573 C CA . GLN A 1 56 ? 3.712 -1.070 3.895 1.00 0.00 56 GLN A CA 14
ATOM 20574 C C . GLN A 1 56 ? 4.141 -1.836 2.642 1.00 0.00 56 GLN A C 14
ATOM 20575 O O . GLN A 1 56 ? 4.048 -3.062 2.597 1.00 0.00 56 GLN A O 14
ATOM 20589 N N . LEU A 1 57 ? 4.603 -1.082 1.655 1.00 0.00 57 LEU A N 14
ATOM 20590 C CA . LEU A 1 57 ? 5.047 -1.675 0.405 1.00 0.00 57 LEU A CA 14
ATOM 20591 C C . LEU A 1 57 ? 6.029 -2.808 0.704 1.00 0.00 57 LEU A C 14
ATOM 20592 O O . LEU A 1 57 ? 5.833 -3.938 0.259 1.00 0.00 57 LEU A O 14
ATOM 20608 N N . PHE A 1 58 ? 7.067 -2.467 1.454 1.00 0.00 58 PHE A N 14
ATOM 20609 C CA . PHE A 1 58 ? 8.080 -3.443 1.818 1.00 0.00 58 PHE A CA 14
ATOM 20610 C C . PHE A 1 58 ? 7.443 -4.700 2.413 1.00 0.00 58 PHE A C 14
ATOM 20611 O O . PHE A 1 58 ? 8.018 -5.785 2.341 1.00 0.00 58 PHE A O 14
ATOM 20628 N N . GLU A 1 59 ? 6.264 -4.512 2.987 1.00 0.00 59 GLU A N 14
ATOM 20629 C CA . GLU A 1 59 ? 5.543 -5.618 3.594 1.00 0.00 59 GLU A CA 14
ATOM 20630 C C . GLU A 1 59 ? 4.791 -6.412 2.524 1.00 0.00 59 GLU A C 14
ATOM 20631 O O . GLU A 1 59 ? 4.587 -7.617 2.669 1.00 0.00 59 GLU A O 14
ATOM 20643 N N . ILE A 1 60 ? 4.398 -5.705 1.474 1.00 0.00 60 ILE A N 14
ATOM 20644 C CA . ILE A 1 60 ? 3.673 -6.329 0.381 1.00 0.00 60 ILE A CA 14
ATOM 20645 C C . ILE A 1 60 ? 4.591 -7.325 -0.332 1.00 0.00 60 ILE A C 14
ATOM 20646 O O . ILE A 1 60 ? 4.216 -8.476 -0.548 1.00 0.00 60 ILE A O 14
ATOM 20662 N N . ASP A 1 61 ? 5.777 -6.844 -0.678 1.00 0.00 61 ASP A N 14
ATOM 20663 C CA . ASP A 1 61 ? 6.751 -7.678 -1.361 1.00 0.00 61 ASP A CA 14
ATOM 20664 C C . ASP A 1 61 ? 7.191 -8.809 -0.430 1.00 0.00 61 ASP A C 14
ATOM 20665 O O . ASP A 1 61 ? 7.579 -9.882 -0.891 1.00 0.00 61 ASP A O 14
ATOM 20674 N N . SER A 1 62 ? 7.116 -8.531 0.863 1.00 0.00 62 SER A N 14
ATOM 20675 C CA . SER A 1 62 ? 7.502 -9.512 1.863 1.00 0.00 62 SER A CA 14
ATOM 20676 C C . SER A 1 62 ? 6.596 -10.741 1.767 1.00 0.00 62 SER A C 14
ATOM 20677 O O . SER A 1 62 ? 7.044 -11.866 1.985 1.00 0.00 62 SER A O 14
ATOM 20685 N N . VAL A 1 63 ? 5.338 -10.485 1.440 1.00 0.00 63 VAL A N 14
ATOM 20686 C CA . VAL A 1 63 ? 4.365 -11.557 1.313 1.00 0.00 63 VAL A CA 14
ATOM 20687 C C . VAL A 1 63 ? 4.702 -12.402 0.083 1.00 0.00 63 VAL A C 14
ATOM 20688 O O . VAL A 1 63 ? 4.521 -11.956 -1.049 1.00 0.00 63 VAL A O 14
ATOM 20701 N N . ASP A 1 64 ? 5.185 -13.607 0.346 1.00 0.00 64 ASP A N 14
ATOM 20702 C CA . ASP A 1 64 ? 5.548 -14.518 -0.725 1.00 0.00 64 ASP A CA 14
ATOM 20703 C C . ASP A 1 64 ? 4.304 -14.850 -1.552 1.00 0.00 64 ASP A C 14
ATOM 20704 O O . ASP A 1 64 ? 3.193 -14.470 -1.186 1.00 0.00 64 ASP A O 14
ATOM 20713 N N . THR A 1 65 ? 4.533 -15.553 -2.651 1.00 0.00 65 THR A N 14
ATOM 20714 C CA . THR A 1 65 ? 3.444 -15.940 -3.532 1.00 0.00 65 THR A CA 14
ATOM 20715 C C . THR A 1 65 ? 3.543 -17.426 -3.882 1.00 0.00 65 THR A C 14
ATOM 20716 O O . THR A 1 65 ? 2.570 -18.165 -3.746 1.00 0.00 65 THR A O 14
ATOM 20727 N N . GLU A 1 66 ? 4.728 -17.818 -4.326 1.00 0.00 66 GLU A N 14
ATOM 20728 C CA . GLU A 1 66 ? 4.967 -19.203 -4.697 1.00 0.00 66 GLU A CA 14
ATOM 20729 C C . GLU A 1 66 ? 4.119 -19.580 -5.914 1.00 0.00 66 GLU A C 14
ATOM 20730 O O . GLU A 1 66 ? 3.407 -20.583 -5.891 1.00 0.00 66 GLU A O 14
ATOM 20742 N N . GLY A 1 67 ? 4.225 -18.758 -6.947 1.00 0.00 67 GLY A N 14
ATOM 20743 C CA . GLY A 1 67 ? 3.476 -18.993 -8.170 1.00 0.00 67 GLY A CA 14
ATOM 20744 C C . GLY A 1 67 ? 1.980 -19.123 -7.881 1.00 0.00 67 GLY A C 14
ATOM 20745 O O . GLY A 1 67 ? 1.292 -19.933 -8.501 1.00 0.00 67 GLY A O 14
ATOM 20749 N N . LYS A 1 68 ? 1.519 -18.314 -6.939 1.00 0.00 68 LYS A N 14
ATOM 20750 C CA . LYS A 1 68 ? 0.116 -18.329 -6.560 1.00 0.00 68 LYS A CA 14
ATOM 20751 C C . LYS A 1 68 ? -0.544 -17.025 -7.013 1.00 0.00 68 LYS A C 14
ATOM 20752 O O . LYS A 1 68 ? -0.561 -16.043 -6.273 1.00 0.00 68 LYS A O 14
ATOM 20771 N N . GLY A 1 69 ? -1.072 -17.058 -8.228 1.00 0.00 69 GLY A N 14
ATOM 20772 C CA . GLY A 1 69 ? -1.732 -15.891 -8.789 1.00 0.00 69 GLY A CA 14
ATOM 20773 C C . GLY A 1 69 ? -2.698 -15.269 -7.779 1.00 0.00 69 GLY A C 14
ATOM 20774 O O . GLY A 1 69 ? -2.777 -14.047 -7.662 1.00 0.00 69 GLY A O 14
ATOM 20778 N N . ASP A 1 70 ? -3.408 -16.138 -7.074 1.00 0.00 70 ASP A N 14
ATOM 20779 C CA . ASP A 1 70 ? -4.365 -15.688 -6.078 1.00 0.00 70 ASP A CA 14
ATOM 20780 C C . ASP A 1 70 ? -3.687 -14.686 -5.141 1.00 0.00 70 ASP A C 14
ATOM 20781 O O . ASP A 1 70 ? -4.358 -13.879 -4.500 1.00 0.00 70 ASP A O 14
ATOM 20790 N N . ILE A 1 71 ? -2.366 -14.770 -5.093 1.00 0.00 71 ILE A N 14
ATOM 20791 C CA . ILE A 1 71 ? -1.590 -13.881 -4.245 1.00 0.00 71 ILE A CA 14
ATOM 20792 C C . ILE A 1 71 ? -0.941 -12.798 -5.110 1.00 0.00 71 ILE A C 14
ATOM 20793 O O . ILE A 1 71 ? -1.044 -11.611 -4.805 1.00 0.00 71 ILE A O 14
ATOM 20809 N N . GLN A 1 72 ? -0.286 -13.246 -6.171 1.00 0.00 72 GLN A N 14
ATOM 20810 C CA . GLN A 1 72 ? 0.380 -12.330 -7.081 1.00 0.00 72 GLN A CA 14
ATOM 20811 C C . GLN A 1 72 ? -0.574 -11.208 -7.497 1.00 0.00 72 GLN A C 14
ATOM 20812 O O . GLN A 1 72 ? -0.168 -10.052 -7.604 1.00 0.00 72 GLN A O 14
ATOM 20826 N N . GLN A 1 73 ? -1.823 -11.589 -7.720 1.00 0.00 73 GLN A N 14
ATOM 20827 C CA . GLN A 1 73 ? -2.838 -10.630 -8.121 1.00 0.00 73 GLN A CA 14
ATOM 20828 C C . GLN A 1 73 ? -3.092 -9.624 -6.997 1.00 0.00 73 GLN A C 14
ATOM 20829 O O . GLN A 1 73 ? -2.891 -8.423 -7.176 1.00 0.00 73 GLN A O 14
ATOM 20843 N N . ALA A 1 74 ? -3.529 -10.151 -5.863 1.00 0.00 74 ALA A N 14
ATOM 20844 C CA . ALA A 1 74 ? -3.813 -9.314 -4.709 1.00 0.00 74 ALA A CA 14
ATOM 20845 C C . ALA A 1 74 ? -2.616 -8.399 -4.442 1.00 0.00 74 ALA A C 14
ATOM 20846 O O . ALA A 1 74 ? -2.701 -7.187 -4.636 1.00 0.00 74 ALA A O 14
ATOM 20853 N N . ARG A 1 75 ? -1.529 -9.013 -4.000 1.00 0.00 75 ARG A N 14
ATOM 20854 C CA . ARG A 1 75 ? -0.317 -8.269 -3.704 1.00 0.00 75 ARG A CA 14
ATOM 20855 C C . ARG A 1 75 ? -0.105 -7.164 -4.741 1.00 0.00 75 ARG A C 14
ATOM 20856 O O . ARG A 1 75 ? -0.095 -5.983 -4.401 1.00 0.00 75 ARG A O 14
ATOM 20877 N N . LYS A 1 76 ? 0.057 -7.588 -5.986 1.00 0.00 76 LYS A N 14
ATOM 20878 C CA . LYS A 1 76 ? 0.268 -6.650 -7.075 1.00 0.00 76 LYS A CA 14
ATOM 20879 C C . LYS A 1 76 ? -0.670 -5.453 -6.899 1.00 0.00 76 LYS A C 14
ATOM 20880 O O . LYS A 1 76 ? -0.215 -4.327 -6.704 1.00 0.00 76 LYS A O 14
ATOM 20899 N N . ARG A 1 77 ? -1.962 -5.739 -6.975 1.00 0.00 77 ARG A N 14
ATOM 20900 C CA . ARG A 1 77 ? -2.967 -4.700 -6.827 1.00 0.00 77 ARG A CA 14
ATOM 20901 C C . ARG A 1 77 ? -2.681 -3.857 -5.582 1.00 0.00 77 ARG A C 14
ATOM 20902 O O . ARG A 1 77 ? -2.982 -2.665 -5.553 1.00 0.00 77 ARG A O 14
ATOM 20923 N N . ALA A 1 78 ? -2.102 -4.510 -4.585 1.00 0.00 78 ALA A N 14
ATOM 20924 C CA . ALA A 1 78 ? -1.772 -3.836 -3.341 1.00 0.00 78 ALA A CA 14
ATOM 20925 C C . ALA A 1 78 ? -0.509 -2.996 -3.541 1.00 0.00 78 ALA A C 14
ATOM 20926 O O . ALA A 1 78 ? -0.395 -1.900 -2.994 1.00 0.00 78 ALA A O 14
ATOM 20933 N N . ALA A 1 79 ? 0.408 -3.541 -4.327 1.00 0.00 79 ALA A N 14
ATOM 20934 C CA . ALA A 1 79 ? 1.658 -2.856 -4.606 1.00 0.00 79 ALA A CA 14
ATOM 20935 C C . ALA A 1 79 ? 1.361 -1.522 -5.294 1.00 0.00 79 ALA A C 14
ATOM 20936 O O . ALA A 1 79 ? 2.033 -0.524 -5.039 1.00 0.00 79 ALA A O 14
ATOM 20943 N N . GLN A 1 80 ? 0.352 -1.547 -6.153 1.00 0.00 80 GLN A N 14
ATOM 20944 C CA . GLN A 1 80 ? -0.042 -0.352 -6.880 1.00 0.00 80 GLN A CA 14
ATOM 20945 C C . GLN A 1 80 ? -0.813 0.597 -5.961 1.00 0.00 80 GLN A C 14
ATOM 20946 O O . GLN A 1 80 ? -0.595 1.808 -5.990 1.00 0.00 80 GLN A O 14
ATOM 20960 N N . GLU A 1 81 ? -1.698 0.013 -5.167 1.00 0.00 81 GLU A N 14
ATOM 20961 C CA . GLU A 1 81 ? -2.502 0.792 -4.240 1.00 0.00 81 GLU A CA 14
ATOM 20962 C C . GLU A 1 81 ? -1.606 1.696 -3.390 1.00 0.00 81 GLU A C 14
ATOM 20963 O O . GLU A 1 81 ? -1.866 2.891 -3.264 1.00 0.00 81 GLU A O 14
ATOM 20975 N N . THR A 1 82 ? -0.570 1.090 -2.830 1.00 0.00 82 THR A N 14
ATOM 20976 C CA . THR A 1 82 ? 0.366 1.824 -1.996 1.00 0.00 82 THR A CA 14
ATOM 20977 C C . THR A 1 82 ? 1.022 2.952 -2.795 1.00 0.00 82 THR A C 14
ATOM 20978 O O . THR A 1 82 ? 0.814 4.128 -2.502 1.00 0.00 82 THR A O 14
ATOM 20989 N N . GLU A 1 83 ? 1.800 2.553 -3.790 1.00 0.00 83 GLU A N 14
ATOM 20990 C CA . GLU A 1 83 ? 2.488 3.515 -4.635 1.00 0.00 83 GLU A CA 14
ATOM 20991 C C . GLU A 1 83 ? 1.537 4.644 -5.036 1.00 0.00 83 GLU A C 14
ATOM 20992 O O . GLU A 1 83 ? 1.863 5.820 -4.881 1.00 0.00 83 GLU A O 14
ATOM 21004 N N . ARG A 1 84 ? 0.380 4.247 -5.545 1.00 0.00 84 ARG A N 14
ATOM 21005 C CA . ARG A 1 84 ? -0.621 5.211 -5.970 1.00 0.00 84 ARG A CA 14
ATOM 21006 C C . ARG A 1 84 ? -0.775 6.314 -4.920 1.00 0.00 84 ARG A C 14
ATOM 21007 O O . ARG A 1 84 ? -0.737 7.498 -5.249 1.00 0.00 84 ARG A O 14
ATOM 21028 N N . LEU A 1 85 ? -0.946 5.885 -3.678 1.00 0.00 85 LEU A N 14
ATOM 21029 C CA . LEU A 1 85 ? -1.106 6.820 -2.578 1.00 0.00 85 LEU A CA 14
ATOM 21030 C C . LEU A 1 85 ? 0.178 7.636 -2.417 1.00 0.00 85 LEU A C 14
ATOM 21031 O O . LEU A 1 85 ? 0.128 8.855 -2.259 1.00 0.00 85 LEU A O 14
ATOM 21047 N N . LEU A 1 86 ? 1.299 6.931 -2.464 1.00 0.00 86 LEU A N 14
ATOM 21048 C CA . LEU A 1 86 ? 2.594 7.575 -2.325 1.00 0.00 86 LEU A CA 14
ATOM 21049 C C . LEU A 1 86 ? 2.610 8.863 -3.151 1.00 0.00 86 LEU A C 14
ATOM 21050 O O . LEU A 1 86 ? 2.840 9.946 -2.615 1.00 0.00 86 LEU A O 14
ATOM 21066 N N . LYS A 1 87 ? 2.363 8.703 -4.443 1.00 0.00 87 LYS A N 14
ATOM 21067 C CA . LYS A 1 87 ? 2.346 9.839 -5.348 1.00 0.00 87 LYS A CA 14
ATOM 21068 C C . LYS A 1 87 ? 1.401 10.909 -4.798 1.00 0.00 87 LYS A C 14
ATOM 21069 O O . LYS A 1 87 ? 1.803 12.054 -4.598 1.00 0.00 87 LYS A O 14
ATOM 21088 N N . GLU A 1 88 ? 0.162 10.499 -4.569 1.00 0.00 88 GLU A N 14
ATOM 21089 C CA . GLU A 1 88 ? -0.843 11.408 -4.046 1.00 0.00 88 GLU A CA 14
ATOM 21090 C C . GLU A 1 88 ? -0.222 12.349 -3.013 1.00 0.00 88 GLU A C 14
ATOM 21091 O O . GLU A 1 88 ? -0.430 13.560 -3.067 1.00 0.00 88 GLU A O 14
ATOM 21103 N N . LEU A 1 89 ? 0.529 11.757 -2.096 1.00 0.00 89 LEU A N 14
ATOM 21104 C CA . LEU A 1 89 ? 1.182 12.527 -1.051 1.00 0.00 89 LEU A CA 14
ATOM 21105 C C . LEU A 1 89 ? 1.805 13.783 -1.664 1.00 0.00 89 LEU A C 14
ATOM 21106 O O . LEU A 1 89 ? 1.459 14.901 -1.283 1.00 0.00 89 LEU A O 14
ATOM 21122 N N . GLU A 1 90 ? 2.711 13.558 -2.603 1.00 0.00 90 GLU A N 14
ATOM 21123 C CA . GLU A 1 90 ? 3.385 14.658 -3.272 1.00 0.00 90 GLU A CA 14
ATOM 21124 C C . GLU A 1 90 ? 2.374 15.733 -3.675 1.00 0.00 90 GLU A C 14
ATOM 21125 O O . GLU A 1 90 ? 2.621 16.924 -3.486 1.00 0.00 90 GLU A O 14
ATOM 21137 N N . GLN A 1 91 ? 1.258 15.276 -4.222 1.00 0.00 91 GLN A N 14
ATOM 21138 C CA . GLN A 1 91 ? 0.208 16.184 -4.653 1.00 0.00 91 GLN A CA 14
ATOM 21139 C C . GLN A 1 91 ? -0.418 16.883 -3.444 1.00 0.00 91 GLN A C 14
ATOM 21140 O O . GLN A 1 91 ? -0.292 18.097 -3.290 1.00 0.00 91 GLN A O 14
ATOM 21154 N N . ASN A 1 92 ? -1.080 16.086 -2.618 1.00 0.00 92 ASN A N 14
ATOM 21155 C CA . ASN A 1 92 ? -1.726 16.612 -1.428 1.00 0.00 92 ASN A CA 14
ATOM 21156 C C . ASN A 1 92 ? -0.745 17.515 -0.677 1.00 0.00 92 ASN A C 14
ATOM 21157 O O . ASN A 1 92 ? -1.155 18.460 -0.004 1.00 0.00 92 ASN A O 14
ATOM 21168 N N . ALA A 1 93 ? 0.532 17.192 -0.816 1.00 0.00 93 ALA A N 14
ATOM 21169 C CA . ALA A 1 93 ? 1.575 17.962 -0.160 1.00 0.00 93 ALA A CA 14
ATOM 21170 C C . ALA A 1 93 ? 1.310 19.454 -0.369 1.00 0.00 93 ALA A C 14
ATOM 21171 O O . ALA A 1 93 ? 0.825 20.135 0.533 1.00 0.00 93 ALA A O 14
ATOM 21178 N N . SER A 1 94 ? 1.640 19.919 -1.565 1.00 0.00 94 SER A N 14
ATOM 21179 C CA . SER A 1 94 ? 1.443 21.318 -1.905 1.00 0.00 94 SER A CA 14
ATOM 21180 C C . SER A 1 94 ? 2.174 21.647 -3.208 1.00 0.00 94 SER A C 14
ATOM 21181 O O . SER A 1 94 ? 1.578 22.186 -4.139 1.00 0.00 94 SER A O 14
ATOM 21189 N N . GLY A 1 95 ? 3.455 21.310 -3.233 1.00 0.00 95 GLY A N 14
ATOM 21190 C CA . GLY A 1 95 ? 4.274 21.564 -4.406 1.00 0.00 95 GLY A CA 14
ATOM 21191 C C . GLY A 1 95 ? 3.814 20.710 -5.590 1.00 0.00 95 GLY A C 14
ATOM 21192 O O . GLY A 1 95 ? 3.112 19.716 -5.408 1.00 0.00 95 GLY A O 14
ATOM 21196 N N . PRO A 1 96 ? 4.241 21.139 -6.808 1.00 0.00 96 PRO A N 14
ATOM 21197 C CA . PRO A 1 96 ? 3.881 20.424 -8.021 1.00 0.00 96 PRO A CA 14
ATOM 21198 C C . PRO A 1 96 ? 4.687 19.131 -8.155 1.00 0.00 96 PRO A C 14
ATOM 21199 O O . PRO A 1 96 ? 5.836 19.063 -7.720 1.00 0.00 96 PRO A O 14
ATOM 21210 N N . SER A 1 97 ? 4.055 18.137 -8.761 1.00 0.00 97 SER A N 14
ATOM 21211 C CA . SER A 1 97 ? 4.699 16.850 -8.958 1.00 0.00 97 SER A CA 14
ATOM 21212 C C . SER A 1 97 ? 5.684 16.931 -10.126 1.00 0.00 97 SER A C 14
ATOM 21213 O O . SER A 1 97 ? 5.299 17.268 -11.245 1.00 0.00 97 SER A O 14
ATOM 21221 N N . SER A 1 98 ? 6.936 16.618 -9.826 1.00 0.00 98 SER A N 14
ATOM 21222 C CA . SER A 1 98 ? 7.979 16.651 -10.837 1.00 0.00 98 SER A CA 14
ATOM 21223 C C . SER A 1 98 ? 8.844 15.393 -10.738 1.00 0.00 98 SER A C 14
ATOM 21224 O O . SER A 1 98 ? 9.090 14.889 -9.643 1.00 0.00 98 SER A O 14
ATOM 21232 N N . GLY A 1 99 ? 9.281 14.922 -11.897 1.00 0.00 99 GLY A N 14
ATOM 21233 C CA . GLY A 1 99 ? 10.113 13.732 -11.955 1.00 0.00 99 GLY A CA 14
ATOM 21234 C C . GLY A 1 99 ? 11.277 13.924 -12.929 1.00 0.00 99 GLY A C 14
ATOM 21235 O O . GLY A 1 99 ? 11.790 15.032 -13.078 1.00 0.00 99 GLY A O 14
ATOM 21239 N N . GLY A 1 1 ? -14.625 5.302 -7.447 1.00 0.00 1 GLY A N 15
ATOM 21240 C CA . GLY A 1 1 ? -14.625 4.277 -8.477 1.00 0.00 1 GLY A CA 15
ATOM 21241 C C . GLY A 1 1 ? -13.227 3.685 -8.662 1.00 0.00 1 GLY A C 15
ATOM 21242 O O . GLY A 1 1 ? -12.284 4.087 -7.983 1.00 0.00 1 GLY A O 15
ATOM 21246 N N . SER A 1 2 ? -13.138 2.738 -9.584 1.00 0.00 2 SER A N 15
ATOM 21247 C CA . SER A 1 2 ? -11.871 2.085 -9.867 1.00 0.00 2 SER A CA 15
ATOM 21248 C C . SER A 1 2 ? -11.424 1.262 -8.657 1.00 0.00 2 SER A C 15
ATOM 21249 O O . SER A 1 2 ? -11.430 1.755 -7.530 1.00 0.00 2 SER A O 15
ATOM 21257 N N . SER A 1 3 ? -11.048 0.022 -8.932 1.00 0.00 3 SER A N 15
ATOM 21258 C CA . SER A 1 3 ? -10.600 -0.875 -7.880 1.00 0.00 3 SER A CA 15
ATOM 21259 C C . SER A 1 3 ? -11.729 -1.106 -6.873 1.00 0.00 3 SER A C 15
ATOM 21260 O O . SER A 1 3 ? -12.657 -0.304 -6.780 1.00 0.00 3 SER A O 15
ATOM 21268 N N . GLY A 1 4 ? -11.612 -2.207 -6.145 1.00 0.00 4 GLY A N 15
ATOM 21269 C CA . GLY A 1 4 ? -12.611 -2.554 -5.149 1.00 0.00 4 GLY A CA 15
ATOM 21270 C C . GLY A 1 4 ? -13.654 -3.512 -5.729 1.00 0.00 4 GLY A C 15
ATOM 21271 O O . GLY A 1 4 ? -14.827 -3.160 -5.846 1.00 0.00 4 GLY A O 15
ATOM 21275 N N . SER A 1 5 ? -13.189 -4.702 -6.077 1.00 0.00 5 SER A N 15
ATOM 21276 C CA . SER A 1 5 ? -14.067 -5.713 -6.643 1.00 0.00 5 SER A CA 15
ATOM 21277 C C . SER A 1 5 ? -13.479 -7.106 -6.412 1.00 0.00 5 SER A C 15
ATOM 21278 O O . SER A 1 5 ? -12.844 -7.671 -7.301 1.00 0.00 5 SER A O 15
ATOM 21286 N N . SER A 1 6 ? -13.711 -7.620 -5.213 1.00 0.00 6 SER A N 15
ATOM 21287 C CA . SER A 1 6 ? -13.211 -8.936 -4.853 1.00 0.00 6 SER A CA 15
ATOM 21288 C C . SER A 1 6 ? -14.183 -9.619 -3.888 1.00 0.00 6 SER A C 15
ATOM 21289 O O . SER A 1 6 ? -14.682 -8.990 -2.956 1.00 0.00 6 SER A O 15
ATOM 21297 N N . GLY A 1 7 ? -14.422 -10.896 -4.145 1.00 0.00 7 GLY A N 15
ATOM 21298 C CA . GLY A 1 7 ? -15.325 -11.671 -3.311 1.00 0.00 7 GLY A CA 15
ATOM 21299 C C . GLY A 1 7 ? -14.812 -13.101 -3.130 1.00 0.00 7 GLY A C 15
ATOM 21300 O O . GLY A 1 7 ? -15.020 -13.953 -3.993 1.00 0.00 7 GLY A O 15
ATOM 21304 N N . MET A 1 8 ? -14.153 -13.321 -2.002 1.00 0.00 8 MET A N 15
ATOM 21305 C CA . MET A 1 8 ? -13.609 -14.634 -1.697 1.00 0.00 8 MET A CA 15
ATOM 21306 C C . MET A 1 8 ? -13.394 -14.802 -0.192 1.00 0.00 8 MET A C 15
ATOM 21307 O O . MET A 1 8 ? -12.677 -14.017 0.428 1.00 0.00 8 MET A O 15
ATOM 21321 N N . ASP A 1 9 ? -14.028 -15.830 0.354 1.00 0.00 9 ASP A N 15
ATOM 21322 C CA . ASP A 1 9 ? -13.915 -16.110 1.775 1.00 0.00 9 ASP A CA 15
ATOM 21323 C C . ASP A 1 9 ? -12.884 -17.220 1.990 1.00 0.00 9 ASP A C 15
ATOM 21324 O O . ASP A 1 9 ? -11.917 -17.039 2.729 1.00 0.00 9 ASP A O 15
ATOM 21333 N N . MET A 1 10 ? -13.126 -18.345 1.333 1.00 0.00 10 MET A N 15
ATOM 21334 C CA . MET A 1 10 ? -12.231 -19.484 1.443 1.00 0.00 10 MET A CA 15
ATOM 21335 C C . MET A 1 10 ? -12.156 -19.984 2.887 1.00 0.00 10 MET A C 15
ATOM 21336 O O . MET A 1 10 ? -12.608 -19.304 3.808 1.00 0.00 10 MET A O 15
ATOM 21350 N N . GLY A 1 11 ? -11.581 -21.168 3.041 1.00 0.00 11 GLY A N 15
ATOM 21351 C CA . GLY A 1 11 ? -11.441 -21.767 4.357 1.00 0.00 11 GLY A CA 15
ATOM 21352 C C . GLY A 1 11 ? -10.212 -21.215 5.082 1.00 0.00 11 GLY A C 15
ATOM 21353 O O . GLY A 1 11 ? -10.218 -20.074 5.542 1.00 0.00 11 GLY A O 15
ATOM 21357 N N . ASN A 1 12 ? -9.187 -22.051 5.163 1.00 0.00 12 ASN A N 15
ATOM 21358 C CA . ASN A 1 12 ? -7.954 -21.661 5.824 1.00 0.00 12 ASN A CA 15
ATOM 21359 C C . ASN A 1 12 ? -7.473 -20.327 5.252 1.00 0.00 12 ASN A C 15
ATOM 21360 O O . ASN A 1 12 ? -7.208 -20.220 4.055 1.00 0.00 12 ASN A O 15
ATOM 21371 N N . GLN A 1 13 ? -7.373 -19.343 6.133 1.00 0.00 13 GLN A N 15
ATOM 21372 C CA . GLN A 1 13 ? -6.928 -18.019 5.730 1.00 0.00 13 GLN A CA 15
ATOM 21373 C C . GLN A 1 13 ? -5.436 -18.040 5.395 1.00 0.00 13 GLN A C 15
ATOM 21374 O O . GLN A 1 13 ? -4.594 -17.999 6.291 1.00 0.00 13 GLN A O 15
ATOM 21388 N N . HIS A 1 14 ? -5.153 -18.105 4.102 1.00 0.00 14 HIS A N 15
ATOM 21389 C CA . HIS A 1 14 ? -3.777 -18.132 3.637 1.00 0.00 14 HIS A CA 15
ATOM 21390 C C . HIS A 1 14 ? -2.958 -17.086 4.396 1.00 0.00 14 HIS A C 15
ATOM 21391 O O . HIS A 1 14 ? -3.454 -16.000 4.693 1.00 0.00 14 HIS A O 15
ATOM 21405 N N . PRO A 1 15 ? -1.685 -17.459 4.696 1.00 0.00 15 PRO A N 15
ATOM 21406 C CA . PRO A 1 15 ? -0.793 -16.566 5.415 1.00 0.00 15 PRO A CA 15
ATOM 21407 C C . PRO A 1 15 ? -0.286 -15.446 4.503 1.00 0.00 15 PRO A C 15
ATOM 21408 O O . PRO A 1 15 ? 0.114 -14.386 4.980 1.00 0.00 15 PRO A O 15
ATOM 21419 N N . SER A 1 16 ? -0.321 -15.721 3.207 1.00 0.00 16 SER A N 15
ATOM 21420 C CA . SER A 1 16 ? 0.130 -14.750 2.225 1.00 0.00 16 SER A CA 15
ATOM 21421 C C . SER A 1 16 ? -1.013 -13.797 1.868 1.00 0.00 16 SER A C 15
ATOM 21422 O O . SER A 1 16 ? -0.781 -12.727 1.307 1.00 0.00 16 SER A O 15
ATOM 21430 N N . ILE A 1 17 ? -2.221 -14.220 2.209 1.00 0.00 17 ILE A N 15
ATOM 21431 C CA . ILE A 1 17 ? -3.400 -13.417 1.932 1.00 0.00 17 ILE A CA 15
ATOM 21432 C C . ILE A 1 17 ? -3.671 -12.490 3.119 1.00 0.00 17 ILE A C 15
ATOM 21433 O O . ILE A 1 17 ? -3.759 -11.275 2.954 1.00 0.00 17 ILE A O 15
ATOM 21449 N N . SER A 1 18 ? -3.796 -13.100 4.289 1.00 0.00 18 SER A N 15
ATOM 21450 C CA . SER A 1 18 ? -4.055 -12.345 5.503 1.00 0.00 18 SER A CA 15
ATOM 21451 C C . SER A 1 18 ? -3.149 -11.113 5.556 1.00 0.00 18 SER A C 15
ATOM 21452 O O . SER A 1 18 ? -3.551 -10.064 6.057 1.00 0.00 18 SER A O 15
ATOM 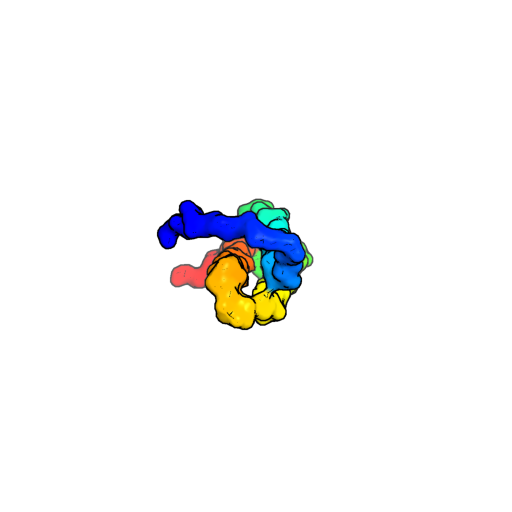21460 N N . ARG A 1 19 ? -1.944 -11.281 5.031 1.00 0.00 19 ARG A N 15
ATOM 21461 C CA . ARG A 1 19 ? -0.978 -10.195 5.012 1.00 0.00 19 ARG A CA 15
ATOM 21462 C C . ARG A 1 19 ? -1.514 -9.022 4.190 1.00 0.00 19 ARG A C 15
ATOM 21463 O O . ARG A 1 19 ? -1.631 -7.907 4.696 1.00 0.00 19 ARG A O 15
ATOM 21484 N N . LEU A 1 20 ? -1.825 -9.313 2.935 1.00 0.00 20 LEU A N 15
ATOM 21485 C CA . LEU A 1 20 ? -2.346 -8.296 2.038 1.00 0.00 20 LEU A CA 15
ATOM 21486 C C . LEU A 1 20 ? -3.604 -7.678 2.650 1.00 0.00 20 LEU A C 15
ATOM 21487 O O . LEU A 1 20 ? -3.996 -6.570 2.286 1.00 0.00 20 LEU A O 15
ATOM 21503 N N . GLN A 1 21 ? -4.203 -8.420 3.570 1.00 0.00 21 GLN A N 15
ATOM 21504 C CA . GLN A 1 21 ? -5.409 -7.959 4.237 1.00 0.00 21 GLN A CA 15
ATOM 21505 C C . GLN A 1 21 ? -5.049 -7.095 5.447 1.00 0.00 21 GLN A C 15
ATOM 21506 O O . GLN A 1 21 ? -5.894 -6.373 5.972 1.00 0.00 21 GLN A O 15
ATOM 21520 N N . GLU A 1 22 ? -3.792 -7.199 5.855 1.00 0.00 22 GLU A N 15
ATOM 21521 C CA . GLU A 1 22 ? -3.310 -6.436 6.994 1.00 0.00 22 GLU A CA 15
ATOM 21522 C C . GLU A 1 22 ? -2.557 -5.192 6.519 1.00 0.00 22 GLU A C 15
ATOM 21523 O O . GLU A 1 22 ? -2.326 -4.267 7.297 1.00 0.00 22 GLU A O 15
ATOM 21535 N N . ILE A 1 23 ? -2.196 -5.208 5.244 1.00 0.00 23 ILE A N 15
ATOM 21536 C CA . ILE A 1 23 ? -1.474 -4.092 4.657 1.00 0.00 23 ILE A CA 15
ATOM 21537 C C . ILE A 1 23 ? -2.461 -3.179 3.928 1.00 0.00 23 ILE A C 15
ATOM 21538 O O . ILE A 1 23 ? -2.381 -1.957 4.040 1.00 0.00 23 ILE A O 15
ATOM 21554 N N . GLN A 1 24 ? -3.370 -3.807 3.196 1.00 0.00 24 GLN A N 15
ATOM 21555 C CA . GLN A 1 24 ? -4.372 -3.066 2.449 1.00 0.00 24 GLN A CA 15
ATOM 21556 C C . GLN A 1 24 ? -5.197 -2.189 3.393 1.00 0.00 24 GLN A C 15
ATOM 21557 O O . GLN A 1 24 ? -5.488 -1.036 3.078 1.00 0.00 24 GLN A O 15
ATOM 21571 N N . ARG A 1 25 ? -5.551 -2.768 4.530 1.00 0.00 25 ARG A N 15
ATOM 21572 C CA . ARG A 1 25 ? -6.336 -2.054 5.522 1.00 0.00 25 ARG A CA 15
ATOM 21573 C C . ARG A 1 25 ? -5.549 -0.858 6.062 1.00 0.00 25 ARG A C 15
ATOM 21574 O O . ARG A 1 25 ? -6.136 0.136 6.486 1.00 0.00 25 ARG A O 15
ATOM 21595 N N . GLU A 1 26 ? -4.231 -0.995 6.030 1.00 0.00 26 GLU A N 15
ATOM 21596 C CA . GLU A 1 26 ? -3.357 0.061 6.512 1.00 0.00 26 GLU A CA 15
ATOM 21597 C C . GLU A 1 26 ? -3.359 1.238 5.534 1.00 0.00 26 GLU A C 15
ATOM 21598 O O . GLU A 1 26 ? -3.742 2.349 5.896 1.00 0.00 26 GLU A O 15
ATOM 21610 N N . VAL A 1 27 ? -2.926 0.953 4.315 1.00 0.00 27 VAL A N 15
ATOM 21611 C CA . VAL A 1 27 ? -2.873 1.975 3.282 1.00 0.00 27 VAL A CA 15
ATOM 21612 C C . VAL A 1 27 ? -4.247 2.635 3.152 1.00 0.00 27 VAL A C 15
ATOM 21613 O O . VAL A 1 27 ? -4.345 3.805 2.788 1.00 0.00 27 VAL A O 15
ATOM 21626 N N . LYS A 1 28 ? -5.274 1.855 3.458 1.00 0.00 28 LYS A N 15
ATOM 21627 C CA . LYS A 1 28 ? -6.638 2.349 3.380 1.00 0.00 28 LYS A CA 15
ATOM 21628 C C . LYS A 1 28 ? -6.917 3.256 4.580 1.00 0.00 28 LYS A C 15
ATOM 21629 O O . LYS A 1 28 ? -7.488 4.334 4.429 1.00 0.00 28 LYS A O 15
ATOM 21648 N N . ALA A 1 29 ? -6.500 2.785 5.747 1.00 0.00 29 ALA A N 15
ATOM 21649 C CA . ALA A 1 29 ? -6.698 3.539 6.972 1.00 0.00 29 ALA A CA 15
ATOM 21650 C C . ALA A 1 29 ? -5.836 4.803 6.933 1.00 0.00 29 ALA A C 15
ATOM 21651 O O . ALA A 1 29 ? -5.984 5.686 7.776 1.00 0.00 29 ALA A O 15
ATOM 21658 N N . ILE A 1 30 ? -4.955 4.849 5.945 1.00 0.00 30 ILE A N 15
ATOM 21659 C CA . ILE A 1 30 ? -4.069 5.990 5.784 1.00 0.00 30 ILE A CA 15
ATOM 21660 C C . ILE A 1 30 ? -4.299 6.619 4.409 1.00 0.00 30 ILE A C 15
ATOM 21661 O O . ILE A 1 30 ? -3.680 7.627 4.072 1.00 0.00 30 ILE A O 15
ATOM 21677 N N . GLU A 1 31 ? -5.192 5.998 3.651 1.00 0.00 31 GLU A N 15
ATOM 21678 C CA . GLU A 1 31 ? -5.511 6.485 2.320 1.00 0.00 31 GLU A CA 15
ATOM 21679 C C . GLU A 1 31 ? -5.947 7.950 2.381 1.00 0.00 31 GLU A C 15
ATOM 21680 O O . GLU A 1 31 ? -5.515 8.764 1.566 1.00 0.00 31 GLU A O 15
ATOM 21692 N N . PRO A 1 32 ? -6.819 8.250 3.381 1.00 0.00 32 PRO A N 15
ATOM 21693 C CA . PRO A 1 32 ? -7.317 9.603 3.559 1.00 0.00 32 PRO A CA 15
ATOM 21694 C C . PRO A 1 32 ? -6.247 10.505 4.176 1.00 0.00 32 PRO A C 15
ATOM 21695 O O . PRO A 1 32 ? -6.325 11.728 4.072 1.00 0.00 32 PRO A O 15
ATOM 21706 N N . GLN A 1 33 ? -5.271 9.866 4.805 1.00 0.00 33 GLN A N 15
ATOM 21707 C CA . GLN A 1 33 ? -4.186 10.596 5.438 1.00 0.00 33 GLN A CA 15
ATOM 21708 C C . GLN A 1 33 ? -3.281 11.228 4.379 1.00 0.00 33 GLN A C 15
ATOM 21709 O O . GLN A 1 33 ? -2.531 12.157 4.672 1.00 0.00 33 GLN A O 15
ATOM 21723 N N . VAL A 1 34 ? -3.381 10.698 3.169 1.00 0.00 34 VAL A N 15
ATOM 21724 C CA . VAL A 1 34 ? -2.581 11.198 2.064 1.00 0.00 34 VAL A CA 15
ATOM 21725 C C . VAL A 1 34 ? -3.441 12.114 1.190 1.00 0.00 34 VAL A C 15
ATOM 21726 O O . VAL A 1 34 ? -3.002 13.192 0.794 1.00 0.00 34 VAL A O 15
ATOM 21739 N N . VAL A 1 35 ? -4.652 11.650 0.916 1.00 0.00 35 VAL A N 15
ATOM 21740 C CA . VAL A 1 35 ? -5.578 12.414 0.096 1.00 0.00 35 VAL A CA 15
ATOM 21741 C C . VAL A 1 35 ? -5.903 13.734 0.798 1.00 0.00 35 VAL A C 15
ATOM 21742 O O . VAL A 1 35 ? -6.029 14.771 0.149 1.00 0.00 35 VAL A O 15
ATOM 21755 N N . GLY A 1 36 ? -6.030 13.652 2.114 1.00 0.00 36 GLY A N 15
ATOM 21756 C CA . GLY A 1 36 ? -6.338 14.828 2.911 1.00 0.00 36 GLY A CA 15
ATOM 21757 C C . GLY A 1 36 ? -5.086 15.361 3.609 1.00 0.00 36 GLY A C 15
ATOM 21758 O O . GLY A 1 36 ? -5.179 15.997 4.658 1.00 0.00 36 GLY A O 15
ATOM 21762 N N . PHE A 1 37 ? -3.943 15.082 2.999 1.00 0.00 37 PHE A N 15
ATOM 21763 C CA . PHE A 1 37 ? -2.673 15.526 3.549 1.00 0.00 37 PHE A CA 15
ATOM 21764 C C . PHE A 1 37 ? -2.423 17.001 3.230 1.00 0.00 37 PHE A C 15
ATOM 21765 O O . PHE A 1 37 ? -2.963 17.530 2.260 1.00 0.00 37 PHE A O 15
ATOM 21782 N N . SER A 1 38 ? -1.605 17.623 4.066 1.00 0.00 38 SER A N 15
ATOM 21783 C CA . SER A 1 38 ? -1.277 19.027 3.885 1.00 0.00 38 SER A CA 15
ATOM 21784 C C . SER A 1 38 ? 0.101 19.323 4.481 1.00 0.00 38 SER A C 15
ATOM 21785 O O . SER A 1 38 ? 0.235 19.483 5.693 1.00 0.00 38 SER A O 15
ATOM 21793 N N . GLY A 1 39 ? 1.090 19.388 3.602 1.00 0.00 39 GLY A N 15
ATOM 21794 C CA . GLY A 1 39 ? 2.452 19.662 4.026 1.00 0.00 39 GLY A CA 15
ATOM 21795 C C . GLY A 1 39 ? 3.450 19.332 2.914 1.00 0.00 39 GLY A C 15
ATOM 21796 O O . GLY A 1 39 ? 3.251 18.380 2.160 1.00 0.00 39 GLY A O 15
ATOM 21800 N N . LEU A 1 40 ? 4.501 20.136 2.847 1.00 0.00 40 LEU A N 15
ATOM 21801 C CA . LEU A 1 40 ? 5.529 19.941 1.840 1.00 0.00 40 LEU A CA 15
ATOM 21802 C C . LEU A 1 40 ? 5.941 18.467 1.816 1.00 0.00 40 LEU A C 15
ATOM 21803 O O . LEU A 1 40 ? 5.527 17.690 2.674 1.00 0.00 40 LEU A O 15
ATOM 21819 N N . SER A 1 41 ? 6.750 18.128 0.824 1.00 0.00 41 SER A N 15
ATOM 21820 C CA . SER A 1 41 ? 7.222 16.762 0.676 1.00 0.00 41 SER A CA 15
ATOM 21821 C C . SER A 1 41 ? 8.526 16.572 1.454 1.00 0.00 41 SER A C 15
ATOM 21822 O O . SER A 1 41 ? 9.473 15.972 0.947 1.00 0.00 41 SER A O 15
ATOM 21830 N N . ASP A 1 42 ? 8.533 17.094 2.671 1.00 0.00 42 ASP A N 15
ATOM 21831 C CA . ASP A 1 42 ? 9.705 16.989 3.524 1.00 0.00 42 ASP A CA 15
ATOM 21832 C C . ASP A 1 42 ? 9.459 17.764 4.820 1.00 0.00 42 ASP A C 15
ATOM 21833 O O . ASP A 1 42 ? 10.238 18.646 5.178 1.00 0.00 42 ASP A O 15
ATOM 21842 N N . ASP A 1 43 ? 8.372 17.405 5.488 1.00 0.00 43 ASP A N 15
ATOM 21843 C CA . ASP A 1 43 ? 8.013 18.055 6.737 1.00 0.00 43 ASP A CA 15
ATOM 21844 C C . ASP A 1 43 ? 7.787 16.992 7.814 1.00 0.00 43 ASP A C 15
ATOM 21845 O O . ASP A 1 43 ? 7.793 15.797 7.522 1.00 0.00 43 ASP A O 15
ATOM 21854 N N . LYS A 1 44 ? 7.594 17.466 9.036 1.00 0.00 44 LYS A N 15
ATOM 21855 C CA . LYS A 1 44 ? 7.367 16.571 10.158 1.00 0.00 44 LYS A CA 15
ATOM 21856 C C . LYS A 1 44 ? 5.956 15.987 10.062 1.00 0.00 44 LYS A C 15
ATOM 21857 O O . LYS A 1 44 ? 5.129 16.204 10.946 1.00 0.00 44 LYS A O 15
ATOM 21876 N N . ASN A 1 45 ? 5.724 15.258 8.980 1.00 0.00 45 ASN A N 15
ATOM 21877 C CA . ASN A 1 45 ? 4.427 14.641 8.757 1.00 0.00 45 ASN A CA 15
ATOM 21878 C C . ASN A 1 45 ? 4.475 13.814 7.471 1.00 0.00 45 ASN A C 15
ATOM 21879 O O . ASN A 1 45 ? 4.038 12.664 7.451 1.00 0.00 45 ASN A O 15
ATOM 21890 N N . TYR A 1 46 ? 5.010 14.431 6.427 1.00 0.00 46 TYR A N 15
ATOM 21891 C CA . TYR A 1 46 ? 5.121 13.766 5.141 1.00 0.00 46 TYR A CA 15
ATOM 21892 C C . TYR A 1 46 ? 5.932 12.474 5.259 1.00 0.00 46 TYR A C 15
ATOM 21893 O O . TYR A 1 46 ? 5.502 11.422 4.789 1.00 0.00 46 TYR A O 15
ATOM 21911 N N . LYS A 1 47 ? 7.091 12.596 5.889 1.00 0.00 47 LYS A N 15
ATOM 21912 C CA . LYS A 1 47 ? 7.966 11.451 6.076 1.00 0.00 47 LYS A CA 15
ATOM 21913 C C . LYS A 1 47 ? 7.151 10.274 6.615 1.00 0.00 47 LYS A C 15
ATOM 21914 O O . LYS A 1 47 ? 7.177 9.184 6.047 1.00 0.00 47 LYS A O 15
ATOM 21933 N N . ARG A 1 48 ? 6.446 10.535 7.706 1.00 0.00 48 ARG A N 15
ATOM 21934 C CA . ARG A 1 48 ? 5.625 9.510 8.329 1.00 0.00 48 ARG A CA 15
ATOM 21935 C C . ARG A 1 48 ? 4.699 8.870 7.293 1.00 0.00 48 ARG A C 15
ATOM 21936 O O . ARG A 1 48 ? 4.779 7.668 7.044 1.00 0.00 48 ARG A O 15
ATOM 21957 N N . LEU A 1 49 ? 3.843 9.701 6.716 1.00 0.00 49 LEU A N 15
ATOM 21958 C CA . LEU A 1 49 ? 2.904 9.230 5.713 1.00 0.00 49 LEU A CA 15
ATOM 21959 C C . LEU A 1 49 ? 3.632 8.309 4.731 1.00 0.00 49 LEU A C 15
ATOM 21960 O O . LEU A 1 49 ? 3.329 7.120 4.650 1.00 0.00 49 LEU A O 15
ATOM 21976 N N . GLU A 1 50 ? 4.577 8.894 4.010 1.00 0.00 50 GLU A N 15
ATOM 21977 C CA . GLU A 1 50 ? 5.350 8.141 3.038 1.00 0.00 50 GLU A CA 15
ATOM 21978 C C . GLU A 1 50 ? 5.927 6.878 3.681 1.00 0.00 50 GLU A C 15
ATOM 21979 O O . GLU A 1 50 ? 5.871 5.798 3.095 1.00 0.00 50 GLU A O 15
ATOM 21991 N N . ARG A 1 51 ? 6.468 7.057 4.877 1.00 0.00 51 ARG A N 15
ATOM 21992 C CA . ARG A 1 51 ? 7.055 5.945 5.606 1.00 0.00 51 ARG A CA 15
ATOM 21993 C C . ARG A 1 51 ? 6.059 4.787 5.699 1.00 0.00 51 ARG A C 15
ATOM 21994 O O . ARG A 1 51 ? 6.435 3.626 5.543 1.00 0.00 51 ARG A O 15
ATOM 22015 N N . ILE A 1 52 ? 4.809 5.143 5.954 1.00 0.00 52 ILE A N 15
ATOM 22016 C CA . ILE A 1 52 ? 3.756 4.148 6.070 1.00 0.00 52 ILE A CA 15
ATOM 22017 C C . ILE A 1 52 ? 3.633 3.386 4.749 1.00 0.00 52 ILE A C 15
ATOM 22018 O O . ILE A 1 52 ? 3.798 2.167 4.714 1.00 0.00 52 ILE A O 15
ATOM 22034 N N . LEU A 1 53 ? 3.344 4.135 3.695 1.00 0.00 53 LEU A N 15
ATOM 22035 C CA . LEU A 1 53 ? 3.196 3.545 2.376 1.00 0.00 53 LEU A CA 15
ATOM 22036 C C . LEU A 1 53 ? 4.470 2.775 2.021 1.00 0.00 53 LEU A C 15
ATOM 22037 O O . LEU A 1 53 ? 4.416 1.583 1.721 1.00 0.00 53 LEU A O 15
ATOM 22053 N N . THR A 1 54 ? 5.586 3.487 2.068 1.00 0.00 54 THR A N 15
ATOM 22054 C CA . THR A 1 54 ? 6.871 2.886 1.755 1.00 0.00 54 THR A CA 15
ATOM 22055 C C . THR A 1 54 ? 7.098 1.637 2.610 1.00 0.00 54 THR A C 15
ATOM 22056 O O . THR A 1 54 ? 7.540 0.606 2.105 1.00 0.00 54 THR A O 15
ATOM 22067 N N . LYS A 1 55 ? 6.786 1.771 3.891 1.00 0.00 55 LYS A N 15
ATOM 22068 C CA . LYS A 1 55 ? 6.950 0.667 4.821 1.00 0.00 55 LYS A CA 15
ATOM 22069 C C . LYS A 1 55 ? 5.999 -0.467 4.432 1.00 0.00 55 LYS A C 15
ATOM 22070 O O . LYS A 1 55 ? 6.425 -1.608 4.262 1.00 0.00 55 LYS A O 15
ATOM 22089 N N . GLN A 1 56 ? 4.729 -0.113 4.303 1.00 0.00 56 GLN A N 15
ATOM 22090 C CA . GLN A 1 56 ? 3.714 -1.087 3.937 1.00 0.00 56 GLN A CA 15
ATOM 22091 C C . GLN A 1 56 ? 4.093 -1.782 2.628 1.00 0.00 56 GLN A C 15
ATOM 22092 O O . GLN A 1 56 ? 4.060 -3.008 2.540 1.00 0.00 56 GLN A O 15
ATOM 22106 N N . LEU A 1 57 ? 4.444 -0.968 1.643 1.00 0.00 57 LEU A N 15
ATOM 22107 C CA . LEU A 1 57 ? 4.828 -1.489 0.342 1.00 0.00 57 LEU A CA 15
ATOM 22108 C C . LEU A 1 57 ? 5.930 -2.535 0.522 1.00 0.00 57 LEU A C 15
ATOM 22109 O O . LEU A 1 57 ? 5.802 -3.664 0.051 1.00 0.00 57 LEU A O 15
ATOM 22125 N N . PHE A 1 58 ? 6.988 -2.122 1.205 1.00 0.00 58 PHE A N 15
ATOM 22126 C CA . PHE A 1 58 ? 8.111 -3.009 1.452 1.00 0.00 58 PHE A CA 15
ATOM 22127 C C . PHE A 1 58 ? 7.638 -4.347 2.024 1.00 0.00 58 PHE A C 15
ATOM 22128 O O . PHE A 1 58 ? 8.301 -5.369 1.853 1.00 0.00 58 PHE A O 15
ATOM 22145 N N . GLU A 1 59 ? 6.495 -4.297 2.693 1.00 0.00 59 GLU A N 15
ATOM 22146 C CA . GLU A 1 59 ? 5.925 -5.493 3.291 1.00 0.00 59 GLU A CA 15
ATOM 22147 C C . GLU A 1 59 ? 5.202 -6.325 2.230 1.00 0.00 59 GLU A C 15
ATOM 22148 O O . GLU A 1 59 ? 5.139 -7.549 2.332 1.00 0.00 59 GLU A O 15
ATOM 22160 N N . ILE A 1 60 ? 4.676 -5.627 1.234 1.00 0.00 60 ILE A N 15
ATOM 22161 C CA . ILE A 1 60 ? 3.960 -6.286 0.155 1.00 0.00 60 ILE A CA 15
ATOM 22162 C C . ILE A 1 60 ? 4.931 -7.171 -0.629 1.00 0.00 60 ILE A C 15
ATOM 22163 O O . ILE A 1 60 ? 4.612 -8.314 -0.952 1.00 0.00 60 ILE A O 15
ATOM 22179 N N . ASP A 1 61 ? 6.096 -6.608 -0.914 1.00 0.00 61 ASP A N 15
ATOM 22180 C CA . ASP A 1 61 ? 7.115 -7.332 -1.654 1.00 0.00 61 ASP A CA 15
ATOM 22181 C C . ASP A 1 61 ? 7.736 -8.399 -0.750 1.00 0.00 61 ASP A C 15
ATOM 22182 O O . ASP A 1 61 ? 8.564 -9.190 -1.197 1.00 0.00 61 ASP A O 15
ATOM 22191 N N . SER A 1 62 ? 7.311 -8.385 0.505 1.00 0.00 62 SER A N 15
ATOM 22192 C CA . SER A 1 62 ? 7.814 -9.341 1.476 1.00 0.00 62 SER A CA 15
ATOM 22193 C C . SER A 1 62 ? 7.021 -10.646 1.385 1.00 0.00 62 SER A C 15
ATOM 22194 O O . SER A 1 62 ? 7.596 -11.714 1.177 1.00 0.00 62 SER A O 15
ATOM 22202 N N . VAL A 1 63 ? 5.712 -10.518 1.544 1.00 0.00 63 VAL A N 15
ATOM 22203 C CA . VAL A 1 63 ? 4.834 -11.674 1.483 1.00 0.00 63 VAL A CA 15
ATOM 22204 C C . VAL A 1 63 ? 5.019 -12.379 0.137 1.00 0.00 63 VAL A C 15
ATOM 22205 O O . VAL A 1 63 ? 4.969 -11.742 -0.913 1.00 0.00 63 VAL A O 15
ATOM 22218 N N . ASP A 1 64 ? 5.230 -13.685 0.214 1.00 0.00 64 ASP A N 15
ATOM 22219 C CA . ASP A 1 64 ? 5.424 -14.483 -0.984 1.00 0.00 64 ASP A CA 15
ATOM 22220 C C . ASP A 1 64 ? 4.060 -14.883 -1.551 1.00 0.00 64 ASP A C 15
ATOM 22221 O O . ASP A 1 64 ? 3.026 -14.591 -0.953 1.00 0.00 64 ASP A O 15
ATOM 22230 N N . THR A 1 65 ? 4.103 -15.544 -2.699 1.00 0.00 65 THR A N 15
ATOM 22231 C CA . THR A 1 65 ? 2.883 -15.987 -3.353 1.00 0.00 65 THR A CA 15
ATOM 22232 C C . THR A 1 65 ? 2.992 -17.462 -3.742 1.00 0.00 65 THR A C 15
ATOM 22233 O O . THR A 1 65 ? 2.056 -18.233 -3.535 1.00 0.00 65 THR A O 15
ATOM 22244 N N . GLU A 1 66 ? 4.142 -17.812 -4.299 1.00 0.00 66 GLU A N 15
ATOM 22245 C CA . GLU A 1 66 ? 4.386 -19.181 -4.718 1.00 0.00 66 GLU A CA 15
ATOM 22246 C C . GLU A 1 66 ? 3.702 -19.455 -6.059 1.00 0.00 66 GLU A C 15
ATOM 22247 O O . GLU A 1 66 ? 3.056 -20.487 -6.231 1.00 0.00 66 GLU A O 15
ATOM 22259 N N . GLY A 1 67 ? 3.869 -18.512 -6.975 1.00 0.00 67 GLY A N 15
ATOM 22260 C CA . GLY A 1 67 ? 3.276 -18.639 -8.296 1.00 0.00 67 GLY A CA 15
ATOM 22261 C C . GLY A 1 67 ? 1.893 -19.288 -8.216 1.00 0.00 67 GLY A C 15
ATOM 22262 O O . GLY A 1 67 ? 1.684 -20.378 -8.747 1.00 0.00 67 GLY A O 15
ATOM 22266 N N . LYS A 1 68 ? 0.985 -18.592 -7.549 1.00 0.00 68 LYS A N 15
ATOM 22267 C CA . LYS A 1 68 ? -0.372 -19.087 -7.394 1.00 0.00 68 LYS A CA 15
ATOM 22268 C C . LYS A 1 68 ? -1.331 -18.192 -8.182 1.00 0.00 68 LYS A C 15
ATOM 22269 O O . LYS A 1 68 ? -2.338 -18.666 -8.706 1.00 0.00 68 LYS A O 15
ATOM 22288 N N . GLY A 1 69 ? -0.984 -16.915 -8.240 1.00 0.00 69 GLY A N 15
ATOM 22289 C CA . GLY A 1 69 ? -1.802 -15.949 -8.955 1.00 0.00 69 GLY A CA 15
ATOM 22290 C C . GLY A 1 69 ? -2.701 -15.172 -7.992 1.00 0.00 69 GLY A C 15
ATOM 22291 O O . GLY A 1 69 ? -2.549 -13.962 -7.834 1.00 0.00 69 GLY A O 15
ATOM 22295 N N . ASP A 1 70 ? -3.619 -15.900 -7.372 1.00 0.00 70 ASP A N 15
ATOM 22296 C CA . ASP A 1 70 ? -4.543 -15.294 -6.429 1.00 0.00 70 ASP A CA 15
ATOM 22297 C C . ASP A 1 70 ? -3.798 -14.259 -5.585 1.00 0.00 70 ASP A C 15
ATOM 22298 O O . ASP A 1 70 ? -4.229 -13.111 -5.480 1.00 0.00 70 ASP A O 15
ATOM 22307 N N . ILE A 1 71 ? -2.692 -14.701 -5.004 1.00 0.00 71 ILE A N 15
ATOM 22308 C CA . ILE A 1 71 ? -1.883 -13.826 -4.173 1.00 0.00 71 ILE A CA 15
ATOM 22309 C C . ILE A 1 71 ? -1.096 -12.864 -5.066 1.00 0.00 71 ILE A C 15
ATOM 22310 O O . ILE A 1 71 ? -1.194 -11.648 -4.911 1.00 0.00 71 ILE A O 15
ATOM 22326 N N . GLN A 1 72 ? -0.335 -13.446 -5.981 1.00 0.00 72 GLN A N 15
ATOM 22327 C CA . GLN A 1 72 ? 0.468 -12.656 -6.899 1.00 0.00 72 GLN A CA 15
ATOM 22328 C C . GLN A 1 72 ? -0.336 -11.458 -7.411 1.00 0.00 72 GLN A C 15
ATOM 22329 O O . GLN A 1 72 ? 0.101 -10.315 -7.289 1.00 0.00 72 GLN A O 15
ATOM 22343 N N . GLN A 1 73 ? -1.496 -11.762 -7.973 1.00 0.00 73 GLN A N 15
ATOM 22344 C CA . GLN A 1 73 ? -2.365 -10.726 -8.504 1.00 0.00 73 GLN A CA 15
ATOM 22345 C C . GLN A 1 73 ? -2.631 -9.660 -7.439 1.00 0.00 73 GLN A C 15
ATOM 22346 O O . GLN A 1 73 ? -2.641 -8.467 -7.739 1.00 0.00 73 GLN A O 15
ATOM 22360 N N . ALA A 1 74 ? -2.841 -10.128 -6.218 1.00 0.00 74 ALA A N 15
ATOM 22361 C CA . ALA A 1 74 ? -3.107 -9.230 -5.107 1.00 0.00 74 ALA A CA 15
ATOM 22362 C C . ALA A 1 74 ? -1.853 -8.403 -4.814 1.00 0.00 74 ALA A C 15
ATOM 22363 O O . ALA A 1 74 ? -1.847 -7.189 -5.008 1.00 0.00 74 ALA A O 15
ATOM 22370 N N . ARG A 1 75 ? -0.822 -9.095 -4.352 1.00 0.00 75 ARG A N 15
ATOM 22371 C CA . ARG A 1 75 ? 0.435 -8.440 -4.030 1.00 0.00 75 ARG A CA 15
ATOM 22372 C C . ARG A 1 75 ? 0.748 -7.356 -5.063 1.00 0.00 75 ARG A C 15
ATOM 22373 O O . ARG A 1 75 ? 0.912 -6.188 -4.712 1.00 0.00 75 ARG A O 15
ATOM 22394 N N . LYS A 1 76 ? 0.822 -7.781 -6.316 1.00 0.00 76 LYS A N 15
ATOM 22395 C CA . LYS A 1 76 ? 1.112 -6.860 -7.402 1.00 0.00 76 LYS A CA 15
ATOM 22396 C C . LYS A 1 76 ? 0.063 -5.747 -7.416 1.00 0.00 76 LYS A C 15
ATOM 22397 O O . LYS A 1 76 ? 0.396 -4.578 -7.603 1.00 0.00 76 LYS A O 15
ATOM 22416 N N . ARG A 1 77 ? -1.183 -6.150 -7.217 1.00 0.00 77 ARG A N 15
ATOM 22417 C CA . ARG A 1 77 ? -2.284 -5.201 -7.205 1.00 0.00 77 ARG A CA 15
ATOM 22418 C C . ARG A 1 77 ? -2.110 -4.202 -6.059 1.00 0.00 77 ARG A C 15
ATOM 22419 O O . ARG A 1 77 ? -2.286 -2.999 -6.247 1.00 0.00 77 ARG A O 15
ATOM 22440 N N . ALA A 1 78 ? -1.767 -4.737 -4.896 1.00 0.00 78 ALA A N 15
ATOM 22441 C CA . ALA A 1 78 ? -1.568 -3.907 -3.720 1.00 0.00 78 ALA A CA 15
ATOM 22442 C C . ALA A 1 78 ? -0.416 -2.934 -3.978 1.00 0.00 78 ALA A C 15
ATOM 22443 O O . ALA A 1 78 ? -0.492 -1.764 -3.603 1.00 0.00 78 ALA A O 15
ATOM 22450 N N . ALA A 1 79 ? 0.623 -3.452 -4.615 1.00 0.00 79 ALA A N 15
ATOM 22451 C CA . ALA A 1 79 ? 1.789 -2.643 -4.927 1.00 0.00 79 ALA A CA 15
ATOM 22452 C C . ALA A 1 79 ? 1.353 -1.416 -5.730 1.00 0.00 79 ALA A C 15
ATOM 22453 O O . ALA A 1 79 ? 1.898 -0.327 -5.553 1.00 0.00 79 ALA A O 15
ATOM 22460 N N . GLN A 1 80 ? 0.374 -1.632 -6.597 1.00 0.00 80 GLN A N 15
ATOM 22461 C CA . GLN A 1 80 ? -0.141 -0.558 -7.428 1.00 0.00 80 GLN A CA 15
ATOM 22462 C C . GLN A 1 80 ? -0.984 0.405 -6.589 1.00 0.00 80 GLN A C 15
ATOM 22463 O O . GLN A 1 80 ? -0.943 1.616 -6.797 1.00 0.00 80 GLN A O 15
ATOM 22477 N N . GLU A 1 81 ? -1.730 -0.171 -5.657 1.00 0.00 81 GLU A N 15
ATOM 22478 C CA . GLU A 1 81 ? -2.582 0.620 -4.785 1.00 0.00 81 GLU A CA 15
ATOM 22479 C C . GLU A 1 81 ? -1.730 1.493 -3.861 1.00 0.00 81 GLU A C 15
ATOM 22480 O O . GLU A 1 81 ? -1.851 2.717 -3.872 1.00 0.00 81 GLU A O 15
ATOM 22492 N N . THR A 1 82 ? -0.888 0.829 -3.082 1.00 0.00 82 THR A N 15
ATOM 22493 C CA . THR A 1 82 ? -0.017 1.529 -2.154 1.00 0.00 82 THR A CA 15
ATOM 22494 C C . THR A 1 82 ? 0.818 2.577 -2.892 1.00 0.00 82 THR A C 15
ATOM 22495 O O . THR A 1 82 ? 0.982 3.697 -2.410 1.00 0.00 82 THR A O 15
ATOM 22506 N N . GLU A 1 83 ? 1.323 2.176 -4.049 1.00 0.00 83 GLU A N 15
ATOM 22507 C CA . GLU A 1 83 ? 2.137 3.067 -4.859 1.00 0.00 83 GLU A CA 15
ATOM 22508 C C . GLU A 1 83 ? 1.292 4.231 -5.380 1.00 0.00 83 GLU A C 15
ATOM 22509 O O . GLU A 1 83 ? 1.827 5.277 -5.744 1.00 0.00 83 GLU A O 15
ATOM 22521 N N . ARG A 1 84 ? -0.015 4.010 -5.399 1.00 0.00 84 ARG A N 15
ATOM 22522 C CA . ARG A 1 84 ? -0.939 5.028 -5.869 1.00 0.00 84 ARG A CA 15
ATOM 22523 C C . ARG A 1 84 ? -0.989 6.196 -4.883 1.00 0.00 84 ARG A C 15
ATOM 22524 O O . ARG A 1 84 ? -0.865 7.354 -5.279 1.00 0.00 84 ARG A O 15
ATOM 22545 N N . LEU A 1 85 ? -1.173 5.852 -3.616 1.00 0.00 85 LEU A N 15
ATOM 22546 C CA . LEU A 1 85 ? -1.241 6.857 -2.570 1.00 0.00 85 LEU A CA 15
ATOM 22547 C C . LEU A 1 85 ? 0.059 7.663 -2.557 1.00 0.00 85 LEU A C 15
ATOM 22548 O O . LEU A 1 85 ? 0.033 8.892 -2.585 1.00 0.00 85 LEU A O 15
ATOM 22564 N N . LEU A 1 86 ? 1.167 6.937 -2.514 1.00 0.00 86 LEU A N 15
ATOM 22565 C CA . LEU A 1 86 ? 2.476 7.569 -2.497 1.00 0.00 86 LEU A CA 15
ATOM 22566 C C . LEU A 1 86 ? 2.503 8.703 -3.524 1.00 0.00 86 LEU A C 15
ATOM 22567 O O . LEU A 1 86 ? 3.063 9.767 -3.265 1.00 0.00 86 LEU A O 15
ATOM 22583 N N . LYS A 1 87 ? 1.891 8.437 -4.669 1.00 0.00 87 LYS A N 15
ATOM 22584 C CA . LYS A 1 87 ? 1.838 9.421 -5.736 1.00 0.00 87 LYS A CA 15
ATOM 22585 C C . LYS A 1 87 ? 1.018 10.627 -5.272 1.00 0.00 87 LYS A C 15
ATOM 22586 O O . LYS A 1 87 ? 1.413 11.771 -5.489 1.00 0.00 87 LYS A O 15
ATOM 22605 N N . GLU A 1 88 ? -0.108 10.328 -4.641 1.00 0.00 88 GLU A N 15
ATOM 22606 C CA . GLU A 1 88 ? -0.987 11.373 -4.144 1.00 0.00 88 GLU A CA 15
ATOM 22607 C C . GLU A 1 88 ? -0.246 12.255 -3.137 1.00 0.00 88 GLU A C 15
ATOM 22608 O O . GLU A 1 88 ? -0.315 13.481 -3.211 1.00 0.00 88 GLU A O 15
ATOM 22620 N N . LEU A 1 89 ? 0.444 11.597 -2.218 1.00 0.00 89 LEU A N 15
ATOM 22621 C CA . LEU A 1 89 ? 1.197 12.306 -1.197 1.00 0.00 89 LEU A CA 15
ATOM 22622 C C . LEU A 1 89 ? 1.988 13.442 -1.848 1.00 0.00 89 LEU A C 15
ATOM 22623 O O . LEU A 1 89 ? 1.748 14.614 -1.564 1.00 0.00 89 LEU A O 15
ATOM 22639 N N . GLU A 1 90 ? 2.916 13.054 -2.711 1.00 0.00 90 GLU A N 15
ATOM 22640 C CA . GLU A 1 90 ? 3.744 14.025 -3.406 1.00 0.00 90 GLU A CA 15
ATOM 22641 C C . GLU A 1 90 ? 2.911 15.245 -3.803 1.00 0.00 90 GLU A C 15
ATOM 22642 O O . GLU A 1 90 ? 3.192 16.361 -3.368 1.00 0.00 90 GLU A O 15
ATOM 22654 N N . GLN A 1 91 ? 1.903 14.992 -4.625 1.00 0.00 91 GLN A N 15
ATOM 22655 C CA . GLN A 1 91 ? 1.028 16.056 -5.086 1.00 0.00 91 GLN A CA 15
ATOM 22656 C C . GLN A 1 91 ? 0.358 16.745 -3.895 1.00 0.00 91 GLN A C 15
ATOM 22657 O O . GLN A 1 91 ? 0.596 17.925 -3.642 1.00 0.00 91 GLN A O 15
ATOM 22671 N N . ASN A 1 92 ? -0.466 15.979 -3.195 1.00 0.00 92 ASN A N 15
ATOM 22672 C CA . ASN A 1 92 ? -1.172 16.501 -2.038 1.00 0.00 92 ASN A CA 15
ATOM 22673 C C . ASN A 1 92 ? -0.234 17.411 -1.242 1.00 0.00 92 ASN A C 15
ATOM 22674 O O . ASN A 1 92 ? -0.633 18.489 -0.803 1.00 0.00 92 ASN A O 15
ATOM 22685 N N . ALA A 1 93 ? 0.995 16.943 -1.079 1.00 0.00 93 ALA A N 15
ATOM 22686 C CA . ALA A 1 93 ? 1.993 17.701 -0.343 1.00 0.00 93 ALA A CA 15
ATOM 22687 C C . ALA A 1 93 ? 1.862 19.184 -0.694 1.00 0.00 93 ALA A C 15
ATOM 22688 O O . ALA A 1 93 ? 1.320 19.965 0.087 1.00 0.00 93 ALA A O 15
ATOM 22695 N N . SER A 1 94 ? 2.366 19.528 -1.870 1.00 0.00 94 SER A N 15
ATOM 22696 C CA . SER A 1 94 ? 2.312 20.904 -2.334 1.00 0.00 94 SER A CA 15
ATOM 22697 C C . SER A 1 94 ? 3.017 21.028 -3.687 1.00 0.00 94 SER A C 15
ATOM 22698 O O . SER A 1 94 ? 2.598 21.809 -4.539 1.00 0.00 94 SER A O 15
ATOM 22706 N N . GLY A 1 95 ? 4.075 20.245 -3.841 1.00 0.00 95 GLY A N 15
ATOM 22707 C CA . GLY A 1 95 ? 4.841 20.258 -5.075 1.00 0.00 95 GLY A CA 15
ATOM 22708 C C . GLY A 1 95 ? 4.552 19.010 -5.913 1.00 0.00 95 GLY A C 15
ATOM 22709 O O . GLY A 1 95 ? 4.047 18.015 -5.396 1.00 0.00 95 GLY A O 15
ATOM 22713 N N . PRO A 1 96 ? 4.895 19.107 -7.225 1.00 0.00 96 PRO A N 15
ATOM 22714 C CA . PRO A 1 96 ? 4.678 17.999 -8.139 1.00 0.00 96 PRO A CA 15
ATOM 22715 C C . PRO A 1 96 ? 5.711 16.893 -7.916 1.00 0.00 96 PRO A C 15
ATOM 22716 O O . PRO A 1 96 ? 6.728 17.112 -7.259 1.00 0.00 96 PRO A O 15
ATOM 22727 N N . SER A 1 97 ? 5.415 15.729 -8.474 1.00 0.00 97 SER A N 15
ATOM 22728 C CA . SER A 1 97 ? 6.306 14.588 -8.344 1.00 0.00 97 SER A CA 15
ATOM 22729 C C . SER A 1 97 ? 7.351 14.610 -9.461 1.00 0.00 97 SER A C 15
ATOM 22730 O O . SER A 1 97 ? 7.070 15.063 -10.570 1.00 0.00 97 SER A O 15
ATOM 22738 N N . SER A 1 98 ? 8.534 14.115 -9.131 1.00 0.00 98 SER A N 15
ATOM 22739 C CA . SER A 1 98 ? 9.623 14.072 -10.092 1.00 0.00 98 SER A CA 15
ATOM 22740 C C . SER A 1 98 ? 10.424 12.781 -9.918 1.00 0.00 98 SER A C 15
ATOM 22741 O O . SER A 1 98 ? 10.381 12.157 -8.859 1.00 0.00 98 SER A O 15
ATOM 22749 N N . GLY A 1 99 ? 11.137 12.417 -10.974 1.00 0.00 99 GLY A N 15
ATOM 22750 C CA . GLY A 1 99 ? 11.947 11.211 -10.952 1.00 0.00 99 GLY A CA 15
ATOM 22751 C C . GLY A 1 99 ? 12.933 11.191 -12.122 1.00 0.00 99 GLY A C 15
ATOM 22752 O O . GLY A 1 99 ? 13.583 10.177 -12.373 1.00 0.00 99 GLY A O 15
ATOM 22756 N N . GLY A 1 1 ? -38.647 -12.515 16.790 1.00 0.00 1 GLY A N 16
ATOM 22757 C CA . GLY A 1 1 ? -37.428 -13.305 16.812 1.00 0.00 1 GLY A CA 16
ATOM 22758 C C . GLY A 1 1 ? -36.561 -13.010 15.586 1.00 0.00 1 GLY A C 16
ATOM 22759 O O . GLY A 1 1 ? -36.188 -11.863 15.346 1.00 0.00 1 GLY A O 16
ATOM 22763 N N . SER A 1 2 ? -36.267 -14.066 14.842 1.00 0.00 2 SER A N 16
ATOM 22764 C CA . SER A 1 2 ? -35.451 -13.935 13.646 1.00 0.00 2 SER A CA 16
ATOM 22765 C C . SER A 1 2 ? -34.024 -13.538 14.028 1.00 0.00 2 SER A C 16
ATOM 22766 O O . SER A 1 2 ? -33.823 -12.651 14.856 1.00 0.00 2 SER A O 16
ATOM 22774 N N . SER A 1 3 ? -33.069 -14.213 13.405 1.00 0.00 3 SER A N 16
ATOM 22775 C CA . SER A 1 3 ? -31.666 -13.941 13.669 1.00 0.00 3 SER A CA 16
ATOM 22776 C C . SER A 1 3 ? -30.787 -14.874 12.833 1.00 0.00 3 SER A C 16
ATOM 22777 O O . SER A 1 3 ? -30.519 -16.005 13.235 1.00 0.00 3 SER A O 16
ATOM 22785 N N . GLY A 1 4 ? -30.362 -14.364 11.687 1.00 0.00 4 GLY A N 16
ATOM 22786 C CA . GLY A 1 4 ? -29.518 -15.138 10.791 1.00 0.00 4 GLY A CA 16
ATOM 22787 C C . GLY A 1 4 ? -30.104 -16.530 10.552 1.00 0.00 4 GLY A C 16
ATOM 22788 O O . GLY A 1 4 ? -31.270 -16.778 10.856 1.00 0.00 4 GLY A O 16
ATOM 22792 N N . SER A 1 5 ? -29.268 -17.404 10.009 1.00 0.00 5 SER A N 16
ATOM 22793 C CA . SER A 1 5 ? -29.689 -18.765 9.726 1.00 0.00 5 SER A CA 16
ATOM 22794 C C . SER A 1 5 ? -28.468 -19.682 9.635 1.00 0.00 5 SER A C 16
ATOM 22795 O O . SER A 1 5 ? -28.364 -20.659 10.376 1.00 0.00 5 SER A O 16
ATOM 22803 N N . SER A 1 6 ? -27.573 -19.335 8.721 1.00 0.00 6 SER A N 16
ATOM 22804 C CA . SER A 1 6 ? -26.363 -20.115 8.524 1.00 0.00 6 SER A CA 16
ATOM 22805 C C . SER A 1 6 ? -25.556 -19.543 7.358 1.00 0.00 6 SER A C 16
ATOM 22806 O O . SER A 1 6 ? -26.121 -18.957 6.435 1.00 0.00 6 SER A O 16
ATOM 22814 N N . GLY A 1 7 ? -24.247 -19.732 7.436 1.00 0.00 7 GLY A N 16
ATOM 22815 C CA . GLY A 1 7 ? -23.356 -19.242 6.398 1.00 0.00 7 GLY A CA 16
ATOM 22816 C C . GLY A 1 7 ? -22.567 -20.390 5.765 1.00 0.00 7 GLY A C 16
ATOM 22817 O O . GLY A 1 7 ? -22.158 -21.322 6.456 1.00 0.00 7 GLY A O 16
ATOM 22821 N N . MET A 1 8 ? -22.378 -20.286 4.458 1.00 0.00 8 MET A N 16
ATOM 22822 C CA . MET A 1 8 ? -21.646 -21.304 3.724 1.00 0.00 8 MET A CA 16
ATOM 22823 C C . MET A 1 8 ? -20.290 -20.772 3.254 1.00 0.00 8 MET A C 16
ATOM 22824 O O . MET A 1 8 ? -20.146 -19.581 2.984 1.00 0.00 8 MET A O 16
ATOM 22838 N N . ASP A 1 9 ? -19.331 -21.682 3.170 1.00 0.00 9 ASP A N 16
ATOM 22839 C CA . ASP A 1 9 ? -17.992 -21.320 2.737 1.00 0.00 9 ASP A CA 16
ATOM 22840 C C . ASP A 1 9 ? -17.416 -20.275 3.695 1.00 0.00 9 ASP A C 16
ATOM 22841 O O . ASP A 1 9 ? -17.719 -19.088 3.580 1.00 0.00 9 ASP A O 16
ATOM 22850 N N . MET A 1 10 ? -16.596 -20.754 4.619 1.00 0.00 10 MET A N 16
ATOM 22851 C CA . MET A 1 10 ? -15.975 -19.876 5.596 1.00 0.00 10 MET A CA 16
ATOM 22852 C C . MET A 1 10 ? -14.865 -20.602 6.359 1.00 0.00 10 MET A C 16
ATOM 22853 O O . MET A 1 10 ? -15.139 -21.483 7.172 1.00 0.00 10 MET A O 16
ATOM 22867 N N . GLY A 1 11 ? -13.634 -20.205 6.068 1.00 0.00 11 GLY A N 16
ATOM 22868 C CA . GLY A 1 11 ? -12.481 -20.807 6.716 1.00 0.00 11 GLY A CA 16
ATOM 22869 C C . GLY A 1 11 ? -11.253 -20.758 5.805 1.00 0.00 11 GLY A C 16
ATOM 22870 O O . GLY A 1 11 ? -11.322 -20.240 4.691 1.00 0.00 11 GLY A O 16
ATOM 22874 N N . ASN A 1 12 ? -10.157 -21.303 6.313 1.00 0.00 12 ASN A N 16
ATOM 22875 C CA . ASN A 1 12 ? -8.915 -21.327 5.559 1.00 0.00 12 ASN A CA 16
ATOM 22876 C C . ASN A 1 12 ? -8.476 -19.892 5.262 1.00 0.00 12 ASN A C 16
ATOM 22877 O O . ASN A 1 12 ? -8.982 -19.263 4.334 1.00 0.00 12 ASN A O 16
ATOM 22888 N N . GLN A 1 13 ? -7.537 -19.416 6.068 1.00 0.00 13 GLN A N 16
ATOM 22889 C CA . GLN A 1 13 ? -7.024 -18.067 5.903 1.00 0.00 13 GLN A CA 16
ATOM 22890 C C . GLN A 1 13 ? -5.531 -18.104 5.569 1.00 0.00 13 GLN A C 16
ATOM 22891 O O . GLN A 1 13 ? -4.693 -18.185 6.465 1.00 0.00 13 GLN A O 16
ATOM 22905 N N . HIS A 1 14 ? -5.245 -18.043 4.277 1.00 0.00 14 HIS A N 16
ATOM 22906 C CA . HIS A 1 14 ? -3.868 -18.068 3.814 1.00 0.00 14 HIS A CA 16
ATOM 22907 C C . HIS A 1 14 ? -3.033 -17.081 4.631 1.00 0.00 14 HIS A C 16
ATOM 22908 O O . HIS A 1 14 ? -3.502 -15.994 4.965 1.00 0.00 14 HIS A O 16
ATOM 22922 N N . PRO A 1 15 ? -1.778 -17.505 4.938 1.00 0.00 15 PRO A N 16
ATOM 22923 C CA . PRO A 1 15 ? -0.873 -16.670 5.710 1.00 0.00 15 PRO A CA 16
ATOM 22924 C C . PRO A 1 15 ? -0.316 -15.530 4.856 1.00 0.00 15 PRO A C 16
ATOM 22925 O O . PRO A 1 15 ? 0.172 -14.533 5.387 1.00 0.00 15 PRO A O 16
ATOM 22936 N N . SER A 1 16 ? -0.407 -15.714 3.547 1.00 0.00 16 SER A N 16
ATOM 22937 C CA . SER A 1 16 ? 0.082 -14.713 2.614 1.00 0.00 16 SER A CA 16
ATOM 22938 C C . SER A 1 16 ? -1.020 -13.695 2.315 1.00 0.00 16 SER A C 16
ATOM 22939 O O . SER A 1 16 ? -0.736 -12.569 1.909 1.00 0.00 16 SER A O 16
ATOM 22947 N N . ILE A 1 17 ? -2.254 -14.127 2.526 1.00 0.00 17 ILE A N 16
ATOM 22948 C CA . ILE A 1 17 ? -3.400 -13.267 2.284 1.00 0.00 17 ILE A CA 16
ATOM 22949 C C . ILE A 1 17 ? -3.680 -12.433 3.536 1.00 0.00 17 ILE A C 16
ATOM 22950 O O . ILE A 1 17 ? -3.871 -11.221 3.450 1.00 0.00 17 ILE A O 16
ATOM 22966 N N . SER A 1 18 ? -3.697 -13.116 4.671 1.00 0.00 18 SER A N 16
ATOM 22967 C CA . SER A 1 18 ? -3.951 -12.454 5.940 1.00 0.00 18 SER A CA 16
ATOM 22968 C C . SER A 1 18 ? -2.951 -11.315 6.145 1.00 0.00 18 SER A C 16
ATOM 22969 O O . SER A 1 18 ? -3.209 -10.388 6.911 1.00 0.00 18 SER A O 16
ATOM 22977 N N . ARG A 1 19 ? -1.830 -11.422 5.447 1.00 0.00 19 ARG A N 16
ATOM 22978 C CA . ARG A 1 19 ? -0.789 -10.412 5.543 1.00 0.00 19 ARG A CA 16
ATOM 22979 C C . ARG A 1 19 ? -1.139 -9.205 4.670 1.00 0.00 19 ARG A C 16
ATOM 22980 O O . ARG A 1 19 ? -1.060 -8.064 5.122 1.00 0.00 19 ARG A O 16
ATOM 23001 N N . LEU A 1 20 ? -1.518 -9.498 3.435 1.00 0.00 20 LEU A N 16
ATOM 23002 C CA . LEU A 1 20 ? -1.880 -8.451 2.495 1.00 0.00 20 LEU A CA 16
ATOM 23003 C C . LEU A 1 20 ? -3.058 -7.653 3.056 1.00 0.00 20 LEU A C 16
ATOM 23004 O O . LEU A 1 20 ? -3.078 -6.426 2.973 1.00 0.00 20 LEU A O 16
ATOM 23020 N N . GLN A 1 21 ? -4.013 -8.383 3.614 1.00 0.00 21 GLN A N 16
ATOM 23021 C CA . GLN A 1 21 ? -5.193 -7.758 4.189 1.00 0.00 21 GLN A CA 16
ATOM 23022 C C . GLN A 1 21 ? -4.787 -6.737 5.254 1.00 0.00 21 GLN A C 16
ATOM 23023 O O . GLN A 1 21 ? -5.450 -5.715 5.424 1.00 0.00 21 GLN A O 16
ATOM 23037 N N . GLU A 1 22 ? -3.700 -7.049 5.944 1.00 0.00 22 GLU A N 16
ATOM 23038 C CA . GLU A 1 22 ? -3.198 -6.172 6.987 1.00 0.00 22 GLU A CA 16
ATOM 23039 C C . GLU A 1 22 ? -2.448 -4.989 6.371 1.00 0.00 22 GLU A C 16
ATOM 23040 O O . GLU A 1 22 ? -2.500 -3.876 6.894 1.00 0.00 22 GLU A O 16
ATOM 23052 N N . ILE A 1 23 ? -1.768 -5.269 5.269 1.00 0.00 23 ILE A N 16
ATOM 23053 C CA . ILE A 1 23 ? -1.009 -4.243 4.577 1.00 0.00 23 ILE A CA 16
ATOM 23054 C C . ILE A 1 23 ? -1.975 -3.281 3.883 1.00 0.00 23 ILE A C 16
ATOM 23055 O O . ILE A 1 23 ? -1.734 -2.075 3.842 1.00 0.00 23 ILE A O 16
ATOM 23071 N N . GLN A 1 24 ? -3.048 -3.850 3.354 1.00 0.00 24 GLN A N 16
ATOM 23072 C CA . GLN A 1 24 ? -4.052 -3.057 2.663 1.00 0.00 24 GLN A CA 16
ATOM 23073 C C . GLN A 1 24 ? -4.734 -2.097 3.639 1.00 0.00 24 GLN A C 16
ATOM 23074 O O . GLN A 1 24 ? -4.580 -0.881 3.529 1.00 0.00 24 GLN A O 16
ATOM 23088 N N . ARG A 1 25 ? -5.472 -2.678 4.573 1.00 0.00 25 ARG A N 16
ATOM 23089 C CA . ARG A 1 25 ? -6.178 -1.889 5.568 1.00 0.00 25 ARG A CA 16
ATOM 23090 C C . ARG A 1 25 ? -5.276 -0.772 6.097 1.00 0.00 25 ARG A C 16
ATOM 23091 O O . ARG A 1 25 ? -5.763 0.274 6.523 1.00 0.00 25 ARG A O 16
ATOM 23112 N N . GLU A 1 26 ? -3.978 -1.033 6.053 1.00 0.00 26 GLU A N 16
ATOM 23113 C CA . GLU A 1 26 ? -3.004 -0.062 6.522 1.00 0.00 26 GLU A CA 16
ATOM 23114 C C . GLU A 1 26 ? -2.888 1.097 5.530 1.00 0.00 26 GLU A C 16
ATOM 23115 O O . GLU A 1 26 ? -3.326 2.210 5.818 1.00 0.00 26 GLU A O 16
ATOM 23127 N N . VAL A 1 27 ? -2.297 0.796 4.384 1.00 0.00 27 VAL A N 16
ATOM 23128 C CA . VAL A 1 27 ? -2.118 1.800 3.348 1.00 0.00 27 VAL A CA 16
ATOM 23129 C C . VAL A 1 27 ? -3.460 2.479 3.065 1.00 0.00 27 VAL A C 16
ATOM 23130 O O . VAL A 1 27 ? -3.499 3.639 2.659 1.00 0.00 27 VAL A O 16
ATOM 23143 N N . LYS A 1 28 ? -4.527 1.726 3.292 1.00 0.00 28 LYS A N 16
ATOM 23144 C CA . LYS A 1 28 ? -5.867 2.241 3.066 1.00 0.00 28 LYS A CA 16
ATOM 23145 C C . LYS A 1 28 ? -6.255 3.163 4.224 1.00 0.00 28 LYS A C 16
ATOM 23146 O O . LYS A 1 28 ? -6.822 4.233 4.006 1.00 0.00 28 LYS A O 16
ATOM 23165 N N . ALA A 1 29 ? -5.935 2.715 5.429 1.00 0.00 29 ALA A N 16
ATOM 23166 C CA . ALA A 1 29 ? -6.244 3.486 6.621 1.00 0.00 29 ALA A CA 16
ATOM 23167 C C . ALA A 1 29 ? -5.437 4.786 6.605 1.00 0.00 29 ALA A C 16
ATOM 23168 O O . ALA A 1 29 ? -5.751 5.725 7.334 1.00 0.00 29 ALA A O 16
ATOM 23175 N N . ILE A 1 30 ? -4.412 4.798 5.765 1.00 0.00 30 ILE A N 16
ATOM 23176 C CA . ILE A 1 30 ? -3.557 5.967 5.645 1.00 0.00 30 ILE A CA 16
ATOM 23177 C C . ILE A 1 30 ? -3.773 6.613 4.274 1.00 0.00 30 ILE A C 16
ATOM 23178 O O . ILE A 1 30 ? -3.008 7.486 3.868 1.00 0.00 30 ILE A O 16
ATOM 23194 N N . GLU A 1 31 ? -4.819 6.158 3.600 1.00 0.00 31 GLU A N 16
ATOM 23195 C CA . GLU A 1 31 ? -5.145 6.680 2.284 1.00 0.00 31 GLU A CA 16
ATOM 23196 C C . GLU A 1 31 ? -5.721 8.092 2.401 1.00 0.00 31 GLU A C 16
ATOM 23197 O O . GLU A 1 31 ? -5.373 8.975 1.619 1.00 0.00 31 GLU A O 16
ATOM 23209 N N . PRO A 1 32 ? -6.617 8.266 3.410 1.00 0.00 32 PRO A N 16
ATOM 23210 C CA . PRO A 1 32 ? -7.245 9.556 3.639 1.00 0.00 32 PRO A CA 16
ATOM 23211 C C . PRO A 1 32 ? -6.266 10.534 4.293 1.00 0.00 32 PRO A C 16
ATOM 23212 O O . PRO A 1 32 ? -6.624 11.674 4.584 1.00 0.00 32 PRO A O 16
ATOM 23223 N N . GLN A 1 33 ? -5.050 10.052 4.504 1.00 0.00 33 GLN A N 16
ATOM 23224 C CA . GLN A 1 33 ? -4.017 10.869 5.117 1.00 0.00 33 GLN A CA 16
ATOM 23225 C C . GLN A 1 33 ? -3.128 11.496 4.042 1.00 0.00 33 GLN A C 16
ATOM 23226 O O . GLN A 1 33 ? -2.269 12.323 4.346 1.00 0.00 33 GLN A O 16
ATOM 23240 N N . VAL A 1 34 ? -3.364 11.079 2.807 1.00 0.00 34 VAL A N 16
ATOM 23241 C CA . VAL A 1 34 ? -2.595 11.589 1.685 1.00 0.00 34 VAL A CA 16
ATOM 23242 C C . VAL A 1 34 ? -3.537 12.284 0.700 1.00 0.00 34 VAL A C 16
ATOM 23243 O O . VAL A 1 34 ? -3.172 13.286 0.088 1.00 0.00 34 VAL A O 16
ATOM 23256 N N . VAL A 1 35 ? -4.732 11.725 0.579 1.00 0.00 35 VAL A N 16
ATOM 23257 C CA . VAL A 1 35 ? -5.730 12.279 -0.321 1.00 0.00 35 VAL A CA 16
ATOM 23258 C C . VAL A 1 35 ? -6.193 13.636 0.212 1.00 0.00 35 VAL A C 16
ATOM 23259 O O . VAL A 1 35 ? -6.309 14.598 -0.546 1.00 0.00 35 VAL A O 16
ATOM 23272 N N . GLY A 1 36 ? -6.447 13.670 1.512 1.00 0.00 36 GLY A N 16
ATOM 23273 C CA . GLY A 1 36 ? -6.895 14.893 2.156 1.00 0.00 36 GLY A CA 16
ATOM 23274 C C . GLY A 1 36 ? -5.736 15.598 2.862 1.00 0.00 36 GLY A C 16
ATOM 23275 O O . GLY A 1 36 ? -5.953 16.405 3.765 1.00 0.00 36 GLY A O 16
ATOM 23279 N N . PHE A 1 37 ? -4.530 15.267 2.425 1.00 0.00 37 PHE A N 16
ATOM 23280 C CA . PHE A 1 37 ? -3.336 15.858 3.005 1.00 0.00 37 PHE A CA 16
ATOM 23281 C C . PHE A 1 37 ? -3.129 17.287 2.497 1.00 0.00 37 PHE A C 16
ATOM 23282 O O . PHE A 1 37 ? -3.772 17.707 1.536 1.00 0.00 37 PHE A O 16
ATOM 23299 N N . SER A 1 38 ? -2.230 17.994 3.165 1.00 0.00 38 SER A N 16
ATOM 23300 C CA . SER A 1 38 ? -1.931 19.367 2.794 1.00 0.00 38 SER A CA 16
ATOM 23301 C C . SER A 1 38 ? -0.668 19.841 3.516 1.00 0.00 38 SER A C 16
ATOM 23302 O O . SER A 1 38 ? -0.716 20.184 4.697 1.00 0.00 38 SER A O 16
ATOM 23310 N N . GLY A 1 39 ? 0.431 19.846 2.777 1.00 0.00 39 GLY A N 16
ATOM 23311 C CA . GLY A 1 39 ? 1.705 20.272 3.332 1.00 0.00 39 GLY A CA 16
ATOM 23312 C C . GLY A 1 39 ? 2.857 19.938 2.383 1.00 0.00 39 GLY A C 16
ATOM 23313 O O . GLY A 1 39 ? 2.654 19.282 1.362 1.00 0.00 39 GLY A O 16
ATOM 23317 N N . LEU A 1 40 ? 4.040 20.404 2.752 1.00 0.00 40 LEU A N 16
ATOM 23318 C CA . LEU A 1 40 ? 5.225 20.163 1.946 1.00 0.00 40 LEU A CA 16
ATOM 23319 C C . LEU A 1 40 ? 5.648 18.700 2.094 1.00 0.00 40 LEU A C 16
ATOM 23320 O O . LEU A 1 40 ? 5.118 17.979 2.938 1.00 0.00 40 LEU A O 16
ATOM 23336 N N . SER A 1 41 ? 6.598 18.305 1.260 1.00 0.00 41 SER A N 16
ATOM 23337 C CA . SER A 1 41 ? 7.099 16.941 1.288 1.00 0.00 41 SER A CA 16
ATOM 23338 C C . SER A 1 41 ? 8.265 16.831 2.272 1.00 0.00 41 SER A C 16
ATOM 23339 O O . SER A 1 41 ? 9.379 16.486 1.883 1.00 0.00 41 SER A O 16
ATOM 23347 N N . ASP A 1 42 ? 7.967 17.130 3.528 1.00 0.00 42 ASP A N 16
ATOM 23348 C CA . ASP A 1 42 ? 8.977 17.069 4.571 1.00 0.00 42 ASP A CA 16
ATOM 23349 C C . ASP A 1 42 ? 8.442 17.749 5.833 1.00 0.00 42 ASP A C 16
ATOM 23350 O O . ASP A 1 42 ? 9.156 18.512 6.482 1.00 0.00 42 ASP A O 16
ATOM 23359 N N . ASP A 1 43 ? 7.189 17.448 6.143 1.00 0.00 43 ASP A N 16
ATOM 23360 C CA . ASP A 1 43 ? 6.551 18.021 7.316 1.00 0.00 43 ASP A CA 16
ATOM 23361 C C . ASP A 1 43 ? 6.386 16.936 8.382 1.00 0.00 43 ASP A C 16
ATOM 23362 O O . ASP A 1 43 ? 6.643 15.761 8.123 1.00 0.00 43 ASP A O 16
ATOM 23371 N N . LYS A 1 44 ? 5.959 17.369 9.560 1.00 0.00 44 LYS A N 16
ATOM 23372 C CA . LYS A 1 44 ? 5.757 16.449 10.666 1.00 0.00 44 LYS A CA 16
ATOM 23373 C C . LYS A 1 44 ? 4.473 15.651 10.433 1.00 0.00 44 LYS A C 16
ATOM 23374 O O . LYS A 1 44 ? 3.552 15.697 11.247 1.00 0.00 44 LYS A O 16
ATOM 23393 N N . ASN A 1 45 ? 4.454 14.936 9.317 1.00 0.00 45 ASN A N 16
ATOM 23394 C CA . ASN A 1 45 ? 3.298 14.129 8.966 1.00 0.00 45 ASN A CA 16
ATOM 23395 C C . ASN A 1 45 ? 3.570 13.404 7.646 1.00 0.00 45 ASN A C 16
ATOM 23396 O O . ASN A 1 45 ? 3.389 12.191 7.552 1.00 0.00 45 ASN A O 16
ATOM 23407 N N . TYR A 1 46 ? 4.000 14.177 6.660 1.00 0.00 46 TYR A N 16
ATOM 23408 C CA . TYR A 1 46 ? 4.298 13.624 5.351 1.00 0.00 46 TYR A CA 16
ATOM 23409 C C . TYR A 1 46 ? 5.287 12.461 5.459 1.00 0.00 46 TYR A C 16
ATOM 23410 O O . TYR A 1 46 ? 5.077 11.406 4.863 1.00 0.00 46 TYR A O 16
ATOM 23428 N N . LYS A 1 47 ? 6.343 12.694 6.224 1.00 0.00 47 LYS A N 16
ATOM 23429 C CA . LYS A 1 47 ? 7.365 11.679 6.418 1.00 0.00 47 LYS A CA 16
ATOM 23430 C C . LYS A 1 47 ? 6.709 10.392 6.923 1.00 0.00 47 LYS A C 16
ATOM 23431 O O . LYS A 1 47 ? 7.111 9.294 6.538 1.00 0.00 47 LYS A O 16
ATOM 23450 N N . ARG A 1 48 ? 5.711 10.569 7.776 1.00 0.00 48 ARG A N 16
ATOM 23451 C CA . ARG A 1 48 ? 4.996 9.435 8.337 1.00 0.00 48 ARG A CA 16
ATOM 23452 C C . ARG A 1 48 ? 4.367 8.599 7.220 1.00 0.00 48 ARG A C 16
ATOM 23453 O O . ARG A 1 48 ? 4.661 7.411 7.089 1.00 0.00 48 ARG A O 16
ATOM 23474 N N . LEU A 1 49 ? 3.514 9.251 6.445 1.00 0.00 49 LEU A N 16
ATOM 23475 C CA . LEU A 1 49 ? 2.841 8.582 5.344 1.00 0.00 49 LEU A CA 16
ATOM 23476 C C . LEU A 1 49 ? 3.882 7.896 4.458 1.00 0.00 49 LEU A C 16
ATOM 23477 O O . LEU A 1 49 ? 3.860 6.676 4.298 1.00 0.00 49 LEU A O 16
ATOM 23493 N N . GLU A 1 50 ? 4.770 8.709 3.904 1.00 0.00 50 GLU A N 16
ATOM 23494 C CA . GLU A 1 50 ? 5.817 8.195 3.037 1.00 0.00 50 GLU A CA 16
ATOM 23495 C C . GLU A 1 50 ? 6.537 7.026 3.712 1.00 0.00 50 GLU A C 16
ATOM 23496 O O . GLU A 1 50 ? 6.932 6.069 3.047 1.00 0.00 50 GLU A O 16
ATOM 23508 N N . ARG A 1 51 ? 6.687 7.141 5.023 1.00 0.00 51 ARG A N 16
ATOM 23509 C CA . ARG A 1 51 ? 7.353 6.105 5.794 1.00 0.00 51 ARG A CA 16
ATOM 23510 C C . ARG A 1 51 ? 6.490 4.843 5.844 1.00 0.00 51 ARG A C 16
ATOM 23511 O O . ARG A 1 51 ? 7.012 3.733 5.935 1.00 0.00 51 ARG A O 16
ATOM 23532 N N . ILE A 1 52 ? 5.184 5.055 5.781 1.00 0.00 52 ILE A N 16
ATOM 23533 C CA . ILE A 1 52 ? 4.243 3.947 5.818 1.00 0.00 52 ILE A CA 16
ATOM 23534 C C . ILE A 1 52 ? 4.331 3.166 4.505 1.00 0.00 52 ILE A C 16
ATOM 23535 O O . ILE A 1 52 ? 4.812 2.035 4.483 1.00 0.00 52 ILE A O 16
ATOM 23551 N N . LEU A 1 53 ? 3.858 3.802 3.443 1.00 0.00 53 LEU A N 16
ATOM 23552 C CA . LEU A 1 53 ? 3.877 3.181 2.129 1.00 0.00 53 LEU A CA 16
ATOM 23553 C C . LEU A 1 53 ? 5.180 2.397 1.959 1.00 0.00 53 LEU A C 16
ATOM 23554 O O . LEU A 1 53 ? 5.162 1.173 1.847 1.00 0.00 53 LEU A O 16
ATOM 23570 N N . THR A 1 54 ? 6.280 3.136 1.944 1.00 0.00 54 THR A N 16
ATOM 23571 C CA . THR A 1 54 ? 7.589 2.526 1.789 1.00 0.00 54 THR A CA 16
ATOM 23572 C C . THR A 1 54 ? 7.706 1.283 2.674 1.00 0.00 54 THR A C 16
ATOM 23573 O O . THR A 1 54 ? 8.189 0.243 2.228 1.00 0.00 54 THR A O 16
ATOM 23584 N N . LYS A 1 55 ? 7.256 1.432 3.911 1.00 0.00 55 LYS A N 16
ATOM 23585 C CA . LYS A 1 55 ? 7.304 0.334 4.862 1.00 0.00 55 LYS A CA 16
ATOM 23586 C C . LYS A 1 55 ? 6.426 -0.812 4.356 1.00 0.00 55 LYS A C 16
ATOM 23587 O O . LYS A 1 55 ? 6.927 -1.891 4.042 1.00 0.00 55 LYS A O 16
ATOM 23606 N N . GLN A 1 56 ? 5.131 -0.539 4.293 1.00 0.00 56 GLN A N 16
ATOM 23607 C CA . GLN A 1 56 ? 4.178 -1.534 3.831 1.00 0.00 56 GLN A CA 16
ATOM 23608 C C . GLN A 1 56 ? 4.650 -2.149 2.512 1.00 0.00 56 GLN A C 16
ATOM 23609 O O . GLN A 1 56 ? 4.574 -3.362 2.326 1.00 0.00 56 GLN A O 16
ATOM 23623 N N . LEU A 1 57 ? 5.129 -1.283 1.630 1.00 0.00 57 LEU A N 16
ATOM 23624 C CA . LEU A 1 57 ? 5.613 -1.726 0.334 1.00 0.00 57 LEU A CA 16
ATOM 23625 C C . LEU A 1 57 ? 6.618 -2.863 0.531 1.00 0.00 57 LEU A C 16
ATOM 23626 O O . LEU A 1 57 ? 6.465 -3.938 -0.045 1.00 0.00 57 LEU A O 16
ATOM 23642 N N . PHE A 1 58 ? 7.624 -2.586 1.348 1.00 0.00 58 PHE A N 16
ATOM 23643 C CA . PHE A 1 58 ? 8.654 -3.572 1.628 1.00 0.00 58 PHE A CA 16
ATOM 23644 C C . PHE A 1 58 ? 8.035 -4.906 2.050 1.00 0.00 58 PHE A C 16
ATOM 23645 O O . PHE A 1 58 ? 8.643 -5.960 1.872 1.00 0.00 58 PHE A O 16
ATOM 23662 N N . GLU A 1 59 ? 6.834 -4.816 2.602 1.00 0.00 59 GLU A N 16
ATOM 23663 C CA . GLU A 1 59 ? 6.126 -6.003 3.051 1.00 0.00 59 GLU A CA 16
ATOM 23664 C C . GLU A 1 59 ? 5.428 -6.683 1.872 1.00 0.00 59 GLU A C 16
ATOM 23665 O O . GLU A 1 59 ? 5.286 -7.904 1.850 1.00 0.00 59 GLU A O 16
ATOM 23677 N N . ILE A 1 60 ? 5.011 -5.862 0.919 1.00 0.00 60 ILE A N 16
ATOM 23678 C CA . ILE A 1 60 ? 4.331 -6.368 -0.261 1.00 0.00 60 ILE A CA 16
ATOM 23679 C C . ILE A 1 60 ? 5.280 -7.282 -1.038 1.00 0.00 60 ILE A C 16
ATOM 23680 O O . ILE A 1 60 ? 4.905 -8.389 -1.422 1.00 0.00 60 ILE A O 16
ATOM 23696 N N . ASP A 1 61 ? 6.490 -6.785 -1.247 1.00 0.00 61 ASP A N 16
ATOM 23697 C CA . ASP A 1 61 ? 7.495 -7.543 -1.972 1.00 0.00 61 ASP A CA 16
ATOM 23698 C C . ASP A 1 61 ? 7.800 -8.835 -1.211 1.00 0.00 61 ASP A C 16
ATOM 23699 O O . ASP A 1 61 ? 8.127 -9.854 -1.818 1.00 0.00 61 ASP A O 16
ATOM 23708 N N . SER A 1 62 ? 7.682 -8.751 0.106 1.00 0.00 62 SER A N 16
ATOM 23709 C CA . SER A 1 62 ? 7.941 -9.901 0.955 1.00 0.00 62 SER A CA 16
ATOM 23710 C C . SER A 1 62 ? 6.955 -11.024 0.630 1.00 0.00 62 SER A C 16
ATOM 23711 O O . SER A 1 62 ? 7.361 -12.154 0.364 1.00 0.00 62 SER A O 16
ATOM 23719 N N . VAL A 1 63 ? 5.677 -10.675 0.662 1.00 0.00 63 VAL A N 16
ATOM 23720 C CA . VAL A 1 63 ? 4.630 -11.640 0.374 1.00 0.00 63 VAL A CA 16
ATOM 23721 C C . VAL A 1 63 ? 5.067 -12.527 -0.793 1.00 0.00 63 VAL A C 16
ATOM 23722 O O . VAL A 1 63 ? 5.380 -12.030 -1.873 1.00 0.00 63 VAL A O 16
ATOM 23735 N N . ASP A 1 64 ? 5.076 -13.827 -0.535 1.00 0.00 64 ASP A N 16
ATOM 23736 C CA . ASP A 1 64 ? 5.470 -14.789 -1.550 1.00 0.00 64 ASP A CA 16
ATOM 23737 C C . ASP A 1 64 ? 4.237 -15.214 -2.350 1.00 0.00 64 ASP A C 16
ATOM 23738 O O . ASP A 1 64 ? 3.182 -15.482 -1.777 1.00 0.00 64 ASP A O 16
ATOM 23747 N N . THR A 1 65 ? 4.410 -15.261 -3.663 1.00 0.00 65 THR A N 16
ATOM 23748 C CA . THR A 1 65 ? 3.324 -15.648 -4.548 1.00 0.00 65 THR A CA 16
ATOM 23749 C C . THR A 1 65 ? 3.720 -16.875 -5.372 1.00 0.00 65 THR A C 16
ATOM 23750 O O . THR A 1 65 ? 4.181 -16.745 -6.504 1.00 0.00 65 THR A O 16
ATOM 23761 N N . GLU A 1 66 ? 3.524 -18.040 -4.771 1.00 0.00 66 GLU A N 16
ATOM 23762 C CA . GLU A 1 66 ? 3.855 -19.289 -5.435 1.00 0.00 66 GLU A CA 16
ATOM 23763 C C . GLU A 1 66 ? 2.901 -19.537 -6.605 1.00 0.00 66 GLU A C 16
ATOM 23764 O O . GLU A 1 66 ? 2.159 -20.518 -6.609 1.00 0.00 66 GLU A O 16
ATOM 23776 N N . GLY A 1 67 ? 2.952 -18.631 -7.570 1.00 0.00 67 GLY A N 16
ATOM 23777 C CA . GLY A 1 67 ? 2.101 -18.738 -8.743 1.00 0.00 67 GLY A CA 16
ATOM 23778 C C . GLY A 1 67 ? 0.721 -19.283 -8.372 1.00 0.00 67 GLY A C 16
ATOM 23779 O O . GLY A 1 67 ? 0.367 -20.399 -8.750 1.00 0.00 67 GLY A O 16
ATOM 23783 N N . LYS A 1 68 ? -0.022 -18.470 -7.635 1.00 0.00 68 LYS A N 16
ATOM 23784 C CA . LYS A 1 68 ? -1.356 -18.857 -7.208 1.00 0.00 68 LYS A CA 16
ATOM 23785 C C . LYS A 1 68 ? -2.381 -17.902 -7.824 1.00 0.00 68 LYS A C 16
ATOM 23786 O O . LYS A 1 68 ? -3.456 -18.326 -8.244 1.00 0.00 68 LYS A O 16
ATOM 23805 N N . GLY A 1 69 ? -2.011 -16.630 -7.858 1.00 0.00 69 GLY A N 16
ATOM 23806 C CA . GLY A 1 69 ? -2.884 -15.611 -8.415 1.00 0.00 69 GLY A CA 16
ATOM 23807 C C . GLY A 1 69 ? -3.621 -14.855 -7.308 1.00 0.00 69 GLY A C 16
ATOM 23808 O O . GLY A 1 69 ? -3.435 -13.651 -7.143 1.00 0.00 69 GLY A O 16
ATOM 23812 N N . ASP A 1 70 ? -4.443 -15.594 -6.577 1.00 0.00 70 ASP A N 16
ATOM 23813 C CA . ASP A 1 70 ? -5.209 -15.009 -5.490 1.00 0.00 70 ASP A CA 16
ATOM 23814 C C . ASP A 1 70 ? -4.324 -14.027 -4.719 1.00 0.00 70 ASP A C 16
ATOM 23815 O O . ASP A 1 70 ? -4.793 -12.979 -4.277 1.00 0.00 70 ASP A O 16
ATOM 23824 N N . ILE A 1 71 ? -3.061 -14.400 -4.582 1.00 0.00 71 ILE A N 16
ATOM 23825 C CA . ILE A 1 71 ? -2.106 -13.566 -3.873 1.00 0.00 71 ILE A CA 16
ATOM 23826 C C . ILE A 1 71 ? -1.405 -12.640 -4.870 1.00 0.00 71 ILE A C 16
ATOM 23827 O O . ILE A 1 71 ? -1.358 -11.428 -4.669 1.00 0.00 71 ILE A O 16
ATOM 23843 N N . GLN A 1 72 ? -0.878 -13.247 -5.923 1.00 0.00 72 GLN A N 16
ATOM 23844 C CA . GLN A 1 72 ? -0.182 -12.493 -6.951 1.00 0.00 72 GLN A CA 16
ATOM 23845 C C . GLN A 1 72 ? -1.002 -11.267 -7.357 1.00 0.00 72 GLN A C 16
ATOM 23846 O O . GLN A 1 72 ? -0.456 -10.177 -7.522 1.00 0.00 72 GLN A O 16
ATOM 23860 N N . GLN A 1 73 ? -2.300 -11.487 -7.507 1.00 0.00 73 GLN A N 16
ATOM 23861 C CA . GLN A 1 73 ? -3.201 -10.413 -7.890 1.00 0.00 73 GLN A CA 16
ATOM 23862 C C . GLN A 1 73 ? -3.245 -9.341 -6.800 1.00 0.00 73 GLN A C 16
ATOM 23863 O O . GLN A 1 73 ? -2.974 -8.171 -7.064 1.00 0.00 73 GLN A O 16
ATOM 23877 N N . ALA A 1 74 ? -3.587 -9.779 -5.597 1.00 0.00 74 ALA A N 16
ATOM 23878 C CA . ALA A 1 74 ? -3.670 -8.872 -4.466 1.00 0.00 74 ALA A CA 16
ATOM 23879 C C . ALA A 1 74 ? -2.337 -8.137 -4.308 1.00 0.00 74 ALA A C 16
ATOM 23880 O O . ALA A 1 74 ? -2.291 -6.909 -4.357 1.00 0.00 74 ALA A O 16
ATOM 23887 N N . ARG A 1 75 ? -1.284 -8.920 -4.124 1.00 0.00 75 ARG A N 16
ATOM 23888 C CA . ARG A 1 75 ? 0.046 -8.360 -3.959 1.00 0.00 75 ARG A CA 16
ATOM 23889 C C . ARG A 1 75 ? 0.300 -7.278 -5.011 1.00 0.00 75 ARG A C 16
ATOM 23890 O O . ARG A 1 75 ? 0.395 -6.096 -4.681 1.00 0.00 75 ARG A O 16
ATOM 23911 N N . LYS A 1 76 ? 0.403 -7.719 -6.256 1.00 0.00 76 LYS A N 16
ATOM 23912 C CA . LYS A 1 76 ? 0.643 -6.803 -7.357 1.00 0.00 76 LYS A CA 16
ATOM 23913 C C . LYS A 1 76 ? -0.324 -5.622 -7.254 1.00 0.00 76 LYS A C 16
ATOM 23914 O O . LYS A 1 76 ? 0.053 -4.481 -7.517 1.00 0.00 76 LYS A O 16
ATOM 23933 N N . ARG A 1 77 ? -1.552 -5.937 -6.870 1.00 0.00 77 ARG A N 16
ATOM 23934 C CA . ARG A 1 77 ? -2.577 -4.916 -6.728 1.00 0.00 77 ARG A CA 16
ATOM 23935 C C . ARG A 1 77 ? -2.235 -3.978 -5.569 1.00 0.00 77 ARG A C 16
ATOM 23936 O O . ARG A 1 77 ? -2.586 -2.800 -5.594 1.00 0.00 77 ARG A O 16
ATOM 23957 N N . ALA A 1 78 ? -1.553 -4.537 -4.579 1.00 0.00 78 ALA A N 16
ATOM 23958 C CA . ALA A 1 78 ? -1.160 -3.765 -3.412 1.00 0.00 78 ALA A CA 16
ATOM 23959 C C . ALA A 1 78 ? 0.145 -3.024 -3.712 1.00 0.00 78 ALA A C 16
ATOM 23960 O O . ALA A 1 78 ? 0.347 -1.903 -3.248 1.00 0.00 78 ALA A O 16
ATOM 23967 N N . ALA A 1 79 ? 0.996 -3.680 -4.487 1.00 0.00 79 ALA A N 16
ATOM 23968 C CA . ALA A 1 79 ? 2.275 -3.097 -4.855 1.00 0.00 79 ALA A CA 16
ATOM 23969 C C . ALA A 1 79 ? 2.036 -1.809 -5.645 1.00 0.00 79 ALA A C 16
ATOM 23970 O O . ALA A 1 79 ? 2.918 -0.957 -5.731 1.00 0.00 79 ALA A O 16
ATOM 23977 N N . GLN A 1 80 ? 0.837 -1.707 -6.200 1.00 0.00 80 GLN A N 16
ATOM 23978 C CA . GLN A 1 80 ? 0.471 -0.537 -6.980 1.00 0.00 80 GLN A CA 16
ATOM 23979 C C . GLN A 1 80 ? -0.204 0.506 -6.086 1.00 0.00 80 GLN A C 16
ATOM 23980 O O . GLN A 1 80 ? 0.164 1.680 -6.111 1.00 0.00 80 GLN A O 16
ATOM 23994 N N . GLU A 1 81 ? -1.178 0.040 -5.319 1.00 0.00 81 GLU A N 16
ATOM 23995 C CA . GLU A 1 81 ? -1.907 0.918 -4.419 1.00 0.00 81 GLU A CA 16
ATOM 23996 C C . GLU A 1 81 ? -0.933 1.792 -3.626 1.00 0.00 81 GLU A C 16
ATOM 23997 O O . GLU A 1 81 ? -0.951 3.016 -3.747 1.00 0.00 81 GLU A O 16
ATOM 24009 N N . THR A 1 82 ? -0.105 1.129 -2.832 1.00 0.00 82 THR A N 16
ATOM 24010 C CA . THR A 1 82 ? 0.874 1.830 -2.019 1.00 0.00 82 THR A CA 16
ATOM 24011 C C . THR A 1 82 ? 1.586 2.902 -2.847 1.00 0.00 82 THR A C 16
ATOM 24012 O O . THR A 1 82 ? 1.530 4.085 -2.517 1.00 0.00 82 THR A O 16
ATOM 24023 N N . GLU A 1 83 ? 2.238 2.448 -3.908 1.00 0.00 83 GLU A N 16
ATOM 24024 C CA . GLU A 1 83 ? 2.960 3.353 -4.786 1.00 0.00 83 GLU A CA 16
ATOM 24025 C C . GLU A 1 83 ? 2.000 4.372 -5.404 1.00 0.00 83 GLU A C 16
ATOM 24026 O O . GLU A 1 83 ? 2.421 5.440 -5.845 1.00 0.00 83 GLU A O 16
ATOM 24038 N N . ARG A 1 84 ? 0.727 4.005 -5.417 1.00 0.00 84 ARG A N 16
ATOM 24039 C CA . ARG A 1 84 ? -0.297 4.873 -5.974 1.00 0.00 84 ARG A CA 16
ATOM 24040 C C . ARG A 1 84 ? -0.518 6.084 -5.065 1.00 0.00 84 ARG A C 16
ATOM 24041 O O . ARG A 1 84 ? -0.695 7.202 -5.547 1.00 0.00 84 ARG A O 16
ATOM 24062 N N . LEU A 1 85 ? -0.499 5.820 -3.767 1.00 0.00 85 LEU A N 16
ATOM 24063 C CA . LEU A 1 85 ? -0.695 6.875 -2.786 1.00 0.00 85 LEU A CA 16
ATOM 24064 C C . LEU A 1 85 ? 0.597 7.683 -2.647 1.00 0.00 85 LEU A C 16
ATOM 24065 O O . LEU A 1 85 ? 0.570 8.912 -2.674 1.00 0.00 85 LEU A O 16
ATOM 24081 N N . LEU A 1 86 ? 1.697 6.959 -2.502 1.00 0.00 86 LEU A N 16
ATOM 24082 C CA . LEU A 1 86 ? 2.997 7.593 -2.359 1.00 0.00 86 LEU A CA 16
ATOM 24083 C C . LEU A 1 86 ? 3.077 8.799 -3.296 1.00 0.00 86 LEU A C 16
ATOM 24084 O O . LEU A 1 86 ? 3.459 9.891 -2.878 1.00 0.00 86 LEU A O 16
ATOM 24100 N N . LYS A 1 87 ? 2.710 8.562 -4.547 1.00 0.00 87 LYS A N 16
ATOM 24101 C CA . LYS A 1 87 ? 2.735 9.615 -5.548 1.00 0.00 87 LYS A CA 16
ATOM 24102 C C . LYS A 1 87 ? 1.663 10.655 -5.215 1.00 0.00 87 LYS A C 16
ATOM 24103 O O . LYS A 1 87 ? 1.909 11.856 -5.305 1.00 0.00 87 LYS A O 16
ATOM 24122 N N . GLU A 1 88 ? 0.496 10.154 -4.838 1.00 0.00 88 GLU A N 16
ATOM 24123 C CA . GLU A 1 88 ? -0.615 11.024 -4.491 1.00 0.00 88 GLU A CA 16
ATOM 24124 C C . GLU A 1 88 ? -0.173 12.064 -3.460 1.00 0.00 88 GLU A C 16
ATOM 24125 O O . GLU A 1 88 ? -0.458 13.251 -3.609 1.00 0.00 88 GLU A O 16
ATOM 24137 N N . LEU A 1 89 ? 0.516 11.581 -2.437 1.00 0.00 89 LEU A N 16
ATOM 24138 C CA . LEU A 1 89 ? 1.001 12.454 -1.381 1.00 0.00 89 LEU A CA 16
ATOM 24139 C C . LEU A 1 89 ? 1.788 13.609 -2.002 1.00 0.00 89 LEU A C 16
ATOM 24140 O O . LEU A 1 89 ? 1.413 14.771 -1.853 1.00 0.00 89 LEU A O 16
ATOM 24156 N N . GLU A 1 90 ? 2.864 13.250 -2.686 1.00 0.00 90 GLU A N 16
ATOM 24157 C CA . GLU A 1 90 ? 3.707 14.243 -3.330 1.00 0.00 90 GLU A CA 16
ATOM 24158 C C . GLU A 1 90 ? 2.867 15.145 -4.236 1.00 0.00 90 GLU A C 16
ATOM 24159 O O . GLU A 1 90 ? 3.173 16.326 -4.398 1.00 0.00 90 GLU A O 16
ATOM 24171 N N . GLN A 1 91 ? 1.825 14.556 -4.803 1.00 0.00 91 GLN A N 16
ATOM 24172 C CA . GLN A 1 91 ? 0.939 15.292 -5.688 1.00 0.00 91 GLN A CA 16
ATOM 24173 C C . GLN A 1 91 ? 0.031 16.220 -4.879 1.00 0.00 91 GLN A C 16
ATOM 24174 O O . GLN A 1 91 ? -0.396 17.262 -5.373 1.00 0.00 91 GLN A O 16
ATOM 24188 N N . ASN A 1 92 ? -0.236 15.809 -3.648 1.00 0.00 92 ASN A N 16
ATOM 24189 C CA . ASN A 1 92 ? -1.085 16.591 -2.765 1.00 0.00 92 ASN A CA 16
ATOM 24190 C C . ASN A 1 92 ? -0.227 17.221 -1.666 1.00 0.00 92 ASN A C 16
ATOM 24191 O O . ASN A 1 92 ? -0.738 17.591 -0.610 1.00 0.00 92 ASN A O 16
ATOM 24202 N N . ALA A 1 93 ? 1.063 17.323 -1.952 1.00 0.00 93 ALA A N 16
ATOM 24203 C CA . ALA A 1 93 ? 1.996 17.902 -1.001 1.00 0.00 93 ALA A CA 16
ATOM 24204 C C . ALA A 1 93 ? 2.099 19.409 -1.246 1.00 0.00 93 ALA A C 16
ATOM 24205 O O . ALA A 1 93 ? 1.433 20.197 -0.577 1.00 0.00 93 ALA A O 16
ATOM 24212 N N . SER A 1 94 ? 2.939 19.764 -2.208 1.00 0.00 94 SER A N 16
ATOM 24213 C CA . SER A 1 94 ? 3.137 21.162 -2.550 1.00 0.00 94 SER A CA 16
ATOM 24214 C C . SER A 1 94 ? 4.072 21.278 -3.755 1.00 0.00 94 SER A C 16
ATOM 24215 O O . SER A 1 94 ? 3.865 22.120 -4.627 1.00 0.00 94 SER A O 16
ATOM 24223 N N . GLY A 1 95 ? 5.082 20.420 -3.766 1.00 0.00 95 GLY A N 16
ATOM 24224 C CA . GLY A 1 95 ? 6.049 20.416 -4.850 1.00 0.00 95 GLY A CA 16
ATOM 24225 C C . GLY A 1 95 ? 6.652 19.023 -5.042 1.00 0.00 95 GLY A C 16
ATOM 24226 O O . GLY A 1 95 ? 6.407 18.121 -4.242 1.00 0.00 95 GLY A O 16
ATOM 24230 N N . PRO A 1 96 ? 7.450 18.887 -6.134 1.00 0.00 96 PRO A N 16
ATOM 24231 C CA . PRO A 1 96 ? 8.090 17.620 -6.441 1.00 0.00 96 PRO A CA 16
ATOM 24232 C C . PRO A 1 96 ? 9.271 17.361 -5.504 1.00 0.00 96 PRO A C 16
ATOM 24233 O O . PRO A 1 96 ? 9.684 18.249 -4.760 1.00 0.00 96 PRO A O 16
ATOM 24244 N N . SER A 1 97 ? 9.782 16.140 -5.571 1.00 0.00 97 SER A N 16
ATOM 24245 C CA . SER A 1 97 ? 10.907 15.753 -4.738 1.00 0.00 97 SER A CA 16
ATOM 24246 C C . SER A 1 97 ? 11.690 14.622 -5.408 1.00 0.00 97 SER A C 16
ATOM 24247 O O . SER A 1 97 ? 11.462 13.448 -5.118 1.00 0.00 97 SER A O 16
ATOM 24255 N N . SER A 1 98 ? 12.596 15.015 -6.291 1.00 0.00 98 SER A N 16
ATOM 24256 C CA . SER A 1 98 ? 13.414 14.048 -7.004 1.00 0.00 98 SER A CA 16
ATOM 24257 C C . SER A 1 98 ? 14.824 14.605 -7.209 1.00 0.00 98 SER A C 16
ATOM 24258 O O . SER A 1 98 ? 15.014 15.567 -7.952 1.00 0.00 98 SER A O 16
ATOM 24266 N N . GLY A 1 99 ? 15.777 13.978 -6.536 1.00 0.00 99 GLY A N 16
ATOM 24267 C CA . GLY A 1 99 ? 17.164 14.399 -6.634 1.00 0.00 99 GLY A CA 16
ATOM 24268 C C . GLY A 1 99 ? 18.095 13.192 -6.770 1.00 0.00 99 GLY A C 16
ATOM 24269 O O . GLY A 1 99 ? 18.182 12.365 -5.864 1.00 0.00 99 GLY A O 16
ATOM 24273 N N . GLY A 1 1 ? -35.821 -29.958 13.486 1.00 0.00 1 GLY A N 17
ATOM 24274 C CA . GLY A 1 1 ? -35.190 -29.211 12.411 1.00 0.00 1 GLY A CA 17
ATOM 24275 C C . GLY A 1 1 ? -35.616 -27.742 12.441 1.00 0.00 1 GLY A C 17
ATOM 24276 O O . GLY A 1 1 ? -35.577 -27.102 13.491 1.00 0.00 1 GLY A O 17
ATOM 24280 N N . SER A 1 2 ? -36.013 -27.250 11.277 1.00 0.00 2 SER A N 17
ATOM 24281 C CA . SER A 1 2 ? -36.446 -25.868 11.156 1.00 0.00 2 SER A CA 17
ATOM 24282 C C . SER A 1 2 ? -35.296 -24.926 11.517 1.00 0.00 2 SER A C 17
ATOM 24283 O O . SER A 1 2 ? -34.274 -25.362 12.045 1.00 0.00 2 SER A O 17
ATOM 24291 N N . SER A 1 3 ? -35.500 -23.652 11.218 1.00 0.00 3 SER A N 17
ATOM 24292 C CA . SER A 1 3 ? -34.493 -22.645 11.504 1.00 0.00 3 SER A CA 17
ATOM 24293 C C . SER A 1 3 ? -33.251 -22.888 10.644 1.00 0.00 3 SER A C 17
ATOM 24294 O O . SER A 1 3 ? -33.048 -23.991 10.138 1.00 0.00 3 SER A O 17
ATOM 24302 N N . GLY A 1 4 ? -32.452 -21.840 10.505 1.00 0.00 4 GLY A N 17
ATOM 24303 C CA . GLY A 1 4 ? -31.235 -21.927 9.715 1.00 0.00 4 GLY A CA 17
ATOM 24304 C C . GLY A 1 4 ? -30.121 -21.077 10.331 1.00 0.00 4 GLY A C 17
ATOM 24305 O O . GLY A 1 4 ? -30.266 -20.565 11.439 1.00 0.00 4 GLY A O 17
ATOM 24309 N N . SER A 1 5 ? -29.033 -20.955 9.584 1.00 0.00 5 SER A N 17
ATOM 24310 C CA . SER A 1 5 ? -27.895 -20.177 10.042 1.00 0.00 5 SER A CA 17
ATOM 24311 C C . SER A 1 5 ? -26.774 -20.227 9.002 1.00 0.00 5 SER A C 17
ATOM 24312 O O . SER A 1 5 ? -26.773 -21.090 8.126 1.00 0.00 5 SER A O 17
ATOM 24320 N N . SER A 1 6 ? -25.846 -19.290 9.133 1.00 0.00 6 SER A N 17
ATOM 24321 C CA . SER A 1 6 ? -24.722 -19.217 8.215 1.00 0.00 6 SER A CA 17
ATOM 24322 C C . SER A 1 6 ? -23.470 -18.745 8.957 1.00 0.00 6 SER A C 17
ATOM 24323 O O . SER A 1 6 ? -23.568 -18.050 9.967 1.00 0.00 6 SER A O 17
ATOM 24331 N N . GLY A 1 7 ? -22.322 -19.142 8.428 1.00 0.00 7 GLY A N 17
ATOM 24332 C CA . GLY A 1 7 ? -21.053 -18.768 9.027 1.00 0.00 7 GLY A CA 17
ATOM 24333 C C . GLY A 1 7 ? -19.896 -19.003 8.054 1.00 0.00 7 GLY A C 17
ATOM 24334 O O . GLY A 1 7 ? -19.939 -18.550 6.911 1.00 0.00 7 GLY A O 17
ATOM 24338 N N . MET A 1 8 ? -18.888 -19.712 8.543 1.00 0.00 8 MET A N 17
ATOM 24339 C CA . MET A 1 8 ? -17.722 -20.013 7.730 1.00 0.00 8 MET A CA 17
ATOM 24340 C C . MET A 1 8 ? -17.496 -21.523 7.633 1.00 0.00 8 MET A C 17
ATOM 24341 O O . MET A 1 8 ? -17.487 -22.219 8.647 1.00 0.00 8 MET A O 17
ATOM 24355 N N . ASP A 1 9 ? -17.320 -21.985 6.404 1.00 0.00 9 ASP A N 17
ATOM 24356 C CA . ASP A 1 9 ? -17.095 -23.399 6.161 1.00 0.00 9 ASP A CA 17
ATOM 24357 C C . ASP A 1 9 ? -16.380 -23.575 4.820 1.00 0.00 9 ASP A C 17
ATOM 24358 O O . ASP A 1 9 ? -16.693 -22.886 3.850 1.00 0.00 9 ASP A O 17
ATOM 24367 N N . MET A 1 10 ? -15.432 -24.500 4.808 1.00 0.00 10 MET A N 17
ATOM 24368 C CA . MET A 1 10 ? -14.669 -24.775 3.602 1.00 0.00 10 MET A CA 17
ATOM 24369 C C . MET A 1 10 ? -14.001 -23.504 3.074 1.00 0.00 10 MET A C 17
ATOM 24370 O O . MET A 1 10 ? -14.589 -22.773 2.279 1.00 0.00 10 MET A O 17
ATOM 24384 N N . GLY A 1 11 ? -12.781 -23.279 3.539 1.00 0.00 11 GLY A N 17
ATOM 24385 C CA . GLY A 1 11 ? -12.026 -22.108 3.124 1.00 0.00 11 GLY A CA 17
ATOM 24386 C C . GLY A 1 11 ? -10.825 -21.876 4.043 1.00 0.00 11 GLY A C 17
ATOM 24387 O O . GLY A 1 11 ? -10.991 -21.631 5.237 1.00 0.00 11 GLY A O 17
ATOM 24391 N N . ASN A 1 12 ? -9.643 -21.961 3.452 1.00 0.00 12 ASN A N 17
ATOM 24392 C CA . ASN A 1 12 ? -8.415 -21.763 4.203 1.00 0.00 12 ASN A CA 17
ATOM 24393 C C . ASN A 1 12 ? -7.892 -20.347 3.953 1.00 0.00 12 ASN A C 17
ATOM 24394 O O . ASN A 1 12 ? -7.529 -20.005 2.828 1.00 0.00 12 ASN A O 17
ATOM 24405 N N . GLN A 1 13 ? -7.870 -19.561 5.019 1.00 0.00 13 GLN A N 17
ATOM 24406 C CA . GLN A 1 13 ? -7.398 -18.190 4.930 1.00 0.00 13 GLN A CA 17
ATOM 24407 C C . GLN A 1 13 ? -5.879 -18.163 4.747 1.00 0.00 13 GLN A C 17
ATOM 24408 O O . GLN A 1 13 ? -5.132 -18.184 5.724 1.00 0.00 13 GLN A O 17
ATOM 24422 N N . HIS A 1 14 ? -5.467 -18.115 3.489 1.00 0.00 14 HIS A N 17
ATOM 24423 C CA . HIS A 1 14 ? -4.051 -18.085 3.166 1.00 0.00 14 HIS A CA 17
ATOM 24424 C C . HIS A 1 14 ? -3.318 -17.179 4.157 1.00 0.00 14 HIS A C 17
ATOM 24425 O O . HIS A 1 14 ? -3.853 -16.155 4.580 1.00 0.00 14 HIS A O 17
ATOM 24439 N N . PRO A 1 15 ? -2.073 -17.599 4.507 1.00 0.00 15 PRO A N 17
ATOM 24440 C CA . PRO A 1 15 ? -1.261 -16.837 5.440 1.00 0.00 15 PRO A CA 17
ATOM 24441 C C . PRO A 1 15 ? -0.688 -15.584 4.773 1.00 0.00 15 PRO A C 17
ATOM 24442 O O . PRO A 1 15 ? -0.354 -14.614 5.451 1.00 0.00 15 PRO A O 17
ATOM 24453 N N . SER A 1 16 ? -0.592 -15.647 3.453 1.00 0.00 16 SER A N 17
ATOM 24454 C CA . SER A 1 16 ? -0.066 -14.530 2.687 1.00 0.00 16 SER A CA 17
ATOM 24455 C C . SER A 1 16 ? -1.161 -13.485 2.466 1.00 0.00 16 SER A C 17
ATOM 24456 O O . SER A 1 16 ? -0.901 -12.285 2.531 1.00 0.00 16 SER A O 17
ATOM 24464 N N . ILE A 1 17 ? -2.363 -13.979 2.209 1.00 0.00 17 ILE A N 17
ATOM 24465 C CA . ILE A 1 17 ? -3.499 -13.103 1.978 1.00 0.00 17 ILE A CA 17
ATOM 24466 C C . ILE A 1 17 ? -3.864 -12.394 3.284 1.00 0.00 17 ILE A C 17
ATOM 24467 O O . ILE A 1 17 ? -4.044 -11.177 3.304 1.00 0.00 17 ILE A O 17
ATOM 24483 N N . SER A 1 18 ? -3.963 -13.185 4.342 1.00 0.00 18 SER A N 17
ATOM 24484 C CA . SER A 1 18 ? -4.304 -12.647 5.648 1.00 0.00 18 SER A CA 17
ATOM 24485 C C . SER A 1 18 ? -3.387 -11.470 5.985 1.00 0.00 18 SER A C 17
ATOM 24486 O O . SER A 1 18 ? -3.751 -10.601 6.776 1.00 0.00 18 SER A O 17
ATOM 24494 N N . ARG A 1 19 ? -2.214 -11.480 5.369 1.00 0.00 19 ARG A N 17
ATOM 24495 C CA . ARG A 1 19 ? -1.242 -10.424 5.594 1.00 0.00 19 ARG A CA 17
ATOM 24496 C C . ARG A 1 19 ? -1.563 -9.211 4.718 1.00 0.00 19 ARG A C 17
ATOM 24497 O O . ARG A 1 19 ? -1.520 -8.074 5.186 1.00 0.00 19 ARG A O 17
ATOM 24518 N N . LEU A 1 20 ? -1.879 -9.495 3.463 1.00 0.00 20 LEU A N 17
ATOM 24519 C CA . LEU A 1 20 ? -2.208 -8.441 2.518 1.00 0.00 20 LEU A CA 17
ATOM 24520 C C . LEU A 1 20 ? -3.422 -7.664 3.030 1.00 0.00 20 LEU A C 17
ATOM 24521 O O . LEU A 1 20 ? -3.454 -6.436 2.957 1.00 0.00 20 LEU A O 17
ATOM 24537 N N . GLN A 1 21 ? -4.393 -8.411 3.536 1.00 0.00 21 GLN A N 17
ATOM 24538 C CA . GLN A 1 21 ? -5.606 -7.807 4.059 1.00 0.00 21 GLN A CA 17
ATOM 24539 C C . GLN A 1 21 ? -5.272 -6.857 5.211 1.00 0.00 21 GLN A C 17
ATOM 24540 O O . GLN A 1 21 ? -6.042 -5.946 5.513 1.00 0.00 21 GLN A O 17
ATOM 24554 N N . GLU A 1 22 ? -4.123 -7.102 5.824 1.00 0.00 22 GLU A N 17
ATOM 24555 C CA . GLU A 1 22 ? -3.678 -6.280 6.936 1.00 0.00 22 GLU A CA 17
ATOM 24556 C C . GLU A 1 22 ? -2.817 -5.121 6.428 1.00 0.00 22 GLU A C 17
ATOM 24557 O O . GLU A 1 22 ? -2.561 -4.166 7.160 1.00 0.00 22 GLU A O 17
ATOM 24569 N N . ILE A 1 23 ? -2.393 -5.244 5.179 1.00 0.00 23 ILE A N 17
ATOM 24570 C CA . ILE A 1 23 ? -1.567 -4.219 4.565 1.00 0.00 23 ILE A CA 17
ATOM 24571 C C . ILE A 1 23 ? -2.458 -3.248 3.788 1.00 0.00 23 ILE A C 17
ATOM 24572 O O . ILE A 1 23 ? -2.253 -2.037 3.837 1.00 0.00 23 ILE A O 17
ATOM 24588 N N . GLN A 1 24 ? -3.428 -3.818 3.088 1.00 0.00 24 GLN A N 17
ATOM 24589 C CA . GLN A 1 24 ? -4.352 -3.018 2.301 1.00 0.00 24 GLN A CA 17
ATOM 24590 C C . GLN A 1 24 ? -5.125 -2.056 3.206 1.00 0.00 24 GLN A C 17
ATOM 24591 O O . GLN A 1 24 ? -5.282 -0.881 2.878 1.00 0.00 24 GLN A O 17
ATOM 24605 N N . ARG A 1 25 ? -5.587 -2.591 4.326 1.00 0.00 25 ARG A N 17
ATOM 24606 C CA . ARG A 1 25 ? -6.340 -1.795 5.281 1.00 0.00 25 ARG A CA 17
ATOM 24607 C C . ARG A 1 25 ? -5.477 -0.648 5.812 1.00 0.00 25 ARG A C 17
ATOM 24608 O O . ARG A 1 25 ? -5.993 0.417 6.149 1.00 0.00 25 ARG A O 17
ATOM 24629 N N . GLU A 1 26 ? -4.179 -0.905 5.872 1.00 0.00 26 GLU A N 17
ATOM 24630 C CA . GLU A 1 26 ? -3.240 0.093 6.356 1.00 0.00 26 GLU A CA 17
ATOM 24631 C C . GLU A 1 26 ? -3.172 1.273 5.386 1.00 0.00 26 GLU A C 17
ATOM 24632 O O . GLU A 1 26 ? -3.389 2.418 5.779 1.00 0.00 26 GLU A O 17
ATOM 24644 N N . VAL A 1 27 ? -2.869 0.954 4.136 1.00 0.00 27 VAL A N 17
ATOM 24645 C CA . VAL A 1 27 ? -2.770 1.974 3.106 1.00 0.00 27 VAL A CA 17
ATOM 24646 C C . VAL A 1 27 ? -4.125 2.666 2.947 1.00 0.00 27 VAL A C 17
ATOM 24647 O O . VAL A 1 27 ? -4.190 3.825 2.540 1.00 0.00 27 VAL A O 17
ATOM 24660 N N . LYS A 1 28 ? -5.174 1.926 3.275 1.00 0.00 28 LYS A N 17
ATOM 24661 C CA . LYS A 1 28 ? -6.524 2.453 3.173 1.00 0.00 28 LYS A CA 17
ATOM 24662 C C . LYS A 1 28 ? -6.814 3.337 4.388 1.00 0.00 28 LYS A C 17
ATOM 24663 O O . LYS A 1 28 ? -7.428 4.395 4.258 1.00 0.00 28 LYS A O 17
ATOM 24682 N N . ALA A 1 29 ? -6.358 2.871 5.541 1.00 0.00 29 ALA A N 17
ATOM 24683 C CA . ALA A 1 29 ? -6.561 3.607 6.778 1.00 0.00 29 ALA A CA 17
ATOM 24684 C C . ALA A 1 29 ? -5.724 4.887 6.748 1.00 0.00 29 ALA A C 17
ATOM 24685 O O . ALA A 1 29 ? -5.911 5.774 7.580 1.00 0.00 29 ALA A O 17
ATOM 24692 N N . ILE A 1 30 ? -4.820 4.943 5.781 1.00 0.00 30 ILE A N 17
ATOM 24693 C CA . ILE A 1 30 ? -3.954 6.101 5.632 1.00 0.00 30 ILE A CA 17
ATOM 24694 C C . ILE A 1 30 ? -4.274 6.805 4.312 1.00 0.00 30 ILE A C 17
ATOM 24695 O O . ILE A 1 30 ? -3.750 7.883 4.037 1.00 0.00 30 ILE A O 17
ATOM 24711 N N . GLU A 1 31 ? -5.134 6.167 3.531 1.00 0.00 31 GLU A N 17
ATOM 24712 C CA . GLU A 1 31 ? -5.530 6.719 2.247 1.00 0.00 31 GLU A CA 17
ATOM 24713 C C . GLU A 1 31 ? -5.984 8.171 2.411 1.00 0.00 31 GLU A C 17
ATOM 24714 O O . GLU A 1 31 ? -5.583 9.041 1.639 1.00 0.00 31 GLU A O 17
ATOM 24726 N N . PRO A 1 32 ? -6.835 8.394 3.447 1.00 0.00 32 PRO A N 17
ATOM 24727 C CA . PRO A 1 32 ? -7.348 9.726 3.722 1.00 0.00 32 PRO A CA 17
ATOM 24728 C C . PRO A 1 32 ? -6.274 10.603 4.370 1.00 0.00 32 PRO A C 17
ATOM 24729 O O . PRO A 1 32 ? -6.388 11.828 4.375 1.00 0.00 32 PRO A O 17
ATOM 24740 N N . GLN A 1 33 ? -5.256 9.942 4.901 1.00 0.00 33 GLN A N 17
ATOM 24741 C CA . GLN A 1 33 ? -4.164 10.647 5.550 1.00 0.00 33 GLN A CA 17
ATOM 24742 C C . GLN A 1 33 ? -3.257 11.299 4.504 1.00 0.00 33 GLN A C 17
ATOM 24743 O O . GLN A 1 33 ? -2.469 12.186 4.828 1.00 0.00 33 GLN A O 17
ATOM 24757 N N . VAL A 1 34 ? -3.401 10.836 3.271 1.00 0.00 34 VAL A N 17
ATOM 24758 C CA . VAL A 1 34 ? -2.605 11.363 2.176 1.00 0.00 34 VAL A CA 17
ATOM 24759 C C . VAL A 1 34 ? -3.503 12.184 1.248 1.00 0.00 34 VAL A C 17
ATOM 24760 O O . VAL A 1 34 ? -3.068 13.187 0.685 1.00 0.00 34 VAL A O 17
ATOM 24773 N N . VAL A 1 35 ? -4.739 11.726 1.116 1.00 0.00 35 VAL A N 17
ATOM 24774 C CA . VAL A 1 35 ? -5.702 12.404 0.266 1.00 0.00 35 VAL A CA 17
ATOM 24775 C C . VAL A 1 35 ? -5.950 13.814 0.807 1.00 0.00 35 VAL A C 17
ATOM 24776 O O . VAL A 1 35 ? -5.865 14.791 0.065 1.00 0.00 35 VAL A O 17
ATOM 24789 N N . GLY A 1 36 ? -6.251 13.874 2.096 1.00 0.00 36 GLY A N 17
ATOM 24790 C CA . GLY A 1 36 ? -6.511 15.147 2.745 1.00 0.00 36 GLY A CA 17
ATOM 24791 C C . GLY A 1 36 ? -5.285 15.626 3.525 1.00 0.00 36 GLY A C 17
ATOM 24792 O O . GLY A 1 36 ? -5.419 16.241 4.582 1.00 0.00 36 GLY A O 17
ATOM 24796 N N . PHE A 1 37 ? -4.119 15.325 2.974 1.00 0.00 37 PHE A N 17
ATOM 24797 C CA . PHE A 1 37 ? -2.870 15.717 3.605 1.00 0.00 37 PHE A CA 17
ATOM 24798 C C . PHE A 1 37 ? -2.523 17.171 3.278 1.00 0.00 37 PHE A C 17
ATOM 24799 O O . PHE A 1 37 ? -3.021 17.727 2.300 1.00 0.00 37 PHE A O 17
ATOM 24816 N N . SER A 1 38 ? -1.672 17.746 4.115 1.00 0.00 38 SER A N 17
ATOM 24817 C CA . SER A 1 38 ? -1.253 19.125 3.928 1.00 0.00 38 SER A CA 17
ATOM 24818 C C . SER A 1 38 ? 0.138 19.335 4.527 1.00 0.00 38 SER A C 17
ATOM 24819 O O . SER A 1 38 ? 0.283 19.452 5.743 1.00 0.00 38 SER A O 17
ATOM 24827 N N . GLY A 1 39 ? 1.127 19.376 3.646 1.00 0.00 39 GLY A N 17
ATOM 24828 C CA . GLY A 1 39 ? 2.502 19.571 4.074 1.00 0.00 39 GLY A CA 17
ATOM 24829 C C . GLY A 1 39 ? 3.472 19.369 2.908 1.00 0.00 39 GLY A C 17
ATOM 24830 O O . GLY A 1 39 ? 3.366 18.391 2.169 1.00 0.00 39 GLY A O 17
ATOM 24834 N N . LEU A 1 40 ? 4.396 20.310 2.779 1.00 0.00 40 LEU A N 17
ATOM 24835 C CA . LEU A 1 40 ? 5.384 20.248 1.715 1.00 0.00 40 LEU A CA 17
ATOM 24836 C C . LEU A 1 40 ? 6.199 18.960 1.857 1.00 0.00 40 LEU A C 17
ATOM 24837 O O . LEU A 1 40 ? 6.457 18.504 2.969 1.00 0.00 40 LEU A O 17
ATOM 24853 N N . SER A 1 41 ? 6.582 18.411 0.713 1.00 0.00 41 SER A N 17
ATOM 24854 C CA . SER A 1 41 ? 7.362 17.186 0.695 1.00 0.00 41 SER A CA 17
ATOM 24855 C C . SER A 1 41 ? 8.499 17.275 1.715 1.00 0.00 41 SER A C 17
ATOM 24856 O O . SER A 1 41 ? 9.471 17.999 1.504 1.00 0.00 41 SER A O 17
ATOM 24864 N N . ASP A 1 42 ? 8.340 16.527 2.797 1.00 0.00 42 ASP A N 17
ATOM 24865 C CA . ASP A 1 42 ? 9.342 16.513 3.850 1.00 0.00 42 ASP A CA 17
ATOM 24866 C C . ASP A 1 42 ? 9.213 17.785 4.689 1.00 0.00 42 ASP A C 17
ATOM 24867 O O . ASP A 1 42 ? 9.951 18.747 4.482 1.00 0.00 42 ASP A O 17
ATOM 24876 N N . ASP A 1 43 ? 8.269 17.750 5.618 1.00 0.00 43 ASP A N 17
ATOM 24877 C CA . ASP A 1 43 ? 8.033 18.889 6.489 1.00 0.00 43 ASP A CA 17
ATOM 24878 C C . ASP A 1 43 ? 7.955 18.408 7.939 1.00 0.00 43 ASP A C 17
ATOM 24879 O O . ASP A 1 43 ? 7.309 19.041 8.773 1.00 0.00 43 ASP A O 17
ATOM 24888 N N . LYS A 1 44 ? 8.623 17.294 8.196 1.00 0.00 44 LYS A N 17
ATOM 24889 C CA . LYS A 1 44 ? 8.638 16.721 9.532 1.00 0.00 44 LYS A CA 17
ATOM 24890 C C . LYS A 1 44 ? 7.266 16.117 9.839 1.00 0.00 44 LYS A C 17
ATOM 24891 O O . LYS A 1 44 ? 6.710 16.344 10.912 1.00 0.00 44 LYS A O 17
ATOM 24910 N N . ASN A 1 45 ? 6.760 15.361 8.876 1.00 0.00 45 ASN A N 17
ATOM 24911 C CA . ASN A 1 45 ? 5.463 14.723 9.030 1.00 0.00 45 ASN A CA 17
ATOM 24912 C C . ASN A 1 45 ? 5.139 13.925 7.765 1.00 0.00 45 ASN A C 17
ATOM 24913 O O . ASN A 1 45 ? 4.584 12.830 7.843 1.00 0.00 45 ASN A O 17
ATOM 24924 N N . TYR A 1 46 ? 5.499 14.505 6.630 1.00 0.00 46 TYR A N 17
ATOM 24925 C CA . TYR A 1 46 ? 5.253 13.862 5.350 1.00 0.00 46 TYR A CA 17
ATOM 24926 C C . TYR A 1 46 ? 6.063 12.570 5.222 1.00 0.00 46 TYR A C 17
ATOM 24927 O O . TYR A 1 46 ? 5.838 11.781 4.305 1.00 0.00 46 TYR A O 17
ATOM 24945 N N . LYS A 1 47 ? 6.988 12.394 6.153 1.00 0.00 47 LYS A N 17
ATOM 24946 C CA . LYS A 1 47 ? 7.832 11.211 6.156 1.00 0.00 47 LYS A CA 17
ATOM 24947 C C . LYS A 1 47 ? 7.002 9.998 6.579 1.00 0.00 47 LYS A C 17
ATOM 24948 O O . LYS A 1 47 ? 7.035 8.959 5.921 1.00 0.00 47 LYS A O 17
ATOM 24967 N N . ARG A 1 48 ? 6.276 10.170 7.674 1.00 0.00 48 ARG A N 17
ATOM 24968 C CA . ARG A 1 48 ? 5.438 9.101 8.192 1.00 0.00 48 ARG A CA 17
ATOM 24969 C C . ARG A 1 48 ? 4.453 8.632 7.120 1.00 0.00 48 ARG A C 17
ATOM 24970 O O . ARG A 1 48 ? 4.350 7.437 6.847 1.00 0.00 48 ARG A O 17
ATOM 24991 N N . LEU A 1 49 ? 3.754 9.597 6.541 1.00 0.00 49 LEU A N 17
ATOM 24992 C CA . LEU A 1 49 ? 2.780 9.298 5.505 1.00 0.00 49 LEU A CA 17
ATOM 24993 C C . LEU A 1 49 ? 3.423 8.389 4.455 1.00 0.00 49 LEU A C 17
ATOM 24994 O O . LEU A 1 49 ? 2.868 7.348 4.108 1.00 0.00 49 LEU A O 17
ATOM 25010 N N . GLU A 1 50 ? 4.583 8.817 3.978 1.00 0.00 50 GLU A N 17
ATOM 25011 C CA . GLU A 1 50 ? 5.306 8.055 2.975 1.00 0.00 50 GLU A CA 17
ATOM 25012 C C . GLU A 1 50 ? 5.807 6.737 3.568 1.00 0.00 50 GLU A C 17
ATOM 25013 O O . GLU A 1 50 ? 5.513 5.664 3.043 1.00 0.00 50 GLU A O 17
ATOM 25025 N N . ARG A 1 51 ? 6.555 6.861 4.655 1.00 0.00 51 ARG A N 17
ATOM 25026 C CA . ARG A 1 51 ? 7.099 5.692 5.326 1.00 0.00 51 ARG A CA 17
ATOM 25027 C C . ARG A 1 51 ? 6.060 4.570 5.364 1.00 0.00 51 ARG A C 17
ATOM 25028 O O . ARG A 1 51 ? 6.399 3.399 5.196 1.00 0.00 51 ARG A O 17
ATOM 25049 N N . ILE A 1 52 ? 4.815 4.966 5.586 1.00 0.00 52 ILE A N 17
ATOM 25050 C CA . ILE A 1 52 ? 3.725 4.009 5.648 1.00 0.00 52 ILE A CA 17
ATOM 25051 C C . ILE A 1 52 ? 3.680 3.207 4.346 1.00 0.00 52 ILE A C 17
ATOM 25052 O O . ILE A 1 52 ? 3.986 2.016 4.335 1.00 0.00 52 ILE A O 17
ATOM 25068 N N . LEU A 1 53 ? 3.297 3.893 3.279 1.00 0.00 53 LEU A N 17
ATOM 25069 C CA . LEU A 1 53 ? 3.209 3.260 1.974 1.00 0.00 53 LEU A CA 17
ATOM 25070 C C . LEU A 1 53 ? 4.417 2.342 1.775 1.00 0.00 53 LEU A C 17
ATOM 25071 O O . LEU A 1 53 ? 4.265 1.127 1.657 1.00 0.00 53 LEU A O 17
ATOM 25087 N N . THR A 1 54 ? 5.589 2.959 1.742 1.00 0.00 54 THR A N 17
ATOM 25088 C CA . THR A 1 54 ? 6.822 2.213 1.559 1.00 0.00 54 THR A CA 17
ATOM 25089 C C . THR A 1 54 ? 6.883 1.034 2.533 1.00 0.00 54 THR A C 17
ATOM 25090 O O . THR A 1 54 ? 7.103 -0.104 2.123 1.00 0.00 54 THR A O 17
ATOM 25101 N N . LYS A 1 55 ? 6.682 1.348 3.805 1.00 0.00 55 LYS A N 17
ATOM 25102 C CA . LYS A 1 55 ? 6.711 0.330 4.840 1.00 0.00 55 LYS A CA 17
ATOM 25103 C C . LYS A 1 55 ? 5.739 -0.793 4.473 1.00 0.00 55 LYS A C 17
ATOM 25104 O O . LYS A 1 55 ? 6.073 -1.971 4.590 1.00 0.00 55 LYS A O 17
ATOM 25123 N N . GLN A 1 56 ? 4.556 -0.389 4.034 1.00 0.00 56 GLN A N 17
ATOM 25124 C CA . GLN A 1 56 ? 3.534 -1.346 3.648 1.00 0.00 56 GLN A CA 17
ATOM 25125 C C . GLN A 1 56 ? 3.956 -2.092 2.381 1.00 0.00 56 GLN A C 17
ATOM 25126 O O . GLN A 1 56 ? 3.895 -3.320 2.329 1.00 0.00 56 GLN A O 17
ATOM 25140 N N . LEU A 1 57 ? 4.375 -1.319 1.390 1.00 0.00 57 LEU A N 17
ATOM 25141 C CA . LEU A 1 57 ? 4.808 -1.891 0.126 1.00 0.00 57 LEU A CA 17
ATOM 25142 C C . LEU A 1 57 ? 5.843 -2.985 0.394 1.00 0.00 57 LEU A C 17
ATOM 25143 O O . LEU A 1 57 ? 5.661 -4.131 -0.016 1.00 0.00 57 LEU A O 17
ATOM 25159 N N . PHE A 1 58 ? 6.906 -2.594 1.081 1.00 0.00 58 PHE A N 17
ATOM 25160 C CA . PHE A 1 58 ? 7.971 -3.527 1.408 1.00 0.00 58 PHE A CA 17
ATOM 25161 C C . PHE A 1 58 ? 7.403 -4.829 1.977 1.00 0.00 58 PHE A C 17
ATOM 25162 O O . PHE A 1 58 ? 8.006 -5.891 1.829 1.00 0.00 58 PHE A O 17
ATOM 25179 N N . GLU A 1 59 ? 6.248 -4.705 2.615 1.00 0.00 59 GLU A N 17
ATOM 25180 C CA . GLU A 1 59 ? 5.592 -5.858 3.207 1.00 0.00 59 GLU A CA 17
ATOM 25181 C C . GLU A 1 59 ? 4.868 -6.667 2.129 1.00 0.00 59 GLU A C 17
ATOM 25182 O O . GLU A 1 59 ? 4.744 -7.886 2.241 1.00 0.00 59 GLU A O 17
ATOM 25194 N N . ILE A 1 60 ? 4.409 -5.957 1.109 1.00 0.00 60 ILE A N 17
ATOM 25195 C CA . ILE A 1 60 ? 3.701 -6.594 0.012 1.00 0.00 60 ILE A CA 17
ATOM 25196 C C . ILE A 1 60 ? 4.660 -7.519 -0.741 1.00 0.00 60 ILE A C 17
ATOM 25197 O O . ILE A 1 60 ? 4.358 -8.692 -0.954 1.00 0.00 60 ILE A O 17
ATOM 25213 N N . ASP A 1 61 ? 5.797 -6.955 -1.122 1.00 0.00 61 ASP A N 17
ATOM 25214 C CA . ASP A 1 61 ? 6.802 -7.714 -1.846 1.00 0.00 61 ASP A CA 17
ATOM 25215 C C . ASP A 1 61 ? 7.359 -8.811 -0.937 1.00 0.00 61 ASP A C 17
ATOM 25216 O O . ASP A 1 61 ? 7.864 -9.824 -1.418 1.00 0.00 61 ASP A O 17
ATOM 25225 N N . SER A 1 62 ? 7.249 -8.572 0.362 1.00 0.00 62 SER A N 17
ATOM 25226 C CA . SER A 1 62 ? 7.735 -9.528 1.342 1.00 0.00 62 SER A CA 17
ATOM 25227 C C . SER A 1 62 ? 6.859 -10.782 1.330 1.00 0.00 62 SER A C 17
ATOM 25228 O O . SER A 1 62 ? 7.337 -11.879 1.615 1.00 0.00 62 SER A O 17
ATOM 25236 N N . VAL A 1 63 ? 5.593 -10.578 0.998 1.00 0.00 63 VAL A N 17
ATOM 25237 C CA . VAL A 1 63 ? 4.646 -11.679 0.945 1.00 0.00 63 VAL A CA 17
ATOM 25238 C C . VAL A 1 63 ? 5.069 -12.657 -0.153 1.00 0.00 63 VAL A C 17
ATOM 25239 O O . VAL A 1 63 ? 4.929 -12.362 -1.339 1.00 0.00 63 VAL A O 17
ATOM 25252 N N . ASP A 1 64 ? 5.577 -13.801 0.281 1.00 0.00 64 ASP A N 17
ATOM 25253 C CA . ASP A 1 64 ? 6.021 -14.824 -0.650 1.00 0.00 64 ASP A CA 17
ATOM 25254 C C . ASP A 1 64 ? 4.828 -15.305 -1.479 1.00 0.00 64 ASP A C 17
ATOM 25255 O O . ASP A 1 64 ? 3.858 -15.827 -0.933 1.00 0.00 64 ASP A O 17
ATOM 25264 N N . THR A 1 65 ? 4.939 -15.110 -2.785 1.00 0.00 65 THR A N 17
ATOM 25265 C CA . THR A 1 65 ? 3.882 -15.518 -3.695 1.00 0.00 65 THR A CA 17
ATOM 25266 C C . THR A 1 65 ? 4.075 -16.975 -4.118 1.00 0.00 65 THR A C 17
ATOM 25267 O O . THR A 1 65 ? 3.103 -17.706 -4.300 1.00 0.00 65 THR A O 17
ATOM 25278 N N . GLU A 1 66 ? 5.336 -17.354 -4.263 1.00 0.00 66 GLU A N 17
ATOM 25279 C CA . GLU A 1 66 ? 5.669 -18.711 -4.661 1.00 0.00 66 GLU A CA 17
ATOM 25280 C C . GLU A 1 66 ? 4.943 -19.076 -5.958 1.00 0.00 66 GLU A C 17
ATOM 25281 O O . GLU A 1 66 ? 4.695 -20.251 -6.224 1.00 0.00 66 GLU A O 17
ATOM 25293 N N . GLY A 1 67 ? 4.623 -18.048 -6.729 1.00 0.00 67 GLY A N 17
ATOM 25294 C CA . GLY A 1 67 ? 3.930 -18.246 -7.991 1.00 0.00 67 GLY A CA 17
ATOM 25295 C C . GLY A 1 67 ? 2.455 -18.580 -7.760 1.00 0.00 67 GLY A C 17
ATOM 25296 O O . GLY A 1 67 ? 1.884 -19.409 -8.467 1.00 0.00 67 GLY A O 17
ATOM 25300 N N . LYS A 1 68 ? 1.879 -17.916 -6.768 1.00 0.00 68 LYS A N 17
ATOM 25301 C CA . LYS A 1 68 ? 0.482 -18.131 -6.436 1.00 0.00 68 LYS A CA 17
ATOM 25302 C C . LYS A 1 68 ? -0.351 -16.963 -6.967 1.00 0.00 68 LYS A C 17
ATOM 25303 O O . LYS A 1 68 ? -0.346 -15.878 -6.387 1.00 0.00 68 LYS A O 17
ATOM 25322 N N . GLY A 1 69 ? -1.045 -17.224 -8.065 1.00 0.00 69 GLY A N 17
ATOM 25323 C CA . GLY A 1 69 ? -1.880 -16.207 -8.681 1.00 0.00 69 GLY A CA 17
ATOM 25324 C C . GLY A 1 69 ? -2.723 -15.479 -7.632 1.00 0.00 69 GLY A C 17
ATOM 25325 O O . GLY A 1 69 ? -2.746 -14.250 -7.592 1.00 0.00 69 GLY A O 17
ATOM 25329 N N . ASP A 1 70 ? -3.395 -16.269 -6.807 1.00 0.00 70 ASP A N 17
ATOM 25330 C CA . ASP A 1 70 ? -4.237 -15.715 -5.760 1.00 0.00 70 ASP A CA 17
ATOM 25331 C C . ASP A 1 70 ? -3.483 -14.591 -5.047 1.00 0.00 70 ASP A C 17
ATOM 25332 O O . ASP A 1 70 ? -4.097 -13.676 -4.501 1.00 0.00 70 ASP A O 17
ATOM 25341 N N . ILE A 1 71 ? -2.162 -14.697 -5.075 1.00 0.00 71 ILE A N 17
ATOM 25342 C CA . ILE A 1 71 ? -1.318 -13.700 -4.438 1.00 0.00 71 ILE A CA 17
ATOM 25343 C C . ILE A 1 71 ? -0.747 -12.764 -5.505 1.00 0.00 71 ILE A C 17
ATOM 25344 O O . ILE A 1 71 ? -0.907 -11.548 -5.420 1.00 0.00 71 ILE A O 17
ATOM 25360 N N . GLN A 1 72 ? -0.092 -13.368 -6.486 1.00 0.00 72 GLN A N 17
ATOM 25361 C CA . GLN A 1 72 ? 0.504 -12.603 -7.569 1.00 0.00 72 GLN A CA 17
ATOM 25362 C C . GLN A 1 72 ? -0.472 -11.534 -8.064 1.00 0.00 72 GLN A C 17
ATOM 25363 O O . GLN A 1 72 ? -0.055 -10.501 -8.584 1.00 0.00 72 GLN A O 17
ATOM 25377 N N . GLN A 1 73 ? -1.753 -11.820 -7.885 1.00 0.00 73 GLN A N 17
ATOM 25378 C CA . GLN A 1 73 ? -2.792 -10.895 -8.307 1.00 0.00 73 GLN A CA 17
ATOM 25379 C C . GLN A 1 73 ? -2.968 -9.785 -7.269 1.00 0.00 73 GLN A C 17
ATOM 25380 O O . GLN A 1 73 ? -2.896 -8.603 -7.601 1.00 0.00 73 GLN A O 17
ATOM 25394 N N . ALA A 1 74 ? -3.196 -10.205 -6.033 1.00 0.00 74 ALA A N 17
ATOM 25395 C CA . ALA A 1 74 ? -3.382 -9.260 -4.944 1.00 0.00 74 ALA A CA 17
ATOM 25396 C C . ALA A 1 74 ? -2.081 -8.489 -4.715 1.00 0.00 74 ALA A C 17
ATOM 25397 O O . ALA A 1 74 ? -2.067 -7.260 -4.764 1.00 0.00 74 ALA A O 17
ATOM 25404 N N . ARG A 1 75 ? -1.019 -9.243 -4.470 1.00 0.00 75 ARG A N 17
ATOM 25405 C CA . ARG A 1 75 ? 0.284 -8.645 -4.233 1.00 0.00 75 ARG A CA 17
ATOM 25406 C C . ARG A 1 75 ? 0.482 -7.427 -5.137 1.00 0.00 75 ARG A C 17
ATOM 25407 O O . ARG A 1 75 ? 0.468 -6.291 -4.666 1.00 0.00 75 ARG A O 17
ATOM 25428 N N . LYS A 1 76 ? 0.661 -7.706 -6.420 1.00 0.00 76 LYS A N 17
ATOM 25429 C CA . LYS A 1 76 ? 0.862 -6.647 -7.394 1.00 0.00 76 LYS A CA 17
ATOM 25430 C C . LYS A 1 76 ? -0.226 -5.585 -7.219 1.00 0.00 76 LYS A C 17
ATOM 25431 O O . LYS A 1 76 ? 0.068 -4.392 -7.172 1.00 0.00 76 LYS A O 17
ATOM 25450 N N . ARG A 1 77 ? -1.461 -6.058 -7.127 1.00 0.00 77 ARG A N 17
ATOM 25451 C CA . ARG A 1 77 ? -2.594 -5.165 -6.957 1.00 0.00 77 ARG A CA 17
ATOM 25452 C C . ARG A 1 77 ? -2.343 -4.204 -5.793 1.00 0.00 77 ARG A C 17
ATOM 25453 O O . ARG A 1 77 ? -2.447 -2.989 -5.952 1.00 0.00 77 ARG A O 17
ATOM 25474 N N . ALA A 1 78 ? -2.018 -4.786 -4.647 1.00 0.00 78 ALA A N 17
ATOM 25475 C CA . ALA A 1 78 ? -1.752 -3.997 -3.456 1.00 0.00 78 ALA A CA 17
ATOM 25476 C C . ALA A 1 78 ? -0.564 -3.069 -3.720 1.00 0.00 78 ALA A C 17
ATOM 25477 O O . ALA A 1 78 ? -0.629 -1.876 -3.430 1.00 0.00 78 ALA A O 17
ATOM 25484 N N . ALA A 1 79 ? 0.492 -3.654 -4.265 1.00 0.00 79 ALA A N 17
ATOM 25485 C CA . ALA A 1 79 ? 1.693 -2.894 -4.570 1.00 0.00 79 ALA A CA 17
ATOM 25486 C C . ALA A 1 79 ? 1.305 -1.608 -5.303 1.00 0.00 79 ALA A C 17
ATOM 25487 O O . ALA A 1 79 ? 1.925 -0.564 -5.102 1.00 0.00 79 ALA A O 17
ATOM 25494 N N . GLN A 1 80 ? 0.282 -1.725 -6.136 1.00 0.00 80 GLN A N 17
ATOM 25495 C CA . GLN A 1 80 ? -0.196 -0.585 -6.899 1.00 0.00 80 GLN A CA 17
ATOM 25496 C C . GLN A 1 80 ? -0.898 0.415 -5.978 1.00 0.00 80 GLN A C 17
ATOM 25497 O O . GLN A 1 80 ? -0.565 1.599 -5.971 1.00 0.00 80 GLN A O 17
ATOM 25511 N N . GLU A 1 81 ? -1.857 -0.099 -5.221 1.00 0.00 81 GLU A N 17
ATOM 25512 C CA . GLU A 1 81 ? -2.608 0.733 -4.298 1.00 0.00 81 GLU A CA 17
ATOM 25513 C C . GLU A 1 81 ? -1.665 1.664 -3.534 1.00 0.00 81 GLU A C 17
ATOM 25514 O O . GLU A 1 81 ? -1.753 2.884 -3.661 1.00 0.00 81 GLU A O 17
ATOM 25526 N N . THR A 1 82 ? -0.783 1.053 -2.756 1.00 0.00 82 THR A N 17
ATOM 25527 C CA . THR A 1 82 ? 0.176 1.811 -1.972 1.00 0.00 82 THR A CA 17
ATOM 25528 C C . THR A 1 82 ? 0.847 2.880 -2.837 1.00 0.00 82 THR A C 17
ATOM 25529 O O . THR A 1 82 ? 0.727 4.072 -2.562 1.00 0.00 82 THR A O 17
ATOM 25540 N N . GLU A 1 83 ? 1.539 2.413 -3.866 1.00 0.00 83 GLU A N 17
ATOM 25541 C CA . GLU A 1 83 ? 2.229 3.313 -4.774 1.00 0.00 83 GLU A CA 17
ATOM 25542 C C . GLU A 1 83 ? 1.245 4.319 -5.375 1.00 0.00 83 GLU A C 17
ATOM 25543 O O . GLU A 1 83 ? 1.651 5.361 -5.887 1.00 0.00 83 GLU A O 17
ATOM 25555 N N . ARG A 1 84 ? -0.031 3.972 -5.292 1.00 0.00 84 ARG A N 17
ATOM 25556 C CA . ARG A 1 84 ? -1.077 4.831 -5.820 1.00 0.00 84 ARG A CA 17
ATOM 25557 C C . ARG A 1 84 ? -1.240 6.072 -4.940 1.00 0.00 84 ARG A C 17
ATOM 25558 O O . ARG A 1 84 ? -1.413 7.179 -5.447 1.00 0.00 84 ARG A O 17
ATOM 25579 N N . LEU A 1 85 ? -1.179 5.845 -3.636 1.00 0.00 85 LEU A N 17
ATOM 25580 C CA . LEU A 1 85 ? -1.317 6.931 -2.681 1.00 0.00 85 LEU A CA 17
ATOM 25581 C C . LEU A 1 85 ? -0.014 7.731 -2.631 1.00 0.00 85 LEU A C 17
ATOM 25582 O O . LEU A 1 85 ? -0.031 8.958 -2.710 1.00 0.00 85 LEU A O 17
ATOM 25598 N N . LEU A 1 86 ? 1.085 7.002 -2.500 1.00 0.00 86 LEU A N 17
ATOM 25599 C CA . LEU A 1 86 ? 2.395 7.628 -2.438 1.00 0.00 86 LEU A CA 17
ATOM 25600 C C . LEU A 1 86 ? 2.434 8.816 -3.402 1.00 0.00 86 LEU A C 17
ATOM 25601 O O . LEU A 1 86 ? 2.960 9.875 -3.066 1.00 0.00 86 LEU A O 17
ATOM 25617 N N . LYS A 1 87 ? 1.869 8.599 -4.581 1.00 0.00 87 LYS A N 17
ATOM 25618 C CA . LYS A 1 87 ? 1.832 9.639 -5.595 1.00 0.00 87 LYS A CA 17
ATOM 25619 C C . LYS A 1 87 ? 1.000 10.816 -5.083 1.00 0.00 87 LYS A C 17
ATOM 25620 O O . LYS A 1 87 ? 1.496 11.938 -4.990 1.00 0.00 87 LYS A O 17
ATOM 25639 N N . GLU A 1 88 ? -0.252 10.520 -4.764 1.00 0.00 88 GLU A N 17
ATOM 25640 C CA . GLU A 1 88 ? -1.158 11.540 -4.264 1.00 0.00 88 GLU A CA 17
ATOM 25641 C C . GLU A 1 88 ? -0.484 12.351 -3.155 1.00 0.00 88 GLU A C 17
ATOM 25642 O O . GLU A 1 88 ? -0.514 13.580 -3.174 1.00 0.00 88 GLU A O 17
ATOM 25654 N N . LEU A 1 89 ? 0.108 11.629 -2.215 1.00 0.00 89 LEU A N 17
ATOM 25655 C CA . LEU A 1 89 ? 0.789 12.266 -1.100 1.00 0.00 89 LEU A CA 17
ATOM 25656 C C . LEU A 1 89 ? 1.664 13.405 -1.626 1.00 0.00 89 LEU A C 17
ATOM 25657 O O . LEU A 1 89 ? 1.512 14.553 -1.209 1.00 0.00 89 LEU A O 17
ATOM 25673 N N . GLU A 1 90 ? 2.561 13.049 -2.533 1.00 0.00 90 GLU A N 17
ATOM 25674 C CA . GLU A 1 90 ? 3.461 14.027 -3.120 1.00 0.00 90 GLU A CA 17
ATOM 25675 C C . GLU A 1 90 ? 2.681 15.264 -3.570 1.00 0.00 90 GLU A C 17
ATOM 25676 O O . GLU A 1 90 ? 2.938 16.370 -3.098 1.00 0.00 90 GLU A O 17
ATOM 25688 N N . GLN A 1 91 ? 1.742 15.035 -4.477 1.00 0.00 91 GLN A N 17
ATOM 25689 C CA . GLN A 1 91 ? 0.923 16.117 -4.995 1.00 0.00 91 GLN A CA 17
ATOM 25690 C C . GLN A 1 91 ? 0.202 16.832 -3.851 1.00 0.00 91 GLN A C 17
ATOM 25691 O O . GLN A 1 91 ? 0.432 18.017 -3.613 1.00 0.00 91 GLN A O 17
ATOM 25705 N N . ASN A 1 92 ? -0.655 16.083 -3.173 1.00 0.00 92 ASN A N 17
ATOM 25706 C CA . ASN A 1 92 ? -1.410 16.630 -2.059 1.00 0.00 92 ASN A CA 17
ATOM 25707 C C . ASN A 1 92 ? -0.496 17.526 -1.220 1.00 0.00 92 ASN A C 17
ATOM 25708 O O . ASN A 1 92 ? -0.946 18.522 -0.656 1.00 0.00 92 ASN A O 17
ATOM 25719 N N . ALA A 1 93 ? 0.770 17.139 -1.165 1.00 0.00 93 ALA A N 17
ATOM 25720 C CA . ALA A 1 93 ? 1.751 17.895 -0.405 1.00 0.00 93 ALA A CA 17
ATOM 25721 C C . ALA A 1 93 ? 1.644 19.376 -0.772 1.00 0.00 93 ALA A C 17
ATOM 25722 O O . ALA A 1 93 ? 1.148 20.181 0.016 1.00 0.00 93 ALA A O 17
ATOM 25729 N N . SER A 1 94 ? 2.116 19.692 -1.969 1.00 0.00 94 SER A N 17
ATOM 25730 C CA . SER A 1 94 ? 2.080 21.062 -2.451 1.00 0.00 94 SER A CA 17
ATOM 25731 C C . SER A 1 94 ? 2.728 21.149 -3.834 1.00 0.00 94 SER A C 17
ATOM 25732 O O . SER A 1 94 ? 2.257 21.886 -4.699 1.00 0.00 94 SER A O 17
ATOM 25740 N N . GLY A 1 95 ? 3.798 20.385 -4.000 1.00 0.00 95 GLY A N 17
ATOM 25741 C CA . GLY A 1 95 ? 4.515 20.366 -5.263 1.00 0.00 95 GLY A CA 17
ATOM 25742 C C . GLY A 1 95 ? 5.919 19.784 -5.087 1.00 0.00 95 GLY A C 17
ATOM 25743 O O . GLY A 1 95 ? 6.493 19.853 -4.001 1.00 0.00 95 GLY A O 17
ATOM 25747 N N . PRO A 1 96 ? 6.446 19.208 -6.201 1.00 0.00 96 PRO A N 17
ATOM 25748 C CA . PRO A 1 96 ? 7.772 18.614 -6.181 1.00 0.00 96 PRO A CA 17
ATOM 25749 C C . PRO A 1 96 ? 8.856 19.693 -6.184 1.00 0.00 96 PRO A C 17
ATOM 25750 O O . PRO A 1 96 ? 9.712 19.721 -5.301 1.00 0.00 96 PRO A O 17
ATOM 25761 N N . SER A 1 97 ? 8.784 20.556 -7.187 1.00 0.00 97 SER A N 17
ATOM 25762 C CA . SER A 1 97 ? 9.749 21.634 -7.317 1.00 0.00 97 SER A CA 17
ATOM 25763 C C . SER A 1 97 ? 11.139 21.062 -7.602 1.00 0.00 97 SER A C 17
ATOM 25764 O O . SER A 1 97 ? 11.828 20.611 -6.688 1.00 0.00 97 SER A O 17
ATOM 25772 N N . SER A 1 98 ? 11.510 21.099 -8.874 1.00 0.00 98 SER A N 17
ATOM 25773 C CA . SER A 1 98 ? 12.805 20.589 -9.290 1.00 0.00 98 SER A CA 17
ATOM 25774 C C . SER A 1 98 ? 13.743 21.752 -9.622 1.00 0.00 98 SER A C 17
ATOM 25775 O O . SER A 1 98 ? 13.415 22.602 -10.449 1.00 0.00 98 SER A O 17
ATOM 25783 N N . GLY A 1 99 ? 14.891 21.751 -8.961 1.00 0.00 99 GLY A N 17
ATOM 25784 C CA . GLY A 1 99 ? 15.878 22.796 -9.175 1.00 0.00 99 GLY A CA 17
ATOM 25785 C C . GLY A 1 99 ? 16.856 22.406 -10.286 1.00 0.00 99 GLY A C 17
ATOM 25786 O O . GLY A 1 99 ? 16.834 22.989 -11.369 1.00 0.00 99 GLY A O 17
ATOM 25790 N N . GLY A 1 1 ? -20.284 10.739 3.586 1.00 0.00 1 GLY A N 18
ATOM 25791 C CA . GLY A 1 1 ? -20.332 9.626 2.653 1.00 0.00 1 GLY A CA 18
ATOM 25792 C C . GLY A 1 1 ? -19.338 8.533 3.052 1.00 0.00 1 GLY A C 18
ATOM 25793 O O . GLY A 1 1 ? -18.372 8.798 3.766 1.00 0.00 1 GLY A O 18
ATOM 25797 N N . SER A 1 2 ? -19.609 7.328 2.573 1.00 0.00 2 SER A N 18
ATOM 25798 C CA . SER A 1 2 ? -18.751 6.194 2.870 1.00 0.00 2 SER A CA 18
ATOM 25799 C C . SER A 1 2 ? -19.307 4.930 2.211 1.00 0.00 2 SER A C 18
ATOM 25800 O O . SER A 1 2 ? -20.471 4.893 1.814 1.00 0.00 2 SER A O 18
ATOM 25808 N N . SER A 1 3 ? -18.449 3.925 2.115 1.00 0.00 3 SER A N 18
ATOM 25809 C CA . SER A 1 3 ? -18.840 2.663 1.510 1.00 0.00 3 SER A CA 18
ATOM 25810 C C . SER A 1 3 ? -17.700 1.649 1.632 1.00 0.00 3 SER A C 18
ATOM 25811 O O . SER A 1 3 ? -16.568 2.017 1.944 1.00 0.00 3 SER A O 18
ATOM 25819 N N . GLY A 1 4 ? -18.037 0.394 1.378 1.00 0.00 4 GLY A N 18
ATOM 25820 C CA . GLY A 1 4 ? -17.056 -0.675 1.455 1.00 0.00 4 GLY A CA 18
ATOM 25821 C C . GLY A 1 4 ? -17.695 -2.030 1.140 1.00 0.00 4 GLY A C 18
ATOM 25822 O O . GLY A 1 4 ? -18.903 -2.115 0.924 1.00 0.00 4 GLY A O 18
ATOM 25826 N N . SER A 1 5 ? -16.855 -3.054 1.124 1.00 0.00 5 SER A N 18
ATOM 25827 C CA . SER A 1 5 ? -17.323 -4.400 0.839 1.00 0.00 5 SER A CA 18
ATOM 25828 C C . SER A 1 5 ? -16.603 -5.406 1.739 1.00 0.00 5 SER A C 18
ATOM 25829 O O . SER A 1 5 ? -17.240 -6.112 2.520 1.00 0.00 5 SER A O 18
ATOM 25837 N N . SER A 1 6 ? -15.286 -5.439 1.601 1.00 0.00 6 SER A N 18
ATOM 25838 C CA . SER A 1 6 ? -14.473 -6.347 2.393 1.00 0.00 6 SER A CA 18
ATOM 25839 C C . SER A 1 6 ? -14.886 -7.794 2.119 1.00 0.00 6 SER A C 18
ATOM 25840 O O . SER A 1 6 ? -16.023 -8.180 2.388 1.00 0.00 6 SER A O 18
ATOM 25848 N N . GLY A 1 7 ? -13.942 -8.556 1.587 1.00 0.00 7 GLY A N 18
ATOM 25849 C CA . GLY A 1 7 ? -14.194 -9.952 1.274 1.00 0.00 7 GLY A CA 18
ATOM 25850 C C . GLY A 1 7 ? -13.815 -10.266 -0.175 1.00 0.00 7 GLY A C 18
ATOM 25851 O O . GLY A 1 7 ? -14.184 -9.532 -1.090 1.00 0.00 7 GLY A O 18
ATOM 25855 N N . MET A 1 8 ? -13.082 -11.358 -0.338 1.00 0.00 8 MET A N 18
ATOM 25856 C CA . MET A 1 8 ? -12.648 -11.778 -1.659 1.00 0.00 8 MET A CA 18
ATOM 25857 C C . MET A 1 8 ? -13.170 -13.178 -1.988 1.00 0.00 8 MET A C 18
ATOM 25858 O O . MET A 1 8 ? -13.891 -13.362 -2.967 1.00 0.00 8 MET A O 18
ATOM 25872 N N . ASP A 1 9 ? -12.785 -14.130 -1.150 1.00 0.00 9 ASP A N 18
ATOM 25873 C CA . ASP A 1 9 ? -13.205 -15.508 -1.339 1.00 0.00 9 ASP A CA 18
ATOM 25874 C C . ASP A 1 9 ? -13.219 -16.223 0.013 1.00 0.00 9 ASP A C 18
ATOM 25875 O O . ASP A 1 9 ? -12.672 -15.717 0.992 1.00 0.00 9 ASP A O 18
ATOM 25884 N N . MET A 1 10 ? -13.850 -17.388 0.025 1.00 0.00 10 MET A N 18
ATOM 25885 C CA . MET A 1 10 ? -13.943 -18.177 1.241 1.00 0.00 10 MET A CA 18
ATOM 25886 C C . MET A 1 10 ? -13.345 -19.571 1.037 1.00 0.00 10 MET A C 18
ATOM 25887 O O . MET A 1 10 ? -13.413 -20.125 -0.059 1.00 0.00 10 MET A O 18
ATOM 25901 N N . GLY A 1 11 ? -12.774 -20.098 2.110 1.00 0.00 11 GLY A N 18
ATOM 25902 C CA . GLY A 1 11 ? -12.165 -21.416 2.062 1.00 0.00 11 GLY A CA 18
ATOM 25903 C C . GLY A 1 11 ? -10.639 -21.315 2.029 1.00 0.00 11 GLY A C 18
ATOM 25904 O O . GLY A 1 11 ? -10.068 -20.805 1.065 1.00 0.00 11 GLY A O 18
ATOM 25908 N N . ASN A 1 12 ? -10.022 -21.808 3.092 1.00 0.00 12 ASN A N 18
ATOM 25909 C CA . ASN A 1 12 ? -8.573 -21.779 3.196 1.00 0.00 12 ASN A CA 18
ATOM 25910 C C . ASN A 1 12 ? -8.082 -20.340 3.025 1.00 0.00 12 ASN A C 18
ATOM 25911 O O . ASN A 1 12 ? -7.951 -19.855 1.903 1.00 0.00 12 ASN A O 18
ATOM 25922 N N . GLN A 1 13 ? -7.823 -19.699 4.156 1.00 0.00 13 GLN A N 18
ATOM 25923 C CA . GLN A 1 13 ? -7.350 -18.325 4.145 1.00 0.00 13 GLN A CA 18
ATOM 25924 C C . GLN A 1 13 ? -5.821 -18.291 4.175 1.00 0.00 13 GLN A C 18
ATOM 25925 O O . GLN A 1 13 ? -5.219 -18.225 5.246 1.00 0.00 13 GLN A O 18
ATOM 25939 N N . HIS A 1 14 ? -5.236 -18.337 2.987 1.00 0.00 14 HIS A N 18
ATOM 25940 C CA . HIS A 1 14 ? -3.788 -18.311 2.864 1.00 0.00 14 HIS A CA 18
ATOM 25941 C C . HIS A 1 14 ? -3.215 -17.224 3.775 1.00 0.00 14 HIS A C 18
ATOM 25942 O O . HIS A 1 14 ? -3.820 -16.167 3.943 1.00 0.00 14 HIS A O 18
ATOM 25956 N N . PRO A 1 15 ? -2.022 -17.530 4.354 1.00 0.00 15 PRO A N 18
ATOM 25957 C CA . PRO A 1 15 ? -1.360 -16.591 5.243 1.00 0.00 15 PRO A CA 18
ATOM 25958 C C . PRO A 1 15 ? -0.723 -15.445 4.455 1.00 0.00 15 PRO A C 18
ATOM 25959 O O . PRO A 1 15 ? -0.515 -14.358 4.992 1.00 0.00 15 PRO A O 18
ATOM 25970 N N . SER A 1 16 ? -0.431 -15.727 3.194 1.00 0.00 16 SER A N 18
ATOM 25971 C CA . SER A 1 16 ? 0.178 -14.733 2.326 1.00 0.00 16 SER A CA 18
ATOM 25972 C C . SER A 1 16 ? -0.896 -13.799 1.765 1.00 0.00 16 SER A C 18
ATOM 25973 O O . SER A 1 16 ? -0.581 -12.806 1.111 1.00 0.00 16 SER A O 18
ATOM 25981 N N . ILE A 1 17 ? -2.144 -14.151 2.042 1.00 0.00 17 ILE A N 18
ATOM 25982 C CA . ILE A 1 17 ? -3.266 -13.356 1.573 1.00 0.00 17 ILE A CA 18
ATOM 25983 C C . ILE A 1 17 ? -3.870 -12.589 2.751 1.00 0.00 17 ILE A C 18
ATOM 25984 O O . ILE A 1 17 ? -4.317 -11.454 2.593 1.00 0.00 17 ILE A O 18
ATOM 26000 N N . SER A 1 18 ? -3.862 -13.239 3.905 1.00 0.00 18 SER A N 18
ATOM 26001 C CA . SER A 1 18 ? -4.403 -12.632 5.110 1.00 0.00 18 SER A CA 18
ATOM 26002 C C . SER A 1 18 ? -3.502 -11.482 5.566 1.00 0.00 18 SER A C 18
ATOM 26003 O O . SER A 1 18 ? -3.979 -10.510 6.150 1.00 0.00 18 SER A O 18
ATOM 26011 N N . ARG A 1 19 ? -2.217 -11.631 5.282 1.00 0.00 19 ARG A N 18
ATOM 26012 C CA . ARG A 1 19 ? -1.245 -10.617 5.656 1.00 0.00 19 ARG A CA 18
ATOM 26013 C C . ARG A 1 19 ? -1.582 -9.286 4.982 1.00 0.00 19 ARG A C 18
ATOM 26014 O O . ARG A 1 19 ? -1.760 -8.272 5.656 1.00 0.00 19 ARG A O 18
ATOM 26035 N N . LEU A 1 20 ? -1.658 -9.331 3.660 1.00 0.00 20 LEU A N 18
ATOM 26036 C CA . LEU A 1 20 ? -1.969 -8.141 2.887 1.00 0.00 20 LEU A CA 18
ATOM 26037 C C . LEU A 1 20 ? -3.247 -7.502 3.435 1.00 0.00 20 LEU A C 18
ATOM 26038 O O . LEU A 1 20 ? -3.320 -6.284 3.589 1.00 0.00 20 LEU A O 18
ATOM 26054 N N . GLN A 1 21 ? -4.223 -8.353 3.714 1.00 0.00 21 GLN A N 18
ATOM 26055 C CA . GLN A 1 21 ? -5.494 -7.887 4.242 1.00 0.00 21 GLN A CA 18
ATOM 26056 C C . GLN A 1 21 ? -5.265 -6.957 5.434 1.00 0.00 21 GLN A C 18
ATOM 26057 O O . GLN A 1 21 ? -6.100 -6.103 5.730 1.00 0.00 21 GLN A O 18
ATOM 26071 N N . GLU A 1 22 ? -4.129 -7.154 6.088 1.00 0.00 22 GLU A N 18
ATOM 26072 C CA . GLU A 1 22 ? -3.780 -6.343 7.242 1.00 0.00 22 GLU A CA 18
ATOM 26073 C C . GLU A 1 22 ? -2.965 -5.123 6.806 1.00 0.00 22 GLU A C 18
ATOM 26074 O O . GLU A 1 22 ? -2.955 -4.102 7.491 1.00 0.00 22 GLU A O 18
ATOM 26086 N N . ILE A 1 23 ? -2.301 -5.271 5.669 1.00 0.00 23 ILE A N 18
ATOM 26087 C CA . ILE A 1 23 ? -1.485 -4.194 5.134 1.00 0.00 23 ILE A CA 18
ATOM 26088 C C . ILE A 1 23 ? -2.374 -3.226 4.351 1.00 0.00 23 ILE A C 18
ATOM 26089 O O . ILE A 1 23 ? -2.097 -2.029 4.295 1.00 0.00 23 ILE A O 18
ATOM 26105 N N . GLN A 1 24 ? -3.426 -3.781 3.766 1.00 0.00 24 GLN A N 18
ATOM 26106 C CA . GLN A 1 24 ? -4.357 -2.982 2.989 1.00 0.00 24 GLN A CA 18
ATOM 26107 C C . GLN A 1 24 ? -5.116 -2.015 3.900 1.00 0.00 24 GLN A C 18
ATOM 26108 O O . GLN A 1 24 ? -5.181 -0.818 3.624 1.00 0.00 24 GLN A O 18
ATOM 26122 N N . ARG A 1 25 ? -5.671 -2.570 4.967 1.00 0.00 25 ARG A N 18
ATOM 26123 C CA . ARG A 1 25 ? -6.423 -1.772 5.921 1.00 0.00 25 ARG A CA 18
ATOM 26124 C C . ARG A 1 25 ? -5.559 -0.625 6.450 1.00 0.00 25 ARG A C 18
ATOM 26125 O O . ARG A 1 25 ? -6.081 0.400 6.886 1.00 0.00 25 ARG A O 18
ATOM 26146 N N . GLU A 1 26 ? -4.252 -0.836 6.394 1.00 0.00 26 GLU A N 18
ATOM 26147 C CA . GLU A 1 26 ? -3.312 0.168 6.862 1.00 0.00 26 GLU A CA 18
ATOM 26148 C C . GLU A 1 26 ? -3.243 1.333 5.873 1.00 0.00 26 GLU A C 18
ATOM 26149 O O . GLU A 1 26 ? -3.564 2.468 6.222 1.00 0.00 26 GLU A O 18
ATOM 26161 N N . VAL A 1 27 ? -2.823 1.013 4.658 1.00 0.00 27 VAL A N 18
ATOM 26162 C CA . VAL A 1 27 ? -2.708 2.019 3.616 1.00 0.00 27 VAL A CA 18
ATOM 26163 C C . VAL A 1 27 ? -4.068 2.689 3.409 1.00 0.00 27 VAL A C 18
ATOM 26164 O O . VAL A 1 27 ? -4.138 3.836 2.968 1.00 0.00 27 VAL A O 18
ATOM 26177 N N . LYS A 1 28 ? -5.114 1.946 3.736 1.00 0.00 28 LYS A N 18
ATOM 26178 C CA . LYS A 1 28 ? -6.468 2.454 3.591 1.00 0.00 28 LYS A CA 18
ATOM 26179 C C . LYS A 1 28 ? -6.791 3.377 4.768 1.00 0.00 28 LYS A C 18
ATOM 26180 O O . LYS A 1 28 ? -7.404 4.427 4.587 1.00 0.00 28 LYS A O 18
ATOM 26199 N N . ALA A 1 29 ? -6.363 2.950 5.947 1.00 0.00 29 ALA A N 18
ATOM 26200 C CA . ALA A 1 29 ? -6.599 3.725 7.153 1.00 0.00 29 ALA A CA 18
ATOM 26201 C C . ALA A 1 29 ? -5.775 5.013 7.096 1.00 0.00 29 ALA A C 18
ATOM 26202 O O . ALA A 1 29 ? -5.939 5.897 7.935 1.00 0.00 29 ALA A O 18
ATOM 26209 N N . ILE A 1 30 ? -4.907 5.079 6.098 1.00 0.00 30 ILE A N 18
ATOM 26210 C CA . ILE A 1 30 ? -4.057 6.244 5.920 1.00 0.00 30 ILE A CA 18
ATOM 26211 C C . ILE A 1 30 ? -4.339 6.872 4.553 1.00 0.00 30 ILE A C 18
ATOM 26212 O O . ILE A 1 30 ? -3.649 7.802 4.139 1.00 0.00 30 ILE A O 18
ATOM 26228 N N . GLU A 1 31 ? -5.354 6.338 3.890 1.00 0.00 31 GLU A N 18
ATOM 26229 C CA . GLU A 1 31 ? -5.736 6.834 2.579 1.00 0.00 31 GLU A CA 18
ATOM 26230 C C . GLU A 1 31 ? -6.316 8.245 2.694 1.00 0.00 31 GLU A C 18
ATOM 26231 O O . GLU A 1 31 ? -6.018 9.111 1.873 1.00 0.00 31 GLU A O 18
ATOM 26243 N N . PRO A 1 32 ? -7.156 8.437 3.746 1.00 0.00 32 PRO A N 18
ATOM 26244 C CA . PRO A 1 32 ? -7.780 9.728 3.979 1.00 0.00 32 PRO A CA 18
ATOM 26245 C C . PRO A 1 32 ? -6.775 10.728 4.554 1.00 0.00 32 PRO A C 18
ATOM 26246 O O . PRO A 1 32 ? -7.113 11.887 4.792 1.00 0.00 32 PRO A O 18
ATOM 26257 N N . GLN A 1 33 ? -5.560 10.243 4.762 1.00 0.00 33 GLN A N 18
ATOM 26258 C CA . GLN A 1 33 ? -4.503 11.080 5.305 1.00 0.00 33 GLN A CA 18
ATOM 26259 C C . GLN A 1 33 ? -3.748 11.782 4.174 1.00 0.00 33 GLN A C 18
ATOM 26260 O O . GLN A 1 33 ? -3.694 13.010 4.128 1.00 0.00 33 GLN A O 18
ATOM 26274 N N . VAL A 1 34 ? -3.184 10.973 3.290 1.00 0.00 34 VAL A N 18
ATOM 26275 C CA . VAL A 1 34 ? -2.435 11.501 2.163 1.00 0.00 34 VAL A CA 18
ATOM 26276 C C . VAL A 1 34 ? -3.370 12.325 1.276 1.00 0.00 34 VAL A C 18
ATOM 26277 O O . VAL A 1 34 ? -2.976 13.366 0.750 1.00 0.00 34 VAL A O 18
ATOM 26290 N N . VAL A 1 35 ? -4.591 11.830 1.136 1.00 0.00 35 VAL A N 18
ATOM 26291 C CA . VAL A 1 35 ? -5.585 12.508 0.322 1.00 0.00 35 VAL A CA 18
ATOM 26292 C C . VAL A 1 35 ? -5.868 13.889 0.915 1.00 0.00 35 VAL A C 18
ATOM 26293 O O . VAL A 1 35 ? -5.873 14.888 0.197 1.00 0.00 35 VAL A O 18
ATOM 26306 N N . GLY A 1 36 ? -6.096 13.902 2.220 1.00 0.00 36 GLY A N 18
ATOM 26307 C CA . GLY A 1 36 ? -6.379 15.145 2.918 1.00 0.00 36 GLY A CA 18
ATOM 26308 C C . GLY A 1 36 ? -5.143 15.647 3.666 1.00 0.00 36 GLY A C 18
ATOM 26309 O O . GLY A 1 36 ? -5.260 16.251 4.732 1.00 0.00 36 GLY A O 18
ATOM 26313 N N . PHE A 1 37 ? -3.986 15.380 3.079 1.00 0.00 37 PHE A N 18
ATOM 26314 C CA . PHE A 1 37 ? -2.729 15.797 3.677 1.00 0.00 37 PHE A CA 18
ATOM 26315 C C . PHE A 1 37 ? -2.402 17.246 3.311 1.00 0.00 37 PHE A C 18
ATOM 26316 O O . PHE A 1 37 ? -2.827 17.737 2.266 1.00 0.00 37 PHE A O 18
ATOM 26333 N N . SER A 1 38 ? -1.649 17.890 4.191 1.00 0.00 38 SER A N 18
ATOM 26334 C CA . SER A 1 38 ? -1.261 19.273 3.973 1.00 0.00 38 SER A CA 18
ATOM 26335 C C . SER A 1 38 ? 0.125 19.527 4.571 1.00 0.00 38 SER A C 18
ATOM 26336 O O . SER A 1 38 ? 0.262 19.691 5.782 1.00 0.00 38 SER A O 18
ATOM 26344 N N . GLY A 1 39 ? 1.117 19.552 3.693 1.00 0.00 39 GLY A N 18
ATOM 26345 C CA . GLY A 1 39 ? 2.487 19.783 4.118 1.00 0.00 39 GLY A CA 18
ATOM 26346 C C . GLY A 1 39 ? 3.410 19.976 2.913 1.00 0.00 39 GLY A C 18
ATOM 26347 O O . GLY A 1 39 ? 3.035 20.623 1.937 1.00 0.00 39 GLY A O 18
ATOM 26351 N N . LEU A 1 40 ? 4.600 19.404 3.022 1.00 0.00 40 LEU A N 18
ATOM 26352 C CA . LEU A 1 40 ? 5.580 19.505 1.954 1.00 0.00 40 LEU A CA 18
ATOM 26353 C C . LEU A 1 40 ? 6.018 18.100 1.536 1.00 0.00 40 LEU A C 18
ATOM 26354 O O . LEU A 1 40 ? 5.529 17.107 2.073 1.00 0.00 40 LEU A O 18
ATOM 26370 N N . SER A 1 41 ? 6.935 18.061 0.580 1.00 0.00 41 SER A N 18
ATOM 26371 C CA . SER A 1 41 ? 7.445 16.794 0.084 1.00 0.00 41 SER A CA 18
ATOM 26372 C C . SER A 1 41 ? 8.659 16.359 0.908 1.00 0.00 41 SER A C 18
ATOM 26373 O O . SER A 1 41 ? 9.695 17.022 0.892 1.00 0.00 41 SER A O 18
ATOM 26381 N N . ASP A 1 42 ? 8.490 15.248 1.610 1.00 0.00 42 ASP A N 18
ATOM 26382 C CA . ASP A 1 42 ? 9.558 14.717 2.439 1.00 0.00 42 ASP A CA 18
ATOM 26383 C C . ASP A 1 42 ? 9.935 15.751 3.502 1.00 0.00 42 ASP A C 18
ATOM 26384 O O . ASP A 1 42 ? 10.889 16.507 3.326 1.00 0.00 42 ASP A O 18
ATOM 26393 N N . ASP A 1 43 ? 9.167 15.751 4.581 1.00 0.00 43 ASP A N 18
ATOM 26394 C CA . ASP A 1 43 ? 9.408 16.680 5.672 1.00 0.00 43 ASP A CA 18
ATOM 26395 C C . ASP A 1 43 ? 8.110 16.892 6.452 1.00 0.00 43 ASP A C 18
ATOM 26396 O O . ASP A 1 43 ? 7.043 16.461 6.018 1.00 0.00 43 ASP A O 18
ATOM 26405 N N . LYS A 1 44 ? 8.243 17.556 7.591 1.00 0.00 44 LYS A N 18
ATOM 26406 C CA . LYS A 1 44 ? 7.093 17.830 8.436 1.00 0.00 44 LYS A CA 18
ATOM 26407 C C . LYS A 1 44 ? 6.514 16.509 8.947 1.00 0.00 44 LYS A C 18
ATOM 26408 O O . LYS A 1 44 ? 7.068 15.895 9.858 1.00 0.00 44 LYS A O 18
ATOM 26427 N N . ASN A 1 45 ? 5.407 16.110 8.337 1.00 0.00 45 ASN A N 18
ATOM 26428 C CA . ASN A 1 45 ? 4.747 14.873 8.719 1.00 0.00 45 ASN A CA 18
ATOM 26429 C C . ASN A 1 45 ? 4.833 13.876 7.561 1.00 0.00 45 ASN A C 18
ATOM 26430 O O . ASN A 1 45 ? 4.880 12.667 7.781 1.00 0.00 45 ASN A O 18
ATOM 26441 N N . TYR A 1 46 ? 4.852 14.421 6.354 1.00 0.00 46 TYR A N 18
ATOM 26442 C CA . TYR A 1 46 ? 4.931 13.594 5.161 1.00 0.00 46 TYR A CA 18
ATOM 26443 C C . TYR A 1 46 ? 5.827 12.376 5.397 1.00 0.00 46 TYR A C 18
ATOM 26444 O O . TYR A 1 46 ? 5.463 11.256 5.042 1.00 0.00 46 TYR A O 18
ATOM 26462 N N . LYS A 1 47 ? 6.980 12.637 5.995 1.00 0.00 47 LYS A N 18
ATOM 26463 C CA . LYS A 1 47 ? 7.930 11.576 6.283 1.00 0.00 47 LYS A CA 18
ATOM 26464 C C . LYS A 1 47 ? 7.178 10.353 6.813 1.00 0.00 47 LYS A C 18
ATOM 26465 O O . LYS A 1 47 ? 7.380 9.239 6.333 1.00 0.00 47 LYS A O 18
ATOM 26484 N N . ARG A 1 48 ? 6.326 10.603 7.796 1.00 0.00 48 ARG A N 18
ATOM 26485 C CA . ARG A 1 48 ? 5.542 9.537 8.397 1.00 0.00 48 ARG A CA 18
ATOM 26486 C C . ARG A 1 48 ? 4.621 8.902 7.353 1.00 0.00 48 ARG A C 18
ATOM 26487 O O . ARG A 1 48 ? 4.688 7.698 7.112 1.00 0.00 48 ARG A O 18
ATOM 26508 N N . LEU A 1 49 ? 3.784 9.741 6.761 1.00 0.00 49 LEU A N 18
ATOM 26509 C CA . LEU A 1 49 ? 2.851 9.277 5.749 1.00 0.00 49 LEU A CA 18
ATOM 26510 C C . LEU A 1 49 ? 3.570 8.314 4.801 1.00 0.00 49 LEU A C 18
ATOM 26511 O O . LEU A 1 49 ? 3.140 7.175 4.624 1.00 0.00 49 LEU A O 18
ATOM 26527 N N . GLU A 1 50 ? 4.652 8.807 4.218 1.00 0.00 50 GLU A N 18
ATOM 26528 C CA . GLU A 1 50 ? 5.435 8.005 3.293 1.00 0.00 50 GLU A CA 18
ATOM 26529 C C . GLU A 1 50 ? 5.924 6.729 3.980 1.00 0.00 50 GLU A C 18
ATOM 26530 O O . GLU A 1 50 ? 5.717 5.628 3.473 1.00 0.00 50 GLU A O 18
ATOM 26542 N N . ARG A 1 51 ? 6.563 6.919 5.125 1.00 0.00 51 ARG A N 18
ATOM 26543 C CA . ARG A 1 51 ? 7.083 5.796 5.888 1.00 0.00 51 ARG A CA 18
ATOM 26544 C C . ARG A 1 51 ? 6.041 4.679 5.965 1.00 0.00 51 ARG A C 18
ATOM 26545 O O . ARG A 1 51 ? 6.361 3.511 5.749 1.00 0.00 51 ARG A O 18
ATOM 26566 N N . ILE A 1 52 ? 4.815 5.077 6.273 1.00 0.00 52 ILE A N 18
ATOM 26567 C CA . ILE A 1 52 ? 3.724 4.124 6.381 1.00 0.00 52 ILE A CA 18
ATOM 26568 C C . ILE A 1 52 ? 3.598 3.348 5.068 1.00 0.00 52 ILE A C 18
ATOM 26569 O O . ILE A 1 52 ? 3.806 2.137 5.036 1.00 0.00 52 ILE A O 18
ATOM 26585 N N . LEU A 1 53 ? 3.256 4.079 4.017 1.00 0.00 53 LEU A N 18
ATOM 26586 C CA . LEU A 1 53 ? 3.100 3.475 2.705 1.00 0.00 53 LEU A CA 18
ATOM 26587 C C . LEU A 1 53 ? 4.350 2.659 2.371 1.00 0.00 53 LEU A C 18
ATOM 26588 O O . LEU A 1 53 ? 4.260 1.463 2.098 1.00 0.00 53 LEU A O 18
ATOM 26604 N N . THR A 1 54 ? 5.487 3.338 2.405 1.00 0.00 54 THR A N 18
ATOM 26605 C CA . THR A 1 54 ? 6.754 2.690 2.109 1.00 0.00 54 THR A CA 18
ATOM 26606 C C . THR A 1 54 ? 6.886 1.389 2.904 1.00 0.00 54 THR A C 18
ATOM 26607 O O . THR A 1 54 ? 7.324 0.372 2.368 1.00 0.00 54 THR A O 18
ATOM 26618 N N . LYS A 1 55 ? 6.499 1.464 4.169 1.00 0.00 55 LYS A N 18
ATOM 26619 C CA . LYS A 1 55 ? 6.569 0.305 5.043 1.00 0.00 55 LYS A CA 18
ATOM 26620 C C . LYS A 1 55 ? 5.588 -0.760 4.549 1.00 0.00 55 LYS A C 18
ATOM 26621 O O . LYS A 1 55 ? 5.956 -1.923 4.391 1.00 0.00 55 LYS A O 18
ATOM 26640 N N . GLN A 1 56 ? 4.358 -0.325 4.318 1.00 0.00 56 GLN A N 18
ATOM 26641 C CA . GLN A 1 56 ? 3.321 -1.227 3.846 1.00 0.00 56 GLN A CA 18
ATOM 26642 C C . GLN A 1 56 ? 3.730 -1.853 2.511 1.00 0.00 56 GLN A C 18
ATOM 26643 O O . GLN A 1 56 ? 3.599 -3.061 2.322 1.00 0.00 56 GLN A O 18
ATOM 26657 N N . LEU A 1 57 ? 4.218 -1.002 1.620 1.00 0.00 57 LEU A N 18
ATOM 26658 C CA . LEU A 1 57 ? 4.647 -1.457 0.308 1.00 0.00 57 LEU A CA 18
ATOM 26659 C C . LEU A 1 57 ? 5.721 -2.534 0.473 1.00 0.00 57 LEU A C 18
ATOM 26660 O O . LEU A 1 57 ? 5.556 -3.659 0.003 1.00 0.00 57 LEU A O 18
ATOM 26676 N N . PHE A 1 58 ? 6.799 -2.152 1.142 1.00 0.00 58 PHE A N 18
ATOM 26677 C CA . PHE A 1 58 ? 7.900 -3.071 1.375 1.00 0.00 58 PHE A CA 18
ATOM 26678 C C . PHE A 1 58 ? 7.389 -4.424 1.874 1.00 0.00 58 PHE A C 18
ATOM 26679 O O . PHE A 1 58 ? 8.022 -5.454 1.645 1.00 0.00 58 PHE A O 18
ATOM 26696 N N . GLU A 1 59 ? 6.249 -4.378 2.547 1.00 0.00 59 GLU A N 18
ATOM 26697 C CA . GLU A 1 59 ? 5.645 -5.588 3.080 1.00 0.00 59 GLU A CA 18
ATOM 26698 C C . GLU A 1 59 ? 4.963 -6.378 1.962 1.00 0.00 59 GLU A C 18
ATOM 26699 O O . GLU A 1 59 ? 4.921 -7.607 2.002 1.00 0.00 59 GLU A O 18
ATOM 26711 N N . ILE A 1 60 ? 4.445 -5.640 0.991 1.00 0.00 60 ILE A N 18
ATOM 26712 C CA . ILE A 1 60 ? 3.766 -6.257 -0.136 1.00 0.00 60 ILE A CA 18
ATOM 26713 C C . ILE A 1 60 ? 4.743 -7.175 -0.874 1.00 0.00 60 ILE A C 18
ATOM 26714 O O . ILE A 1 60 ? 4.396 -8.302 -1.226 1.00 0.00 60 ILE A O 18
ATOM 26730 N N . ASP A 1 61 ? 5.944 -6.658 -1.088 1.00 0.00 61 ASP A N 18
ATOM 26731 C CA . ASP A 1 61 ? 6.973 -7.417 -1.777 1.00 0.00 61 ASP A CA 18
ATOM 26732 C C . ASP A 1 61 ? 7.452 -8.557 -0.875 1.00 0.00 61 ASP A C 18
ATOM 26733 O O . ASP A 1 61 ? 7.796 -9.634 -1.359 1.00 0.00 61 ASP A O 18
ATOM 26742 N N . SER A 1 62 ? 7.458 -8.280 0.420 1.00 0.00 62 SER A N 18
ATOM 26743 C CA . SER A 1 62 ? 7.889 -9.268 1.395 1.00 0.00 62 SER A CA 18
ATOM 26744 C C . SER A 1 62 ? 7.014 -10.519 1.292 1.00 0.00 62 SER A C 18
ATOM 26745 O O . SER A 1 62 ? 7.511 -11.607 1.005 1.00 0.00 62 SER A O 18
ATOM 26753 N N . VAL A 1 63 ? 5.726 -10.323 1.534 1.00 0.00 63 VAL A N 18
ATOM 26754 C CA . VAL A 1 63 ? 4.777 -11.422 1.472 1.00 0.00 63 VAL A CA 18
ATOM 26755 C C . VAL A 1 63 ? 5.067 -12.271 0.233 1.00 0.00 63 VAL A C 18
ATOM 26756 O O . VAL A 1 63 ? 4.809 -11.844 -0.891 1.00 0.00 63 VAL A O 18
ATOM 26769 N N . ASP A 1 64 ? 5.599 -13.459 0.481 1.00 0.00 64 ASP A N 18
ATOM 26770 C CA . ASP A 1 64 ? 5.926 -14.373 -0.601 1.00 0.00 64 ASP A CA 18
ATOM 26771 C C . ASP A 1 64 ? 4.655 -14.703 -1.386 1.00 0.00 64 ASP A C 18
ATOM 26772 O O . ASP A 1 64 ? 3.547 -14.535 -0.879 1.00 0.00 64 ASP A O 18
ATOM 26781 N N . THR A 1 65 ? 4.857 -15.168 -2.610 1.00 0.00 65 THR A N 18
ATOM 26782 C CA . THR A 1 65 ? 3.741 -15.524 -3.469 1.00 0.00 65 THR A CA 18
ATOM 26783 C C . THR A 1 65 ? 3.760 -17.023 -3.774 1.00 0.00 65 THR A C 18
ATOM 26784 O O . THR A 1 65 ? 2.707 -17.645 -3.912 1.00 0.00 65 THR A O 18
ATOM 26795 N N . GLU A 1 66 ? 4.967 -17.560 -3.870 1.00 0.00 66 GLU A N 18
ATOM 26796 C CA . GLU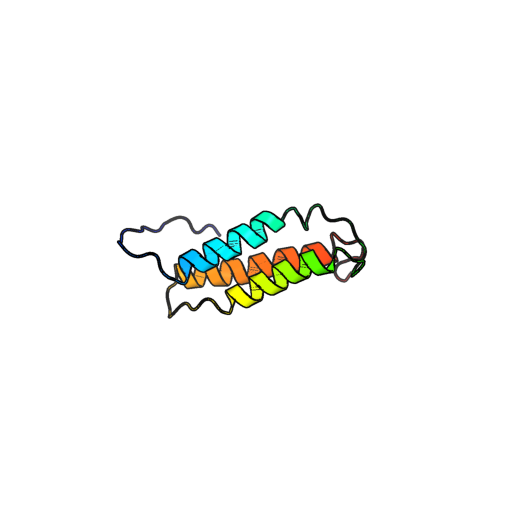 A 1 66 ? 5.136 -18.975 -4.156 1.00 0.00 66 GLU A CA 18
ATOM 26797 C C . GLU A 1 66 ? 4.693 -19.284 -5.588 1.00 0.00 66 GLU A C 18
ATOM 26798 O O . GLU A 1 66 ? 4.389 -20.430 -5.913 1.00 0.00 66 GLU A O 18
ATOM 26810 N N . GLY A 1 67 ? 4.670 -18.241 -6.404 1.00 0.00 67 GLY A N 18
ATOM 26811 C CA . GLY A 1 67 ? 4.269 -18.386 -7.793 1.00 0.00 67 GLY A CA 18
ATOM 26812 C C . GLY A 1 67 ? 2.803 -18.813 -7.899 1.00 0.00 67 GLY A C 18
ATOM 26813 O O . GLY A 1 67 ? 2.494 -19.839 -8.503 1.00 0.00 67 GLY A O 18
ATOM 26817 N N . LYS A 1 68 ? 1.940 -18.004 -7.302 1.00 0.00 68 LYS A N 18
ATOM 26818 C CA . LYS A 1 68 ? 0.515 -18.284 -7.321 1.00 0.00 68 LYS A CA 18
ATOM 26819 C C . LYS A 1 68 ? -0.246 -17.012 -7.698 1.00 0.00 68 LYS A C 18
ATOM 26820 O O . LYS A 1 68 ? -0.428 -16.124 -6.866 1.00 0.00 68 LYS A O 18
ATOM 26839 N N . GLY A 1 69 ? -0.671 -16.963 -8.952 1.00 0.00 69 GLY A N 18
ATOM 26840 C CA . GLY A 1 69 ? -1.408 -15.814 -9.449 1.00 0.00 69 GLY A CA 18
ATOM 26841 C C . GLY A 1 69 ? -2.382 -15.289 -8.392 1.00 0.00 69 GLY A C 18
ATOM 26842 O O . GLY A 1 69 ? -2.265 -14.147 -7.948 1.00 0.00 69 GLY A O 18
ATOM 26846 N N . ASP A 1 70 ? -3.320 -16.146 -8.019 1.00 0.00 70 ASP A N 18
ATOM 26847 C CA . ASP A 1 70 ? -4.313 -15.783 -7.022 1.00 0.00 70 ASP A CA 18
ATOM 26848 C C . ASP A 1 70 ? -3.655 -14.919 -5.945 1.00 0.00 70 ASP A C 18
ATOM 26849 O O . ASP A 1 70 ? -4.280 -14.003 -5.411 1.00 0.00 70 ASP A O 18
ATOM 26858 N N . ILE A 1 71 ? -2.402 -15.240 -5.657 1.00 0.00 71 ILE A N 18
ATOM 26859 C CA . ILE A 1 71 ? -1.653 -14.505 -4.652 1.00 0.00 71 ILE A CA 18
ATOM 26860 C C . ILE A 1 71 ? -0.876 -13.374 -5.329 1.00 0.00 71 ILE A C 18
ATOM 26861 O O . ILE A 1 71 ? -1.073 -12.203 -5.010 1.00 0.00 71 ILE A O 18
ATOM 26877 N N . GLN A 1 72 ? -0.008 -13.764 -6.250 1.00 0.00 72 GLN A N 18
ATOM 26878 C CA . GLN A 1 72 ? 0.800 -12.798 -6.975 1.00 0.00 72 GLN A CA 18
ATOM 26879 C C . GLN A 1 72 ? -0.043 -11.580 -7.356 1.00 0.00 72 GLN A C 18
ATOM 26880 O O . GLN A 1 72 ? 0.400 -10.442 -7.209 1.00 0.00 72 GLN A O 18
ATOM 26894 N N . GLN A 1 73 ? -1.245 -11.860 -7.838 1.00 0.00 73 GLN A N 18
ATOM 26895 C CA . GLN A 1 73 ? -2.155 -10.802 -8.242 1.00 0.00 73 GLN A CA 18
ATOM 26896 C C . GLN A 1 73 ? -2.333 -9.793 -7.105 1.00 0.00 73 GLN A C 18
ATOM 26897 O O . GLN A 1 73 ? -2.075 -8.603 -7.281 1.00 0.00 73 GLN A O 18
ATOM 26911 N N . ALA A 1 74 ? -2.773 -10.305 -5.965 1.00 0.00 74 ALA A N 18
ATOM 26912 C CA . ALA A 1 74 ? -2.988 -9.464 -4.800 1.00 0.00 74 ALA A CA 18
ATOM 26913 C C . ALA A 1 74 ? -1.854 -8.442 -4.698 1.00 0.00 74 ALA A C 18
ATOM 26914 O O . ALA A 1 74 ? -2.083 -7.241 -4.833 1.00 0.00 74 ALA A O 18
ATOM 26921 N N . ARG A 1 75 ? -0.657 -8.956 -4.461 1.00 0.00 75 ARG A N 18
ATOM 26922 C CA . ARG A 1 75 ? 0.513 -8.103 -4.339 1.00 0.00 75 ARG A CA 18
ATOM 26923 C C . ARG A 1 75 ? 0.431 -6.943 -5.334 1.00 0.00 75 ARG A C 18
ATOM 26924 O O . ARG A 1 75 ? 0.240 -5.794 -4.939 1.00 0.00 75 ARG A O 18
ATOM 26945 N N . LYS A 1 76 ? 0.578 -7.285 -6.606 1.00 0.00 76 LYS A N 18
ATOM 26946 C CA . LYS A 1 76 ? 0.522 -6.286 -7.660 1.00 0.00 76 LYS A CA 18
ATOM 26947 C C . LYS A 1 76 ? -0.577 -5.272 -7.338 1.00 0.00 76 LYS A C 18
ATOM 26948 O O . LYS A 1 76 ? -0.308 -4.077 -7.217 1.00 0.00 76 LYS A O 18
ATOM 26967 N N . ARG A 1 77 ? -1.792 -5.784 -7.207 1.00 0.00 77 ARG A N 18
ATOM 26968 C CA . ARG A 1 77 ? -2.932 -4.937 -6.901 1.00 0.00 77 ARG A CA 18
ATOM 26969 C C . ARG A 1 77 ? -2.649 -4.095 -5.655 1.00 0.00 77 ARG A C 18
ATOM 26970 O O . ARG A 1 77 ? -2.937 -2.900 -5.631 1.00 0.00 77 ARG A O 18
ATOM 26991 N N . ALA A 1 78 ? -2.089 -4.753 -4.650 1.00 0.00 78 ALA A N 18
ATOM 26992 C CA . ALA A 1 78 ? -1.764 -4.080 -3.404 1.00 0.00 78 ALA A CA 18
ATOM 26993 C C . ALA A 1 78 ? -0.748 -2.970 -3.679 1.00 0.00 78 ALA A C 18
ATOM 26994 O O . ALA A 1 78 ? -0.931 -1.834 -3.244 1.00 0.00 78 ALA A O 18
ATOM 27001 N N . ALA A 1 79 ? 0.301 -3.337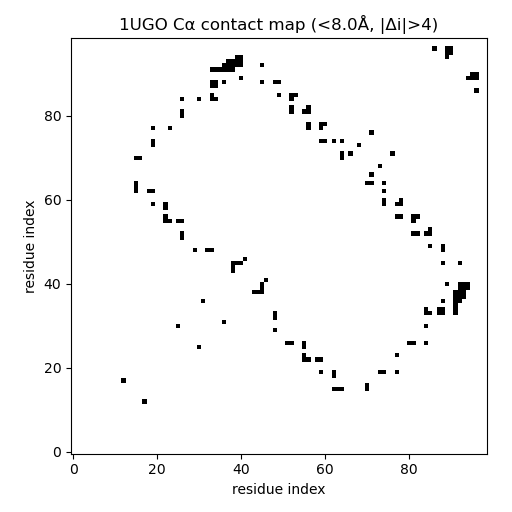 -4.401 1.00 0.00 79 ALA A N 18
ATOM 27002 C CA . ALA A 1 79 ? 1.347 -2.386 -4.739 1.00 0.00 79 ALA A CA 18
ATOM 27003 C C . ALA A 1 79 ? 0.734 -1.213 -5.507 1.00 0.00 79 ALA A C 18
ATOM 27004 O O . ALA A 1 79 ? 0.872 -0.061 -5.101 1.00 0.00 79 ALA A O 18
ATOM 27011 N N . GLN A 1 80 ? 0.071 -1.548 -6.604 1.00 0.00 80 GLN A N 18
ATOM 27012 C CA . GLN A 1 80 ? -0.563 -0.537 -7.433 1.00 0.00 80 GLN A CA 18
ATOM 27013 C C . GLN A 1 80 ? -1.456 0.366 -6.580 1.00 0.00 80 GLN A C 18
ATOM 27014 O O . GLN A 1 80 ? -1.705 1.516 -6.938 1.00 0.00 80 GLN A O 18
ATOM 27028 N N . GLU A 1 81 ? -1.913 -0.189 -5.467 1.00 0.00 81 GLU A N 18
ATOM 27029 C CA . GLU A 1 81 ? -2.772 0.552 -4.559 1.00 0.00 81 GLU A CA 18
ATOM 27030 C C . GLU A 1 81 ? -1.934 1.462 -3.659 1.00 0.00 81 GLU A C 18
ATOM 27031 O O . GLU A 1 81 ? -2.193 2.661 -3.569 1.00 0.00 81 GLU A O 18
ATOM 27043 N N . THR A 1 82 ? -0.947 0.857 -3.015 1.00 0.00 82 THR A N 18
ATOM 27044 C CA . THR A 1 82 ? -0.069 1.597 -2.124 1.00 0.00 82 THR A CA 18
ATOM 27045 C C . THR A 1 82 ? 0.754 2.617 -2.913 1.00 0.00 82 THR A C 18
ATOM 27046 O O . THR A 1 82 ? 0.927 3.754 -2.475 1.00 0.00 82 THR A O 18
ATOM 27057 N N . GLU A 1 83 ? 1.240 2.174 -4.064 1.00 0.00 83 GLU A N 18
ATOM 27058 C CA . GLU A 1 83 ? 2.041 3.034 -4.918 1.00 0.00 83 GLU A CA 18
ATOM 27059 C C . GLU A 1 83 ? 1.175 4.145 -5.516 1.00 0.00 83 GLU A C 18
ATOM 27060 O O . GLU A 1 83 ? 1.693 5.152 -5.995 1.00 0.00 83 GLU A O 18
ATOM 27072 N N . ARG A 1 84 ? -0.131 3.924 -5.467 1.00 0.00 84 ARG A N 18
ATOM 27073 C CA . ARG A 1 84 ? -1.074 4.893 -5.997 1.00 0.00 84 ARG A CA 18
ATOM 27074 C C . ARG A 1 84 ? -1.175 6.102 -5.064 1.00 0.00 84 ARG A C 18
ATOM 27075 O O . ARG A 1 84 ? -1.093 7.244 -5.512 1.00 0.00 84 ARG A O 18
ATOM 27096 N N . LEU A 1 85 ? -1.350 5.808 -3.784 1.00 0.00 85 LEU A N 18
ATOM 27097 C CA . LEU A 1 85 ? -1.462 6.856 -2.785 1.00 0.00 85 LEU A CA 18
ATOM 27098 C C . LEU A 1 85 ? -0.122 7.585 -2.663 1.00 0.00 85 LEU A C 18
ATOM 27099 O O . LEU A 1 85 ? -0.070 8.811 -2.737 1.00 0.00 85 LEU A O 18
ATOM 27115 N N . LEU A 1 86 ? 0.928 6.798 -2.479 1.00 0.00 86 LEU A N 18
ATOM 27116 C CA . LEU A 1 86 ? 2.264 7.353 -2.347 1.00 0.00 86 LEU A CA 18
ATOM 27117 C C . LEU A 1 86 ? 2.435 8.504 -3.340 1.00 0.00 86 LEU A C 18
ATOM 27118 O O . LEU A 1 86 ? 3.058 9.516 -3.023 1.00 0.00 86 LEU A O 18
ATOM 27134 N N . LYS A 1 87 ? 1.869 8.311 -4.523 1.00 0.00 87 LYS A N 18
ATOM 27135 C CA . LYS A 1 87 ? 1.951 9.321 -5.565 1.00 0.00 87 LYS A CA 18
ATOM 27136 C C . LYS A 1 87 ? 1.224 10.585 -5.102 1.00 0.00 87 LYS A C 18
ATOM 27137 O O . LYS A 1 87 ? 1.796 11.674 -5.117 1.00 0.00 87 LYS A O 18
ATOM 27156 N N . GLU A 1 88 ? -0.025 10.398 -4.702 1.00 0.00 88 GLU A N 18
ATOM 27157 C CA . GLU A 1 88 ? -0.835 11.511 -4.235 1.00 0.00 88 GLU A CA 18
ATOM 27158 C C . GLU A 1 88 ? -0.152 12.208 -3.058 1.00 0.00 88 GLU A C 18
ATOM 27159 O O . GLU A 1 88 ? -0.358 13.400 -2.833 1.00 0.00 88 GLU A O 18
ATOM 27171 N N . LEU A 1 89 ? 0.648 11.436 -2.337 1.00 0.00 89 LEU A N 18
ATOM 27172 C CA . LEU A 1 89 ? 1.363 11.965 -1.188 1.00 0.00 89 LEU A CA 18
ATOM 27173 C C . LEU A 1 89 ? 2.206 13.165 -1.625 1.00 0.00 89 LEU A C 18
ATOM 27174 O O . LEU A 1 89 ? 2.129 14.234 -1.023 1.00 0.00 89 LEU A O 18
ATOM 27190 N N . GLU A 1 90 ? 2.991 12.946 -2.670 1.00 0.00 90 GLU A N 18
ATOM 27191 C CA . GLU A 1 90 ? 3.848 13.996 -3.195 1.00 0.00 90 GLU A CA 18
ATOM 27192 C C . GLU A 1 90 ? 3.010 15.211 -3.601 1.00 0.00 90 GLU A C 18
ATOM 27193 O O . GLU A 1 90 ? 3.253 16.322 -3.132 1.00 0.00 90 GLU A O 18
ATOM 27205 N N . GLN A 1 91 ? 2.042 14.958 -4.470 1.00 0.00 91 GLN A N 18
ATOM 27206 C CA . GLN A 1 91 ? 1.167 16.017 -4.944 1.00 0.00 91 GLN A CA 18
ATOM 27207 C C . GLN A 1 91 ? 0.499 16.723 -3.763 1.00 0.00 91 GLN A C 18
ATOM 27208 O O . GLN A 1 91 ? 0.760 17.898 -3.510 1.00 0.00 91 GLN A O 18
ATOM 27222 N N . ASN A 1 92 ? -0.350 15.977 -3.072 1.00 0.00 92 ASN A N 18
ATOM 27223 C CA . ASN A 1 92 ? -1.057 16.517 -1.923 1.00 0.00 92 ASN A CA 18
ATOM 27224 C C . ASN A 1 92 ? -0.106 17.399 -1.112 1.00 0.00 92 ASN A C 18
ATOM 27225 O O . ASN A 1 92 ? -0.481 18.487 -0.677 1.00 0.00 92 ASN A O 18
ATOM 27236 N N . ALA A 1 93 ? 1.108 16.898 -0.934 1.00 0.00 93 ALA A N 18
ATOM 27237 C CA . ALA A 1 93 ? 2.115 17.627 -0.183 1.00 0.00 93 ALA A CA 18
ATOM 27238 C C . ALA A 1 93 ? 2.051 19.109 -0.557 1.00 0.00 93 ALA A C 18
ATOM 27239 O O . ALA A 1 93 ? 1.527 19.923 0.202 1.00 0.00 93 ALA A O 18
ATOM 27246 N N . SER A 1 94 ? 2.592 19.415 -1.727 1.00 0.00 94 SER A N 18
ATOM 27247 C CA . SER A 1 94 ? 2.602 20.785 -2.212 1.00 0.00 94 SER A CA 18
ATOM 27248 C C . SER A 1 94 ? 3.176 20.835 -3.629 1.00 0.00 94 SER A C 18
ATOM 27249 O O . SER A 1 94 ? 2.562 21.404 -4.531 1.00 0.00 94 SER A O 18
ATOM 27257 N N . GLY A 1 95 ? 4.345 20.231 -3.782 1.00 0.00 95 GLY A N 18
ATOM 27258 C CA . GLY A 1 95 ? 5.008 20.200 -5.074 1.00 0.00 95 GLY A CA 18
ATOM 27259 C C . GLY A 1 95 ? 4.102 19.579 -6.140 1.00 0.00 95 GLY A C 18
ATOM 27260 O O . GLY A 1 95 ? 3.110 18.930 -5.815 1.00 0.00 95 GLY A O 18
ATOM 27264 N N . PRO A 1 96 ? 4.487 19.807 -7.424 1.00 0.00 96 PRO A N 18
ATOM 27265 C CA . PRO A 1 96 ? 3.720 19.278 -8.540 1.00 0.00 96 PRO A CA 18
ATOM 27266 C C . PRO A 1 96 ? 3.953 17.775 -8.701 1.00 0.00 96 PRO A C 18
ATOM 27267 O O . PRO A 1 96 ? 4.698 17.172 -7.930 1.00 0.00 96 PRO A O 18
ATOM 27278 N N . SER A 1 97 ? 3.301 17.212 -9.708 1.00 0.00 97 SER A N 18
ATOM 27279 C CA . SER A 1 97 ? 3.428 15.790 -9.979 1.00 0.00 97 SER A CA 18
ATOM 27280 C C . SER A 1 97 ? 4.662 15.531 -10.845 1.00 0.00 97 SER A C 18
ATOM 27281 O O . SER A 1 97 ? 5.562 14.793 -10.444 1.00 0.00 97 SER A O 18
ATOM 27289 N N . SER A 1 98 ? 4.666 16.151 -12.015 1.00 0.00 98 SER A N 18
ATOM 27290 C CA . SER A 1 98 ? 5.776 15.996 -12.941 1.00 0.00 98 SER A CA 18
ATOM 27291 C C . SER A 1 98 ? 6.114 17.344 -13.582 1.00 0.00 98 SER A C 18
ATOM 27292 O O . SER A 1 98 ? 7.239 17.826 -13.466 1.00 0.00 98 SER A O 18
ATOM 27300 N N . GLY A 1 99 ? 5.118 17.913 -14.246 1.00 0.00 99 GLY A N 18
ATOM 27301 C CA . GLY A 1 99 ? 5.296 19.195 -14.906 1.00 0.00 99 GLY A CA 18
ATOM 27302 C C . GLY A 1 99 ? 3.948 19.789 -15.321 1.00 0.00 99 GLY A C 18
ATOM 27303 O O . GLY A 1 99 ? 3.539 19.663 -16.475 1.00 0.00 99 GLY A O 18
ATOM 27307 N N . GLY A 1 1 ? -9.942 5.685 -6.799 1.00 0.00 1 GLY A N 19
ATOM 27308 C CA . GLY A 1 1 ? -11.184 6.355 -7.145 1.00 0.00 1 GLY A CA 19
ATOM 27309 C C . GLY A 1 1 ? -12.389 5.608 -6.569 1.00 0.00 1 GLY A C 19
ATOM 27310 O O . GLY A 1 1 ? -12.982 4.766 -7.242 1.00 0.00 1 GLY A O 19
ATOM 27314 N N . SER A 1 2 ? -12.715 5.943 -5.329 1.00 0.00 2 SER A N 19
ATOM 27315 C CA . SER A 1 2 ? -13.839 5.314 -4.655 1.00 0.00 2 SER A CA 19
ATOM 27316 C C . SER A 1 2 ? -13.533 3.837 -4.396 1.00 0.00 2 SER A C 19
ATOM 27317 O O . SER A 1 2 ? -13.193 3.457 -3.276 1.00 0.00 2 SER A O 19
ATOM 27325 N N . SER A 1 3 ? -13.666 3.045 -5.449 1.00 0.00 3 SER A N 19
ATOM 27326 C CA . SER A 1 3 ? -13.409 1.618 -5.349 1.00 0.00 3 SER A CA 19
ATOM 27327 C C . SER A 1 3 ? -14.620 0.909 -4.738 1.00 0.00 3 SER A C 19
ATOM 27328 O O . SER A 1 3 ? -15.511 1.557 -4.191 1.00 0.00 3 SER A O 19
ATOM 27336 N N . GLY A 1 4 ? -14.612 -0.411 -4.852 1.00 0.00 4 GLY A N 19
ATOM 27337 C CA . GLY A 1 4 ? -15.698 -1.214 -4.317 1.00 0.00 4 GLY A CA 19
ATOM 27338 C C . GLY A 1 4 ? -15.173 -2.528 -3.735 1.00 0.00 4 GLY A C 19
ATOM 27339 O O . GLY A 1 4 ? -15.371 -3.593 -4.319 1.00 0.00 4 GLY A O 19
ATOM 27343 N N . SER A 1 5 ? -14.514 -2.410 -2.592 1.00 0.00 5 SER A N 19
ATOM 27344 C CA . SER A 1 5 ? -13.959 -3.576 -1.924 1.00 0.00 5 SER A CA 19
ATOM 27345 C C . SER A 1 5 ? -15.070 -4.350 -1.213 1.00 0.00 5 SER A C 19
ATOM 27346 O O . SER A 1 5 ? -15.892 -3.761 -0.512 1.00 0.00 5 SER A O 19
ATOM 27354 N N . SER A 1 6 ? -15.060 -5.659 -1.418 1.00 0.00 6 SER A N 19
ATOM 27355 C CA . SER A 1 6 ? -16.057 -6.520 -0.805 1.00 0.00 6 SER A CA 19
ATOM 27356 C C . SER A 1 6 ? -15.796 -7.978 -1.188 1.00 0.00 6 SER A C 19
ATOM 27357 O O . SER A 1 6 ? -15.781 -8.320 -2.370 1.00 0.00 6 SER A O 19
ATOM 27365 N N . GLY A 1 7 ? -15.598 -8.799 -0.167 1.00 0.00 7 GLY A N 19
ATOM 27366 C CA . GLY A 1 7 ? -15.339 -10.212 -0.382 1.00 0.00 7 GLY A CA 19
ATOM 27367 C C . GLY A 1 7 ? -14.702 -10.848 0.855 1.00 0.00 7 GLY A C 19
ATOM 27368 O O . GLY A 1 7 ? -14.181 -10.145 1.720 1.00 0.00 7 GLY A O 19
ATOM 27372 N N . MET A 1 8 ? -14.764 -12.170 0.901 1.00 0.00 8 MET A N 19
ATOM 27373 C CA . MET A 1 8 ? -14.200 -12.908 2.018 1.00 0.00 8 MET A CA 19
ATOM 27374 C C . MET A 1 8 ? -13.490 -14.175 1.536 1.00 0.00 8 MET A C 19
ATOM 27375 O O . MET A 1 8 ? -13.831 -14.722 0.488 1.00 0.00 8 MET A O 19
ATOM 27389 N N . ASP A 1 9 ? -12.514 -14.604 2.323 1.00 0.00 9 ASP A N 19
ATOM 27390 C CA . ASP A 1 9 ? -11.753 -15.796 1.990 1.00 0.00 9 ASP A CA 19
ATOM 27391 C C . ASP A 1 9 ? -12.346 -16.998 2.730 1.00 0.00 9 ASP A C 19
ATOM 27392 O O . ASP A 1 9 ? -12.425 -16.998 3.957 1.00 0.00 9 ASP A O 19
ATOM 27401 N N . MET A 1 10 ? -12.746 -17.993 1.952 1.00 0.00 10 MET A N 19
ATOM 27402 C CA . MET A 1 10 ? -13.328 -19.198 2.518 1.00 0.00 10 MET A CA 19
ATOM 27403 C C . MET A 1 10 ? -12.281 -20.307 2.642 1.00 0.00 10 MET A C 19
ATOM 27404 O O . MET A 1 10 ? -11.201 -20.213 2.061 1.00 0.00 10 MET A O 19
ATOM 27418 N N . GLY A 1 11 ? -12.639 -21.331 3.402 1.00 0.00 11 GLY A N 19
ATOM 27419 C CA . GLY A 1 11 ? -11.744 -22.457 3.610 1.00 0.00 11 GLY A CA 19
ATOM 27420 C C . GLY A 1 11 ? -10.556 -22.058 4.488 1.00 0.00 11 GLY A C 19
ATOM 27421 O O . GLY A 1 11 ? -10.737 -21.475 5.556 1.00 0.00 11 GLY A O 19
ATOM 27425 N N . ASN A 1 12 ? -9.367 -22.390 4.006 1.00 0.00 12 ASN A N 19
ATOM 27426 C CA . ASN A 1 12 ? -8.150 -22.074 4.734 1.00 0.00 12 ASN A CA 19
ATOM 27427 C C . ASN A 1 12 ? -7.763 -20.618 4.465 1.00 0.00 12 ASN A C 19
ATOM 27428 O O . ASN A 1 12 ? -7.792 -20.165 3.322 1.00 0.00 12 ASN A O 19
ATOM 27439 N N . GLN A 1 13 ? -7.410 -19.925 5.538 1.00 0.00 13 GLN A N 19
ATOM 27440 C CA . GLN A 1 13 ? -7.018 -18.530 5.432 1.00 0.00 13 GLN A CA 19
ATOM 27441 C C . GLN A 1 13 ? -5.516 -18.419 5.163 1.00 0.00 13 GLN A C 19
ATOM 27442 O O . GLN A 1 13 ? -4.716 -18.385 6.096 1.00 0.00 13 GLN A O 19
ATOM 27456 N N . HIS A 1 14 ? -5.179 -18.367 3.883 1.00 0.00 14 HIS A N 19
ATOM 27457 C CA . HIS A 1 14 ? -3.787 -18.261 3.479 1.00 0.00 14 HIS A CA 19
ATOM 27458 C C . HIS A 1 14 ? -3.049 -17.314 4.427 1.00 0.00 14 HIS A C 19
ATOM 27459 O O . HIS A 1 14 ? -3.614 -16.322 4.885 1.00 0.00 14 HIS A O 19
ATOM 27473 N N . PRO A 1 15 ? -1.763 -17.662 4.700 1.00 0.00 15 PRO A N 19
ATOM 27474 C CA . PRO A 1 15 ? -0.941 -16.854 5.585 1.00 0.00 15 PRO A CA 19
ATOM 27475 C C . PRO A 1 15 ? -0.482 -15.571 4.889 1.00 0.00 15 PRO A C 19
ATOM 27476 O O . PRO A 1 15 ? -0.108 -14.602 5.548 1.00 0.00 15 PRO A O 19
ATOM 27487 N N . SER A 1 16 ? -0.526 -15.606 3.565 1.00 0.00 16 SER A N 19
ATOM 27488 C CA . SER A 1 16 ? -0.119 -14.459 2.772 1.00 0.00 16 SER A CA 19
ATOM 27489 C C . SER A 1 16 ? -1.287 -13.480 2.631 1.00 0.00 16 SER A C 19
ATOM 27490 O O . SER A 1 16 ? -1.102 -12.269 2.734 1.00 0.00 16 SER A O 19
ATOM 27498 N N . ILE A 1 17 ? -2.464 -14.042 2.398 1.00 0.00 17 ILE A N 19
ATOM 27499 C CA . ILE A 1 17 ? -3.661 -13.235 2.242 1.00 0.00 17 ILE A CA 19
ATOM 27500 C C . ILE A 1 17 ? -3.969 -12.526 3.563 1.00 0.00 17 ILE A C 19
ATOM 27501 O O . ILE A 1 17 ? -4.314 -11.346 3.572 1.00 0.00 17 ILE A O 19
ATOM 27517 N N . SER A 1 18 ? -3.833 -13.277 4.646 1.00 0.00 18 SER A N 19
ATOM 27518 C CA . SER A 1 18 ? -4.093 -12.736 5.969 1.00 0.00 18 SER A CA 19
ATOM 27519 C C . SER A 1 18 ? -3.118 -11.596 6.268 1.00 0.00 18 SER A C 19
ATOM 27520 O O . SER A 1 18 ? -3.376 -10.766 7.140 1.00 0.00 18 SER A O 19
ATOM 27528 N N . ARG A 1 19 ? -2.018 -11.590 5.529 1.00 0.00 19 ARG A N 19
ATOM 27529 C CA . ARG A 1 19 ? -1.004 -10.565 5.705 1.00 0.00 19 ARG A CA 19
ATOM 27530 C C . ARG A 1 19 ? -1.377 -9.308 4.915 1.00 0.00 19 ARG A C 19
ATOM 27531 O O . ARG A 1 19 ? -1.248 -8.194 5.419 1.00 0.00 19 ARG A O 19
ATOM 27552 N N . LEU A 1 20 ? -1.833 -9.531 3.691 1.00 0.00 20 LEU A N 19
ATOM 27553 C CA . LEU A 1 20 ? -2.226 -8.430 2.828 1.00 0.00 20 LEU A CA 19
ATOM 27554 C C . LEU A 1 20 ? -3.391 -7.674 3.470 1.00 0.00 20 LEU A C 19
ATOM 27555 O O . LEU A 1 20 ? -3.416 -6.444 3.464 1.00 0.00 20 LEU A O 19
ATOM 27571 N N . GLN A 1 21 ? -4.327 -8.441 4.010 1.00 0.00 21 GLN A N 19
ATOM 27572 C CA . GLN A 1 21 ? -5.491 -7.860 4.655 1.00 0.00 21 GLN A CA 19
ATOM 27573 C C . GLN A 1 21 ? -5.059 -6.884 5.751 1.00 0.00 21 GLN A C 19
ATOM 27574 O O . GLN A 1 21 ? -5.797 -5.962 6.094 1.00 0.00 21 GLN A O 19
ATOM 27588 N N . GLU A 1 22 ? -3.863 -7.120 6.271 1.00 0.00 22 GLU A N 19
ATOM 27589 C CA . GLU A 1 22 ? -3.323 -6.274 7.322 1.00 0.00 22 GLU A CA 19
ATOM 27590 C C . GLU A 1 22 ? -2.461 -5.163 6.718 1.00 0.00 22 GLU A C 19
ATOM 27591 O O . GLU A 1 22 ? -2.159 -4.175 7.386 1.00 0.00 22 GLU A O 19
ATOM 27603 N N . ILE A 1 23 ? -2.090 -5.363 5.462 1.00 0.00 23 ILE A N 19
ATOM 27604 C CA . ILE A 1 23 ? -1.269 -4.390 4.761 1.00 0.00 23 ILE A CA 19
ATOM 27605 C C . ILE A 1 23 ? -2.174 -3.410 4.012 1.00 0.00 23 ILE A C 19
ATOM 27606 O O . ILE A 1 23 ? -1.942 -2.203 4.036 1.00 0.00 23 ILE A O 19
ATOM 27622 N N . GLN A 1 24 ? -3.187 -3.966 3.365 1.00 0.00 24 GLN A N 19
ATOM 27623 C CA . GLN A 1 24 ? -4.128 -3.156 2.610 1.00 0.00 24 GLN A CA 19
ATOM 27624 C C . GLN A 1 24 ? -4.865 -2.192 3.542 1.00 0.00 24 GLN A C 19
ATOM 27625 O O . GLN A 1 24 ? -4.681 -0.978 3.456 1.00 0.00 24 GLN A O 19
ATOM 27639 N N . ARG A 1 25 ? -5.682 -2.767 4.411 1.00 0.00 25 ARG A N 19
ATOM 27640 C CA . ARG A 1 25 ? -6.447 -1.973 5.358 1.00 0.00 25 ARG A CA 19
ATOM 27641 C C . ARG A 1 25 ? -5.596 -0.818 5.891 1.00 0.00 25 ARG A C 19
ATOM 27642 O O . ARG A 1 25 ? -6.115 0.262 6.168 1.00 0.00 25 ARG A O 19
ATOM 27663 N N . GLU A 1 26 ? -4.305 -1.086 6.018 1.00 0.00 26 GLU A N 19
ATOM 27664 C CA . GLU A 1 26 ? -3.378 -0.082 6.513 1.00 0.00 26 GLU A CA 19
ATOM 27665 C C . GLU A 1 26 ? -3.240 1.057 5.502 1.00 0.00 26 GLU A C 19
ATOM 27666 O O . GLU A 1 26 ? -3.774 2.146 5.711 1.00 0.00 26 GLU A O 19
ATOM 27678 N N . VAL A 1 27 ? -2.522 0.768 4.427 1.00 0.00 27 VAL A N 19
ATOM 27679 C CA . VAL A 1 27 ? -2.307 1.755 3.382 1.00 0.00 27 VAL A CA 19
ATOM 27680 C C . VAL A 1 27 ? -3.642 2.413 3.026 1.00 0.00 27 VAL A C 19
ATOM 27681 O O . VAL A 1 27 ? -3.683 3.592 2.675 1.00 0.00 27 VAL A O 19
ATOM 27694 N N . LYS A 1 28 ? -4.701 1.624 3.129 1.00 0.00 28 LYS A N 19
ATOM 27695 C CA . LYS A 1 28 ? -6.033 2.115 2.823 1.00 0.00 28 LYS A CA 19
ATOM 27696 C C . LYS A 1 28 ? -6.525 2.994 3.974 1.00 0.00 28 LYS A C 19
ATOM 27697 O O . LYS A 1 28 ? -7.171 4.016 3.747 1.00 0.00 28 LYS A O 19
ATOM 27716 N N . ALA A 1 29 ? -6.202 2.564 5.185 1.00 0.00 29 ALA A N 19
ATOM 27717 C CA . ALA A 1 29 ? -6.603 3.299 6.372 1.00 0.00 29 ALA A CA 19
ATOM 27718 C C . ALA A 1 29 ? -5.822 4.613 6.441 1.00 0.00 29 ALA A C 19
ATOM 27719 O O . ALA A 1 29 ? -6.087 5.453 7.300 1.00 0.00 29 ALA A O 19
ATOM 27726 N N . ILE A 1 30 ? -4.874 4.750 5.525 1.00 0.00 30 ILE A N 19
ATOM 27727 C CA . ILE A 1 30 ? -4.053 5.948 5.472 1.00 0.00 30 ILE A CA 19
ATOM 27728 C C . ILE A 1 30 ? -4.207 6.605 4.099 1.00 0.00 30 ILE A C 19
ATOM 27729 O O . ILE A 1 30 ? -3.629 7.661 3.844 1.00 0.00 30 ILE A O 19
ATOM 27745 N N . GLU A 1 31 ? -4.989 5.954 3.251 1.00 0.00 31 GLU A N 19
ATOM 27746 C CA . GLU A 1 31 ? -5.226 6.463 1.910 1.00 0.00 31 GLU A CA 19
ATOM 27747 C C . GLU A 1 31 ? -5.773 7.890 1.973 1.00 0.00 31 GLU A C 19
ATOM 27748 O O . GLU A 1 31 ? -5.282 8.778 1.278 1.00 0.00 31 GLU A O 19
ATOM 27760 N N . PRO A 1 32 ? -6.809 8.072 2.835 1.00 0.00 32 PRO A N 19
ATOM 27761 C CA . PRO A 1 32 ? -7.428 9.376 2.997 1.00 0.00 32 PRO A CA 19
ATOM 27762 C C . PRO A 1 32 ? -6.536 10.307 3.820 1.00 0.00 32 PRO A C 19
ATOM 27763 O O . PRO A 1 32 ? -6.808 11.502 3.925 1.00 0.00 32 PRO A O 19
ATOM 27774 N N . GLN A 1 33 ? -5.487 9.725 4.384 1.00 0.00 33 GLN A N 19
ATOM 27775 C CA . GLN A 1 33 ? -4.553 10.488 5.194 1.00 0.00 33 GLN A CA 19
ATOM 27776 C C . GLN A 1 33 ? -3.568 11.242 4.299 1.00 0.00 33 GLN A C 19
ATOM 27777 O O . GLN A 1 33 ? -2.971 12.231 4.723 1.00 0.00 33 GLN A O 19
ATOM 27791 N N . VAL A 1 34 ? -3.428 10.748 3.078 1.00 0.00 34 VAL A N 19
ATOM 27792 C CA . VAL A 1 34 ? -2.526 11.363 2.120 1.00 0.00 34 VAL A CA 19
ATOM 27793 C C . VAL A 1 34 ? -3.330 12.237 1.156 1.00 0.00 34 VAL A C 19
ATOM 27794 O O . VAL A 1 34 ? -2.922 13.351 0.833 1.00 0.00 34 VAL A O 19
ATOM 27807 N N . VAL A 1 35 ? -4.460 11.697 0.722 1.00 0.00 35 VAL A N 19
ATOM 27808 C CA . VAL A 1 35 ? -5.326 12.414 -0.199 1.00 0.00 35 VAL A CA 19
ATOM 27809 C C . VAL A 1 35 ? -5.865 13.671 0.487 1.00 0.00 35 VAL A C 19
ATOM 27810 O O . VAL A 1 35 ? -6.045 14.704 -0.155 1.00 0.00 35 VAL A O 19
ATOM 27823 N N . GLY A 1 36 ? -6.107 13.541 1.783 1.00 0.00 36 GLY A N 19
ATOM 27824 C CA . GLY A 1 36 ? -6.622 14.653 2.563 1.00 0.00 36 GLY A CA 19
ATOM 27825 C C . GLY A 1 36 ? -5.487 15.402 3.266 1.00 0.00 36 GLY A C 19
ATOM 27826 O O . GLY A 1 36 ? -5.733 16.231 4.140 1.00 0.00 36 GLY A O 19
ATOM 27830 N N . PHE A 1 37 ? -4.268 15.081 2.858 1.00 0.00 37 PHE A N 19
ATOM 27831 C CA . PHE A 1 37 ? -3.095 15.713 3.437 1.00 0.00 37 PHE A CA 19
ATOM 27832 C C . PHE A 1 37 ? -3.039 17.199 3.080 1.00 0.00 37 PHE A C 19
ATOM 27833 O O . PHE A 1 37 ? -3.737 17.650 2.172 1.00 0.00 37 PHE A O 19
ATOM 27850 N N . SER A 1 38 ? -2.204 17.920 3.813 1.00 0.00 38 SER A N 19
ATOM 27851 C CA . SER A 1 38 ? -2.048 19.347 3.585 1.00 0.00 38 SER A CA 19
ATOM 27852 C C . SER A 1 38 ? -0.744 19.839 4.216 1.00 0.00 38 SER A C 19
ATOM 27853 O O . SER A 1 38 ? -0.733 20.278 5.365 1.00 0.00 38 SER A O 19
ATOM 27861 N N . GLY A 1 39 ? 0.324 19.748 3.437 1.00 0.00 39 GLY A N 19
ATOM 27862 C CA . GLY A 1 39 ? 1.630 20.179 3.905 1.00 0.00 39 GLY A CA 19
ATOM 27863 C C . GLY A 1 39 ? 2.598 20.364 2.734 1.00 0.00 39 GLY A C 19
ATOM 27864 O O . GLY A 1 39 ? 2.239 20.950 1.714 1.00 0.00 39 GLY A O 19
ATOM 27868 N N . LEU A 1 40 ? 3.807 19.854 2.921 1.00 0.00 40 LEU A N 19
ATOM 27869 C CA . LEU A 1 40 ? 4.829 19.957 1.893 1.00 0.00 40 LEU A CA 19
ATOM 27870 C C . LEU A 1 40 ? 5.545 18.612 1.756 1.00 0.00 40 LEU A C 19
ATOM 27871 O O . LEU A 1 40 ? 5.176 17.639 2.412 1.00 0.00 40 LEU A O 19
ATOM 27887 N N . SER A 1 41 ? 6.555 18.600 0.899 1.00 0.00 41 SER A N 19
ATOM 27888 C CA . SER A 1 41 ? 7.326 17.390 0.668 1.00 0.00 41 SER A CA 19
ATOM 27889 C C . SER A 1 41 ? 8.558 17.372 1.575 1.00 0.00 41 SER A C 19
ATOM 27890 O O . SER A 1 41 ? 9.291 18.357 1.651 1.00 0.00 41 SER A O 19
ATOM 27898 N N . ASP A 1 42 ? 8.748 16.242 2.239 1.00 0.00 42 ASP A N 19
ATOM 27899 C CA . ASP A 1 42 ? 9.879 16.084 3.138 1.00 0.00 42 ASP A CA 19
ATOM 27900 C C . ASP A 1 42 ? 9.745 17.072 4.298 1.00 0.00 42 ASP A C 19
ATOM 27901 O O . ASP A 1 42 ? 10.543 18.000 4.423 1.00 0.00 42 ASP A O 19
ATOM 27910 N N . ASP A 1 43 ? 8.730 16.839 5.118 1.00 0.00 43 ASP A N 19
ATOM 27911 C CA . ASP A 1 43 ? 8.481 17.697 6.264 1.00 0.00 43 ASP A CA 19
ATOM 27912 C C . ASP A 1 43 ? 8.161 16.831 7.484 1.00 0.00 43 ASP A C 19
ATOM 27913 O O . ASP A 1 43 ? 8.286 15.609 7.432 1.00 0.00 43 ASP A O 19
ATOM 27922 N N . LYS A 1 44 ? 7.755 17.499 8.553 1.00 0.00 44 LYS A N 19
ATOM 27923 C CA . LYS A 1 44 ? 7.416 16.806 9.785 1.00 0.00 44 LYS A CA 19
ATOM 27924 C C . LYS A 1 44 ? 5.963 16.332 9.714 1.00 0.00 44 LYS A C 19
ATOM 27925 O O . LYS A 1 44 ? 5.122 16.778 10.494 1.00 0.00 44 LYS A O 19
ATOM 27944 N N . ASN A 1 45 ? 5.711 15.435 8.773 1.00 0.00 45 ASN A N 19
ATOM 27945 C CA . ASN A 1 45 ? 4.374 14.896 8.591 1.00 0.00 45 ASN A CA 19
ATOM 27946 C C . ASN A 1 45 ? 4.348 14.021 7.336 1.00 0.00 45 ASN A C 19
ATOM 27947 O O . ASN A 1 45 ? 3.891 12.880 7.380 1.00 0.00 45 ASN A O 19
ATOM 27958 N N . TYR A 1 46 ? 4.845 14.589 6.247 1.00 0.00 46 TYR A N 19
ATOM 27959 C CA . TYR A 1 46 ? 4.885 13.874 4.982 1.00 0.00 46 TYR A CA 19
ATOM 27960 C C . TYR A 1 46 ? 5.688 12.578 5.109 1.00 0.00 46 TYR A C 19
ATOM 27961 O O . TYR A 1 46 ? 5.386 11.589 4.443 1.00 0.00 46 TYR A O 19
ATOM 27979 N N . LYS A 1 47 ? 6.694 12.625 5.970 1.00 0.00 47 LYS A N 19
ATOM 27980 C CA . LYS A 1 47 ? 7.542 11.466 6.194 1.00 0.00 47 LYS A CA 19
ATOM 27981 C C . LYS A 1 47 ? 6.682 10.293 6.668 1.00 0.00 47 LYS A C 19
ATOM 27982 O O . LYS A 1 47 ? 6.625 9.255 6.011 1.00 0.00 47 LYS A O 19
ATOM 28001 N N . ARG A 1 48 ? 6.033 10.498 7.804 1.00 0.00 48 ARG A N 19
ATOM 28002 C CA . ARG A 1 48 ? 5.178 9.470 8.374 1.00 0.00 48 ARG A CA 19
ATOM 28003 C C . ARG A 1 48 ? 4.363 8.788 7.273 1.00 0.00 48 ARG A C 19
ATOM 28004 O O . ARG A 1 48 ? 4.593 7.622 6.958 1.00 0.00 48 ARG A O 19
ATOM 28025 N N . LEU A 1 49 ? 3.427 9.545 6.719 1.00 0.00 49 LEU A N 19
ATOM 28026 C CA . LEU A 1 49 ? 2.576 9.028 5.661 1.00 0.00 49 LEU A CA 19
ATOM 28027 C C . LEU A 1 49 ? 3.419 8.187 4.700 1.00 0.00 49 LEU A C 19
ATOM 28028 O O . LEU A 1 49 ? 3.166 6.995 4.528 1.00 0.00 49 LEU A O 19
ATOM 28044 N N . GLU A 1 50 ? 4.403 8.840 4.099 1.00 0.00 50 GLU A N 19
ATOM 28045 C CA . GLU A 1 50 ? 5.284 8.166 3.161 1.00 0.00 50 GLU A CA 19
ATOM 28046 C C . GLU A 1 50 ? 5.825 6.873 3.774 1.00 0.00 50 GLU A C 19
ATOM 28047 O O . GLU A 1 50 ? 5.795 5.821 3.139 1.00 0.00 50 GLU A O 19
ATOM 28059 N N . ARG A 1 51 ? 6.308 6.996 5.002 1.00 0.00 51 ARG A N 19
ATOM 28060 C CA . ARG A 1 51 ? 6.855 5.850 5.709 1.00 0.00 51 ARG A CA 19
ATOM 28061 C C . ARG A 1 51 ? 5.891 4.665 5.624 1.00 0.00 51 ARG A C 19
ATOM 28062 O O . ARG A 1 51 ? 6.279 3.572 5.212 1.00 0.00 51 ARG A O 19
ATOM 28083 N N . ILE A 1 52 ? 4.653 4.920 6.021 1.00 0.00 52 ILE A N 19
ATOM 28084 C CA . ILE A 1 52 ? 3.631 3.888 5.996 1.00 0.00 52 ILE A CA 19
ATOM 28085 C C . ILE A 1 52 ? 3.736 3.104 4.686 1.00 0.00 52 ILE A C 19
ATOM 28086 O O . ILE A 1 52 ? 4.082 1.923 4.691 1.00 0.00 52 ILE A O 19
ATOM 28102 N N . LEU A 1 53 ? 3.432 3.792 3.595 1.00 0.00 53 LEU A N 19
ATOM 28103 C CA . LEU A 1 53 ? 3.489 3.175 2.281 1.00 0.00 53 LEU A CA 19
ATOM 28104 C C . LEU A 1 53 ? 4.815 2.428 2.129 1.00 0.00 53 LEU A C 19
ATOM 28105 O O . LEU A 1 53 ? 4.830 1.209 1.966 1.00 0.00 53 LEU A O 19
ATOM 28121 N N . THR A 1 54 ? 5.897 3.191 2.189 1.00 0.00 54 THR A N 19
ATOM 28122 C CA . THR A 1 54 ? 7.226 2.616 2.061 1.00 0.00 54 THR A CA 19
ATOM 28123 C C . THR A 1 54 ? 7.337 1.338 2.895 1.00 0.00 54 THR A C 19
ATOM 28124 O O . THR A 1 54 ? 7.695 0.283 2.375 1.00 0.00 54 THR A O 19
ATOM 28135 N N . LYS A 1 55 ? 7.023 1.476 4.175 1.00 0.00 55 LYS A N 19
ATOM 28136 C CA . LYS A 1 55 ? 7.084 0.346 5.086 1.00 0.00 55 LYS A CA 19
ATOM 28137 C C . LYS A 1 55 ? 6.229 -0.796 4.532 1.00 0.00 55 LYS A C 19
ATOM 28138 O O . LYS A 1 55 ? 6.753 -1.845 4.161 1.00 0.00 55 LYS A O 19
ATOM 28157 N N . GLN A 1 56 ? 4.927 -0.553 4.494 1.00 0.00 56 GLN A N 19
ATOM 28158 C CA . GLN A 1 56 ? 3.995 -1.548 3.992 1.00 0.00 56 GLN A CA 19
ATOM 28159 C C . GLN A 1 56 ? 4.509 -2.143 2.679 1.00 0.00 56 GLN A C 19
ATOM 28160 O O . GLN A 1 56 ? 4.531 -3.362 2.513 1.00 0.00 56 GLN A O 19
ATOM 28174 N N . LEU A 1 57 ? 4.910 -1.255 1.781 1.00 0.00 57 LEU A N 19
ATOM 28175 C CA . LEU A 1 57 ? 5.422 -1.678 0.489 1.00 0.00 57 LEU A CA 19
ATOM 28176 C C . LEU A 1 57 ? 6.465 -2.778 0.693 1.00 0.00 57 LEU A C 19
ATOM 28177 O O . LEU A 1 57 ? 6.397 -3.829 0.057 1.00 0.00 57 LEU A O 19
ATOM 28193 N N . PHE A 1 58 ? 7.406 -2.500 1.584 1.00 0.00 58 PHE A N 19
ATOM 28194 C CA . PHE A 1 58 ? 8.462 -3.453 1.880 1.00 0.00 58 PHE A CA 19
ATOM 28195 C C . PHE A 1 58 ? 7.879 -4.806 2.293 1.00 0.00 58 PHE A C 19
ATOM 28196 O O . PHE A 1 58 ? 8.528 -5.839 2.139 1.00 0.00 58 PHE A O 19
ATOM 28213 N N . GLU A 1 59 ? 6.659 -4.756 2.808 1.00 0.00 59 GLU A N 19
ATOM 28214 C CA . GLU A 1 59 ? 5.981 -5.965 3.244 1.00 0.00 59 GLU A CA 19
ATOM 28215 C C . GLU A 1 59 ? 5.311 -6.656 2.055 1.00 0.00 59 GLU A C 19
ATOM 28216 O O . GLU A 1 59 ? 5.196 -7.881 2.028 1.00 0.00 59 GLU A O 19
ATOM 28228 N N . ILE A 1 60 ? 4.887 -5.842 1.100 1.00 0.00 60 ILE A N 19
ATOM 28229 C CA . ILE A 1 60 ? 4.232 -6.359 -0.089 1.00 0.00 60 ILE A CA 19
ATOM 28230 C C . ILE A 1 60 ? 5.213 -7.243 -0.863 1.00 0.00 60 ILE A C 19
ATOM 28231 O O . ILE A 1 60 ? 4.852 -8.329 -1.313 1.00 0.00 60 ILE A O 19
ATOM 28247 N N . ASP A 1 61 ? 6.433 -6.745 -0.993 1.00 0.00 61 ASP A N 19
ATOM 28248 C CA . ASP A 1 61 ? 7.468 -7.475 -1.704 1.00 0.00 61 ASP A CA 19
ATOM 28249 C C . ASP A 1 61 ? 7.835 -8.732 -0.912 1.00 0.00 61 ASP A C 19
ATOM 28250 O O . ASP A 1 61 ? 8.296 -9.718 -1.484 1.00 0.00 61 ASP A O 19
ATOM 28259 N N . SER A 1 62 ? 7.617 -8.655 0.393 1.00 0.00 62 SER A N 19
ATOM 28260 C CA . SER A 1 62 ? 7.919 -9.774 1.269 1.00 0.00 62 SER A CA 19
ATOM 28261 C C . SER A 1 62 ? 6.914 -10.905 1.039 1.00 0.00 62 SER A C 19
ATOM 28262 O O . SER A 1 62 ? 7.278 -12.080 1.072 1.00 0.00 62 SER A O 19
ATOM 28270 N N . VAL A 1 63 ? 5.670 -10.511 0.809 1.00 0.00 63 VAL A N 19
ATOM 28271 C CA . VAL A 1 63 ? 4.611 -11.477 0.573 1.00 0.00 63 VAL A CA 19
ATOM 28272 C C . VAL A 1 63 ? 5.063 -12.472 -0.498 1.00 0.00 63 VAL A C 19
ATOM 28273 O O . VAL A 1 63 ? 5.459 -12.073 -1.592 1.00 0.00 63 VAL A O 19
ATOM 28286 N N . ASP A 1 64 ? 4.988 -13.747 -0.146 1.00 0.00 64 ASP A N 19
ATOM 28287 C CA . ASP A 1 64 ? 5.385 -14.801 -1.063 1.00 0.00 64 ASP A CA 19
ATOM 28288 C C . ASP A 1 64 ? 4.177 -15.222 -1.902 1.00 0.00 64 ASP A C 19
ATOM 28289 O O . ASP A 1 64 ? 3.230 -15.811 -1.382 1.00 0.00 64 ASP A O 19
ATOM 28298 N N . THR A 1 65 ? 4.248 -14.904 -3.187 1.00 0.00 65 THR A N 19
ATOM 28299 C CA . THR A 1 65 ? 3.172 -15.242 -4.103 1.00 0.00 65 THR A CA 19
ATOM 28300 C C . THR A 1 65 ? 3.288 -16.702 -4.547 1.00 0.00 65 THR A C 19
ATOM 28301 O O . THR A 1 65 ? 2.309 -17.445 -4.511 1.00 0.00 65 THR A O 19
ATOM 28312 N N . GLU A 1 66 ? 4.494 -17.068 -4.954 1.00 0.00 66 GLU A N 19
ATOM 28313 C CA . GLU A 1 66 ? 4.751 -18.426 -5.405 1.00 0.00 66 GLU A CA 19
ATOM 28314 C C . GLU A 1 66 ? 3.925 -18.736 -6.655 1.00 0.00 66 GLU A C 19
ATOM 28315 O O . GLU A 1 66 ? 3.508 -19.874 -6.861 1.00 0.00 66 GLU A O 19
ATOM 28327 N N . GLY A 1 67 ? 3.714 -17.702 -7.457 1.00 0.00 67 GLY A N 19
ATOM 28328 C CA . GLY A 1 67 ? 2.945 -17.850 -8.681 1.00 0.00 67 GLY A CA 19
ATOM 28329 C C . GLY A 1 67 ? 1.636 -18.598 -8.419 1.00 0.00 67 GLY A C 19
ATOM 28330 O O . GLY A 1 67 ? 1.423 -19.687 -8.951 1.00 0.00 67 GLY A O 19
ATOM 28334 N N . LYS A 1 68 ? 0.794 -17.985 -7.600 1.00 0.00 68 LYS A N 19
ATOM 28335 C CA . LYS A 1 68 ? -0.488 -18.580 -7.262 1.00 0.00 68 LYS A CA 19
ATOM 28336 C C . LYS A 1 68 ? -1.612 -17.733 -7.862 1.00 0.00 68 LYS A C 19
ATOM 28337 O O . LYS A 1 68 ? -2.766 -18.158 -7.890 1.00 0.00 68 LYS A O 19
ATOM 28356 N N . GLY A 1 69 ? -1.236 -16.551 -8.327 1.00 0.00 69 GLY A N 19
ATOM 28357 C CA . GLY A 1 69 ? -2.198 -15.642 -8.925 1.00 0.00 69 GLY A CA 19
ATOM 28358 C C . GLY A 1 69 ? -3.087 -15.003 -7.856 1.00 0.00 69 GLY A C 19
ATOM 28359 O O . GLY A 1 69 ? -3.068 -13.787 -7.673 1.00 0.00 69 GLY A O 19
ATOM 28363 N N . ASP A 1 70 ? -3.844 -15.852 -7.177 1.00 0.00 70 ASP A N 19
ATOM 28364 C CA . ASP A 1 70 ? -4.738 -15.386 -6.131 1.00 0.00 70 ASP A CA 19
ATOM 28365 C C . ASP A 1 70 ? -4.043 -14.287 -5.325 1.00 0.00 70 ASP A C 19
ATOM 28366 O O . ASP A 1 70 ? -4.594 -13.202 -5.146 1.00 0.00 70 ASP A O 19
ATOM 28375 N N . ILE A 1 71 ? -2.844 -14.606 -4.860 1.00 0.00 71 ILE A N 19
ATOM 28376 C CA . ILE A 1 71 ? -2.069 -13.659 -4.077 1.00 0.00 71 ILE A CA 19
ATOM 28377 C C . ILE A 1 71 ? -1.443 -12.623 -5.012 1.00 0.00 71 ILE A C 19
ATOM 28378 O O . ILE A 1 71 ? -1.622 -11.421 -4.822 1.00 0.00 71 ILE A O 19
ATOM 28394 N N . GLN A 1 72 ? -0.722 -13.126 -6.004 1.00 0.00 72 GLN A N 19
ATOM 28395 C CA . GLN A 1 72 ? -0.068 -12.258 -6.969 1.00 0.00 72 GLN A CA 19
ATOM 28396 C C . GLN A 1 72 ? -0.998 -11.109 -7.365 1.00 0.00 72 GLN A C 19
ATOM 28397 O O . GLN A 1 72 ? -0.620 -9.942 -7.275 1.00 0.00 72 GLN A O 19
ATOM 28411 N N . GLN A 1 73 ? -2.195 -11.480 -7.794 1.00 0.00 73 GLN A N 19
ATOM 28412 C CA . GLN A 1 73 ? -3.182 -10.495 -8.203 1.00 0.00 73 GLN A CA 19
ATOM 28413 C C . GLN A 1 73 ? -3.362 -9.439 -7.111 1.00 0.00 73 GLN A C 19
ATOM 28414 O O . GLN A 1 73 ? -3.454 -8.247 -7.404 1.00 0.00 73 GLN A O 19
ATOM 28428 N N . ALA A 1 74 ? -3.406 -9.913 -5.875 1.00 0.00 74 ALA A N 19
ATOM 28429 C CA . ALA A 1 74 ? -3.574 -9.024 -4.738 1.00 0.00 74 ALA A CA 19
ATOM 28430 C C . ALA A 1 74 ? -2.275 -8.250 -4.506 1.00 0.00 74 ALA A C 19
ATOM 28431 O O . ALA A 1 74 ? -2.260 -7.022 -4.570 1.00 0.00 74 ALA A O 19
ATOM 28438 N N . ARG A 1 75 ? -1.215 -9.000 -4.241 1.00 0.00 75 ARG A N 19
ATOM 28439 C CA . ARG A 1 75 ? 0.085 -8.400 -3.998 1.00 0.00 75 ARG A CA 19
ATOM 28440 C C . ARG A 1 75 ? 0.402 -7.365 -5.080 1.00 0.00 75 ARG A C 19
ATOM 28441 O O . ARG A 1 75 ? 0.712 -6.215 -4.772 1.00 0.00 75 ARG A O 19
ATOM 28462 N N . LYS A 1 76 ? 0.312 -7.810 -6.325 1.00 0.00 76 LYS A N 19
ATOM 28463 C CA . LYS A 1 76 ? 0.585 -6.936 -7.453 1.00 0.00 76 LYS A CA 19
ATOM 28464 C C . LYS A 1 76 ? -0.401 -5.767 -7.437 1.00 0.00 76 LYS A C 19
ATOM 28465 O O . LYS A 1 76 ? -0.097 -4.686 -7.940 1.00 0.00 76 LYS A O 19
ATOM 28484 N N . ARG A 1 77 ? -1.564 -6.022 -6.855 1.00 0.00 77 ARG A N 19
ATOM 28485 C CA . ARG A 1 77 ? -2.596 -5.004 -6.767 1.00 0.00 77 ARG A CA 19
ATOM 28486 C C . ARG A 1 77 ? -2.279 -4.022 -5.638 1.00 0.00 77 ARG A C 19
ATOM 28487 O O . ARG A 1 77 ? -2.558 -2.829 -5.751 1.00 0.00 77 ARG A O 19
ATOM 28508 N N . ALA A 1 78 ? -1.700 -4.559 -4.574 1.00 0.00 78 ALA A N 19
ATOM 28509 C CA . ALA A 1 78 ? -1.341 -3.745 -3.426 1.00 0.00 78 ALA A CA 19
ATOM 28510 C C . ALA A 1 78 ? -0.048 -2.985 -3.728 1.00 0.00 78 ALA A C 19
ATOM 28511 O O . ALA A 1 78 ? 0.120 -1.844 -3.301 1.00 0.00 78 ALA A O 19
ATOM 28518 N N . ALA A 1 79 ? 0.833 -3.649 -4.462 1.00 0.00 79 ALA A N 19
ATOM 28519 C CA . ALA A 1 79 ? 2.106 -3.051 -4.827 1.00 0.00 79 ALA A CA 19
ATOM 28520 C C . ALA A 1 79 ? 1.853 -1.783 -5.646 1.00 0.00 79 ALA A C 19
ATOM 28521 O O . ALA A 1 79 ? 2.751 -0.961 -5.817 1.00 0.00 79 ALA A O 19
ATOM 28528 N N . GLN A 1 80 ? 0.625 -1.665 -6.130 1.00 0.00 80 GLN A N 19
ATOM 28529 C CA . GLN A 1 80 ? 0.242 -0.511 -6.926 1.00 0.00 80 GLN A CA 19
ATOM 28530 C C . GLN A 1 80 ? -0.404 0.555 -6.039 1.00 0.00 80 GLN A C 19
ATOM 28531 O O . GLN A 1 80 ? -0.008 1.719 -6.073 1.00 0.00 80 GLN A O 19
ATOM 28545 N N . GLU A 1 81 ? -1.388 0.120 -5.266 1.00 0.00 81 GLU A N 19
ATOM 28546 C CA . GLU A 1 81 ? -2.092 1.023 -4.372 1.00 0.00 81 GLU A CA 19
ATOM 28547 C C . GLU A 1 81 ? -1.095 1.865 -3.573 1.00 0.00 81 GLU A C 19
ATOM 28548 O O . GLU A 1 81 ? -1.097 3.091 -3.667 1.00 0.00 81 GLU A O 19
ATOM 28560 N N . THR A 1 82 ? -0.266 1.172 -2.806 1.00 0.00 82 THR A N 19
ATOM 28561 C CA . THR A 1 82 ? 0.735 1.841 -1.991 1.00 0.00 82 THR A CA 19
ATOM 28562 C C . THR A 1 82 ? 1.441 2.929 -2.802 1.00 0.00 82 THR A C 19
ATOM 28563 O O . THR A 1 82 ? 1.378 4.107 -2.453 1.00 0.00 82 THR A O 19
ATOM 28574 N N . GLU A 1 83 ? 2.098 2.496 -3.868 1.00 0.00 83 GLU A N 19
ATOM 28575 C CA . GLU A 1 83 ? 2.816 3.419 -4.731 1.00 0.00 83 GLU A CA 19
ATOM 28576 C C . GLU A 1 83 ? 1.862 4.479 -5.284 1.00 0.00 83 GLU A C 19
ATOM 28577 O O . GLU A 1 83 ? 2.270 5.608 -5.550 1.00 0.00 83 GLU A O 19
ATOM 28589 N N . ARG A 1 84 ? 0.609 4.077 -5.442 1.00 0.00 84 ARG A N 19
ATOM 28590 C CA . ARG A 1 84 ? -0.406 4.979 -5.960 1.00 0.00 84 ARG A CA 19
ATOM 28591 C C . ARG A 1 84 ? -0.577 6.178 -5.025 1.00 0.00 84 ARG A C 19
ATOM 28592 O O . ARG A 1 84 ? -0.667 7.317 -5.481 1.00 0.00 84 ARG A O 19
ATOM 28613 N N . LEU A 1 85 ? -0.616 5.881 -3.734 1.00 0.00 85 LEU A N 19
ATOM 28614 C CA . LEU A 1 85 ? -0.775 6.921 -2.732 1.00 0.00 85 LEU A CA 19
ATOM 28615 C C . LEU A 1 85 ? 0.543 7.685 -2.583 1.00 0.00 85 LEU A C 19
ATOM 28616 O O . LEU A 1 85 ? 0.561 8.914 -2.631 1.00 0.00 85 LEU A O 19
ATOM 28632 N N . LEU A 1 86 ? 1.613 6.925 -2.405 1.00 0.00 86 LEU A N 19
ATOM 28633 C CA . LEU A 1 86 ? 2.932 7.515 -2.249 1.00 0.00 86 LEU A CA 19
ATOM 28634 C C . LEU A 1 86 ? 3.073 8.700 -3.206 1.00 0.00 86 LEU A C 19
ATOM 28635 O O . LEU A 1 86 ? 3.782 9.660 -2.911 1.00 0.00 86 LEU A O 19
ATOM 28651 N N . LYS A 1 87 ? 2.386 8.593 -4.334 1.00 0.00 87 LYS A N 19
ATOM 28652 C CA . LYS A 1 87 ? 2.425 9.644 -5.337 1.00 0.00 87 LYS A CA 19
ATOM 28653 C C . LYS A 1 87 ? 1.471 10.768 -4.929 1.00 0.00 87 LYS A C 19
ATOM 28654 O O . LYS A 1 87 ? 1.864 11.933 -4.881 1.00 0.00 87 LYS A O 19
ATOM 28673 N N . GLU A 1 88 ? 0.237 10.380 -4.646 1.00 0.00 88 GLU A N 19
ATOM 28674 C CA . GLU A 1 88 ? -0.776 11.341 -4.244 1.00 0.00 88 GLU A CA 19
ATOM 28675 C C . GLU A 1 88 ? -0.268 12.191 -3.077 1.00 0.00 88 GLU A C 19
ATOM 28676 O O . GLU A 1 88 ? -0.478 13.402 -3.050 1.00 0.00 88 GLU A O 19
ATOM 28688 N N . LEU A 1 89 ? 0.391 11.522 -2.142 1.00 0.00 89 LEU A N 19
ATOM 28689 C CA . LEU A 1 89 ? 0.930 12.200 -0.976 1.00 0.00 89 LEU A CA 19
ATOM 28690 C C . LEU A 1 89 ? 1.708 13.439 -1.427 1.00 0.00 89 LEU A C 19
ATOM 28691 O O . LEU A 1 89 ? 1.726 14.452 -0.730 1.00 0.00 89 LEU A O 19
ATOM 28707 N N . GLU A 1 90 ? 2.331 13.317 -2.590 1.00 0.00 90 GLU A N 19
ATOM 28708 C CA . GLU A 1 90 ? 3.108 14.413 -3.141 1.00 0.00 90 GLU A CA 19
ATOM 28709 C C . GLU A 1 90 ? 2.183 15.443 -3.795 1.00 0.00 90 GLU A C 19
ATOM 28710 O O . GLU A 1 90 ? 2.106 16.586 -3.347 1.00 0.00 90 GLU A O 19
ATOM 28722 N N . GLN A 1 91 ? 1.505 15.000 -4.844 1.00 0.00 91 GLN A N 19
ATOM 28723 C CA . GLN A 1 91 ? 0.589 15.869 -5.563 1.00 0.00 91 GLN A CA 19
ATOM 28724 C C . GLN A 1 91 ? -0.321 16.610 -4.582 1.00 0.00 91 GLN A C 19
ATOM 28725 O O . GLN A 1 91 ? -0.729 17.741 -4.841 1.00 0.00 91 GLN A O 19
ATOM 28739 N N . ASN A 1 92 ? -0.613 15.942 -3.475 1.00 0.00 92 ASN A N 19
ATOM 28740 C CA . ASN A 1 92 ? -1.467 16.523 -2.454 1.00 0.00 92 ASN A CA 19
ATOM 28741 C C . ASN A 1 92 ? -0.636 17.455 -1.569 1.00 0.00 92 ASN A C 19
ATOM 28742 O O . ASN A 1 92 ? -1.095 18.531 -1.191 1.00 0.00 92 ASN A O 19
ATOM 28753 N N . ALA A 1 93 ? 0.573 17.006 -1.264 1.00 0.00 93 ALA A N 19
ATOM 28754 C CA . ALA A 1 93 ? 1.472 17.786 -0.431 1.00 0.00 93 ALA A CA 19
ATOM 28755 C C . ALA A 1 93 ? 1.383 19.260 -0.832 1.00 0.00 93 ALA A C 19
ATOM 28756 O O . ALA A 1 93 ? 0.718 20.049 -0.163 1.00 0.00 93 ALA A O 19
ATOM 28763 N N . SER A 1 94 ? 2.062 19.586 -1.922 1.00 0.00 94 SER A N 19
ATOM 28764 C CA . SER A 1 94 ? 2.067 20.951 -2.420 1.00 0.00 94 SER A CA 19
ATOM 28765 C C . SER A 1 94 ? 2.818 21.019 -3.751 1.00 0.00 94 SER A C 19
ATOM 28766 O O . SER A 1 94 ? 2.410 21.740 -4.661 1.00 0.00 94 SER A O 19
ATOM 28774 N N . GLY A 1 95 ? 3.901 20.260 -3.823 1.00 0.00 95 GLY A N 19
ATOM 28775 C CA . GLY A 1 95 ? 4.712 20.226 -5.028 1.00 0.00 95 GLY A CA 19
ATOM 28776 C C . GLY A 1 95 ? 4.032 19.401 -6.123 1.00 0.00 95 GLY A C 19
ATOM 28777 O O . GLY A 1 95 ? 3.182 18.560 -5.835 1.00 0.00 95 GLY A O 19
ATOM 28781 N N . PRO A 1 96 ? 4.443 19.678 -7.390 1.00 0.00 96 PRO A N 19
ATOM 28782 C CA . PRO A 1 96 ? 3.883 18.971 -8.529 1.00 0.00 96 PRO A CA 19
ATOM 28783 C C . PRO A 1 96 ? 4.442 17.550 -8.622 1.00 0.00 96 PRO A C 19
ATOM 28784 O O . PRO A 1 96 ? 5.626 17.327 -8.372 1.00 0.00 96 PRO A O 19
ATOM 28795 N N . SER A 1 97 ? 3.564 16.625 -8.981 1.00 0.00 97 SER A N 19
ATOM 28796 C CA . SER A 1 97 ? 3.955 15.231 -9.110 1.00 0.00 97 SER A CA 19
ATOM 28797 C C . SER A 1 97 ? 4.779 15.034 -10.384 1.00 0.00 97 SER A C 19
ATOM 28798 O O . SER A 1 97 ? 5.979 14.772 -10.317 1.00 0.00 97 SER A O 19
ATOM 28806 N N . SER A 1 98 ? 4.102 15.168 -11.515 1.00 0.00 98 SER A N 19
ATOM 28807 C CA . SER A 1 98 ? 4.756 15.009 -12.802 1.00 0.00 98 SER A CA 19
ATOM 28808 C C . SER A 1 98 ? 5.723 16.169 -13.045 1.00 0.00 98 SER A C 19
ATOM 28809 O O . SER A 1 98 ? 5.605 17.222 -12.421 1.00 0.00 98 SER A O 19
ATOM 28817 N N . GLY A 1 99 ? 6.659 15.936 -13.954 1.00 0.00 99 GLY A N 19
ATOM 28818 C CA . GLY A 1 99 ? 7.647 16.949 -14.287 1.00 0.00 99 GLY A CA 19
ATOM 28819 C C . GLY A 1 99 ? 7.696 17.191 -15.797 1.00 0.00 99 GLY A C 19
ATOM 28820 O O . GLY A 1 99 ? 8.638 16.770 -16.466 1.00 0.00 99 GLY A O 19
ATOM 28824 N N . GLY A 1 1 ? -34.133 -1.101 -10.556 1.00 0.00 1 GLY A N 20
ATOM 28825 C CA . GLY A 1 1 ? -32.848 -1.771 -10.653 1.00 0.00 1 GLY A CA 20
ATOM 28826 C C . GLY A 1 1 ? -32.955 -3.230 -10.204 1.00 0.00 1 GLY A C 20
ATOM 28827 O O . GLY A 1 1 ? -33.956 -3.629 -9.611 1.00 0.00 1 GLY A O 20
ATOM 28831 N N . SER A 1 2 ? -31.910 -3.986 -10.505 1.00 0.00 2 SER A N 20
ATOM 28832 C CA . SER A 1 2 ? -31.874 -5.392 -10.140 1.00 0.00 2 SER A CA 20
ATOM 28833 C C . SER A 1 2 ? -30.758 -5.641 -9.123 1.00 0.00 2 SER A C 20
ATOM 28834 O O . SER A 1 2 ? -29.855 -4.818 -8.973 1.00 0.00 2 SER A O 20
ATOM 28842 N N . SER A 1 3 ? -30.855 -6.778 -8.451 1.00 0.00 3 SER A N 20
ATOM 28843 C CA . SER A 1 3 ? -29.866 -7.145 -7.452 1.00 0.00 3 SER A CA 20
ATOM 28844 C C . SER A 1 3 ? -28.898 -8.180 -8.030 1.00 0.00 3 SER A C 20
ATOM 28845 O O . SER A 1 3 ? -29.127 -8.711 -9.116 1.00 0.00 3 SER A O 20
ATOM 28853 N N . GLY A 1 4 ? -27.837 -8.435 -7.279 1.00 0.00 4 GLY A N 20
ATOM 28854 C CA . GLY A 1 4 ? -26.834 -9.397 -7.703 1.00 0.00 4 GLY A CA 20
ATOM 28855 C C . GLY A 1 4 ? -26.767 -10.582 -6.738 1.00 0.00 4 GLY A C 20
ATOM 28856 O O . GLY A 1 4 ? -27.780 -10.974 -6.160 1.00 0.00 4 GLY A O 20
ATOM 28860 N N . SER A 1 5 ? -25.565 -11.121 -6.594 1.00 0.00 5 SER A N 20
ATOM 28861 C CA . SER A 1 5 ? -25.354 -12.253 -5.709 1.00 0.00 5 SER A CA 20
ATOM 28862 C C . SER A 1 5 ? -23.863 -12.406 -5.402 1.00 0.00 5 SER A C 20
ATOM 28863 O O . SER A 1 5 ? -23.019 -11.893 -6.135 1.00 0.00 5 SER A O 20
ATOM 28871 N N . SER A 1 6 ? -23.585 -13.115 -4.317 1.00 0.00 6 SER A N 20
ATOM 28872 C CA . SER A 1 6 ? -22.210 -13.342 -3.904 1.00 0.00 6 SER A CA 20
ATOM 28873 C C . SER A 1 6 ? -22.070 -14.739 -3.297 1.00 0.00 6 SER A C 20
ATOM 28874 O O . SER A 1 6 ? -23.049 -15.314 -2.822 1.00 0.00 6 SER A O 20
ATOM 28882 N N . GLY A 1 7 ? -20.846 -15.244 -3.331 1.00 0.00 7 GLY A N 20
ATOM 28883 C CA . GLY A 1 7 ? -20.566 -16.563 -2.789 1.00 0.00 7 GLY A CA 20
ATOM 28884 C C . GLY A 1 7 ? -20.450 -16.517 -1.264 1.00 0.00 7 GLY A C 20
ATOM 28885 O O . GLY A 1 7 ? -20.817 -15.522 -0.640 1.00 0.00 7 GLY A O 20
ATOM 28889 N N . MET A 1 8 ? -19.940 -17.605 -0.708 1.00 0.00 8 MET A N 20
ATOM 28890 C CA . MET A 1 8 ? -19.771 -17.701 0.732 1.00 0.00 8 MET A CA 20
ATOM 28891 C C . MET A 1 8 ? -19.082 -19.012 1.118 1.00 0.00 8 MET A C 20
ATOM 28892 O O . MET A 1 8 ? -19.729 -20.054 1.209 1.00 0.00 8 MET A O 20
ATOM 28906 N N . ASP A 1 9 ? -17.779 -18.916 1.334 1.00 0.00 9 ASP A N 20
ATOM 28907 C CA . ASP A 1 9 ? -16.995 -20.082 1.708 1.00 0.00 9 ASP A CA 20
ATOM 28908 C C . ASP A 1 9 ? -15.585 -19.637 2.103 1.00 0.00 9 ASP A C 20
ATOM 28909 O O . ASP A 1 9 ? -15.089 -18.625 1.611 1.00 0.00 9 ASP A O 20
ATOM 28918 N N . MET A 1 10 ? -14.980 -20.416 2.987 1.00 0.00 10 MET A N 20
ATOM 28919 C CA . MET A 1 10 ? -13.637 -20.116 3.454 1.00 0.00 10 MET A CA 20
ATOM 28920 C C . MET A 1 10 ? -13.035 -21.310 4.197 1.00 0.00 10 MET A C 20
ATOM 28921 O O . MET A 1 10 ? -13.747 -22.248 4.551 1.00 0.00 10 MET A O 20
ATOM 28935 N N . GLY A 1 11 ? -11.729 -21.236 4.411 1.00 0.00 11 GLY A N 20
ATOM 28936 C CA . GLY A 1 11 ? -11.023 -22.299 5.106 1.00 0.00 11 GLY A CA 20
ATOM 28937 C C . GLY A 1 11 ? -9.627 -21.842 5.533 1.00 0.00 11 GLY A C 20
ATOM 28938 O O . GLY A 1 11 ? -9.486 -20.844 6.239 1.00 0.00 11 GLY A O 20
ATOM 28942 N N . ASN A 1 12 ? -8.631 -22.593 5.088 1.00 0.00 12 ASN A N 20
ATOM 28943 C CA . ASN A 1 12 ? -7.251 -22.278 5.416 1.00 0.00 12 ASN A CA 20
ATOM 28944 C C . ASN A 1 12 ? -6.923 -20.868 4.920 1.00 0.00 12 ASN A C 20
ATOM 28945 O O . ASN A 1 12 ? -6.780 -20.645 3.719 1.00 0.00 12 ASN A O 20
ATOM 28956 N N . GLN A 1 13 ? -6.815 -19.951 5.871 1.00 0.00 13 GLN A N 20
ATOM 28957 C CA . GLN A 1 13 ? -6.507 -18.569 5.547 1.00 0.00 13 GLN A CA 20
ATOM 28958 C C . GLN A 1 13 ? -5.013 -18.412 5.257 1.00 0.00 13 GLN A C 20
ATOM 28959 O O . GLN A 1 13 ? -4.206 -18.301 6.179 1.00 0.00 13 GLN A O 20
ATOM 28973 N N . HIS A 1 14 ? -4.689 -18.407 3.972 1.00 0.00 14 HIS A N 20
ATOM 28974 C CA . HIS A 1 14 ? -3.306 -18.265 3.550 1.00 0.00 14 HIS A CA 20
ATOM 28975 C C . HIS A 1 14 ? -2.632 -17.158 4.362 1.00 0.00 14 HIS A C 20
ATOM 28976 O O . HIS A 1 14 ? -3.258 -16.149 4.683 1.00 0.00 14 HIS A O 20
ATOM 28990 N N . PRO A 1 15 ? -1.330 -17.389 4.680 1.00 0.00 15 PRO A N 20
ATOM 28991 C CA . PRO A 1 15 ? -0.564 -16.423 5.449 1.00 0.00 15 PRO A CA 20
ATOM 28992 C C . PRO A 1 15 ? -0.176 -15.220 4.586 1.00 0.00 15 PRO A C 20
ATOM 28993 O O . PRO A 1 15 ? 0.234 -14.184 5.108 1.00 0.00 15 PRO A O 20
ATOM 29004 N N . SER A 1 16 ? -0.319 -15.397 3.281 1.00 0.00 16 SER A N 20
ATOM 29005 C CA . SER A 1 16 ? 0.012 -14.339 2.341 1.00 0.00 16 SER A CA 20
ATOM 29006 C C . SER A 1 16 ? -1.212 -13.453 2.100 1.00 0.00 16 SER A C 20
ATOM 29007 O O . SER A 1 16 ? -1.076 -12.252 1.867 1.00 0.00 16 SER A O 20
ATOM 29015 N N . ILE A 1 17 ? -2.378 -14.078 2.165 1.00 0.00 17 ILE A N 20
ATOM 29016 C CA . ILE A 1 17 ? -3.624 -13.360 1.956 1.00 0.00 17 ILE A CA 20
ATOM 29017 C C . ILE A 1 17 ? -3.901 -12.465 3.166 1.00 0.00 17 ILE A C 20
ATOM 29018 O O . ILE A 1 17 ? -4.127 -11.265 3.016 1.00 0.00 17 ILE A O 20
ATOM 29034 N N . SER A 1 18 ? -3.874 -13.083 4.338 1.00 0.00 18 SER A N 20
ATOM 29035 C CA . SER A 1 18 ? -4.119 -12.357 5.572 1.00 0.00 18 SER A CA 20
ATOM 29036 C C . SER A 1 18 ? -3.224 -11.118 5.637 1.00 0.00 18 SER A C 20
ATOM 29037 O O . SER A 1 18 ? -3.667 -10.049 6.055 1.00 0.00 18 SER A O 20
ATOM 29045 N N . ARG A 1 19 ? -1.981 -11.302 5.216 1.00 0.00 19 ARG A N 20
ATOM 29046 C CA . ARG A 1 19 ? -1.020 -10.212 5.221 1.00 0.00 19 ARG A CA 20
ATOM 29047 C C . ARG A 1 19 ? -1.505 -9.073 4.322 1.00 0.00 19 ARG A C 20
ATOM 29048 O O . ARG A 1 19 ? -1.761 -7.968 4.798 1.00 0.00 19 ARG A O 20
ATOM 29069 N N . LEU A 1 20 ? -1.617 -9.381 3.039 1.00 0.00 20 LEU A N 20
ATOM 29070 C CA . LEU A 1 20 ? -2.066 -8.397 2.069 1.00 0.00 20 LEU A CA 20
ATOM 29071 C C . LEU A 1 20 ? -3.377 -7.774 2.552 1.00 0.00 20 LEU A C 20
ATOM 29072 O O . LEU A 1 20 ? -3.644 -6.601 2.292 1.00 0.00 20 LEU A O 20
ATOM 29088 N N . GLN A 1 21 ? -4.161 -8.586 3.246 1.00 0.00 21 GLN A N 20
ATOM 29089 C CA . GLN A 1 21 ? -5.438 -8.128 3.767 1.00 0.00 21 GLN A CA 20
ATOM 29090 C C . GLN A 1 21 ? -5.221 -7.198 4.963 1.00 0.00 21 GLN A C 20
ATOM 29091 O O . GLN A 1 21 ? -6.074 -6.367 5.270 1.00 0.00 21 GLN A O 20
ATOM 29105 N N . GLU A 1 22 ? -4.074 -7.369 5.604 1.00 0.00 22 GLU A N 20
ATOM 29106 C CA . GLU A 1 22 ? -3.734 -6.556 6.759 1.00 0.00 22 GLU A CA 20
ATOM 29107 C C . GLU A 1 22 ? -2.996 -5.290 6.318 1.00 0.00 22 GLU A C 20
ATOM 29108 O O . GLU A 1 22 ? -2.939 -4.310 7.059 1.00 0.00 22 GLU A O 20
ATOM 29120 N N . ILE A 1 23 ? -2.449 -5.352 5.112 1.00 0.00 23 ILE A N 20
ATOM 29121 C CA . ILE A 1 23 ? -1.717 -4.223 4.564 1.00 0.00 23 ILE A CA 20
ATOM 29122 C C . ILE A 1 23 ? -2.684 -3.319 3.796 1.00 0.00 23 ILE A C 20
ATOM 29123 O O . ILE A 1 23 ? -2.531 -2.098 3.797 1.00 0.00 23 ILE A O 20
ATOM 29139 N N . GLN A 1 24 ? -3.657 -3.952 3.159 1.00 0.00 24 GLN A N 20
ATOM 29140 C CA . GLN A 1 24 ? -4.649 -3.220 2.389 1.00 0.00 24 GLN A CA 20
ATOM 29141 C C . GLN A 1 24 ? -5.482 -2.327 3.311 1.00 0.00 24 GLN A C 20
ATOM 29142 O O . GLN A 1 24 ? -5.729 -1.164 2.996 1.00 0.00 24 GLN A O 20
ATOM 29156 N N . ARG A 1 25 ? -5.893 -2.906 4.429 1.00 0.00 25 ARG A N 20
ATOM 29157 C CA . ARG A 1 25 ? -6.694 -2.177 5.398 1.00 0.00 25 ARG A CA 20
ATOM 29158 C C . ARG A 1 25 ? -5.910 -0.982 5.944 1.00 0.00 25 ARG A C 20
ATOM 29159 O O . ARG A 1 25 ? -6.500 0.004 6.382 1.00 0.00 25 ARG A O 20
ATOM 29180 N N . GLU A 1 26 ? -4.592 -1.110 5.899 1.00 0.00 26 GLU A N 20
ATOM 29181 C CA . GLU A 1 26 ? -3.721 -0.053 6.384 1.00 0.00 26 GLU A CA 20
ATOM 29182 C C . GLU A 1 26 ? -3.651 1.087 5.365 1.00 0.00 26 GLU A C 20
ATOM 29183 O O . GLU A 1 26 ? -4.145 2.184 5.621 1.00 0.00 26 GLU A O 20
ATOM 29195 N N . VAL A 1 27 ? -3.035 0.787 4.231 1.00 0.00 27 VAL A N 20
ATOM 29196 C CA . VAL A 1 27 ? -2.894 1.772 3.172 1.00 0.00 27 VAL A CA 20
ATOM 29197 C C . VAL A 1 27 ? -4.245 2.450 2.930 1.00 0.00 27 VAL A C 20
ATOM 29198 O O . VAL A 1 27 ? -4.302 3.645 2.644 1.00 0.00 27 VAL A O 20
ATOM 29211 N N . LYS A 1 28 ? -5.299 1.656 3.052 1.00 0.00 28 LYS A N 20
ATOM 29212 C CA . LYS A 1 28 ? -6.645 2.164 2.849 1.00 0.00 28 LYS A CA 20
ATOM 29213 C C . LYS A 1 28 ? -7.028 3.065 4.025 1.00 0.00 28 LYS A C 20
ATOM 29214 O O . LYS A 1 28 ? -7.647 4.110 3.835 1.00 0.00 28 LYS A O 20
ATOM 29233 N N . ALA A 1 29 ? -6.644 2.626 5.215 1.00 0.00 29 ALA A N 20
ATOM 29234 C CA . ALA A 1 29 ? -6.940 3.379 6.422 1.00 0.00 29 ALA A CA 20
ATOM 29235 C C . ALA A 1 29 ? -6.045 4.620 6.475 1.00 0.00 29 ALA A C 20
ATOM 29236 O O . ALA A 1 29 ? -6.317 5.553 7.229 1.00 0.00 29 ALA A O 20
ATOM 29243 N N . ILE A 1 30 ? -4.997 4.590 5.665 1.00 0.00 30 ILE A N 20
ATOM 29244 C CA . ILE A 1 30 ? -4.061 5.700 5.611 1.00 0.00 30 ILE A CA 20
ATOM 29245 C C . ILE A 1 30 ? -4.165 6.382 4.245 1.00 0.00 30 ILE A C 20
ATOM 29246 O O . ILE A 1 30 ? -3.427 7.324 3.960 1.00 0.00 30 ILE A O 20
ATOM 29262 N N . GLU A 1 31 ? -5.086 5.879 3.436 1.00 0.00 31 GLU A N 20
ATOM 29263 C CA . GLU A 1 31 ? -5.295 6.427 2.107 1.00 0.00 31 GLU A CA 20
ATOM 29264 C C . GLU A 1 31 ? -5.765 7.880 2.201 1.00 0.00 31 GLU A C 20
ATOM 29265 O O . GLU A 1 31 ? -5.256 8.748 1.493 1.00 0.00 31 GLU A O 20
ATOM 29277 N N . PRO A 1 32 ? -6.756 8.107 3.104 1.00 0.00 32 PRO A N 20
ATOM 29278 C CA . PRO A 1 32 ? -7.300 9.440 3.300 1.0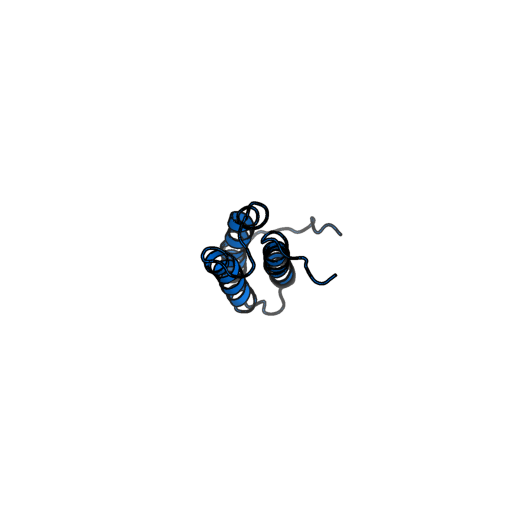0 0.00 32 PRO A CA 20
ATOM 29279 C C . PRO A 1 32 ? -6.330 10.317 4.093 1.00 0.00 32 PRO A C 20
ATOM 29280 O O . PRO A 1 32 ? -6.545 11.521 4.229 1.00 0.00 32 PRO A O 20
ATOM 29291 N N . GLN A 1 33 ? -5.282 9.681 4.595 1.00 0.00 33 GLN A N 20
ATOM 29292 C CA . GLN A 1 33 ? -4.278 10.389 5.370 1.00 0.00 33 GLN A CA 20
ATOM 29293 C C . GLN A 1 33 ? -3.368 11.201 4.446 1.00 0.00 33 GLN A C 20
ATOM 29294 O O . GLN A 1 33 ? -2.898 12.275 4.819 1.00 0.00 33 GLN A O 20
ATOM 29308 N N . VAL A 1 34 ? -3.148 10.658 3.258 1.00 0.00 34 VAL A N 20
ATOM 29309 C CA . VAL A 1 34 ? -2.303 11.319 2.278 1.00 0.00 34 VAL A CA 20
ATOM 29310 C C . VAL A 1 34 ? -3.174 12.173 1.355 1.00 0.00 34 VAL A C 20
ATOM 29311 O O . VAL A 1 34 ? -2.750 13.237 0.905 1.00 0.00 34 VAL A O 20
ATOM 29324 N N . VAL A 1 35 ? -4.375 11.676 1.099 1.00 0.00 35 VAL A N 20
ATOM 29325 C CA . VAL A 1 35 ? -5.309 12.381 0.237 1.00 0.00 35 VAL A CA 20
ATOM 29326 C C . VAL A 1 35 ? -5.707 13.703 0.898 1.00 0.00 35 VAL A C 20
ATOM 29327 O O . VAL A 1 35 ? -5.900 14.708 0.215 1.00 0.00 35 VAL A O 20
ATOM 29340 N N . GLY A 1 36 ? -5.818 13.659 2.217 1.00 0.00 36 GLY A N 20
ATOM 29341 C CA . GLY A 1 36 ? -6.189 14.840 2.977 1.00 0.00 36 GLY A CA 20
ATOM 29342 C C . GLY A 1 36 ? -4.974 15.440 3.687 1.00 0.00 36 GLY A C 20
ATOM 29343 O O . GLY A 1 36 ? -5.116 16.108 4.710 1.00 0.00 36 GLY A O 20
ATOM 29347 N N . PHE A 1 37 ? -3.807 15.179 3.117 1.00 0.00 37 PHE A N 20
ATOM 29348 C CA . PHE A 1 37 ? -2.568 15.684 3.683 1.00 0.00 37 PHE A CA 20
ATOM 29349 C C . PHE A 1 37 ? -2.277 17.102 3.188 1.00 0.00 37 PHE A C 20
ATOM 29350 O O . PHE A 1 37 ? -2.322 17.365 1.987 1.00 0.00 37 PHE A O 20
ATOM 29367 N N . SER A 1 38 ? -1.984 17.978 4.138 1.00 0.00 38 SER A N 20
ATOM 29368 C CA . SER A 1 38 ? -1.686 19.363 3.813 1.00 0.00 38 SER A CA 20
ATOM 29369 C C . SER A 1 38 ? -0.328 19.757 4.399 1.00 0.00 38 SER A C 20
ATOM 29370 O O . SER A 1 38 ? -0.243 20.168 5.555 1.00 0.00 38 SER A O 20
ATOM 29378 N N . GLY A 1 39 ? 0.699 19.618 3.574 1.00 0.00 39 GLY A N 20
ATOM 29379 C CA . GLY A 1 39 ? 2.048 19.954 3.996 1.00 0.00 39 GLY A CA 20
ATOM 29380 C C . GLY A 1 39 ? 2.950 20.220 2.788 1.00 0.00 39 GLY A C 20
ATOM 29381 O O . GLY A 1 39 ? 2.484 20.697 1.755 1.00 0.00 39 GLY A O 20
ATOM 29385 N N . LEU A 1 40 ? 4.224 19.900 2.960 1.00 0.00 40 LEU A N 20
ATOM 29386 C CA . LEU A 1 40 ? 5.195 20.099 1.897 1.00 0.00 40 LEU A CA 20
ATOM 29387 C C . LEU A 1 40 ? 5.933 18.784 1.634 1.00 0.00 40 LEU A C 20
ATOM 29388 O O . LEU A 1 40 ? 6.371 18.117 2.569 1.00 0.00 40 LEU A O 20
ATOM 29404 N N . SER A 1 41 ? 6.047 18.453 0.357 1.00 0.00 41 SER A N 20
ATOM 29405 C CA . SER A 1 41 ? 6.724 17.230 -0.041 1.00 0.00 41 SER A CA 20
ATOM 29406 C C . SER A 1 41 ? 8.019 17.065 0.757 1.00 0.00 41 SER A C 20
ATOM 29407 O O . SER A 1 41 ? 8.970 17.823 0.569 1.00 0.00 41 SER A O 20
ATOM 29415 N N . ASP A 1 42 ? 8.014 16.071 1.632 1.00 0.00 42 ASP A N 20
ATOM 29416 C CA . ASP A 1 42 ? 9.177 15.797 2.460 1.00 0.00 42 ASP A CA 20
ATOM 29417 C C . ASP A 1 42 ? 9.326 16.905 3.504 1.00 0.00 42 ASP A C 20
ATOM 29418 O O . ASP A 1 42 ? 9.920 17.946 3.228 1.00 0.00 42 ASP A O 20
ATOM 29427 N N . ASP A 1 43 ? 8.777 16.644 4.681 1.00 0.00 43 ASP A N 20
ATOM 29428 C CA . ASP A 1 43 ? 8.842 17.606 5.768 1.00 0.00 43 ASP A CA 20
ATOM 29429 C C . ASP A 1 43 ? 8.541 16.898 7.090 1.00 0.00 43 ASP A C 20
ATOM 29430 O O . ASP A 1 43 ? 8.624 15.673 7.175 1.00 0.00 43 ASP A O 20
ATOM 29439 N N . LYS A 1 44 ? 8.198 17.698 8.089 1.00 0.00 44 LYS A N 20
ATOM 29440 C CA . LYS A 1 44 ? 7.885 17.162 9.403 1.00 0.00 44 LYS A CA 20
ATOM 29441 C C . LYS A 1 44 ? 6.410 16.758 9.445 1.00 0.00 44 LYS A C 20
ATOM 29442 O O . LYS A 1 44 ? 5.606 17.398 10.122 1.00 0.00 44 LYS A O 20
ATOM 29461 N N . ASN A 1 45 ? 6.099 15.698 8.714 1.00 0.00 45 ASN A N 20
ATOM 29462 C CA . ASN A 1 45 ? 4.734 15.201 8.660 1.00 0.00 45 ASN A CA 20
ATOM 29463 C C . ASN A 1 45 ? 4.598 14.224 7.490 1.00 0.00 45 ASN A C 20
ATOM 29464 O O . ASN A 1 45 ? 4.058 13.130 7.650 1.00 0.00 45 ASN A O 20
ATOM 29475 N N . TYR A 1 46 ? 5.097 14.654 6.341 1.00 0.00 46 TYR A N 20
ATOM 29476 C CA . TYR A 1 46 ? 5.038 13.831 5.145 1.00 0.00 46 TYR A CA 20
ATOM 29477 C C . TYR A 1 46 ? 5.748 12.494 5.363 1.00 0.00 46 TYR A C 20
ATOM 29478 O O . TYR A 1 46 ? 5.180 11.435 5.099 1.00 0.00 46 TYR A O 20
ATOM 29496 N N . LYS A 1 47 ? 6.979 12.586 5.844 1.00 0.00 47 LYS A N 20
ATOM 29497 C CA . LYS A 1 47 ? 7.772 11.396 6.102 1.00 0.00 47 LYS A CA 20
ATOM 29498 C C . LYS A 1 47 ? 6.885 10.324 6.738 1.00 0.00 47 LYS A C 20
ATOM 29499 O O . LYS A 1 47 ? 6.738 9.231 6.192 1.00 0.00 47 LYS A O 20
ATOM 29518 N N . ARG A 1 48 ? 6.316 10.674 7.882 1.00 0.00 48 ARG A N 20
ATOM 29519 C CA . ARG A 1 48 ? 5.448 9.755 8.598 1.00 0.00 48 ARG A CA 20
ATOM 29520 C C . ARG A 1 48 ? 4.581 8.968 7.613 1.00 0.00 48 ARG A C 20
ATOM 29521 O O . ARG A 1 48 ? 4.544 7.739 7.658 1.00 0.00 48 ARG A O 20
ATOM 29542 N N . LEU A 1 49 ? 3.905 9.708 6.746 1.00 0.00 49 LEU A N 20
ATOM 29543 C CA . LEU A 1 49 ? 3.042 9.094 5.751 1.00 0.00 49 LEU A CA 20
ATOM 29544 C C . LEU A 1 49 ? 3.873 8.169 4.861 1.00 0.00 49 LEU A C 20
ATOM 29545 O O . LEU A 1 49 ? 3.666 6.956 4.856 1.00 0.00 49 LEU A O 20
ATOM 29561 N N . GLU A 1 50 ? 4.797 8.776 4.130 1.00 0.00 50 GLU A N 20
ATOM 29562 C CA . GLU A 1 50 ? 5.660 8.021 3.238 1.00 0.00 50 GLU A CA 20
ATOM 29563 C C . GLU A 1 50 ? 6.143 6.741 3.924 1.00 0.00 50 GLU A C 20
ATOM 29564 O O . GLU A 1 50 ? 6.117 5.666 3.327 1.00 0.00 50 GLU A O 20
ATOM 29576 N N . ARG A 1 51 ? 6.571 6.899 5.167 1.00 0.00 51 ARG A N 20
ATOM 29577 C CA . ARG A 1 51 ? 7.059 5.769 5.940 1.00 0.00 51 ARG A CA 20
ATOM 29578 C C . ARG A 1 51 ? 5.967 4.705 6.070 1.00 0.00 51 ARG A C 20
ATOM 29579 O O . ARG A 1 51 ? 6.194 3.537 5.757 1.00 0.00 51 ARG A O 20
ATOM 29600 N N . ILE A 1 52 ? 4.807 5.146 6.532 1.00 0.00 52 ILE A N 20
ATOM 29601 C CA . ILE A 1 52 ? 3.680 4.246 6.707 1.00 0.00 52 ILE A CA 20
ATOM 29602 C C . ILE A 1 52 ? 3.450 3.465 5.412 1.00 0.00 52 ILE A C 20
ATOM 29603 O O . ILE A 1 52 ? 3.091 2.289 5.447 1.00 0.00 52 ILE A O 20
ATOM 29619 N N . LEU A 1 53 ? 3.666 4.151 4.299 1.00 0.00 53 LEU A N 20
ATOM 29620 C CA . LEU A 1 53 ? 3.486 3.537 2.995 1.00 0.00 53 LEU A CA 20
ATOM 29621 C C . LEU A 1 53 ? 4.686 2.637 2.690 1.00 0.00 53 LEU A C 20
ATOM 29622 O O . LEU A 1 53 ? 4.517 1.480 2.310 1.00 0.00 53 LEU A O 20
ATOM 29638 N N . THR A 1 54 ? 5.870 3.203 2.870 1.00 0.00 54 THR A N 20
ATOM 29639 C CA . THR A 1 54 ? 7.097 2.466 2.619 1.00 0.00 54 THR A CA 20
ATOM 29640 C C . THR A 1 54 ? 7.139 1.195 3.471 1.00 0.00 54 THR A C 20
ATOM 29641 O O . THR A 1 54 ? 7.607 0.153 3.014 1.00 0.00 54 THR A O 20
ATOM 29652 N N . LYS A 1 55 ? 6.644 1.323 4.693 1.00 0.00 55 LYS A N 20
ATOM 29653 C CA . LYS A 1 55 ? 6.619 0.198 5.612 1.00 0.00 55 LYS A CA 20
ATOM 29654 C C . LYS A 1 55 ? 5.651 -0.863 5.086 1.00 0.00 55 LYS A C 20
ATOM 29655 O O . LYS A 1 55 ? 6.029 -2.020 4.909 1.00 0.00 55 LYS A O 20
ATOM 29674 N N . GLN A 1 56 ? 4.421 -0.431 4.851 1.00 0.00 56 GLN A N 20
ATOM 29675 C CA . GLN A 1 56 ? 3.395 -1.330 4.349 1.00 0.00 56 GLN A CA 20
ATOM 29676 C C . GLN A 1 56 ? 3.749 -1.802 2.937 1.00 0.00 56 GLN A C 20
ATOM 29677 O O . GLN A 1 56 ? 3.273 -2.845 2.490 1.00 0.00 56 GLN A O 20
ATOM 29691 N N . LEU A 1 57 ? 4.580 -1.013 2.274 1.00 0.00 57 LEU A N 20
ATOM 29692 C CA . LEU A 1 57 ? 5.003 -1.337 0.922 1.00 0.00 57 LEU A CA 20
ATOM 29693 C C . LEU A 1 57 ? 6.038 -2.462 0.972 1.00 0.00 57 LEU A C 20
ATOM 29694 O O . LEU A 1 57 ? 5.801 -3.553 0.455 1.00 0.00 57 LEU A O 20
ATOM 29710 N N . PHE A 1 58 ? 7.166 -2.158 1.599 1.00 0.00 58 PHE A N 20
ATOM 29711 C CA . PHE A 1 58 ? 8.238 -3.131 1.722 1.00 0.00 58 PHE A CA 20
ATOM 29712 C C . PHE A 1 58 ? 7.695 -4.494 2.156 1.00 0.00 58 PHE A C 20
ATOM 29713 O O . PHE A 1 58 ? 8.334 -5.520 1.931 1.00 0.00 58 PHE A O 20
ATOM 29730 N N . GLU A 1 59 ? 6.522 -4.459 2.771 1.00 0.00 59 GLU A N 20
ATOM 29731 C CA . GLU A 1 59 ? 5.886 -5.679 3.238 1.00 0.00 59 GLU A CA 20
ATOM 29732 C C . GLU A 1 59 ? 5.239 -6.423 2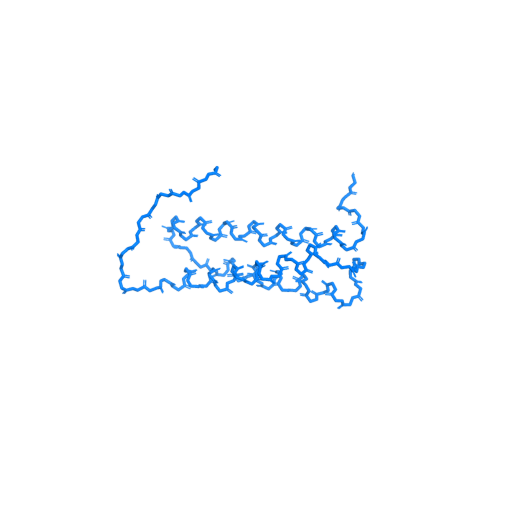.067 1.00 0.00 59 GLU A C 20
ATOM 29733 O O . GLU A 1 59 ? 5.174 -7.651 2.068 1.00 0.00 59 GLU A O 20
ATOM 29745 N N . ILE A 1 60 ? 4.778 -5.647 1.097 1.00 0.00 60 ILE A N 20
ATOM 29746 C CA . ILE A 1 60 ? 4.139 -6.217 -0.077 1.00 0.00 60 ILE A CA 20
ATOM 29747 C C . ILE A 1 60 ? 5.137 -7.116 -0.810 1.00 0.00 60 ILE A C 20
ATOM 29748 O O . ILE A 1 60 ? 4.833 -8.268 -1.115 1.00 0.00 60 ILE A O 20
ATOM 29764 N N . ASP A 1 61 ? 6.309 -6.555 -1.070 1.00 0.00 61 ASP A N 20
ATOM 29765 C CA . ASP A 1 61 ? 7.354 -7.291 -1.761 1.00 0.00 61 ASP A CA 20
ATOM 29766 C C . ASP A 1 61 ? 7.740 -8.519 -0.933 1.00 0.00 61 ASP A C 20
ATOM 29767 O O . ASP A 1 61 ? 8.217 -9.514 -1.477 1.00 0.00 61 ASP A O 20
ATOM 29776 N N . SER A 1 62 ? 7.518 -8.409 0.368 1.00 0.00 62 SER A N 20
ATOM 29777 C CA . SER A 1 62 ? 7.837 -9.497 1.276 1.00 0.00 62 SER A CA 20
ATOM 29778 C C . SER A 1 62 ? 6.854 -10.652 1.073 1.00 0.00 62 SER A C 20
ATOM 29779 O O . SER A 1 62 ? 7.254 -11.816 1.052 1.00 0.00 62 SER A O 20
ATOM 29787 N N . VAL A 1 63 ? 5.587 -10.291 0.929 1.00 0.00 63 VAL A N 20
ATOM 29788 C CA . VAL A 1 63 ? 4.545 -11.283 0.728 1.00 0.00 63 VAL A CA 20
ATOM 29789 C C . VAL A 1 63 ? 4.909 -12.165 -0.468 1.00 0.00 63 VAL A C 20
ATOM 29790 O O . VAL A 1 63 ? 4.960 -11.690 -1.601 1.00 0.00 63 VAL A O 20
ATOM 29803 N N . ASP A 1 64 ? 5.153 -13.434 -0.174 1.00 0.00 64 ASP A N 20
ATOM 29804 C CA . ASP A 1 64 ? 5.511 -14.386 -1.211 1.00 0.00 64 ASP A CA 20
ATOM 29805 C C . ASP A 1 64 ? 4.259 -14.765 -2.005 1.00 0.00 64 ASP A C 20
ATOM 29806 O O . ASP A 1 64 ? 3.149 -14.725 -1.475 1.00 0.00 64 ASP A O 20
ATOM 29815 N N . THR A 1 65 ? 4.479 -15.124 -3.261 1.00 0.00 65 THR A N 20
ATOM 29816 C CA . THR A 1 65 ? 3.382 -15.510 -4.132 1.00 0.00 65 THR A CA 20
ATOM 29817 C C . THR A 1 65 ? 3.486 -16.991 -4.497 1.00 0.00 65 THR A C 20
ATOM 29818 O O . THR A 1 65 ? 2.483 -17.630 -4.810 1.00 0.00 65 THR A O 20
ATOM 29829 N N . GLU A 1 66 ? 4.711 -17.496 -4.446 1.00 0.00 66 GLU A N 20
ATOM 29830 C CA . GLU A 1 66 ? 4.960 -18.891 -4.768 1.00 0.00 66 GLU A CA 20
ATOM 29831 C C . GLU A 1 66 ? 4.175 -19.295 -6.017 1.00 0.00 66 GLU A C 20
ATOM 29832 O O . GLU A 1 66 ? 3.750 -20.443 -6.143 1.00 0.00 66 GLU A O 20
ATOM 29844 N N . GLY A 1 67 ? 4.006 -18.330 -6.909 1.00 0.00 67 GLY A N 20
ATOM 29845 C CA . GLY A 1 67 ? 3.280 -18.572 -8.145 1.00 0.00 67 GLY A CA 20
ATOM 29846 C C . GLY A 1 67 ? 1.801 -18.848 -7.866 1.00 0.00 67 GLY A C 20
ATOM 29847 O O . GLY A 1 67 ? 1.279 -19.895 -8.246 1.00 0.00 67 GLY A O 20
ATOM 29851 N N . LYS A 1 68 ? 1.168 -17.890 -7.205 1.00 0.00 68 LYS A N 20
ATOM 29852 C CA . LYS A 1 68 ? -0.241 -18.017 -6.871 1.00 0.00 68 LYS A CA 20
ATOM 29853 C C . LYS A 1 68 ? -0.982 -16.757 -7.322 1.00 0.00 68 LYS A C 20
ATOM 29854 O O . LYS A 1 68 ? -1.096 -15.794 -6.565 1.00 0.00 68 LYS A O 20
ATOM 29873 N N . GLY A 1 69 ? -1.468 -16.804 -8.554 1.00 0.00 69 GLY A N 20
ATOM 29874 C CA . GLY A 1 69 ? -2.196 -15.678 -9.115 1.00 0.00 69 GLY A CA 20
ATOM 29875 C C . GLY A 1 69 ? -3.051 -14.991 -8.048 1.00 0.00 69 GLY A C 20
ATOM 29876 O O . GLY A 1 69 ? -2.914 -13.791 -7.816 1.00 0.00 69 GLY A O 20
ATOM 29880 N N . ASP A 1 70 ? -3.913 -15.782 -7.426 1.00 0.00 70 ASP A N 20
ATOM 29881 C CA . ASP A 1 70 ? -4.790 -15.265 -6.389 1.00 0.00 70 ASP A CA 20
ATOM 29882 C C . ASP A 1 70 ? -4.014 -14.274 -5.519 1.00 0.00 70 ASP A C 20
ATOM 29883 O O . ASP A 1 70 ? -4.484 -13.167 -5.263 1.00 0.00 70 ASP A O 20
ATOM 29892 N N . ILE A 1 71 ? -2.839 -14.708 -5.088 1.00 0.00 71 ILE A N 20
ATOM 29893 C CA . ILE A 1 71 ? -1.993 -13.873 -4.252 1.00 0.00 71 ILE A CA 20
ATOM 29894 C C . ILE A 1 71 ? -1.267 -12.851 -5.129 1.00 0.00 71 ILE A C 20
ATOM 29895 O O . ILE A 1 71 ? -1.390 -11.646 -4.916 1.00 0.00 71 ILE A O 20
ATOM 29911 N N . GLN A 1 72 ? -0.524 -13.370 -6.095 1.00 0.00 72 GLN A N 20
ATOM 29912 C CA . GLN A 1 72 ? 0.223 -12.518 -7.005 1.00 0.00 72 GLN A CA 20
ATOM 29913 C C . GLN A 1 72 ? -0.608 -11.290 -7.385 1.00 0.00 72 GLN A C 20
ATOM 29914 O O . GLN A 1 72 ? -0.157 -10.157 -7.224 1.00 0.00 72 GLN A O 20
ATOM 29928 N N . GLN A 1 73 ? -1.807 -11.557 -7.881 1.00 0.00 73 GLN A N 20
ATOM 29929 C CA . GLN A 1 73 ? -2.704 -10.488 -8.285 1.00 0.00 73 GLN A CA 20
ATOM 29930 C C . GLN A 1 73 ? -2.872 -9.478 -7.148 1.00 0.00 73 GLN A C 20
ATOM 29931 O O . GLN A 1 73 ? -2.509 -8.311 -7.291 1.00 0.00 73 GLN A O 20
ATOM 29945 N N . ALA A 1 74 ? -3.422 -9.963 -6.045 1.00 0.00 74 ALA A N 20
ATOM 29946 C CA . ALA A 1 74 ? -3.643 -9.118 -4.884 1.00 0.00 74 ALA A CA 20
ATOM 29947 C C . ALA A 1 74 ? -2.361 -8.342 -4.573 1.00 0.00 74 ALA A C 20
ATOM 29948 O O . ALA A 1 74 ? -2.382 -7.117 -4.470 1.00 0.00 74 ALA A O 20
ATOM 29955 N N . ARG A 1 75 ? -1.275 -9.089 -4.431 1.00 0.00 75 ARG A N 20
ATOM 29956 C CA . ARG A 1 75 ? 0.013 -8.487 -4.133 1.00 0.00 75 ARG A CA 20
ATOM 29957 C C . ARG A 1 75 ? 0.307 -7.350 -5.113 1.00 0.00 75 ARG A C 20
ATOM 29958 O O . ARG A 1 75 ? 0.311 -6.181 -4.730 1.00 0.00 75 ARG A O 20
ATOM 29979 N N . LYS A 1 76 ? 0.546 -7.731 -6.359 1.00 0.00 76 LYS A N 20
ATOM 29980 C CA . LYS A 1 76 ? 0.839 -6.758 -7.397 1.00 0.00 76 LYS A CA 20
ATOM 29981 C C . LYS A 1 76 ? -0.254 -5.688 -7.411 1.00 0.00 76 LYS A C 20
ATOM 29982 O O . LYS A 1 76 ? -0.009 -4.551 -7.811 1.00 0.00 76 LYS A O 20
ATOM 30001 N N . ARG A 1 77 ? -1.436 -6.089 -6.968 1.00 0.00 77 ARG A N 20
ATOM 30002 C CA . ARG A 1 77 ? -2.568 -5.179 -6.925 1.00 0.00 77 ARG A CA 20
ATOM 30003 C C . ARG A 1 77 ? -2.416 -4.199 -5.759 1.00 0.00 77 ARG A C 20
ATOM 30004 O O . ARG A 1 77 ? -2.889 -3.066 -5.831 1.00 0.00 77 ARG A O 20
ATOM 30025 N N . ALA A 1 78 ? -1.754 -4.671 -4.713 1.00 0.00 78 ALA A N 20
ATOM 30026 C CA . ALA A 1 78 ? -1.534 -3.851 -3.534 1.00 0.00 78 ALA A CA 20
ATOM 30027 C C . ALA A 1 78 ? -0.327 -2.942 -3.769 1.00 0.00 78 ALA A C 20
ATOM 30028 O O . ALA A 1 78 ? -0.306 -1.801 -3.311 1.00 0.00 78 ALA A O 20
ATOM 30035 N N . ALA A 1 79 ? 0.650 -3.482 -4.483 1.00 0.00 79 ALA A N 20
ATOM 30036 C CA . ALA A 1 79 ? 1.859 -2.734 -4.784 1.00 0.00 79 ALA A CA 20
ATOM 30037 C C . ALA A 1 79 ? 1.496 -1.497 -5.609 1.00 0.00 79 ALA A C 20
ATOM 30038 O O . ALA A 1 79 ? 2.188 -0.482 -5.550 1.00 0.00 79 ALA A O 20
ATOM 30045 N N . GLN A 1 80 ? 0.411 -1.623 -6.359 1.00 0.00 80 GLN A N 20
ATOM 30046 C CA . GLN A 1 80 ? -0.053 -0.529 -7.194 1.00 0.00 80 GLN A CA 20
ATOM 30047 C C . GLN A 1 80 ? -0.801 0.504 -6.350 1.00 0.00 80 GLN A C 20
ATOM 30048 O O . GLN A 1 80 ? -0.595 1.706 -6.506 1.00 0.00 80 GLN A O 20
ATOM 30062 N N . GLU A 1 81 ? -1.655 -0.003 -5.473 1.00 0.00 81 GLU A N 20
ATOM 30063 C CA . GLU A 1 81 ? -2.436 0.860 -4.603 1.00 0.00 81 GLU A CA 20
ATOM 30064 C C . GLU A 1 81 ? -1.526 1.552 -3.586 1.00 0.00 81 GLU A C 20
ATOM 30065 O O . GLU A 1 81 ? -1.618 2.763 -3.388 1.00 0.00 81 GLU A O 20
ATOM 30077 N N . THR A 1 82 ? -0.667 0.754 -2.969 1.00 0.00 82 THR A N 20
ATOM 30078 C CA . THR A 1 82 ? 0.259 1.275 -1.978 1.00 0.00 82 THR A CA 20
ATOM 30079 C C . THR A 1 82 ? 1.154 2.351 -2.597 1.00 0.00 82 THR A C 20
ATOM 30080 O O . THR A 1 82 ? 1.496 3.332 -1.940 1.00 0.00 82 THR A O 20
ATOM 30091 N N . GLU A 1 83 ? 1.507 2.129 -3.855 1.00 0.00 83 GLU A N 20
ATOM 30092 C CA . GLU A 1 83 ? 2.356 3.067 -4.570 1.00 0.00 83 GLU A CA 20
ATOM 30093 C C . GLU A 1 83 ? 1.568 4.329 -4.928 1.00 0.00 83 GLU A C 20
ATOM 30094 O O . GLU A 1 83 ? 2.060 5.443 -4.754 1.00 0.00 83 GLU A O 20
ATOM 30106 N N . ARG A 1 84 ? 0.358 4.112 -5.423 1.00 0.00 84 ARG A N 20
ATOM 30107 C CA . ARG A 1 84 ? -0.503 5.218 -5.807 1.00 0.00 84 ARG A CA 20
ATOM 30108 C C . ARG A 1 84 ? -0.527 6.279 -4.705 1.00 0.00 84 ARG A C 20
ATOM 30109 O O . ARG A 1 84 ? -0.158 7.429 -4.938 1.00 0.00 84 ARG A O 20
ATOM 30130 N N . LEU A 1 85 ? -0.966 5.855 -3.529 1.00 0.00 85 LEU A N 20
ATOM 30131 C CA . LEU A 1 85 ? -1.043 6.755 -2.390 1.00 0.00 85 LEU A CA 20
ATOM 30132 C C . LEU A 1 85 ? 0.294 7.481 -2.228 1.00 0.00 85 LEU A C 20
ATOM 30133 O O . LEU A 1 85 ? 0.325 8.696 -2.037 1.00 0.00 85 LEU A O 20
ATOM 30149 N N . LEU A 1 86 ? 1.366 6.707 -2.311 1.00 0.00 86 LEU A N 20
ATOM 30150 C CA . LEU A 1 86 ? 2.702 7.261 -2.176 1.00 0.00 86 LEU A CA 20
ATOM 30151 C C . LEU A 1 86 ? 2.862 8.436 -3.143 1.00 0.00 86 LEU A C 20
ATOM 30152 O O . LEU A 1 86 ? 3.591 9.385 -2.857 1.00 0.00 86 LEU A O 20
ATOM 30168 N N . LYS A 1 87 ? 2.169 8.334 -4.267 1.00 0.00 87 LYS A N 20
ATOM 30169 C CA . LYS A 1 87 ? 2.225 9.376 -5.278 1.00 0.00 87 LYS A CA 20
ATOM 30170 C C . LYS A 1 87 ? 1.269 10.507 -4.893 1.00 0.00 87 LYS A C 20
ATOM 30171 O O . LYS A 1 87 ? 1.664 11.670 -4.845 1.00 0.00 87 LYS A O 20
ATOM 30190 N N . GLU A 1 88 ? 0.028 10.124 -4.627 1.00 0.00 88 GLU A N 20
ATOM 30191 C CA . GLU A 1 88 ? -0.988 11.091 -4.248 1.00 0.00 88 GLU A CA 20
ATOM 30192 C C . GLU A 1 88 ? -0.430 12.068 -3.210 1.00 0.00 88 GLU A C 20
ATOM 30193 O O . GLU A 1 88 ? -0.730 13.260 -3.251 1.00 0.00 88 GLU A O 20
ATOM 30205 N N . LEU A 1 89 ? 0.371 11.525 -2.305 1.00 0.00 89 LEU A N 20
ATOM 30206 C CA . LEU A 1 89 ? 0.974 12.334 -1.259 1.00 0.00 89 LEU A CA 20
ATOM 30207 C C . LEU A 1 89 ? 1.855 13.410 -1.895 1.00 0.00 89 LEU A C 20
ATOM 30208 O O . LEU A 1 89 ? 1.587 14.602 -1.751 1.00 0.00 89 LEU A O 20
ATOM 30224 N N . GLU A 1 90 ? 2.889 12.951 -2.586 1.00 0.00 90 GLU A N 20
ATOM 30225 C CA . GLU A 1 90 ? 3.811 13.860 -3.245 1.00 0.00 90 GLU A CA 20
ATOM 30226 C C . GLU A 1 90 ? 3.046 15.022 -3.883 1.00 0.00 90 GLU A C 20
ATOM 30227 O O . GLU A 1 90 ? 3.579 16.123 -4.013 1.00 0.00 90 GLU A O 20
ATOM 30239 N N . GLN A 1 91 ? 1.810 14.736 -4.264 1.00 0.00 91 GLN A N 20
ATOM 30240 C CA . GLN A 1 91 ? 0.967 15.743 -4.886 1.00 0.00 91 GLN A CA 20
ATOM 30241 C C . GLN A 1 91 ? 0.172 16.501 -3.820 1.00 0.00 91 GLN A C 20
ATOM 30242 O O . GLN A 1 91 ? 0.272 17.723 -3.718 1.00 0.00 91 GLN A O 20
ATOM 30256 N N . ASN A 1 92 ? -0.600 15.745 -3.054 1.00 0.00 92 ASN A N 20
ATOM 30257 C CA . ASN A 1 92 ? -1.411 16.329 -2.001 1.00 0.00 92 ASN A CA 20
ATOM 30258 C C . ASN A 1 92 ? -0.541 17.251 -1.144 1.00 0.00 92 ASN A C 20
ATOM 30259 O O . ASN A 1 92 ? -1.042 18.196 -0.537 1.00 0.00 92 ASN A O 20
ATOM 30270 N N . ALA A 1 93 ? 0.748 16.943 -1.123 1.00 0.00 93 ALA A N 20
ATOM 30271 C CA . ALA A 1 93 ? 1.693 17.732 -0.351 1.00 0.00 93 ALA A CA 20
ATOM 30272 C C . ALA A 1 93 ? 1.541 19.209 -0.722 1.00 0.00 93 ALA A C 20
ATOM 30273 O O . ALA A 1 93 ? 0.917 19.975 0.010 1.00 0.00 93 ALA A O 20
ATOM 30280 N N . SER A 1 94 ? 2.122 19.564 -1.858 1.00 0.00 94 SER A N 20
ATOM 30281 C CA . SER A 1 94 ? 2.059 20.935 -2.335 1.00 0.00 94 SER A CA 20
ATOM 30282 C C . SER A 1 94 ? 2.613 21.020 -3.759 1.00 0.00 94 SER A C 20
ATOM 30283 O O . SER A 1 94 ? 2.052 21.713 -4.606 1.00 0.00 94 SER A O 20
ATOM 30291 N N . GLY A 1 95 ? 3.707 20.305 -3.977 1.00 0.00 95 GLY A N 20
ATOM 30292 C CA . GLY A 1 95 ? 4.343 20.292 -5.284 1.00 0.00 95 GLY A CA 20
ATOM 30293 C C . GLY A 1 95 ? 4.268 21.669 -5.945 1.00 0.00 95 GLY A C 20
ATOM 30294 O O . GLY A 1 95 ? 4.325 22.692 -5.264 1.00 0.00 95 GLY A O 20
ATOM 30298 N N . PRO A 1 96 ? 4.137 21.651 -7.298 1.00 0.00 96 PRO A N 20
ATOM 30299 C CA . PRO A 1 96 ? 4.054 22.886 -8.059 1.00 0.00 96 PRO A CA 20
ATOM 30300 C C . PRO A 1 96 ? 2.678 23.536 -7.900 1.00 0.00 96 PRO A C 20
ATOM 30301 O O . PRO A 1 96 ? 1.777 22.951 -7.301 1.00 0.00 96 PRO A O 20
ATOM 30312 N N . SER A 1 97 ? 2.559 24.737 -8.448 1.00 0.00 97 SER A N 20
ATOM 30313 C CA . SER A 1 97 ? 1.308 25.472 -8.374 1.00 0.00 97 SER A CA 20
ATOM 30314 C C . SER A 1 97 ? 1.245 26.511 -9.496 1.00 0.00 97 SER A C 20
ATOM 30315 O O . SER A 1 97 ? 2.216 27.225 -9.741 1.00 0.00 97 SER A O 20
ATOM 30323 N N . SER A 1 98 ? 0.093 26.562 -10.148 1.00 0.00 98 SER A N 20
ATOM 30324 C CA . SER A 1 98 ? -0.110 27.501 -11.238 1.00 0.00 98 SER A CA 20
ATOM 30325 C C . SER A 1 98 ? -1.368 28.334 -10.985 1.00 0.00 98 SER A C 20
ATOM 30326 O O . SER A 1 98 ? -2.481 27.812 -11.025 1.00 0.00 98 SER A O 20
ATOM 30334 N N . GLY A 1 99 ? -1.148 29.615 -10.729 1.00 0.00 99 GLY A N 20
ATOM 30335 C CA . GLY A 1 99 ? -2.250 30.526 -10.469 1.00 0.00 99 GLY A CA 20
ATOM 30336 C C . GLY A 1 99 ? -2.200 31.731 -11.410 1.00 0.00 99 GLY A C 20
ATOM 30337 O O . GLY A 1 99 ? -1.230 31.909 -12.145 1.00 0.00 99 GLY A O 20
#

Secondary structure (DSSP, 8-state):
----------S---TTHHHHHHHHHHHHHSHHHHHT----TTSSHHHHHHHHHHHHHHHHHHS--SS-HHHHHHHHHHHHHHHHHHHHHHHHHSS-S--

Nearest PDB structures (foldseek):
  1ugo-assembly1_A  TM=8.752E-01  e=3.843E-13  Mus musculus
  1uk5-assembly1_A  TM=8.133E-01  e=5.655E-07  Mus musculus
  3a8y-assembly1_C  TM=8.878E-01  e=1.845E-04  Homo sapiens
  1m62-assembly1_A  TM=8.342E-01  e=2.989E-04  Homo sapiens
  4v5p-assembly1_AT  TM=5.477E-01  e=2.183E+00  Thermus thermophilus HB8

InterPro domains:
  IPR003103 BAG domain [PF02179] (13-84)
  IPR003103 BAG domain [PF02179] (186-258)
  IPR003103 BAG domain [PF02179] (279-348)
  IPR003103 BAG domain [PF02179] (372-441)
  IPR003103 BAG domain [PS51035] (9-86)
  IPR003103 BAG domain [PS51035] (182-260)
  IPR003103 BAG domain [PS51035] (275-350)
  IPR003103 BAG domain [PS51035] (365-442)
  IPR003103 BAG domain [SM00264] (9-86)
  IPR003103 BAG domain [SM00264] (182-260)
  IPR003103 BAG domain [SM00264] (275-350)
  IPR003103 BAG domain [SM00264] (365-442)
  IPR036533 BAG domain superfamily [G3DSA:1.20.58.120] (1-89)
  IPR036533 BAG domain superfamily [G3DSA:1.20.58.120] (90-171)
  IPR036533 BAG domain superfamily [G3DSA:1.20.58.120] (175-262)
  IPR036533 BAG domain superfamily [G3DSA:1.20.58.120] (263-344)
  IPR036533 BAG domain superfamily [G3DSA:1.20.58.120] (345-447)
  IPR039773 Molecular chaperone regulator BAG [PTHR12329] (352-446)
  IPR060339 BAG family molecular chaperone regulator 5, BAG domain [PF27519] (91-165)

Radius of gyration: 15.31 Å; Cα contacts (8 Å, |Δi|>4): 96; chains: 1; bounding box: 24×45×25 Å

Sequence (99 aa):
GSSGSSGMDMGNQHPSISRLQEIQREVKAIEPQVVGFSGLSDDKNYKRLERILTKQLFEIDSVDTEGKGDIQQARKRAAQETERLLKELEQNASGPSSGGSSGSSGMDMGNQHPSISRLQEIQREVKAIEPQVVGFSGLSDDKNYKRLERILTKQLFEIDSVDTEGKGDIQQARKRAAQETERLLKELEQNASGPSSGGSSGSSGMDMGNQHPSISRLQEIQREVKAIEPQVVGFSGLSDDKNYKRLERILTKQLFEIDSVDTEGKGDIQQARKRAAQETERLLKELEQNASGPSSGGSSGSSGMDMGNQHPSISRLQEIQREVKAIEPQVVGFSGLSDDKNYKRLERILTKQLFEIDSVDTEGKGDIQQARKRAAQETERLLKELEQNASGPSSGGSSGSSGMDMGNQHPSISRLQEIQREVKAIEPQVVGFSGLSDDKNYKRLERILTKQLFEIDSVDTEGKGDIQQARKRAAQETERLLKELEQNASGPSSGGSSGSSGMDMGNQHPSISRLQEIQREVKAIEPQVVGFSGLSDDKNYKRLERILTKQLFEIDSVDTEGKGDIQQARKRAAQETERLLKELEQNASGPSSGGSSGSSGMDMGNQHPSISRLQEIQREVKAIEPQVVGFSGLSDDKNYKRLERILTKQLFEIDSVDTEGKGDIQQARKRAAQETERLLKELEQNASGPSSGGSSGSSGMDMGNQHPSISRLQEIQREVKAIEPQVVGFSGLSDDKNYKRLERILTKQLFEIDSVDTEGKGDIQQARKRAAQETERLLKELEQNASGPSSGGSSGSSGMDMGNQHPSISRLQEIQREVKAIEPQVVGFSGLSDDKNYKRLERILTKQLFEIDSVDTEGKGDIQQARKRAAQETERLLKELEQNASGPSSGGSSGSSGMDMGNQHPSISRLQEIQREVKAIEPQVVGFSGLSDDKNYKRLERILTKQLFEIDSVDTEGKGDIQQARKRAAQETERLLKELEQNASGPSSGGSSGSSGMDMGNQHPSISRLQEIQREVKAIEPQVVGFSGLSDDKNYKRLERILTKQLFEIDSVDTEGKGDIQQARKRAAQETERLLKELEQNASGPSSGGSSGSSGMDMGNQHPSISRLQEIQREVKAIEPQVVGFSGLSDDKNYKRLERILTKQLFEIDSVDTEGKGDIQQARKRAAQETERLLKELEQNASGPSSGGSSGSSGMDMGNQHPSISRLQEIQREVKAIEPQVVGFSGLSDDKNYKRLERILTKQLFEIDSVDTEGKGDIQQARKRAAQETERLLKELEQNASGPSSGGSSGSSGMDMGNQHPSISRLQEIQREVKAIEPQVVGFSGLSDDKNYKRLERILTKQLFEIDSVDTEGKGDIQQARKRAAQETERLLKELEQNASGPSSGGSSGSSGMDMGNQHPSISRLQEIQREVKAIEPQVVGFSGLSDDKNYKRLERILTKQLFEIDSVDTEGKGDIQQARKRAAQETERLLKELEQNASGPSSGGSSGSSGMDMGNQHPSISRLQEIQREVKAIEPQVVGFSGLSDDKNYKRLERILTKQLFEIDSVDTEGKGDIQQARKRAAQETERLLKELEQNASGPSSGGSSGSSGMDMGNQHPSISRLQEIQREVKAIEPQVVGFSGLSDDKNYKRLERILTKQLFEIDSVDTEGKGDIQQARKRAAQETERLLKELEQNASGPSSGGSSGSSGMDMGNQHPSISRLQEIQREVKAIEPQVVGFSGLSDDKNYKRLERILTKQLFEIDSVDTEGKGDIQQARKRAAQETERLLKELEQNASGPSSGGSSGSSGMDMGNQHPSISRLQEIQREVKAIEPQVVGFSGLSDDKNYKRLERILTKQLFEIDSVDTEGKGDIQQARKRAAQETERLLKELEQNASGPSSGGSSGSSGMDMGNQHPSISRLQEIQREVKAIEPQVVGFSGLSDDKNYKRLERILTKQLFEIDSVDTEGKGDIQQARKRAAQETERLLKELEQNASGPSSG